Protein 2II3 (pdb70)

Structure (mmCIF, N/CA/C/O backbone):
data_2II3
#
_entry.id   2II3
#
_cell.length_a   194.915
_cell.length_b   194.915
_cell.length_c   171.997
_cell.angle_alpha   90.000
_cell.angle_beta   90.000
_cell.angle_gamma   120.000
#
_symmetry.space_group_name_H-M   'H 3'
#
loop_
_entity.id
_entity.type
_entity.pdbx_description
1 polymer 'Lipoamide acyltransferase component of branched-chain alpha-keto acid dehydrogenase complex'
2 non-polymer 'ACETATE ION'
3 non-polymer 'CHLORIDE ION'
4 non-polymer 'OXIDIZED COENZYME A'
5 water water
#
loop_
_atom_site.group_PDB
_atom_site.id
_atom_site.type_symbol
_atom_site.label_atom_id
_atom_site.label_alt_id
_atom_site.label_comp_id
_atom_site.label_asym_id
_atom_site.label_entity_id
_atom_site.label_seq_id
_atom_site.pdbx_PDB_ins_code
_atom_site.Cartn_x
_atom_site.Cartn_y
_atom_site.Cartn_z
_atom_site.occupancy
_atom_site.B_iso_or_equiv
_atom_site.auth_seq_id
_atom_site.auth_comp_id
_atom_site.auth_asym_id
_atom_site.auth_atom_id
_atom_site.pdbx_PDB_model_num
ATOM 1 N N . GLY A 1 29 ? 28.974 -33.464 -0.397 1.00 41.03 188 GLY A N 1
ATOM 2 C CA . GLY A 1 29 ? 27.717 -34.271 -0.620 1.00 39.89 188 GLY A CA 1
ATOM 3 C C . GLY A 1 29 ? 26.722 -33.731 -1.646 1.00 39.56 188 GLY A C 1
ATOM 4 O O . GLY A 1 29 ? 26.027 -34.511 -2.320 1.00 40.86 188 GLY A O 1
ATOM 5 N N . LYS A 1 30 ? 26.609 -32.405 -1.727 1.00 38.34 189 LYS A N 1
ATOM 6 C CA . LYS A 1 30 ? 25.713 -31.708 -2.670 1.00 36.69 189 LYS A CA 1
ATOM 7 C C . LYS A 1 30 ? 26.440 -30.450 -3.205 1.00 35.44 189 LYS A C 1
ATOM 8 O O . LYS A 1 30 ? 27.291 -29.891 -2.502 1.00 34.17 189 LYS A O 1
ATOM 14 N N . ASP A 1 31 ? 26.085 -29.989 -4.410 1.00 34.63 190 ASP A N 1
ATOM 15 C CA . ASP A 1 31 ? 26.677 -28.744 -4.960 1.00 34.97 190 ASP A CA 1
ATOM 16 C C . ASP A 1 31 ? 26.223 -27.496 -4.183 1.00 34.04 190 ASP A C 1
ATOM 17 O O . ASP A 1 31 ? 25.163 -27.490 -3.585 1.00 33.46 190 ASP A O 1
ATOM 22 N N . ARG A 1 32 ? 27.027 -26.442 -4.195 1.00 33.45 191 ARG A N 1
ATOM 23 C CA . ARG A 1 32 ? 26.705 -25.265 -3.413 1.00 33.58 191 ARG A CA 1
ATOM 24 C C . ARG A 1 32 ? 27.227 -24.030 -4.134 1.00 33.02 191 ARG A C 1
ATOM 25 O O . ARG A 1 32 ? 28.411 -23.954 -4.443 1.00 32.94 191 ARG A O 1
ATOM 33 N N . THR A 1 33 ? 26.341 -23.089 -4.445 1.00 32.88 192 THR A N 1
ATOM 34 C CA . THR A 1 33 ? 26.743 -21.806 -5.058 1.00 32.86 192 THR A CA 1
ATOM 35 C C . THR A 1 33 ? 26.821 -20.724 -3.972 1.00 34.22 192 THR A C 1
ATOM 36 O O . THR A 1 33 ? 25.994 -20.685 -3.050 1.00 34.82 192 THR A O 1
ATOM 40 N N . GLU A 1 34 ? 27.788 -19.839 -4.133 1.00 35.28 193 GLU A N 1
ATOM 41 C CA . GLU A 1 34 ? 28.266 -18.937 -3.107 1.00 37.41 193 GLU A CA 1
ATOM 42 C C . GLU A 1 34 ? 28.650 -17.627 -3.813 1.00 38.10 193 GLU A C 1
ATOM 43 O O . GLU A 1 34 ? 29.206 -17.661 -4.910 1.00 37.53 193 GLU A O 1
ATOM 49 N N . PRO A 1 35 ? 28.376 -16.467 -3.206 1.00 38.93 194 PRO A N 1
ATOM 50 C CA . PRO A 1 35 ? 29.010 -15.297 -3.834 1.00 39.38 194 PRO A CA 1
ATOM 51 C C . PRO A 1 35 ? 30.492 -15.234 -3.616 1.00 39.99 194 PRO A C 1
ATOM 52 O O . PRO A 1 35 ? 30.986 -15.636 -2.570 1.00 40.14 194 PRO A O 1
ATOM 56 N N . VAL A 1 36 ? 31.191 -14.728 -4.623 1.00 41.05 195 VAL A N 1
ATOM 57 C CA . VAL A 1 36 ? 32.511 -14.158 -4.425 1.00 42.59 195 VAL A CA 1
ATOM 58 C C . VAL A 1 36 ? 32.268 -12.765 -3.832 1.00 44.82 195 VAL A C 1
ATOM 59 O O . VAL A 1 36 ? 31.721 -11.886 -4.503 1.00 44.97 195 VAL A O 1
ATOM 63 N N . LYS A 1 37 ? 32.675 -12.566 -2.583 1.00 47.23 196 LYS A N 1
ATOM 64 C CA . LYS A 1 37 ? 32.500 -11.268 -1.936 1.00 50.13 196 LYS A CA 1
ATOM 65 C C . LYS A 1 37 ? 33.702 -10.873 -1.083 1.00 51.65 196 LYS A C 1
ATOM 66 O O . LYS A 1 37 ? 34.613 -11.686 -0.841 1.00 52.31 196 LYS A O 1
ATOM 72 N N . GLY A 1 38 ? 33.670 -9.623 -0.604 1.00 53.18 197 GLY A N 1
ATOM 73 C CA . GLY A 1 38 ? 34.656 -9.122 0.348 1.00 53.75 197 GLY A CA 1
ATOM 74 C C . GLY A 1 38 ? 36.004 -8.899 -0.284 1.00 54.12 197 GLY A C 1
ATOM 75 O O . GLY A 1 38 ? 36.093 -8.449 -1.430 1.00 53.92 197 GLY A O 1
ATOM 76 N N . PHE A 1 39 ? 37.055 -9.213 0.466 1.00 55.01 198 PHE A N 1
ATOM 77 C CA . PHE A 1 39 ? 38.414 -9.023 -0.017 1.00 56.30 198 PHE A CA 1
ATOM 78 C C . PHE A 1 39 ? 38.751 -9.995 -1.143 1.00 55.29 198 PHE A C 1
ATOM 79 O O . PHE A 1 39 ? 39.878 -9.993 -1.633 1.00 56.26 198 PHE A O 1
ATOM 87 N N . HIS A 1 40 ? 37.784 -10.824 -1.539 1.00 53.78 199 HIS A N 1
ATOM 88 C CA . HIS A 1 40 ? 37.962 -11.792 -2.641 1.00 52.40 199 HIS A CA 1
ATOM 89 C C . HIS A 1 40 ? 37.742 -11.138 -3.996 1.00 50.27 199 HIS A C 1
ATOM 90 O O . HIS A 1 40 ? 38.197 -11.659 -5.022 1.00 49.82 199 HIS A O 1
ATOM 97 N N . LYS A 1 41 ? 37.045 -9.993 -3.983 1.00 47.50 200 LYS A N 1
ATOM 98 C CA . LYS A 1 41 ? 36.594 -9.332 -5.200 1.00 44.79 200 LYS A CA 1
ATOM 99 C C . LYS A 1 41 ? 37.793 -8.709 -5.876 1.00 42.18 200 LYS A C 1
ATOM 100 O O . LYS A 1 41 ? 37.856 -8.649 -7.107 1.00 40.68 200 LYS A O 1
ATOM 106 N N . ALA A 1 42 ? 38.768 -8.308 -5.062 1.00 39.96 201 ALA A N 1
ATOM 107 C CA . ALA A 1 42 ? 39.979 -7.687 -5.585 1.00 38.66 201 ALA A CA 1
ATOM 108 C C . ALA A 1 42 ? 40.903 -8.599 -6.420 1.00 37.69 201 ALA A C 1
ATOM 109 O O . ALA A 1 42 ? 41.437 -8.127 -7.413 1.00 37.53 201 ALA A O 1
ATOM 111 N N . MET A 1 43 ? 41.095 -9.867 -6.034 1.00 36.13 202 MET A N 1
ATOM 112 C CA . MET A 1 43 ? 41.897 -10.816 -6.860 1.00 35.13 202 MET A CA 1
ATOM 113 C C . MET A 1 43 ? 41.207 -11.044 -8.203 1.00 33.60 202 MET A C 1
ATOM 114 O O . MET A 1 43 ? 41.852 -11.233 -9.210 1.00 33.67 202 MET A O 1
ATOM 119 N N . VAL A 1 44 ? 39.892 -11.064 -8.216 1.00 33.36 203 VAL A N 1
ATOM 120 C CA . VAL A 1 44 ? 39.145 -11.228 -9.483 1.00 32.80 203 VAL A CA 1
ATOM 121 C C . VAL A 1 44 ? 39.466 -10.074 -10.462 1.00 34.31 203 VAL A C 1
ATOM 122 O O . VAL A 1 44 ? 39.764 -10.316 -11.648 1.00 33.67 203 VAL A O 1
ATOM 126 N N . LYS A 1 45 ? 39.415 -8.835 -9.946 1.00 34.72 204 LYS A N 1
ATOM 127 C CA . LYS A 1 45 ? 39.652 -7.611 -10.703 1.00 36.84 204 LYS A CA 1
ATOM 128 C C . LYS A 1 45 ? 41.106 -7.532 -11.166 1.00 35.98 204 LYS A C 1
ATOM 129 O O . LYS A 1 45 ? 41.392 -7.290 -12.346 1.00 35.66 204 LYS A O 1
ATOM 135 N N . THR A 1 46 ? 42.025 -7.729 -10.223 1.00 35.74 205 THR A N 1
ATOM 136 C CA . THR A 1 46 ? 43.459 -7.694 -10.506 1.00 35.59 205 THR A CA 1
ATOM 137 C C . THR A 1 46 ? 43.853 -8.707 -11.579 1.00 35.46 205 THR A C 1
ATOM 138 O O . THR A 1 46 ? 44.527 -8.375 -12.577 1.00 35.98 205 THR A O 1
ATOM 142 N N . MET A 1 47 ? 43.447 -9.963 -11.383 1.00 34.34 206 MET A N 1
ATOM 143 C CA . MET A 1 47 ? 43.796 -11.021 -12.321 1.00 33.45 206 MET A CA 1
ATOM 144 C C . MET A 1 47 ? 43.119 -10.906 -13.695 1.00 33.43 206 MET A C 1
ATOM 145 O O . MET A 1 47 ? 43.736 -11.273 -14.714 1.00 33.07 206 MET A O 1
ATOM 150 N N . SER A 1 48 ? 41.867 -10.439 -13.722 1.00 32.83 207 SER A N 1
ATOM 151 C CA . SER A 1 48 ? 41.203 -10.095 -14.967 1.00 33.95 207 SER A CA 1
ATOM 152 C C . SER A 1 48 ? 41.979 -9.025 -15.767 1.00 34.33 207 SER A C 1
ATOM 153 O O . SER A 1 48 ? 42.067 -9.103 -16.986 1.00 35.64 207 SER A O 1
ATOM 156 N N . ALA A 1 49 ? 42.505 -8.013 -15.084 1.00 33.80 208 ALA A N 1
ATOM 157 C CA . ALA A 1 49 ? 43.228 -6.910 -15.729 1.00 31.94 208 ALA A CA 1
ATOM 158 C C . ALA A 1 49 ? 44.524 -7.445 -16.317 1.00 31.77 208 ALA A C 1
ATOM 159 O O . ALA A 1 49 ? 44.987 -6.937 -17.322 1.00 32.63 208 ALA A O 1
ATOM 161 N N . ALA A 1 50 ? 45.122 -8.461 -15.680 1.00 31.47 209 ALA A N 1
ATOM 162 C CA . ALA A 1 50 ? 46.353 -9.077 -16.168 1.00 30.78 209 ALA A CA 1
ATOM 163 C C . ALA A 1 50 ? 46.207 -9.769 -17.519 1.00 31.45 209 ALA A C 1
ATOM 164 O O . ALA A 1 50 ? 47.183 -10.047 -18.174 1.00 30.54 209 ALA A O 1
ATOM 166 N N . LEU A 1 51 ? 44.980 -10.023 -17.952 1.00 32.52 210 LEU A N 1
ATOM 167 C CA . LEU A 1 51 ? 44.706 -10.634 -19.275 1.00 33.20 210 LEU A CA 1
ATOM 168 C C . LEU A 1 51 ? 45.092 -9.683 -20.431 1.00 34.11 210 LEU A C 1
ATOM 169 O O . LEU A 1 51 ? 45.215 -10.081 -21.580 1.00 34.62 210 LEU A O 1
ATOM 174 N N . LYS A 1 52 ? 45.266 -8.410 -20.124 1.00 34.17 211 LYS A N 1
ATOM 175 C CA . LYS A 1 52 ? 45.669 -7.480 -21.166 1.00 34.77 211 LYS A CA 1
ATOM 176 C C . LYS A 1 52 ? 47.177 -7.538 -21.386 1.00 33.44 211 LYS A C 1
ATOM 177 O O . LYS A 1 52 ? 47.671 -6.982 -22.313 1.00 34.08 211 LYS A O 1
ATOM 183 N N . ILE A 1 53 ? 47.898 -8.221 -20.517 1.00 32.72 212 ILE A N 1
ATOM 184 C CA . ILE A 1 53 ? 49.334 -8.257 -20.585 1.00 32.87 212 ILE A CA 1
ATOM 185 C C . ILE A 1 53 ? 49.782 -9.542 -21.306 1.00 33.74 212 ILE A C 1
ATOM 186 O O . ILE A 1 53 ? 49.535 -10.625 -20.782 1.00 32.08 212 ILE A O 1
ATOM 191 N N . PRO A 1 54 ? 50.472 -9.430 -22.488 1.00 35.23 213 PRO A N 1
ATOM 192 C CA . PRO A 1 54 ? 51.097 -10.639 -23.077 1.00 35.63 213 PRO A CA 1
ATOM 193 C C . PRO A 1 54 ? 52.335 -11.080 -22.245 1.00 36.60 213 PRO A C 1
ATOM 194 O O . PRO A 1 54 ? 53.412 -10.447 -22.302 1.00 36.75 213 PRO A O 1
ATOM 198 N N . HIS A 1 55 ? 52.154 -12.149 -21.466 1.00 35.47 214 HIS A N 1
ATOM 199 C CA . HIS A 1 55 ? 53.170 -12.627 -20.543 1.00 36.17 214 HIS A CA 1
ATOM 200 C C . HIS A 1 55 ? 54.231 -13.393 -21.318 1.00 37.75 214 HIS A C 1
ATOM 201 O O . HIS A 1 55 ? 53.916 -14.326 -22.067 1.00 40.05 214 HIS A O 1
ATOM 208 N N . PHE A 1 56 ? 55.488 -13.019 -21.142 1.00 37.35 215 PHE A N 1
ATOM 209 C CA . PHE A 1 56 ? 56.592 -13.865 -21.602 1.00 37.87 215 PHE A CA 1
ATOM 210 C C . PHE A 1 56 ? 57.097 -14.602 -20.350 1.00 36.45 215 PHE A C 1
ATOM 211 O O . PHE A 1 56 ? 57.282 -13.947 -19.335 1.00 37.40 215 PHE A O 1
ATOM 219 N N . GLY A 1 57 ? 57.342 -15.910 -20.429 1.00 33.62 216 GLY A N 1
ATOM 220 C CA . GLY A 1 57 ? 57.990 -16.641 -19.345 1.00 34.08 216 GLY A CA 1
ATOM 221 C C . GLY A 1 57 ? 59.438 -16.991 -19.604 1.00 35.11 216 GLY A C 1
ATOM 222 O O . GLY A 1 57 ? 59.797 -17.476 -20.693 1.00 33.55 216 GLY A O 1
ATOM 223 N N . TYR A 1 58 ? 60.291 -16.749 -18.611 1.00 34.39 217 TYR A N 1
ATOM 224 C CA . TYR A 1 58 ? 61.680 -17.198 -18.706 1.00 35.54 217 TYR A CA 1
ATOM 225 C C . TYR A 1 58 ? 62.107 -17.787 -17.358 1.00 35.11 217 TYR A C 1
ATOM 226 O O . TYR A 1 58 ? 61.870 -17.174 -16.334 1.00 34.56 217 TYR A O 1
ATOM 235 N N . CYS A 1 59 ? 62.691 -18.992 -17.340 1.00 34.34 218 CYS A N 1
ATOM 236 C CA . CYS A 1 59 ? 62.999 -19.602 -16.047 1.00 34.56 218 CYS A CA 1
ATOM 237 C C . CYS A 1 59 ? 64.447 -20.025 -15.996 1.00 34.76 218 CYS A C 1
ATOM 238 O O . CYS A 1 59 ? 65.095 -20.153 -17.061 1.00 35.47 218 CYS A O 1
ATOM 241 N N . ASP A 1 60 ? 64.932 -20.355 -14.789 1.00 35.05 219 ASP A N 1
ATOM 242 C CA . ASP A 1 60 ? 66.335 -20.818 -14.616 1.00 35.02 219 ASP A CA 1
ATOM 243 C C . ASP A 1 60 ? 66.520 -21.543 -13.249 1.00 35.50 219 ASP A C 1
ATOM 244 O O . ASP A 1 60 ? 65.627 -21.534 -12.413 1.00 34.18 219 ASP A O 1
ATOM 249 N N . GLU A 1 61 ? 67.649 -22.221 -13.052 1.00 37.18 220 GLU A N 1
ATOM 250 C CA . GLU A 1 61 ? 68.012 -22.679 -11.709 1.00 38.81 220 GLU A CA 1
ATOM 251 C C . GLU A 1 61 ? 69.203 -21.853 -11.201 1.00 37.95 220 GLU A C 1
ATOM 252 O O . GLU A 1 61 ? 70.033 -21.371 -11.977 1.00 37.63 220 GLU A O 1
ATOM 258 N N . VAL A 1 62 ? 69.222 -21.625 -9.901 1.00 37.97 221 VAL A N 1
ATOM 259 C CA . VAL A 1 62 ? 70.268 -20.818 -9.254 1.00 37.81 221 VAL A CA 1
ATOM 260 C C . VAL A 1 62 ? 70.853 -21.713 -8.167 1.00 37.95 221 VAL A C 1
ATOM 261 O O . VAL A 1 62 ? 70.110 -22.369 -7.447 1.00 36.12 221 VAL A O 1
ATOM 265 N N . ASP A 1 63 ? 72.183 -21.737 -8.075 1.00 36.42 222 ASP A N 1
ATOM 266 C CA . ASP A 1 63 ? 72.875 -22.543 -7.106 1.00 36.96 222 ASP A CA 1
ATOM 267 C C . ASP A 1 63 ? 73.089 -21.713 -5.843 1.00 36.35 222 ASP A C 1
ATOM 268 O O . ASP A 1 63 ? 73.964 -20.811 -5.794 1.00 36.04 222 ASP A O 1
ATOM 273 N N . LEU A 1 64 ? 72.277 -22.023 -4.838 1.00 35.65 223 LEU A N 1
ATOM 274 C CA . LEU A 1 64 ? 72.295 -21.316 -3.572 1.00 35.17 223 LEU A CA 1
ATOM 275 C C . LEU A 1 64 ? 73.202 -21.912 -2.485 1.00 35.67 223 LEU A C 1
ATOM 276 O O . LEU A 1 64 ? 73.132 -21.467 -1.342 1.00 35.60 223 LEU A O 1
ATOM 281 N N . THR A 1 65 ? 74.066 -22.871 -2.837 1.00 35.59 224 THR A N 1
ATOM 282 C CA . THR A 1 65 ? 74.957 -23.526 -1.833 1.00 36.11 224 THR A CA 1
ATOM 283 C C . THR A 1 65 ? 75.696 -22.466 -1.008 1.00 37.23 224 THR A C 1
ATOM 284 O O . THR A 1 65 ? 75.681 -22.520 0.233 1.00 37.78 224 THR A O 1
ATOM 288 N N . GLU A 1 66 ? 76.336 -21.501 -1.679 1.00 37.70 225 GLU A N 1
ATOM 289 C CA . GLU A 1 66 ? 77.072 -20.454 -0.954 1.00 39.26 225 GLU A CA 1
ATOM 290 C C . GLU A 1 66 ? 76.141 -19.568 -0.093 1.00 38.17 225 GLU A C 1
ATOM 291 O O . GLU A 1 66 ? 76.470 -19.274 1.049 1.00 37.84 225 GLU A O 1
ATOM 297 N N . LEU A 1 67 ? 74.980 -19.183 -0.634 1.00 37.60 226 LEU A N 1
ATOM 298 C CA . LEU A 1 67 ? 74.012 -18.337 0.126 1.00 37.19 226 LEU A CA 1
ATOM 299 C C . LEU A 1 67 ? 73.430 -19.021 1.367 1.00 36.00 226 LEU A C 1
ATOM 300 O O . LEU A 1 67 ? 73.245 -18.386 2.410 1.00 35.26 226 LEU A O 1
ATOM 305 N N . VAL A 1 68 ? 73.087 -20.290 1.219 1.00 35.33 227 VAL A N 1
ATOM 306 C CA . VAL A 1 68 ? 72.681 -21.121 2.344 1.00 35.85 227 VAL A CA 1
ATOM 307 C C . VAL A 1 68 ? 73.711 -21.078 3.475 1.00 35.40 227 VAL A C 1
ATOM 308 O O . VAL A 1 68 ? 73.356 -20.895 4.624 1.00 36.26 227 VAL A O 1
ATOM 312 N N . LYS A 1 69 ? 74.981 -21.233 3.125 1.00 35.78 228 LYS A N 1
ATOM 313 C CA . LYS A 1 69 ? 76.075 -21.174 4.088 1.00 36.46 228 LYS A CA 1
ATOM 314 C C . LYS A 1 69 ? 76.160 -19.753 4.671 1.00 36.36 228 LYS A C 1
ATOM 315 O O . LYS A 1 69 ? 76.134 -19.581 5.878 1.00 35.23 228 LYS A O 1
ATOM 321 N N . LEU A 1 70 ? 76.202 -18.751 3.800 1.00 36.67 229 LEU A N 1
ATOM 322 C CA . LEU A 1 70 ? 76.161 -17.369 4.220 1.00 38.62 229 LEU A CA 1
ATOM 323 C C . LEU A 1 70 ? 75.049 -17.073 5.234 1.00 39.13 229 LEU A C 1
ATOM 324 O O . LEU A 1 70 ? 75.297 -16.471 6.283 1.00 38.52 229 LEU A O 1
ATOM 329 N N . ARG A 1 71 ? 73.816 -17.466 4.903 1.00 39.37 230 ARG A N 1
ATOM 330 C CA . ARG A 1 71 ? 72.685 -17.182 5.783 1.00 39.64 230 ARG A CA 1
ATOM 331 C C . ARG A 1 71 ? 72.831 -17.845 7.160 1.00 39.71 230 ARG A C 1
ATOM 332 O O . ARG A 1 71 ? 72.529 -17.232 8.201 1.00 39.49 230 ARG A O 1
ATOM 340 N N . GLU A 1 72 ? 73.298 -19.092 7.166 1.00 40.27 231 GLU A N 1
ATOM 341 C CA . GLU A 1 72 ? 73.579 -19.791 8.435 1.00 41.35 231 GLU A CA 1
ATOM 342 C C . GLU A 1 72 ? 74.595 -19.039 9.294 1.00 40.99 231 GLU A C 1
ATOM 343 O O . GLU A 1 72 ? 74.405 -18.924 10.511 1.00 40.95 231 GLU A O 1
ATOM 349 N N . GLU A 1 73 ? 75.646 -18.498 8.677 1.00 41.26 232 GLU A N 1
ATOM 350 C CA . GLU A 1 73 ? 76.573 -17.669 9.460 1.00 42.69 232 GLU A CA 1
ATOM 351 C C . GLU A 1 73 ? 76.001 -16.343 9.955 1.00 42.75 232 GLU A C 1
ATOM 352 O O . GLU A 1 73 ? 76.418 -15.865 11.008 1.00 42.41 232 GLU A O 1
ATOM 358 N N . LEU A 1 74 ? 75.018 -15.803 9.229 1.00 43.28 233 LEU A N 1
ATOM 359 C CA . LEU A 1 74 ? 74.396 -14.525 9.603 1.00 44.17 233 LEU A CA 1
ATOM 360 C C . LEU A 1 74 ? 73.186 -14.612 10.528 1.00 45.99 233 LEU A C 1
ATOM 361 O O . LEU A 1 74 ? 72.806 -13.605 11.123 1.00 46.19 233 LEU A O 1
ATOM 366 N N . LYS A 1 75 ? 72.593 -15.809 10.637 1.00 48.05 234 LYS A N 1
ATOM 367 C CA . LYS A 1 75 ? 71.378 -16.060 11.440 1.00 49.35 234 LYS A CA 1
ATOM 368 C C . LYS A 1 75 ? 71.447 -15.638 12.904 1.00 48.56 234 LYS A C 1
ATOM 369 O O . LYS A 1 75 ? 70.520 -14.966 13.353 1.00 49.43 234 LYS A O 1
ATOM 375 N N . PRO A 1 76 ? 72.516 -16.035 13.647 1.00 47.94 235 PRO A N 1
ATOM 376 C CA . PRO A 1 76 ? 72.762 -15.596 15.025 1.00 47.01 235 PRO A CA 1
ATOM 377 C C . PRO A 1 76 ? 72.987 -14.105 15.232 1.00 46.89 235 PRO A C 1
ATOM 378 O O . PRO A 1 76 ? 72.871 -13.637 16.365 1.00 46.17 235 PRO A O 1
ATOM 382 N N . ILE A 1 77 ? 73.350 -13.372 14.176 1.00 46.05 236 ILE A N 1
ATOM 383 C CA . ILE A 1 77 ? 73.571 -11.936 14.316 1.00 45.30 236 ILE A CA 1
ATOM 384 C C . ILE A 1 77 ? 72.202 -11.287 14.230 1.00 44.53 236 ILE A C 1
ATOM 385 O O . ILE A 1 77 ? 71.916 -10.355 14.978 1.00 43.24 236 ILE A O 1
ATOM 390 N N . ALA A 1 78 ? 71.380 -11.777 13.289 1.00 44.09 237 ALA A N 1
ATOM 391 C CA . ALA A 1 78 ? 70.007 -11.342 13.106 1.00 44.25 237 ALA A CA 1
ATOM 392 C C . ALA A 1 78 ? 69.142 -11.716 14.301 1.00 44.82 237 ALA A C 1
ATOM 393 O O . ALA A 1 78 ? 68.354 -10.908 14.763 1.00 45.14 237 ALA A O 1
ATOM 395 N N . PHE A 1 79 ? 69.277 -12.938 14.797 1.00 44.24 238 PHE A N 1
ATOM 396 C CA . PHE A 1 79 ? 68.525 -13.336 15.952 1.00 44.85 238 PHE A CA 1
ATOM 397 C C . PHE A 1 79 ? 68.974 -12.514 17.183 1.00 44.04 238 PHE A C 1
ATOM 398 O O . PHE A 1 79 ? 68.133 -12.124 18.001 1.00 44.42 238 PHE A O 1
ATOM 406 N N . ALA A 1 80 ? 70.276 -12.228 17.302 1.00 42.48 239 ALA A N 1
ATOM 407 C CA . ALA A 1 80 ? 70.789 -11.376 18.394 1.00 40.73 239 ALA A CA 1
ATOM 408 C C . ALA A 1 80 ? 70.267 -9.947 18.321 1.00 39.99 239 ALA A C 1
ATOM 409 O O . ALA A 1 80 ? 70.236 -9.261 19.335 1.00 39.15 239 ALA A O 1
ATOM 411 N N . ARG A 1 81 ? 69.853 -9.519 17.123 1.00 38.49 240 ARG A N 1
ATOM 412 C CA . ARG A 1 81 ? 69.178 -8.234 16.904 1.00 38.46 240 ARG A CA 1
ATOM 413 C C . ARG A 1 81 ? 67.631 -8.313 16.906 1.00 38.82 240 ARG A C 1
ATOM 414 O O . ARG A 1 81 ? 66.968 -7.282 16.722 1.00 38.86 240 ARG A O 1
ATOM 422 N N . GLY A 1 82 ? 67.071 -9.517 17.077 1.00 38.55 241 GLY A N 1
ATOM 423 C CA . GLY A 1 82 ? 65.629 -9.685 17.247 1.00 39.07 241 GLY A CA 1
ATOM 424 C C . GLY A 1 82 ? 64.866 -9.780 15.937 1.00 39.90 241 GLY A C 1
ATOM 425 O O . GLY A 1 82 ? 63.640 -9.622 15.903 1.00 40.08 241 GLY A O 1
ATOM 426 N N . ILE A 1 83 ? 65.602 -10.051 14.864 1.00 39.78 242 ILE A N 1
ATOM 427 C CA . ILE A 1 83 ? 65.065 -10.192 13.501 1.00 40.43 242 ILE A CA 1
ATOM 428 C C . ILE A 1 83 ? 65.290 -11.632 13.027 1.00 40.40 242 ILE A C 1
ATOM 429 O O . ILE A 1 83 ? 66.333 -12.225 13.311 1.00 40.59 242 ILE A O 1
ATOM 434 N N . LYS A 1 84 ? 64.288 -12.203 12.364 1.00 40.19 243 LYS A N 1
ATOM 435 C CA . LYS A 1 84 ? 64.447 -13.457 11.657 1.00 41.07 243 LYS A CA 1
ATOM 436 C C . LYS A 1 84 ? 64.907 -13.106 10.247 1.00 40.15 243 LYS A C 1
ATOM 437 O O . LYS A 1 84 ? 64.310 -12.265 9.583 1.00 39.74 243 LYS A O 1
ATOM 443 N N . LEU A 1 85 ? 65.942 -13.789 9.786 1.00 39.72 244 LEU A N 1
ATOM 444 C CA . LEU A 1 85 ? 66.542 -13.529 8.468 1.00 38.62 244 LEU A CA 1
ATOM 445 C C . LEU A 1 85 ? 66.346 -14.734 7.577 1.00 37.76 244 LEU A C 1
ATOM 446 O O . LEU A 1 85 ? 66.985 -15.766 7.759 1.00 37.54 244 LEU A O 1
ATOM 451 N N . SER A 1 86 ? 65.444 -14.626 6.608 1.00 37.77 245 SER A N 1
ATOM 452 C CA . SER A 1 86 ? 65.212 -15.733 5.710 1.00 37.17 245 SER A CA 1
ATOM 453 C C . SER A 1 86 ? 66.097 -15.517 4.468 1.00 36.80 245 SER A C 1
ATOM 454 O O . SER A 1 86 ? 67.036 -14.714 4.501 1.00 35.75 245 SER A O 1
ATOM 457 N N . PHE A 1 87 ? 65.778 -16.186 3.363 1.00 36.12 246 PHE A N 1
ATOM 458 C CA . PHE A 1 87 ? 66.450 -15.923 2.126 1.00 36.41 246 PHE A CA 1
ATOM 459 C C . PHE A 1 87 ? 65.888 -14.687 1.414 1.00 36.94 246 PHE A C 1
ATOM 460 O O . PHE A 1 87 ? 66.582 -14.097 0.581 1.00 38.26 246 PHE A O 1
ATOM 468 N N . MET A 1 88 ? 64.651 -14.292 1.726 1.00 36.46 247 MET A N 1
ATOM 469 C CA . MET A 1 88 ? 63.969 -13.222 0.961 1.00 35.90 247 MET A CA 1
ATOM 470 C C . MET A 1 88 ? 64.726 -11.869 0.887 1.00 35.54 247 MET A C 1
ATOM 471 O O . MET A 1 88 ? 64.755 -11.231 -0.194 1.00 35.58 247 MET A O 1
ATOM 476 N N . PRO A 1 89 ? 65.272 -11.386 2.041 1.00 33.93 248 PRO A N 1
ATOM 477 C CA . PRO A 1 89 ? 66.049 -10.136 2.014 1.00 33.65 248 PRO A CA 1
ATOM 478 C C . PRO A 1 89 ? 67.217 -10.167 1.046 1.00 33.57 248 PRO A C 1
ATOM 479 O O . PRO A 1 89 ? 67.533 -9.167 0.428 1.00 32.67 248 PRO A O 1
ATOM 483 N N . PHE A 1 90 ? 67.827 -11.334 0.883 1.00 34.71 249 PHE A N 1
ATOM 484 C CA . PHE A 1 90 ? 68.875 -11.501 -0.123 1.00 34.97 249 PHE A CA 1
ATOM 485 C C . PHE A 1 90 ? 68.313 -11.431 -1.515 1.00 34.08 249 PHE A C 1
ATOM 486 O O . PHE A 1 90 ? 68.884 -10.754 -2.350 1.00 33.16 249 PHE A O 1
ATOM 494 N N . PHE A 1 91 ? 67.228 -12.187 -1.787 1.00 33.77 250 PHE A N 1
ATOM 495 C CA . PHE A 1 91 ? 66.601 -12.184 -3.099 1.00 33.69 250 PHE A CA 1
ATOM 496 C C . PHE A 1 91 ? 66.176 -10.767 -3.498 1.00 33.58 250 PHE A C 1
ATOM 497 O O . PHE A 1 91 ? 66.237 -10.423 -4.671 1.00 33.86 250 PHE A O 1
ATOM 505 N N . LEU A 1 92 ? 65.688 -9.998 -2.520 1.00 34.16 251 LEU A N 1
ATOM 506 C CA . LEU A 1 92 ? 65.153 -8.638 -2.730 1.00 35.96 251 LEU A CA 1
ATOM 507 C C . LEU A 1 92 ? 66.287 -7.653 -3.015 1.00 35.31 251 LEU A C 1
ATOM 508 O O . LEU A 1 92 ? 66.157 -6.777 -3.885 1.00 36.96 251 LEU A O 1
ATOM 513 N N . LYS A 1 93 ? 67.368 -7.749 -2.246 1.00 33.95 252 LYS A N 1
ATOM 514 C CA . LYS A 1 93 ? 68.490 -6.840 -2.455 1.00 33.76 252 LYS A CA 1
ATOM 515 C C . LYS A 1 93 ? 69.142 -7.094 -3.831 1.00 33.37 252 LYS A C 1
ATOM 516 O O . LYS A 1 93 ? 69.493 -6.178 -4.529 1.00 34.76 252 LYS A O 1
ATOM 522 N N . ALA A 1 94 ? 69.291 -8.354 -4.203 1.00 33.77 253 ALA A N 1
ATOM 523 C CA . ALA A 1 94 ? 69.790 -8.717 -5.518 1.00 33.21 253 ALA A CA 1
ATOM 524 C C . ALA A 1 94 ? 68.861 -8.261 -6.643 1.00 33.87 253 ALA A C 1
ATOM 525 O O . ALA A 1 94 ? 69.345 -7.872 -7.676 1.00 33.74 253 ALA A O 1
ATOM 527 N N . ALA A 1 95 ? 67.529 -8.372 -6.474 1.00 34.10 254 ALA A N 1
ATOM 528 C CA . ALA A 1 95 ? 66.599 -7.907 -7.514 1.00 33.76 254 ALA A CA 1
ATOM 529 C C . ALA A 1 95 ? 66.740 -6.403 -7.687 1.00 33.84 254 ALA A C 1
ATOM 530 O O . ALA A 1 95 ? 66.707 -5.929 -8.792 1.00 35.65 254 ALA A O 1
ATOM 532 N N . SER A 1 96 ? 66.916 -5.667 -6.586 1.00 33.56 255 SER A N 1
ATOM 533 C CA . SER A 1 96 ? 67.110 -4.219 -6.598 1.00 33.43 255 SER A CA 1
ATOM 534 C C . SER A 1 96 ? 68.371 -3.849 -7.319 1.00 33.54 255 SER A C 1
ATOM 535 O O . SER A 1 96 ? 68.348 -2.983 -8.151 1.00 32.50 255 SER A O 1
ATOM 538 N N . LEU A 1 97 ? 69.479 -4.527 -7.000 1.00 34.72 256 LEU A N 1
ATOM 539 C CA . LEU A 1 97 ? 70.725 -4.305 -7.708 1.00 34.89 256 LEU A CA 1
ATOM 540 C C . LEU A 1 97 ? 70.583 -4.584 -9.210 1.00 35.59 256 LEU A C 1
ATOM 541 O O . LEU A 1 97 ? 71.102 -3.816 -10.024 1.00 34.59 256 LEU A O 1
ATOM 546 N N . GLY A 1 98 ? 69.846 -5.639 -9.582 1.00 35.65 257 GLY A N 1
ATOM 547 C CA . GLY A 1 98 ? 69.612 -5.930 -10.987 1.00 34.81 257 GLY A CA 1
ATOM 548 C C . GLY A 1 98 ? 68.709 -4.873 -11.613 1.00 34.83 257 GLY A C 1
ATOM 549 O O . GLY A 1 98 ? 68.898 -4.467 -12.745 1.00 33.69 257 GLY A O 1
ATOM 550 N N . LEU A 1 99 ? 67.703 -4.423 -10.880 1.00 35.33 258 LEU A N 1
ATOM 551 C CA . LEU A 1 99 ? 66.767 -3.468 -11.452 1.00 35.65 258 LEU A CA 1
ATOM 552 C C . LEU A 1 99 ? 67.412 -2.096 -11.714 1.00 36.81 258 LEU A C 1
ATOM 553 O O . LEU A 1 99 ? 66.898 -1.308 -12.525 1.00 37.20 258 LEU A O 1
ATOM 558 N N . LEU A 1 100 ? 68.516 -1.809 -11.028 1.00 36.31 259 LEU A N 1
ATOM 559 C CA . LEU A 1 100 ? 69.292 -0.578 -11.322 1.00 37.22 259 LEU A CA 1
ATOM 560 C C . LEU A 1 100 ? 69.978 -0.662 -12.686 1.00 36.50 259 LEU A C 1
ATOM 561 O O . LEU A 1 100 ? 70.178 0.378 -13.357 1.00 34.11 259 LEU A O 1
ATOM 566 N N . GLN A 1 101 ? 70.331 -1.892 -13.091 1.00 36.03 260 GLN A N 1
ATOM 567 C CA . GLN A 1 101 ? 70.986 -2.095 -14.396 1.00 37.35 260 GLN A CA 1
ATOM 568 C C . GLN A 1 101 ? 69.959 -2.261 -15.520 1.00 36.73 260 GLN A C 1
ATOM 569 O O . GLN A 1 101 ? 70.277 -1.985 -16.668 1.00 37.92 260 GLN A O 1
ATOM 575 N N . PHE A 1 102 ? 68.761 -2.745 -15.180 1.00 34.58 261 PHE A N 1
ATOM 576 C CA . PHE A 1 102 ? 67.667 -2.991 -16.122 1.00 34.36 261 PHE A CA 1
ATOM 577 C C . PHE A 1 102 ? 66.416 -2.279 -15.609 1.00 34.56 261 PHE A C 1
ATOM 578 O O . PHE A 1 102 ? 65.501 -2.940 -15.122 1.00 33.50 261 PHE A O 1
ATOM 586 N N . PRO A 1 103 ? 66.401 -0.917 -15.703 1.00 34.44 262 PRO A N 1
ATOM 587 C CA . PRO A 1 103 ? 65.353 -0.176 -15.018 1.00 35.56 262 PRO A CA 1
ATOM 588 C C . PRO A 1 103 ? 63.976 -0.335 -15.661 1.00 36.23 262 PRO A C 1
ATOM 589 O O . PRO A 1 103 ? 62.999 -0.128 -14.968 1.00 37.13 262 PRO A O 1
ATOM 593 N N . ILE A 1 104 ? 63.910 -0.764 -16.928 1.00 35.58 263 ILE A N 1
ATOM 594 C CA . ILE A 1 104 ? 62.654 -1.073 -17.626 1.00 35.98 263 ILE A CA 1
ATOM 595 C C . ILE A 1 104 ? 61.810 -2.180 -16.965 1.00 35.26 263 ILE A C 1
ATOM 596 O O . ILE A 1 104 ? 60.599 -2.239 -17.183 1.00 36.40 263 ILE A O 1
ATOM 601 N N . LEU A 1 105 ? 62.436 -3.043 -16.156 1.00 34.98 264 LEU A N 1
ATOM 602 C CA . LEU A 1 105 ? 61.702 -4.040 -15.349 1.00 34.95 264 LEU A CA 1
ATOM 603 C C . LEU A 1 105 ? 60.971 -3.480 -14.120 1.00 35.01 264 LEU A C 1
ATOM 604 O O . LEU A 1 105 ? 60.069 -4.115 -13.561 1.00 34.42 264 LEU A O 1
ATOM 609 N N . ASN A 1 106 ? 61.349 -2.262 -13.728 1.00 36.61 265 ASN A N 1
ATOM 610 C CA . ASN A 1 106 ? 60.739 -1.527 -12.598 1.00 36.59 265 ASN A CA 1
ATOM 611 C C . ASN A 1 106 ? 60.042 -0.278 -13.170 1.00 37.94 265 ASN A C 1
ATOM 612 O O . ASN A 1 106 ? 60.451 0.859 -12.922 1.00 40.26 265 ASN A O 1
ATOM 617 N N . ALA A 1 107 ? 59.046 -0.527 -14.011 1.00 38.29 266 ALA A N 1
ATOM 618 C CA . ALA A 1 107 ? 58.372 0.464 -14.839 1.00 37.42 266 ALA A CA 1
ATOM 619 C C . ALA A 1 107 ? 56.887 0.058 -14.941 1.00 37.76 266 ALA A C 1
ATOM 620 O O . ALA A 1 107 ? 56.496 -1.058 -14.562 1.00 36.41 266 ALA A O 1
ATOM 622 N N . SER A 1 108 ? 56.089 0.975 -15.467 1.00 37.39 267 SER A N 1
ATOM 623 C CA . SER A 1 108 ? 54.702 0.761 -15.730 1.00 38.79 267 SER A CA 1
ATOM 624 C C . SER A 1 108 ? 54.405 1.261 -17.109 1.00 38.72 267 SER A C 1
ATOM 625 O O . SER A 1 108 ? 55.101 2.085 -17.659 1.00 37.47 267 SER A O 1
ATOM 628 N N . VAL A 1 109 ? 53.304 0.771 -17.624 1.00 40.07 268 VAL A N 1
ATOM 629 C CA . VAL A 1 109 ? 52.900 1.000 -18.964 1.00 42.25 268 VAL A CA 1
ATOM 630 C C . VAL A 1 109 ? 51.460 1.537 -18.902 1.00 44.06 268 VAL A C 1
ATOM 631 O O . VAL A 1 109 ? 50.714 1.175 -18.001 1.00 43.90 268 VAL A O 1
ATOM 635 N N . ASP A 1 110 ? 51.095 2.445 -19.804 1.00 46.60 269 ASP A N 1
ATOM 636 C CA . ASP A 1 110 ? 49.724 2.969 -19.815 1.00 49.34 269 ASP A CA 1
ATOM 637 C C . ASP A 1 110 ? 48.698 2.131 -20.620 1.00 51.43 269 ASP A C 1
ATOM 638 O O . ASP A 1 110 ? 49.047 1.096 -21.208 1.00 52.68 269 ASP A O 1
ATOM 643 N N . GLU A 1 111 ? 47.441 2.594 -20.601 1.00 53.74 270 GLU A N 1
ATOM 644 C CA . GLU A 1 111 ? 46.261 1.923 -21.185 1.00 54.96 270 GLU A CA 1
ATOM 645 C C . GLU A 1 111 ? 46.610 1.104 -22.422 1.00 54.95 270 GLU A C 1
ATOM 646 O O . GLU A 1 111 ? 46.563 -0.129 -22.390 1.00 55.85 270 GLU A O 1
ATOM 652 N N . ASN A 1 112 ? 47.016 1.735 -23.509 1.00 54.54 271 ASN A N 1
ATOM 653 C CA . ASN A 1 112 ? 47.376 0.872 -24.630 1.00 54.01 271 ASN A CA 1
ATOM 654 C C . ASN A 1 112 ? 48.881 0.712 -24.926 1.00 52.39 271 ASN A C 1
ATOM 655 O O . ASN A 1 112 ? 49.316 0.692 -26.081 1.00 52.33 271 ASN A O 1
ATOM 660 N N . CYS A 1 113 ? 49.665 0.593 -23.858 1.00 49.24 272 CYS A N 1
ATOM 661 C CA . CYS A 1 113 ? 51.120 0.492 -23.948 1.00 47.49 272 CYS A CA 1
ATOM 662 C C . CYS A 1 113 ? 51.743 1.508 -24.918 1.00 46.46 272 CYS A C 1
ATOM 663 O O . CYS A 1 113 ? 52.417 1.164 -25.898 1.00 46.28 272 CYS A O 1
ATOM 666 N N . GLN A 1 114 ? 51.481 2.777 -24.647 1.00 46.02 273 GLN A N 1
ATOM 667 C CA . GLN A 1 114 ? 51.922 3.867 -25.492 1.00 45.57 273 GLN A CA 1
ATOM 668 C C . GLN A 1 114 ? 53.120 4.625 -24.895 1.00 45.08 273 GLN A C 1
ATOM 669 O O . GLN A 1 114 ? 53.975 5.145 -25.635 1.00 45.30 273 GLN A O 1
ATOM 675 N N . ASN A 1 115 ? 53.163 4.693 -23.562 1.00 43.37 274 ASN A N 1
ATOM 676 C CA . ASN A 1 115 ? 54.208 5.388 -22.828 1.00 42.24 274 ASN A CA 1
ATOM 677 C C . ASN A 1 115 ? 54.632 4.540 -21.637 1.00 41.82 274 ASN A C 1
ATOM 678 O O . ASN A 1 115 ? 53.787 3.866 -21.043 1.00 42.61 274 ASN A O 1
ATOM 683 N N . ILE A 1 116 ? 55.929 4.579 -21.315 1.00 40.54 275 ILE A N 1
ATOM 684 C CA . ILE A 1 116 ? 56.534 3.806 -20.227 1.00 40.40 275 ILE A CA 1
ATOM 685 C C . ILE A 1 116 ? 56.941 4.804 -19.150 1.00 39.53 275 ILE A C 1
ATOM 686 O O . ILE A 1 116 ? 57.586 5.831 -19.466 1.00 38.18 275 ILE A O 1
ATOM 691 N N . THR A 1 117 ? 56.517 4.530 -17.910 1.00 37.47 276 THR A N 1
ATOM 692 C CA . THR A 1 117 ? 56.983 5.269 -16.729 1.00 36.77 276 THR A CA 1
ATOM 693 C C . THR A 1 117 ? 58.014 4.454 -15.967 1.00 36.57 276 THR A C 1
ATOM 694 O O . THR A 1 117 ? 57.701 3.408 -15.348 1.00 36.04 276 THR A O 1
ATOM 698 N N . TYR A 1 118 ? 59.253 4.910 -16.080 1.00 36.50 277 TYR A N 1
ATOM 699 C CA . TYR A 1 118 ? 60.383 4.377 -15.346 1.00 36.76 277 TYR A CA 1
ATOM 700 C C . TYR A 1 118 ? 60.241 4.932 -13.956 1.00 37.79 277 TYR A C 1
ATOM 701 O O . TYR A 1 118 ? 60.183 6.140 -13.760 1.00 37.59 277 TYR A O 1
ATOM 710 N N . LYS A 1 119 ? 60.166 4.018 -13.006 1.00 39.02 278 LYS A N 1
ATOM 711 C CA . LYS A 1 119 ? 59.895 4.338 -11.621 1.00 39.41 278 LYS A CA 1
ATOM 712 C C . LYS A 1 119 ? 61.209 4.184 -10.851 1.00 39.31 278 LYS A C 1
ATOM 713 O O . LYS A 1 119 ? 61.907 3.187 -11.015 1.00 39.79 278 LYS A O 1
ATOM 719 N N . ALA A 1 120 ? 61.503 5.182 -10.029 1.00 38.98 279 ALA A N 1
ATOM 720 C CA . ALA A 1 120 ? 62.776 5.370 -9.370 1.00 40.04 279 ALA A CA 1
ATOM 721 C C . ALA A 1 120 ? 62.899 4.530 -8.089 1.00 39.51 279 ALA A C 1
ATOM 722 O O . ALA A 1 120 ? 63.931 3.922 -7.830 1.00 40.65 279 ALA A O 1
ATOM 724 N N . SER A 1 121 ? 61.818 4.483 -7.315 1.00 39.12 280 SER A N 1
ATOM 725 C CA . SER A 1 121 ? 61.731 3.699 -6.107 1.00 37.27 280 SER A CA 1
ATOM 726 C C . SER A 1 121 ? 61.608 2.223 -6.463 1.00 35.58 280 SER A C 1
ATOM 727 O O . SER A 1 121 ? 60.836 1.878 -7.363 1.00 34.78 280 SER A O 1
ATOM 730 N N . HIS A 1 122 ? 62.339 1.354 -5.745 1.00 33.78 281 HIS A N 1
ATOM 731 C CA . HIS A 1 122 ? 62.114 -0.087 -5.880 1.00 33.35 281 HIS A CA 1
ATOM 732 C C . HIS A 1 122 ? 61.260 -0.476 -4.715 1.00 33.40 281 HIS A C 1
ATOM 733 O O . HIS A 1 122 ? 61.792 -0.811 -3.640 1.00 33.44 281 HIS A O 1
ATOM 740 N N . ASN A 1 123 ? 59.939 -0.478 -4.929 1.00 33.59 282 ASN A N 1
ATOM 741 C CA . ASN A 1 123 ? 58.984 -0.873 -3.909 1.00 33.33 282 ASN A CA 1
ATOM 742 C C . ASN A 1 123 ? 58.536 -2.246 -4.267 1.00 33.36 282 ASN A C 1
ATOM 743 O O . ASN A 1 123 ? 57.651 -2.456 -5.135 1.00 33.27 282 ASN A O 1
ATOM 748 N N . ILE A 1 124 ? 59.166 -3.213 -3.630 1.00 33.49 283 ILE A N 1
ATOM 749 C CA . ILE A 1 124 ? 59.055 -4.584 -4.115 1.00 32.82 283 ILE A CA 1
ATOM 750 C C . ILE A 1 124 ? 58.048 -5.387 -3.317 1.00 32.96 283 ILE A C 1
ATOM 751 O O . ILE A 1 124 ? 58.194 -5.537 -2.095 1.00 34.43 283 ILE A O 1
ATOM 756 N N . GLY A 1 125 ? 57.070 -5.933 -4.053 1.00 32.99 284 GLY A N 1
ATOM 757 C CA . GLY A 1 125 ? 55.902 -6.670 -3.547 1.00 33.12 284 GLY A CA 1
ATOM 758 C C . GLY A 1 125 ? 56.311 -8.036 -3.064 1.00 33.69 284 GLY A C 1
ATOM 759 O O . GLY A 1 125 ? 57.145 -8.683 -3.679 1.00 32.20 284 GLY A O 1
ATOM 760 N N . ILE A 1 126 ? 55.776 -8.419 -1.904 1.00 35.31 285 ILE A N 1
ATOM 761 C CA . ILE A 1 126 ? 55.914 -9.770 -1.368 1.00 36.39 285 ILE A CA 1
ATOM 762 C C . ILE A 1 126 ? 54.521 -10.389 -1.500 1.00 37.16 285 ILE A C 1
ATOM 763 O O . ILE A 1 126 ? 53.677 -10.046 -0.721 1.00 34.93 285 ILE A O 1
ATOM 768 N N . ALA A 1 127 ? 54.269 -11.257 -2.493 1.00 37.51 286 ALA A N 1
ATOM 769 C CA . ALA A 1 127 ? 52.977 -11.918 -2.547 1.00 41.23 286 ALA A CA 1
ATOM 770 C C . ALA A 1 127 ? 52.836 -12.826 -1.316 1.00 43.30 286 ALA A C 1
ATOM 771 O O . ALA A 1 127 ? 53.729 -13.608 -1.037 1.00 44.73 286 ALA A O 1
ATOM 773 N N . MET A 1 128 ? 51.788 -12.624 -0.526 1.00 45.59 287 MET A N 1
ATOM 774 C CA . MET A 1 128 ? 51.449 -13.517 0.582 1.00 48.35 287 MET A CA 1
ATOM 775 C C . MET A 1 128 ? 49.969 -13.874 0.471 1.00 49.25 287 MET A C 1
ATOM 776 O O . MET A 1 128 ? 49.168 -13.123 -0.098 1.00 50.29 287 MET A O 1
ATOM 781 N N . ASP A 1 129 ? 49.589 -15.068 0.891 1.00 50.80 288 ASP A N 1
ATOM 782 C CA . ASP A 1 129 ? 48.143 -15.408 0.846 1.00 51.40 288 ASP A CA 1
ATOM 783 C C . ASP A 1 129 ? 47.758 -15.488 2.302 1.00 52.38 288 ASP A C 1
ATOM 784 O O . ASP A 1 129 ? 48.447 -16.115 3.101 1.00 52.35 288 ASP A O 1
ATOM 789 N N . THR A 1 130 ? 46.692 -14.821 2.681 1.00 53.90 289 THR A N 1
ATOM 790 C CA . THR A 1 130 ? 46.358 -14.879 4.087 1.00 56.38 289 THR A CA 1
ATOM 791 C C . THR A 1 130 ? 45.132 -15.788 4.209 1.00 58.26 289 THR A C 1
ATOM 792 O O . THR A 1 130 ? 44.678 -16.361 3.192 1.00 58.16 289 THR A O 1
ATOM 796 N N . GLU A 1 131 ? 44.593 -15.931 5.424 1.00 60.24 290 GLU A N 1
ATOM 797 C CA . GLU A 1 131 ? 43.265 -16.541 5.580 1.00 61.90 290 GLU A CA 1
ATOM 798 C C . GLU A 1 131 ? 42.179 -15.620 4.985 1.00 62.20 290 GLU A C 1
ATOM 799 O O . GLU A 1 131 ? 41.097 -15.443 5.581 1.00 63.20 290 GLU A O 1
ATOM 805 N N . GLN A 1 132 ? 42.476 -15.041 3.819 1.00 62.11 291 GLN A N 1
ATOM 806 C CA . GLN A 1 132 ? 41.612 -14.078 3.129 1.00 62.15 291 GLN A CA 1
ATOM 807 C C . GLN A 1 132 ? 42.069 -13.910 1.677 1.00 61.74 291 GLN A C 1
ATOM 808 O O . GLN A 1 132 ? 41.598 -13.009 0.944 1.00 61.76 291 GLN A O 1
ATOM 814 N N . GLY A 1 133 ? 43.025 -14.747 1.282 1.00 60.40 292 GLY A N 1
ATOM 815 C CA . GLY A 1 133 ? 43.534 -14.716 -0.087 1.00 59.52 292 GLY A CA 1
ATOM 816 C C . GLY A 1 133 ? 44.715 -13.782 -0.287 1.00 58.05 292 GLY A C 1
ATOM 817 O O . GLY A 1 133 ? 45.561 -13.623 0.611 1.00 58.17 292 GLY A O 1
ATOM 818 N N . LEU A 1 134 ? 44.740 -13.133 -1.457 1.00 55.92 293 LEU A N 1
ATOM 819 C CA . LEU A 1 134 ? 45.970 -12.532 -1.951 1.00 52.37 293 LEU A CA 1
ATOM 820 C C . LEU A 1 134 ? 46.214 -11.131 -1.426 1.00 49.93 293 LEU A C 1
ATOM 821 O O . LEU A 1 134 ? 45.453 -10.190 -1.705 1.00 48.01 293 LEU A O 1
ATOM 826 N N . ILE A 1 135 ? 47.341 -11.004 -0.725 1.00 46.20 294 ILE A N 1
ATOM 827 C CA . ILE A 1 135 ? 47.809 -9.705 -0.314 1.00 42.71 294 ILE A CA 1
ATOM 828 C C . ILE A 1 135 ? 49.269 -9.505 -0.687 1.00 40.49 294 ILE A C 1
ATOM 829 O O . ILE A 1 135 ? 50.111 -10.394 -0.487 1.00 39.30 294 ILE A O 1
ATOM 834 N N . VAL A 1 136 ? 49.548 -8.349 -1.285 1.00 38.53 295 VAL A N 1
ATOM 835 C CA . VAL A 1 136 ? 50.849 -8.051 -1.845 1.00 36.90 295 VAL A CA 1
ATOM 836 C C . VAL A 1 136 ? 51.370 -6.722 -1.266 1.00 36.85 295 VAL A C 1
ATOM 837 O O . VAL A 1 136 ? 51.305 -5.662 -1.930 1.00 36.11 295 VAL A O 1
ATOM 841 N N . PRO A 1 137 ? 51.858 -6.775 0.003 1.00 35.23 296 PRO A N 1
ATOM 842 C CA . PRO A 1 137 ? 52.485 -5.593 0.561 1.00 34.96 296 PRO A CA 1
ATOM 843 C C . PRO A 1 137 ? 53.858 -5.457 -0.081 1.00 34.63 296 PRO A C 1
ATOM 844 O O . PRO A 1 137 ? 54.356 -6.435 -0.660 1.00 35.30 296 PRO A O 1
ATOM 848 N N . ASN A 1 138 ? 54.457 -4.264 -0.006 1.00 34.04 297 ASN A N 1
ATOM 849 C CA . ASN A 1 138 ? 55.790 -4.064 -0.570 1.00 34.02 297 ASN A CA 1
ATOM 850 C C . ASN A 1 138 ? 56.782 -3.468 0.430 1.00 34.42 297 ASN A C 1
ATOM 851 O O . ASN A 1 138 ? 56.422 -2.786 1.424 1.00 33.93 297 ASN A O 1
ATOM 856 N N . VAL A 1 139 ? 58.047 -3.788 0.198 1.00 35.07 298 VAL A N 1
ATOM 857 C CA . VAL A 1 139 ? 59.126 -3.078 0.905 1.00 34.16 298 VAL A CA 1
ATOM 858 C C . VAL A 1 139 ? 59.468 -1.861 0.067 1.00 34.26 298 VAL A C 1
ATOM 859 O O . VAL A 1 139 ? 59.884 -2.014 -1.081 1.00 33.72 298 VAL A O 1
ATOM 863 N N . LYS A 1 140 ? 59.297 -0.678 0.643 1.00 34.57 299 LYS A N 1
ATOM 864 C CA . LYS A 1 140 ? 59.610 0.610 0.005 1.00 34.50 299 LYS A CA 1
ATOM 865 C C . LYS A 1 140 ? 61.107 0.853 -0.137 1.00 35.03 299 LYS A C 1
ATOM 866 O O . LYS A 1 140 ? 61.896 0.553 0.799 1.00 35.13 299 LYS A O 1
ATOM 872 N N . ASN A 1 141 ? 61.487 1.439 -1.280 1.00 33.60 300 ASN A N 1
ATOM 873 C CA . ASN A 1 141 ? 62.831 1.904 -1.516 1.00 34.02 300 ASN A CA 1
ATOM 874 C C . ASN A 1 141 ? 63.920 0.914 -1.117 1.00 33.52 300 ASN A C 1
ATOM 875 O O . ASN A 1 141 ? 64.828 1.251 -0.351 1.00 32.36 300 ASN A O 1
ATOM 880 N N . VAL A 1 142 ? 63.817 -0.302 -1.624 1.00 34.10 301 VAL A N 1
ATOM 881 C CA . VAL A 1 142 ? 64.796 -1.350 -1.388 1.00 33.30 301 VAL A CA 1
ATOM 882 C C . VAL A 1 142 ? 66.189 -0.923 -1.836 1.00 34.97 301 VAL A C 1
ATOM 883 O O . VAL A 1 142 ? 67.209 -1.305 -1.216 1.00 34.78 301 VAL A O 1
ATOM 887 N N . GLN A 1 143 ? 66.241 -0.083 -2.873 1.00 34.48 302 GLN A N 1
ATOM 888 C CA . GLN A 1 143 ? 67.507 0.391 -3.368 1.00 34.50 302 GLN A CA 1
ATOM 889 C C . GLN A 1 143 ? 68.341 1.137 -2.302 1.00 35.43 302 GLN A C 1
ATOM 890 O O . GLN A 1 143 ? 69.550 1.220 -2.446 1.00 35.73 302 GLN A O 1
ATOM 896 N N . ILE A 1 144 ? 67.718 1.713 -1.270 1.00 36.02 303 ILE A N 1
ATOM 897 C CA . ILE A 1 144 ? 68.505 2.443 -0.264 1.00 36.87 303 ILE A CA 1
ATOM 898 C C . ILE A 1 144 ? 68.493 1.732 1.091 1.00 36.68 303 ILE A C 1
ATOM 899 O O . ILE A 1 144 ? 68.713 2.356 2.141 1.00 37.01 303 ILE A O 1
ATOM 904 N N . ARG A 1 145 ? 68.216 0.431 1.070 1.00 35.56 304 ARG A N 1
ATOM 905 C CA . ARG A 1 145 ? 68.078 -0.311 2.290 1.00 36.08 304 ARG A CA 1
ATOM 906 C C . ARG A 1 145 ? 69.110 -1.415 2.283 1.00 35.73 304 ARG A C 1
ATOM 907 O O . ARG A 1 145 ? 69.401 -1.970 1.222 1.00 35.89 304 ARG A O 1
ATOM 915 N N . SER A 1 146 ? 69.662 -1.707 3.462 1.00 35.16 305 SER A N 1
ATOM 916 C CA . SER A 1 146 ? 70.578 -2.829 3.646 1.00 35.50 305 SER A CA 1
ATOM 917 C C . SER A 1 146 ? 69.801 -4.112 3.784 1.00 36.28 305 SER A C 1
ATOM 918 O O . SER A 1 146 ? 68.616 -4.072 4.146 1.00 36.71 305 SER A O 1
ATOM 921 N N . ILE A 1 147 ? 70.473 -5.246 3.548 1.00 35.22 306 ILE A N 1
ATOM 922 C CA . ILE A 1 147 ? 69.839 -6.542 3.677 1.00 34.36 306 ILE A CA 1
ATOM 923 C C . ILE A 1 147 ? 69.179 -6.669 5.056 1.00 35.33 306 ILE A C 1
ATOM 924 O O . ILE A 1 147 ? 68.069 -7.223 5.188 1.00 35.55 306 ILE A O 1
ATOM 929 N N . PHE A 1 148 ? 69.850 -6.142 6.076 1.00 35.64 307 PHE A N 1
ATOM 930 C CA . PHE A 1 148 ? 69.278 -6.120 7.418 1.00 35.17 307 PHE A CA 1
ATOM 931 C C . PHE A 1 148 ? 68.033 -5.277 7.591 1.00 35.00 307 PHE A C 1
ATOM 932 O O . PHE A 1 148 ? 67.105 -5.742 8.250 1.00 35.93 307 PHE A O 1
ATOM 940 N N . GLU A 1 149 ? 68.003 -4.051 7.057 1.00 34.28 308 GLU A N 1
ATOM 941 C CA . GLU A 1 149 ? 66.769 -3.244 7.055 1.00 33.78 308 GLU A CA 1
ATOM 942 C C . GLU A 1 149 ? 65.605 -3.919 6.300 1.00 32.94 308 GLU A C 1
ATOM 943 O O . GLU A 1 149 ? 64.450 -3.868 6.714 1.00 31.39 308 GLU A O 1
ATOM 949 N N . ILE A 1 150 ? 65.937 -4.625 5.231 1.00 33.59 309 ILE A N 1
ATOM 950 C CA . ILE A 1 150 ? 64.908 -5.340 4.444 1.00 34.00 309 ILE A CA 1
ATOM 951 C C . ILE A 1 150 ? 64.311 -6.468 5.285 1.00 35.18 309 ILE A C 1
ATOM 952 O O . ILE A 1 150 ? 63.070 -6.610 5.363 1.00 35.38 309 ILE A O 1
ATOM 957 N N . ALA A 1 151 ? 65.190 -7.212 5.977 1.00 34.64 310 ALA A N 1
ATOM 958 C CA . ALA A 1 151 ? 64.752 -8.280 6.847 1.00 34.87 310 ALA A CA 1
ATOM 959 C C . ALA A 1 151 ? 63.853 -7.646 7.922 1.00 35.54 310 ALA A C 1
ATOM 960 O O . ALA A 1 151 ? 62.754 -8.105 8.172 1.00 36.33 310 ALA A O 1
ATOM 962 N N . THR A 1 152 ? 64.315 -6.578 8.548 1.00 35.41 311 THR A N 1
ATOM 963 C CA . THR A 1 152 ? 63.498 -5.884 9.523 1.00 35.50 311 THR A CA 1
ATOM 964 C C . THR A 1 152 ? 62.080 -5.574 8.960 1.00 35.97 311 THR A C 1
ATOM 965 O O . THR A 1 152 ? 61.048 -5.938 9.541 1.00 35.26 311 THR A O 1
ATOM 969 N N . GLU A 1 153 ? 62.038 -4.936 7.809 1.00 36.76 312 GLU A N 1
ATOM 970 C CA . GLU A 1 153 ? 60.770 -4.527 7.240 1.00 38.18 312 GLU A CA 1
ATOM 971 C C . GLU A 1 153 ? 59.896 -5.742 6.825 1.00 38.65 312 GLU A C 1
ATOM 972 O O . GLU A 1 153 ? 58.644 -5.666 6.913 1.00 38.74 312 GLU A O 1
ATOM 978 N N . LEU A 1 154 ? 60.552 -6.850 6.442 1.00 36.81 313 LEU A N 1
ATOM 979 C CA . LEU A 1 154 ? 59.846 -8.074 6.123 1.00 36.53 313 LEU A CA 1
ATOM 980 C C . LEU A 1 154 ? 59.157 -8.666 7.298 1.00 35.87 313 LEU A C 1
ATOM 981 O O . LEU A 1 154 ? 58.047 -9.170 7.165 1.00 35.11 313 LEU A O 1
ATOM 986 N N . ASN A 1 155 ? 59.829 -8.642 8.444 1.00 35.13 314 ASN A N 1
ATOM 987 C CA . ASN A 1 155 ? 59.263 -9.131 9.677 1.00 34.45 314 ASN A CA 1
ATOM 988 C C . ASN A 1 155 ? 58.054 -8.282 10.122 1.00 34.56 314 ASN A C 1
ATOM 989 O O . ASN A 1 155 ? 57.145 -8.782 10.813 1.00 34.56 314 ASN A O 1
ATOM 994 N N . ARG A 1 156 ? 58.118 -6.981 9.847 1.00 34.12 315 ARG A N 1
ATOM 995 C CA . ARG A 1 156 ? 57.042 -6.045 10.229 1.00 32.87 315 ARG A CA 1
ATOM 996 C C . ARG A 1 156 ? 55.827 -6.358 9.353 1.00 32.56 315 ARG A C 1
ATOM 997 O O . ARG A 1 156 ? 54.731 -6.479 9.866 1.00 32.47 315 ARG A O 1
ATOM 1005 N N . LEU A 1 157 ? 56.049 -6.541 8.055 1.00 33.17 316 LEU A N 1
ATOM 1006 C CA . LEU A 1 157 ? 54.985 -6.890 7.104 1.00 34.73 316 LEU A CA 1
ATOM 1007 C C . LEU A 1 157 ? 54.348 -8.298 7.358 1.00 36.92 316 LEU A C 1
ATOM 1008 O O . LEU A 1 157 ? 53.105 -8.425 7.366 1.00 35.95 316 LEU A O 1
ATOM 1013 N N . GLN A 1 158 ? 55.180 -9.326 7.605 1.00 37.84 317 GLN A N 1
ATOM 1014 C CA . GLN A 1 158 ? 54.669 -10.654 8.056 1.00 40.11 317 GLN A CA 1
ATOM 1015 C C . GLN A 1 158 ? 53.860 -10.551 9.366 1.00 38.89 317 GLN A C 1
ATOM 1016 O O . GLN A 1 158 ? 52.813 -11.164 9.524 1.00 40.35 317 GLN A O 1
ATOM 1022 N N . LYS A 1 159 ? 54.343 -9.801 10.330 1.00 38.24 318 LYS A N 1
ATOM 1023 C CA . LYS A 1 159 ? 53.595 -9.717 11.568 1.00 38.21 318 LYS A CA 1
ATOM 1024 C C . LYS A 1 159 ? 52.185 -9.123 11.347 1.00 37.36 318 LYS A C 1
ATOM 1025 O O . LYS A 1 159 ? 51.172 -9.643 11.843 1.00 38.06 318 LYS A O 1
ATOM 1031 N N . LEU A 1 160 ? 52.129 -8.021 10.618 1.00 36.52 319 LEU A N 1
ATOM 1032 C CA . LEU A 1 160 ? 50.879 -7.364 10.278 1.00 35.16 319 LEU A CA 1
ATOM 1033 C C . LEU A 1 160 ? 50.018 -8.181 9.296 1.00 34.83 319 LEU A C 1
ATOM 1034 O O . LEU A 1 160 ? 48.805 -8.195 9.409 1.00 34.79 319 LEU A O 1
ATOM 1039 N N . GLY A 1 161 ? 50.647 -8.855 8.351 1.00 34.28 320 GLY A N 1
ATOM 1040 C CA . GLY A 1 161 ? 49.965 -9.734 7.417 1.00 36.19 320 GLY A CA 1
ATOM 1041 C C . GLY A 1 161 ? 49.190 -10.818 8.129 1.00 37.71 320 GLY A C 1
ATOM 1042 O O . GLY A 1 161 ? 47.992 -10.954 7.932 1.00 38.24 320 GLY A O 1
ATOM 1043 N N . SER A 1 162 ? 49.854 -11.514 9.046 1.00 39.06 321 SER A N 1
ATOM 1044 C CA . SER A 1 162 ? 49.277 -12.641 9.747 1.00 40.29 321 SER A CA 1
ATOM 1045 C C . SER A 1 162 ? 48.201 -12.191 10.737 1.00 40.63 321 SER A C 1
ATOM 1046 O O . SER A 1 162 ? 47.402 -13.009 11.215 1.00 40.96 321 SER A O 1
ATOM 1049 N N . ALA A 1 163 ? 48.229 -10.899 11.089 1.00 40.42 322 ALA A N 1
ATOM 1050 C CA . ALA A 1 163 ? 47.236 -10.291 11.935 1.00 39.41 322 ALA A CA 1
ATOM 1051 C C . ALA A 1 163 ? 46.102 -9.715 11.107 1.00 38.80 322 ALA A C 1
ATOM 1052 O O . ALA A 1 163 ? 45.075 -9.352 11.653 1.00 39.38 322 ALA A O 1
ATOM 1054 N N . GLY A 1 164 ? 46.283 -9.620 9.805 1.00 38.43 323 GLY A N 1
ATOM 1055 C CA . GLY A 1 164 ? 45.296 -8.949 8.960 1.00 38.39 323 GLY A CA 1
ATOM 1056 C C . GLY A 1 164 ? 45.225 -7.446 9.236 1.00 37.96 323 GLY A C 1
ATOM 1057 O O . GLY A 1 164 ? 44.172 -6.818 9.044 1.00 38.45 323 GLY A O 1
ATOM 1058 N N . GLN A 1 165 ? 46.350 -6.869 9.665 1.00 36.92 324 GLN A N 1
ATOM 1059 C CA . GLN A 1 165 ? 46.419 -5.459 10.025 1.00 36.90 324 GLN A CA 1
ATOM 1060 C C . GLN A 1 165 ? 47.378 -4.638 9.153 1.00 36.91 324 GLN A C 1
ATOM 1061 O O . GLN A 1 165 ? 47.788 -3.560 9.552 1.00 37.89 324 GLN A O 1
ATOM 1067 N N . LEU A 1 166 ? 47.727 -5.136 7.971 1.00 36.20 325 LEU A N 1
ATOM 1068 C CA . LEU A 1 166 ? 48.492 -4.356 6.993 1.00 36.56 325 LEU A CA 1
ATOM 1069 C C . LEU A 1 166 ? 47.697 -3.096 6.597 1.00 37.65 325 LEU A C 1
ATOM 1070 O O . LEU A 1 166 ? 46.476 -3.176 6.365 1.00 38.15 325 LEU A O 1
ATOM 1075 N N . SER A 1 167 ? 48.372 -1.954 6.497 1.00 37.61 326 SER A N 1
ATOM 1076 C CA . SER A 1 167 ? 47.689 -0.677 6.238 1.00 38.23 326 SER A CA 1
ATOM 1077 C C . SER A 1 167 ? 47.716 -0.392 4.735 1.00 37.65 326 SER A C 1
ATOM 1078 O O . SER A 1 167 ? 48.425 -1.076 4.010 1.00 37.35 326 SER A O 1
ATOM 1081 N N . THR A 1 168 ? 46.967 0.623 4.277 1.00 37.58 327 THR A N 1
ATOM 1082 C CA . THR A 1 168 ? 46.980 1.084 2.851 1.00 37.58 327 THR A CA 1
ATOM 1083 C C . THR A 1 168 ? 48.358 1.445 2.301 1.00 37.30 327 THR A C 1
ATOM 1084 O O . THR A 1 168 ? 48.669 1.137 1.173 1.00 37.35 327 THR A O 1
ATOM 1088 N N A ASN A 1 169 ? 49.178 2.074 3.125 0.50 37.31 328 ASN A N 1
ATOM 1089 N N B ASN A 1 169 ? 49.199 2.110 3.095 0.50 37.27 328 ASN A N 1
ATOM 1090 C CA A ASN A 1 169 ? 50.494 2.505 2.677 0.50 37.52 328 ASN A CA 1
ATOM 1091 C CA B ASN A 1 169 ? 50.553 2.483 2.615 0.50 37.29 328 ASN A CA 1
ATOM 1092 C C A ASN A 1 169 ? 51.478 1.350 2.501 0.50 37.30 328 ASN A C 1
ATOM 1093 C C B ASN A 1 169 ? 51.382 1.257 2.336 0.50 37.13 328 ASN A C 1
ATOM 1094 O O A ASN A 1 169 ? 52.458 1.485 1.765 0.50 38.26 328 ASN A O 1
ATOM 1095 O O B ASN A 1 169 ? 52.175 1.250 1.387 0.50 37.84 328 ASN A O 1
ATOM 1104 N N . ASP A 1 170 ? 51.204 0.216 3.151 1.00 36.54 329 ASP A N 1
ATOM 1105 C CA . ASP A 1 170 ? 51.995 -0.999 2.982 1.00 36.37 329 ASP A CA 1
ATOM 1106 C C . ASP A 1 170 ? 51.680 -1.716 1.639 1.00 36.95 329 ASP A C 1
ATOM 1107 O O . ASP A 1 170 ? 52.504 -2.482 1.107 1.00 36.78 329 ASP A O 1
ATOM 1112 N N . LEU A 1 171 ? 50.478 -1.454 1.129 1.00 37.04 330 LEU A N 1
ATOM 1113 C CA . LEU A 1 171 ? 49.888 -2.176 0.012 1.00 38.07 330 LEU A CA 1
ATOM 1114 C C . LEU A 1 171 ? 50.032 -1.444 -1.321 1.00 38.05 330 LEU A C 1
ATOM 1115 O O . LEU A 1 171 ? 50.096 -2.087 -2.362 1.00 40.08 330 LEU A O 1
ATOM 1120 N N . ILE A 1 172 ? 50.088 -0.116 -1.296 1.00 37.26 331 ILE A N 1
ATOM 1121 C CA . ILE A 1 172 ? 50.203 0.695 -2.536 1.00 37.75 331 ILE A CA 1
ATOM 1122 C C . ILE A 1 172 ? 51.642 1.012 -2.979 1.00 37.05 331 ILE A C 1
ATOM 1123 O O . ILE A 1 172 ? 52.601 0.863 -2.203 1.00 36.16 331 ILE A O 1
ATOM 1128 N N . GLY A 1 173 ? 51.786 1.475 -4.218 1.00 36.96 332 GLY A N 1
ATOM 1129 C CA . GLY A 1 173 ? 53.093 1.930 -4.705 1.00 36.17 332 GLY A CA 1
ATOM 1130 C C . GLY A 1 173 ? 54.064 0.816 -5.092 1.00 36.04 332 GLY A C 1
ATOM 1131 O O . GLY A 1 173 ? 55.235 1.091 -5.344 1.00 37.37 332 GLY A O 1
ATOM 1132 N N . GLY A 1 174 ? 53.589 -0.432 -5.192 1.00 35.37 333 GLY A N 1
ATOM 1133 C CA . GLY A 1 174 ? 54.439 -1.553 -5.654 1.00 33.59 333 GLY A CA 1
ATOM 1134 C C . GLY A 1 174 ? 54.957 -1.311 -7.057 1.00 33.64 333 GLY A C 1
ATOM 1135 O O . GLY A 1 174 ? 54.219 -0.782 -7.890 1.00 34.07 333 GLY A O 1
ATOM 1136 N N . THR A 1 175 ? 56.202 -1.716 -7.357 1.00 33.61 334 THR A N 1
ATOM 1137 C CA . THR A 1 175 ? 56.766 -1.483 -8.694 1.00 32.89 334 THR A CA 1
ATOM 1138 C C . THR A 1 175 ? 57.297 -2.752 -9.344 1.00 33.53 334 THR A C 1
ATOM 1139 O O . THR A 1 175 ? 57.541 -2.779 -10.536 1.00 33.38 334 THR A O 1
ATOM 1143 N N . PHE A 1 176 ? 57.466 -3.793 -8.535 1.00 33.92 335 PHE A N 1
ATOM 1144 C CA . PHE A 1 176 ? 57.998 -5.094 -8.938 1.00 33.43 335 PHE A CA 1
ATOM 1145 C C . PHE A 1 176 ? 57.556 -6.030 -7.861 1.00 32.79 335 PHE A C 1
ATOM 1146 O O . PHE A 1 176 ? 57.511 -5.607 -6.705 1.00 33.68 335 PHE A O 1
ATOM 1154 N N . THR A 1 177 ? 57.335 -7.310 -8.183 1.00 33.18 336 THR A N 1
ATOM 1155 C CA . THR A 1 177 ? 56.942 -8.322 -7.171 1.00 32.49 336 THR A CA 1
ATOM 1156 C C . THR A 1 177 ? 57.750 -9.628 -7.214 1.00 32.54 336 THR A C 1
ATOM 1157 O O . THR A 1 177 ? 58.100 -10.133 -8.276 1.00 31.39 336 THR A O 1
ATOM 1161 N N . LEU A 1 178 ? 57.986 -10.195 -6.045 1.00 33.20 337 LEU A N 1
ATOM 1162 C CA . LEU A 1 178 ? 58.480 -11.547 -5.926 1.00 34.81 337 LEU A CA 1
ATOM 1163 C C . LEU A 1 178 ? 57.470 -12.369 -5.194 1.00 36.41 337 LEU A C 1
ATOM 1164 O O . LEU A 1 178 ? 56.847 -11.858 -4.278 1.00 36.29 337 LEU A O 1
ATOM 1169 N N . SER A 1 179 ? 57.294 -13.621 -5.632 1.00 36.62 338 SER A N 1
ATOM 1170 C CA . SER A 1 179 ? 56.412 -14.569 -4.972 1.00 38.07 338 SER A CA 1
ATOM 1171 C C . SER A 1 179 ? 57.234 -15.802 -4.541 1.00 37.34 338 SER A C 1
ATOM 1172 O O . SER A 1 179 ? 57.710 -16.580 -5.366 1.00 36.85 338 SER A O 1
ATOM 1175 N N . ASN A 1 180 ? 57.451 -15.944 -3.253 1.00 37.38 339 ASN A N 1
ATOM 1176 C CA . ASN A 1 180 ? 58.194 -17.077 -2.743 1.00 37.60 339 ASN A CA 1
ATOM 1177 C C . ASN A 1 180 ? 57.226 -18.255 -2.655 1.00 37.71 339 ASN A C 1
ATOM 1178 O O . ASN A 1 180 ? 56.803 -18.615 -1.580 1.00 37.26 339 ASN A O 1
ATOM 1183 N N . ILE A 1 181 ? 56.847 -18.851 -3.800 1.00 37.56 340 ILE A N 1
ATOM 1184 C CA . ILE A 1 181 ? 55.947 -20.024 -3.738 1.00 37.54 340 ILE A CA 1
ATOM 1185 C C . ILE A 1 181 ? 56.664 -21.154 -2.923 1.00 36.75 340 ILE A C 1
ATOM 1186 O O . ILE A 1 181 ? 56.011 -21.934 -2.219 1.00 35.51 340 ILE A O 1
ATOM 1191 N N . GLY A 1 182 ? 58.002 -21.225 -3.034 1.00 35.67 341 GLY A N 1
ATOM 1192 C CA . GLY A 1 182 ? 58.775 -22.279 -2.369 1.00 34.13 341 GLY A CA 1
ATOM 1193 C C . GLY A 1 182 ? 58.768 -22.310 -0.859 1.00 34.93 341 GLY A C 1
ATOM 1194 O O . GLY A 1 182 ? 59.254 -23.254 -0.291 1.00 35.53 341 GLY A O 1
ATOM 1195 N N . SER A 1 183 ? 58.202 -21.296 -0.177 1.00 34.67 342 SER A N 1
ATOM 1196 C CA . SER A 1 183 ? 58.083 -21.376 1.281 1.00 34.43 342 SER A CA 1
ATOM 1197 C C . SER A 1 183 ? 57.078 -22.458 1.591 1.00 33.63 342 SER A C 1
ATOM 1198 O O . SER A 1 183 ? 57.036 -22.970 2.737 1.00 33.22 342 SER A O 1
ATOM 1201 N N . ILE A 1 184 ? 56.249 -22.775 0.585 1.00 32.22 343 ILE A N 1
ATOM 1202 C CA . ILE A 1 184 ? 55.298 -23.897 0.643 1.00 32.29 343 ILE A CA 1
ATOM 1203 C C . ILE A 1 184 ? 55.708 -25.128 -0.216 1.00 32.03 343 ILE A C 1
ATOM 1204 O O . ILE A 1 184 ? 55.695 -26.253 0.274 1.00 32.00 343 ILE A O 1
ATOM 1209 N N . GLY A 1 185 ? 56.041 -24.935 -1.504 1.00 31.87 344 GLY A N 1
ATOM 1210 C CA . GLY A 1 185 ? 56.473 -26.109 -2.312 1.00 31.08 344 GLY A CA 1
ATOM 1211 C C . GLY A 1 185 ? 56.786 -25.611 -3.709 1.00 31.75 344 GLY A C 1
ATOM 1212 O O . GLY A 1 185 ? 56.688 -24.430 -3.977 1.00 31.78 344 GLY A O 1
ATOM 1213 N N . GLY A 1 186 ? 57.161 -26.514 -4.615 1.00 32.92 345 GLY A N 1
ATOM 1214 C CA . GLY A 1 186 ? 57.161 -26.190 -6.042 1.00 32.50 345 GLY A CA 1
ATOM 1215 C C . GLY A 1 186 ? 58.525 -26.070 -6.670 1.00 34.19 345 GLY A C 1
ATOM 1216 O O . GLY A 1 186 ? 59.553 -25.972 -5.975 1.00 33.51 345 GLY A O 1
ATOM 1217 N N . THR A 1 187 ? 58.551 -26.072 -8.004 1.00 33.43 346 THR A N 1
ATOM 1218 C CA . THR A 1 187 ? 59.794 -25.869 -8.689 1.00 32.81 346 THR A CA 1
ATOM 1219 C C . THR A 1 187 ? 59.644 -24.606 -9.506 1.00 33.25 346 THR A C 1
ATOM 1220 O O . THR A 1 187 ? 59.861 -23.475 -8.998 1.00 35.08 346 THR A O 1
ATOM 1224 N N . TYR A 1 188 ? 59.194 -24.790 -10.741 1.00 33.69 347 TYR A N 1
ATOM 1225 C CA . TYR A 1 188 ? 58.841 -23.702 -11.654 1.00 33.47 347 TYR A CA 1
ATOM 1226 C C . TYR A 1 188 ? 57.373 -23.290 -11.494 1.00 34.65 347 TYR A C 1
ATOM 1227 O O . TYR A 1 188 ? 56.580 -23.970 -10.830 1.00 32.56 347 TYR A O 1
ATOM 1236 N N . ALA A 1 189 ? 57.027 -22.146 -12.093 1.00 34.84 348 ALA A N 1
ATOM 1237 C CA . ALA A 1 189 ? 55.703 -21.579 -11.917 1.00 36.14 348 ALA A CA 1
ATOM 1238 C C . ALA A 1 189 ? 55.481 -20.643 -13.099 1.00 36.66 348 ALA A C 1
ATOM 1239 O O . ALA A 1 189 ? 56.370 -20.421 -13.894 1.00 36.78 348 ALA A O 1
ATOM 1241 N N . LYS A 1 190 ? 54.271 -20.130 -13.233 1.00 37.35 349 LYS A N 1
ATOM 1242 C CA . LYS A 1 190 ? 54.004 -19.102 -14.241 1.00 38.85 349 LYS A CA 1
ATOM 1243 C C . LYS A 1 190 ? 53.232 -18.082 -13.416 1.00 37.62 349 LYS A C 1
ATOM 1244 O O . LYS A 1 190 ? 52.015 -18.155 -13.277 1.00 37.62 349 LYS A O 1
ATOM 1250 N N . PRO A 1 191 ? 53.967 -17.181 -12.786 1.00 35.90 350 PRO A N 1
ATOM 1251 C CA . PRO A 1 191 ? 53.261 -16.169 -12.009 1.00 35.72 350 PRO A CA 1
ATOM 1252 C C . PRO A 1 191 ? 52.548 -15.162 -12.942 1.00 35.90 350 PRO A C 1
ATOM 1253 O O . PRO A 1 191 ? 52.955 -14.966 -14.117 1.00 35.73 350 PRO A O 1
ATOM 1257 N N . VAL A 1 192 ? 51.536 -14.492 -12.404 1.00 35.10 351 VAL A N 1
ATOM 1258 C CA . VAL A 1 192 ? 50.782 -13.535 -13.151 1.00 35.02 351 VAL A CA 1
ATOM 1259 C C . VAL A 1 192 ? 51.248 -12.118 -12.736 1.00 35.70 351 VAL A C 1
ATOM 1260 O O . VAL A 1 192 ? 51.344 -11.803 -11.562 1.00 34.27 351 VAL A O 1
ATOM 1264 N N . ILE A 1 193 ? 51.463 -11.269 -13.736 1.00 35.97 352 ILE A N 1
ATOM 1265 C CA . ILE A 1 193 ? 51.992 -9.930 -13.501 1.00 35.49 352 ILE A CA 1
ATOM 1266 C C . ILE A 1 193 ? 50.876 -9.105 -12.894 1.00 35.53 352 ILE A C 1
ATOM 1267 O O . ILE A 1 193 ? 49.721 -9.250 -13.294 1.00 34.50 352 ILE A O 1
ATOM 1272 N N . LEU A 1 194 ? 51.228 -8.264 -11.911 1.00 34.33 353 LEU A N 1
ATOM 1273 C CA . LEU A 1 194 ? 50.243 -7.429 -11.242 1.00 34.64 353 LEU A CA 1
ATOM 1274 C C . LEU A 1 194 ? 50.188 -6.035 -11.845 1.00 34.26 353 LEU A C 1
ATOM 1275 O O . LEU A 1 194 ? 51.053 -5.236 -11.564 1.00 36.24 353 LEU A O 1
ATOM 1280 N N . PRO A 1 195 ? 49.212 -5.748 -12.727 1.00 33.63 354 PRO A N 1
ATOM 1281 C CA . PRO A 1 195 ? 49.063 -4.415 -13.339 1.00 33.45 354 PRO A CA 1
ATOM 1282 C C . PRO A 1 195 ? 49.100 -3.332 -12.245 1.00 34.35 354 PRO A C 1
ATOM 1283 O O . PRO A 1 195 ? 48.515 -3.535 -11.187 1.00 34.62 354 PRO A O 1
ATOM 1287 N N . PRO A 1 196 ? 49.773 -2.174 -12.483 1.00 35.10 355 PRO A N 1
ATOM 1288 C CA . PRO A 1 196 ? 50.504 -1.784 -13.665 1.00 34.65 355 PRO A CA 1
ATOM 1289 C C . PRO A 1 196 ? 51.988 -2.198 -13.628 1.00 34.75 355 PRO A C 1
ATOM 1290 O O . PRO A 1 196 ? 52.786 -1.605 -14.325 1.00 35.75 355 PRO A O 1
ATOM 1294 N N . GLU A 1 197 ? 52.354 -3.229 -12.871 1.00 34.16 356 GLU A N 1
ATOM 1295 C CA . GLU A 1 197 ? 53.740 -3.689 -12.890 1.00 33.68 356 GLU A CA 1
ATOM 1296 C C . GLU A 1 197 ? 54.015 -4.357 -14.216 1.00 33.55 356 GLU A C 1
ATOM 1297 O O . GLU A 1 197 ? 53.087 -4.621 -14.971 1.00 34.46 356 GLU A O 1
ATOM 1303 N N . VAL A 1 198 ? 55.279 -4.550 -14.562 1.00 33.94 357 VAL A N 1
ATOM 1304 C CA . VAL A 1 198 ? 55.598 -5.210 -15.849 1.00 33.45 357 VAL A CA 1
ATOM 1305 C C . VAL A 1 198 ? 56.312 -6.567 -15.669 1.00 33.71 357 VAL A C 1
ATOM 1306 O O . VAL A 1 198 ? 56.534 -7.316 -16.635 1.00 34.04 357 VAL A O 1
ATOM 1310 N N . ALA A 1 199 ? 56.645 -6.906 -14.434 1.00 34.01 358 ALA A N 1
ATOM 1311 C CA . ALA A 1 199 ? 57.316 -8.172 -14.187 1.00 34.58 358 ALA A CA 1
ATOM 1312 C C . ALA A 1 199 ? 57.091 -8.689 -12.793 1.00 34.59 358 ALA A C 1
ATOM 1313 O O . ALA A 1 199 ? 56.745 -7.930 -11.908 1.00 35.81 358 ALA A O 1
ATOM 1315 N N . ILE A 1 200 ? 57.345 -9.996 -12.604 1.00 36.40 359 ILE A N 1
ATOM 1316 C CA . ILE A 1 200 ? 57.145 -10.765 -11.349 1.00 34.04 359 ILE A CA 1
ATOM 1317 C C . ILE A 1 200 ? 58.048 -12.015 -11.400 1.00 36.18 359 ILE A C 1
ATOM 1318 O O . ILE A 1 200 ? 58.212 -12.622 -12.458 1.00 36.52 359 ILE A O 1
ATOM 1323 N N . GLY A 1 201 ? 58.661 -12.382 -10.279 1.00 34.77 360 GLY A N 1
ATOM 1324 C CA . GLY A 1 201 ? 59.365 -13.632 -10.216 1.00 35.67 360 GLY A CA 1
ATOM 1325 C C . GLY A 1 201 ? 58.772 -14.558 -9.155 1.00 35.94 360 GLY A C 1
ATOM 1326 O O . GLY A 1 201 ? 58.321 -14.106 -8.071 1.00 36.17 360 GLY A O 1
ATOM 1327 N N . ALA A 1 202 ? 58.752 -15.843 -9.474 1.00 34.54 361 ALA A N 1
ATOM 1328 C CA . ALA A 1 202 ? 58.358 -16.835 -8.494 1.00 34.73 361 ALA A CA 1
ATOM 1329 C C . ALA A 1 202 ? 59.565 -17.723 -8.160 1.00 34.60 361 ALA A C 1
ATOM 1330 O O . ALA A 1 202 ? 60.233 -18.210 -9.033 1.00 34.81 361 ALA A O 1
ATOM 1332 N N . LEU A 1 203 ? 59.803 -17.933 -6.870 1.00 35.33 362 LEU A N 1
ATOM 1333 C CA . LEU A 1 203 ? 60.907 -18.722 -6.354 1.00 36.19 362 LEU A CA 1
ATOM 1334 C C . LEU A 1 203 ? 60.416 -20.040 -5.853 1.00 35.54 362 LEU A C 1
ATOM 1335 O O . LEU A 1 203 ? 59.450 -20.088 -5.105 1.00 36.90 362 LEU A O 1
ATOM 1340 N N . GLY A 1 204 ? 61.076 -21.115 -6.289 1.00 34.67 363 GLY A N 1
ATOM 1341 C CA . GLY A 1 204 ? 60.671 -22.449 -5.922 1.00 33.91 363 GLY A CA 1
ATOM 1342 C C . GLY A 1 204 ? 61.325 -22.889 -4.649 1.00 34.12 363 GLY A C 1
ATOM 1343 O O . GLY A 1 204 ? 62.027 -22.126 -4.017 1.00 33.01 363 GLY A O 1
ATOM 1344 N N . THR A 1 205 ? 61.117 -24.155 -4.297 1.00 35.76 364 THR A N 1
ATOM 1345 C CA . THR A 1 205 ? 61.711 -24.755 -3.114 1.00 38.09 364 THR A CA 1
ATOM 1346 C C . THR A 1 205 ? 63.214 -24.955 -3.374 1.00 38.91 364 THR A C 1
ATOM 1347 O O . THR A 1 205 ? 63.610 -25.499 -4.427 1.00 37.89 364 THR A O 1
ATOM 1351 N N . ILE A 1 206 ? 64.038 -24.464 -2.431 1.00 38.73 365 ILE A N 1
ATOM 1352 C CA . ILE A 1 206 ? 65.468 -24.806 -2.402 1.00 37.85 365 ILE A CA 1
ATOM 1353 C C . ILE A 1 206 ? 65.632 -26.266 -2.009 1.00 37.23 365 ILE A C 1
ATOM 1354 O O . ILE A 1 206 ? 65.162 -26.689 -0.966 1.00 38.01 365 ILE A O 1
ATOM 1359 N N . LYS A 1 207 ? 66.346 -27.023 -2.833 1.00 38.82 366 LYS A N 1
ATOM 1360 C CA . LYS A 1 207 ? 66.396 -28.508 -2.783 1.00 40.12 366 LYS A CA 1
ATOM 1361 C C . LYS A 1 207 ? 67.865 -28.950 -2.958 1.00 38.77 366 LYS A C 1
ATOM 1362 O O . LYS A 1 207 ? 68.562 -28.460 -3.862 1.00 38.51 366 LYS A O 1
ATOM 1368 N N . ALA A 1 208 ? 68.340 -29.915 -2.182 1.00 37.78 367 ALA A N 1
ATOM 1369 C CA . ALA A 1 208 ? 69.681 -30.494 -2.466 1.00 37.13 367 ALA A CA 1
ATOM 1370 C C . ALA A 1 208 ? 69.621 -31.445 -3.658 1.00 36.59 367 ALA A C 1
ATOM 1371 O O . ALA A 1 208 ? 68.871 -32.438 -3.644 1.00 35.99 367 ALA A O 1
ATOM 1373 N N . LEU A 1 209 ? 70.418 -31.143 -4.685 1.00 35.64 368 LEU A N 1
ATOM 1374 C CA . LEU A 1 209 ? 70.507 -31.994 -5.895 1.00 34.96 368 LEU A CA 1
ATOM 1375 C C . LEU A 1 209 ? 71.957 -32.313 -6.242 1.00 34.91 368 LEU A C 1
ATOM 1376 O O . LEU A 1 209 ? 72.834 -31.491 -6.013 1.00 34.79 368 LEU A O 1
ATOM 1381 N N . PRO A 1 210 ? 72.192 -33.480 -6.874 1.00 35.08 369 PRO A N 1
ATOM 1382 C CA . PRO A 1 210 ? 73.546 -33.775 -7.298 1.00 35.54 369 PRO A CA 1
ATOM 1383 C C . PRO A 1 210 ? 73.918 -32.954 -8.520 1.00 36.50 369 PRO A C 1
ATOM 1384 O O . PRO A 1 210 ? 73.206 -32.940 -9.530 1.00 37.51 369 PRO A O 1
ATOM 1388 N N . ARG A 1 211 ? 75.018 -32.233 -8.399 1.00 36.43 370 ARG A N 1
ATOM 1389 C CA . ARG A 1 211 ? 75.508 -31.385 -9.465 1.00 36.60 370 ARG A CA 1
ATOM 1390 C C . ARG A 1 211 ? 77.024 -31.494 -9.554 1.00 35.76 370 ARG A C 1
ATOM 1391 O O . ARG A 1 211 ? 77.695 -31.755 -8.563 1.00 35.54 370 ARG A O 1
ATOM 1399 N N . PHE A 1 212 ? 77.551 -31.286 -10.749 1.00 35.45 371 PHE A N 1
ATOM 1400 C CA . PHE A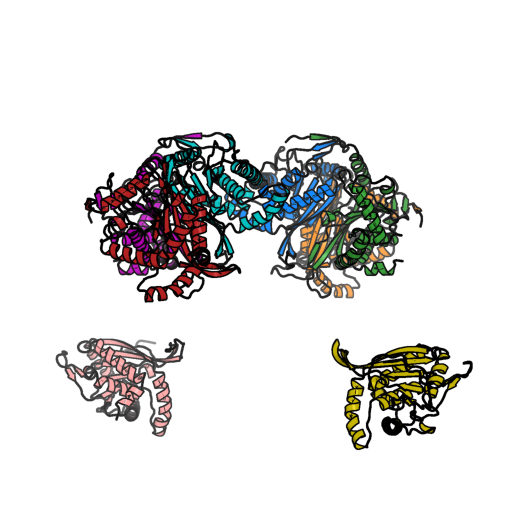 1 212 ? 78.972 -31.303 -10.972 1.00 35.72 371 PHE A CA 1
ATOM 1401 C C . PHE A 1 212 ? 79.678 -30.041 -10.464 1.00 36.59 371 PHE A C 1
ATOM 1402 O O . PHE A 1 212 ? 79.197 -28.911 -10.657 1.00 35.93 371 PHE A O 1
ATOM 1410 N N . ASN A 1 213 ? 80.812 -30.219 -9.791 1.00 38.30 372 ASN A N 1
ATOM 1411 C CA . ASN A 1 213 ? 81.702 -29.057 -9.567 1.00 40.86 372 ASN A CA 1
ATOM 1412 C C . ASN A 1 213 ? 82.718 -28.863 -10.717 1.00 42.62 372 ASN A C 1
ATOM 1413 O O . ASN A 1 213 ? 82.660 -29.570 -11.747 1.00 41.15 372 ASN A O 1
ATOM 1418 N N . GLU A 1 214 ? 83.638 -27.908 -10.523 1.00 45.58 373 GLU A N 1
ATOM 1419 C CA . GLU A 1 214 ? 84.688 -27.584 -11.505 1.00 48.39 373 GLU A CA 1
ATOM 1420 C C . GLU A 1 214 ? 85.531 -28.805 -11.886 1.00 48.23 373 GLU A C 1
ATOM 1421 O O . GLU A 1 214 ? 85.739 -29.054 -13.073 1.00 48.91 373 GLU A O 1
ATOM 1427 N N . LYS A 1 215 ? 85.965 -29.588 -10.893 1.00 48.41 374 LYS A N 1
ATOM 1428 C CA . LYS A 1 215 ? 86.735 -30.835 -11.144 1.00 48.27 374 LYS A CA 1
ATOM 1429 C C . LYS A 1 215 ? 85.919 -32.022 -11.703 1.00 47.03 374 LYS A C 1
ATOM 1430 O O . LYS A 1 215 ? 86.460 -33.116 -11.891 1.00 47.47 374 LYS A O 1
ATOM 1436 N N . GLY A 1 216 ? 84.625 -31.818 -11.925 1.00 45.88 375 GLY A N 1
ATOM 1437 C CA . GLY A 1 216 ? 83.739 -32.842 -12.487 1.00 44.54 375 GLY A CA 1
ATOM 1438 C C . GLY A 1 216 ? 83.351 -33.959 -11.529 1.00 43.59 375 GLY A C 1
ATOM 1439 O O . GLY A 1 216 ? 83.081 -35.100 -11.960 1.00 43.52 375 GLY A O 1
ATOM 1440 N N . GLU A 1 217 ? 83.351 -33.621 -10.237 1.00 42.17 376 GLU A N 1
ATOM 1441 C CA . GLU A 1 217 ? 82.949 -34.505 -9.155 1.00 41.49 376 GLU A CA 1
ATOM 1442 C C . GLU A 1 217 ? 81.500 -34.186 -8.848 1.00 39.68 376 GLU A C 1
ATOM 1443 O O . GLU A 1 217 ? 81.098 -33.025 -8.882 1.00 40.04 376 GLU A O 1
ATOM 1449 N N . VAL A 1 218 ? 80.727 -35.221 -8.544 1.00 37.96 377 VAL A N 1
ATOM 1450 C CA . VAL A 1 218 ? 79.331 -35.084 -8.167 1.00 37.22 377 VAL A CA 1
ATOM 1451 C C . VAL A 1 218 ? 79.247 -34.537 -6.745 1.00 37.35 377 VAL A C 1
ATOM 1452 O O . VAL A 1 218 ? 79.699 -35.188 -5.813 1.00 37.33 377 VAL A O 1
ATOM 1456 N N . CYS A 1 219 ? 78.664 -33.344 -6.591 1.00 36.90 378 CYS A N 1
ATOM 1457 C CA A CYS A 1 219 ? 78.560 -32.700 -5.284 0.50 36.83 378 CYS A CA 1
ATOM 1458 C CA B CYS A 1 219 ? 78.570 -32.678 -5.294 0.50 36.78 378 CYS A CA 1
ATOM 1459 C C . CYS A 1 219 ? 77.110 -32.395 -4.908 1.00 36.52 378 CYS A C 1
ATOM 1460 O O . CYS A 1 219 ? 76.213 -32.400 -5.764 1.00 36.08 378 CYS A O 1
ATOM 1465 N N . LYS A 1 220 ? 76.879 -32.128 -3.622 1.00 36.11 379 LYS A N 1
ATOM 1466 C CA . LYS A 1 220 ? 75.571 -31.694 -3.118 1.00 36.03 379 LYS A CA 1
ATOM 1467 C C . LYS A 1 220 ? 75.438 -30.227 -3.424 1.00 35.39 379 LYS A C 1
ATOM 1468 O O . LYS A 1 220 ? 76.244 -29.449 -2.955 1.00 35.97 379 LYS A O 1
ATOM 1474 N N . ALA A 1 221 ? 74.455 -29.839 -4.241 1.00 33.74 380 ALA A N 1
ATOM 1475 C CA . ALA A 1 221 ? 74.230 -28.428 -4.483 1.00 32.54 380 ALA A CA 1
ATOM 1476 C C . ALA A 1 221 ? 72.843 -28.016 -4.064 1.00 32.56 380 ALA A C 1
ATOM 1477 O O . ALA A 1 221 ? 71.889 -28.766 -4.254 1.00 32.40 380 ALA A O 1
ATOM 1479 N N . GLN A 1 222 ? 72.736 -26.831 -3.465 1.00 32.62 381 GLN A N 1
ATOM 1480 C CA . GLN A 1 222 ? 71.438 -26.313 -3.019 1.00 34.47 381 GLN A CA 1
ATOM 1481 C C . GLN A 1 222 ? 70.872 -25.491 -4.159 1.00 34.79 381 GLN A C 1
ATOM 1482 O O . GLN A 1 222 ? 71.313 -24.373 -4.379 1.00 35.46 381 GLN A O 1
ATOM 1488 N N . ILE A 1 223 ? 69.904 -26.059 -4.868 1.00 35.04 382 ILE A N 1
ATOM 1489 C CA . ILE A 1 223 ? 69.404 -25.523 -6.132 1.00 34.59 382 ILE A CA 1
ATOM 1490 C C . ILE A 1 223 ? 68.008 -24.920 -5.912 1.00 35.83 382 ILE A C 1
ATOM 1491 O O . ILE A 1 223 ? 67.182 -25.480 -5.184 1.00 35.68 382 ILE A O 1
ATOM 1496 N N . MET A 1 224 ? 67.743 -23.767 -6.532 1.00 36.53 383 MET A N 1
ATOM 1497 C CA . MET A 1 224 ? 66.449 -23.141 -6.485 1.00 36.08 383 MET A CA 1
ATOM 1498 C C . MET A 1 224 ? 66.039 -22.780 -7.880 1.00 36.34 383 MET A C 1
ATOM 1499 O O . MET A 1 224 ? 66.825 -22.272 -8.667 1.00 37.01 383 MET A O 1
ATOM 1504 N N . ASN A 1 225 ? 64.777 -22.981 -8.187 1.00 35.84 384 ASN A N 1
ATOM 1505 C CA . ASN A 1 225 ? 64.306 -22.519 -9.457 1.00 35.12 384 ASN A CA 1
ATOM 1506 C C . ASN A 1 225 ? 63.698 -21.125 -9.327 1.00 34.83 384 ASN A C 1
ATOM 1507 O O . ASN A 1 225 ? 63.149 -20.732 -8.260 1.00 34.37 384 ASN A O 1
ATOM 1512 N N . VAL A 1 226 ? 63.786 -20.381 -10.420 1.00 35.02 385 VAL A N 1
ATOM 1513 C CA . VAL A 1 226 ? 63.179 -19.050 -10.519 1.00 34.33 385 VAL A CA 1
ATOM 1514 C C . VAL A 1 226 ? 62.426 -19.035 -11.843 1.00 35.85 385 VAL A C 1
ATOM 1515 O O . VAL A 1 226 ? 62.931 -19.604 -12.828 1.00 35.47 385 VAL A O 1
ATOM 1519 N N . SER A 1 227 ? 61.206 -18.472 -11.814 1.00 33.90 386 SER A N 1
ATOM 1520 C CA . SER A 1 227 ? 60.350 -18.351 -12.953 1.00 34.91 386 SER A CA 1
ATOM 1521 C C . SER A 1 227 ? 59.968 -16.890 -13.084 1.00 35.83 386 SER A C 1
ATOM 1522 O O . SER A 1 227 ? 59.436 -16.294 -12.123 1.00 36.37 386 SER A O 1
ATOM 1525 N N . TRP A 1 228 ? 60.300 -16.271 -14.211 1.00 35.18 387 TRP A N 1
ATOM 1526 C CA . TRP A 1 228 ? 60.003 -14.829 -14.343 1.00 35.30 387 TRP A CA 1
ATOM 1527 C C . TRP A 1 228 ? 58.898 -14.683 -15.373 1.00 35.42 387 TRP A C 1
ATOM 1528 O O . TRP A 1 228 ? 58.959 -15.346 -16.390 1.00 36.01 387 TRP A O 1
ATOM 1539 N N . SER A 1 229 ? 57.925 -13.813 -15.138 1.00 35.28 388 SER A N 1
ATOM 1540 C CA . SER A 1 229 ? 57.005 -13.396 -16.237 1.00 35.85 388 SER A CA 1
ATOM 1541 C C . SER A 1 229 ? 57.238 -11.897 -16.524 1.00 35.80 388 SER A C 1
ATOM 1542 O O . SER A 1 229 ? 57.422 -11.149 -15.608 1.00 35.50 388 SER A O 1
ATOM 1545 N N . ALA A 1 230 ? 57.186 -11.473 -17.785 1.00 34.62 389 ALA A N 1
ATOM 1546 C CA . ALA A 1 230 ? 57.448 -10.080 -18.133 1.00 33.76 389 ALA A CA 1
ATOM 1547 C C . ALA A 1 230 ? 56.450 -9.710 -19.160 1.00 32.49 389 ALA A C 1
ATOM 1548 O O . ALA A 1 230 ? 56.023 -10.535 -19.932 1.00 30.88 389 ALA A O 1
ATOM 1550 N N . ASP A 1 231 ? 56.109 -8.431 -19.190 1.00 33.51 390 ASP A N 1
ATOM 1551 C CA . ASP A 1 231 ? 55.165 -7.915 -20.157 1.00 33.23 390 ASP A CA 1
ATOM 1552 C C . ASP A 1 231 ? 55.911 -7.802 -21.476 1.00 33.53 390 ASP A C 1
ATOM 1553 O O . ASP A 1 231 ? 56.655 -6.815 -21.645 1.00 35.08 390 ASP A O 1
ATOM 1558 N N . HIS A 1 232 ? 55.677 -8.702 -22.432 1.00 34.76 391 HIS A N 1
ATOM 1559 C CA . HIS A 1 232 ? 56.456 -8.707 -23.663 1.00 34.74 391 HIS A CA 1
ATOM 1560 C C . HIS A 1 232 ? 56.115 -7.585 -24.673 1.00 35.23 391 HIS A C 1
ATOM 1561 O O . HIS A 1 232 ? 56.713 -7.531 -25.779 1.00 33.82 391 HIS A O 1
ATOM 1568 N N . ARG A 1 233 ? 55.151 -6.717 -24.363 1.00 34.37 392 ARG A N 1
ATOM 1569 C CA . ARG A 1 233 ? 54.920 -5.598 -25.260 1.00 33.97 392 ARG A CA 1
ATOM 1570 C C . ARG A 1 233 ? 56.138 -4.664 -25.189 1.00 34.39 392 ARG A C 1
ATOM 1571 O O . ARG A 1 233 ? 56.498 -4.040 -26.184 1.00 35.14 392 ARG A O 1
ATOM 1579 N N . ILE A 1 234 ? 56.785 -4.601 -24.025 1.00 35.39 393 ILE A N 1
ATOM 1580 C CA . ILE A 1 234 ? 57.873 -3.646 -23.802 1.00 36.68 393 ILE A CA 1
ATOM 1581 C C . ILE A 1 234 ? 59.173 -4.282 -23.297 1.00 36.20 393 ILE A C 1
ATOM 1582 O O . ILE A 1 234 ? 60.231 -3.686 -23.370 1.00 35.64 393 ILE A O 1
ATOM 1587 N N . ILE A 1 235 ? 59.091 -5.515 -22.841 1.00 36.66 394 ILE A N 1
ATOM 1588 C CA . ILE A 1 235 ? 60.263 -6.197 -22.280 1.00 37.45 394 ILE A CA 1
ATOM 1589 C C . ILE A 1 235 ? 60.619 -7.373 -23.150 1.00 36.66 394 ILE A C 1
ATOM 1590 O O . ILE A 1 235 ? 59.851 -8.296 -23.236 1.00 38.03 394 ILE A O 1
ATOM 1595 N N . ASP A 1 236 ? 61.807 -7.370 -23.735 1.00 36.39 395 ASP A N 1
ATOM 1596 C CA . ASP A 1 236 ? 62.188 -8.440 -24.639 1.00 36.82 395 ASP A CA 1
ATOM 1597 C C . ASP A 1 236 ? 62.923 -9.550 -23.891 1.00 36.91 395 ASP A C 1
ATOM 1598 O O . ASP A 1 236 ? 63.184 -9.442 -22.670 1.00 37.64 395 ASP A O 1
ATOM 1603 N N . GLY A 1 237 ? 63.201 -10.650 -24.589 1.00 37.97 396 GLY A N 1
ATOM 1604 C CA . GLY A 1 237 ? 63.664 -11.891 -23.945 1.00 37.26 396 GLY A CA 1
ATOM 1605 C C . GLY A 1 237 ? 65.034 -11.694 -23.338 1.00 38.11 396 GLY A C 1
ATOM 1606 O O . GLY A 1 237 ? 65.326 -12.222 -22.250 1.00 38.09 396 GLY A O 1
ATOM 1607 N N . ALA A 1 238 ? 65.843 -10.897 -24.033 1.00 37.36 397 ALA A N 1
ATOM 1608 C CA . ALA A 1 238 ? 67.234 -10.605 -23.662 1.00 37.91 397 ALA A CA 1
ATOM 1609 C C . ALA A 1 238 ? 67.336 -9.759 -22.425 1.00 37.54 397 ALA A C 1
ATOM 1610 O O . ALA A 1 238 ? 68.190 -10.028 -21.600 1.00 38.40 397 ALA A O 1
ATOM 1612 N N . THR A 1 239 ? 66.454 -8.761 -22.269 1.00 35.75 398 THR A N 1
ATOM 1613 C CA . THR A 1 239 ? 66.405 -8.008 -21.052 1.00 35.32 398 THR A CA 1
ATOM 1614 C C . THR A 1 239 ? 66.128 -8.864 -19.789 1.00 35.73 398 THR A C 1
ATOM 1615 O O . THR A 1 239 ? 66.861 -8.756 -18.788 1.00 33.44 398 THR A O 1
ATOM 1619 N N . VAL A 1 240 ? 65.099 -9.721 -19.853 1.00 35.51 399 VAL A N 1
ATOM 1620 C CA . VAL A 1 240 ? 64.730 -10.563 -18.692 1.00 36.83 399 VAL A CA 1
ATOM 1621 C C . VAL A 1 240 ? 65.859 -11.534 -18.391 1.00 36.78 399 VAL A C 1
ATOM 1622 O O . VAL A 1 240 ? 66.217 -11.717 -17.257 1.00 37.82 399 VAL A O 1
ATOM 1626 N N . SER A 1 241 ? 66.457 -12.100 -19.434 1.00 35.14 400 SER A N 1
ATOM 1627 C CA . SER A 1 241 ? 67.503 -13.074 -19.315 1.00 35.88 400 SER A CA 1
ATOM 1628 C C . SER A 1 241 ? 68.787 -12.484 -18.687 1.00 35.53 400 SER A C 1
ATOM 1629 O O . SER A 1 241 ? 69.341 -13.028 -17.711 1.00 35.31 400 SER A O 1
ATOM 1632 N N . ARG A 1 242 ? 69.257 -11.375 -19.244 1.00 33.85 401 ARG A N 1
ATOM 1633 C CA . ARG A 1 242 ? 70.388 -10.645 -18.658 1.00 34.43 401 ARG A CA 1
ATOM 1634 C C . ARG A 1 242 ? 70.110 -10.160 -17.211 1.00 34.61 401 ARG A C 1
ATOM 1635 O O . ARG A 1 242 ? 70.991 -10.275 -16.325 1.00 33.41 401 ARG A O 1
ATOM 1643 N N . PHE A 1 243 ? 68.907 -9.627 -16.978 1.00 33.41 402 PHE A N 1
ATOM 1644 C CA . PHE A 1 243 ? 68.522 -9.269 -15.597 1.00 34.30 402 PHE A CA 1
ATOM 1645 C C . PHE A 1 243 ? 68.644 -10.497 -14.687 1.00 34.12 402 PHE A C 1
ATOM 1646 O O . PHE A 1 243 ? 69.198 -10.426 -13.592 1.00 35.96 402 PHE A O 1
ATOM 1654 N N . SER A 1 244 ? 68.085 -11.616 -15.146 1.00 35.83 403 SER A N 1
ATOM 1655 C CA . SER A 1 244 ? 68.052 -12.863 -14.379 1.00 35.29 403 SER A CA 1
ATOM 1656 C C . SER A 1 244 ? 69.454 -13.423 -14.090 1.00 35.12 403 SER A C 1
ATOM 1657 O O . SER A 1 244 ? 69.719 -13.813 -12.962 1.00 36.08 403 SER A O 1
ATOM 1660 N N . ASN A 1 245 ? 70.329 -13.463 -15.097 1.00 34.24 404 ASN A N 1
ATOM 1661 C CA . ASN A 1 245 ? 71.753 -13.766 -14.943 1.00 34.74 404 ASN A CA 1
ATOM 1662 C C . ASN A 1 245 ? 72.477 -12.862 -13.956 1.00 35.40 404 ASN A C 1
ATOM 1663 O O . ASN A 1 245 ? 73.400 -13.285 -13.290 1.00 37.01 404 ASN A O 1
ATOM 1668 N N . LEU A 1 246 ? 72.074 -11.601 -13.871 1.00 34.86 405 LEU A N 1
ATOM 1669 C CA . LEU A 1 246 ? 72.728 -10.684 -12.971 1.00 35.15 405 LEU A CA 1
ATOM 1670 C C . LEU A 1 246 ? 72.269 -10.958 -11.543 1.00 35.87 405 LEU A C 1
ATOM 1671 O O . LEU A 1 246 ? 73.098 -11.028 -10.608 1.00 36.83 405 LEU A O 1
ATOM 1676 N N . TRP A 1 247 ? 70.951 -11.125 -11.386 1.00 35.48 406 TRP A N 1
ATOM 1677 C CA . TRP A 1 247 ? 70.323 -11.413 -10.095 1.00 35.10 406 TRP A CA 1
ATOM 1678 C C . TRP A 1 247 ? 70.961 -12.714 -9.642 1.00 35.93 406 TRP A C 1
ATOM 1679 O O . TRP A 1 247 ? 71.435 -12.821 -8.552 1.00 37.56 406 TRP A O 1
ATOM 1690 N N . LYS A 1 248 ? 70.946 -13.717 -10.508 1.00 36.24 407 LYS A N 1
ATOM 1691 C CA . LYS A 1 248 ? 71.553 -15.006 -10.210 1.00 36.61 407 LYS A CA 1
ATOM 1692 C C . LYS A 1 248 ? 73.064 -14.913 -9.835 1.00 36.49 407 LYS A C 1
ATOM 1693 O O . LYS A 1 248 ? 73.483 -15.561 -8.881 1.00 37.24 407 LYS A O 1
ATOM 1699 N N . SER A 1 249 ? 73.896 -14.168 -10.572 1.00 36.36 408 SER A N 1
ATOM 1700 C CA . SER A 1 249 ? 75.334 -14.035 -10.142 1.00 36.74 408 SER A CA 1
ATOM 1701 C C . SER A 1 249 ? 75.534 -13.413 -8.721 1.00 35.82 408 SER A C 1
ATOM 1702 O O . SER A 1 249 ? 76.468 -13.764 -8.010 1.00 35.66 408 SER A O 1
ATOM 1705 N N . TYR A 1 250 ? 74.659 -12.497 -8.317 1.00 35.36 409 TYR A N 1
ATOM 1706 C CA . TYR A 1 250 ? 74.690 -11.937 -6.982 1.00 35.06 409 TYR A CA 1
ATOM 1707 C C . TYR A 1 250 ? 74.379 -12.970 -5.886 1.00 35.04 409 TYR A C 1
ATOM 1708 O O . TYR A 1 250 ? 74.899 -12.868 -4.790 1.00 34.13 409 TYR A O 1
ATOM 1717 N N . LEU A 1 251 ? 73.543 -13.968 -6.195 1.00 35.07 410 LEU A N 1
ATOM 1718 C CA . LEU A 1 251 ? 73.141 -14.972 -5.184 1.00 35.43 410 LEU A CA 1
ATOM 1719 C C . LEU A 1 251 ? 74.089 -16.142 -5.139 1.00 34.90 410 LEU A C 1
ATOM 1720 O O . LEU A 1 251 ? 74.303 -16.756 -4.071 1.00 33.90 410 LEU A O 1
ATOM 1725 N N . GLU A 1 252 ? 74.613 -16.483 -6.310 1.00 34.71 411 GLU A N 1
ATOM 1726 C CA . GLU A 1 252 ? 75.618 -17.523 -6.423 1.00 35.92 411 GLU A CA 1
ATOM 1727 C C . GLU A 1 252 ? 76.929 -17.055 -5.829 1.00 37.65 411 GLU A C 1
ATOM 1728 O O . GLU A 1 252 ? 77.629 -17.815 -5.112 1.00 39.00 411 GLU A O 1
ATOM 1734 N N . ASN A 1 253 ? 77.225 -15.776 -6.043 1.00 38.73 412 ASN A N 1
ATOM 1735 C CA . ASN A 1 253 ? 78.456 -15.169 -5.592 1.00 39.20 412 ASN A CA 1
ATOM 1736 C C . ASN A 1 253 ? 78.142 -13.896 -4.796 1.00 39.75 412 ASN A C 1
ATOM 1737 O O . ASN A 1 253 ? 78.301 -12.786 -5.323 1.00 39.27 412 ASN A O 1
ATOM 1742 N N . PRO A 1 254 ? 77.700 -14.042 -3.535 1.00 39.86 413 PRO A N 1
ATOM 1743 C CA . PRO A 1 254 ? 77.218 -12.873 -2.754 1.00 40.19 413 PRO A CA 1
ATOM 1744 C C . PRO A 1 254 ? 78.245 -11.772 -2.518 1.00 40.52 413 PRO A C 1
ATOM 1745 O O . PRO A 1 254 ? 77.896 -10.662 -2.090 1.00 39.64 413 PRO A O 1
ATOM 1749 N N . ALA A 1 255 ? 79.496 -12.072 -2.852 1.00 41.18 414 ALA A N 1
ATOM 1750 C CA . ALA A 1 255 ? 80.601 -11.137 -2.688 1.00 41.96 414 ALA A CA 1
ATOM 1751 C C . ALA A 1 255 ? 80.535 -10.118 -3.781 1.00 42.09 414 ALA A C 1
ATOM 1752 O O . ALA A 1 255 ? 81.094 -9.037 -3.655 1.00 42.65 414 ALA A O 1
ATOM 1754 N N . PHE A 1 256 ? 79.852 -10.469 -4.866 1.00 42.01 415 PHE A N 1
ATOM 1755 C CA . PHE A 1 256 ? 79.660 -9.555 -5.966 1.00 42.35 415 PHE A CA 1
ATOM 1756 C C . PHE A 1 256 ? 78.784 -8.430 -5.487 1.00 42.57 415 PHE A C 1
ATOM 1757 O O . PHE A 1 256 ? 78.950 -7.308 -5.937 1.00 42.85 415 PHE A O 1
ATOM 1765 N N . MET A 1 257 ? 77.862 -8.737 -4.571 1.00 42.63 416 MET A N 1
ATOM 1766 C CA . MET A 1 257 ? 76.996 -7.725 -3.950 1.00 44.11 416 MET A CA 1
ATOM 1767 C C . MET A 1 257 ? 77.763 -6.684 -3.151 1.00 44.21 416 MET A C 1
ATOM 1768 O O . MET A 1 257 ? 77.489 -5.509 -3.315 1.00 46.83 416 MET A O 1
ATOM 1773 N N . LEU A 1 258 ? 78.761 -7.107 -2.361 1.00 43.11 417 LEU A N 1
ATOM 1774 C CA . LEU A 1 258 ? 79.663 -6.241 -1.572 1.00 42.67 417 LEU A CA 1
ATOM 1775 C C . LEU A 1 258 ? 80.370 -5.126 -2.291 1.00 42.79 417 LEU A C 1
ATOM 1776 O O . LEU A 1 258 ? 80.673 -4.063 -1.693 1.00 42.89 417 LEU A O 1
ATOM 1781 N N . LEU A 1 259 ? 80.769 -5.408 -3.529 1.00 41.82 418 LEU A N 1
ATOM 1782 C CA . LEU A 1 259 ? 81.589 -4.493 -4.289 1.00 40.48 418 LEU A CA 1
ATOM 1783 C C . LEU A 1 259 ? 80.933 -3.127 -4.313 1.00 39.80 418 LEU A C 1
ATOM 1784 O O . LEU A 1 259 ? 81.612 -2.134 -4.100 1.00 39.07 418 LEU A O 1
ATOM 1789 N N . ASP A 1 260 ? 79.622 -3.068 -4.566 1.00 38.88 419 ASP A N 1
ATOM 1790 C CA . ASP A 1 260 ? 78.982 -1.773 -4.818 1.00 39.36 419 ASP A CA 1
ATOM 1791 C C . ASP A 1 260 ? 78.026 -1.241 -3.761 1.00 39.47 419 ASP A C 1
ATOM 1792 O O . ASP A 1 260 ? 77.393 -0.194 -3.965 1.00 39.54 419 ASP A O 1
ATOM 1797 N N . LEU A 1 261 ? 77.963 -1.911 -2.605 1.00 39.75 420 LEU A N 1
ATOM 1798 C CA . LEU A 1 261 ? 77.190 -1.406 -1.455 1.00 38.55 420 LEU A CA 1
ATOM 1799 C C . LEU A 1 261 ? 77.985 -0.445 -0.593 1.00 38.89 420 LEU A C 1
ATOM 1800 O O . LEU A 1 261 ? 79.197 -0.585 -0.455 1.00 39.27 420 LEU A O 1
ATOM 1805 N N . LYS A 1 262 ? 77.286 0.523 -0.003 1.00 38.46 421 LYS A N 1
ATOM 1806 C CA . LYS A 1 262 ? 77.878 1.681 0.693 1.00 38.35 421 LYS A CA 1
ATOM 1807 C C . LYS A 1 262 ? 77.486 1.679 2.169 1.00 37.42 421 LYS A C 1
ATOM 1808 O O . LYS A 1 262 ? 78.112 2.279 3.028 1.00 37.55 421 LYS A O 1
ATOM 1815 N N . GLY B 1 29 ? 53.961 -29.218 -50.682 1.00 42.48 188 GLY B N 1
ATOM 1816 C CA . GLY B 1 29 ? 54.344 -28.872 -52.106 1.00 42.82 188 GLY B CA 1
ATOM 1817 C C . GLY B 1 29 ? 54.190 -27.407 -52.505 1.00 42.75 188 GLY B C 1
ATOM 1818 O O . GLY B 1 29 ? 55.127 -26.800 -53.040 1.00 43.37 188 GLY B O 1
ATOM 1819 N N . LYS B 1 30 ? 52.974 -26.887 -52.306 1.00 42.74 189 LYS B N 1
ATOM 1820 C CA . LYS B 1 30 ? 52.586 -25.470 -52.437 1.00 42.62 189 LYS B CA 1
ATOM 1821 C C . LYS B 1 30 ? 51.605 -25.211 -51.265 1.00 43.34 189 LYS B C 1
ATOM 1822 O O . LYS B 1 30 ? 51.213 -26.159 -50.573 1.00 42.73 189 LYS B O 1
ATOM 1828 N N . ASP B 1 31 ? 51.227 -23.954 -51.016 1.00 43.86 190 ASP B N 1
ATOM 1829 C CA . ASP B 1 31 ? 50.344 -23.651 -49.877 1.00 44.37 190 ASP B CA 1
ATOM 1830 C C . ASP B 1 31 ? 48.924 -24.139 -50.166 1.00 44.77 190 ASP B C 1
ATOM 1831 O O . ASP B 1 31 ? 48.416 -23.979 -51.276 1.00 44.29 190 ASP B O 1
ATOM 1836 N N . ARG B 1 32 ? 48.304 -24.723 -49.149 1.00 44.71 191 ARG B N 1
ATOM 1837 C CA . ARG B 1 32 ? 46.979 -25.292 -49.253 1.00 45.37 191 ARG B CA 1
ATOM 1838 C C . ARG B 1 32 ? 46.149 -24.786 -48.052 1.00 44.44 191 ARG B C 1
ATOM 1839 O O . ARG B 1 32 ? 46.437 -25.127 -46.908 1.00 44.19 191 ARG B O 1
ATOM 1847 N N . THR B 1 33 ? 45.155 -23.937 -48.330 1.00 44.27 192 THR B N 1
ATOM 1848 C CA . THR B 1 33 ? 44.207 -23.428 -47.322 1.00 44.03 192 THR B CA 1
ATOM 1849 C C . THR B 1 33 ? 43.003 -24.367 -47.192 1.00 43.72 192 THR B C 1
ATOM 1850 O O . THR B 1 33 ? 42.528 -24.928 -48.182 1.00 44.25 192 THR B O 1
ATOM 1854 N N . GLU B 1 34 ? 42.470 -24.497 -45.990 1.00 43.11 193 GLU B N 1
ATOM 1855 C CA . GLU B 1 34 ? 41.513 -25.552 -45.733 1.00 43.37 193 GLU B CA 1
ATOM 1856 C C . GLU B 1 34 ? 40.603 -25.301 -44.514 1.00 43.47 193 GLU B C 1
ATOM 1857 O O . GLU B 1 34 ? 41.095 -24.958 -43.442 1.00 43.28 193 GLU B O 1
ATOM 1863 N N . PRO B 1 35 ? 39.262 -25.417 -44.687 1.00 43.76 194 PRO B N 1
ATOM 1864 C CA . PRO B 1 35 ? 38.329 -25.243 -43.565 1.00 43.62 194 PRO B CA 1
ATOM 1865 C C . PRO B 1 35 ? 38.634 -26.107 -42.363 1.00 43.54 194 PRO B C 1
ATOM 1866 O O . PRO B 1 35 ? 38.992 -27.265 -42.520 1.00 44.01 194 PRO B O 1
ATOM 1870 N N . VAL B 1 36 ? 38.533 -25.515 -41.173 1.00 43.97 195 VAL B N 1
ATOM 1871 C CA . VAL B 1 36 ? 38.390 -26.243 -39.927 1.00 43.63 195 VAL B CA 1
ATOM 1872 C C . VAL B 1 36 ? 36.921 -26.661 -39.868 1.00 44.92 195 VAL B C 1
ATOM 1873 O O . VAL B 1 36 ? 36.011 -25.835 -40.009 1.00 44.81 195 VAL B O 1
ATOM 1877 N N . LYS B 1 37 ? 36.670 -27.939 -39.653 1.00 46.33 196 LYS B N 1
ATOM 1878 C CA . LYS B 1 37 ? 35.311 -28.426 -39.793 1.00 47.65 196 LYS B CA 1
ATOM 1879 C C . LYS B 1 37 ? 34.972 -29.543 -38.849 1.00 48.03 196 LYS B C 1
ATOM 1880 O O . LYS B 1 37 ? 35.870 -30.160 -38.241 1.00 48.39 196 LYS B O 1
ATOM 1886 N N . GLY B 1 38 ? 33.662 -29.790 -38.740 1.00 48.44 197 GLY B N 1
ATOM 1887 C CA . GLY B 1 38 ? 33.107 -30.876 -37.944 1.00 48.73 197 GLY B CA 1
ATOM 1888 C C . GLY B 1 38 ? 33.599 -30.785 -36.526 1.00 49.30 197 GLY B C 1
ATOM 1889 O O . GLY B 1 38 ? 33.503 -29.730 -35.896 1.00 49.14 197 GLY B O 1
ATOM 1890 N N . PHE B 1 39 ? 34.153 -31.883 -36.031 1.00 49.80 198 PHE B N 1
ATOM 1891 C CA . PHE B 1 39 ? 34.555 -31.930 -34.647 1.00 51.26 198 PHE B CA 1
ATOM 1892 C C . PHE B 1 39 ? 35.721 -31.009 -34.315 1.00 49.96 198 PHE B C 1
ATOM 1893 O O . PHE B 1 39 ? 35.868 -30.583 -33.182 1.00 50.48 198 PHE B O 1
ATOM 1901 N N . HIS B 1 40 ? 36.541 -30.683 -35.296 1.00 48.58 199 HIS B N 1
ATOM 1902 C CA . HIS B 1 40 ? 37.648 -29.762 -35.054 1.00 46.98 199 HIS B CA 1
ATOM 1903 C C . HIS B 1 40 ? 37.192 -28.381 -34.543 1.00 44.74 199 HIS B C 1
ATOM 1904 O O . HIS B 1 40 ? 37.962 -27.701 -33.889 1.00 43.11 199 HIS B O 1
ATOM 1911 N N . LYS B 1 41 ? 35.929 -28.009 -34.814 1.00 42.29 200 LYS B N 1
ATOM 1912 C CA . LYS B 1 41 ? 35.345 -26.730 -34.397 1.00 40.08 200 LYS B CA 1
ATOM 1913 C C . LYS B 1 41 ? 35.245 -26.589 -32.880 1.00 39.45 200 LYS B C 1
ATOM 1914 O O . LYS B 1 41 ? 35.264 -25.470 -32.360 1.00 39.53 200 LYS B O 1
ATOM 1920 N N . ALA B 1 42 ? 35.150 -27.705 -32.164 1.00 37.08 201 ALA B N 1
ATOM 1921 C CA . ALA B 1 42 ? 34.903 -27.661 -30.738 1.00 35.94 201 ALA B CA 1
ATOM 1922 C C . ALA B 1 42 ? 36.148 -27.255 -29.953 1.00 35.57 201 ALA B C 1
ATOM 1923 O O . ALA B 1 42 ? 36.041 -26.577 -28.927 1.00 34.30 201 ALA B O 1
ATOM 1925 N N . MET B 1 43 ? 37.324 -27.700 -30.413 1.00 34.13 202 MET B N 1
ATOM 1926 C CA . MET B 1 43 ? 38.546 -27.347 -29.726 1.00 35.09 202 MET B CA 1
ATOM 1927 C C . MET B 1 43 ? 38.814 -25.833 -29.953 1.00 34.04 202 MET B C 1
ATOM 1928 O O . MET B 1 43 ? 39.276 -25.154 -29.049 1.00 33.83 202 MET B O 1
ATOM 1933 N N . VAL B 1 44 ? 38.503 -25.335 -31.140 1.00 34.16 203 VAL B N 1
ATOM 1934 C CA . VAL B 1 44 ? 38.569 -23.902 -31.423 1.00 34.72 203 VAL B CA 1
ATOM 1935 C C . VAL B 1 44 ? 37.722 -23.131 -30.386 1.00 36.24 203 VAL B C 1
ATOM 1936 O O . VAL B 1 44 ? 38.239 -22.219 -29.732 1.00 34.05 203 VAL B O 1
ATOM 1940 N N . LYS B 1 45 ? 36.446 -23.532 -30.235 1.00 37.76 204 LYS B N 1
ATOM 1941 C CA . LYS B 1 45 ? 35.516 -22.895 -29.292 1.00 39.33 204 LYS B CA 1
ATOM 1942 C C . LYS B 1 45 ? 35.956 -23.022 -27.837 1.00 38.24 204 LYS B C 1
ATOM 1943 O O . LYS B 1 45 ? 35.979 -22.039 -27.091 1.00 37.90 204 LYS B O 1
ATOM 1949 N N . THR B 1 46 ? 36.419 -24.201 -27.473 1.00 38.34 205 THR B N 1
ATOM 1950 C CA . THR B 1 46 ? 36.842 -24.493 -26.110 1.00 37.94 205 THR B CA 1
ATOM 1951 C C . THR B 1 46 ? 38.097 -23.703 -25.711 1.00 37.94 205 THR B C 1
ATOM 1952 O O . THR B 1 46 ? 38.171 -23.084 -24.647 1.00 36.87 205 THR B O 1
ATOM 1956 N N . MET B 1 47 ? 39.108 -23.751 -26.562 1.00 37.22 206 MET B N 1
ATOM 1957 C CA . MET B 1 47 ? 40.329 -23.066 -26.257 1.00 37.10 206 MET B CA 1
ATOM 1958 C C . MET B 1 47 ? 40.180 -21.517 -26.304 1.00 36.20 206 MET B C 1
ATOM 1959 O O . MET B 1 47 ? 40.829 -20.831 -25.516 1.00 37.34 206 MET B O 1
ATOM 1964 N N . SER B 1 48 ? 39.338 -20.985 -27.198 1.00 34.52 207 SER B N 1
ATOM 1965 C CA . SER B 1 48 ? 39.079 -19.553 -27.282 1.00 33.81 207 SER B CA 1
ATOM 1966 C C . SER B 1 48 ? 38.360 -19.031 -26.016 1.00 34.51 207 SER B C 1
ATOM 1967 O O . SER B 1 48 ? 38.578 -17.897 -25.589 1.00 35.26 207 SER B O 1
ATOM 1970 N N . ALA B 1 49 ? 37.448 -19.830 -25.460 1.00 34.24 208 ALA B N 1
ATOM 1971 C CA . ALA B 1 49 ? 36.750 -19.521 -24.216 1.00 32.58 208 ALA B CA 1
ATOM 1972 C C . ALA B 1 49 ? 37.738 -19.496 -23.047 1.00 33.25 208 ALA B C 1
ATOM 1973 O O . ALA B 1 49 ? 37.530 -18.791 -22.066 1.00 34.17 208 ALA B O 1
ATOM 1975 N N . ALA B 1 50 ? 38.798 -20.283 -23.136 1.00 32.01 209 ALA B N 1
ATOM 1976 C CA . ALA B 1 50 ? 39.789 -20.352 -22.076 1.00 31.73 209 ALA B CA 1
ATOM 1977 C C . ALA B 1 50 ? 40.652 -19.088 -21.986 1.00 32.17 209 ALA B C 1
ATOM 1978 O O . ALA B 1 50 ? 41.245 -18.813 -20.958 1.00 32.49 209 ALA B O 1
ATOM 1980 N N . LEU B 1 51 ? 40.677 -18.285 -23.041 1.00 32.46 210 LEU B N 1
ATOM 1981 C CA . LEU B 1 51 ? 41.322 -16.973 -23.012 1.00 32.71 210 LEU B CA 1
ATOM 1982 C C . LEU B 1 51 ? 40.773 -16.050 -21.890 1.00 33.71 210 LEU B C 1
ATOM 1983 O O . LEU B 1 51 ? 41.431 -15.114 -21.480 1.00 33.65 210 LEU B O 1
ATOM 1988 N N . LYS B 1 52 ? 39.569 -16.326 -21.406 1.00 32.88 211 LYS B N 1
ATOM 1989 C CA . LYS B 1 52 ? 38.951 -15.490 -20.403 1.00 33.99 211 LYS B CA 1
ATOM 1990 C C . LYS B 1 52 ? 39.460 -15.824 -18.991 1.00 32.40 211 LYS B C 1
ATOM 1991 O O . LYS B 1 52 ? 39.179 -15.133 -18.038 1.00 31.85 211 LYS B O 1
ATOM 1997 N N . ILE B 1 53 ? 40.217 -16.897 -18.882 1.00 32.53 212 ILE B N 1
ATOM 1998 C CA . ILE B 1 53 ? 40.707 -17.371 -17.612 1.00 31.84 212 ILE B CA 1
ATOM 1999 C C . ILE B 1 53 ? 42.167 -16.912 -17.436 1.00 32.83 212 ILE B C 1
ATOM 2000 O O . ILE B 1 53 ? 43.035 -17.309 -18.233 1.00 31.06 212 ILE B O 1
ATOM 2005 N N . PRO B 1 54 ? 42.433 -16.079 -16.390 1.00 34.21 213 PRO B N 1
ATOM 2006 C CA . PRO B 1 54 ? 43.795 -15.757 -16.014 1.00 35.02 213 PRO B CA 1
ATOM 2007 C C . PRO B 1 54 ? 44.501 -16.993 -15.426 1.00 35.93 213 PRO B C 1
ATOM 2008 O O . PRO B 1 54 ? 44.273 -17.358 -14.266 1.00 37.04 213 PRO B O 1
ATOM 2012 N N . HIS B 1 55 ? 45.309 -17.665 -16.242 1.00 36.36 214 HIS B N 1
ATOM 2013 C CA . HIS B 1 55 ? 45.947 -18.901 -15.809 1.00 36.53 214 HIS B CA 1
ATOM 2014 C C . HIS B 1 55 ? 47.140 -18.599 -14.865 1.00 38.08 214 HIS B C 1
ATOM 2015 O O . HIS B 1 55 ? 48.018 -17.802 -15.198 1.00 40.34 214 HIS B O 1
ATOM 2022 N N . PHE B 1 56 ? 47.207 -19.283 -13.734 1.00 38.05 215 PHE B N 1
ATOM 2023 C CA . PHE B 1 56 ? 48.419 -19.280 -12.867 1.00 38.63 215 PHE B CA 1
ATOM 2024 C C . PHE B 1 56 ? 49.063 -20.654 -13.024 1.00 37.52 215 PHE B C 1
ATOM 2025 O O . PHE B 1 56 ? 48.352 -21.648 -12.903 1.00 37.28 215 PHE B O 1
ATOM 2033 N N . GLY B 1 57 ? 50.377 -20.722 -13.255 1.00 34.85 216 GLY B N 1
ATOM 2034 C CA . GLY B 1 57 ? 51.057 -22.023 -13.348 1.00 34.63 216 GLY B CA 1
ATOM 2035 C C . GLY B 1 57 ? 51.832 -22.282 -12.062 1.00 34.69 216 GLY B C 1
ATOM 2036 O O . GLY B 1 57 ? 52.467 -21.372 -11.523 1.00 34.49 216 GLY B O 1
ATOM 2037 N N . TYR B 1 58 ? 51.760 -23.502 -11.562 1.00 33.90 217 TYR B N 1
ATOM 2038 C CA . TYR B 1 58 ? 52.549 -23.951 -10.419 1.00 34.76 217 TYR B CA 1
ATOM 2039 C C . TYR B 1 58 ? 53.032 -25.379 -10.751 1.00 36.01 217 TYR B C 1
ATOM 2040 O O . TYR B 1 58 ? 52.216 -26.253 -11.103 1.00 36.03 217 TYR B O 1
ATOM 2049 N N . CYS B 1 59 ? 54.345 -25.611 -10.723 1.00 36.45 218 CYS B N 1
ATOM 2050 C CA . CYS B 1 59 ? 54.892 -26.934 -11.062 1.00 35.74 218 CYS B CA 1
ATOM 2051 C C . CYS B 1 59 ? 55.653 -27.539 -9.927 1.00 35.04 218 CYS B C 1
ATOM 2052 O O . CYS B 1 59 ? 56.057 -26.833 -9.015 1.00 35.71 218 CYS B O 1
ATOM 2055 N N . ASP B 1 60 ? 55.895 -28.852 -10.006 1.00 35.95 219 ASP B N 1
ATOM 2056 C CA . ASP B 1 60 ? 56.710 -29.550 -9.006 1.00 34.09 219 ASP B CA 1
ATOM 2057 C C . ASP B 1 60 ? 57.294 -30.856 -9.569 1.00 33.90 219 ASP B C 1
ATOM 2058 O O . ASP B 1 60 ? 56.979 -31.263 -10.665 1.00 33.96 219 ASP B O 1
ATOM 2063 N N . GLU B 1 61 ? 58.188 -31.499 -8.836 1.00 34.55 220 GLU B N 1
ATOM 2064 C CA . GLU B 1 61 ? 58.557 -32.854 -9.181 1.00 35.99 220 GLU B CA 1
ATOM 2065 C C . GLU B 1 61 ? 58.100 -33.764 -8.059 1.00 35.34 220 GLU B C 1
ATOM 2066 O O . GLU B 1 61 ? 58.085 -33.396 -6.903 1.00 34.66 220 GLU B O 1
ATOM 2072 N N . VAL B 1 62 ? 57.725 -34.969 -8.423 1.00 36.81 221 VAL B N 1
ATOM 2073 C CA . VAL B 1 62 ? 57.250 -35.956 -7.480 1.00 35.65 221 VAL B CA 1
ATOM 2074 C C . VAL B 1 62 ? 58.184 -37.175 -7.571 1.00 35.19 221 VAL B C 1
ATOM 2075 O O . VAL B 1 62 ? 58.548 -37.618 -8.648 1.00 32.78 221 VAL B O 1
ATOM 2079 N N . ASP B 1 63 ? 58.574 -37.707 -6.419 1.00 34.55 222 ASP B N 1
ATOM 2080 C CA . ASP B 1 63 ? 59.348 -38.896 -6.405 1.00 34.66 222 ASP B CA 1
ATOM 2081 C C . ASP B 1 63 ? 58.414 -40.157 -6.402 1.00 34.30 222 ASP B C 1
ATOM 2082 O O . ASP B 1 63 ? 57.784 -40.511 -5.374 1.00 32.59 222 ASP B O 1
ATOM 2087 N N . LEU B 1 64 ? 58.317 -40.810 -7.570 1.00 34.11 223 LEU B N 1
ATOM 2088 C CA . LEU B 1 64 ? 57.456 -42.003 -7.707 1.00 32.88 223 LEU B CA 1
ATOM 2089 C C . LEU B 1 64 ? 58.148 -43.362 -7.564 1.00 33.39 223 LEU B C 1
ATOM 2090 O O . LEU B 1 64 ? 57.586 -44.375 -7.978 1.00 33.23 223 LEU B O 1
ATOM 2095 N N . THR B 1 65 ? 59.354 -43.390 -6.993 1.00 33.07 224 THR B N 1
ATOM 2096 C CA . THR B 1 65 ? 60.073 -44.679 -6.768 1.00 33.67 224 THR B CA 1
ATOM 2097 C C . THR B 1 65 ? 59.167 -45.702 -6.045 1.00 34.03 224 THR B C 1
ATOM 2098 O O . THR B 1 65 ? 59.075 -46.869 -6.474 1.00 32.80 224 THR B O 1
ATOM 2102 N N . GLU B 1 66 ? 58.494 -45.279 -4.970 1.00 34.57 225 GLU B N 1
ATOM 2103 C CA . GLU B 1 66 ? 57.663 -46.241 -4.198 1.00 36.17 225 GLU B CA 1
ATOM 2104 C C . GLU B 1 66 ? 56.385 -46.640 -4.946 1.00 35.91 225 GLU B C 1
ATOM 2105 O O . GLU B 1 66 ? 55.934 -47.774 -4.859 1.00 36.40 225 GLU B O 1
ATOM 2111 N N . LEU B 1 67 ? 55.784 -45.694 -5.653 1.00 35.92 226 LEU B N 1
ATOM 2112 C CA . LEU B 1 67 ? 54.642 -45.998 -6.527 1.00 35.85 226 LEU B CA 1
ATOM 2113 C C . LEU B 1 67 ? 54.995 -46.937 -7.687 1.00 35.06 226 LEU B C 1
ATOM 2114 O O . LEU B 1 67 ? 54.191 -47.827 -8.048 1.00 35.38 226 LEU B O 1
ATOM 2119 N N . VAL B 1 68 ? 56.167 -46.735 -8.293 1.00 33.78 227 VAL B N 1
ATOM 2120 C CA . VAL B 1 68 ? 56.579 -47.596 -9.404 1.00 32.92 227 VAL B CA 1
ATOM 2121 C C . VAL B 1 68 ? 56.644 -49.040 -8.909 1.00 32.86 227 VAL B C 1
ATOM 2122 O O . VAL B 1 68 ? 56.155 -49.950 -9.576 1.00 32.69 227 VAL B O 1
ATOM 2126 N N . LYS B 1 69 ? 57.273 -49.220 -7.745 1.00 33.04 228 LYS B N 1
ATOM 2127 C CA . LYS B 1 69 ? 57.398 -50.505 -7.066 1.00 35.29 228 LYS B CA 1
ATOM 2128 C C . LYS B 1 69 ? 55.991 -51.087 -6.670 1.00 35.40 228 LYS B C 1
ATOM 2129 O O . LYS B 1 69 ? 55.683 -52.228 -6.959 1.00 35.62 228 LYS B O 1
ATOM 2135 N N . LEU B 1 70 ? 55.158 -50.266 -6.040 1.00 35.02 229 LEU B N 1
ATOM 2136 C CA . LEU B 1 70 ? 53.806 -50.635 -5.717 1.00 35.66 229 LEU B CA 1
ATOM 2137 C C . LEU B 1 70 ? 52.956 -51.059 -6.965 1.00 35.80 229 LEU B C 1
ATOM 2138 O O . LEU B 1 70 ? 52.263 -52.077 -6.929 1.00 35.87 229 LEU B O 1
ATOM 2143 N N . ARG B 1 71 ? 53.019 -50.294 -8.056 1.00 35.54 230 ARG B N 1
ATOM 2144 C CA . ARG B 1 71 ? 52.309 -50.668 -9.285 1.00 35.96 230 ARG B CA 1
ATOM 2145 C C . ARG B 1 71 ? 52.776 -52.015 -9.789 1.00 36.88 230 ARG B C 1
ATOM 2146 O O . ARG B 1 71 ? 51.952 -52.809 -10.211 1.00 37.24 230 ARG B O 1
ATOM 2154 N N . GLU B 1 72 ? 54.081 -52.294 -9.730 1.00 38.63 231 GLU B N 1
ATOM 2155 C CA . GLU B 1 72 ? 54.601 -53.645 -10.082 1.00 40.75 231 GLU B CA 1
ATOM 2156 C C . GLU B 1 72 ? 54.061 -54.784 -9.201 1.00 40.99 231 GLU B C 1
ATOM 2157 O O . GLU B 1 72 ? 53.870 -55.915 -9.690 1.00 40.88 231 GLU B O 1
ATOM 2163 N N . GLU B 1 73 ? 53.851 -54.508 -7.915 1.00 41.43 232 GLU B N 1
ATOM 2164 C CA . GLU B 1 73 ? 53.228 -55.510 -7.033 1.00 43.59 232 GLU B CA 1
ATOM 2165 C C . GLU B 1 73 ? 51.758 -55.757 -7.427 1.00 42.77 232 GLU B C 1
ATOM 2166 O O . GLU B 1 73 ? 51.285 -56.877 -7.367 1.00 42.72 232 GLU B O 1
ATOM 2172 N N . LEU B 1 74 ? 51.058 -54.701 -7.844 1.00 43.51 233 LEU B N 1
ATOM 2173 C CA . LEU B 1 74 ? 49.621 -54.783 -8.129 1.00 44.41 233 LEU B CA 1
ATOM 2174 C C . LEU B 1 74 ? 49.248 -55.210 -9.536 1.00 45.79 233 LEU B C 1
ATOM 2175 O O . LEU B 1 74 ? 48.130 -55.659 -9.762 1.00 45.83 233 LEU B O 1
ATOM 2180 N N . LYS B 1 75 ? 50.166 -54.987 -10.478 1.00 47.57 234 LYS B N 1
ATOM 2181 C CA . LYS B 1 75 ? 50.002 -55.357 -11.896 1.00 48.39 234 LYS B CA 1
ATOM 2182 C C . LYS B 1 75 ? 49.466 -56.765 -12.169 1.00 48.10 234 LYS B C 1
ATOM 2183 O O . LYS B 1 75 ? 48.522 -56.900 -12.950 1.00 48.64 234 LYS B O 1
ATOM 2189 N N . PRO B 1 76 ? 50.062 -57.811 -11.546 1.00 47.45 235 PRO B N 1
ATOM 2190 C CA . PRO B 1 76 ? 49.586 -59.186 -11.634 1.00 46.30 235 PRO B CA 1
ATOM 2191 C C . PRO B 1 76 ? 48.152 -59.451 -11.133 1.00 46.15 235 PRO B C 1
ATOM 2192 O O . PRO B 1 76 ? 47.504 -60.402 -11.624 1.00 43.93 235 PRO B O 1
ATOM 2196 N N . ILE B 1 77 ? 47.685 -58.677 -10.136 1.00 45.12 236 ILE B N 1
ATOM 2197 C CA . ILE B 1 77 ? 46.322 -58.859 -9.608 1.00 45.01 236 ILE B CA 1
ATOM 2198 C C . ILE B 1 77 ? 45.359 -58.256 -10.609 1.00 44.06 236 ILE B C 1
ATOM 2199 O O . ILE B 1 77 ? 44.393 -58.894 -10.981 1.00 42.89 236 ILE B O 1
ATOM 2204 N N . ALA B 1 78 ? 45.627 -57.013 -11.028 1.00 44.20 237 ALA B N 1
ATOM 2205 C CA . ALA B 1 78 ? 44.766 -56.317 -12.000 1.00 43.92 237 ALA B CA 1
ATOM 2206 C C . ALA B 1 78 ? 44.701 -57.098 -13.308 1.00 43.82 237 ALA B C 1
ATOM 2207 O O . ALA B 1 78 ? 43.638 -57.226 -13.900 1.00 43.74 237 ALA B O 1
ATOM 2209 N N . PHE B 1 79 ? 45.835 -57.641 -13.728 1.00 43.64 238 PHE B N 1
ATOM 2210 C CA . PHE B 1 79 ? 45.887 -58.472 -14.914 1.00 44.10 238 PHE B CA 1
ATOM 2211 C C . PHE B 1 79 ? 45.022 -59.730 -14.822 1.00 43.14 238 PHE B C 1
ATOM 2212 O O . PHE B 1 79 ? 44.222 -59.997 -15.731 1.00 43.35 238 PHE B O 1
ATOM 2220 N N . ALA B 1 80 ? 45.179 -60.504 -13.749 1.00 42.08 239 ALA B N 1
ATOM 2221 C CA . ALA B 1 80 ? 44.267 -61.619 -13.463 1.00 40.79 239 ALA B CA 1
ATOM 2222 C C . ALA B 1 80 ? 42.763 -61.240 -13.537 1.00 40.83 239 ALA B C 1
ATOM 2223 O O . ALA B 1 80 ? 41.935 -62.041 -13.968 1.00 40.18 239 ALA B O 1
ATOM 2225 N N . ARG B 1 81 ? 42.413 -60.019 -13.137 1.00 39.97 240 ARG B N 1
ATOM 2226 C CA . ARG B 1 81 ? 41.045 -59.502 -13.255 1.00 39.52 240 ARG B CA 1
ATOM 2227 C C . ARG B 1 81 ? 40.756 -58.860 -14.619 1.00 40.20 240 ARG B C 1
ATOM 2228 O O . ARG B 1 81 ? 39.736 -58.178 -14.772 1.00 41.37 240 ARG B O 1
ATOM 2236 N N . GLY B 1 82 ? 41.664 -58.998 -15.582 1.00 40.12 241 GLY B N 1
ATOM 2237 C CA . GLY B 1 82 ? 41.450 -58.459 -16.937 1.00 40.78 241 GLY B CA 1
ATOM 2238 C C . GLY B 1 82 ? 41.632 -56.960 -17.136 1.00 41.26 241 GLY B C 1
ATOM 2239 O O . GLY B 1 82 ? 41.236 -56.391 -18.156 1.00 41.20 241 GLY B O 1
ATOM 2240 N N . ILE B 1 83 ? 42.246 -56.310 -16.158 1.00 41.95 242 ILE B N 1
ATOM 2241 C CA . ILE B 1 83 ? 42.459 -54.858 -16.206 1.00 42.04 242 ILE B CA 1
ATOM 2242 C C . ILE B 1 83 ? 43.947 -54.534 -16.426 1.00 42.89 242 ILE B C 1
ATOM 2243 O O . ILE B 1 83 ? 44.823 -55.179 -15.858 1.00 43.82 242 ILE B O 1
ATOM 2248 N N . LYS B 1 84 ? 44.240 -53.585 -17.303 1.00 43.33 243 LYS B N 1
ATOM 2249 C CA . LYS B 1 84 ? 45.554 -52.970 -17.306 1.00 43.94 243 LYS B CA 1
ATOM 2250 C C . LYS B 1 84 ? 45.568 -51.882 -16.210 1.00 42.93 243 LYS B C 1
ATOM 2251 O O . LYS B 1 84 ? 44.706 -50.973 -16.185 1.00 43.21 243 LYS B O 1
ATOM 2257 N N . LEU B 1 85 ? 46.548 -51.986 -15.319 1.00 41.76 244 LEU B N 1
ATOM 2258 C CA . LEU B 1 85 ? 46.772 -50.997 -14.264 1.00 40.20 244 LEU B CA 1
ATOM 2259 C C . LEU B 1 85 ? 47.972 -50.097 -14.617 1.00 38.76 244 LEU B C 1
ATOM 2260 O O . LEU B 1 85 ? 49.131 -50.535 -14.615 1.00 38.04 244 LEU B O 1
ATOM 2265 N N . SER B 1 86 ? 47.666 -48.841 -14.955 1.00 37.65 245 SER B N 1
ATOM 2266 C CA . SER B 1 86 ? 48.684 -47.882 -15.280 1.00 35.71 245 SER B CA 1
ATOM 2267 C C . SER B 1 86 ? 48.861 -46.978 -14.039 1.00 36.00 245 SER B C 1
ATOM 2268 O O . SER B 1 86 ? 48.448 -47.340 -12.933 1.00 34.15 245 SER B O 1
ATOM 2271 N N . PHE B 1 87 ? 49.474 -45.813 -14.195 1.00 35.80 246 PHE B N 1
ATOM 2272 C CA . PHE B 1 87 ? 49.698 -44.923 -13.030 1.00 35.74 246 PHE B CA 1
ATOM 2273 C C . PHE B 1 87 ? 48.494 -44.023 -12.817 1.00 35.64 246 PHE B C 1
ATOM 2274 O O . PHE B 1 87 ? 48.202 -43.597 -11.684 1.00 36.95 246 PHE B O 1
ATOM 2282 N N . MET B 1 88 ? 47.756 -43.774 -13.893 1.00 35.47 247 MET B N 1
ATOM 2283 C CA . MET B 1 88 ? 46.598 -42.858 -13.851 1.00 35.61 247 MET B CA 1
ATOM 2284 C C . MET B 1 88 ? 45.570 -43.100 -12.699 1.00 34.60 247 MET B C 1
ATOM 2285 O O . MET B 1 88 ? 45.145 -42.146 -12.048 1.00 34.51 247 MET B O 1
ATOM 2290 N N . PRO B 1 89 ? 45.131 -44.355 -12.479 1.00 34.50 248 PRO B N 1
ATOM 2291 C CA . PRO B 1 89 ? 44.193 -44.608 -11.380 1.00 33.73 248 PRO B CA 1
ATOM 2292 C C . PRO B 1 89 ? 44.746 -44.112 -10.042 1.00 33.79 248 PRO B C 1
ATOM 2293 O O . PRO B 1 89 ? 43.983 -43.608 -9.235 1.00 33.17 248 PRO B O 1
ATOM 2297 N N . PHE B 1 90 ? 46.056 -44.240 -9.836 1.00 32.53 249 PHE B N 1
ATOM 2298 C CA . PHE B 1 90 ? 46.700 -43.642 -8.662 1.00 33.78 249 PHE B CA 1
ATOM 2299 C C . PHE B 1 90 ? 46.670 -42.128 -8.639 1.00 33.20 249 PHE B C 1
ATOM 2300 O O . PHE B 1 90 ? 46.355 -41.548 -7.623 1.00 34.98 249 PHE B O 1
ATOM 2308 N N . PHE B 1 91 ? 47.060 -41.480 -9.730 1.00 33.89 250 PHE B N 1
ATOM 2309 C CA . PHE B 1 91 ? 47.048 -39.993 -9.831 1.00 34.28 250 PHE B CA 1
ATOM 2310 C C . PHE B 1 91 ? 45.652 -39.457 -9.589 1.00 34.74 250 PHE B C 1
ATOM 2311 O O . PHE B 1 91 ? 45.488 -38.433 -8.976 1.00 37.75 250 PHE B O 1
ATOM 2319 N N . LEU B 1 92 ? 44.656 -40.165 -10.083 1.00 34.56 251 LEU B N 1
ATOM 2320 C CA . LEU B 1 92 ? 43.250 -39.753 -10.020 1.00 36.18 251 LEU B CA 1
ATOM 2321 C C . LEU B 1 92 ? 42.694 -39.872 -8.587 1.00 35.18 251 LEU B C 1
ATOM 2322 O O . LEU B 1 92 ? 42.038 -38.940 -8.069 1.00 34.98 251 LEU B O 1
ATOM 2327 N N . LYS B 1 93 ? 42.955 -41.019 -7.964 1.00 32.92 252 LYS B N 1
ATOM 2328 C CA . LYS B 1 93 ? 42.575 -41.213 -6.567 1.00 33.28 252 LYS B CA 1
ATOM 2329 C C . LYS B 1 93 ? 43.282 -40.242 -5.615 1.00 32.92 252 LYS B C 1
ATOM 2330 O O . LYS B 1 93 ? 42.664 -39.680 -4.748 1.00 34.61 252 LYS B O 1
ATOM 2336 N N . ALA B 1 94 ? 44.584 -40.080 -5.741 1.00 32.39 253 ALA B N 1
ATOM 2337 C CA . ALA B 1 94 ? 45.242 -39.036 -4.991 1.00 32.94 253 ALA B CA 1
ATOM 2338 C C . ALA B 1 94 ? 44.645 -37.633 -5.301 1.00 34.02 253 ALA B C 1
ATOM 2339 O O . ALA B 1 94 ? 44.503 -36.858 -4.402 1.00 35.07 253 ALA B O 1
ATOM 2341 N N . ALA B 1 95 ? 44.341 -37.300 -6.561 1.00 35.31 254 ALA B N 1
ATOM 2342 C CA . ALA B 1 95 ? 43.718 -35.999 -6.879 1.00 34.41 254 ALA B CA 1
ATOM 2343 C C . ALA B 1 95 ? 42.404 -35.865 -6.154 1.00 34.89 254 ALA B C 1
ATOM 2344 O O . ALA B 1 95 ? 42.141 -34.826 -5.566 1.00 35.89 254 ALA B O 1
ATOM 2346 N N . SER B 1 96 ? 41.556 -36.889 -6.211 1.00 33.50 255 SER B N 1
ATOM 2347 C CA . SER B 1 96 ? 40.266 -36.859 -5.488 1.00 33.35 255 SER B CA 1
ATOM 2348 C C . SER B 1 96 ? 40.444 -36.609 -3.989 1.00 33.74 255 SER B C 1
ATOM 2349 O O . SER B 1 96 ? 39.781 -35.720 -3.391 1.00 32.71 255 SER B O 1
ATOM 2352 N N . LEU B 1 97 ? 41.287 -37.423 -3.350 1.00 33.34 256 LEU B N 1
ATOM 2353 C CA . LEU B 1 97 ? 41.601 -37.199 -1.928 1.00 33.31 256 LEU B CA 1
ATOM 2354 C C . LEU B 1 97 ? 42.089 -35.761 -1.636 1.00 34.37 256 LEU B C 1
ATOM 2355 O O . LEU B 1 97 ? 41.755 -35.160 -0.579 1.00 35.12 256 LEU B O 1
ATOM 2360 N N . GLY B 1 98 ? 42.909 -35.217 -2.535 1.00 33.63 257 GLY B N 1
ATOM 2361 C CA . GLY B 1 98 ? 43.371 -33.825 -2.363 1.00 34.41 257 GLY B CA 1
ATOM 2362 C C . GLY B 1 98 ? 42.220 -32.830 -2.506 1.00 34.97 257 GLY B C 1
ATOM 2363 O O . GLY B 1 98 ? 42.163 -31.809 -1.800 1.00 33.37 257 GLY B O 1
ATOM 2364 N N . LEU B 1 99 ? 41.296 -33.128 -3.431 1.00 34.93 258 LEU B N 1
ATOM 2365 C CA . LEU B 1 99 ? 40.187 -32.240 -3.675 1.00 35.85 258 LEU B CA 1
ATOM 2366 C C . LEU B 1 99 ? 39.184 -32.220 -2.538 1.00 36.91 258 LEU B C 1
ATOM 2367 O O . LEU B 1 99 ? 38.396 -31.274 -2.425 1.00 38.20 258 LEU B O 1
ATOM 2372 N N . LEU B 1 100 ? 39.161 -33.266 -1.714 1.00 37.59 259 LEU B N 1
ATOM 2373 C CA . LEU B 1 100 ? 38.312 -33.251 -0.530 1.00 38.30 259 LEU B CA 1
ATOM 2374 C C . LEU B 1 100 ? 38.800 -32.170 0.449 1.00 38.20 259 LEU B C 1
ATOM 2375 O O . LEU B 1 100 ? 38.003 -31.571 1.206 1.00 37.28 259 LEU B O 1
ATOM 2380 N N . GLN B 1 101 ? 40.104 -31.909 0.413 1.00 37.74 260 GLN B N 1
ATOM 2381 C CA . GLN B 1 101 ? 40.684 -30.980 1.357 1.00 39.01 260 GLN B CA 1
ATOM 2382 C C . GLN B 1 101 ? 40.688 -29.575 0.811 1.00 37.67 260 GLN B C 1
ATOM 2383 O O . GLN B 1 101 ? 40.652 -28.630 1.572 1.00 36.23 260 GLN B O 1
ATOM 2389 N N . PHE B 1 102 ? 40.745 -29.469 -0.513 1.00 36.69 261 PHE B N 1
ATOM 2390 C CA . PHE B 1 102 ? 40.772 -28.196 -1.227 1.00 36.40 261 PHE B CA 1
ATOM 2391 C C . PHE B 1 102 ? 39.596 -28.178 -2.215 1.00 36.05 261 PHE B C 1
ATOM 2392 O O . PHE B 1 102 ? 39.814 -28.282 -3.430 1.00 35.51 261 PHE B O 1
ATOM 2400 N N . PRO B 1 103 ? 38.343 -28.116 -1.674 1.00 35.42 262 PRO B N 1
ATOM 2401 C CA . PRO B 1 103 ? 37.179 -28.279 -2.551 1.00 36.05 262 PRO B CA 1
ATOM 2402 C C . PRO B 1 103 ? 37.035 -27.186 -3.642 1.00 36.27 262 PRO B C 1
ATOM 2403 O O . PRO B 1 103 ? 36.475 -27.466 -4.656 1.00 37.59 262 PRO B O 1
ATOM 2407 N N . ILE B 1 104 ? 37.631 -26.009 -3.458 1.00 37.00 263 ILE B N 1
ATOM 2408 C CA . ILE B 1 104 ? 37.575 -24.897 -4.425 1.00 37.18 263 ILE B CA 1
ATOM 2409 C C . ILE B 1 104 ? 38.232 -25.206 -5.770 1.00 37.15 263 ILE B C 1
ATOM 2410 O O . ILE B 1 104 ? 37.910 -24.551 -6.754 1.00 37.15 263 ILE B O 1
ATOM 2415 N N . LEU B 1 105 ? 39.162 -26.187 -5.805 1.00 36.43 264 LEU B N 1
ATOM 2416 C CA . LEU B 1 105 ? 39.734 -26.723 -7.054 1.00 36.16 264 LEU B CA 1
ATOM 2417 C C . LEU B 1 105 ? 38.761 -27.564 -7.887 1.00 36.35 264 LEU B C 1
ATOM 2418 O O . LEU B 1 105 ? 38.968 -27.749 -9.099 1.00 35.99 264 LEU B O 1
ATOM 2423 N N . ASN B 1 106 ? 37.666 -28.006 -7.252 1.00 37.00 265 ASN B N 1
ATOM 2424 C CA . ASN B 1 106 ? 36.613 -28.811 -7.897 1.00 37.41 265 ASN B CA 1
ATOM 2425 C C . ASN B 1 106 ? 35.336 -27.982 -7.878 1.00 37.86 265 ASN B C 1
ATOM 2426 O O . ASN B 1 106 ? 34.400 -28.247 -7.115 1.00 41.90 265 ASN B O 1
ATOM 2431 N N . ALA B 1 107 ? 35.350 -26.900 -8.631 1.00 37.95 266 ALA B N 1
ATOM 2432 C CA . ALA B 1 107 ? 34.350 -25.838 -8.550 1.00 35.65 266 ALA B CA 1
ATOM 2433 C C . ALA B 1 107 ? 34.320 -25.162 -9.914 1.00 36.17 266 ALA B C 1
ATOM 2434 O O . ALA B 1 107 ? 35.216 -25.383 -10.754 1.00 35.48 266 ALA B O 1
ATOM 2436 N N . SER B 1 108 ? 33.257 -24.407 -10.153 1.00 36.98 267 SER B N 1
ATOM 2437 C CA . SER B 1 108 ? 33.094 -23.588 -11.351 1.00 38.25 267 SER B CA 1
ATOM 2438 C C . SER B 1 108 ? 32.735 -22.175 -10.961 1.00 38.24 267 SER B C 1
ATOM 2439 O O . SER B 1 108 ? 32.190 -21.926 -9.871 1.00 36.87 267 SER B O 1
ATOM 2442 N N . VAL B 1 109 ? 33.040 -21.261 -11.875 1.00 39.14 268 VAL B N 1
ATOM 2443 C CA . VAL B 1 109 ? 32.675 -19.866 -11.756 1.00 40.96 268 VAL B CA 1
ATOM 2444 C C . VAL B 1 109 ? 31.831 -19.453 -12.946 1.00 41.97 268 VAL B C 1
ATOM 2445 O O . VAL B 1 109 ? 31.850 -20.132 -13.960 1.00 40.73 268 VAL B O 1
ATOM 2449 N N . ASP B 1 110 ? 31.059 -18.376 -12.768 1.00 44.07 269 ASP B N 1
ATOM 2450 C CA . ASP B 1 110 ? 30.205 -17.811 -13.824 1.00 47.39 269 ASP B CA 1
ATOM 2451 C C . ASP B 1 110 ? 30.991 -16.845 -14.695 1.00 49.54 269 ASP B C 1
ATOM 2452 O O . ASP B 1 110 ? 32.182 -16.595 -14.442 1.00 50.15 269 ASP B O 1
ATOM 2457 N N . GLU B 1 111 ? 30.337 -16.316 -15.732 1.00 51.94 270 GLU B N 1
ATOM 2458 C CA . GLU B 1 111 ? 30.983 -15.378 -16.662 1.00 53.50 270 GLU B CA 1
ATOM 2459 C C . GLU B 1 111 ? 31.779 -14.302 -15.908 1.00 53.50 270 GLU B C 1
ATOM 2460 O O . GLU B 1 111 ? 33.003 -14.184 -16.066 1.00 54.05 270 GLU B O 1
ATOM 2466 N N . ASN B 1 112 ? 31.111 -13.552 -15.043 1.00 53.21 271 ASN B N 1
ATOM 2467 C CA . ASN B 1 112 ? 31.813 -12.473 -14.326 1.00 52.88 271 ASN B CA 1
ATOM 2468 C C . ASN B 1 112 ? 32.776 -12.950 -13.217 1.00 51.63 271 ASN B C 1
ATOM 2469 O O . ASN B 1 112 ? 33.644 -12.186 -12.768 1.00 52.03 271 ASN B O 1
ATOM 2474 N N . CYS B 1 113 ? 32.639 -14.211 -12.804 1.00 48.76 272 CYS B N 1
ATOM 2475 C CA . CYS B 1 113 ? 33.346 -14.733 -11.645 1.00 47.30 272 CYS B CA 1
ATOM 2476 C C . CYS B 1 113 ? 32.797 -13.977 -10.452 1.00 46.65 272 CYS B C 1
ATOM 2477 O O . CYS B 1 113 ? 33.524 -13.439 -9.608 1.00 45.26 272 CYS B O 1
ATOM 2480 N N . GLN B 1 114 ? 31.466 -13.929 -10.423 1.00 46.68 273 GLN B N 1
ATOM 2481 C CA . GLN B 1 114 ? 30.729 -13.309 -9.352 1.00 46.02 273 GLN B CA 1
ATOM 2482 C C . GLN B 1 114 ? 30.311 -14.347 -8.323 1.00 44.87 273 GLN B C 1
ATOM 2483 O O . GLN B 1 114 ? 30.114 -14.022 -7.144 1.00 44.17 273 GLN B O 1
ATOM 2489 N N . ASN B 1 115 ? 30.151 -15.589 -8.782 1.00 43.56 274 ASN B N 1
ATOM 2490 C CA . ASN B 1 115 ? 29.715 -16.682 -7.919 1.00 42.79 274 ASN B CA 1
ATOM 2491 C C . ASN B 1 115 ? 30.452 -17.956 -8.254 1.00 42.00 274 ASN B C 1
ATOM 2492 O O . ASN B 1 115 ? 30.765 -18.235 -9.412 1.00 41.64 274 ASN B O 1
ATOM 2497 N N . ILE B 1 116 ? 30.718 -18.719 -7.210 1.00 41.22 275 ILE B N 1
ATOM 2498 C CA . ILE B 1 116 ? 31.401 -19.974 -7.301 1.00 40.67 275 ILE B CA 1
ATOM 2499 C C . ILE B 1 116 ? 30.407 -21.084 -6.952 1.00 40.20 275 ILE B C 1
ATOM 2500 O O . ILE B 1 116 ? 29.662 -20.981 -5.971 1.00 38.75 275 ILE B O 1
ATOM 2505 N N . THR B 1 117 ? 30.386 -22.117 -7.784 1.00 39.04 276 THR B N 1
ATOM 2506 C CA . THR B 1 117 ? 29.717 -23.368 -7.490 1.00 38.50 276 THR B CA 1
ATOM 2507 C C . THR B 1 117 ? 30.749 -24.454 -7.193 1.00 38.72 276 THR B C 1
ATOM 2508 O O . THR B 1 117 ? 31.459 -24.945 -8.067 1.00 38.69 276 THR B O 1
ATOM 2512 N N . TYR B 1 118 ? 30.828 -24.794 -5.923 1.00 39.28 277 TYR B N 1
ATOM 2513 C CA . TYR B 1 118 ? 31.497 -25.983 -5.434 1.00 38.77 277 TYR B CA 1
ATOM 2514 C C . TYR B 1 118 ? 30.706 -27.194 -5.816 1.00 39.54 277 TYR B C 1
ATOM 2515 O O . TYR B 1 118 ? 29.517 -27.299 -5.514 1.00 37.43 277 TYR B O 1
ATOM 2524 N N . LYS B 1 119 ? 31.405 -28.109 -6.484 1.00 40.51 278 LYS B N 1
ATOM 2525 C CA . LYS B 1 119 ? 30.791 -29.276 -7.077 1.00 41.35 278 LYS B CA 1
ATOM 2526 C C . LYS B 1 119 ? 31.155 -30.516 -6.250 1.00 41.09 278 LYS B C 1
ATOM 2527 O O . LYS B 1 119 ? 32.327 -30.788 -5.979 1.00 42.47 278 LYS B O 1
ATOM 2533 N N . ALA B 1 120 ? 30.142 -31.240 -5.823 1.00 40.20 279 ALA B N 1
ATOM 2534 C CA . ALA B 1 120 ? 30.337 -32.318 -4.880 1.00 40.03 279 ALA B CA 1
ATOM 2535 C C . ALA B 1 120 ? 30.978 -33.568 -5.520 1.00 39.66 279 ALA B C 1
ATOM 2536 O O . ALA B 1 120 ? 31.838 -34.186 -4.916 1.00 41.09 279 ALA B O 1
ATOM 2538 N N . SER B 1 121 ? 30.601 -33.900 -6.754 1.00 38.22 280 SER B N 1
ATOM 2539 C CA . SER B 1 121 ? 31.116 -35.088 -7.407 1.00 36.84 280 SER B CA 1
ATOM 2540 C C . SER B 1 121 ? 32.470 -34.755 -7.956 1.00 35.89 280 SER B C 1
ATOM 2541 O O . SER B 1 121 ? 32.651 -33.658 -8.525 1.00 36.58 280 SER B O 1
ATOM 2544 N N . HIS B 1 122 ? 33.433 -35.657 -7.760 1.00 34.35 281 HIS B N 1
ATOM 2545 C CA . HIS B 1 122 ? 34.718 -35.536 -8.444 1.00 35.29 281 HIS B CA 1
ATOM 2546 C C . HIS B 1 122 ? 34.625 -36.233 -9.758 1.00 34.48 281 HIS B C 1
ATOM 2547 O O . HIS B 1 122 ? 34.893 -37.435 -9.834 1.00 34.62 281 HIS B O 1
ATOM 2554 N N . ASN B 1 123 ? 34.249 -35.484 -10.804 1.00 34.74 282 ASN B N 1
ATOM 2555 C CA . ASN B 1 123 ? 34.127 -36.089 -12.146 1.00 33.26 282 ASN B CA 1
ATOM 2556 C C . ASN B 1 123 ? 35.340 -35.684 -12.902 1.00 33.23 282 ASN B C 1
ATOM 2557 O O . ASN B 1 123 ? 35.392 -34.605 -13.523 1.00 32.12 282 ASN B O 1
ATOM 2562 N N . ILE B 1 124 ? 36.340 -36.556 -12.873 1.00 33.34 283 ILE B N 1
ATOM 2563 C CA . ILE B 1 124 ? 37.664 -36.116 -13.260 1.00 33.14 283 ILE B CA 1
ATOM 2564 C C . ILE B 1 124 ? 37.922 -36.514 -14.693 1.00 34.47 283 ILE B C 1
ATOM 2565 O O . ILE B 1 124 ? 37.855 -37.708 -15.063 1.00 33.52 283 ILE B O 1
ATOM 2570 N N . GLY B 1 125 ? 38.183 -35.474 -15.490 1.00 34.63 284 GLY B N 1
ATOM 2571 C CA . GLY B 1 125 ? 38.373 -35.604 -16.943 1.00 34.63 284 GLY B CA 1
ATOM 2572 C C . GLY B 1 125 ? 39.733 -36.143 -17.278 1.00 35.44 284 GLY B C 1
ATOM 2573 O O . GLY B 1 125 ? 40.715 -35.857 -16.550 1.00 34.43 284 GLY B O 1
ATOM 2574 N N . ILE B 1 126 ? 39.787 -36.905 -18.385 1.00 35.77 285 ILE B N 1
ATOM 2575 C CA . ILE B 1 126 ? 40.993 -37.529 -18.855 1.00 37.73 285 ILE B CA 1
ATOM 2576 C C . ILE B 1 126 ? 41.262 -36.988 -20.224 1.00 38.00 285 ILE B C 1
ATOM 2577 O O . ILE B 1 126 ? 40.566 -37.373 -21.142 1.00 37.20 285 ILE B O 1
ATOM 2582 N N . ALA B 1 127 ? 42.206 -36.051 -20.393 1.00 39.00 286 ALA B N 1
ATOM 2583 C CA . ALA B 1 127 ? 42.304 -35.464 -21.743 1.00 42.47 286 ALA B CA 1
ATOM 2584 C C . ALA B 1 127 ? 42.939 -36.553 -22.631 1.00 44.54 286 ALA B C 1
ATOM 2585 O O . ALA B 1 127 ? 43.876 -37.250 -22.207 1.00 45.83 286 ALA B O 1
ATOM 2587 N N . MET B 1 128 ? 42.354 -36.771 -23.792 1.00 46.44 287 MET B N 1
ATOM 2588 C CA . MET B 1 128 ? 42.918 -37.687 -24.791 1.00 49.26 287 MET B CA 1
ATOM 2589 C C . MET B 1 128 ? 42.792 -37.044 -26.171 1.00 48.16 287 MET B C 1
ATOM 2590 O O . MET B 1 128 ? 41.915 -36.200 -26.408 1.00 48.61 287 MET B O 1
ATOM 2595 N N . ASP B 1 129 ? 43.722 -37.364 -27.057 1.00 48.77 288 ASP B N 1
ATOM 2596 C CA . ASP B 1 129 ? 43.617 -36.899 -28.451 1.00 48.05 288 ASP B CA 1
ATOM 2597 C C . ASP B 1 129 ? 43.239 -38.066 -29.330 1.00 48.25 288 ASP B C 1
ATOM 2598 O O . ASP B 1 129 ? 43.800 -39.172 -29.224 1.00 47.09 288 ASP B O 1
ATOM 2603 N N . THR B 1 130 ? 42.261 -37.823 -30.185 1.00 49.23 289 THR B N 1
ATOM 2604 C CA . THR B 1 130 ? 41.962 -38.801 -31.218 1.00 51.34 289 THR B CA 1
ATOM 2605 C C . THR B 1 130 ? 42.122 -38.103 -32.571 1.00 52.97 289 THR B C 1
ATOM 2606 O O . THR B 1 130 ? 42.543 -36.941 -32.629 1.00 52.12 289 THR B O 1
ATOM 2610 N N . GLU B 1 131 ? 41.780 -38.798 -33.649 1.00 55.18 290 GLU B N 1
ATOM 2611 C CA . GLU B 1 131 ? 42.091 -38.267 -34.965 1.00 58.16 290 GLU B CA 1
ATOM 2612 C C . GLU B 1 131 ? 41.196 -37.081 -35.277 1.00 58.95 290 GLU B C 1
ATOM 2613 O O . GLU B 1 131 ? 41.521 -36.261 -36.147 1.00 59.92 290 GLU B O 1
ATOM 2619 N N . GLN B 1 132 ? 40.092 -36.991 -34.537 1.00 59.34 291 GLN B N 1
ATOM 2620 C CA . GLN B 1 132 ? 39.165 -35.860 -34.615 1.00 59.56 291 GLN B CA 1
ATOM 2621 C C . GLN B 1 132 ? 39.468 -34.831 -33.519 1.00 58.77 291 GLN B C 1
ATOM 2622 O O . GLN B 1 132 ? 38.649 -33.964 -33.211 1.00 59.47 291 GLN B O 1
ATOM 2628 N N . GLY B 1 133 ? 40.654 -34.922 -32.934 1.00 57.29 292 GLY B N 1
ATOM 2629 C CA . GLY B 1 133 ? 41.065 -33.938 -31.945 1.00 55.16 292 GLY B CA 1
ATOM 2630 C C . GLY B 1 133 ? 40.799 -34.323 -30.502 1.00 53.43 292 GLY B C 1
ATOM 2631 O O . GLY B 1 133 ? 40.811 -35.506 -30.128 1.00 53.13 292 GLY B O 1
ATOM 2632 N N . LEU B 1 134 ? 40.557 -33.283 -29.712 1.00 51.01 293 LEU B N 1
ATOM 2633 C CA . LEU B 1 134 ? 40.563 -33.347 -28.278 1.00 48.34 293 LEU B CA 1
ATOM 2634 C C . LEU B 1 134 ? 39.248 -33.844 -27.720 1.00 47.04 293 LEU B C 1
ATOM 2635 O O . LEU B 1 134 ? 38.164 -33.294 -27.984 1.00 45.97 293 LEU B O 1
ATOM 2640 N N . ILE B 1 135 ? 39.397 -34.841 -26.865 1.00 44.09 294 ILE B N 1
ATOM 2641 C CA . ILE B 1 135 ? 38.285 -35.498 -26.295 1.00 42.37 294 ILE B CA 1
ATOM 2642 C C . ILE B 1 135 ? 38.626 -35.673 -24.809 1.00 39.75 294 ILE B C 1
ATOM 2643 O O . ILE B 1 135 ? 39.703 -36.147 -24.464 1.00 37.64 294 ILE B O 1
ATOM 2648 N N . VAL B 1 136 ? 37.725 -35.215 -23.940 1.00 38.04 295 VAL B N 1
ATOM 2649 C CA . VAL B 1 136 ? 37.936 -35.272 -22.490 1.00 37.25 295 VAL B CA 1
ATOM 2650 C C . VAL B 1 136 ? 36.753 -35.964 -21.790 1.00 36.89 295 VAL B C 1
ATOM 2651 O O . VAL B 1 136 ? 35.896 -35.288 -21.209 1.00 36.45 295 VAL B O 1
ATOM 2655 N N . PRO B 1 137 ? 36.685 -37.317 -21.852 1.00 36.66 296 PRO B N 1
ATOM 2656 C CA . PRO B 1 137 ? 35.637 -37.954 -21.043 1.00 35.60 296 PRO B CA 1
ATOM 2657 C C . PRO B 1 137 ? 36.036 -37.856 -19.581 1.00 34.26 296 PRO B C 1
ATOM 2658 O O . PRO B 1 137 ? 37.166 -37.557 -19.300 1.00 34.97 296 PRO B O 1
ATOM 2662 N N . ASN B 1 138 ? 35.144 -38.132 -18.655 1.00 34.14 297 ASN B N 1
ATOM 2663 C CA . ASN B 1 138 ? 35.549 -38.105 -17.247 1.00 33.74 297 ASN B CA 1
ATOM 2664 C C . ASN B 1 138 ? 35.085 -39.373 -16.519 1.00 34.14 297 ASN B C 1
ATOM 2665 O O . ASN B 1 138 ? 34.158 -40.063 -16.980 1.00 34.31 297 ASN B O 1
ATOM 2670 N N . VAL B 1 139 ? 35.806 -39.719 -15.450 1.00 35.02 298 VAL B N 1
ATOM 2671 C CA . VAL B 1 139 ? 35.438 -40.791 -14.521 1.00 34.76 298 VAL B CA 1
ATOM 2672 C C . VAL B 1 139 ? 34.545 -40.143 -13.475 1.00 34.91 298 VAL B C 1
ATOM 2673 O O . VAL B 1 139 ? 34.965 -39.216 -12.813 1.00 33.09 298 VAL B O 1
ATOM 2677 N N . LYS B 1 140 ? 33.302 -40.608 -13.358 1.00 36.29 299 LYS B N 1
ATOM 2678 C CA . LYS B 1 140 ? 32.334 -40.044 -12.432 1.00 36.07 299 LYS B CA 1
ATOM 2679 C C . LYS B 1 140 ? 32.655 -40.402 -10.979 1.00 37.25 299 LYS B C 1
ATOM 2680 O O . LYS B 1 140 ? 33.085 -41.549 -10.680 1.00 37.61 299 LYS B O 1
ATOM 2686 N N . ASN B 1 141 ? 32.410 -39.456 -10.065 1.00 36.52 300 ASN B N 1
ATOM 2687 C CA . ASN B 1 141 ? 32.412 -39.782 -8.653 1.00 36.62 300 ASN B CA 1
ATOM 2688 C C . ASN B 1 141 ? 33.647 -40.554 -8.206 1.00 36.92 300 ASN B C 1
ATOM 2689 O O . ASN B 1 141 ? 33.554 -41.544 -7.488 1.00 38.24 300 ASN B O 1
ATOM 2694 N N . VAL B 1 142 ? 34.828 -40.074 -8.593 1.00 36.70 301 VAL B N 1
ATOM 2695 C CA . VAL B 1 142 ? 36.073 -40.709 -8.203 1.00 35.21 301 VAL B CA 1
ATOM 2696 C C . VAL B 1 142 ? 36.128 -40.848 -6.689 1.00 35.76 301 VAL B C 1
ATOM 2697 O O . VAL B 1 142 ? 36.756 -41.780 -6.163 1.00 36.66 301 VAL B O 1
ATOM 2701 N N . GLN B 1 143 ? 35.457 -39.958 -5.965 1.00 34.89 302 GLN B N 1
ATOM 2702 C CA . GLN B 1 143 ? 35.596 -39.959 -4.519 1.00 34.38 302 GLN B CA 1
ATOM 2703 C C . GLN B 1 143 ? 35.022 -41.227 -3.843 1.00 35.57 302 GLN B C 1
ATOM 2704 O O . GLN B 1 143 ? 35.339 -41.478 -2.695 1.00 35.39 302 GLN B O 1
ATOM 2710 N N . ILE B 1 144 ? 34.205 -42.026 -4.554 1.00 35.92 303 ILE B N 1
ATOM 2711 C CA . ILE B 1 144 ? 33.617 -43.251 -3.968 1.00 37.28 303 ILE B CA 1
ATOM 2712 C C . ILE B 1 144 ? 34.007 -44.501 -4.729 1.00 37.08 303 ILE B C 1
ATOM 2713 O O . ILE B 1 144 ? 33.397 -45.536 -4.571 1.00 38.94 303 ILE B O 1
ATOM 2718 N N . ARG B 1 145 ? 35.036 -44.381 -5.561 1.00 36.54 304 ARG B N 1
ATOM 2719 C CA . ARG B 1 145 ? 35.556 -45.455 -6.349 1.00 36.97 304 ARG B CA 1
ATOM 2720 C C . ARG B 1 145 ? 36.977 -45.782 -5.883 1.00 35.79 304 ARG B C 1
ATOM 2721 O O . ARG B 1 145 ? 37.729 -44.916 -5.424 1.00 35.92 304 ARG B O 1
ATOM 2729 N N . SER B 1 146 ? 37.332 -47.042 -5.995 1.00 34.20 305 SER B N 1
ATOM 2730 C CA . SER B 1 146 ? 38.609 -47.494 -5.541 1.00 34.42 305 SER B CA 1
ATOM 2731 C C . SER B 1 146 ? 39.528 -47.386 -6.730 1.00 34.93 305 SER B C 1
ATOM 2732 O O . SER B 1 146 ? 39.018 -47.254 -7.860 1.00 33.99 305 SER B O 1
ATOM 2735 N N . ILE B 1 147 ? 40.849 -47.488 -6.480 1.00 34.09 306 ILE B N 1
ATOM 2736 C CA . ILE B 1 147 ? 41.879 -47.437 -7.518 1.00 34.09 306 ILE B CA 1
ATOM 2737 C C . ILE B 1 147 ? 41.591 -48.481 -8.605 1.00 35.14 306 ILE B C 1
ATOM 2738 O O . ILE B 1 147 ? 41.796 -48.201 -9.774 1.00 35.72 306 ILE B O 1
ATOM 2743 N N . PHE B 1 148 ? 41.049 -49.642 -8.220 1.00 36.10 307 PHE B N 1
ATOM 2744 C CA . PHE B 1 148 ? 40.755 -50.725 -9.176 1.00 35.52 307 PHE B CA 1
ATOM 2745 C C . PHE B 1 148 ? 39.533 -50.434 -10.029 1.00 35.84 307 PHE B C 1
ATOM 2746 O O . PHE B 1 148 ? 39.508 -50.778 -11.225 1.00 34.50 307 PHE B O 1
ATOM 2754 N N . GLU B 1 149 ? 38.492 -49.879 -9.408 1.00 35.43 308 GLU B N 1
ATOM 2755 C CA . GLU B 1 149 ? 37.340 -49.408 -10.172 1.00 35.18 308 GLU B CA 1
ATOM 2756 C C . GLU B 1 149 ? 37.725 -48.222 -11.051 1.00 33.72 308 GLU B C 1
ATOM 2757 O O . GLU B 1 149 ? 37.183 -48.075 -12.106 1.00 33.25 308 GLU B O 1
ATOM 2763 N N . ILE B 1 150 ? 38.653 -47.360 -10.608 1.00 34.01 309 ILE B N 1
ATOM 2764 C CA . ILE B 1 150 ? 39.066 -46.242 -11.455 1.00 33.53 309 ILE B CA 1
ATOM 2765 C C . ILE B 1 150 ? 39.781 -46.810 -12.728 1.00 33.60 309 ILE B C 1
ATOM 2766 O O . ILE B 1 150 ? 39.463 -46.421 -13.854 1.00 34.17 309 ILE B O 1
ATOM 2771 N N . ALA B 1 151 ? 40.693 -47.764 -12.538 1.00 32.88 310 ALA B N 1
ATOM 2772 C CA . ALA B 1 151 ? 41.382 -48.431 -13.636 1.00 33.86 310 ALA B CA 1
ATOM 2773 C C . ALA B 1 151 ? 40.397 -49.081 -14.616 1.00 34.06 310 ALA B C 1
ATOM 2774 O O . ALA B 1 151 ? 40.610 -49.050 -15.832 1.00 34.27 310 ALA B O 1
ATOM 2776 N N . THR B 1 152 ? 39.346 -49.705 -14.095 1.00 34.11 311 THR B N 1
ATOM 2777 C CA . THR B 1 152 ? 38.316 -50.369 -14.950 1.00 34.66 311 THR B CA 1
ATOM 2778 C C . THR B 1 152 ? 37.612 -49.329 -15.841 1.00 34.69 311 THR B C 1
ATOM 2779 O O . THR B 1 152 ? 37.481 -49.512 -17.058 1.00 33.62 311 THR B O 1
ATOM 2783 N N . GLU B 1 153 ? 37.180 -48.230 -15.217 1.00 34.80 312 GLU B N 1
ATOM 2784 C CA . GLU B 1 153 ? 36.479 -47.170 -15.917 1.00 35.79 312 GLU B CA 1
ATOM 2785 C C . GLU B 1 153 ? 37.394 -46.462 -16.928 1.00 35.89 312 GLU B C 1
ATOM 2786 O O . GLU B 1 153 ? 36.973 -46.159 -18.027 1.00 36.44 312 GLU B O 1
ATOM 2792 N N . LEU B 1 154 ? 38.671 -46.277 -16.582 1.00 36.33 313 LEU B N 1
ATOM 2793 C CA . LEU B 1 154 ? 39.671 -45.708 -17.506 1.00 35.87 313 LEU B CA 1
ATOM 2794 C C . LEU B 1 154 ? 39.831 -46.571 -18.728 1.00 34.43 313 LEU B C 1
ATOM 2795 O O . LEU B 1 154 ? 39.851 -46.062 -19.820 1.00 33.32 313 LEU B O 1
ATOM 2800 N N . ASN B 1 155 ? 40.049 -47.864 -18.516 1.00 32.33 314 ASN B N 1
ATOM 2801 C CA . ASN B 1 155 ? 40.070 -48.843 -19.574 1.00 33.39 314 ASN B CA 1
ATOM 2802 C C . ASN B 1 155 ? 38.815 -48.736 -20.477 1.00 32.43 314 ASN B C 1
ATOM 2803 O O . ASN B 1 155 ? 38.947 -48.778 -21.682 1.00 32.59 314 ASN B O 1
ATOM 2808 N N . ARG B 1 156 ? 37.625 -48.598 -19.885 1.00 31.04 315 ARG B N 1
ATOM 2809 C CA . ARG B 1 156 ? 36.340 -48.544 -20.638 1.00 29.70 315 ARG B CA 1
ATOM 2810 C C . ARG B 1 156 ? 36.325 -47.267 -21.510 1.00 29.46 315 ARG B C 1
ATOM 2811 O O . ARG B 1 156 ? 36.109 -47.357 -22.701 1.00 29.73 315 ARG B O 1
ATOM 2819 N N . LEU B 1 157 ? 36.616 -46.116 -20.904 1.00 30.62 316 LEU B N 1
ATOM 2820 C CA . LEU B 1 157 ? 36.794 -44.823 -21.589 1.00 32.00 316 LEU B CA 1
ATOM 2821 C C . LEU B 1 157 ? 37.859 -44.785 -22.714 1.00 33.40 316 LEU B C 1
ATOM 2822 O O . LEU B 1 157 ? 37.597 -44.202 -23.767 1.00 32.21 316 LEU B O 1
ATOM 2827 N N . GLN B 1 158 ? 39.033 -45.391 -22.498 1.00 34.46 317 GLN B N 1
ATOM 2828 C CA . GLN B 1 158 ? 40.046 -45.513 -23.558 1.00 36.47 317 GLN B CA 1
ATOM 2829 C C . GLN B 1 158 ? 39.516 -46.278 -24.765 1.00 35.74 317 GLN B C 1
ATOM 2830 O O . GLN B 1 158 ? 39.674 -45.824 -25.912 1.00 37.09 317 GLN B O 1
ATOM 2836 N N . LYS B 1 159 ? 38.925 -47.449 -24.533 1.00 34.36 318 LYS B N 1
ATOM 2837 C CA . LYS B 1 159 ? 38.403 -48.270 -25.632 1.00 34.45 318 LYS B CA 1
ATOM 2838 C C . LYS B 1 159 ? 37.359 -47.542 -26.446 1.00 32.87 318 LYS B C 1
ATOM 2839 O O . LYS B 1 159 ? 37.459 -47.451 -27.661 1.00 33.04 318 LYS B O 1
ATOM 2845 N N . LEU B 1 160 ? 36.343 -47.062 -25.755 1.00 32.37 319 LEU B N 1
ATOM 2846 C CA . LEU B 1 160 ? 35.287 -46.227 -26.315 1.00 31.14 319 LEU B CA 1
ATOM 2847 C C . LEU B 1 160 ? 35.846 -45.008 -27.050 1.00 30.50 319 LEU B C 1
ATOM 2848 O O . LEU B 1 160 ? 35.468 -44.725 -28.201 1.00 29.92 319 LEU B O 1
ATOM 2853 N N . GLY B 1 161 ? 36.724 -44.290 -26.379 1.00 29.45 320 GLY B N 1
ATOM 2854 C CA . GLY B 1 161 ? 37.420 -43.140 -26.963 1.00 32.40 320 GLY B CA 1
ATOM 2855 C C . GLY B 1 161 ? 38.107 -43.437 -28.294 1.00 32.93 320 GLY B C 1
ATOM 2856 O O . GLY B 1 161 ? 37.962 -42.681 -29.267 1.00 33.57 320 GLY B O 1
ATOM 2857 N N . SER B 1 162 ? 38.846 -44.545 -28.350 1.00 33.70 321 SER B N 1
ATOM 2858 C CA . SER B 1 162 ? 39.560 -44.889 -29.553 1.00 34.51 321 SER B CA 1
ATOM 2859 C C . SER B 1 162 ? 38.623 -45.387 -30.634 1.00 34.32 321 SER B C 1
ATOM 2860 O O . SER B 1 162 ? 38.909 -45.199 -31.813 1.00 35.28 321 SER B O 1
ATOM 2863 N N . ALA B 1 163 ? 37.486 -45.964 -30.235 1.00 32.15 322 ALA B N 1
ATOM 2864 C CA . ALA B 1 163 ? 36.491 -46.401 -31.163 1.00 31.53 322 ALA B CA 1
ATOM 2865 C C . ALA B 1 163 ? 35.485 -45.302 -31.567 1.00 30.89 322 ALA B C 1
ATOM 2866 O O . ALA B 1 163 ? 34.612 -45.560 -32.347 1.00 30.08 322 ALA B O 1
ATOM 2868 N N . GLY B 1 164 ? 35.640 -44.087 -31.058 1.00 31.53 323 GLY B N 1
ATOM 2869 C CA . GLY B 1 164 ? 34.684 -43.011 -31.347 1.00 31.58 323 GLY B CA 1
ATOM 2870 C C . GLY B 1 164 ? 33.279 -43.309 -30.841 1.00 31.02 323 GLY B C 1
ATOM 2871 O O . GLY B 1 164 ? 32.290 -42.979 -31.496 1.00 29.69 323 GLY B O 1
ATOM 2872 N N . GLN B 1 165 ? 33.197 -43.911 -29.651 1.00 30.78 324 GLN B N 1
ATOM 2873 C CA . GLN B 1 165 ? 31.927 -44.411 -29.157 1.00 30.71 324 GLN B CA 1
ATOM 2874 C C . GLN B 1 165 ? 31.567 -43.846 -27.805 1.00 30.94 324 GLN B C 1
ATOM 2875 O O . GLN B 1 165 ? 30.676 -44.347 -27.171 1.00 30.46 324 GLN B O 1
ATOM 2881 N N . LEU B 1 166 ? 32.246 -42.783 -27.361 1.00 31.32 325 LEU B N 1
ATOM 2882 C CA . LEU B 1 166 ? 31.896 -42.179 -26.080 1.00 31.45 325 LEU B CA 1
ATOM 2883 C C . LEU B 1 166 ? 30.457 -41.640 -26.076 1.00 31.84 325 LEU B C 1
ATOM 2884 O O . LEU B 1 166 ? 29.943 -41.196 -27.092 1.00 32.41 325 LEU B O 1
ATOM 2889 N N . SER B 1 167 ? 29.762 -41.776 -24.957 1.00 31.51 326 SER B N 1
ATOM 2890 C CA . SER B 1 167 ? 28.402 -41.282 -24.900 1.00 30.75 326 SER B CA 1
ATOM 2891 C C . SER B 1 167 ? 28.506 -39.824 -24.516 1.00 30.97 326 SER B C 1
ATOM 2892 O O . SER B 1 167 ? 29.559 -39.332 -24.043 1.00 28.46 326 SER B O 1
ATOM 2895 N N . THR B 1 168 ? 27.394 -39.139 -24.679 1.00 31.89 327 THR B N 1
ATOM 2896 C CA . THR B 1 168 ? 27.239 -37.775 -24.169 1.00 33.61 327 THR B CA 1
ATOM 2897 C C . THR B 1 168 ? 27.507 -37.756 -22.677 1.00 33.92 327 THR B C 1
ATOM 2898 O O . THR B 1 168 ? 28.239 -36.901 -22.215 1.00 34.43 327 THR B O 1
ATOM 2902 N N A ASN B 1 169 ? 26.965 -38.721 -21.935 0.50 34.40 328 ASN B N 1
ATOM 2903 N N B ASN B 1 169 ? 26.927 -38.708 -21.937 0.50 34.29 328 ASN B N 1
ATOM 2904 C CA A ASN B 1 169 ? 27.132 -38.753 -20.475 0.50 34.95 328 ASN B CA 1
ATOM 2905 C CA B ASN B 1 169 ? 27.138 -38.775 -20.487 0.50 34.73 328 ASN B CA 1
ATOM 2906 C C A ASN B 1 169 ? 28.560 -39.050 -19.975 0.50 34.96 328 ASN B C 1
ATOM 2907 C C B ASN B 1 169 ? 28.622 -38.804 -20.150 0.50 34.71 328 ASN B C 1
ATOM 2908 O O A ASN B 1 169 ? 28.902 -38.726 -18.840 0.50 35.56 328 ASN B O 1
ATOM 2909 O O B ASN B 1 169 ? 29.077 -38.027 -19.322 0.50 35.00 328 ASN B O 1
ATOM 2918 N N . ASP B 1 170 ? 29.367 -39.683 -20.820 1.00 35.37 329 ASP B N 1
ATOM 2919 C CA . ASP B 1 170 ? 30.831 -39.834 -20.605 1.00 36.10 329 ASP B CA 1
ATOM 2920 C C . ASP B 1 170 ? 31.589 -38.491 -20.747 1.00 35.61 329 ASP B C 1
ATOM 2921 O O . ASP B 1 170 ? 32.565 -38.251 -20.092 1.00 35.97 329 ASP B O 1
ATOM 2926 N N . LEU B 1 171 ? 31.111 -37.623 -21.630 1.00 37.49 330 LEU B N 1
ATOM 2927 C CA . LEU B 1 171 ? 31.755 -36.336 -21.937 1.00 37.75 330 LEU B CA 1
ATOM 2928 C C . LEU B 1 171 ? 31.293 -35.179 -21.024 1.00 38.51 330 LEU B C 1
ATOM 2929 O O . LEU B 1 171 ? 32.085 -34.262 -20.685 1.00 40.12 330 LEU B O 1
ATOM 2934 N N . ILE B 1 172 ? 30.034 -35.198 -20.610 1.00 37.72 331 ILE B N 1
ATOM 2935 C CA . ILE B 1 172 ? 29.554 -34.043 -19.820 1.00 38.21 331 ILE B CA 1
ATOM 2936 C C . ILE B 1 172 ? 29.863 -34.132 -18.342 1.00 36.76 331 ILE B C 1
ATOM 2937 O O . ILE B 1 172 ? 30.205 -35.201 -17.869 1.00 35.90 331 ILE B O 1
ATOM 2942 N N . GLY B 1 173 ? 29.712 -33.006 -17.621 1.00 36.60 332 GLY B N 1
ATOM 2943 C CA . GLY B 1 173 ? 29.739 -33.014 -16.165 1.00 33.96 332 GLY B CA 1
ATOM 2944 C C . GLY B 1 173 ? 31.120 -33.036 -15.531 1.00 33.91 332 GLY B C 1
ATOM 2945 O O . GLY B 1 173 ? 31.219 -33.220 -14.321 1.00 35.28 332 GLY B O 1
ATOM 2946 N N . GLY B 1 174 ? 32.195 -32.839 -16.295 1.00 33.30 333 GLY B N 1
ATOM 2947 C CA . GLY B 1 174 ? 33.562 -32.961 -15.704 1.00 33.19 333 GLY B CA 1
ATOM 2948 C C . GLY B 1 174 ? 33.780 -31.811 -14.726 1.00 33.23 333 GLY B C 1
ATOM 2949 O O . GLY B 1 174 ? 33.173 -30.737 -14.897 1.00 34.56 333 GLY B O 1
ATOM 2950 N N . THR B 1 175 ? 34.587 -32.001 -13.683 1.00 32.84 334 THR B N 1
ATOM 2951 C CA . THR B 1 175 ? 34.729 -30.954 -12.659 1.00 32.66 334 THR B CA 1
ATOM 2952 C C . THR B 1 175 ? 36.194 -30.566 -12.447 1.00 33.65 334 THR B C 1
ATOM 2953 O O . THR B 1 175 ? 36.498 -29.551 -11.775 1.00 32.28 334 THR B O 1
ATOM 2957 N N . PHE B 1 176 ? 37.079 -31.356 -13.039 1.00 34.06 335 PHE B N 1
ATOM 2958 C CA . PHE B 1 176 ? 38.549 -31.267 -12.827 1.00 35.70 335 PHE B CA 1
ATOM 2959 C C . PHE B 1 176 ? 39.220 -32.141 -13.874 1.00 35.72 335 PHE B C 1
ATOM 2960 O O . PHE B 1 176 ? 38.716 -33.198 -14.157 1.00 37.20 335 PHE B O 1
ATOM 2968 N N . THR B 1 177 ? 40.375 -31.736 -14.422 1.00 35.31 336 THR B N 1
ATOM 2969 C CA . THR B 1 177 ? 41.015 -32.502 -15.513 1.00 34.96 336 THR B CA 1
ATOM 2970 C C . THR B 1 177 ? 42.468 -32.888 -15.229 1.00 35.62 336 THR B C 1
ATOM 2971 O O . THR B 1 177 ? 43.207 -32.108 -14.642 1.00 35.45 336 THR B O 1
ATOM 2975 N N . LEU B 1 178 ? 42.858 -34.089 -15.654 1.00 34.58 337 LEU B N 1
ATOM 2976 C CA . LEU B 1 178 ? 44.267 -34.469 -15.719 1.00 36.75 337 LEU B CA 1
ATOM 2977 C C . LEU B 1 178 ? 44.611 -34.804 -17.165 1.00 37.01 337 LEU B C 1
ATOM 2978 O O . LEU B 1 178 ? 43.804 -35.440 -17.887 1.00 37.45 337 LEU B O 1
ATOM 2983 N N . SER B 1 179 ? 45.814 -34.421 -17.569 1.00 37.25 338 SER B N 1
ATOM 2984 C CA . SER B 1 179 ? 46.322 -34.722 -18.928 1.00 37.82 338 SER B CA 1
ATOM 2985 C C . SER B 1 179 ? 47.670 -35.437 -18.752 1.00 38.40 338 SER B C 1
ATOM 2986 O O . SER B 1 179 ? 48.658 -34.863 -18.293 1.00 40.10 338 SER B O 1
ATOM 2989 N N . ASN B 1 180 ? 47.706 -36.704 -19.074 1.00 38.05 339 ASN B N 1
ATOM 2990 C CA . ASN B 1 180 ? 48.936 -37.481 -19.027 1.00 37.69 339 ASN B CA 1
ATOM 2991 C C . ASN B 1 180 ? 49.710 -37.281 -20.320 1.00 37.10 339 ASN B C 1
ATOM 2992 O O . ASN B 1 180 ? 49.686 -38.095 -21.224 1.00 36.68 339 ASN B O 1
ATOM 2997 N N . ILE B 1 181 ? 50.360 -36.135 -20.450 1.00 38.12 340 ILE B N 1
ATOM 2998 C CA . ILE B 1 181 ? 51.160 -35.884 -21.680 1.00 37.80 340 ILE B CA 1
ATOM 2999 C C . ILE B 1 181 ? 52.328 -36.897 -21.710 1.00 36.49 340 ILE B C 1
ATOM 3000 O O . ILE B 1 181 ? 52.825 -37.274 -22.780 1.00 35.74 340 ILE B O 1
ATOM 3005 N N . GLY B 1 182 ? 52.755 -37.312 -20.514 1.00 35.86 341 GLY B N 1
ATOM 3006 C CA . GLY B 1 182 ? 53.910 -38.184 -20.310 1.00 36.88 341 GLY B CA 1
ATOM 3007 C C . GLY B 1 182 ? 53.736 -39.586 -20.832 1.00 37.47 341 GLY B C 1
ATOM 3008 O O . GLY B 1 182 ? 54.705 -40.367 -20.934 1.00 38.68 341 GLY B O 1
ATOM 3009 N N . SER B 1 183 ? 52.519 -39.927 -21.220 1.00 37.82 342 SER B N 1
ATOM 3010 C CA . SER B 1 183 ? 52.345 -41.169 -21.981 1.00 37.13 342 SER B CA 1
ATOM 3011 C C . SER B 1 183 ? 53.002 -41.025 -23.342 1.00 37.13 342 SER B C 1
ATOM 3012 O O . SER B 1 183 ? 53.257 -42.013 -23.997 1.00 39.32 342 SER B O 1
ATOM 3015 N N . ILE B 1 184 ? 53.265 -39.806 -23.802 1.00 36.42 343 ILE B N 1
ATOM 3016 C CA . ILE B 1 184 ? 53.999 -39.633 -25.052 1.00 35.54 343 ILE B CA 1
ATOM 3017 C C . ILE B 1 184 ? 55.430 -39.037 -24.779 1.00 34.94 343 ILE B C 1
ATOM 3018 O O . ILE B 1 184 ? 56.430 -39.524 -25.294 1.00 34.20 343 ILE B O 1
ATOM 3023 N N . GLY B 1 185 ? 55.511 -37.960 -24.013 1.00 33.26 344 GLY B N 1
ATOM 3024 C CA . GLY B 1 185 ? 56.815 -37.313 -23.790 1.00 33.65 344 GLY B CA 1
ATOM 3025 C C . GLY B 1 185 ? 56.617 -36.165 -22.790 1.00 32.68 344 GLY B C 1
ATOM 3026 O O . GLY B 1 185 ? 55.521 -35.945 -22.310 1.00 31.64 344 GLY B O 1
ATOM 3027 N N . GLY B 1 186 ? 57.689 -35.448 -22.495 1.00 33.24 345 GLY B N 1
ATOM 3028 C CA . GLY B 1 186 ? 57.605 -34.128 -21.827 1.00 33.73 345 GLY B CA 1
ATOM 3029 C C . GLY B 1 186 ? 58.062 -34.148 -20.409 1.00 33.77 345 GLY B C 1
ATOM 3030 O O . GLY B 1 186 ? 58.226 -35.228 -19.809 1.00 33.09 345 GLY B O 1
ATOM 3031 N N . THR B 1 187 ? 58.276 -32.950 -19.864 1.00 33.78 346 THR B N 1
ATOM 3032 C CA . THR B 1 187 ? 58.617 -32.818 -18.457 1.00 33.41 346 THR B CA 1
ATOM 3033 C C . THR B 1 187 ? 57.507 -31.937 -17.904 1.00 34.92 346 THR B C 1
ATOM 3034 O O . THR B 1 187 ? 56.447 -32.435 -17.463 1.00 34.09 346 THR B O 1
ATOM 3038 N N . TYR B 1 188 ? 57.722 -30.623 -18.007 1.00 34.74 347 TYR B N 1
ATOM 3039 C CA . TYR B 1 188 ? 56.718 -29.632 -17.607 1.00 34.48 347 TYR B CA 1
ATOM 3040 C C . TYR B 1 188 ? 55.843 -29.256 -18.796 1.00 33.94 347 TYR B C 1
ATOM 3041 O O . TYR B 1 188 ? 56.171 -29.484 -19.925 1.00 33.84 347 TYR B O 1
ATOM 3050 N N . ALA B 1 189 ? 54.746 -28.589 -18.524 1.00 35.51 348 ALA B N 1
ATOM 3051 C CA . ALA B 1 189 ? 53.866 -28.127 -19.576 1.00 34.66 348 ALA B CA 1
ATOM 3052 C C . ALA B 1 189 ? 53.085 -26.956 -19.012 1.00 35.63 348 ALA B C 1
ATOM 3053 O O . ALA B 1 189 ? 53.208 -26.647 -17.839 1.00 35.46 348 ALA B O 1
ATOM 3055 N N . LYS B 1 190 ? 52.291 -26.301 -19.854 1.00 35.51 349 LYS B N 1
ATOM 3056 C CA . LYS B 1 190 ? 51.338 -25.318 -19.388 1.00 36.38 349 LYS B CA 1
ATOM 3057 C C . LYS B 1 190 ? 49.982 -25.743 -19.986 1.00 35.69 349 LYS B C 1
ATOM 3058 O O . LYS B 1 190 ? 49.668 -25.379 -21.118 1.00 35.46 349 LYS B O 1
ATOM 3064 N N . PRO B 1 191 ? 49.212 -26.576 -19.256 1.00 34.57 350 PRO B N 1
ATOM 3065 C CA . PRO B 1 191 ? 47.899 -27.050 -19.766 1.00 34.35 350 PRO B CA 1
ATOM 3066 C C . PRO B 1 191 ? 46.862 -25.932 -19.747 1.00 34.28 350 PRO B C 1
ATOM 3067 O O . PRO B 1 191 ? 46.942 -25.007 -18.894 1.00 35.92 350 PRO B O 1
ATOM 3071 N N . VAL B 1 192 ? 45.896 -26.010 -20.657 1.00 33.89 351 VAL B N 1
ATOM 3072 C CA . VAL B 1 192 ? 44.883 -25.010 -20.740 1.00 33.26 351 VAL B CA 1
ATOM 3073 C C . VAL B 1 192 ? 43.645 -25.502 -19.957 1.00 34.50 351 VAL B C 1
ATOM 3074 O O . VAL B 1 192 ? 43.150 -26.607 -20.172 1.00 34.29 351 VAL B O 1
ATOM 3078 N N . ILE B 1 193 ? 43.114 -24.642 -19.086 1.00 34.65 352 ILE B N 1
ATOM 3079 C CA . ILE B 1 193 ? 41.924 -24.986 -18.273 1.00 32.95 352 ILE B CA 1
ATOM 3080 C C . ILE B 1 193 ? 40.746 -25.037 -19.222 1.00 33.99 352 ILE B C 1
ATOM 3081 O O . ILE B 1 193 ? 40.631 -24.217 -20.139 1.00 34.30 352 ILE B O 1
ATOM 3086 N N . LEU B 1 194 ? 39.870 -26.004 -18.966 1.00 33.56 353 LEU B N 1
ATOM 3087 C CA . LEU B 1 194 ? 38.661 -26.248 -19.725 1.00 34.56 353 LEU B CA 1
ATOM 3088 C C . LEU B 1 194 ? 37.462 -25.645 -19.022 1.00 33.91 353 LEU B C 1
ATOM 3089 O O . LEU B 1 194 ? 36.978 -26.265 -18.079 1.00 35.81 353 LEU B O 1
ATOM 3094 N N . PRO B 1 195 ? 36.950 -24.495 -19.488 1.00 33.80 354 PRO B N 1
ATOM 3095 C CA . PRO B 1 195 ? 35.778 -23.855 -18.867 1.00 33.92 354 PRO B CA 1
ATOM 3096 C C . PRO B 1 195 ? 34.585 -24.849 -18.881 1.00 34.28 354 PRO B C 1
ATOM 3097 O O . PRO B 1 195 ? 34.389 -25.544 -19.898 1.00 32.96 354 PRO B O 1
ATOM 3101 N N . PRO B 1 196 ? 33.763 -24.898 -17.799 1.00 34.58 355 PRO B N 1
ATOM 3102 C CA . PRO B 1 196 ? 33.829 -24.043 -16.640 1.00 35.10 355 PRO B CA 1
ATOM 3103 C C . PRO B 1 196 ? 34.674 -24.521 -15.479 1.00 34.91 355 PRO B C 1
ATOM 3104 O O . PRO B 1 196 ? 34.514 -24.004 -14.381 1.00 36.44 355 PRO B O 1
ATOM 3108 N N . GLU B 1 197 ? 35.606 -25.434 -15.706 1.00 34.72 356 GLU B N 1
ATOM 3109 C CA . GLU B 1 197 ? 36.475 -25.867 -14.602 1.00 34.65 356 GLU B CA 1
ATOM 3110 C C . GLU B 1 197 ? 37.426 -24.737 -14.247 1.00 34.63 356 GLU B C 1
ATOM 3111 O O . GLU B 1 197 ? 37.464 -23.682 -14.949 1.00 33.76 356 GLU B O 1
ATOM 3117 N N . VAL B 1 198 ? 38.116 -24.904 -13.120 1.00 34.41 357 VAL B N 1
ATOM 3118 C CA . VAL B 1 198 ? 39.043 -23.859 -12.592 1.00 33.12 357 VAL B CA 1
ATOM 3119 C C . VAL B 1 198 ? 40.506 -24.342 -12.516 1.00 34.06 357 VAL B C 1
ATOM 3120 O O . VAL B 1 198 ? 41.406 -23.530 -12.268 1.00 34.18 357 VAL B O 1
ATOM 3124 N N . ALA B 1 199 ? 40.747 -25.642 -12.781 1.00 33.83 358 ALA B N 1
ATOM 3125 C CA . ALA B 1 199 ? 42.086 -26.183 -12.696 1.00 33.21 358 ALA B CA 1
ATOM 3126 C C . ALA B 1 199 ? 42.290 -27.404 -13.611 1.00 33.87 358 ALA B C 1
ATOM 3127 O O . ALA B 1 199 ? 41.337 -28.120 -13.972 1.00 34.06 358 ALA B O 1
ATOM 3129 N N . ILE B 1 200 ? 43.556 -27.657 -13.943 1.00 33.39 359 ILE B N 1
ATOM 3130 C CA . ILE B 1 200 ? 43.965 -28.835 -14.756 1.00 33.25 359 ILE B CA 1
ATOM 3131 C C . ILE B 1 200 ? 45.396 -29.200 -14.380 1.00 34.55 359 ILE B C 1
ATOM 3132 O O . ILE B 1 200 ? 46.182 -28.286 -14.062 1.00 34.93 359 ILE B O 1
ATOM 3137 N N . GLY B 1 201 ? 45.743 -30.484 -14.368 1.00 33.70 360 GLY B N 1
ATOM 3138 C CA . GLY B 1 201 ? 47.145 -30.895 -14.162 1.00 32.82 360 GLY B CA 1
ATOM 3139 C C . GLY B 1 201 ? 47.672 -31.641 -15.371 1.00 34.39 360 GLY B C 1
ATOM 3140 O O . GLY B 1 201 ? 46.912 -32.386 -15.978 1.00 33.10 360 GLY B O 1
ATOM 3141 N N . ALA B 1 202 ? 48.952 -31.413 -15.751 1.00 33.56 361 ALA B N 1
ATOM 3142 C CA . ALA B 1 202 ? 49.626 -32.162 -16.824 1.00 34.30 361 ALA B CA 1
ATOM 3143 C C . ALA B 1 202 ? 50.713 -32.968 -16.153 1.00 34.80 361 ALA B C 1
ATOM 3144 O O . ALA B 1 202 ? 51.492 -32.421 -15.359 1.00 36.92 361 ALA B O 1
ATOM 3146 N N . LEU B 1 203 ? 50.812 -34.242 -16.493 1.00 34.75 362 LEU B N 1
ATOM 3147 C CA . LEU B 1 203 ? 51.799 -35.144 -15.864 1.00 35.95 362 LEU B CA 1
ATOM 3148 C C . LEU B 1 203 ? 52.826 -35.469 -16.915 1.00 35.22 362 LEU B C 1
ATOM 3149 O O . LEU B 1 203 ? 52.456 -35.792 -18.041 1.00 36.53 362 LEU B O 1
ATOM 3154 N N . GLY B 1 204 ? 54.099 -35.292 -16.585 1.00 34.50 363 GLY B N 1
ATOM 3155 C CA . GLY B 1 204 ? 55.171 -35.578 -17.524 1.00 34.67 363 GLY B CA 1
ATOM 3156 C C . GLY B 1 204 ? 55.666 -37.012 -17.484 1.00 35.14 363 GLY B C 1
ATOM 3157 O O . GLY B 1 204 ? 55.101 -37.842 -16.808 1.00 34.51 363 GLY B O 1
ATOM 3158 N N . THR B 1 205 ? 56.713 -37.304 -18.237 1.00 35.05 364 THR B N 1
ATOM 3159 C CA . THR B 1 205 ? 57.253 -38.664 -18.343 1.00 37.07 364 THR B CA 1
ATOM 3160 C C . THR B 1 205 ? 57.983 -39.000 -17.048 1.00 37.49 364 THR B C 1
ATOM 3161 O O . THR B 1 205 ? 58.745 -38.158 -16.535 1.00 38.23 364 THR B O 1
ATOM 3165 N N . ILE B 1 206 ? 57.713 -40.182 -16.499 1.00 35.66 365 ILE B N 1
ATOM 3166 C CA . ILE B 1 206 ? 58.457 -40.712 -15.356 1.00 35.44 365 ILE B CA 1
ATOM 3167 C C . ILE B 1 206 ? 59.824 -41.155 -15.857 1.00 35.48 365 ILE B C 1
ATOM 3168 O O . ILE B 1 206 ? 59.898 -41.938 -16.764 1.00 35.77 365 ILE B O 1
ATOM 3173 N N . LYS B 1 207 ? 60.894 -40.642 -15.264 1.00 35.47 366 LYS B N 1
ATOM 3174 C CA . LYS B 1 207 ? 62.248 -40.848 -15.764 1.00 38.21 366 LYS B CA 1
ATOM 3175 C C . LYS B 1 207 ? 63.119 -41.132 -14.537 1.00 36.96 366 LYS B C 1
ATOM 3176 O O . LYS B 1 207 ? 62.897 -40.537 -13.483 1.00 38.50 366 LYS B O 1
ATOM 3182 N N . ALA B 1 208 ? 64.102 -42.010 -14.666 1.00 36.67 367 ALA B N 1
ATOM 3183 C CA . ALA B 1 208 ? 65.128 -42.249 -13.624 1.00 35.73 367 ALA B CA 1
ATOM 3184 C C . ALA B 1 208 ? 66.208 -41.190 -13.591 1.00 35.46 367 ALA B C 1
ATOM 3185 O O . ALA B 1 208 ? 66.922 -40.991 -14.602 1.00 34.68 367 ALA B O 1
ATOM 3187 N N . LEU B 1 209 ? 66.361 -40.553 -12.411 1.00 33.99 368 LEU B N 1
ATOM 3188 C CA . LEU B 1 209 ? 67.367 -39.483 -12.223 1.00 33.54 368 LEU B CA 1
ATOM 3189 C C . LEU B 1 209 ? 68.172 -39.667 -10.962 1.00 33.64 368 LEU B C 1
ATOM 3190 O O . LEU B 1 209 ? 67.676 -40.257 -10.009 1.00 32.95 368 LEU B O 1
ATOM 3195 N N . PRO B 1 210 ? 69.430 -39.177 -10.959 1.00 34.23 369 PRO B N 1
ATOM 3196 C CA . PRO B 1 210 ? 70.208 -39.345 -9.744 1.00 35.23 369 PRO B CA 1
ATOM 3197 C C . PRO B 1 210 ? 69.733 -38.355 -8.711 1.00 36.79 369 PRO B C 1
ATOM 3198 O O . PRO B 1 210 ? 69.719 -37.152 -8.985 1.00 38.07 369 PRO B O 1
ATOM 3202 N N . ARG B 1 211 ? 69.320 -38.851 -7.543 1.00 36.74 370 ARG B N 1
ATOM 3203 C CA . ARG B 1 211 ? 68.845 -37.994 -6.451 1.00 36.66 370 ARG B CA 1
ATOM 3204 C C . ARG B 1 211 ? 69.450 -38.480 -5.144 1.00 36.72 370 ARG B C 1
ATOM 3205 O O . ARG B 1 211 ? 69.736 -39.649 -4.995 1.00 36.88 370 ARG B O 1
ATOM 3213 N N . PHE B 1 212 ? 69.614 -37.587 -4.184 1.00 37.16 371 PHE B N 1
ATOM 3214 C CA . PHE B 1 212 ? 70.077 -37.976 -2.835 1.00 37.20 371 PHE B CA 1
ATOM 3215 C C . PHE B 1 212 ? 68.992 -38.671 -1.998 1.00 38.94 371 PHE B C 1
ATOM 3216 O O . PHE B 1 212 ? 67.812 -38.301 -2.037 1.00 38.25 371 PHE B O 1
ATOM 3224 N N . ASN B 1 213 ? 69.382 -39.679 -1.221 1.00 41.66 372 ASN B N 1
ATOM 3225 C CA . ASN B 1 213 ? 68.462 -40.149 -0.186 1.00 44.48 372 ASN B CA 1
ATOM 3226 C C . ASN B 1 213 ? 68.820 -39.429 1.112 1.00 46.07 372 ASN B C 1
ATOM 3227 O O . ASN B 1 213 ? 69.698 -38.552 1.092 1.00 46.27 372 ASN B O 1
ATOM 3232 N N . GLU B 1 214 ? 68.136 -39.760 2.211 1.00 48.06 373 GLU B N 1
ATOM 3233 C CA . GLU B 1 214 ? 68.415 -39.161 3.543 1.00 49.93 373 GLU B CA 1
ATOM 3234 C C . GLU B 1 214 ? 69.822 -39.424 4.075 1.00 49.60 373 GLU B C 1
ATOM 3235 O O . GLU B 1 214 ? 70.358 -38.594 4.801 1.00 50.11 373 GLU B O 1
ATOM 3241 N N . LYS B 1 215 ? 70.424 -40.564 3.721 1.00 49.72 374 LYS B N 1
ATOM 3242 C CA . LYS B 1 215 ? 71.845 -40.813 4.055 1.00 49.19 374 LYS B CA 1
ATOM 3243 C C . LYS B 1 215 ? 72.751 -39.830 3.296 1.00 47.86 374 LYS B C 1
ATOM 3244 O O . LYS B 1 215 ? 73.898 -39.625 3.676 1.00 48.08 374 LYS B O 1
ATOM 3250 N N . GLY B 1 216 ? 72.232 -39.230 2.223 1.00 46.35 375 GLY B N 1
ATOM 3251 C CA . GLY B 1 216 ? 73.011 -38.315 1.392 1.00 44.27 375 GLY B CA 1
ATOM 3252 C C . GLY B 1 216 ? 73.814 -39.002 0.303 1.00 42.95 375 GLY B C 1
ATOM 3253 O O . GLY B 1 216 ? 74.843 -38.491 -0.110 1.00 42.37 375 GLY B O 1
ATOM 3254 N N . GLU B 1 217 ? 73.323 -40.152 -0.162 1.00 41.93 376 GLU B N 1
ATOM 3255 C CA . GLU B 1 217 ? 73.968 -40.973 -1.189 1.00 41.04 376 GLU B CA 1
ATOM 3256 C C . GLU B 1 217 ? 73.184 -40.841 -2.462 1.00 39.55 376 GLU B C 1
ATOM 3257 O O . GLU B 1 217 ? 71.969 -40.786 -2.419 1.00 40.23 376 GLU B O 1
ATOM 3263 N N . VAL B 1 218 ? 73.876 -40.830 -3.592 1.00 38.53 377 VAL B N 1
ATOM 3264 C CA . VAL B 1 218 ? 73.254 -40.717 -4.900 1.00 38.41 377 VAL B CA 1
ATOM 3265 C C . VAL B 1 218 ? 72.534 -42.010 -5.248 1.00 39.17 377 VAL B C 1
ATOM 3266 O O . VAL B 1 218 ? 73.174 -43.045 -5.394 1.00 38.75 377 VAL B O 1
ATOM 3270 N N . CYS B 1 219 ? 71.201 -41.923 -5.371 1.00 39.05 378 CYS B N 1
ATOM 3271 C CA A CYS B 1 219 ? 70.308 -43.060 -5.623 0.50 39.16 378 CYS B CA 1
ATOM 3272 C CA B CYS B 1 219 ? 70.379 -43.096 -5.664 0.50 39.65 378 CYS B CA 1
ATOM 3273 C C . CYS B 1 219 ? 69.586 -42.893 -6.950 1.00 39.18 378 CYS B C 1
ATOM 3274 O O . CYS B 1 219 ? 69.532 -41.786 -7.480 1.00 39.29 378 CYS B O 1
ATOM 3279 N N . LYS B 1 220 ? 68.982 -43.980 -7.444 1.00 38.93 379 LYS B N 1
ATOM 3280 C CA . LYS B 1 220 ? 68.167 -43.970 -8.664 1.00 39.03 379 LYS B CA 1
ATOM 3281 C C . LYS B 1 220 ? 66.755 -43.645 -8.258 1.00 38.19 379 LYS B C 1
ATOM 3282 O O . LYS B 1 220 ? 66.133 -44.460 -7.614 1.00 38.07 379 LYS B O 1
ATOM 3288 N N . ALA B 1 221 ? 66.253 -42.445 -8.602 1.00 36.92 380 ALA B N 1
ATOM 3289 C CA . ALA B 1 221 ? 64.888 -42.072 -8.255 1.00 35.24 380 ALA B CA 1
ATOM 3290 C C . ALA B 1 221 ? 64.055 -42.017 -9.494 1.00 35.05 380 ALA B C 1
ATOM 3291 O O . ALA B 1 221 ? 64.535 -41.598 -10.545 1.00 36.68 380 ALA B O 1
ATOM 3293 N N . GLN B 1 222 ? 62.817 -42.484 -9.395 1.00 34.49 381 GLN B N 1
ATOM 3294 C CA . GLN B 1 222 ? 61.859 -42.363 -10.500 1.00 35.19 381 GLN B CA 1
ATOM 3295 C C . GLN B 1 222 ? 61.106 -41.049 -10.324 1.00 34.68 381 GLN B C 1
ATOM 3296 O O . GLN B 1 222 ? 60.224 -40.926 -9.458 1.00 35.35 381 GLN B O 1
ATOM 3302 N N . ILE B 1 223 ? 61.468 -40.067 -11.129 1.00 34.58 382 ILE B N 1
ATOM 3303 C CA . ILE B 1 223 ? 60.971 -38.708 -10.925 1.00 35.36 382 ILE B CA 1
ATOM 3304 C C . ILE B 1 223 ? 59.918 -38.359 -11.975 1.00 35.33 382 ILE B C 1
ATOM 3305 O O . ILE B 1 223 ? 60.057 -38.673 -13.167 1.00 35.10 382 ILE B O 1
ATOM 3310 N N . MET B 1 224 ? 58.848 -37.723 -11.554 1.00 35.32 383 MET B N 1
ATOM 3311 C CA . MET B 1 224 ? 57.852 -37.259 -12.557 1.00 35.68 383 MET B CA 1
ATOM 3312 C C . MET B 1 224 ? 57.564 -35.814 -12.336 1.00 35.27 383 MET B C 1
ATOM 3313 O O . MET B 1 224 ? 57.445 -35.361 -11.187 1.00 37.06 383 MET B O 1
ATOM 3318 N N . ASN B 1 225 ? 57.372 -35.072 -13.401 1.00 35.40 384 ASN B N 1
ATOM 3319 C CA . ASN B 1 225 ? 56.987 -33.671 -13.169 1.00 35.73 384 ASN B CA 1
ATOM 3320 C C . ASN B 1 225 ? 55.514 -33.504 -13.239 1.00 35.48 384 ASN B C 1
ATOM 3321 O O . ASN B 1 225 ? 54.851 -34.218 -13.960 1.00 35.35 384 ASN B O 1
ATOM 3326 N N . VAL B 1 226 ? 55.004 -32.558 -12.457 1.00 37.10 385 VAL B N 1
ATOM 3327 C CA . VAL B 1 226 ? 53.588 -32.144 -12.534 1.00 36.26 385 VAL B CA 1
ATOM 3328 C C . VAL B 1 226 ? 53.481 -30.626 -12.783 1.00 36.37 385 VAL B C 1
ATOM 3329 O O . VAL B 1 226 ? 54.265 -29.845 -12.200 1.00 35.43 385 VAL B O 1
ATOM 3333 N N . SER B 1 227 ? 52.535 -30.236 -13.661 1.00 35.59 386 SER B N 1
ATOM 3334 C CA . SER B 1 227 ? 52.262 -28.842 -13.953 1.00 35.49 386 SER B CA 1
ATOM 3335 C C . SER B 1 227 ? 50.800 -28.601 -13.764 1.00 36.05 386 SER B C 1
ATOM 3336 O O . SER B 1 227 ? 49.978 -29.229 -14.450 1.00 35.90 386 SER B O 1
ATOM 3339 N N . TRP B 1 228 ? 50.460 -27.730 -12.810 1.00 34.81 387 TRP B N 1
ATOM 3340 C CA . TRP B 1 228 ? 49.058 -27.362 -12.578 1.00 35.16 387 TRP B CA 1
ATOM 3341 C C . TRP B 1 228 ? 48.804 -25.967 -13.159 1.00 36.06 387 TRP B C 1
ATOM 3342 O O . TRP B 1 228 ? 49.703 -25.085 -13.039 1.00 37.30 387 TRP B O 1
ATOM 3353 N N . SER B 1 229 ? 47.648 -25.768 -13.795 1.00 34.55 388 SER B N 1
ATOM 3354 C CA . SER B 1 229 ? 47.153 -24.416 -14.168 1.00 35.00 388 SER B CA 1
ATOM 3355 C C . SER B 1 229 ? 45.866 -24.180 -13.369 1.00 34.84 388 SER B C 1
ATOM 3356 O O . SER B 1 229 ? 45.063 -25.089 -13.194 1.00 33.75 388 SER B O 1
ATOM 3359 N N . ALA B 1 230 ? 45.673 -22.972 -12.866 1.00 32.97 389 ALA B N 1
ATOM 3360 C CA . ALA B 1 230 ? 44.536 -22.724 -12.007 1.00 32.86 389 ALA B CA 1
ATOM 3361 C C . ALA B 1 230 ? 44.002 -21.338 -12.316 1.00 32.05 389 ALA B C 1
ATOM 3362 O O . ALA B 1 230 ? 44.757 -20.450 -12.700 1.00 30.64 389 ALA B O 1
ATOM 3364 N N . ASP B 1 231 ? 42.699 -21.169 -12.161 1.00 33.19 390 ASP B N 1
ATOM 3365 C CA . ASP B 1 231 ? 42.040 -19.915 -12.536 1.00 32.73 390 ASP B CA 1
ATOM 3366 C C . ASP B 1 231 ? 42.359 -18.984 -11.396 1.00 33.10 390 ASP B C 1
ATOM 3367 O O . ASP B 1 231 ? 41.754 -19.122 -10.324 1.00 33.12 390 ASP B O 1
ATOM 3372 N N . HIS B 1 232 ? 43.243 -18.015 -11.648 1.00 34.30 391 HIS B N 1
ATOM 3373 C CA . HIS B 1 232 ? 43.743 -17.143 -10.556 1.00 36.10 391 HIS B CA 1
ATOM 3374 C C . HIS B 1 232 ? 42.784 -16.051 -10.007 1.00 35.71 391 HIS B C 1
ATOM 3375 O O . HIS B 1 232 ? 43.099 -15.402 -8.992 1.00 34.93 391 HIS B O 1
ATOM 3382 N N . ARG B 1 233 ? 41.626 -15.869 -10.644 1.00 35.59 392 ARG B N 1
ATOM 3383 C CA . ARG B 1 233 ? 40.583 -15.002 -10.120 1.00 35.33 392 ARG B CA 1
ATOM 3384 C C . ARG B 1 233 ? 40.011 -15.482 -8.765 1.00 35.72 392 ARG B C 1
ATOM 3385 O O . ARG B 1 233 ? 39.520 -14.671 -7.957 1.00 35.94 392 ARG B O 1
ATOM 3393 N N . ILE B 1 234 ? 40.030 -16.787 -8.539 1.00 36.08 393 ILE B N 1
ATOM 3394 C CA . ILE B 1 234 ? 39.469 -17.396 -7.349 1.00 37.05 393 ILE B CA 1
ATOM 3395 C C . ILE B 1 234 ? 40.418 -18.372 -6.667 1.00 36.98 393 ILE B C 1
ATOM 3396 O O . ILE B 1 234 ? 40.261 -18.693 -5.480 1.00 37.69 393 ILE B O 1
ATOM 3401 N N . ILE B 1 235 ? 41.432 -18.826 -7.391 1.00 36.67 394 ILE B N 1
ATOM 3402 C CA . ILE B 1 235 ? 42.407 -19.768 -6.804 1.00 36.29 394 ILE B CA 1
ATOM 3403 C C . ILE B 1 235 ? 43.743 -19.082 -6.510 1.00 35.46 394 ILE B C 1
ATOM 3404 O O . ILE B 1 235 ? 44.362 -18.557 -7.387 1.00 35.48 394 ILE B O 1
ATOM 3409 N N . ASP B 1 236 ? 44.183 -19.030 -5.265 1.00 35.89 395 ASP B N 1
ATOM 3410 C CA . ASP B 1 236 ? 45.489 -18.404 -5.038 1.00 36.75 395 ASP B CA 1
ATOM 3411 C C . ASP B 1 236 ? 46.612 -19.439 -5.028 1.00 36.86 395 ASP B C 1
ATOM 3412 O O . ASP B 1 236 ? 46.371 -20.677 -5.149 1.00 37.39 395 ASP B O 1
ATOM 3417 N N . GLY B 1 237 ? 47.837 -18.951 -4.924 1.00 36.36 396 GLY B N 1
ATOM 3418 C CA . GLY B 1 237 ? 49.034 -19.784 -5.080 1.00 36.08 396 GLY B CA 1
ATOM 3419 C C . GLY B 1 237 ? 49.168 -20.812 -3.995 1.00 36.01 396 GLY B C 1
ATOM 3420 O O . GLY B 1 237 ? 49.620 -21.944 -4.245 1.00 36.30 396 GLY B O 1
ATOM 3421 N N . ALA B 1 238 ? 48.720 -20.442 -2.808 1.00 35.48 397 ALA B N 1
ATOM 3422 C CA . ALA B 1 238 ? 48.882 -21.267 -1.625 1.00 36.36 397 ALA B CA 1
ATOM 3423 C C . ALA B 1 238 ? 47.978 -22.449 -1.711 1.00 36.41 397 ALA B C 1
ATOM 3424 O O . ALA B 1 238 ? 48.378 -23.548 -1.355 1.00 38.63 397 ALA B O 1
ATOM 3426 N N . THR B 1 239 ? 46.734 -22.227 -2.113 1.00 35.86 398 THR B N 1
ATOM 3427 C CA . THR B 1 239 ? 45.801 -23.312 -2.313 1.00 34.87 398 THR B CA 1
ATOM 3428 C C . THR B 1 239 ? 46.316 -24.332 -3.303 1.00 35.11 398 THR B C 1
ATOM 3429 O O . THR B 1 239 ? 46.270 -25.552 -3.040 1.00 33.15 398 THR B O 1
ATOM 3433 N N . VAL B 1 240 ? 46.796 -23.873 -4.465 1.00 34.73 399 VAL B N 1
ATOM 3434 C CA . VAL B 1 240 ? 47.199 -24.852 -5.455 1.00 36.87 399 VAL B CA 1
ATOM 3435 C C . VAL B 1 240 ? 48.479 -25.582 -4.996 1.00 36.33 399 VAL B C 1
ATOM 3436 O O . VAL B 1 240 ? 48.690 -26.727 -5.315 1.00 36.25 399 VAL B O 1
ATOM 3440 N N . SER B 1 241 ? 49.333 -24.886 -4.257 1.00 34.38 400 SER B N 1
ATOM 3441 C CA . SER B 1 241 ? 50.585 -25.431 -3.801 1.00 34.18 400 SER B CA 1
ATOM 3442 C C . SER B 1 241 ? 50.333 -26.448 -2.651 1.00 34.29 400 SER B C 1
ATOM 3443 O O . SER B 1 241 ? 50.931 -27.500 -2.626 1.00 33.31 400 SER B O 1
ATOM 3446 N N . ARG B 1 242 ? 49.430 -26.131 -1.720 1.00 32.96 401 ARG B N 1
ATOM 3447 C CA . ARG B 1 242 ? 49.092 -27.071 -0.658 1.00 33.36 401 ARG B CA 1
ATOM 3448 C C . ARG B 1 242 ? 48.369 -28.320 -1.176 1.00 33.79 401 ARG B C 1
ATOM 3449 O O . ARG B 1 242 ? 48.666 -29.449 -0.767 1.00 33.02 401 ARG B O 1
ATOM 3457 N N . PHE B 1 243 ? 47.430 -28.115 -2.090 1.00 34.61 402 PHE B N 1
ATOM 3458 C CA . PHE B 1 243 ? 46.798 -29.234 -2.803 1.00 35.14 402 PHE B CA 1
ATOM 3459 C C . PHE B 1 243 ? 47.824 -30.142 -3.481 1.00 35.15 402 PHE B C 1
ATOM 3460 O O . PHE B 1 243 ? 47.802 -31.356 -3.303 1.00 36.70 402 PHE B O 1
ATOM 3468 N N . SER B 1 244 ? 48.675 -29.544 -4.319 1.00 35.27 403 SER B N 1
ATOM 3469 C CA . SER B 1 244 ? 49.806 -30.244 -4.950 1.00 34.51 403 SER B CA 1
ATOM 3470 C C . SER B 1 244 ? 50.698 -30.992 -3.984 1.00 35.93 403 SER B C 1
ATOM 3471 O O . SER B 1 244 ? 51.096 -32.119 -4.295 1.00 37.02 403 SER B O 1
ATOM 3474 N N . ASN B 1 245 ? 51.026 -30.405 -2.805 1.00 36.03 404 ASN B N 1
ATOM 3475 C CA . ASN B 1 245 ? 51.894 -31.080 -1.831 1.00 35.96 404 ASN B CA 1
ATOM 3476 C C . ASN B 1 245 ? 51.188 -32.310 -1.211 1.00 36.64 404 ASN B C 1
ATOM 3477 O O . ASN B 1 245 ? 51.852 -33.321 -0.879 1.00 35.83 404 ASN B O 1
ATOM 3482 N N . LEU B 1 246 ? 49.873 -32.184 -1.026 1.00 34.55 405 LEU B N 1
ATOM 3483 C CA . LEU B 1 246 ? 49.043 -33.272 -0.550 1.00 35.73 405 LEU B CA 1
ATOM 3484 C C . LEU B 1 246 ? 48.906 -34.425 -1.563 1.00 35.01 405 LEU B C 1
ATOM 3485 O O . LEU B 1 246 ? 49.143 -35.567 -1.229 1.00 34.42 405 LEU B O 1
ATOM 3490 N N . TRP B 1 247 ? 48.491 -34.111 -2.784 1.00 36.10 406 TRP B N 1
ATOM 3491 C CA . TRP B 1 247 ? 48.481 -35.055 -3.890 1.00 35.47 406 TRP B CA 1
ATOM 3492 C C . TRP B 1 247 ? 49.866 -35.772 -3.915 1.00 36.95 406 TRP B C 1
ATOM 3493 O O . TRP B 1 247 ? 49.961 -37.020 -3.935 1.00 37.72 406 TRP B O 1
ATOM 3504 N N . LYS B 1 248 ? 50.937 -34.994 -3.851 1.00 37.14 407 LYS B N 1
ATOM 3505 C CA . LYS B 1 248 ? 52.281 -35.512 -3.988 1.00 37.82 407 LYS B CA 1
ATOM 3506 C C . LYS B 1 248 ? 52.679 -36.381 -2.784 1.00 38.48 407 LYS B C 1
ATOM 3507 O O . LYS B 1 248 ? 53.386 -37.368 -2.947 1.00 39.12 407 LYS B O 1
ATOM 3513 N N . SER B 1 249 ? 52.185 -36.073 -1.586 1.00 37.78 408 SER B N 1
ATOM 3514 C CA . SER B 1 249 ? 52.515 -36.905 -0.420 1.00 38.61 408 SER B CA 1
ATOM 3515 C C . SER B 1 249 ? 51.826 -38.264 -0.468 1.00 36.68 408 SER B C 1
ATOM 3516 O O . SER B 1 249 ? 52.396 -39.256 -0.034 1.00 37.57 408 SER B O 1
ATOM 3519 N N . TYR B 1 250 ? 50.617 -38.304 -0.989 1.00 35.44 409 TYR B N 1
ATOM 3520 C CA . TYR B 1 250 ? 49.901 -39.546 -1.243 1.00 34.91 409 TYR B CA 1
ATOM 3521 C C . TYR B 1 250 ? 50.594 -40.476 -2.268 1.00 34.61 409 TYR B C 1
ATOM 3522 O O . TYR B 1 250 ? 50.509 -41.698 -2.159 1.00 35.00 409 TYR B O 1
ATOM 3531 N N . LEU B 1 251 ? 51.276 -39.903 -3.248 1.00 33.15 410 LEU B N 1
ATOM 3532 C CA . LEU B 1 251 ? 51.920 -40.677 -4.297 1.00 34.03 410 LEU B CA 1
ATOM 3533 C C . LEU B 1 251 ? 53.329 -41.077 -3.933 1.00 34.61 410 LEU B C 1
ATOM 3534 O O . LEU B 1 251 ? 53.811 -42.169 -4.342 1.00 34.43 410 LEU B O 1
ATOM 3539 N N . GLU B 1 252 ? 53.992 -40.219 -3.153 1.00 35.17 411 GLU B N 1
ATOM 3540 C CA . GLU B 1 252 ? 55.337 -40.514 -2.663 1.00 37.03 411 GLU B CA 1
ATOM 3541 C C . GLU B 1 252 ? 55.239 -41.499 -1.507 1.00 37.98 411 GLU B C 1
ATOM 3542 O O . GLU B 1 252 ? 56.114 -42.358 -1.368 1.00 39.42 411 GLU B O 1
ATOM 3548 N N . ASN B 1 253 ? 54.169 -41.371 -0.697 1.00 38.55 412 ASN B N 1
ATOM 3549 C CA . ASN B 1 253 ? 53.896 -42.196 0.498 1.00 37.96 412 ASN B CA 1
ATOM 3550 C C . ASN B 1 253 ? 52.547 -42.864 0.340 1.00 38.61 412 ASN B C 1
ATOM 3551 O O . ASN B 1 253 ? 51.581 -42.419 0.983 1.00 38.05 412 ASN B O 1
ATOM 3556 N N . PRO B 1 254 ? 52.441 -43.898 -0.540 1.00 38.39 413 PRO B N 1
ATOM 3557 C CA . PRO B 1 254 ? 51.098 -44.457 -0.796 1.00 38.98 413 PRO B CA 1
ATOM 3558 C C . PRO B 1 254 ? 50.390 -45.035 0.452 1.00 39.47 413 PRO B C 1
ATOM 3559 O O . PRO B 1 254 ? 49.175 -45.215 0.460 1.00 39.76 413 PRO B O 1
ATOM 3563 N N . ALA B 1 255 ? 51.151 -45.295 1.505 1.00 40.02 414 ALA B N 1
ATOM 3564 C CA . ALA B 1 255 ? 50.587 -45.746 2.779 1.00 39.78 414 ALA B CA 1
ATOM 3565 C C . ALA B 1 255 ? 49.573 -44.722 3.265 1.00 39.56 414 ALA B C 1
ATOM 3566 O O . ALA B 1 255 ? 48.551 -45.097 3.898 1.00 39.55 414 ALA B O 1
ATOM 3568 N N . PHE B 1 256 ? 49.874 -43.439 2.987 1.00 39.21 415 PHE B N 1
ATOM 3569 C CA . PHE B 1 256 ? 49.050 -42.328 3.411 1.00 40.04 415 PHE B CA 1
ATOM 3570 C C . PHE B 1 256 ? 47.602 -42.498 2.907 1.00 40.29 415 PHE B C 1
ATOM 3571 O O . PHE B 1 256 ? 46.640 -42.180 3.611 1.00 39.33 415 PHE B O 1
ATOM 3579 N N . MET B 1 257 ? 47.450 -43.010 1.691 1.00 41.52 416 MET B N 1
ATOM 3580 C CA . MET B 1 257 ? 46.132 -43.191 1.091 1.00 43.78 416 MET B CA 1
ATOM 3581 C C . MET B 1 257 ? 45.284 -44.204 1.829 1.00 44.30 416 MET B C 1
ATOM 3582 O O . MET B 1 257 ? 44.081 -44.003 1.996 1.00 46.58 416 MET B O 1
ATOM 3587 N N . LEU B 1 258 ? 45.934 -45.263 2.332 1.00 43.41 417 LEU B N 1
ATOM 3588 C CA . LEU B 1 258 ? 45.309 -46.387 3.013 1.00 42.05 417 LEU B CA 1
ATOM 3589 C C . LEU B 1 258 ? 44.579 -45.979 4.307 1.00 41.54 417 LEU B C 1
ATOM 3590 O O . LEU B 1 258 ? 43.618 -46.653 4.748 1.00 41.12 417 LEU B O 1
ATOM 3595 N N . LEU B 1 259 ? 45.059 -44.916 4.948 1.00 40.61 418 LEU B N 1
ATOM 3596 C CA . LEU B 1 259 ? 44.572 -44.547 6.280 1.00 39.57 418 LEU B CA 1
ATOM 3597 C C . LEU B 1 259 ? 43.078 -44.239 6.247 1.00 38.41 418 LEU B C 1
ATOM 3598 O O . LEU B 1 259 ? 42.356 -44.660 7.122 1.00 38.81 418 LEU B O 1
ATOM 3603 N N . ASP B 1 260 ? 42.629 -43.496 5.246 1.00 37.65 419 ASP B N 1
ATOM 3604 C CA . ASP B 1 260 ? 41.245 -43.001 5.181 1.00 38.78 419 ASP B CA 1
ATOM 3605 C C . ASP B 1 260 ? 40.303 -43.635 4.116 1.00 39.31 419 ASP B C 1
ATOM 3606 O O . ASP B 1 260 ? 39.136 -43.202 3.978 1.00 39.65 419 ASP B O 1
ATOM 3611 N N . LEU B 1 261 ? 40.787 -44.642 3.380 1.00 38.08 420 LEU B N 1
ATOM 3612 C CA . LEU B 1 261 ? 39.943 -45.415 2.459 1.00 37.73 420 LEU B CA 1
ATOM 3613 C C . LEU B 1 261 ? 39.156 -46.517 3.170 1.00 38.22 420 LEU B C 1
ATOM 3614 O O . LEU B 1 261 ? 39.646 -47.077 4.148 1.00 38.20 420 LEU B O 1
ATOM 3619 N N . LYS B 1 262 ? 37.955 -46.836 2.656 1.00 38.46 421 LYS B N 1
ATOM 3620 C CA . LYS B 1 262 ? 37.003 -47.754 3.286 1.00 38.96 421 LYS B CA 1
ATOM 3621 C C . LYS B 1 262 ? 36.561 -48.920 2.393 1.00 39.22 421 LYS B C 1
ATOM 3622 O O . LYS B 1 262 ? 36.144 -49.942 2.932 1.00 38.43 421 LYS B O 1
ATOM 3629 N N . GLY C 1 29 ? 66.710 9.585 -9.375 1.00 40.63 188 GLY C N 1
ATOM 3630 C CA . GLY C 1 29 ? 65.821 9.224 -8.233 1.00 39.94 188 GLY C CA 1
ATOM 3631 C C . GLY C 1 29 ? 64.483 9.919 -8.398 1.00 39.59 188 GLY C C 1
ATOM 3632 O O . GLY C 1 29 ? 63.866 10.373 -7.410 1.00 40.00 188 GLY C O 1
ATOM 3633 N N . LYS C 1 30 ? 64.059 10.032 -9.661 1.00 37.99 189 LYS C N 1
ATOM 3634 C CA . LYS C 1 30 ? 62.743 10.569 -10.017 1.00 36.42 189 LYS C CA 1
ATOM 3635 C C . LYS C 1 30 ? 62.165 9.693 -11.130 1.00 34.64 189 LYS C C 1
ATOM 3636 O O . LYS C 1 30 ? 62.919 9.145 -11.920 1.00 33.18 189 LYS C O 1
ATOM 3642 N N . ASP C 1 31 ? 60.840 9.560 -11.172 1.00 33.55 190 ASP C N 1
ATOM 3643 C CA . ASP C 1 31 ? 60.182 8.813 -12.246 1.00 34.26 190 ASP C CA 1
ATOM 3644 C C . ASP C 1 31 ? 60.299 9.580 -13.565 1.00 34.04 190 ASP C C 1
ATOM 3645 O O . ASP C 1 31 ? 60.422 10.817 -13.567 1.00 33.72 190 ASP C O 1
ATOM 3650 N N . ARG C 1 32 ? 60.257 8.841 -14.669 1.00 33.79 191 ARG C N 1
ATOM 3651 C CA . ARG C 1 32 ? 60.380 9.425 -15.981 1.00 34.16 191 ARG C CA 1
ATOM 3652 C C . ARG C 1 32 ? 59.419 8.727 -16.948 1.00 32.65 191 ARG C C 1
ATOM 3653 O O . ARG C 1 32 ? 59.487 7.542 -17.135 1.00 31.41 191 ARG C O 1
ATOM 3661 N N . THR C 1 33 ? 58.515 9.492 -17.547 1.00 32.39 192 THR C N 1
ATOM 3662 C CA . THR C 1 33 ? 57.623 8.970 -18.560 1.00 31.68 192 THR C CA 1
ATOM 3663 C C . THR C 1 33 ? 58.225 9.283 -19.906 1.00 32.98 192 THR C C 1
ATOM 3664 O O . THR C 1 33 ? 58.721 10.399 -20.140 1.00 32.70 192 THR C O 1
ATOM 3668 N N . GLU C 1 34 ? 58.137 8.291 -20.776 1.00 33.14 193 GLU C N 1
ATOM 3669 C CA . GLU C 1 34 ? 58.867 8.230 -22.015 1.00 35.92 193 GLU C CA 1
ATOM 3670 C C . GLU C 1 34 ? 57.932 7.564 -23.029 1.00 36.04 193 GLU C C 1
ATOM 3671 O O . GLU C 1 34 ? 57.333 6.551 -22.724 1.00 35.32 193 GLU C O 1
ATOM 3677 N N . PRO C 1 35 ? 57.744 8.172 -24.215 1.00 37.76 194 PRO C N 1
ATOM 3678 C CA . PRO C 1 35 ? 56.981 7.442 -25.245 1.00 38.30 194 PRO C CA 1
ATOM 3679 C C . PRO C 1 35 ? 57.635 6.150 -25.691 1.00 39.36 194 PRO C C 1
ATOM 3680 O O . PRO C 1 35 ? 58.873 6.043 -25.761 1.00 39.92 194 PRO C O 1
ATOM 3684 N N . VAL C 1 36 ? 56.799 5.151 -25.947 1.00 39.51 195 VAL C N 1
ATOM 3685 C CA . VAL C 1 36 ? 57.214 4.061 -26.797 1.00 40.06 195 VAL C CA 1
ATOM 3686 C C . VAL C 1 36 ? 57.105 4.619 -28.211 1.00 42.04 195 VAL C C 1
ATOM 3687 O O . VAL C 1 36 ? 56.027 5.052 -28.623 1.00 42.22 195 VAL C O 1
ATOM 3691 N N . LYS C 1 37 ? 58.201 4.615 -28.958 1.00 43.92 196 LYS C N 1
ATOM 3692 C CA . LYS C 1 37 ? 58.118 5.040 -30.343 1.00 46.10 196 LYS C CA 1
ATOM 3693 C C . LYS C 1 37 ? 59.043 4.227 -31.222 1.00 47.02 196 LYS C C 1
ATOM 3694 O O . LYS C 1 37 ? 59.825 3.407 -30.715 1.00 48.09 196 LYS C O 1
ATOM 3700 N N . GLY C 1 38 ? 58.922 4.423 -32.536 1.00 47.86 197 GLY C N 1
ATOM 3701 C CA . GLY C 1 38 ? 59.824 3.796 -33.513 1.00 48.47 197 GLY C CA 1
ATOM 3702 C C . GLY C 1 38 ? 59.649 2.301 -33.646 1.00 48.84 197 GLY C C 1
ATOM 3703 O O . GLY C 1 38 ? 58.525 1.817 -33.647 1.00 48.82 197 GLY C O 1
ATOM 3704 N N . PHE C 1 39 ? 60.750 1.560 -33.766 1.00 49.56 198 PHE C N 1
ATOM 3705 C CA . PHE C 1 39 ? 60.635 0.106 -33.883 1.00 50.85 198 PHE C CA 1
ATOM 3706 C C . PHE C 1 39 ? 60.214 -0.516 -32.557 1.00 49.77 198 PHE C C 1
ATOM 3707 O O . PHE C 1 39 ? 60.142 -1.734 -32.428 1.00 50.62 198 PHE C O 1
ATOM 3715 N N . HIS C 1 40 ? 59.937 0.309 -31.560 1.00 48.54 199 HIS C N 1
ATOM 3716 C CA . HIS C 1 40 ? 59.458 -0.249 -30.301 1.00 47.69 199 HIS C CA 1
ATOM 3717 C C . HIS C 1 40 ? 57.961 -0.490 -30.362 1.00 46.18 199 HIS C C 1
ATOM 3718 O O . HIS C 1 40 ? 57.450 -1.395 -29.693 1.00 45.70 199 HIS C O 1
ATOM 3725 N N . LYS C 1 41 ? 57.289 0.291 -31.219 1.00 44.28 200 LYS C N 1
ATOM 3726 C CA . LYS C 1 41 ? 55.873 0.122 -31.513 1.00 41.97 200 LYS C CA 1
ATOM 3727 C C . LYS C 1 41 ? 55.513 -1.234 -32.076 1.00 40.89 200 LYS C C 1
ATOM 3728 O O . LYS C 1 41 ? 54.431 -1.712 -31.796 1.00 40.94 200 LYS C O 1
ATOM 3734 N N . ALA C 1 42 ? 56.414 -1.865 -32.836 1.00 39.40 201 ALA C N 1
ATOM 3735 C CA . ALA C 1 42 ? 56.110 -3.134 -33.507 1.00 37.72 201 ALA C CA 1
ATOM 3736 C C . ALA C 1 42 ? 55.987 -4.282 -32.525 1.00 37.26 201 ALA C C 1
ATOM 3737 O O . ALA C 1 42 ? 55.121 -5.132 -32.680 1.00 36.85 201 ALA C O 1
ATOM 3739 N N . MET C 1 43 ? 56.852 -4.322 -31.513 1.00 36.59 202 MET C N 1
ATOM 3740 C CA . MET C 1 43 ? 56.730 -5.370 -30.510 1.00 35.65 202 MET C CA 1
ATOM 3741 C C . MET C 1 43 ? 55.430 -5.218 -29.707 1.00 34.75 202 MET C C 1
ATOM 3742 O O . MET C 1 43 ? 54.869 -6.219 -29.312 1.00 35.77 202 MET C O 1
ATOM 3747 N N . VAL C 1 44 ? 54.959 -4.004 -29.451 1.00 33.61 203 VAL C N 1
ATOM 3748 C CA . VAL C 1 44 ? 53.692 -3.821 -28.741 1.00 33.85 203 VAL C CA 1
ATOM 3749 C C . VAL C 1 44 ? 52.549 -4.497 -29.548 1.00 35.43 203 VAL C C 1
ATOM 3750 O O . VAL C 1 44 ? 51.731 -5.244 -28.991 1.00 33.50 203 VAL C O 1
ATOM 3754 N N . LYS C 1 45 ? 52.522 -4.212 -30.860 1.00 36.46 204 LYS C N 1
ATOM 3755 C CA . LYS C 1 45 ? 51.477 -4.679 -31.776 1.00 37.99 204 LYS C CA 1
ATOM 3756 C C . LYS C 1 45 ? 51.473 -6.202 -31.942 1.00 37.08 204 LYS C C 1
ATOM 3757 O O . LYS C 1 45 ? 50.428 -6.844 -31.875 1.00 37.10 204 LYS C O 1
ATOM 3763 N N . THR C 1 46 ? 52.645 -6.758 -32.191 1.00 37.88 205 THR C N 1
ATOM 3764 C CA . THR C 1 46 ? 52.825 -8.203 -32.349 1.00 38.08 205 THR C CA 1
ATOM 3765 C C . THR C 1 46 ? 52.365 -8.939 -31.108 1.00 37.97 205 THR C C 1
ATOM 3766 O O . THR C 1 46 ? 51.543 -9.862 -31.152 1.00 37.29 205 THR C O 1
ATOM 3770 N N . MET C 1 47 ? 52.908 -8.524 -29.974 1.00 38.18 206 MET C N 1
ATOM 3771 C CA . MET C 1 47 ? 52.600 -9.194 -28.714 1.00 37.50 206 MET C CA 1
ATOM 3772 C C . MET C 1 47 ? 51.137 -9.015 -28.254 1.00 36.10 206 MET C C 1
ATOM 3773 O O . MET C 1 47 ? 50.560 -9.931 -27.654 1.00 35.96 206 MET C O 1
ATOM 3778 N N . SER C 1 48 ? 50.523 -7.884 -28.582 1.00 34.41 207 SER C N 1
ATOM 3779 C CA . SER C 1 48 ? 49.124 -7.720 -28.305 1.00 33.26 207 SER C CA 1
ATOM 3780 C C . SER C 1 48 ? 48.268 -8.616 -29.202 1.00 32.94 207 SER C C 1
ATOM 3781 O O . SER C 1 48 ? 47.247 -9.113 -28.754 1.00 33.49 207 SER C O 1
ATOM 3784 N N . ALA C 1 49 ? 48.642 -8.799 -30.468 1.00 32.57 208 ALA C N 1
ATOM 3785 C CA . ALA C 1 49 ? 47.881 -9.679 -31.372 1.00 32.38 208 ALA C CA 1
ATOM 3786 C C . ALA C 1 49 ? 47.969 -11.138 -30.879 1.00 32.57 208 ALA C C 1
ATOM 3787 O O . ALA C 1 49 ? 47.040 -11.916 -31.063 1.00 32.77 208 ALA C O 1
ATOM 3789 N N . ALA C 1 50 ? 49.078 -11.478 -30.220 1.00 32.28 209 ALA C N 1
ATOM 3790 C CA . ALA C 1 50 ? 49.290 -12.816 -29.683 1.00 31.56 209 ALA C CA 1
ATOM 3791 C C . ALA C 1 50 ? 48.366 -13.159 -28.523 1.00 32.08 209 ALA C C 1
ATOM 3792 O O . ALA C 1 50 ? 48.182 -14.338 -28.208 1.00 31.87 209 ALA C O 1
ATOM 3794 N N . LEU C 1 51 ? 47.762 -12.157 -27.897 1.00 31.50 210 LEU C N 1
ATOM 3795 C CA . LEU C 1 51 ? 46.778 -12.411 -26.837 1.00 31.37 210 LEU C CA 1
ATOM 3796 C C . LEU C 1 51 ? 45.512 -13.194 -27.329 1.00 32.88 210 LEU C C 1
ATOM 3797 O O . LEU C 1 51 ? 44.738 -13.752 -26.529 1.00 32.21 210 LEU C O 1
ATOM 3802 N N . LYS C 1 52 ? 45.280 -13.164 -28.638 1.00 32.36 211 LYS C N 1
ATOM 3803 C CA . LYS C 1 52 ? 44.140 -13.872 -29.247 1.00 32.36 211 LYS C CA 1
ATOM 3804 C C . LYS C 1 52 ? 44.456 -15.366 -29.427 1.00 30.54 211 LYS C C 1
ATOM 3805 O O . LYS C 1 52 ? 43.590 -16.135 -29.730 1.00 29.02 211 LYS C O 1
ATOM 3811 N N . ILE C 1 53 ? 45.717 -15.759 -29.260 1.00 31.08 212 ILE C N 1
ATOM 3812 C CA . ILE C 1 53 ? 46.100 -17.155 -29.390 1.00 31.85 212 ILE C CA 1
ATOM 3813 C C . ILE C 1 53 ? 46.079 -17.821 -28.004 1.00 32.96 212 ILE C C 1
ATOM 3814 O O . ILE C 1 53 ? 46.771 -17.372 -27.077 1.00 31.38 212 ILE C O 1
ATOM 3819 N N . PRO C 1 54 ? 45.220 -18.853 -27.829 1.00 34.91 213 PRO C N 1
ATOM 3820 C CA . PRO C 1 54 ? 45.288 -19.706 -26.634 1.00 34.78 213 PRO C CA 1
ATOM 3821 C C . PRO C 1 54 ? 46.553 -20.606 -26.659 1.00 34.30 213 PRO C C 1
ATOM 3822 O O . PRO C 1 54 ? 46.631 -21.560 -27.438 1.00 35.46 213 PRO C O 1
ATOM 3826 N N . HIS C 1 55 ? 47.547 -20.281 -25.839 1.00 34.23 214 HIS C N 1
ATOM 3827 C CA . HIS C 1 55 ? 48.866 -20.917 -25.949 1.00 34.46 214 HIS C CA 1
ATOM 3828 C C . HIS C 1 55 ? 48.790 -22.168 -25.104 1.00 35.93 214 HIS C C 1
ATOM 3829 O O . HIS C 1 55 ? 48.469 -22.095 -23.941 1.00 36.70 214 HIS C O 1
ATOM 3836 N N . PHE C 1 56 ? 49.120 -23.305 -25.671 1.00 36.85 215 PHE C N 1
ATOM 3837 C CA . PHE C 1 56 ? 49.417 -24.487 -24.856 1.00 38.26 215 PHE C CA 1
ATOM 3838 C C . PHE C 1 56 ? 50.938 -24.587 -24.737 1.00 37.59 215 PHE C C 1
ATOM 3839 O O . PHE C 1 56 ? 51.625 -24.498 -25.739 1.00 39.49 215 PHE C O 1
ATOM 3847 N N . GLY C 1 57 ? 51.477 -24.870 -23.554 1.00 36.94 216 GLY C N 1
ATOM 3848 C CA . GLY C 1 57 ? 52.916 -25.100 -23.462 1.00 35.28 216 GLY C CA 1
ATOM 3849 C C . GLY C 1 57 ? 53.283 -26.538 -23.190 1.00 35.95 216 GLY C C 1
ATOM 3850 O O . GLY C 1 57 ? 52.648 -27.198 -22.370 1.00 33.35 216 GLY C O 1
ATOM 3851 N N . TYR C 1 58 ? 54.322 -27.018 -23.877 1.00 35.05 217 TYR C N 1
ATOM 3852 C CA . TYR C 1 58 ? 54.795 -28.368 -23.655 1.00 35.86 217 TYR C CA 1
ATOM 3853 C C . TYR C 1 58 ? 56.335 -28.344 -23.607 1.00 35.88 217 TYR C C 1
ATOM 3854 O O . TYR C 1 58 ? 56.970 -27.812 -24.521 1.00 34.53 217 TYR C O 1
ATOM 3863 N N . CYS C 1 59 ? 56.929 -28.903 -22.534 1.00 35.91 218 CYS C N 1
ATOM 3864 C CA . CYS C 1 59 ? 58.387 -28.831 -22.365 1.00 34.57 218 CYS C CA 1
ATOM 3865 C C . CYS C 1 59 ? 59.059 -30.172 -22.278 1.00 34.72 218 CYS C C 1
ATOM 3866 O O . CYS C 1 59 ? 58.398 -31.171 -21.960 1.00 34.68 218 CYS C O 1
ATOM 3869 N N . ASP C 1 60 ? 60.384 -30.188 -22.501 1.00 33.40 219 ASP C N 1
ATOM 3870 C CA . ASP C 1 60 ? 61.140 -31.439 -22.444 1.00 33.86 219 ASP C CA 1
ATOM 3871 C C . ASP C 1 60 ? 62.618 -31.148 -22.168 1.00 33.99 219 ASP C C 1
ATOM 3872 O O . ASP C 1 60 ? 63.040 -30.004 -22.216 1.00 34.14 219 ASP C O 1
ATOM 3877 N N . GLU C 1 61 ? 63.370 -32.173 -21.792 1.00 35.41 220 GLU C N 1
ATOM 3878 C CA . GLU C 1 61 ? 64.827 -32.089 -21.798 1.00 36.09 220 GLU C CA 1
ATOM 3879 C C . GLU C 1 61 ? 65.372 -33.022 -22.910 1.00 36.08 220 GLU C C 1
ATOM 3880 O O . GLU C 1 61 ? 64.801 -34.027 -23.180 1.00 35.97 220 GLU C O 1
ATOM 3886 N N . VAL C 1 62 ? 66.416 -32.575 -23.595 1.00 36.28 221 VAL C N 1
ATOM 3887 C CA . VAL C 1 62 ? 67.076 -33.221 -24.705 1.00 36.14 221 VAL C CA 1
ATOM 3888 C C . VAL C 1 62 ? 68.529 -33.499 -24.266 1.00 36.87 221 VAL C C 1
ATOM 3889 O O . VAL C 1 62 ? 69.198 -32.639 -23.695 1.00 36.55 221 VAL C O 1
ATOM 3893 N N . ASP C 1 63 ? 69.022 -34.698 -24.543 1.00 35.79 222 ASP C N 1
ATOM 3894 C CA . ASP C 1 63 ? 70.364 -35.040 -24.148 1.00 36.16 222 ASP C CA 1
ATOM 3895 C C . ASP C 1 63 ? 71.272 -34.798 -25.350 1.00 36.06 222 ASP C C 1
ATOM 3896 O O . ASP C 1 63 ? 71.292 -35.601 -26.311 1.00 35.94 222 ASP C O 1
ATOM 3901 N N . LEU C 1 64 ? 72.043 -33.718 -25.284 1.00 34.99 223 LEU C N 1
ATOM 3902 C CA . LEU C 1 64 ? 72.805 -33.290 -26.453 1.00 35.23 223 LEU C CA 1
ATOM 3903 C C . LEU C 1 64 ? 74.278 -33.762 -26.462 1.00 35.03 223 LEU C C 1
ATOM 3904 O O . LEU C 1 64 ? 75.108 -33.247 -27.237 1.00 33.99 223 LEU C O 1
ATOM 3909 N N . THR C 1 65 ? 74.587 -34.747 -25.613 1.00 34.49 224 THR C N 1
ATOM 3910 C CA . THR C 1 65 ? 75.968 -35.248 -25.470 1.00 34.67 224 THR C CA 1
ATOM 3911 C C . THR C 1 65 ? 76.595 -35.648 -26.814 1.00 35.85 224 THR C C 1
ATOM 3912 O O . THR C 1 65 ? 77.719 -35.212 -27.135 1.00 36.52 224 THR C O 1
ATOM 3916 N N . GLU C 1 66 ? 75.904 -36.487 -27.586 1.00 36.07 225 GLU C N 1
ATOM 3917 C CA . GLU C 1 66 ? 76.382 -36.880 -28.919 1.00 36.76 225 GLU C CA 1
ATOM 3918 C C . GLU C 1 66 ? 76.555 -35.668 -29.888 1.00 36.10 225 GLU C C 1
ATOM 3919 O O . GLU C 1 66 ? 77.549 -35.588 -30.604 1.00 34.95 225 GLU C O 1
ATOM 3925 N N . LEU C 1 67 ? 75.573 -34.758 -29.921 1.00 35.03 226 LEU C N 1
ATOM 3926 C CA . LEU C 1 67 ? 75.605 -33.517 -30.745 1.00 35.75 226 LEU C CA 1
ATOM 3927 C C . LEU C 1 67 ? 76.747 -32.548 -30.376 1.00 35.11 226 LEU C C 1
ATOM 3928 O O . LEU C 1 67 ? 77.445 -32.010 -31.267 1.00 36.22 226 LEU C O 1
ATOM 3933 N N . VAL C 1 68 ? 76.921 -32.305 -29.079 1.00 34.31 227 VAL C N 1
ATOM 3934 C CA . VAL C 1 68 ? 78.069 -31.533 -28.607 1.00 34.57 227 VAL C CA 1
ATOM 3935 C C . VAL C 1 68 ? 79.365 -32.124 -29.203 1.00 34.81 227 VAL C C 1
ATOM 3936 O O . VAL C 1 68 ? 80.194 -31.383 -29.722 1.00 35.37 227 VAL C O 1
ATOM 3940 N N . LYS C 1 69 ? 79.529 -33.446 -29.111 1.00 34.81 228 LYS C N 1
ATOM 3941 C CA . LYS C 1 69 ? 80.676 -34.152 -29.719 1.00 35.83 228 LYS C CA 1
ATOM 3942 C C . LYS C 1 69 ? 80.710 -34.021 -31.278 1.00 35.63 228 LYS C C 1
ATOM 3943 O O . LYS C 1 69 ? 81.737 -33.709 -31.869 1.00 34.10 228 LYS C O 1
ATOM 3949 N N . LEU C 1 70 ? 79.577 -34.279 -31.921 1.00 36.16 229 LEU C N 1
ATOM 3950 C CA . LEU C 1 70 ? 79.454 -34.100 -33.369 1.00 37.03 229 LEU C CA 1
ATOM 3951 C C . LEU C 1 70 ? 79.850 -32.674 -33.829 1.00 36.33 229 LEU C C 1
ATOM 3952 O O . LEU C 1 70 ? 80.634 -32.536 -34.735 1.00 36.38 229 LEU C O 1
ATOM 3957 N N . ARG C 1 71 ? 79.298 -31.630 -33.202 1.00 36.37 230 ARG C N 1
ATOM 3958 C CA . ARG C 1 71 ? 79.639 -30.233 -33.528 1.00 36.23 230 ARG C CA 1
ATOM 3959 C C . ARG C 1 71 ? 81.139 -29.936 -33.345 1.00 37.27 230 ARG C C 1
ATOM 3960 O O . ARG C 1 71 ? 81.768 -29.227 -34.153 1.00 37.72 230 ARG C O 1
ATOM 3968 N N . GLU C 1 72 ? 81.729 -30.497 -32.293 1.00 38.20 231 GLU C N 1
ATOM 3969 C CA . GLU C 1 72 ? 83.157 -30.341 -32.053 1.00 38.99 231 GLU C CA 1
ATOM 3970 C C . GLU C 1 72 ? 83.983 -30.939 -33.191 1.00 39.44 231 GLU C C 1
ATOM 3971 O O . GLU C 1 72 ? 85.022 -30.375 -33.592 1.00 39.63 231 GLU C O 1
ATOM 3977 N N . GLU C 1 73 ? 83.547 -32.079 -33.716 1.00 39.56 232 GLU C N 1
ATOM 3978 C CA . GLU C 1 73 ? 84.256 -32.625 -34.865 1.00 40.36 232 GLU C CA 1
ATOM 3979 C C . GLU C 1 73 ? 84.010 -31.861 -36.187 1.00 39.95 232 GLU C C 1
ATOM 3980 O O . GLU C 1 73 ? 84.917 -31.775 -36.998 1.00 39.63 232 GLU C O 1
ATOM 3986 N N . LEU C 1 74 ? 82.821 -31.274 -36.375 1.00 40.71 233 LEU C N 1
ATOM 3987 C CA . LEU C 1 74 ? 82.555 -30.489 -37.606 1.00 41.54 233 LEU C CA 1
ATOM 3988 C C . LEU C 1 74 ? 83.094 -29.046 -37.579 1.00 43.09 233 LEU C C 1
ATOM 3989 O O . LEU C 1 74 ? 83.430 -28.481 -38.624 1.00 43.43 233 LEU C O 1
ATOM 3994 N N . LYS C 1 75 ? 83.153 -28.454 -36.384 1.00 45.65 234 LYS C N 1
ATOM 3995 C CA . LYS C 1 75 ? 83.754 -27.123 -36.159 1.00 47.04 234 LYS C CA 1
ATOM 3996 C C . LYS C 1 75 ? 85.014 -26.779 -36.953 1.00 46.86 234 LYS C C 1
ATOM 3997 O O . LYS C 1 75 ? 85.093 -25.679 -37.494 1.00 48.20 234 LYS C O 1
ATOM 4003 N N . PRO C 1 76 ? 86.014 -27.689 -37.018 1.00 46.64 235 PRO C N 1
ATOM 4004 C CA . PRO C 1 76 ? 87.165 -27.386 -37.824 1.00 45.52 235 PRO C CA 1
ATOM 4005 C C . PRO C 1 76 ? 86.936 -27.418 -39.336 1.00 45.58 235 PRO C C 1
ATOM 4006 O O . PRO C 1 76 ? 87.738 -26.832 -40.071 1.00 45.55 235 PRO C O 1
ATOM 4010 N N . ILE C 1 77 ? 85.913 -28.136 -39.813 1.00 44.76 236 ILE C N 1
ATOM 4011 C CA . ILE C 1 77 ? 85.597 -28.168 -41.260 1.00 43.50 236 ILE C CA 1
ATOM 4012 C C . ILE C 1 77 ? 84.850 -26.867 -41.589 1.00 42.60 236 ILE C C 1
ATOM 4013 O O . ILE C 1 77 ? 85.013 -26.293 -42.676 1.00 40.34 236 ILE C O 1
ATOM 4018 N N . ALA C 1 78 ? 84.020 -26.430 -40.625 1.00 41.81 237 ALA C N 1
ATOM 4019 C CA . ALA C 1 78 ? 83.303 -25.163 -40.704 1.00 41.64 237 ALA C CA 1
ATOM 4020 C C . ALA C 1 78 ? 84.248 -23.966 -40.741 1.00 41.53 237 ALA C C 1
ATOM 4021 O O . ALA C 1 78 ? 84.078 -23.105 -41.574 1.00 41.50 237 ALA C O 1
ATOM 4023 N N . PHE C 1 79 ? 85.225 -23.915 -39.838 1.00 42.03 238 PHE C N 1
ATOM 4024 C CA . PHE C 1 79 ? 86.207 -22.828 -39.798 1.00 42.45 238 PHE C CA 1
ATOM 4025 C C . PHE C 1 79 ? 86.965 -22.718 -41.104 1.00 41.74 238 PHE C C 1
ATOM 4026 O O . PHE C 1 79 ? 87.150 -21.610 -41.620 1.00 42.54 238 PHE C O 1
ATOM 4034 N N . ALA C 1 80 ? 87.429 -23.858 -41.617 1.00 40.43 239 ALA C N 1
ATOM 4035 C CA . ALA C 1 80 ? 88.133 -23.907 -42.894 1.00 38.79 239 ALA C CA 1
ATOM 4036 C C . ALA C 1 80 ? 87.319 -23.294 -44.020 1.00 38.02 239 ALA C C 1
ATOM 4037 O O . ALA C 1 80 ? 87.867 -22.718 -44.932 1.00 37.06 239 ALA C O 1
ATOM 4039 N N . ARG C 1 81 ? 86.000 -23.388 -43.929 1.00 37.33 240 ARG C N 1
ATOM 4040 C CA . ARG C 1 81 ? 85.117 -22.872 -44.977 1.00 37.83 240 ARG C CA 1
ATOM 4041 C C . ARG C 1 81 ? 84.697 -21.441 -44.712 1.00 37.96 240 ARG C C 1
ATOM 4042 O O . ARG C 1 81 ? 83.914 -20.895 -45.494 1.00 38.55 240 ARG C O 1
ATOM 4050 N N . GLY C 1 82 ? 85.172 -20.866 -43.598 1.00 37.92 241 GLY C N 1
ATOM 4051 C CA . GLY C 1 82 ? 84.882 -19.482 -43.223 1.00 38.18 241 GLY C CA 1
ATOM 4052 C C . GLY C 1 82 ? 83.540 -19.244 -42.525 1.00 39.04 241 GLY C C 1
ATOM 4053 O O . GLY C 1 82 ? 83.064 -18.093 -42.462 1.00 39.01 241 GLY C O 1
ATOM 4054 N N . ILE C 1 83 ? 82.970 -20.318 -41.964 1.00 38.62 242 ILE C N 1
ATOM 4055 C CA . ILE C 1 83 ? 81.641 -20.336 -41.340 1.00 38.94 242 ILE C CA 1
ATOM 4056 C C . ILE C 1 83 ? 81.739 -20.688 -39.839 1.00 39.21 242 ILE C C 1
ATOM 4057 O O . ILE C 1 83 ? 82.480 -21.589 -39.480 1.00 40.48 242 ILE C O 1
ATOM 4062 N N . LYS C 1 84 ? 81.036 -19.963 -38.966 1.00 38.70 243 LYS C N 1
ATOM 4063 C CA . LYS C 1 84 ? 80.903 -20.357 -37.581 1.00 39.47 243 LYS C CA 1
ATOM 4064 C C . LYS C 1 84 ? 79.673 -21.277 -37.520 1.00 39.05 243 LYS C C 1
ATOM 4065 O O . LYS C 1 84 ? 78.575 -20.895 -37.992 1.00 38.54 243 LYS C O 1
ATOM 4071 N N . LEU C 1 85 ? 79.866 -22.468 -36.935 1.00 38.01 244 LEU C N 1
ATOM 4072 C CA . LEU C 1 85 ? 78.839 -23.512 -36.857 1.00 37.28 244 LEU C CA 1
ATOM 4073 C C . LEU C 1 85 ? 78.453 -23.704 -35.406 1.00 36.76 244 LEU C C 1
ATOM 4074 O O . LEU C 1 85 ? 79.213 -24.339 -34.648 1.00 36.39 244 LEU C O 1
ATOM 4079 N N . SER C 1 86 ? 77.303 -23.128 -35.020 1.00 35.56 245 SER C N 1
ATOM 4080 C CA . SER C 1 86 ? 76.749 -23.307 -33.670 1.00 35.56 245 SER C CA 1
ATOM 4081 C C . SER C 1 86 ? 75.826 -24.533 -33.617 1.00 35.09 245 SER C C 1
ATOM 4082 O O . SER C 1 86 ? 75.851 -25.381 -34.498 1.00 34.16 245 SER C O 1
ATOM 4085 N N . PHE C 1 87 ? 74.971 -24.613 -32.604 1.00 35.33 246 PHE C N 1
ATOM 4086 C CA . PHE C 1 87 ? 74.000 -25.690 -32.575 1.00 35.47 246 PHE C CA 1
ATOM 4087 C C . PHE C 1 87 ? 72.778 -25.364 -33.406 1.00 35.18 246 PHE C C 1
ATOM 4088 O O . PHE C 1 87 ? 72.097 -26.267 -33.848 1.00 36.41 246 PHE C O 1
ATOM 4096 N N . MET C 1 88 ? 72.499 -24.080 -33.630 1.00 34.73 247 MET C N 1
ATOM 4097 C CA . MET C 1 88 ? 71.230 -23.679 -34.314 1.00 34.43 247 MET C CA 1
ATOM 4098 C C . MET C 1 88 ? 70.961 -24.361 -35.664 1.00 33.35 247 MET C C 1
ATOM 4099 O O . MET C 1 88 ? 69.814 -24.712 -35.958 1.00 34.37 247 MET C O 1
ATOM 4104 N N . PRO C 1 89 ? 71.995 -24.506 -36.515 1.00 32.49 248 PRO C N 1
ATOM 4105 C CA . PRO C 1 89 ? 71.763 -25.206 -37.778 1.00 31.84 248 PRO C CA 1
ATOM 4106 C C . PRO C 1 89 ? 71.236 -26.617 -37.561 1.00 31.53 248 PRO C C 1
ATOM 4107 O O . PRO C 1 89 ? 70.392 -27.074 -38.326 1.00 29.99 248 PRO C O 1
ATOM 4111 N N . PHE C 1 90 ? 71.719 -27.302 -36.520 1.00 32.11 249 PHE C N 1
ATOM 4112 C CA . PHE C 1 90 ? 71.221 -28.659 -36.236 1.00 33.05 249 PHE C CA 1
ATOM 4113 C C . PHE C 1 90 ? 69.756 -28.587 -35.768 1.00 33.27 249 PHE C C 1
ATOM 4114 O O . PHE C 1 90 ? 68.934 -29.314 -36.276 1.00 33.86 249 PHE C O 1
ATOM 4122 N N . PHE C 1 91 ? 69.462 -27.689 -34.811 1.00 33.76 250 PHE C N 1
ATOM 4123 C CA . PHE C 1 91 ? 68.131 -27.463 -34.285 1.00 34.23 250 PHE C CA 1
ATOM 4124 C C . PHE C 1 91 ? 67.134 -27.123 -35.389 1.00 35.46 250 PHE C C 1
ATOM 4125 O O . PHE C 1 91 ? 65.990 -27.613 -35.354 1.00 36.31 250 PHE C O 1
ATOM 4133 N N . LEU C 1 92 ? 67.565 -26.266 -36.322 1.00 35.39 251 LEU C N 1
ATOM 4134 C CA . LEU C 1 92 ? 66.791 -25.837 -37.491 1.00 36.38 251 LEU C CA 1
ATOM 4135 C C . LEU C 1 92 ? 66.519 -26.987 -38.459 1.00 37.31 251 LEU C C 1
ATOM 4136 O O . LEU C 1 92 ? 65.347 -27.229 -38.870 1.00 37.57 251 LEU C O 1
ATOM 4141 N N . LYS C 1 93 ? 67.579 -27.709 -38.837 1.00 36.99 252 LYS C N 1
ATOM 4142 C CA . LYS C 1 93 ? 67.352 -28.880 -39.743 1.00 35.32 252 LYS C CA 1
ATOM 4143 C C . LYS C 1 93 ? 66.488 -29.960 -39.073 1.00 34.15 252 LYS C C 1
ATOM 4144 O O . LYS C 1 93 ? 65.598 -30.505 -39.710 1.00 34.17 252 LYS C O 1
ATOM 4150 N N . ALA C 1 94 ? 66.746 -30.290 -37.808 1.00 33.67 253 ALA C N 1
ATOM 4151 C CA . ALA C 1 94 ? 65.852 -31.287 -37.122 1.00 33.93 253 ALA C CA 1
ATOM 4152 C C . ALA C 1 94 ? 64.373 -30.819 -37.014 1.00 33.82 253 ALA C C 1
ATOM 4153 O O . ALA C 1 94 ? 63.465 -31.673 -37.010 1.00 34.98 253 ALA C O 1
ATOM 4155 N N . ALA C 1 95 ? 64.137 -29.497 -36.878 1.00 32.41 254 ALA C N 1
ATOM 4156 C CA . ALA C 1 95 ? 62.781 -28.922 -36.833 1.00 31.66 254 ALA C CA 1
ATOM 4157 C C . ALA C 1 95 ? 62.104 -29.029 -38.146 1.00 32.18 254 ALA C C 1
ATOM 4158 O O . ALA C 1 95 ? 60.951 -29.438 -38.208 1.00 32.55 254 ALA C O 1
ATOM 4160 N N . SER C 1 96 ? 62.812 -28.658 -39.214 1.00 31.40 255 SER C N 1
ATOM 4161 C CA . SER C 1 96 ? 62.290 -28.841 -40.535 1.00 32.84 255 SER C CA 1
ATOM 4162 C C . SER C 1 96 ? 61.944 -30.306 -40.828 1.00 32.98 255 SER C C 1
ATOM 4163 O O . SER C 1 96 ? 60.898 -30.594 -41.387 1.00 33.27 255 SER C O 1
ATOM 4166 N N . LEU C 1 97 ? 62.829 -31.229 -40.486 1.00 33.82 256 LEU C N 1
ATOM 4167 C CA . LEU C 1 97 ? 62.476 -32.655 -40.593 1.00 34.57 256 LEU C CA 1
ATOM 4168 C C . LEU C 1 97 ? 61.210 -33.022 -39.829 1.00 35.59 256 LEU C C 1
ATOM 4169 O O . LEU C 1 97 ? 60.383 -33.700 -40.369 1.00 37.03 256 LEU C O 1
ATOM 4174 N N . GLY C 1 98 ? 61.057 -32.617 -38.566 1.00 35.37 257 GLY C N 1
ATOM 4175 C CA . GLY C 1 98 ? 59.801 -32.901 -37.845 1.00 35.09 257 GLY C CA 1
ATOM 4176 C C . GLY C 1 98 ? 58.563 -32.240 -38.458 1.00 35.37 257 GLY C C 1
ATOM 4177 O O . GLY C 1 98 ? 57.479 -32.796 -38.418 1.00 36.34 257 GLY C O 1
ATOM 4178 N N . LEU C 1 99 ? 58.724 -31.059 -39.039 1.00 35.31 258 LEU C N 1
ATOM 4179 C CA . LEU C 1 99 ? 57.619 -30.306 -39.657 1.00 36.33 258 LEU C CA 1
ATOM 4180 C C . LEU C 1 99 ? 57.063 -30.962 -40.904 1.00 37.28 258 LEU C C 1
ATOM 4181 O O . LEU C 1 99 ? 55.894 -30.786 -41.228 1.00 38.21 258 LEU C O 1
ATOM 4186 N N . LEU C 1 100 ? 57.918 -31.675 -41.639 1.00 37.82 259 LEU C N 1
ATOM 4187 C CA . LEU C 1 100 ? 57.494 -32.582 -42.698 1.00 38.24 259 LEU C CA 1
ATOM 4188 C C . LEU C 1 100 ? 56.511 -33.691 -42.249 1.00 38.53 259 LEU C C 1
ATOM 4189 O O . LEU C 1 100 ? 55.649 -34.111 -43.010 1.00 38.39 259 LEU C O 1
ATOM 4194 N N . GLN C 1 101 ? 56.656 -34.183 -41.028 1.00 39.41 260 GLN C N 1
ATOM 4195 C CA . GLN C 1 101 ? 55.753 -35.212 -40.528 1.00 40.33 260 GLN C CA 1
ATOM 4196 C C . GLN C 1 101 ? 54.506 -34.612 -39.886 1.00 40.19 260 GLN C C 1
ATOM 4197 O O . GLN C 1 101 ? 53.467 -35.259 -39.834 1.00 40.99 260 GLN C O 1
ATOM 4203 N N . PHE C 1 102 ? 54.648 -33.391 -39.374 1.00 38.90 261 PHE C N 1
ATOM 4204 C CA . PHE C 1 102 ? 53.605 -32.680 -38.642 1.00 38.02 261 PHE C CA 1
ATOM 4205 C C . PHE C 1 102 ? 53.413 -31.317 -39.280 1.00 37.30 261 PHE C C 1
ATOM 4206 O O . PHE C 1 102 ? 53.784 -30.324 -38.683 1.00 37.28 261 PHE C O 1
ATOM 4214 N N . PRO C 1 103 ? 52.899 -31.282 -40.550 1.00 37.08 262 PRO C N 1
ATOM 4215 C CA . PRO C 1 103 ? 52.830 -30.007 -41.265 1.00 37.24 262 PRO C CA 1
ATOM 4216 C C . PRO C 1 103 ? 51.864 -28.984 -40.627 1.00 37.55 262 PRO C C 1
ATOM 4217 O O . PRO C 1 103 ? 52.006 -27.801 -40.883 1.00 37.61 262 PRO C O 1
ATOM 4221 N N . ILE C 1 104 ? 50.926 -29.418 -39.776 1.00 36.32 263 ILE C N 1
ATOM 4222 C CA . ILE C 1 104 ? 50.040 -28.449 -39.108 1.00 36.46 263 ILE C CA 1
ATOM 4223 C C . ILE C 1 104 ? 50.807 -27.414 -38.247 1.00 36.30 263 ILE C C 1
ATOM 4224 O O . ILE C 1 104 ? 50.301 -26.311 -37.982 1.00 37.92 263 ILE C O 1
ATOM 4229 N N . LEU C 1 105 ? 52.000 -27.795 -37.789 1.00 34.73 264 LEU C N 1
ATOM 4230 C CA . LEU C 1 105 ? 52.875 -26.932 -36.983 1.00 34.75 264 LEU C CA 1
ATOM 4231 C C . LEU C 1 105 ? 53.518 -25.787 -37.815 1.00 34.81 264 LEU C C 1
ATOM 4232 O O . LEU C 1 105 ? 53.953 -24.755 -37.280 1.00 35.00 264 LEU C O 1
ATOM 4237 N N . ASN C 1 106 ? 53.517 -25.955 -39.132 1.00 35.15 265 ASN C N 1
ATOM 4238 C CA . ASN C 1 106 ? 54.010 -24.940 -40.084 1.00 36.13 265 ASN C CA 1
ATOM 4239 C C . ASN C 1 106 ? 52.841 -24.376 -40.954 1.00 36.97 265 ASN C C 1
ATOM 4240 O O . ASN C 1 106 ? 52.820 -24.462 -42.193 1.00 39.78 265 ASN C O 1
ATOM 4245 N N . ALA C 1 107 ? 51.863 -23.797 -40.276 1.00 37.67 266 ALA C N 1
ATOM 4246 C CA . ALA C 1 107 ? 50.586 -23.437 -40.828 1.00 37.30 266 ALA C CA 1
ATOM 4247 C C . ALA C 1 107 ? 50.189 -22.107 -40.191 1.00 37.68 266 ALA C C 1
ATOM 4248 O O . ALA C 1 107 ? 50.786 -21.665 -39.183 1.00 36.92 266 ALA C O 1
ATOM 4250 N N . SER C 1 108 ? 49.190 -21.470 -40.776 1.00 37.30 267 SER C N 1
ATOM 4251 C CA . SER C 1 108 ? 48.614 -20.250 -40.217 1.00 38.47 267 SER C CA 1
ATOM 4252 C C . SER C 1 108 ? 47.122 -20.444 -40.148 1.00 38.22 267 SER C C 1
ATOM 4253 O O . SER C 1 108 ? 46.594 -21.243 -40.920 1.00 35.86 267 SER C O 1
ATOM 4256 N N . VAL C 1 109 ? 46.456 -19.709 -39.255 1.00 38.57 268 VAL C N 1
ATOM 4257 C CA . VAL C 1 109 ? 44.987 -19.672 -39.203 1.00 40.81 268 VAL C CA 1
ATOM 4258 C C . VAL C 1 109 ? 44.459 -18.241 -39.489 1.00 42.61 268 VAL C C 1
ATOM 4259 O O . VAL C 1 109 ? 45.205 -17.267 -39.362 1.00 42.76 268 VAL C O 1
ATOM 4263 N N . ASP C 1 110 ? 43.196 -18.115 -39.876 1.00 44.47 269 ASP C N 1
ATOM 4264 C CA . ASP C 1 110 ? 42.626 -16.776 -40.102 1.00 47.63 269 ASP C CA 1
ATOM 4265 C C . ASP C 1 110 ? 42.211 -16.022 -38.816 1.00 49.33 269 ASP C C 1
ATOM 4266 O O . ASP C 1 110 ? 42.645 -16.369 -37.698 1.00 50.44 269 ASP C O 1
ATOM 4271 N N . GLU C 1 111 ? 41.396 -14.981 -38.988 1.00 51.49 270 GLU C N 1
ATOM 4272 C CA . GLU C 1 111 ? 40.942 -14.152 -37.871 1.00 53.30 270 GLU C CA 1
ATOM 4273 C C . GLU C 1 111 ? 40.153 -14.992 -36.884 1.00 53.11 270 GLU C C 1
ATOM 4274 O O . GLU C 1 111 ? 40.587 -15.186 -35.742 1.00 53.81 270 GLU C O 1
ATOM 4280 N N . ASN C 1 112 ? 39.015 -15.531 -37.309 1.00 52.81 271 ASN C N 1
ATOM 4281 C CA . ASN C 1 112 ? 38.235 -16.309 -36.353 1.00 53.09 271 ASN C CA 1
ATOM 4282 C C . ASN C 1 112 ? 38.587 -17.819 -36.306 1.00 51.91 271 ASN C C 1
ATOM 4283 O O . ASN C 1 112 ? 37.839 -18.620 -35.730 1.00 52.36 271 ASN C O 1
ATOM 4288 N N . CYS C 1 113 ? 39.742 -18.182 -36.881 1.00 49.42 272 CYS C N 1
ATOM 4289 C CA . CYS C 1 113 ? 40.251 -19.564 -36.895 1.00 48.07 272 CYS C CA 1
ATOM 4290 C C . CYS C 1 113 ? 39.242 -20.519 -37.570 1.00 47.59 272 CYS C C 1
ATOM 4291 O O . CYS C 1 113 ? 38.816 -21.537 -37.004 1.00 46.74 272 CYS C O 1
ATOM 4294 N N . GLN C 1 114 ? 38.840 -20.170 -38.788 1.00 46.34 273 GLN C N 1
ATOM 4295 C CA . GLN C 1 114 ? 37.927 -21.031 -39.522 1.00 45.55 273 GLN C CA 1
ATOM 4296 C C . GLN C 1 114 ? 38.612 -21.787 -40.677 1.00 44.61 273 GLN C C 1
ATOM 4297 O O . GLN C 1 114 ? 38.019 -22.694 -41.272 1.00 44.70 273 GLN C O 1
ATOM 4303 N N . ASN C 1 115 ? 39.860 -21.423 -40.979 1.00 42.98 274 ASN C N 1
ATOM 4304 C CA . ASN C 1 115 ? 40.586 -22.047 -42.082 1.00 42.30 274 ASN C CA 1
ATOM 4305 C C . ASN C 1 115 ? 42.060 -22.127 -41.772 1.00 41.55 274 ASN C C 1
ATOM 4306 O O . ASN C 1 115 ? 42.641 -21.180 -41.237 1.00 42.34 274 ASN C O 1
ATOM 4311 N N . ILE C 1 116 ? 42.661 -23.253 -42.129 1.00 40.83 275 ILE C N 1
ATOM 4312 C CA . ILE C 1 116 ? 44.070 -23.480 -41.930 1.00 40.78 275 ILE C CA 1
ATOM 4313 C C . ILE C 1 116 ? 44.773 -23.273 -43.270 1.00 40.72 275 ILE C C 1
ATOM 4314 O O . ILE C 1 116 ? 44.255 -23.673 -44.313 1.00 40.44 275 ILE C O 1
ATOM 4319 N N . THR C 1 117 ? 45.904 -22.580 -43.264 1.00 39.32 276 THR C N 1
ATOM 4320 C CA . THR C 1 117 ? 46.756 -22.588 -44.428 1.00 39.17 276 THR C CA 1
ATOM 4321 C C . THR C 1 117 ? 48.024 -23.344 -44.085 1.00 38.85 276 THR C C 1
ATOM 4322 O O . THR C 1 117 ? 48.807 -22.897 -43.263 1.00 38.01 276 THR C O 1
ATOM 4326 N N . TYR C 1 118 ? 48.193 -24.512 -44.703 1.00 39.15 277 TYR C N 1
ATOM 4327 C CA . TYR C 1 118 ? 49.394 -25.321 -44.539 1.00 39.72 277 TYR C CA 1
ATOM 4328 C C . TYR C 1 118 ? 50.417 -24.715 -45.481 1.00 40.30 277 TYR C C 1
ATOM 4329 O O . TYR C 1 118 ? 50.169 -24.578 -46.654 1.00 40.55 277 TYR C O 1
ATOM 4338 N N . LYS C 1 119 ? 51.569 -24.340 -44.946 1.00 40.91 278 LYS C N 1
ATOM 4339 C CA . LYS C 1 119 ? 52.541 -23.581 -45.712 1.00 40.63 278 LYS C CA 1
ATOM 4340 C C . LYS C 1 119 ? 53.656 -24.535 -46.100 1.00 41.03 278 LYS C C 1
ATOM 4341 O O . LYS C 1 119 ? 54.171 -25.271 -45.251 1.00 41.72 278 LYS C O 1
ATOM 4347 N N . ALA C 1 120 ? 53.997 -24.548 -47.384 1.00 40.02 279 ALA C N 1
ATOM 4348 C CA . ALA C 1 120 ? 54.967 -25.489 -47.922 1.00 39.66 279 ALA C CA 1
ATOM 4349 C C . ALA C 1 120 ? 56.435 -25.196 -47.568 1.00 39.31 279 ALA C C 1
ATOM 4350 O O . ALA C 1 120 ? 57.169 -26.127 -47.269 1.00 40.30 279 ALA C O 1
ATOM 4352 N N . SER C 1 121 ? 56.843 -23.921 -47.572 1.00 37.37 280 SER C N 1
ATOM 4353 C CA . SER C 1 121 ? 58.224 -23.532 -47.335 1.00 35.51 280 SER C CA 1
ATOM 4354 C C . SER C 1 121 ? 58.488 -23.588 -45.836 1.00 35.78 280 SER C C 1
ATOM 4355 O O . SER C 1 121 ? 57.650 -23.111 -45.085 1.00 36.15 280 SER C O 1
ATOM 4358 N N . HIS C 1 122 ? 59.618 -24.139 -45.377 1.00 34.64 281 HIS C N 1
ATOM 4359 C CA . HIS C 1 122 ? 59.966 -23.960 -43.960 1.00 35.05 281 HIS C CA 1
ATOM 4360 C C . HIS C 1 122 ? 60.809 -22.717 -43.825 1.00 34.46 281 HIS C C 1
ATOM 4361 O O . HIS C 1 122 ? 62.032 -22.764 -44.005 1.00 34.14 281 HIS C O 1
ATOM 4368 N N . ASN C 1 123 ? 60.151 -21.597 -43.515 1.00 34.26 282 ASN C N 1
ATOM 4369 C CA . ASN C 1 123 ? 60.850 -20.345 -43.321 1.00 33.65 282 ASN C CA 1
ATOM 4370 C C . ASN C 1 123 ? 60.984 -20.126 -41.843 1.00 33.90 282 ASN C C 1
ATOM 4371 O O . ASN C 1 123 ? 60.109 -19.533 -41.227 1.00 34.90 282 ASN C O 1
ATOM 4376 N N . ILE C 1 124 ? 62.097 -20.563 -41.263 1.00 34.08 283 ILE C N 1
ATOM 4377 C CA . ILE C 1 124 ? 62.154 -20.663 -39.808 1.00 33.88 283 ILE C CA 1
ATOM 4378 C C . ILE C 1 124 ? 62.816 -19.429 -39.240 1.00 34.43 283 ILE C C 1
ATOM 4379 O O . ILE C 1 124 ? 63.952 -19.115 -39.596 1.00 35.08 283 ILE C O 1
ATOM 4384 N N . GLY C 1 125 ? 62.059 -18.703 -38.402 1.00 35.04 284 GLY C N 1
ATOM 4385 C CA . GLY C 1 125 ? 62.515 -17.464 -37.758 1.00 34.27 284 GLY C CA 1
ATOM 4386 C C . GLY C 1 125 ? 63.485 -17.752 -36.624 1.00 35.33 284 GLY C C 1
ATOM 4387 O O . GLY C 1 125 ? 63.369 -18.764 -35.917 1.00 32.62 284 GLY C O 1
ATOM 4388 N N . ILE C 1 126 ? 64.451 -16.853 -36.463 1.00 37.16 285 ILE C N 1
ATOM 4389 C CA . ILE C 1 126 ? 65.443 -16.918 -35.376 1.00 38.26 285 ILE C CA 1
ATOM 4390 C C . ILE C 1 126 ? 65.170 -15.651 -34.615 1.00 39.05 285 ILE C C 1
ATOM 4391 O O . ILE C 1 126 ? 65.499 -14.561 -35.119 1.00 37.95 285 ILE C O 1
ATOM 4396 N N . ALA C 1 127 ? 64.556 -15.766 -33.430 1.00 39.61 286 ALA C N 1
ATOM 4397 C CA . ALA C 1 127 ? 64.239 -14.583 -32.649 1.00 42.43 286 ALA C CA 1
ATOM 4398 C C . ALA C 1 127 ? 65.572 -13.980 -32.181 1.00 43.86 286 ALA C C 1
ATOM 4399 O O . ALA C 1 127 ? 66.438 -14.699 -31.706 1.00 43.70 286 ALA C O 1
ATOM 4401 N N . MET C 1 128 ? 65.767 -12.697 -32.480 1.00 46.04 287 MET C N 1
ATOM 4402 C CA . MET C 1 128 ? 66.948 -11.888 -32.101 1.00 48.91 287 MET C CA 1
ATOM 4403 C C . MET C 1 128 ? 66.488 -10.603 -31.373 1.00 49.42 287 MET C C 1
ATOM 4404 O O . MET C 1 128 ? 65.479 -9.973 -31.759 1.00 49.53 287 MET C O 1
ATOM 4409 N N . ASP C 1 129 ? 67.190 -10.199 -30.321 1.00 50.62 288 ASP C N 1
ATOM 4410 C CA . ASP C 1 129 ? 66.963 -8.841 -29.753 1.00 51.34 288 ASP C CA 1
ATOM 4411 C C . ASP C 1 129 ? 68.225 -8.046 -30.107 1.00 52.16 288 ASP C C 1
ATOM 4412 O O . ASP C 1 129 ? 69.350 -8.531 -29.936 1.00 51.40 288 ASP C O 1
ATOM 4417 N N . THR C 1 130 ? 68.087 -6.864 -30.665 1.00 53.75 289 THR C N 1
ATOM 4418 C CA . THR C 1 130 ? 69.350 -6.231 -31.102 1.00 56.58 289 THR C CA 1
ATOM 4419 C C . THR C 1 130 ? 69.850 -5.130 -30.154 1.00 58.61 289 THR C C 1
ATOM 4420 O O . THR C 1 130 ? 70.290 -5.412 -29.030 1.00 58.76 289 THR C O 1
ATOM 4424 N N . GLU C 1 131 ? 69.842 -3.892 -30.637 1.00 61.04 290 GLU C N 1
ATOM 4425 C CA . GLU C 1 131 ? 69.726 -2.742 -29.750 1.00 63.27 290 GLU C CA 1
ATOM 4426 C C . GLU C 1 131 ? 68.416 -2.046 -30.139 1.00 63.98 290 GLU C C 1
ATOM 4427 O O . GLU C 1 131 ? 68.019 -1.049 -29.527 1.00 64.66 290 GLU C O 1
ATOM 4433 N N . GLN C 1 132 ? 67.705 -2.656 -31.102 1.00 64.97 291 GLN C N 1
ATOM 4434 C CA . GLN C 1 132 ? 66.603 -1.991 -31.825 1.00 65.43 291 GLN C CA 1
ATOM 4435 C C . GLN C 1 132 ? 65.139 -2.068 -31.222 1.00 64.38 291 GLN C C 1
ATOM 4436 O O . GLN C 1 132 ? 64.409 -1.035 -31.356 1.00 64.98 291 GLN C O 1
ATOM 4442 N N . GLY C 1 133 ? 64.614 -3.227 -30.726 1.00 62.64 292 GLY C N 1
ATOM 4443 C CA . GLY C 1 133 ? 64.551 -4.439 -31.731 1.00 60.21 292 GLY C CA 1
ATOM 4444 C C . GLY C 1 133 ? 64.306 -5.852 -31.147 1.00 58.52 292 GLY C C 1
ATOM 4445 O O . GLY C 1 133 ? 65.254 -6.581 -30.787 1.00 58.76 292 GLY C O 1
ATOM 4446 N N . LEU C 1 134 ? 63.034 -6.249 -31.091 1.00 55.86 293 LEU C N 1
ATOM 4447 C CA . LEU C 1 134 ? 62.749 -7.651 -31.244 1.00 53.23 293 LEU C CA 1
ATOM 4448 C C . LEU C 1 134 ? 62.764 -7.782 -32.762 1.00 50.79 293 LEU C C 1
ATOM 4449 O O . LEU C 1 134 ? 61.894 -7.219 -33.451 1.00 51.24 293 LEU C O 1
ATOM 4454 N N . ILE C 1 135 ? 63.734 -8.523 -33.281 1.00 47.10 294 ILE C N 1
ATOM 4455 C CA . ILE C 1 135 ? 63.766 -8.799 -34.712 1.00 43.98 294 ILE C CA 1
ATOM 4456 C C . ILE C 1 135 ? 63.835 -10.315 -34.984 1.00 41.89 294 ILE C C 1
ATOM 4457 O O . ILE C 1 135 ? 64.534 -11.064 -34.298 1.00 41.44 294 ILE C O 1
ATOM 4462 N N . VAL C 1 136 ? 63.058 -10.765 -35.959 1.00 38.72 295 VAL C N 1
ATOM 4463 C CA . VAL C 1 136 ? 62.908 -12.183 -36.194 1.00 35.46 295 VAL C CA 1
ATOM 4464 C C . VAL C 1 136 ? 63.143 -12.424 -37.713 1.00 34.69 295 VAL C C 1
ATOM 4465 O O . VAL C 1 136 ? 62.183 -12.604 -38.448 1.00 34.14 295 VAL C O 1
ATOM 4469 N N . PRO C 1 137 ? 64.428 -12.402 -38.163 1.00 32.66 296 PRO C N 1
ATOM 4470 C CA . PRO C 1 137 ? 64.721 -12.795 -39.559 1.00 33.14 296 PRO C CA 1
ATOM 4471 C C . PRO C 1 137 ? 64.531 -14.291 -39.657 1.00 32.78 296 PRO C C 1
ATOM 4472 O O . PRO C 1 137 ? 64.578 -14.950 -38.636 1.00 32.25 296 PRO C O 1
ATOM 4476 N N . ASN C 1 138 ? 64.271 -14.821 -40.857 1.00 33.28 297 ASN C N 1
ATOM 4477 C CA . ASN C 1 138 ? 64.127 -16.282 -40.991 1.00 33.21 297 ASN C CA 1
ATOM 4478 C C . ASN C 1 138 ? 65.048 -16.866 -42.074 1.00 33.51 297 ASN C C 1
ATOM 4479 O O . ASN C 1 138 ? 65.472 -16.175 -43.013 1.00 31.33 297 ASN C O 1
ATOM 4484 N N . VAL C 1 139 ? 65.357 -18.149 -41.914 1.00 34.63 298 VAL C N 1
ATOM 4485 C CA . VAL C 1 139 ? 66.041 -18.915 -42.949 1.00 34.16 298 VAL C CA 1
ATOM 4486 C C . VAL C 1 139 ? 64.973 -19.477 -43.877 1.00 34.27 298 VAL C C 1
ATOM 4487 O O . VAL C 1 139 ? 64.154 -20.299 -43.464 1.00 34.07 298 VAL C O 1
ATOM 4491 N N . LYS C 1 140 ? 64.923 -18.975 -45.106 1.00 34.64 299 LYS C N 1
ATOM 4492 C CA . LYS C 1 140 ? 64.003 -19.460 -46.140 1.00 35.84 299 LYS C CA 1
ATOM 4493 C C . LYS C 1 140 ? 64.221 -20.932 -46.507 1.00 36.52 299 LYS C C 1
ATOM 4494 O O . LYS C 1 140 ? 65.366 -21.353 -46.691 1.00 38.21 299 LYS C O 1
ATOM 4500 N N . ASN C 1 141 ? 63.133 -21.691 -46.664 1.00 35.75 300 ASN C N 1
ATOM 4501 C CA . ASN C 1 141 ? 63.170 -23.002 -47.330 1.00 35.47 300 ASN C CA 1
ATOM 4502 C C . ASN C 1 141 ? 64.182 -23.942 -46.687 1.00 34.79 300 ASN C C 1
ATOM 4503 O O . ASN C 1 141 ? 64.979 -24.586 -47.346 1.00 33.07 300 ASN C O 1
ATOM 4508 N N . VAL C 1 142 ? 64.166 -23.994 -45.357 1.00 35.86 301 VAL C N 1
ATOM 4509 C CA . VAL C 1 142 ? 65.068 -24.888 -44.617 1.00 35.43 301 VAL C CA 1
ATOM 4510 C C . VAL C 1 142 ? 64.991 -26.346 -45.172 1.00 35.68 301 VAL C C 1
ATOM 4511 O O . VAL C 1 142 ? 66.005 -27.079 -45.204 1.00 36.51 301 VAL C O 1
ATOM 4515 N N . GLN C 1 143 ? 63.827 -26.741 -45.684 1.00 34.47 302 GLN C N 1
ATOM 4516 C CA . GLN C 1 143 ? 63.639 -28.135 -46.117 1.00 34.35 302 GLN C CA 1
ATOM 4517 C C . GLN C 1 143 ? 64.529 -28.559 -47.283 1.00 34.40 302 GLN C C 1
ATOM 4518 O O . GLN C 1 143 ? 64.694 -29.741 -47.494 1.00 34.22 302 GLN C O 1
ATOM 4524 N N . ILE C 1 144 ? 65.085 -27.600 -48.031 1.00 34.12 303 ILE C N 1
ATOM 4525 C CA . ILE C 1 144 ? 65.997 -27.901 -49.129 1.00 35.33 303 ILE C CA 1
ATOM 4526 C C . ILE C 1 144 ? 67.454 -27.490 -48.875 1.00 34.95 303 ILE C C 1
ATOM 4527 O O . ILE C 1 144 ? 68.228 -27.429 -49.794 1.00 34.19 303 ILE C O 1
ATOM 4532 N N . ARG C 1 145 ? 67.812 -27.205 -47.622 1.00 35.09 304 ARG C N 1
ATOM 4533 C CA . ARG C 1 145 ? 69.133 -26.689 -47.310 1.00 35.51 304 ARG C CA 1
ATOM 4534 C C . ARG C 1 145 ? 69.883 -27.705 -46.460 1.00 34.57 304 ARG C C 1
ATOM 4535 O O . ARG C 1 145 ? 69.263 -28.380 -45.654 1.00 33.98 304 ARG C O 1
ATOM 4543 N N . SER C 1 146 ? 71.203 -27.840 -46.649 1.00 33.36 305 SER C N 1
ATOM 4544 C CA . SER C 1 146 ? 72.027 -28.658 -45.758 1.00 32.62 305 SER C CA 1
ATOM 4545 C C . SER C 1 146 ? 72.260 -27.914 -44.469 1.00 33.56 305 SER C C 1
ATOM 4546 O O . SER C 1 146 ? 72.082 -26.709 -44.460 1.00 34.47 305 SER C O 1
ATOM 4549 N N . ILE C 1 147 ? 72.676 -28.615 -43.404 1.00 33.08 306 ILE C N 1
ATOM 4550 C CA . ILE C 1 147 ? 73.084 -27.980 -42.142 1.00 33.35 306 ILE C CA 1
ATOM 4551 C C . ILE C 1 147 ? 74.118 -26.850 -42.398 1.00 33.00 306 ILE C C 1
ATOM 4552 O O . ILE C 1 147 ? 74.022 -25.789 -41.783 1.00 33.63 306 ILE C O 1
ATOM 4557 N N . PHE C 1 148 ? 75.040 -27.060 -43.339 1.00 33.17 307 PHE C N 1
ATOM 4558 C CA . PHE C 1 148 ? 76.093 -26.086 -43.657 1.00 32.29 307 PHE C CA 1
ATOM 4559 C C . PHE C 1 148 ? 75.553 -24.838 -44.402 1.00 32.64 307 PHE C C 1
ATOM 4560 O O . PHE C 1 148 ? 75.951 -23.702 -44.092 1.00 32.46 307 PHE C O 1
ATOM 4568 N N . GLU C 1 149 ? 74.702 -25.048 -45.398 1.00 31.16 308 GLU C N 1
ATOM 4569 C CA . GLU C 1 149 ? 73.916 -23.956 -45.947 1.00 31.63 308 GLU C CA 1
ATOM 4570 C C . GLU C 1 149 ? 73.075 -23.184 -44.886 1.00 32.04 308 GLU C C 1
ATOM 4571 O O . GLU C 1 149 ? 72.994 -21.964 -44.944 1.00 32.26 308 GLU C O 1
ATOM 4577 N N . ILE C 1 150 ? 72.442 -23.877 -43.935 1.00 31.45 309 ILE C N 1
ATOM 4578 C CA . ILE C 1 150 ? 71.713 -23.183 -42.830 1.00 31.57 309 ILE C CA 1
ATOM 4579 C C . ILE C 1 150 ? 72.688 -22.315 -41.965 1.00 32.02 309 ILE C C 1
ATOM 4580 O O . ILE C 1 150 ? 72.430 -21.148 -41.689 1.00 32.82 309 ILE C O 1
ATOM 4585 N N . ALA C 1 151 ? 73.848 -22.870 -41.639 1.00 32.24 310 ALA C N 1
ATOM 4586 C CA . ALA C 1 151 ? 74.876 -22.168 -40.893 1.00 31.88 310 ALA C CA 1
ATOM 4587 C C . ALA C 1 151 ? 75.356 -20.934 -41.685 1.00 32.41 310 ALA C C 1
ATOM 4588 O O . ALA C 1 151 ? 75.448 -19.838 -41.144 1.00 32.39 310 ALA C O 1
ATOM 4590 N N . THR C 1 152 ? 75.636 -21.108 -42.975 1.00 32.82 311 THR C N 1
ATOM 4591 C CA . THR C 1 152 ? 75.963 -19.966 -43.836 1.00 33.58 311 THR C CA 1
ATOM 4592 C C . THR C 1 152 ? 74.925 -18.823 -43.758 1.00 33.44 311 THR C C 1
ATOM 4593 O O . THR C 1 152 ? 75.283 -17.659 -43.540 1.00 32.50 311 THR C O 1
ATOM 4597 N N . GLU C 1 153 ? 73.652 -19.156 -43.939 1.00 34.12 312 GLU C N 1
ATOM 4598 C CA . GLU C 1 153 ? 72.576 -18.152 -43.894 1.00 34.64 312 GLU C CA 1
ATOM 4599 C C . GLU C 1 153 ? 72.393 -17.536 -42.455 1.00 35.18 312 GLU C C 1
ATOM 4600 O O . GLU C 1 153 ? 72.154 -16.320 -42.287 1.00 35.13 312 GLU C O 1
ATOM 4606 N N . LEU C 1 154 ? 72.559 -18.364 -41.425 1.00 34.33 313 LEU C N 1
ATOM 4607 C CA . LEU C 1 154 ? 72.560 -17.881 -40.059 1.00 35.55 313 LEU C CA 1
ATOM 4608 C C . LEU C 1 154 ? 73.658 -16.839 -39.801 1.00 35.17 313 LEU C C 1
ATOM 4609 O O . LEU C 1 154 ? 73.386 -15.804 -39.226 1.00 34.65 313 LEU C O 1
ATOM 4614 N N . ASN C 1 155 ? 74.886 -17.128 -40.244 1.00 34.10 314 ASN C N 1
ATOM 4615 C CA . ASN C 1 155 ? 75.991 -16.197 -40.196 1.00 33.66 314 ASN C CA 1
ATOM 4616 C C . ASN C 1 155 ? 75.724 -14.876 -40.921 1.00 33.45 314 ASN C C 1
ATOM 4617 O O . ASN C 1 155 ? 76.106 -13.812 -40.427 1.00 33.60 314 ASN C O 1
ATOM 4622 N N . ARG C 1 156 ? 75.148 -14.964 -42.123 1.00 32.38 315 ARG C N 1
ATOM 4623 C CA . ARG C 1 156 ? 74.699 -13.786 -42.875 1.00 31.47 315 ARG C CA 1
ATOM 4624 C C . ARG C 1 156 ? 73.655 -12.996 -42.048 1.00 31.38 315 ARG C C 1
ATOM 4625 O O . ARG C 1 156 ? 73.797 -11.802 -41.881 1.00 30.01 315 ARG C O 1
ATOM 4633 N N . LEU C 1 157 ? 72.618 -13.675 -41.552 1.00 32.41 316 LEU C N 1
ATOM 4634 C CA . LEU C 1 157 ? 71.576 -13.002 -40.778 1.00 34.82 316 LEU C CA 1
ATOM 4635 C C . LEU C 1 157 ? 72.131 -12.404 -39.473 1.00 36.15 316 LEU C C 1
ATOM 4636 O O . LEU C 1 157 ? 71.808 -11.280 -39.158 1.00 36.91 316 LEU C O 1
ATOM 4641 N N . GLN C 1 158 ? 73.015 -13.111 -38.768 1.00 38.04 317 GLN C N 1
ATOM 4642 C CA . GLN C 1 158 ? 73.731 -12.537 -37.605 1.00 40.41 317 GLN C CA 1
ATOM 4643 C C . GLN C 1 158 ? 74.566 -11.292 -37.997 1.00 39.62 317 GLN C C 1
ATOM 4644 O O . GLN C 1 158 ? 74.578 -10.285 -37.293 1.00 40.62 317 GLN C O 1
ATOM 4650 N N . LYS C 1 159 ? 75.276 -11.352 -39.110 1.00 39.15 318 LYS C N 1
ATOM 4651 C CA . LYS C 1 159 ? 76.092 -10.210 -39.499 1.00 38.99 318 LYS C CA 1
ATOM 4652 C C . LYS C 1 159 ? 75.227 -8.968 -39.729 1.00 37.90 318 LYS C C 1
ATOM 4653 O O . LYS C 1 159 ? 75.513 -7.925 -39.185 1.00 38.73 318 LYS C O 1
ATOM 4659 N N . LEU C 1 160 ? 74.174 -9.085 -40.522 1.00 37.07 319 LEU C N 1
ATOM 4660 C CA . LEU C 1 160 ? 73.309 -7.952 -40.821 1.00 36.70 319 LEU C CA 1
ATOM 4661 C C . LEU C 1 160 ? 72.493 -7.555 -39.606 1.00 37.05 319 LEU C C 1
ATOM 4662 O O . LEU C 1 160 ? 72.245 -6.374 -39.407 1.00 36.25 319 LEU C O 1
ATOM 4667 N N . GLY C 1 161 ? 72.068 -8.554 -38.830 1.00 36.85 320 GLY C N 1
ATOM 4668 C CA . GLY C 1 161 ? 71.350 -8.362 -37.575 1.00 38.76 320 GLY C CA 1
ATOM 4669 C C . GLY C 1 161 ? 72.035 -7.404 -36.635 1.00 40.01 320 GLY C C 1
ATOM 4670 O O . GLY C 1 161 ? 71.427 -6.419 -36.188 1.00 41.25 320 GLY C O 1
ATOM 4671 N N . SER C 1 162 ? 73.325 -7.634 -36.405 1.00 40.44 321 SER C N 1
ATOM 4672 C CA . SER C 1 162 ? 74.081 -6.832 -35.479 1.00 41.22 321 SER C CA 1
ATOM 4673 C C . SER C 1 162 ? 74.479 -5.488 -36.044 1.00 40.83 321 SER C C 1
ATOM 4674 O O . SER C 1 162 ? 74.882 -4.612 -35.302 1.00 41.95 321 SER C O 1
ATOM 4677 N N . ALA C 1 163 ? 74.396 -5.320 -37.362 1.00 40.40 322 ALA C N 1
ATOM 4678 C CA . ALA C 1 163 ? 74.628 -4.025 -37.961 1.00 38.97 322 ALA C CA 1
ATOM 4679 C C . ALA C 1 163 ? 73.322 -3.254 -38.178 1.00 38.37 322 ALA C C 1
ATOM 4680 O O . ALA C 1 163 ? 73.349 -2.152 -38.668 1.00 38.47 322 ALA C O 1
ATOM 4682 N N . GLY C 1 164 ? 72.179 -3.813 -37.805 1.00 38.81 323 GLY C N 1
ATOM 4683 C CA . GLY C 1 164 ? 70.897 -3.127 -38.061 1.00 38.73 323 GLY C CA 1
ATOM 4684 C C . GLY C 1 164 ? 70.599 -3.016 -39.553 1.00 38.81 323 GLY C C 1
ATOM 4685 O O . GLY C 1 164 ? 69.797 -2.168 -40.006 1.00 38.83 323 GLY C O 1
ATOM 4686 N N . GLN C 1 165 ? 71.222 -3.895 -40.331 1.00 37.94 324 GLN C N 1
ATOM 4687 C CA . GLN C 1 165 ? 71.028 -3.854 -41.781 1.00 38.22 324 GLN C CA 1
ATOM 4688 C C . GLN C 1 165 ? 70.203 -4.971 -42.391 1.00 37.38 324 GLN C C 1
ATOM 4689 O O . GLN C 1 165 ? 70.206 -5.137 -43.596 1.00 38.36 324 GLN C O 1
ATOM 4695 N N . LEU C 1 166 ? 69.500 -5.738 -41.578 1.00 37.07 325 LEU C N 1
ATOM 4696 C CA . LEU C 1 166 ? 68.579 -6.752 -42.111 1.00 36.87 325 LEU C CA 1
ATOM 4697 C C . LEU C 1 166 ? 67.560 -6.094 -43.032 1.00 37.66 325 LEU C C 1
ATOM 4698 O O . LEU C 1 166 ? 67.025 -5.018 -42.709 1.00 37.82 325 LEU C O 1
ATOM 4703 N N . SER C 1 167 ? 67.303 -6.736 -44.168 1.00 37.66 326 SER C N 1
ATOM 4704 C CA . SER C 1 167 ? 66.369 -6.211 -45.166 1.00 38.29 326 SER C CA 1
ATOM 4705 C C . SER C 1 167 ? 64.952 -6.742 -44.959 1.00 38.69 326 SER C C 1
ATOM 4706 O O . SER C 1 167 ? 64.740 -7.711 -44.243 1.00 38.99 326 SER C O 1
ATOM 4709 N N . THR C 1 168 ? 63.987 -6.111 -45.606 1.00 39.66 327 THR C N 1
ATOM 4710 C CA . THR C 1 168 ? 62.579 -6.552 -45.583 1.00 40.31 327 THR C CA 1
ATOM 4711 C C . THR C 1 168 ? 62.414 -8.037 -45.922 1.00 40.10 327 THR C C 1
ATOM 4712 O O . THR C 1 168 ? 61.694 -8.747 -45.237 1.00 39.63 327 THR C O 1
ATOM 4716 N N . ASN C 1 169 ? 63.073 -8.499 -46.981 1.00 39.70 328 ASN C N 1
ATOM 4717 C CA . ASN C 1 169 ? 62.907 -9.879 -47.433 1.00 40.99 328 ASN C CA 1
ATOM 4718 C C . ASN C 1 169 ? 63.400 -10.905 -46.410 1.00 39.96 328 ASN C C 1
ATOM 4719 O O . ASN C 1 169 ? 62.878 -12.015 -46.343 1.00 40.76 328 ASN C O 1
ATOM 4724 N N . ASP C 1 170 ? 64.389 -10.521 -45.612 1.00 39.12 329 ASP C N 1
ATOM 4725 C CA . ASP C 1 170 ? 64.872 -11.360 -44.518 1.00 39.66 329 ASP C CA 1
ATOM 4726 C C . ASP C 1 170 ? 63.853 -11.504 -43.371 1.00 39.37 329 ASP C C 1
ATOM 4727 O O . ASP C 1 170 ? 63.898 -12.459 -42.627 1.00 39.04 329 ASP C O 1
ATOM 4732 N N . LEU C 1 171 ? 62.926 -10.554 -43.273 1.00 39.44 330 LEU C N 1
ATOM 4733 C CA . LEU C 1 171 ? 62.022 -10.432 -42.125 1.00 39.92 330 LEU C CA 1
ATOM 4734 C C . LEU C 1 171 ? 60.648 -11.030 -42.354 1.00 39.78 330 LEU C C 1
ATOM 4735 O O . LEU C 1 171 ? 59.997 -11.443 -41.412 1.00 41.28 330 LEU C O 1
ATOM 4740 N N . ILE C 1 172 ? 60.219 -11.103 -43.605 1.00 39.78 331 ILE C N 1
ATOM 4741 C CA . ILE C 1 172 ? 58.869 -11.566 -43.951 1.00 39.23 331 ILE C CA 1
ATOM 4742 C C . ILE C 1 172 ? 58.844 -13.043 -44.339 1.00 38.45 331 ILE C C 1
ATOM 4743 O O . ILE C 1 172 ? 59.894 -13.660 -44.521 1.00 37.26 331 ILE C O 1
ATOM 4748 N N . GLY C 1 173 ? 57.635 -13.593 -44.472 1.00 38.23 332 GLY C N 1
ATOM 4749 C CA . GLY C 1 173 ? 57.461 -14.963 -44.931 1.00 36.93 332 GLY C CA 1
ATOM 4750 C C . GLY C 1 173 ? 57.692 -16.013 -43.851 1.00 36.61 332 GLY C C 1
ATOM 4751 O O . GLY C 1 173 ? 57.661 -17.195 -44.142 1.00 36.11 332 GLY C O 1
ATOM 4752 N N . GLY C 1 174 ? 57.894 -15.605 -42.603 1.00 36.29 333 GLY C N 1
ATOM 4753 C CA . GLY C 1 174 ? 58.178 -16.594 -41.538 1.00 35.09 333 GLY C CA 1
ATOM 4754 C C . GLY C 1 174 ? 57.016 -17.569 -41.314 1.00 35.21 333 GLY C C 1
ATOM 4755 O O . GLY C 1 174 ? 55.857 -17.149 -41.352 1.00 35.43 333 GLY C O 1
ATOM 4756 N N . THR C 1 175 ? 57.305 -18.860 -41.040 1.00 34.64 334 THR C N 1
ATOM 4757 C CA . THR C 1 175 ? 56.248 -19.883 -40.851 1.00 33.78 334 THR C CA 1
ATOM 4758 C C . THR C 1 175 ? 56.328 -20.638 -39.512 1.00 34.00 334 THR C C 1
ATOM 4759 O O . THR C 1 175 ? 55.344 -21.227 -39.082 1.00 32.71 334 THR C O 1
ATOM 4763 N N . PHE C 1 176 ? 57.473 -20.565 -38.841 1.00 34.59 335 PHE C N 1
ATOM 4764 C CA . PHE C 1 176 ? 57.716 -21.276 -37.560 1.00 35.01 335 PHE C CA 1
ATOM 4765 C C . PHE C 1 176 ? 58.895 -20.533 -36.944 1.00 35.57 335 PHE C C 1
ATOM 4766 O O . PHE C 1 176 ? 59.726 -20.019 -37.681 1.00 35.75 335 PHE C O 1
ATOM 4774 N N . THR C 1 177 ? 58.995 -20.485 -35.612 1.00 35.62 336 THR C N 1
ATOM 4775 C CA . THR C 1 177 ? 60.070 -19.749 -34.986 1.00 35.82 336 THR C CA 1
ATOM 4776 C C . THR C 1 177 ? 60.761 -20.554 -33.906 1.00 37.15 336 THR C C 1
ATOM 4777 O O . THR C 1 177 ? 60.122 -21.282 -33.106 1.00 36.59 336 THR C O 1
ATOM 4781 N N . LEU C 1 178 ? 62.079 -20.362 -33.847 1.00 37.08 337 LEU C N 1
ATOM 4782 C CA . LEU C 1 178 ? 62.888 -20.836 -32.728 1.00 37.30 337 LEU C CA 1
ATOM 4783 C C . LEU C 1 178 ? 63.568 -19.664 -32.024 1.00 37.52 337 LEU C C 1
ATOM 4784 O O . LEU C 1 178 ? 64.061 -18.725 -32.674 1.00 37.47 337 LEU C O 1
ATOM 4789 N N . SER C 1 179 ? 63.647 -19.752 -30.704 1.00 36.28 338 SER C N 1
ATOM 4790 C CA . SER C 1 179 ? 64.251 -18.704 -29.914 1.00 36.89 338 SER C CA 1
ATOM 4791 C C . SER C 1 179 ? 65.325 -19.308 -29.011 1.00 37.60 338 SER C C 1
ATOM 4792 O O . SER C 1 179 ? 65.042 -20.020 -28.021 1.00 37.91 338 SER C O 1
ATOM 4795 N N . ASN C 1 180 ? 66.569 -19.017 -29.359 1.00 37.99 339 ASN C N 1
ATOM 4796 C CA . ASN C 1 180 ? 67.685 -19.511 -28.618 1.00 37.34 339 ASN C CA 1
ATOM 4797 C C . ASN C 1 180 ? 67.954 -18.620 -27.396 1.00 37.76 339 ASN C C 1
ATOM 4798 O O . ASN C 1 180 ? 68.969 -17.930 -27.332 1.00 37.99 339 ASN C O 1
ATOM 4803 N N . ILE C 1 181 ? 67.063 -18.649 -26.398 1.00 37.50 340 ILE C N 1
ATOM 4804 C CA . ILE C 1 181 ? 67.309 -17.847 -25.199 1.00 38.67 340 ILE C CA 1
ATOM 4805 C C . ILE C 1 181 ? 68.643 -18.304 -24.502 1.00 36.41 340 ILE C C 1
ATOM 4806 O O . ILE C 1 181 ? 69.329 -17.510 -23.881 1.00 34.31 340 ILE C O 1
ATOM 4811 N N . GLY C 1 182 ? 68.990 -19.581 -24.634 1.00 35.43 341 GLY C N 1
ATOM 4812 C CA . GLY C 1 182 ? 70.161 -20.163 -23.954 1.00 35.34 341 GLY C CA 1
ATOM 4813 C C . GLY C 1 182 ? 71.508 -19.663 -24.401 1.00 35.76 341 GLY C C 1
ATOM 4814 O O . GLY C 1 182 ? 72.515 -19.891 -23.730 1.00 35.85 341 GLY C O 1
ATOM 4815 N N . SER C 1 183 ? 71.550 -18.938 -25.524 1.00 36.04 342 SER C N 1
ATOM 4816 C CA . SER C 1 183 ? 72.753 -18.181 -25.847 1.00 36.15 342 SER C CA 1
ATOM 4817 C C . SER C 1 183 ? 73.100 -17.176 -24.732 1.00 36.22 342 SER C C 1
ATOM 4818 O O . SER C 1 183 ? 74.277 -16.909 -24.511 1.00 36.90 342 SER C O 1
ATOM 4821 N N . ILE C 1 184 ? 72.078 -16.683 -23.999 1.00 35.53 343 ILE C N 1
ATOM 4822 C CA . ILE C 1 184 ? 72.272 -15.825 -22.811 1.00 35.18 343 ILE C CA 1
ATOM 4823 C C . ILE C 1 184 ? 72.085 -16.615 -21.503 1.00 33.55 343 ILE C C 1
ATOM 4824 O O . ILE C 1 184 ? 72.921 -16.556 -20.621 1.00 31.33 343 ILE C O 1
ATOM 4829 N N . GLY C 1 185 ? 70.979 -17.333 -21.359 1.00 32.56 344 GLY C N 1
ATOM 4830 C CA . GLY C 1 185 ? 70.800 -18.090 -20.098 1.00 33.18 344 GLY C CA 1
ATOM 4831 C C . GLY C 1 185 ? 69.503 -18.849 -20.140 1.00 33.93 344 GLY C C 1
ATOM 4832 O O . GLY C 1 185 ? 68.816 -18.823 -21.154 1.00 35.66 344 GLY C O 1
ATOM 4833 N N . GLY C 1 186 ? 69.149 -19.507 -19.040 1.00 33.77 345 GLY C N 1
ATOM 4834 C CA . GLY C 1 186 ? 67.847 -20.134 -18.928 1.00 33.60 345 GLY C CA 1
ATOM 4835 C C . GLY C 1 186 ? 67.742 -21.647 -18.991 1.00 33.83 345 GLY C C 1
ATOM 4836 O O . GLY C 1 186 ? 68.578 -22.357 -19.531 1.00 34.35 345 GLY C O 1
ATOM 4837 N N . THR C 1 187 ? 66.624 -22.125 -18.494 1.00 33.62 346 THR C N 1
ATOM 4838 C CA . THR C 1 187 ? 66.298 -23.501 -18.608 1.00 32.61 346 THR C CA 1
ATOM 4839 C C . THR C 1 187 ? 65.015 -23.526 -19.443 1.00 33.82 346 THR C C 1
ATOM 4840 O O . THR C 1 187 ? 65.062 -23.496 -20.711 1.00 35.65 346 THR C O 1
ATOM 4844 N N . TYR C 1 188 ? 63.884 -23.519 -18.765 1.00 32.73 347 TYR C N 1
ATOM 4845 C CA . TYR C 1 188 ? 62.585 -23.470 -19.427 1.00 33.72 347 TYR C CA 1
ATOM 4846 C C . TYR C 1 188 ? 62.136 -22.039 -19.698 1.00 34.15 347 TYR C C 1
ATOM 4847 O O . TYR C 1 188 ? 62.618 -21.079 -19.073 1.00 34.88 347 TYR C O 1
ATOM 4856 N N . ALA C 1 189 ? 61.125 -21.898 -20.539 1.00 35.62 348 ALA C N 1
ATOM 4857 C CA . ALA C 1 189 ? 60.574 -20.595 -20.850 1.00 34.93 348 ALA C CA 1
ATOM 4858 C C . ALA C 1 189 ? 59.121 -20.740 -21.238 1.00 36.05 348 ALA C C 1
ATOM 4859 O O . ALA C 1 189 ? 58.631 -21.849 -21.353 1.00 36.00 348 ALA C O 1
ATOM 4861 N N . LYS C 1 190 ? 58.383 -19.626 -21.385 1.00 38.23 349 LYS C N 1
ATOM 4862 C CA . LYS C 1 190 ? 57.058 -19.657 -22.056 1.00 37.63 349 LYS C CA 1
ATOM 4863 C C . LYS C 1 190 ? 57.126 -18.680 -23.223 1.00 37.73 349 LYS C C 1
ATOM 4864 O O . LYS C 1 190 ? 56.891 -17.469 -23.042 1.00 38.56 349 LYS C O 1
ATOM 4870 N N . PRO C 1 191 ? 57.521 -19.167 -24.412 1.00 36.64 350 PRO C N 1
ATOM 4871 C CA . PRO C 1 191 ? 57.646 -18.168 -25.498 1.00 35.94 350 PRO C CA 1
ATOM 4872 C C . PRO C 1 191 ? 56.275 -17.786 -26.067 1.00 36.13 350 PRO C C 1
ATOM 4873 O O . PRO C 1 191 ? 55.321 -18.553 -25.935 1.00 36.04 350 PRO C O 1
ATOM 4877 N N . VAL C 1 192 ? 56.206 -16.623 -26.708 1.00 34.45 351 VAL C N 1
ATOM 4878 C CA . VAL C 1 192 ? 54.983 -16.117 -27.233 1.00 33.05 351 VAL C CA 1
ATOM 4879 C C . VAL C 1 192 ? 54.958 -16.347 -28.752 1.00 33.33 351 VAL C C 1
ATOM 4880 O O . VAL C 1 192 ? 55.884 -15.945 -29.480 1.00 31.48 351 VAL C O 1
ATOM 4884 N N . ILE C 1 193 ? 53.880 -16.975 -29.206 1.00 33.27 352 ILE C N 1
ATOM 4885 C CA . ILE C 1 193 ? 53.683 -17.239 -30.629 1.00 34.50 352 ILE C CA 1
ATOM 4886 C C . ILE C 1 193 ? 53.546 -15.932 -31.399 1.00 35.16 352 ILE C C 1
ATOM 4887 O O . ILE C 1 193 ? 52.881 -14.977 -30.973 1.00 34.95 352 ILE C O 1
ATOM 4892 N N . LEU C 1 194 ? 54.186 -15.923 -32.552 1.00 36.36 353 LEU C N 1
ATOM 4893 C CA . LEU C 1 194 ? 54.218 -14.786 -33.430 1.00 36.67 353 LEU C CA 1
ATOM 4894 C C . LEU C 1 194 ? 53.154 -14.922 -34.516 1.00 35.48 353 LEU C C 1
ATOM 4895 O O . LEU C 1 194 ? 53.382 -15.588 -35.496 1.00 35.02 353 LEU C O 1
ATOM 4900 N N . PRO C 1 195 ? 52.006 -14.246 -34.367 1.00 35.83 354 PRO C N 1
ATOM 4901 C CA . PRO C 1 195 ? 50.954 -14.319 -35.384 1.00 35.50 354 PRO C CA 1
ATOM 4902 C C . PRO C 1 195 ? 51.513 -13.926 -36.798 1.00 36.18 354 PRO C C 1
ATOM 4903 O O . PRO C 1 195 ? 52.349 -13.057 -36.908 1.00 36.31 354 PRO C O 1
ATOM 4907 N N . PRO C 1 196 ? 51.076 -14.587 -37.872 1.00 36.72 355 PRO C N 1
ATOM 4908 C CA . PRO C 1 196 ? 50.069 -15.629 -37.927 1.00 37.41 355 PRO C CA 1
ATOM 4909 C C . PRO C 1 196 ? 50.654 -17.064 -37.767 1.00 37.84 355 PRO C C 1
ATOM 4910 O O . PRO C 1 196 ? 50.033 -18.033 -38.211 1.00 37.77 355 PRO C O 1
ATOM 4914 N N . GLU C 1 197 ? 51.821 -17.202 -37.158 1.00 36.86 356 GLU C N 1
ATOM 4915 C CA . GLU C 1 197 ? 52.376 -18.543 -36.914 1.00 37.54 356 GLU C CA 1
ATOM 4916 C C . GLU C 1 197 ? 51.557 -19.254 -35.843 1.00 37.19 356 GLU C C 1
ATOM 4917 O O . GLU C 1 197 ? 50.777 -18.614 -35.139 1.00 35.91 356 GLU C O 1
ATOM 4923 N N . VAL C 1 198 ? 51.714 -20.571 -35.741 1.00 36.96 357 VAL C N 1
ATOM 4924 C CA . VAL C 1 198 ? 50.956 -21.362 -34.716 1.00 36.53 357 VAL C CA 1
ATOM 4925 C C . VAL C 1 198 ? 51.818 -22.048 -33.637 1.00 36.47 357 VAL C C 1
ATOM 4926 O O . VAL C 1 198 ? 51.283 -22.689 -32.705 1.00 37.17 357 VAL C O 1
ATOM 4930 N N . ALA C 1 199 ? 53.141 -21.975 -33.804 1.00 36.55 358 ALA C N 1
ATOM 4931 C CA . ALA C 1 199 ? 54.079 -22.585 -32.860 1.00 36.72 358 ALA C CA 1
ATOM 4932 C C . ALA C 1 199 ? 55.396 -21.826 -32.835 1.00 37.28 358 ALA C C 1
ATOM 4933 O O . ALA C 1 199 ? 55.795 -21.198 -33.842 1.00 37.89 358 ALA C O 1
ATOM 4935 N N . ILE C 1 200 ? 56.065 -21.923 -31.676 1.00 36.20 359 ILE C N 1
ATOM 4936 C CA . ILE C 1 200 ? 57.397 -21.397 -31.387 1.00 34.21 359 ILE C CA 1
ATOM 4937 C C . ILE C 1 200 ? 58.071 -22.287 -30.314 1.00 35.48 359 ILE C C 1
ATOM 4938 O O . ILE C 1 200 ? 57.376 -22.862 -29.420 1.00 33.93 359 ILE C O 1
ATOM 4943 N N . GLY C 1 201 ? 59.391 -22.487 -30.474 1.00 33.64 360 GLY C N 1
ATOM 4944 C CA . GLY C 1 201 ? 60.181 -23.193 -29.487 1.00 34.89 360 GLY C CA 1
ATOM 4945 C C . GLY C 1 201 ? 61.260 -22.336 -28.874 1.00 35.51 360 GLY C C 1
ATOM 4946 O O . GLY C 1 201 ? 61.932 -21.595 -29.594 1.00 36.18 360 GLY C O 1
ATOM 4947 N N . ALA C 1 202 ? 61.452 -22.435 -27.562 1.00 33.98 361 ALA C N 1
ATOM 4948 C CA . ALA C 1 202 ? 62.574 -21.747 -26.917 1.00 34.85 361 ALA C CA 1
ATOM 4949 C C . ALA C 1 202 ? 63.576 -22.750 -26.384 1.00 35.74 361 ALA C C 1
ATOM 4950 O O . ALA C 1 202 ? 63.189 -23.739 -25.716 1.00 35.91 361 ALA C O 1
ATOM 4952 N N . LEU C 1 203 ? 64.858 -22.477 -26.620 1.00 35.52 362 LEU C N 1
ATOM 4953 C CA . LEU C 1 203 ? 65.944 -23.427 -26.282 1.00 35.94 362 LEU C CA 1
ATOM 4954 C C . LEU C 1 203 ? 66.712 -22.840 -25.168 1.00 36.33 362 LEU C C 1
ATOM 4955 O O . LEU C 1 203 ? 67.131 -21.682 -25.251 1.00 37.34 362 LEU C O 1
ATOM 4960 N N . GLY C 1 204 ? 66.863 -23.616 -24.104 1.00 35.71 363 GLY C N 1
ATOM 4961 C CA . GLY C 1 204 ? 67.612 -23.174 -22.940 1.00 35.11 363 GLY C CA 1
ATOM 4962 C C . GLY C 1 204 ? 69.106 -23.388 -23.079 1.00 35.91 363 GLY C C 1
ATOM 4963 O O . GLY C 1 204 ? 69.612 -23.795 -24.135 1.00 35.23 363 GLY C O 1
ATOM 4964 N N . THR C 1 205 ? 69.812 -23.093 -21.991 1.00 36.80 364 THR C N 1
ATOM 4965 C CA . THR C 1 205 ? 71.264 -23.253 -21.891 1.00 37.62 364 THR C CA 1
ATOM 4966 C C . THR C 1 205 ? 71.615 -24.737 -21.769 1.00 36.71 364 THR C C 1
ATOM 4967 O O . THR C 1 205 ? 71.088 -25.448 -20.879 1.00 36.37 364 THR C O 1
ATOM 4971 N N . ILE C 1 206 ? 72.488 -25.189 -22.670 1.00 35.92 365 ILE C N 1
ATOM 4972 C CA . ILE C 1 206 ? 73.098 -26.514 -22.587 1.00 35.45 365 ILE C CA 1
ATOM 4973 C C . ILE C 1 206 ? 74.017 -26.578 -21.385 1.00 35.58 365 ILE C C 1
ATOM 4974 O O . ILE C 1 206 ? 74.908 -25.811 -21.287 1.00 35.92 365 ILE C O 1
ATOM 4979 N N . LYS C 1 207 ? 73.827 -27.555 -20.513 1.00 36.36 366 LYS C N 1
ATOM 4980 C CA . LYS C 1 207 ? 74.520 -27.612 -19.224 1.00 38.25 366 LYS C CA 1
ATOM 4981 C C . LYS C 1 207 ? 74.838 -29.103 -18.925 1.00 36.81 366 LYS C C 1
ATOM 4982 O O . LYS C 1 207 ? 73.987 -29.981 -19.153 1.00 36.82 366 LYS C O 1
ATOM 4988 N N . ALA C 1 208 ? 76.016 -29.392 -18.373 1.00 35.97 367 ALA C N 1
ATOM 4989 C CA . ALA C 1 208 ? 76.384 -30.748 -17.952 1.00 35.14 367 ALA C CA 1
ATOM 4990 C C . ALA C 1 208 ? 75.691 -31.066 -16.649 1.00 34.72 367 ALA C C 1
ATOM 4991 O O . ALA C 1 208 ? 75.806 -30.300 -15.696 1.00 35.06 367 ALA C O 1
ATOM 4993 N N . LEU C 1 209 ? 74.954 -32.180 -16.622 1.00 33.99 368 LEU C N 1
ATOM 4994 C CA . LEU C 1 209 ? 74.208 -32.647 -15.400 1.00 33.43 368 LEU C CA 1
ATOM 4995 C C . LEU C 1 209 ? 74.502 -34.128 -15.177 1.00 33.19 368 LEU C C 1
ATOM 4996 O O . LEU C 1 209 ? 74.707 -34.845 -16.158 1.00 32.51 368 LEU C O 1
ATOM 5001 N N . PRO C 1 210 ? 74.511 -34.587 -13.902 1.00 32.62 369 PRO C N 1
ATOM 5002 C CA . PRO C 1 210 ? 74.681 -36.031 -13.726 1.00 33.71 369 PRO C CA 1
ATOM 5003 C C . PRO C 1 210 ? 73.422 -36.729 -14.184 1.00 35.56 369 PRO C C 1
ATOM 5004 O O . PRO C 1 210 ? 72.304 -36.306 -13.836 1.00 36.76 369 PRO C O 1
ATOM 5008 N N . ARG C 1 211 ? 73.602 -37.753 -15.018 1.00 36.47 370 ARG C N 1
ATOM 5009 C CA . ARG C 1 211 ? 72.498 -38.557 -15.550 1.00 36.29 370 ARG C CA 1
ATOM 5010 C C . ARG C 1 211 ? 72.976 -39.995 -15.625 1.00 36.21 370 ARG C C 1
ATOM 5011 O O . ARG C 1 211 ? 74.180 -40.245 -15.786 1.00 35.30 370 ARG C O 1
ATOM 5019 N N . PHE C 1 212 ? 72.030 -40.924 -15.511 1.00 35.87 371 PHE C N 1
ATOM 5020 C CA . PHE C 1 212 ? 72.298 -42.338 -15.680 1.00 36.00 371 PHE C CA 1
ATOM 5021 C C . PHE C 1 212 ? 72.463 -42.711 -17.123 1.00 36.98 371 PHE C C 1
ATOM 5022 O O . PHE C 1 212 ? 71.733 -42.219 -17.974 1.00 35.15 371 PHE C O 1
ATOM 5030 N N . ASN C 1 213 ? 73.440 -43.590 -17.381 1.00 39.91 372 ASN C N 1
ATOM 5031 C CA . ASN C 1 213 ? 73.512 -44.320 -18.662 1.00 43.58 372 ASN C CA 1
ATOM 5032 C C . ASN C 1 213 ? 72.757 -45.665 -18.586 1.00 45.93 372 ASN C C 1
ATOM 5033 O O . ASN C 1 213 ? 72.207 -45.999 -17.532 1.00 46.11 372 ASN C O 1
ATOM 5038 N N . GLU C 1 214 ? 72.706 -46.419 -19.689 1.00 48.96 373 GLU C N 1
ATOM 5039 C CA . GLU C 1 214 ? 71.967 -47.711 -19.717 1.00 51.87 373 GLU C CA 1
ATOM 5040 C C . GLU C 1 214 ? 72.423 -48.654 -18.623 1.00 52.17 373 GLU C C 1
ATOM 5041 O O . GLU C 1 214 ? 71.607 -49.394 -18.047 1.00 53.60 373 GLU C O 1
ATOM 5047 N N . LYS C 1 215 ? 73.720 -48.614 -18.313 1.00 51.67 374 LYS C N 1
ATOM 5048 C CA . LYS C 1 215 ? 74.278 -49.434 -17.246 1.00 51.07 374 LYS C CA 1
ATOM 5049 C C . LYS C 1 215 ? 73.860 -48.999 -15.825 1.00 49.58 374 LYS C C 1
ATOM 5050 O O . LYS C 1 215 ? 74.186 -49.675 -14.849 1.00 49.72 374 LYS C O 1
ATOM 5056 N N . GLY C 1 216 ? 73.145 -47.876 -15.714 1.00 48.08 375 GLY C N 1
ATOM 5057 C CA . GLY C 1 216 ? 72.792 -47.277 -14.420 1.00 45.83 375 GLY C CA 1
ATOM 5058 C C . GLY C 1 216 ? 73.989 -46.692 -13.692 1.00 44.25 375 GLY C C 1
ATOM 5059 O O . GLY C 1 216 ? 74.052 -46.737 -12.464 1.00 44.34 375 GLY C O 1
ATOM 5060 N N . GLU C 1 217 ? 74.958 -46.193 -14.459 1.00 42.57 376 GLU C N 1
ATOM 5061 C CA . GLU C 1 217 ? 76.137 -45.507 -13.932 1.00 41.16 376 GLU C CA 1
ATOM 5062 C C . GLU C 1 217 ? 75.934 -44.004 -14.114 1.00 40.13 376 GLU C C 1
ATOM 5063 O O . GLU C 1 217 ? 75.364 -43.545 -15.124 1.00 39.09 376 GLU C O 1
ATOM 5069 N N . VAL C 1 218 ? 76.374 -43.235 -13.128 1.00 39.18 377 VAL C N 1
ATOM 5070 C CA . VAL C 1 218 ? 76.229 -41.782 -13.188 1.00 38.91 377 VAL C CA 1
ATOM 5071 C C . VAL C 1 218 ? 77.259 -41.183 -14.141 1.00 39.16 377 VAL C C 1
ATOM 5072 O O . VAL C 1 218 ? 78.478 -41.248 -13.873 1.00 39.02 377 VAL C O 1
ATOM 5076 N N . CYS C 1 219 ? 76.759 -40.626 -15.253 1.00 38.88 378 CYS C N 1
ATOM 5077 C CA A CYS C 1 219 ? 77.584 -40.042 -16.309 0.50 38.62 378 CYS C CA 1
ATOM 5078 C CA B CYS C 1 219 ? 77.612 -40.037 -16.281 0.50 38.92 378 CYS C CA 1
ATOM 5079 C C . CYS C 1 219 ? 77.355 -38.541 -16.420 1.00 38.36 378 CYS C C 1
ATOM 5080 O O . CYS C 1 219 ? 76.402 -38.018 -15.863 1.00 38.76 378 CYS C O 1
ATOM 5085 N N . LYS C 1 220 ? 78.233 -37.861 -17.161 1.00 38.04 379 LYS C N 1
ATOM 5086 C CA . LYS C 1 220 ? 78.129 -36.450 -17.516 1.00 38.30 379 LYS C CA 1
ATOM 5087 C C . LYS C 1 220 ? 77.285 -36.342 -18.796 1.00 37.22 379 LYS C C 1
ATOM 5088 O O . LYS C 1 220 ? 77.626 -36.918 -19.844 1.00 36.77 379 LYS C O 1
ATOM 5094 N N . ALA C 1 221 ? 76.135 -35.676 -18.698 1.00 34.96 380 ALA C N 1
ATOM 5095 C CA . ALA C 1 221 ? 75.285 -35.561 -19.855 1.00 34.06 380 ALA C CA 1
ATOM 5096 C C . ALA C 1 221 ? 75.120 -34.098 -20.166 1.00 33.60 380 ALA C C 1
ATOM 5097 O O . ALA C 1 221 ? 74.858 -33.322 -19.251 1.00 34.06 380 ALA C O 1
ATOM 5099 N N . GLN C 1 222 ? 75.251 -33.711 -21.437 1.00 33.54 381 GLN C N 1
ATOM 5100 C CA . GLN C 1 222 ? 74.958 -32.301 -21.832 1.00 34.86 381 GLN C CA 1
ATOM 5101 C C . GLN C 1 222 ? 73.480 -32.207 -22.093 1.00 35.21 381 GLN C C 1
ATOM 5102 O O . GLN C 1 222 ? 73.008 -32.709 -23.106 1.00 36.05 381 GLN C O 1
ATOM 5108 N N . ILE C 1 223 ? 72.761 -31.563 -21.184 1.00 35.21 382 ILE C N 1
ATOM 5109 C CA . ILE C 1 223 ? 71.302 -31.491 -21.239 1.00 35.16 382 ILE C CA 1
ATOM 5110 C C . ILE C 1 223 ? 70.837 -30.075 -21.638 1.00 34.76 382 ILE C C 1
ATOM 5111 O O . ILE C 1 223 ? 71.345 -29.073 -21.121 1.00 33.46 382 ILE C O 1
ATOM 5116 N N . MET C 1 224 ? 69.865 -30.003 -22.550 1.00 34.66 383 MET C N 1
ATOM 5117 C CA . MET C 1 224 ? 69.279 -28.730 -22.965 1.00 34.97 383 MET C CA 1
ATOM 5118 C C . MET C 1 224 ? 67.754 -28.788 -22.781 1.00 35.50 383 MET C C 1
ATOM 5119 O O . MET C 1 224 ? 67.120 -29.827 -23.044 1.00 35.70 383 MET C O 1
ATOM 5124 N N . ASN C 1 225 ? 67.150 -27.695 -22.334 1.00 35.56 384 ASN C N 1
ATOM 5125 C CA . ASN C 1 225 ? 65.684 -27.728 -22.199 1.00 34.94 384 ASN C CA 1
ATOM 5126 C C . ASN C 1 225 ? 65.075 -27.127 -23.416 1.00 35.48 384 ASN C C 1
ATOM 5127 O O . ASN C 1 225 ? 65.659 -26.226 -24.040 1.00 34.48 384 ASN C O 1
ATOM 5132 N N . VAL C 1 226 ? 63.926 -27.683 -23.815 1.00 34.98 385 VAL C N 1
ATOM 5133 C CA . VAL C 1 226 ? 63.152 -27.047 -24.876 1.00 34.52 385 VAL C CA 1
ATOM 5134 C C . VAL C 1 226 ? 61.706 -26.779 -24.365 1.00 34.64 385 VAL C C 1
ATOM 5135 O O . VAL C 1 226 ? 61.136 -27.602 -23.594 1.00 33.17 385 VAL C O 1
ATOM 5139 N N . SER C 1 227 ? 61.191 -25.583 -24.713 1.00 32.89 386 SER C N 1
ATOM 5140 C CA . SER C 1 227 ? 59.859 -25.147 -24.358 1.00 31.97 386 SER C CA 1
ATOM 5141 C C . SER C 1 227 ? 59.143 -24.774 -25.618 1.00 32.96 386 SER C C 1
ATOM 5142 O O . SER C 1 227 ? 59.548 -23.853 -26.303 1.00 34.07 386 SER C O 1
ATOM 5145 N N . TRP C 1 228 ? 58.105 -25.522 -25.963 1.00 33.30 387 TRP C N 1
ATOM 5146 C CA . TRP C 1 228 ? 57.267 -25.225 -27.120 1.00 32.82 387 TRP C CA 1
ATOM 5147 C C . TRP C 1 228 ? 55.953 -24.565 -26.688 1.00 34.29 387 TRP C C 1
ATOM 5148 O O . TRP C 1 228 ? 55.365 -24.970 -25.655 1.00 34.52 387 TRP C O 1
ATOM 5159 N N . SER C 1 229 ? 55.508 -23.571 -27.459 1.00 33.27 388 SER C N 1
ATOM 5160 C CA . SER C 1 229 ? 54.159 -23.001 -27.336 1.00 33.38 388 SER C CA 1
ATOM 5161 C C . SER C 1 229 ? 53.431 -23.244 -28.645 1.00 34.36 388 SER C C 1
ATOM 5162 O O . SER C 1 229 ? 54.060 -23.188 -29.702 1.00 33.94 388 SER C O 1
ATOM 5165 N N . ALA C 1 230 ? 52.120 -23.530 -28.587 1.00 34.06 389 ALA C N 1
ATOM 5166 C CA . ALA C 1 230 ? 51.365 -23.867 -29.807 1.00 33.31 389 ALA C CA 1
ATOM 5167 C C . ALA C 1 230 ? 49.929 -23.435 -29.580 1.00 33.30 389 ALA C C 1
ATOM 5168 O O . ALA C 1 230 ? 49.438 -23.387 -28.441 1.00 33.01 389 ALA C O 1
ATOM 5170 N N . ASP C 1 231 ? 49.291 -23.126 -30.688 1.00 33.33 390 ASP C N 1
ATOM 5171 C CA . ASP C 1 231 ? 47.983 -22.525 -30.731 1.00 34.19 390 ASP C CA 1
ATOM 5172 C C . ASP C 1 231 ? 47.058 -23.690 -30.543 1.00 34.46 390 ASP C C 1
ATOM 5173 O O . ASP C 1 231 ? 46.806 -24.415 -31.508 1.00 34.54 390 ASP C O 1
ATOM 5178 N N . HIS C 1 232 ? 46.534 -23.845 -29.325 1.00 34.72 391 HIS C N 1
ATOM 5179 C CA . HIS C 1 232 ? 45.685 -25.017 -29.017 1.00 34.83 391 HIS C CA 1
ATOM 5180 C C . HIS C 1 232 ? 44.249 -24.981 -29.644 1.00 34.82 391 HIS C C 1
ATOM 5181 O O . HIS C 1 232 ? 43.483 -25.943 -29.476 1.00 34.22 391 HIS C O 1
ATOM 5188 N N . ARG C 1 233 ? 43.886 -23.923 -30.385 1.00 34.46 392 ARG C N 1
ATOM 5189 C CA . ARG C 1 233 ? 42.659 -23.960 -31.191 1.00 34.05 392 ARG C CA 1
ATOM 5190 C C . ARG C 1 233 ? 42.689 -25.049 -32.276 1.00 34.47 392 ARG C C 1
ATOM 5191 O O . ARG C 1 233 ? 41.672 -25.687 -32.540 1.00 33.30 392 ARG C O 1
ATOM 5199 N N . ILE C 1 234 ? 43.844 -25.220 -32.922 1.00 35.27 393 ILE C N 1
ATOM 5200 C CA . ILE C 1 234 ? 44.039 -26.207 -33.985 1.00 36.72 393 ILE C CA 1
ATOM 5201 C C . ILE C 1 234 ? 45.156 -27.219 -33.740 1.00 36.55 393 ILE C C 1
ATOM 5202 O O . ILE C 1 234 ? 45.265 -28.223 -34.476 1.00 36.79 393 ILE C O 1
ATOM 5207 N N . ILE C 1 235 ? 46.006 -26.965 -32.749 1.00 36.85 394 ILE C N 1
ATOM 5208 C CA . ILE C 1 235 ? 47.091 -27.913 -32.421 1.00 37.19 394 ILE C CA 1
ATOM 5209 C C . ILE C 1 235 ? 46.840 -28.646 -31.109 1.00 37.75 394 ILE C C 1
ATOM 5210 O O . ILE C 1 235 ? 46.763 -28.015 -30.068 1.00 38.01 394 ILE C O 1
ATOM 5215 N N . ASP C 1 236 ? 46.712 -29.971 -31.141 1.00 37.40 395 ASP C N 1
ATOM 5216 C CA . ASP C 1 236 ? 46.542 -30.698 -29.865 1.00 38.46 395 ASP C CA 1
ATOM 5217 C C . ASP C 1 236 ? 47.844 -31.048 -29.166 1.00 37.31 395 ASP C C 1
ATOM 5218 O O . ASP C 1 236 ? 48.911 -30.889 -29.733 1.00 37.42 395 ASP C O 1
ATOM 5223 N N . GLY C 1 237 ? 47.746 -31.547 -27.934 1.00 37.63 396 GLY C N 1
ATOM 5224 C CA . GLY C 1 237 ? 48.900 -31.881 -27.118 1.00 35.51 396 GLY C CA 1
ATOM 5225 C C . GLY C 1 237 ? 49.744 -32.988 -27.691 1.00 36.34 396 GLY C C 1
ATOM 5226 O O . GLY C 1 237 ? 50.963 -32.973 -27.534 1.00 36.08 396 GLY C O 1
ATOM 5227 N N . ALA C 1 238 ? 49.092 -33.953 -28.340 1.00 36.30 397 ALA C N 1
ATOM 5228 C CA . ALA C 1 238 ? 49.730 -35.163 -28.893 1.00 35.68 397 ALA C CA 1
ATOM 5229 C C . ALA C 1 238 ? 50.616 -34.820 -30.048 1.00 36.49 397 ALA C C 1
ATOM 5230 O O . ALA C 1 238 ? 51.729 -35.317 -30.111 1.00 36.92 397 ALA C O 1
ATOM 5232 N N . THR C 1 239 ? 50.127 -33.952 -30.953 1.00 36.64 398 THR C N 1
ATOM 5233 C CA . THR C 1 239 ? 50.897 -33.396 -32.084 1.00 35.68 398 THR C CA 1
ATOM 5234 C C . THR C 1 239 ? 52.180 -32.666 -31.708 1.00 35.75 398 THR C C 1
ATOM 5235 O O . THR C 1 239 ? 53.247 -32.957 -32.254 1.00 34.62 398 THR C O 1
ATOM 5239 N N . VAL C 1 240 ? 52.096 -31.692 -30.791 1.00 36.06 399 VAL C N 1
ATOM 5240 C CA . VAL C 1 240 ? 53.301 -30.981 -30.338 1.00 36.04 399 VAL C CA 1
ATOM 5241 C C . VAL C 1 240 ? 54.262 -31.959 -29.642 1.00 35.79 399 VAL C C 1
ATOM 5242 O O 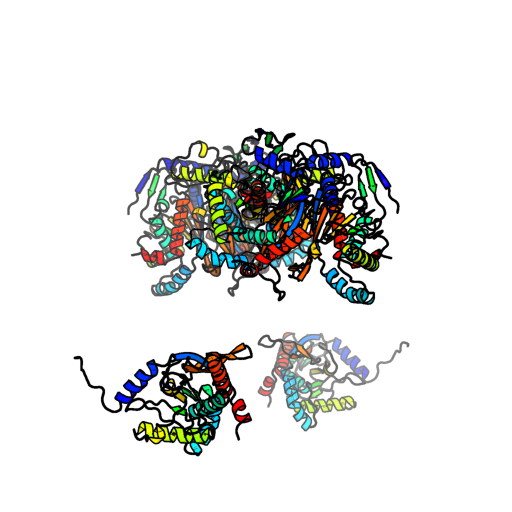. VAL C 1 240 ? 55.466 -31.890 -29.812 1.00 36.92 399 VAL C O 1
ATOM 5246 N N . SER C 1 241 ? 53.735 -32.907 -28.889 1.00 33.80 400 SER C N 1
ATOM 5247 C CA . SER C 1 241 ? 54.556 -33.845 -28.195 1.00 35.86 400 SER C CA 1
ATOM 5248 C C . SER C 1 241 ? 55.283 -34.886 -29.108 1.00 35.99 400 SER C C 1
ATOM 5249 O O . SER C 1 241 ? 56.467 -35.208 -28.915 1.00 36.18 400 SER C O 1
ATOM 5252 N N . ARG C 1 242 ? 54.568 -35.408 -30.090 1.00 34.79 401 ARG C N 1
ATOM 5253 C CA . ARG 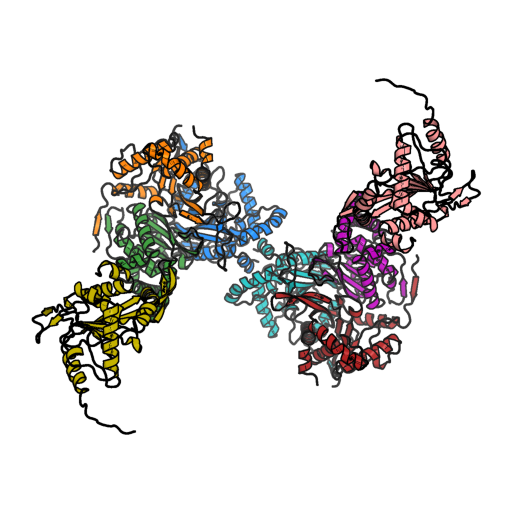C 1 242 ? 55.166 -36.305 -31.052 1.00 35.98 401 ARG C CA 1
ATOM 5254 C C . ARG C 1 242 ? 56.166 -35.580 -31.941 1.00 36.28 401 ARG C C 1
ATOM 5255 O O . ARG C 1 242 ? 57.186 -36.135 -32.343 1.00 36.57 401 ARG C O 1
ATOM 5263 N N . PHE C 1 243 ? 55.838 -34.342 -32.289 1.00 36.50 402 PHE C N 1
ATOM 5264 C CA . PHE C 1 243 ? 56.766 -33.528 -33.047 1.00 36.88 402 PHE C CA 1
ATOM 5265 C C . PHE C 1 243 ? 58.023 -33.318 -32.215 1.00 35.73 402 PHE C C 1
ATOM 5266 O O . PHE C 1 243 ? 59.118 -33.521 -32.687 1.00 36.92 402 PHE C O 1
ATOM 5274 N N . SER C 1 244 ? 57.856 -32.929 -30.966 1.00 37.23 403 SER C N 1
ATOM 5275 C CA . SER C 1 244 ? 58.983 -32.730 -30.065 1.00 36.68 403 SER C CA 1
ATOM 5276 C C . SER C 1 244 ? 59.840 -33.961 -29.859 1.00 36.67 403 SER C C 1
ATOM 5277 O O . SER C 1 244 ? 61.074 -33.846 -29.844 1.00 37.71 403 SER C O 1
ATOM 5280 N N . ASN C 1 245 ? 59.206 -35.121 -29.666 1.00 36.63 404 ASN C N 1
ATOM 5281 C CA . ASN C 1 245 ? 59.902 -36.422 -29.584 1.00 35.92 404 ASN C CA 1
ATOM 5282 C C . ASN C 1 245 ? 60.711 -36.759 -30.849 1.00 35.83 404 ASN C C 1
ATOM 5283 O O . ASN C 1 245 ? 61.775 -37.387 -30.764 1.00 35.05 404 ASN C O 1
ATOM 5288 N N . LEU C 1 246 ? 60.157 -36.409 -32.015 1.00 35.59 405 LEU C N 1
ATOM 5289 C CA . LEU C 1 246 ? 60.850 -36.598 -33.323 1.00 36.40 405 LEU C CA 1
ATOM 5290 C C . LEU C 1 246 ? 62.101 -35.667 -33.483 1.00 36.61 405 LEU C C 1
ATOM 5291 O O . LEU C 1 246 ? 63.220 -36.118 -33.796 1.00 36.15 405 LEU C O 1
ATOM 5296 N N . TRP C 1 247 ? 61.871 -34.364 -33.273 1.00 36.55 406 TRP C N 1
ATOM 5297 C CA . TRP C 1 247 ? 62.909 -33.341 -33.232 1.00 34.68 406 TRP C CA 1
ATOM 5298 C C . TRP C 1 247 ? 64.012 -33.830 -32.304 1.00 35.91 406 TRP C C 1
ATOM 5299 O O . TRP C 1 247 ? 65.183 -33.862 -32.664 1.00 36.61 406 TRP C O 1
ATOM 5310 N N . LYS C 1 248 ? 63.626 -34.225 -31.099 1.00 35.31 407 LYS C N 1
ATOM 5311 C CA . LYS C 1 248 ? 64.542 -34.659 -30.064 1.00 36.37 407 LYS C CA 1
ATOM 5312 C C . LYS C 1 248 ? 65.302 -35.965 -30.412 1.00 36.26 407 LYS C C 1
ATOM 5313 O O . LYS C 1 248 ? 66.466 -36.113 -30.101 1.00 36.09 407 LYS C O 1
ATOM 5319 N N . SER C 1 249 ? 64.650 -36.925 -31.065 1.00 37.62 408 SER C N 1
ATOM 5320 C CA . SER C 1 249 ? 65.364 -38.139 -31.494 1.00 37.59 408 SER C CA 1
ATOM 5321 C C . SER C 1 249 ? 66.466 -37.812 -32.511 1.00 37.11 408 SER C C 1
ATOM 5322 O O . SER C 1 249 ? 67.532 -38.441 -32.518 1.00 37.75 408 SER C O 1
ATOM 5325 N N . TYR C 1 250 ? 66.193 -36.859 -33.398 1.00 36.71 409 TYR C N 1
ATOM 5326 C CA . TYR C 1 250 ? 67.135 -36.438 -34.428 1.00 35.89 409 TYR C CA 1
ATOM 5327 C C . TYR C 1 250 ? 68.378 -35.791 -33.826 1.00 35.15 409 TYR C C 1
ATOM 5328 O O . TYR C 1 250 ? 69.464 -35.880 -34.385 1.00 35.09 409 TYR C O 1
ATOM 5337 N N . LEU C 1 251 ? 68.223 -35.172 -32.667 1.00 34.45 410 LEU C N 1
ATOM 5338 C CA . LEU C 1 251 ? 69.303 -34.437 -32.030 1.00 33.50 410 LEU C CA 1
ATOM 5339 C C . LEU C 1 251 ? 70.093 -35.302 -31.088 1.00 33.72 410 LEU C C 1
ATOM 5340 O O . LEU C 1 251 ? 71.312 -35.137 -30.984 1.00 31.89 410 LEU C O 1
ATOM 5345 N N . GLU C 1 252 ? 69.376 -36.202 -30.396 1.00 34.23 411 GLU C N 1
ATOM 5346 C CA . GLU C 1 252 ? 69.961 -37.225 -29.527 1.00 35.58 411 GLU C CA 1
ATOM 5347 C C . GLU C 1 252 ? 70.641 -38.306 -30.320 1.00 36.49 411 GLU C C 1
ATOM 5348 O O . GLU C 1 252 ? 71.658 -38.841 -29.873 1.00 37.87 411 GLU C O 1
ATOM 5354 N N . ASN C 1 253 ? 70.090 -38.643 -31.488 1.00 37.21 412 ASN C N 1
ATOM 5355 C CA . ASN C 1 253 ? 70.715 -39.618 -32.394 1.00 37.63 412 ASN C CA 1
ATOM 5356 C C . ASN C 1 253 ? 70.895 -39.011 -33.791 1.00 37.45 412 ASN C C 1
ATOM 5357 O O . ASN C 1 253 ? 70.053 -39.236 -34.671 1.00 37.01 412 ASN C O 1
ATOM 5362 N N . PRO C 1 254 ? 71.957 -38.208 -33.995 1.00 36.85 413 PRO C N 1
ATOM 5363 C CA . PRO C 1 254 ? 72.053 -37.465 -35.257 1.00 37.43 413 PRO C CA 1
ATOM 5364 C C . PRO C 1 254 ? 72.239 -38.359 -36.494 1.00 38.38 413 PRO C C 1
ATOM 5365 O O . PRO C 1 254 ? 72.027 -37.919 -37.623 1.00 37.38 413 PRO C O 1
ATOM 5369 N N . ALA C 1 255 ? 72.604 -39.614 -36.252 1.00 39.14 414 ALA C N 1
ATOM 5370 C CA . ALA C 1 255 ? 72.640 -40.632 -37.268 1.00 40.22 414 ALA C CA 1
ATOM 5371 C C . ALA C 1 255 ? 71.273 -40.756 -37.942 1.00 40.92 414 ALA C C 1
ATOM 5372 O O . ALA C 1 255 ? 71.193 -41.060 -39.139 1.00 40.20 414 ALA C O 1
ATOM 5374 N N . PHE C 1 256 ? 70.200 -40.547 -37.162 1.00 41.42 415 PHE C N 1
ATOM 5375 C CA . PHE C 1 256 ? 68.859 -40.650 -37.701 1.00 42.31 415 PHE C CA 1
ATOM 5376 C C . PHE C 1 256 ? 68.679 -39.610 -38.832 1.00 43.03 415 PHE C C 1
ATOM 5377 O O . PHE C 1 256 ? 68.030 -39.907 -39.850 1.00 43.60 415 PHE C O 1
ATOM 5385 N N . MET C 1 257 ? 69.280 -38.416 -38.692 1.00 42.36 416 MET C N 1
ATOM 5386 C CA . MET C 1 257 ? 69.216 -37.432 -39.783 1.00 42.82 416 MET C CA 1
ATOM 5387 C C . MET C 1 257 ? 69.910 -37.917 -41.054 1.00 43.18 416 MET C C 1
ATOM 5388 O O . MET C 1 257 ? 69.390 -37.686 -42.147 1.00 45.10 416 MET C O 1
ATOM 5393 N N . LEU C 1 258 ? 71.054 -38.601 -40.921 1.00 41.40 417 LEU C N 1
ATOM 5394 C CA . LEU C 1 258 ? 71.815 -39.126 -42.079 1.00 42.14 417 LEU C CA 1
ATOM 5395 C C . LEU C 1 258 ? 70.987 -40.006 -42.986 1.00 42.05 417 LEU C C 1
ATOM 5396 O O . LEU C 1 258 ? 71.184 -39.995 -44.203 1.00 42.36 417 LEU C O 1
ATOM 5401 N N . LEU C 1 259 ? 70.077 -40.797 -42.399 1.00 42.33 418 LEU C N 1
ATOM 5402 C CA . LEU C 1 259 ? 69.350 -41.853 -43.140 1.00 42.19 418 LEU C CA 1
ATOM 5403 C C . LEU C 1 259 ? 68.600 -41.274 -44.328 1.00 41.59 418 LEU C C 1
ATOM 5404 O O . LEU C 1 259 ? 68.676 -41.809 -45.450 1.00 41.12 418 LEU C O 1
ATOM 5409 N N . ASP C 1 260 ? 67.904 -40.164 -44.077 1.00 41.05 419 ASP C N 1
ATOM 5410 C CA . ASP C 1 260 ? 66.946 -39.611 -45.038 1.00 41.43 419 ASP C CA 1
ATOM 5411 C C . ASP C 1 260 ? 67.369 -38.353 -45.766 1.00 41.79 419 ASP C C 1
ATOM 5412 O O . ASP C 1 260 ? 66.606 -37.852 -46.593 1.00 42.72 419 ASP C O 1
ATOM 5417 N N . LEU C 1 261 ? 68.564 -37.840 -45.482 1.00 41.69 420 LEU C N 1
ATOM 5418 C CA . LEU C 1 261 ? 69.105 -36.705 -46.247 1.00 41.67 420 LEU C CA 1
ATOM 5419 C C . LEU C 1 261 ? 69.730 -37.105 -47.572 1.00 41.95 420 LEU C C 1
ATOM 5420 O O . LEU C 1 261 ? 70.279 -38.209 -47.710 1.00 43.01 420 LEU C O 1
ATOM 5425 N N . LYS C 1 262 ? 69.687 -36.183 -48.537 1.00 42.11 421 LYS C N 1
ATOM 5426 C CA . LYS C 1 262 ? 70.032 -36.449 -49.942 1.00 41.91 421 LYS C CA 1
ATOM 5427 C C . LYS C 1 262 ? 71.233 -35.620 -50.479 1.00 42.11 421 LYS C C 1
ATOM 5428 O O . LYS C 1 262 ? 71.910 -35.966 -51.464 1.00 42.26 421 LYS C O 1
ATOM 5435 N N . GLY D 1 29 ? 110.110 -6.686 54.225 1.00 46.39 188 GLY D N 1
ATOM 5436 C CA . GLY D 1 29 ? 108.838 -6.221 54.851 1.00 46.75 188 GLY D CA 1
ATOM 5437 C C . GLY D 1 29 ? 108.877 -4.751 55.233 1.00 46.74 188 GLY D C 1
ATOM 5438 O O . GLY D 1 29 ? 108.236 -4.348 56.209 1.00 47.16 188 GLY D O 1
ATOM 5439 N N . LYS D 1 30 ? 109.678 -3.977 54.497 1.00 46.18 189 LYS D N 1
ATOM 5440 C CA . LYS D 1 30 ? 109.720 -2.506 54.568 1.00 46.15 189 LYS D CA 1
ATOM 5441 C C . LYS D 1 30 ? 110.338 -1.934 53.278 1.00 45.39 189 LYS D C 1
ATOM 5442 O O . LYS D 1 30 ? 111.299 -2.504 52.716 1.00 45.83 189 LYS D O 1
ATOM 5448 N N . ASP D 1 31 ? 109.798 -0.819 52.794 1.00 44.49 190 ASP D N 1
ATOM 5449 C CA . ASP D 1 31 ? 110.364 -0.216 51.566 1.00 44.14 190 ASP D CA 1
ATOM 5450 C C . ASP D 1 31 ? 111.712 0.453 51.861 1.00 43.53 190 ASP D C 1
ATOM 5451 O O . ASP D 1 31 ? 111.856 1.224 52.834 1.00 43.23 190 ASP D O 1
ATOM 5456 N N . ARG D 1 32 ? 112.698 0.128 51.036 1.00 41.65 191 ARG D N 1
ATOM 5457 C CA . ARG D 1 32 ? 114.011 0.725 51.151 1.00 40.85 191 ARG D CA 1
ATOM 5458 C C . ARG D 1 32 ? 114.251 1.731 49.994 1.00 40.01 191 ARG D C 1
ATOM 5459 O O . ARG D 1 32 ? 114.172 1.360 48.813 1.00 38.56 191 ARG D O 1
ATOM 5467 N N . THR D 1 33 ? 114.506 2.997 50.355 1.00 39.35 192 THR D N 1
ATOM 5468 C CA . THR D 1 33 ? 114.900 4.021 49.396 1.00 39.25 192 THR D CA 1
ATOM 5469 C C . THR D 1 33 ? 116.408 4.165 49.354 1.00 39.86 192 THR D C 1
ATOM 5470 O O . THR D 1 33 ? 117.050 4.286 50.393 1.00 39.31 192 THR D O 1
ATOM 5474 N N . GLU D 1 34 ? 116.971 4.165 48.146 1.00 40.15 193 GLU D N 1
ATOM 5475 C CA . GLU D 1 34 ? 118.393 4.431 48.023 1.00 41.15 193 GLU D CA 1
ATOM 5476 C C . GLU D 1 34 ? 118.787 5.222 46.769 1.00 40.07 193 GLU D C 1
ATOM 5477 O O . GLU D 1 34 ? 118.111 5.124 45.747 1.00 39.16 193 GLU D O 1
ATOM 5483 N N . PRO D 1 35 ? 119.862 6.056 46.869 1.00 39.89 194 PRO D N 1
ATOM 5484 C CA . PRO D 1 35 ? 120.337 6.780 45.681 1.00 39.26 194 PRO D CA 1
ATOM 5485 C C . PRO D 1 35 ? 120.640 5.859 44.511 1.00 38.82 194 PRO D C 1
ATOM 5486 O O . PRO D 1 35 ? 121.163 4.766 44.679 1.00 38.46 194 PRO D O 1
ATOM 5490 N N . VAL D 1 36 ? 120.263 6.305 43.333 1.00 39.05 195 VAL D N 1
ATOM 5491 C CA . VAL D 1 36 ? 120.754 5.724 42.130 1.00 40.22 195 VAL D CA 1
ATOM 5492 C C . VAL D 1 36 ? 122.129 6.336 42.056 1.00 42.22 195 VAL D C 1
ATOM 5493 O O . VAL D 1 36 ? 122.278 7.581 41.937 1.00 42.70 195 VAL D O 1
ATOM 5497 N N . LYS D 1 37 ? 123.150 5.497 42.121 1.00 42.93 196 LYS D N 1
ATOM 5498 C CA . LYS D 1 37 ? 124.461 6.108 42.064 1.00 44.44 196 LYS D CA 1
ATOM 5499 C C . LYS D 1 37 ? 125.386 5.591 41.007 1.00 43.65 196 LYS D C 1
ATOM 5500 O O . LYS D 1 37 ? 125.013 4.757 40.197 1.00 44.73 196 LYS D O 1
ATOM 5506 N N . GLY D 1 38 ? 126.542 6.227 40.951 1.00 43.67 197 GLY D N 1
ATOM 5507 C CA . GLY D 1 38 ? 127.682 5.728 40.232 1.00 43.77 197 GLY D CA 1
ATOM 5508 C C . GLY D 1 38 ? 127.399 5.509 38.786 1.00 44.13 197 GLY D C 1
ATOM 5509 O O . GLY D 1 38 ? 126.879 6.376 38.101 1.00 43.91 197 GLY D O 1
ATOM 5510 N N . PHE D 1 39 ? 127.755 4.340 38.299 1.00 44.75 198 PHE D N 1
ATOM 5511 C CA . PHE D 1 39 ? 127.697 4.171 36.878 1.00 45.21 198 PHE D CA 1
ATOM 5512 C C . PHE D 1 39 ? 126.294 3.924 36.313 1.00 43.99 198 PHE D C 1
ATOM 5513 O O . PHE D 1 39 ? 126.124 3.901 35.100 1.00 43.70 198 PHE D O 1
ATOM 5521 N N . HIS D 1 40 ? 125.306 3.795 37.207 1.00 42.13 199 HIS D N 1
ATOM 5522 C CA . HIS D 1 40 ? 123.888 3.792 36.858 1.00 41.39 199 HIS D CA 1
ATOM 5523 C C . HIS D 1 40 ? 123.352 5.139 36.402 1.00 38.70 199 HIS D C 1
ATOM 5524 O O . HIS D 1 40 ? 122.383 5.181 35.667 1.00 37.90 199 HIS D O 1
ATOM 5531 N N . LYS D 1 41 ? 123.989 6.228 36.809 1.00 35.60 200 LYS D N 1
ATOM 5532 C CA . LYS D 1 41 ? 123.641 7.567 36.328 1.00 33.91 200 LYS D CA 1
ATOM 5533 C C . LYS D 1 41 ? 123.611 7.682 34.801 1.00 33.09 200 LYS D C 1
ATOM 5534 O O . LYS D 1 41 ? 122.757 8.381 34.268 1.00 32.37 200 LYS D O 1
ATOM 5540 N N . ALA D 1 42 ? 124.508 6.971 34.114 1.00 31.67 201 ALA D N 1
ATOM 5541 C CA . ALA D 1 42 ? 124.642 7.078 32.666 1.00 32.04 201 ALA D CA 1
ATOM 5542 C C . ALA D 1 42 ? 123.444 6.553 31.882 1.00 32.43 201 ALA D C 1
ATOM 5543 O O . ALA D 1 42 ? 123.111 7.103 30.843 1.00 32.54 201 ALA D O 1
ATOM 5545 N N . MET D 1 43 ? 122.851 5.444 32.339 1.00 32.54 202 MET D N 1
ATOM 5546 C CA . MET D 1 43 ? 121.684 4.902 31.671 1.00 32.56 202 MET D CA 1
ATOM 5547 C C . MET D 1 43 ? 120.510 5.862 31.879 1.00 32.23 202 MET D C 1
ATOM 5548 O O . MET D 1 43 ? 119.691 6.030 30.975 1.00 32.36 202 MET D O 1
ATOM 5553 N N . VAL D 1 44 ? 120.463 6.508 33.038 1.00 31.86 203 VAL D N 1
ATOM 5554 C CA . VAL D 1 44 ? 119.392 7.485 33.342 1.00 32.18 203 VAL D CA 1
ATOM 5555 C C . VAL D 1 44 ? 119.517 8.633 32.323 1.00 34.10 203 VAL D C 1
ATOM 5556 O O . VAL D 1 44 ? 118.520 9.007 31.656 1.00 33.41 203 VAL D O 1
ATOM 5560 N N . LYS D 1 45 ? 120.747 9.160 32.183 1.00 33.95 204 LYS D N 1
ATOM 5561 C CA . LYS D 1 45 ? 120.991 10.253 31.268 1.00 35.26 204 LYS D CA 1
ATOM 5562 C C . LYS D 1 45 ? 120.630 9.879 29.834 1.00 35.03 204 LYS D C 1
ATOM 5563 O O . LYS D 1 45 ? 119.855 10.596 29.189 1.00 35.96 204 LYS D O 1
ATOM 5569 N N . THR D 1 46 ? 121.197 8.783 29.346 1.00 34.55 205 THR D N 1
ATOM 5570 C CA . THR D 1 46 ? 120.984 8.310 27.974 1.00 35.66 205 THR D CA 1
ATOM 5571 C C . THR D 1 46 ? 119.522 8.045 27.580 1.00 35.94 205 THR D C 1
ATOM 5572 O O . THR D 1 46 ? 119.077 8.427 26.477 1.00 35.55 205 THR D O 1
ATOM 5576 N N . MET D 1 47 ? 118.791 7.342 28.458 1.00 35.77 206 MET D N 1
ATOM 5577 C CA . MET D 1 47 ? 117.407 6.982 28.154 1.00 35.14 206 MET D CA 1
ATOM 5578 C C . MET D 1 47 ? 116.516 8.214 28.270 1.00 34.68 206 MET D C 1
ATOM 5579 O O . MET D 1 47 ? 115.596 8.376 27.492 1.00 33.75 206 MET D O 1
ATOM 5584 N N . SER D 1 48 ? 116.784 9.074 29.254 1.00 34.24 207 SER D N 1
ATOM 5585 C CA . SER D 1 48 ? 116.108 10.321 29.316 1.00 33.63 207 SER D CA 1
ATOM 5586 C C . SER D 1 48 ? 116.257 11.113 27.983 1.00 34.16 207 SER D C 1
ATOM 5587 O O . SER D 1 48 ? 115.305 11.743 27.548 1.00 32.86 207 SER D O 1
ATOM 5590 N N . ALA D 1 49 ? 117.450 11.119 27.362 1.00 33.43 208 ALA D N 1
ATOM 5591 C CA . ALA D 1 49 ? 117.663 11.933 26.154 1.00 32.90 208 ALA D CA 1
ATOM 5592 C C . ALA D 1 49 ? 116.892 11.315 24.961 1.00 33.01 208 ALA D C 1
ATOM 5593 O O . ALA D 1 49 ? 116.466 12.021 24.018 1.00 32.80 208 ALA D O 1
ATOM 5595 N N . ALA D 1 50 ? 116.660 10.008 25.020 1.00 32.94 209 ALA D N 1
ATOM 5596 C CA . ALA D 1 50 ? 115.934 9.314 23.954 1.00 32.84 209 ALA D CA 1
ATOM 5597 C C . ALA D 1 50 ? 114.457 9.694 23.874 1.00 32.37 209 ALA D C 1
ATOM 5598 O O . ALA D 1 50 ? 113.782 9.475 22.858 1.00 31.43 209 ALA D O 1
ATOM 5600 N N . LEU D 1 51 ? 113.946 10.220 24.958 1.00 32.41 210 LEU D N 1
ATOM 5601 C CA . LEU D 1 51 ? 112.620 10.775 24.972 1.00 33.67 210 LEU D CA 1
ATOM 5602 C C . LEU D 1 51 ? 112.382 11.894 23.885 1.00 34.85 210 LEU D C 1
ATOM 5603 O O . LEU D 1 51 ? 111.226 12.228 23.578 1.00 34.54 210 LEU D O 1
ATOM 5608 N N . LYS D 1 52 ? 113.450 12.518 23.401 1.00 33.91 211 LYS D N 1
ATOM 5609 C CA . LYS D 1 52 ? 113.298 13.629 22.443 1.00 35.57 211 LYS D CA 1
ATOM 5610 C C . LYS D 1 52 ? 113.088 13.013 21.056 1.00 34.00 211 LYS D C 1
ATOM 5611 O O . LYS D 1 52 ? 112.835 13.704 20.094 1.00 33.70 211 LYS D O 1
ATOM 5617 N N . ILE D 1 53 ? 113.270 11.712 20.973 1.00 33.29 212 ILE D N 1
ATOM 5618 C CA . ILE D 1 53 ? 113.243 11.015 19.670 1.00 34.19 212 ILE D CA 1
ATOM 5619 C C . ILE D 1 53 ? 111.909 10.320 19.454 1.00 35.03 212 ILE D C 1
ATOM 5620 O O . ILE D 1 53 ? 111.568 9.431 20.223 1.00 33.92 212 ILE D O 1
ATOM 5625 N N . PRO D 1 54 ? 111.147 10.752 18.428 1.00 36.70 213 PRO D N 1
ATOM 5626 C CA . PRO D 1 54 ? 109.877 10.117 18.050 1.00 37.16 213 PRO D CA 1
ATOM 5627 C C . PRO D 1 54 ? 110.154 8.741 17.473 1.00 36.44 213 PRO D C 1
ATOM 5628 O O . PRO D 1 54 ? 110.630 8.633 16.320 1.00 36.58 213 PRO D O 1
ATOM 5632 N N . HIS D 1 55 ? 109.940 7.694 18.279 1.00 36.61 214 HIS D N 1
ATOM 5633 C CA . HIS D 1 55 ? 110.314 6.331 17.853 1.00 36.74 214 HIS D CA 1
ATOM 5634 C C . HIS D 1 55 ? 109.232 5.740 16.946 1.00 36.65 214 HIS D C 1
ATOM 5635 O O . HIS D 1 55 ? 108.082 5.673 17.314 1.00 38.45 214 HIS D O 1
ATOM 5642 N N . PHE D 1 56 ? 109.611 5.254 15.789 1.00 36.09 215 PHE D N 1
ATOM 5643 C CA . PHE D 1 56 ? 108.698 4.466 14.968 1.00 37.22 215 PHE D CA 1
ATOM 5644 C C . PHE D 1 56 ? 109.198 3.034 15.046 1.00 37.17 215 PHE D C 1
ATOM 5645 O O . PHE D 1 56 ? 110.386 2.812 14.923 1.00 36.22 215 PHE D O 1
ATOM 5653 N N . GLY D 1 57 ? 108.309 2.058 15.214 1.00 35.89 216 GLY D N 1
ATOM 5654 C CA . GLY D 1 57 ? 108.770 0.671 15.220 1.00 35.72 216 GLY D CA 1
ATOM 5655 C C . GLY D 1 57 ? 108.297 -0.121 14.025 1.00 35.68 216 GLY D C 1
ATOM 5656 O O . GLY D 1 57 ? 107.183 0.051 13.539 1.00 35.72 216 GLY D O 1
ATOM 5657 N N . TYR D 1 58 ? 109.151 -1.016 13.576 1.00 35.70 217 TYR D N 1
ATOM 5658 C CA . TYR D 1 58 ? 108.909 -1.821 12.411 1.00 36.38 217 TYR D CA 1
ATOM 5659 C C . TYR D 1 58 ? 109.569 -3.190 12.669 1.00 36.56 217 TYR D C 1
ATOM 5660 O O . TYR D 1 58 ? 110.761 -3.265 12.960 1.00 36.60 217 TYR D O 1
ATOM 5669 N N . CYS D 1 59 ? 108.788 -4.258 12.586 1.00 36.62 218 CYS D N 1
ATOM 5670 C CA . CYS D 1 59 ? 109.267 -5.588 12.987 1.00 37.31 218 CYS D CA 1
ATOM 5671 C C . CYS D 1 59 ? 109.064 -6.576 11.856 1.00 36.49 218 CYS D C 1
ATOM 5672 O O . CYS D 1 59 ? 108.188 -6.358 10.976 1.00 35.79 218 CYS D O 1
ATOM 5675 N N . ASP D 1 60 ? 109.781 -7.698 11.938 1.00 35.90 219 ASP D N 1
ATOM 5676 C CA . ASP D 1 60 ? 109.573 -8.780 10.941 1.00 35.30 219 ASP D CA 1
ATOM 5677 C C . ASP D 1 60 ? 110.050 -10.126 11.482 1.00 35.16 219 ASP D C 1
ATOM 5678 O O . ASP D 1 60 ? 110.582 -10.205 12.585 1.00 34.61 219 ASP D O 1
ATOM 5683 N N . GLU D 1 61 ? 109.819 -11.190 10.725 1.00 35.88 220 GLU D N 1
ATOM 5684 C CA . GLU D 1 61 ? 110.396 -12.473 11.030 1.00 36.77 220 GLU D CA 1
ATOM 5685 C C . GLU D 1 61 ? 111.390 -12.842 9.945 1.00 36.43 220 GLU D C 1
ATOM 5686 O O . GLU D 1 61 ? 111.295 -12.379 8.817 1.00 36.66 220 GLU D O 1
ATOM 5692 N N . VAL D 1 62 ? 112.412 -13.564 10.329 1.00 36.66 221 VAL D N 1
ATOM 5693 C CA . VAL D 1 62 ? 113.495 -13.898 9.407 1.00 37.57 221 VAL D CA 1
ATOM 5694 C C . VAL D 1 62 ? 113.683 -15.392 9.489 1.00 37.59 221 VAL D C 1
ATOM 5695 O O . VAL D 1 62 ? 113.728 -15.967 10.573 1.00 38.54 221 VAL D O 1
ATOM 5699 N N . ASP D 1 63 ? 113.719 -16.023 8.326 1.00 37.39 222 ASP D N 1
ATOM 5700 C CA . ASP D 1 63 ? 113.922 -17.435 8.235 1.00 36.71 222 ASP D CA 1
ATOM 5701 C C . ASP D 1 63 ? 115.418 -17.664 8.154 1.00 36.01 222 ASP D C 1
ATOM 5702 O O . ASP D 1 63 ? 116.016 -17.513 7.071 1.00 35.41 222 ASP D O 1
ATOM 5707 N N . LEU D 1 64 ? 116.002 -18.042 9.298 1.00 35.46 223 LEU D N 1
ATOM 5708 C CA . LEU D 1 64 ? 117.454 -18.353 9.434 1.00 34.62 223 LEU D CA 1
ATOM 5709 C C . LEU D 1 64 ? 117.829 -19.832 9.283 1.00 34.83 223 LEU D C 1
ATOM 5710 O O . LEU D 1 64 ? 118.848 -20.263 9.816 1.00 35.86 223 LEU D O 1
ATOM 5715 N N . THR D 1 65 ? 117.020 -20.618 8.588 1.00 34.61 224 THR D N 1
ATOM 5716 C CA . THR D 1 65 ? 117.270 -22.070 8.474 1.00 34.46 224 THR D CA 1
ATOM 5717 C C . THR D 1 65 ? 118.624 -22.314 7.785 1.00 35.66 224 THR D C 1
ATOM 5718 O O . THR D 1 65 ? 119.417 -23.146 8.228 1.00 36.00 224 THR D O 1
ATOM 5722 N N . GLU D 1 66 ? 118.867 -21.597 6.688 1.00 36.23 225 GLU D N 1
ATOM 5723 C CA . GLU D 1 66 ? 120.112 -21.703 5.908 1.00 36.70 225 GLU D CA 1
ATOM 5724 C C . GLU D 1 66 ? 121.334 -21.132 6.685 1.00 36.80 225 GLU D C 1
ATOM 5725 O O . GLU D 1 66 ? 122.421 -21.699 6.650 1.00 36.01 225 GLU D O 1
ATOM 5731 N N . LEU D 1 67 ? 121.140 -19.995 7.358 1.00 36.21 226 LEU D N 1
ATOM 5732 C CA . LEU D 1 67 ? 122.168 -19.414 8.229 1.00 36.67 226 LEU D CA 1
ATOM 5733 C C . LEU D 1 67 ? 122.582 -20.341 9.389 1.00 35.79 226 LEU D C 1
ATOM 5734 O O . LEU D 1 67 ? 123.767 -20.471 9.705 1.00 36.06 226 LEU D O 1
ATOM 5739 N N . VAL D 1 68 ? 121.599 -20.923 10.059 1.00 34.24 227 VAL D N 1
ATOM 5740 C CA . VAL D 1 68 ? 121.884 -21.902 11.079 1.00 34.10 227 VAL D CA 1
ATOM 5741 C C . VAL D 1 68 ? 122.738 -23.043 10.482 1.00 33.71 227 VAL D C 1
ATOM 5742 O O . VAL D 1 68 ? 123.668 -23.507 11.127 1.00 33.32 227 VAL D O 1
ATOM 5746 N N . LYS D 1 69 ? 122.400 -23.504 9.276 1.00 33.71 228 LYS D N 1
ATOM 5747 C CA . LYS D 1 69 ? 123.153 -24.599 8.653 1.00 34.99 228 LYS D CA 1
ATOM 5748 C C . LYS D 1 69 ? 124.562 -24.080 8.324 1.00 35.05 228 LYS D C 1
ATOM 5749 O O . LYS D 1 69 ? 125.556 -24.684 8.681 1.00 35.19 228 LYS D O 1
ATOM 5755 N N . LEU D 1 70 ? 124.624 -22.919 7.698 1.00 35.57 229 LEU D N 1
ATOM 5756 C CA . LEU D 1 70 ? 125.895 -22.306 7.347 1.00 37.04 229 LEU D CA 1
ATOM 5757 C C . LEU D 1 70 ? 126.809 -22.114 8.569 1.00 37.08 229 LEU D C 1
ATOM 5758 O O . LEU D 1 70 ? 127.962 -22.523 8.541 1.00 36.47 229 LEU D O 1
ATOM 5763 N N . ARG D 1 71 ? 126.287 -21.514 9.641 1.00 37.28 230 ARG D N 1
ATOM 5764 C CA . ARG D 1 71 ? 127.064 -21.340 10.876 1.00 38.09 230 ARG D CA 1
ATOM 5765 C C . ARG D 1 71 ? 127.574 -22.634 11.512 1.00 38.98 230 ARG D C 1
ATOM 5766 O O . ARG D 1 71 ? 128.691 -22.654 12.036 1.00 39.51 230 ARG D O 1
ATOM 5774 N N . GLU D 1 72 ? 126.776 -23.708 11.438 1.00 39.41 231 GLU D N 1
ATOM 5775 C CA . GLU D 1 72 ? 127.197 -25.038 11.887 1.00 41.21 231 GLU D CA 1
ATOM 5776 C C . GLU D 1 72 ? 128.417 -25.566 11.131 1.00 41.45 231 GLU D C 1
ATOM 5777 O O . GLU D 1 72 ? 129.323 -26.168 11.715 1.00 41.16 231 GLU D O 1
ATOM 5783 N N . GLU D 1 73 ? 128.438 -25.360 9.823 1.00 42.05 232 GLU D N 1
ATOM 5784 C CA . GLU D 1 73 ? 129.572 -25.833 9.050 1.00 42.70 232 GLU D CA 1
ATOM 5785 C C . GLU D 1 73 ? 130.789 -24.908 9.165 1.00 42.38 232 GLU D C 1
ATOM 5786 O O . GLU D 1 73 ? 131.911 -25.363 9.033 1.00 42.49 232 GLU D O 1
ATOM 5792 N N . LEU D 1 74 ? 130.556 -23.625 9.447 1.00 42.53 233 LEU D N 1
ATOM 5793 C CA . LEU D 1 74 ? 131.655 -22.687 9.731 1.00 42.86 233 LEU D CA 1
ATOM 5794 C C . LEU D 1 74 ? 132.233 -22.748 11.148 1.00 43.91 233 LEU D C 1
ATOM 5795 O O . LEU D 1 74 ? 133.430 -22.563 11.343 1.00 42.97 233 LEU D O 1
ATOM 5800 N N . LYS D 1 75 ? 131.361 -22.982 12.131 1.00 46.38 234 LYS D N 1
ATOM 5801 C CA . LYS D 1 75 ? 131.754 -23.065 13.554 1.00 47.85 234 LYS D CA 1
ATOM 5802 C C . LYS D 1 75 ? 133.149 -23.713 13.786 1.00 47.54 234 LYS D C 1
ATOM 5803 O O . LYS D 1 75 ? 133.982 -23.071 14.396 1.00 48.76 234 LYS D O 1
ATOM 5809 N N . PRO D 1 76 ? 133.421 -24.943 13.281 1.00 47.25 235 PRO D N 1
ATOM 5810 C CA . PRO D 1 76 ? 134.722 -25.601 13.491 1.00 46.74 235 PRO D CA 1
ATOM 5811 C C . PRO D 1 76 ? 135.983 -25.039 12.754 1.00 46.50 235 PRO D C 1
ATOM 5812 O O . PRO D 1 76 ? 137.111 -25.460 13.026 1.00 45.60 235 PRO D O 1
ATOM 5816 N N . ILE D 1 77 ? 135.796 -24.150 11.792 1.00 45.66 236 ILE D N 1
ATOM 5817 C CA . ILE D 1 77 ? 136.931 -23.487 11.170 1.00 44.96 236 ILE D CA 1
ATOM 5818 C C . ILE D 1 77 ? 137.278 -22.329 12.125 1.00 43.94 236 ILE D C 1
ATOM 5819 O O . ILE D 1 77 ? 138.450 -22.038 12.397 1.00 41.78 236 ILE D O 1
ATOM 5824 N N . ALA D 1 78 ? 136.227 -21.694 12.650 1.00 43.43 237 ALA D N 1
ATOM 5825 C CA . ALA D 1 78 ? 136.381 -20.667 13.663 1.00 43.91 237 ALA D CA 1
ATOM 5826 C C . ALA D 1 78 ? 137.006 -21.252 14.943 1.00 44.42 237 ALA D C 1
ATOM 5827 O O . ALA D 1 78 ? 137.942 -20.683 15.466 1.00 45.35 237 ALA D O 1
ATOM 5829 N N . PHE D 1 79 ? 136.532 -22.398 15.420 1.00 44.56 238 PHE D N 1
ATOM 5830 C CA . PHE D 1 79 ? 137.080 -22.982 16.643 1.00 44.98 238 PHE D CA 1
ATOM 5831 C C . PHE D 1 79 ? 138.590 -23.235 16.505 1.00 44.68 238 PHE D C 1
ATOM 5832 O O . PHE D 1 79 ? 139.365 -22.846 17.393 1.00 45.06 238 PHE D O 1
ATOM 5840 N N . ALA D 1 80 ? 138.986 -23.866 15.391 1.00 43.45 239 ALA D N 1
ATOM 5841 C CA . ALA D 1 80 ? 140.386 -24.118 15.015 1.00 42.21 239 ALA D CA 1
ATOM 5842 C C . ALA D 1 80 ? 141.263 -22.854 14.858 1.00 41.78 239 ALA D C 1
ATOM 5843 O O . ALA D 1 80 ? 142.498 -22.923 14.889 1.00 42.22 239 ALA D O 1
ATOM 5845 N N . ARG D 1 81 ? 140.623 -21.715 14.672 1.00 41.28 240 ARG D N 1
ATOM 5846 C CA . ARG D 1 81 ? 141.298 -20.425 14.625 1.00 41.54 240 ARG D CA 1
ATOM 5847 C C . ARG D 1 81 ? 141.303 -19.723 15.990 1.00 41.33 240 ARG D C 1
ATOM 5848 O O . ARG D 1 81 ? 141.886 -18.647 16.132 1.00 41.38 240 ARG D O 1
ATOM 5856 N N . GLY D 1 82 ? 140.642 -20.322 16.979 1.00 41.05 241 GLY D N 1
ATOM 5857 C CA . GLY D 1 82 ? 140.587 -19.759 18.333 1.00 41.37 241 GLY D CA 1
ATOM 5858 C C . GLY D 1 82 ? 139.451 -18.757 18.561 1.00 41.24 241 GLY D C 1
ATOM 5859 O O . GLY D 1 82 ? 139.454 -18.012 19.542 1.00 40.95 241 GLY D O 1
ATOM 5860 N N . ILE D 1 83 ? 138.465 -18.770 17.665 1.00 41.63 242 ILE D N 1
ATOM 5861 C CA . ILE D 1 83 ? 137.309 -17.856 17.724 1.00 41.96 242 ILE D CA 1
ATOM 5862 C C . ILE D 1 83 ? 135.942 -18.559 17.859 1.00 41.95 242 ILE D C 1
ATOM 5863 O O . ILE D 1 83 ? 135.681 -19.598 17.237 1.00 41.87 242 ILE D O 1
ATOM 5868 N N . LYS D 1 84 ? 135.103 -17.993 18.727 1.00 41.76 243 LYS D N 1
ATOM 5869 C CA . LYS D 1 84 ? 133.725 -18.393 18.899 1.00 41.56 243 LYS D CA 1
ATOM 5870 C C . LYS D 1 84 ? 132.929 -17.583 17.880 1.00 40.82 243 LYS D C 1
ATOM 5871 O O . LYS D 1 84 ? 132.951 -16.329 17.862 1.00 40.57 243 LYS D O 1
ATOM 5877 N N . LEU D 1 85 ? 132.239 -18.317 17.020 1.00 39.44 244 LEU D N 1
ATOM 5878 C CA . LEU D 1 85 ? 131.443 -17.741 15.956 1.00 37.50 244 LEU D CA 1
ATOM 5879 C C . LEU D 1 85 ? 129.958 -17.911 16.302 1.00 36.41 244 LEU D C 1
ATOM 5880 O O . LEU D 1 85 ? 129.424 -19.007 16.186 1.00 36.70 244 LEU D O 1
ATOM 5885 N N . SER D 1 86 ? 129.320 -16.830 16.769 1.00 36.02 245 SER D N 1
ATOM 5886 C CA . SER D 1 86 ? 127.879 -16.798 16.992 1.00 36.04 245 SER D CA 1
ATOM 5887 C C . SER D 1 86 ? 127.159 -16.326 15.706 1.00 35.90 245 SER D C 1
ATOM 5888 O O . SER D 1 86 ? 127.722 -16.345 14.629 1.00 33.81 245 SER D O 1
ATOM 5891 N N . PHE D 1 87 ? 125.912 -15.885 15.830 1.00 36.05 246 PHE D N 1
ATOM 5892 C CA . PHE D 1 87 ? 125.180 -15.374 14.686 1.00 36.47 246 PHE D CA 1
ATOM 5893 C C . PHE D 1 87 ? 125.475 -13.901 14.469 1.00 36.22 246 PHE D C 1
ATOM 5894 O O . PHE D 1 87 ? 125.343 -13.406 13.376 1.00 38.05 246 PHE D O 1
ATOM 5902 N N . MET D 1 88 ? 125.891 -13.215 15.519 1.00 36.70 247 MET D N 1
ATOM 5903 C CA . MET D 1 88 ? 126.038 -11.764 15.512 1.00 36.24 247 MET D CA 1
ATOM 5904 C C . MET D 1 88 ? 126.972 -11.225 14.405 1.00 36.44 247 MET D C 1
ATOM 5905 O O . MET D 1 88 ? 126.638 -10.230 13.783 1.00 38.47 247 MET D O 1
ATOM 5910 N N . PRO D 1 89 ? 128.144 -11.852 14.161 1.00 35.77 248 PRO D N 1
ATOM 5911 C CA . PRO D 1 89 ? 128.995 -11.331 13.047 1.00 34.87 248 PRO D CA 1
ATOM 5912 C C . PRO D 1 89 ? 128.251 -11.306 11.686 1.00 34.59 248 PRO D C 1
ATOM 5913 O O . PRO D 1 89 ? 128.458 -10.391 10.878 1.00 34.77 248 PRO D O 1
ATOM 5917 N N . PHE D 1 90 ? 127.416 -12.316 11.441 1.00 35.51 249 PHE D N 1
ATOM 5918 C CA . PHE D 1 90 ? 126.483 -12.347 10.276 1.00 36.39 249 PHE D CA 1
ATOM 5919 C C . PHE D 1 90 ? 125.454 -11.221 10.306 1.00 36.63 249 PHE D C 1
ATOM 5920 O O . PHE D 1 90 ? 125.196 -10.586 9.287 1.00 38.02 249 PHE D O 1
ATOM 5928 N N . PHE D 1 91 ? 124.845 -10.980 11.479 1.00 37.34 250 PHE D N 1
ATOM 5929 C CA . PHE D 1 91 ? 123.822 -9.953 11.644 1.00 35.59 250 PHE D CA 1
ATOM 5930 C C . PHE D 1 91 ? 124.502 -8.600 11.393 1.00 36.70 250 PHE D C 1
ATOM 5931 O O . PHE D 1 91 ? 123.974 -7.750 10.652 1.00 36.66 250 PHE D O 1
ATOM 5939 N N . LEU D 1 92 ? 125.686 -8.413 11.976 1.00 36.04 251 LEU D N 1
ATOM 5940 C CA . LEU D 1 92 ? 126.462 -7.172 11.790 1.00 36.92 251 LEU D CA 1
ATOM 5941 C C . LEU D 1 92 ? 126.924 -6.940 10.331 1.00 36.59 251 LEU D C 1
ATOM 5942 O O . LEU D 1 92 ? 126.739 -5.823 9.789 1.00 37.07 251 LEU D O 1
ATOM 5947 N N . LYS D 1 93 ? 127.532 -7.958 9.708 1.00 35.23 252 LYS D N 1
ATOM 5948 C CA . LYS D 1 93 ? 127.960 -7.825 8.285 1.00 35.50 252 LYS D CA 1
ATOM 5949 C C . LYS D 1 93 ? 126.753 -7.534 7.402 1.00 35.06 252 LYS D C 1
ATOM 5950 O O . LYS D 1 93 ? 126.820 -6.625 6.588 1.00 36.05 252 LYS D O 1
ATOM 5956 N N . ALA D 1 94 ? 125.644 -8.265 7.577 1.00 33.84 253 ALA D N 1
ATOM 5957 C CA . ALA D 1 94 ? 124.415 -7.939 6.834 1.00 34.18 253 ALA D CA 1
ATOM 5958 C C . ALA D 1 94 ? 123.884 -6.505 7.052 1.00 34.49 253 ALA D C 1
ATOM 5959 O O . ALA D 1 94 ? 123.404 -5.882 6.077 1.00 33.55 253 ALA D O 1
ATOM 5961 N N . ALA D 1 95 ? 123.947 -6.019 8.310 1.00 33.77 254 ALA D N 1
ATOM 5962 C CA . ALA D 1 95 ? 123.561 -4.643 8.683 1.00 33.70 254 ALA D CA 1
ATOM 5963 C C . ALA D 1 95 ? 124.448 -3.665 7.937 1.00 34.15 254 ALA D C 1
ATOM 5964 O O . ALA D 1 95 ? 123.940 -2.725 7.307 1.00 35.97 254 ALA D O 1
ATOM 5966 N N . SER D 1 96 ? 125.754 -3.879 7.980 1.00 33.28 255 SER D N 1
ATOM 5967 C CA . SER D 1 96 ? 126.692 -3.002 7.236 1.00 34.29 255 SER D CA 1
ATOM 5968 C C . SER D 1 96 ? 126.357 -2.889 5.740 1.00 34.77 255 SER D C 1
ATOM 5969 O O . SER D 1 96 ? 126.221 -1.805 5.212 1.00 34.91 255 SER D O 1
ATOM 5972 N N . LEU D 1 97 ? 126.175 -4.036 5.093 1.00 35.72 256 LEU D N 1
ATOM 5973 C CA . LEU D 1 97 ? 125.730 -4.111 3.711 1.00 36.24 256 LEU D CA 1
ATOM 5974 C C . LEU D 1 97 ? 124.406 -3.369 3.430 1.00 36.87 256 LEU D C 1
ATOM 5975 O O . LEU D 1 97 ? 124.310 -2.645 2.412 1.00 35.94 256 LEU D O 1
ATOM 5980 N N . GLY D 1 98 ? 123.386 -3.547 4.293 1.00 37.41 257 GLY D N 1
ATOM 5981 C CA . GLY D 1 98 ? 122.109 -2.762 4.140 1.00 37.13 257 GLY D CA 1
ATOM 5982 C C . GLY D 1 98 ? 122.385 -1.259 4.324 1.00 37.18 257 GLY D C 1
ATOM 5983 O O . GLY D 1 98 ? 121.841 -0.423 3.652 1.00 37.34 257 GLY D O 1
ATOM 5984 N N . LEU D 1 99 ? 123.257 -0.922 5.254 1.00 37.35 258 LEU D N 1
ATOM 5985 C CA . LEU D 1 99 ? 123.624 0.461 5.511 1.00 37.33 258 LEU D CA 1
ATOM 5986 C C . LEU D 1 99 ? 124.319 1.204 4.350 1.00 37.48 258 LEU D C 1
ATOM 5987 O O . LEU D 1 99 ? 124.281 2.439 4.277 1.00 38.14 258 LEU D O 1
ATOM 5992 N N . LEU D 1 100 ? 125.030 0.464 3.510 1.00 37.04 259 LEU D N 1
ATOM 5993 C CA . LEU D 1 100 ? 125.653 1.010 2.317 1.00 36.75 259 LEU D CA 1
ATOM 5994 C C . LEU D 1 100 ? 124.618 1.468 1.329 1.00 36.96 259 LEU D C 1
ATOM 5995 O O . LEU D 1 100 ? 124.816 2.474 0.615 1.00 36.72 259 LEU D O 1
ATOM 6000 N N . GLN D 1 101 ? 123.492 0.754 1.311 1.00 37.31 260 GLN D N 1
ATOM 6001 C CA . GLN D 1 101 ? 122.367 1.065 0.442 1.00 38.39 260 GLN D CA 1
ATOM 6002 C C . GLN D 1 101 ? 121.495 2.138 1.037 1.00 38.69 260 GLN D C 1
ATOM 6003 O O . GLN D 1 101 ? 120.934 2.940 0.301 1.00 38.08 260 GLN D O 1
ATOM 6009 N N . PHE D 1 102 ? 121.382 2.138 2.369 1.00 37.90 261 PHE D N 1
ATOM 6010 C CA . PHE D 1 102 ? 120.555 3.099 3.074 1.00 37.44 261 PHE D CA 1
ATOM 6011 C C . PHE D 1 102 ? 121.389 3.919 4.085 1.00 37.29 261 PHE D C 1
ATOM 6012 O O . PHE D 1 102 ? 121.270 3.702 5.276 1.00 37.65 261 PHE D O 1
ATOM 6020 N N . PRO D 1 103 ? 122.208 4.887 3.608 1.00 36.72 262 PRO D N 1
ATOM 6021 C CA . PRO D 1 103 ? 123.151 5.526 4.518 1.00 37.48 262 PRO D CA 1
ATOM 6022 C C . PRO D 1 103 ? 122.520 6.426 5.578 1.00 36.71 262 PRO D C 1
ATOM 6023 O O . PRO D 1 103 ? 123.100 6.606 6.608 1.00 36.53 262 PRO D O 1
ATOM 6027 N N . ILE D 1 104 ? 121.321 6.940 5.321 1.00 35.81 263 ILE D N 1
ATOM 6028 C CA . ILE D 1 104 ? 120.602 7.727 6.271 1.00 35.67 263 ILE D CA 1
ATOM 6029 C C . ILE D 1 104 ? 120.389 7.014 7.622 1.00 35.59 263 ILE D C 1
ATOM 6030 O O . ILE D 1 104 ? 120.261 7.692 8.640 1.00 36.07 263 ILE D O 1
ATOM 6035 N N . LEU D 1 105 ? 120.348 5.667 7.639 1.00 35.34 264 LEU D N 1
ATOM 6036 C CA . LEU D 1 105 ? 120.228 4.859 8.898 1.00 35.36 264 LEU D CA 1
ATOM 6037 C C . LEU D 1 105 ? 121.479 4.842 9.796 1.00 35.73 264 LEU D C 1
ATOM 6038 O O . LEU D 1 105 ? 121.433 4.471 11.001 1.00 35.43 264 LEU D O 1
ATOM 6043 N N . ASN D 1 106 ? 122.593 5.291 9.217 1.00 36.49 265 ASN D N 1
ATOM 6044 C CA . ASN D 1 106 ? 123.863 5.335 9.919 1.00 36.88 265 ASN D CA 1
ATOM 6045 C C . ASN D 1 106 ? 124.251 6.791 10.109 1.00 37.79 265 ASN D C 1
ATOM 6046 O O . ASN D 1 106 ? 125.393 7.120 10.223 1.00 40.43 265 ASN D O 1
ATOM 6051 N N . ALA D 1 107 ? 123.273 7.675 10.165 1.00 38.55 266 ALA D N 1
ATOM 6052 C CA . ALA D 1 107 ? 123.504 9.079 10.345 1.00 37.20 266 ALA D CA 1
ATOM 6053 C C . ALA D 1 107 ? 123.176 9.528 11.762 1.00 37.18 266 ALA D C 1
ATOM 6054 O O . ALA D 1 107 ? 122.740 8.741 12.584 1.00 35.89 266 ALA D O 1
ATOM 6056 N N . SER D 1 108 ? 123.442 10.810 12.049 1.00 36.68 267 SER D N 1
ATOM 6057 C CA . SER D 1 108 ? 123.071 11.435 13.297 1.00 37.23 267 SER D CA 1
ATOM 6058 C C . SER D 1 108 ? 122.340 12.710 12.988 1.00 36.13 267 SER D C 1
ATOM 6059 O O . SER D 1 108 ? 122.636 13.348 11.966 1.00 35.23 267 SER D O 1
ATOM 6062 N N . VAL D 1 109 ? 121.459 13.151 13.886 1.00 36.59 268 VAL D N 1
ATOM 6063 C CA . VAL D 1 109 ? 120.907 14.508 13.746 1.00 37.79 268 VAL D CA 1
ATOM 6064 C C . VAL D 1 109 ? 121.192 15.374 14.970 1.00 39.35 268 VAL D C 1
ATOM 6065 O O . VAL D 1 109 ? 121.489 14.861 16.033 1.00 38.55 268 VAL D O 1
ATOM 6069 N N . ASP D 1 110 ? 121.046 16.688 14.840 1.00 41.99 269 ASP D N 1
ATOM 6070 C CA . ASP D 1 110 ? 121.208 17.534 16.019 1.00 44.36 269 ASP D CA 1
ATOM 6071 C C . ASP D 1 110 ? 119.953 17.635 16.872 1.00 46.14 269 ASP D C 1
ATOM 6072 O O . ASP D 1 110 ? 118.988 16.864 16.708 1.00 46.88 269 ASP D O 1
ATOM 6077 N N . GLU D 1 111 ? 119.979 18.591 17.787 1.00 48.50 270 GLU D N 1
ATOM 6078 C CA . GLU D 1 111 ? 118.969 18.730 18.818 1.00 50.67 270 GLU D CA 1
ATOM 6079 C C . GLU D 1 111 ? 117.550 18.690 18.242 1.00 50.44 270 GLU D C 1
ATOM 6080 O O . GLU D 1 111 ? 116.754 17.753 18.492 1.00 51.04 270 GLU D O 1
ATOM 6086 N N . ASN D 1 112 ? 117.240 19.692 17.443 1.00 50.72 271 ASN D N 1
ATOM 6087 C CA . ASN D 1 112 ? 115.892 19.792 16.922 1.00 50.13 271 ASN D CA 1
ATOM 6088 C C . ASN D 1 112 ? 115.826 19.324 15.473 1.00 48.38 271 ASN D C 1
ATOM 6089 O O . ASN D 1 112 ? 114.969 19.770 14.708 1.00 47.44 271 ASN D O 1
ATOM 6094 N N . CYS D 1 113 ? 116.765 18.435 15.115 1.00 45.81 272 CYS D N 1
ATOM 6095 C CA . CYS D 1 113 ? 116.764 17.750 13.833 1.00 43.79 272 CYS D CA 1
ATOM 6096 C C . CYS D 1 113 ? 116.744 18.759 12.688 1.00 42.51 272 CYS D C 1
ATOM 6097 O O . CYS D 1 113 ? 115.927 18.684 11.767 1.00 40.38 272 CYS D O 1
ATOM 6100 N N . GLN D 1 114 ? 117.659 19.726 12.769 1.00 42.81 273 GLN D N 1
ATOM 6101 C CA . GLN D 1 114 ? 117.797 20.716 11.702 1.00 42.46 273 GLN D CA 1
ATOM 6102 C C . GLN D 1 114 ? 118.953 20.422 10.749 1.00 41.19 273 GLN D C 1
ATOM 6103 O O . GLN D 1 114 ? 118.936 20.880 9.623 1.00 40.62 273 GLN D O 1
ATOM 6109 N N . ASN D 1 115 ? 119.913 19.614 11.209 1.00 39.95 274 ASN D N 1
ATOM 6110 C CA . ASN D 1 115 ? 121.076 19.166 10.426 1.00 38.48 274 ASN D CA 1
ATOM 6111 C C . ASN D 1 115 ? 121.287 17.671 10.641 1.00 38.49 274 ASN D C 1
ATOM 6112 O O . ASN D 1 115 ? 121.096 17.167 11.756 1.00 37.84 274 ASN D O 1
ATOM 6117 N N . ILE D 1 116 ? 121.680 16.994 9.568 1.00 38.10 275 ILE D N 1
ATOM 6118 C CA . ILE D 1 116 ? 122.013 15.598 9.555 1.00 39.03 275 ILE D CA 1
ATOM 6119 C C . ILE D 1 116 ? 123.508 15.399 9.229 1.00 39.31 275 ILE D C 1
ATOM 6120 O O . ILE D 1 116 ? 124.052 16.072 8.362 1.00 38.94 275 ILE D O 1
ATOM 6125 N N . THR D 1 117 ? 124.168 14.501 9.963 1.00 39.03 276 THR D N 1
ATOM 6126 C CA . THR D 1 117 ? 125.544 14.078 9.648 1.00 39.33 276 THR D CA 1
ATOM 6127 C C . THR D 1 117 ? 125.560 12.628 9.180 1.00 39.04 276 THR D C 1
ATOM 6128 O O . THR D 1 117 ? 125.290 11.692 9.944 1.00 39.39 276 THR D O 1
ATOM 6132 N N . TYR D 1 118 ? 125.822 12.467 7.891 1.00 38.46 277 TYR D N 1
ATOM 6133 C CA . TYR D 1 118 ? 126.079 11.164 7.306 1.00 39.10 277 TYR D CA 1
ATOM 6134 C C . TYR D 1 118 ? 127.477 10.723 7.750 1.00 39.24 277 TYR D C 1
ATOM 6135 O O . TYR D 1 118 ? 128.415 11.497 7.693 1.00 38.38 277 TYR D O 1
ATOM 6144 N N . LYS D 1 119 ? 127.580 9.488 8.214 1.00 38.35 278 LYS D N 1
ATOM 6145 C CA . LYS D 1 119 ? 128.802 8.966 8.819 1.00 39.13 278 LYS D CA 1
ATOM 6146 C C . LYS D 1 119 ? 129.210 7.780 7.954 1.00 39.18 278 LYS D C 1
ATOM 6147 O O . LYS D 1 119 ? 128.386 6.918 7.605 1.00 38.63 278 LYS D O 1
ATOM 6153 N N . ALA D 1 120 ? 130.458 7.794 7.536 1.00 39.07 279 ALA D N 1
ATOM 6154 C CA . ALA D 1 120 ? 130.956 6.846 6.566 1.00 40.63 279 ALA D CA 1
ATOM 6155 C C . ALA D 1 120 ? 131.367 5.517 7.242 1.00 40.75 279 ALA D C 1
ATOM 6156 O O . ALA D 1 120 ? 131.280 4.461 6.632 1.00 41.72 279 ALA D O 1
ATOM 6158 N N . SER D 1 121 ? 131.812 5.586 8.498 1.00 39.48 280 SER D N 1
ATOM 6159 C CA . SER D 1 121 ? 132.195 4.399 9.241 1.00 37.91 280 SER D CA 1
ATOM 6160 C C . SER D 1 121 ? 130.969 3.706 9.816 1.00 37.68 280 SER D C 1
ATOM 6161 O O . SER D 1 121 ? 130.151 4.350 10.468 1.00 36.73 280 SER D O 1
ATOM 6164 N N . HIS D 1 122 ? 130.867 2.393 9.586 1.00 36.31 281 HIS D N 1
ATOM 6165 C CA . HIS D 1 122 ? 129.820 1.583 10.229 1.00 36.27 281 HIS D CA 1
ATOM 6166 C C . HIS D 1 122 ? 130.382 1.109 11.570 1.00 36.36 281 HIS D C 1
ATOM 6167 O O . HIS D 1 122 ? 130.975 0.052 11.657 1.00 37.48 281 HIS D O 1
ATOM 6174 N N . ASN D 1 123 ? 130.290 1.947 12.600 1.00 35.74 282 ASN D N 1
ATOM 6175 C CA . ASN D 1 123 ? 130.773 1.562 13.923 1.00 34.82 282 ASN D CA 1
ATOM 6176 C C . ASN D 1 123 ? 129.583 1.043 14.684 1.00 34.73 282 ASN D C 1
ATOM 6177 O O . ASN D 1 123 ? 128.841 1.808 15.311 1.00 34.40 282 ASN D O 1
ATOM 6182 N N . ILE D 1 124 ? 129.356 -0.262 14.575 1.00 35.11 283 ILE D N 1
ATOM 6183 C CA . ILE D 1 124 ? 128.101 -0.808 14.989 1.00 33.80 283 ILE D CA 1
ATOM 6184 C C . ILE D 1 124 ? 128.181 -1.239 16.449 1.00 34.18 283 ILE D C 1
ATOM 6185 O O . ILE D 1 124 ? 129.026 -2.043 16.794 1.00 33.55 283 ILE D O 1
ATOM 6190 N N . GLY D 1 125 ? 127.263 -0.726 17.266 1.00 34.05 284 GLY D N 1
ATOM 6191 C CA . GLY D 1 125 ? 127.236 -0.998 18.708 1.00 35.37 284 GLY D CA 1
ATOM 6192 C C . GLY D 1 125 ? 126.566 -2.296 19.068 1.00 35.96 284 GLY D C 1
ATOM 6193 O O . GLY D 1 125 ? 125.663 -2.730 18.370 1.00 35.90 284 GLY D O 1
ATOM 6194 N N . ILE D 1 126 ? 127.026 -2.917 20.146 1.00 37.02 285 ILE D N 1
ATOM 6195 C CA . ILE D 1 126 ? 126.492 -4.181 20.660 1.00 37.91 285 ILE D CA 1
ATOM 6196 C C . ILE D 1 126 ? 126.015 -3.840 22.067 1.00 38.41 285 ILE D C 1
ATOM 6197 O O . ILE D 1 126 ? 126.841 -3.674 22.945 1.00 35.65 285 ILE D O 1
ATOM 6202 N N . ALA D 1 127 ? 124.696 -3.670 22.266 1.00 39.14 286 ALA D N 1
ATOM 6203 C CA . ALA D 1 127 ? 124.191 -3.387 23.603 1.00 41.37 286 ALA D CA 1
ATOM 6204 C C . ALA D 1 127 ? 124.420 -4.629 24.464 1.00 43.27 286 ALA D C 1
ATOM 6205 O O . ALA D 1 127 ? 124.090 -5.741 24.033 1.00 44.32 286 ALA D O 1
ATOM 6207 N N . MET D 1 128 ? 125.065 -4.430 25.613 1.00 43.95 287 MET D N 1
ATOM 6208 C CA . MET D 1 128 ? 125.315 -5.455 26.641 1.00 47.08 287 MET D CA 1
ATOM 6209 C C . MET D 1 128 ? 124.862 -4.849 27.975 1.00 45.20 287 MET D C 1
ATOM 6210 O O . MET D 1 128 ? 124.829 -3.630 28.144 1.00 45.79 287 MET D O 1
ATOM 6215 N N . ASP D 1 129 ? 124.508 -5.705 28.905 1.00 44.67 288 ASP D N 1
ATOM 6216 C CA . ASP D 1 129 ? 124.331 -5.312 30.292 1.00 45.11 288 ASP D CA 1
ATOM 6217 C C . ASP D 1 129 ? 125.423 -5.998 31.122 1.00 45.56 288 ASP D C 1
ATOM 6218 O O . ASP D 1 129 ? 125.785 -7.131 30.875 1.00 43.95 288 ASP D O 1
ATOM 6223 N N . THR D 1 130 ? 125.971 -5.263 32.070 1.00 46.87 289 THR D N 1
ATOM 6224 C CA . THR D 1 130 ? 126.858 -5.847 33.063 1.00 49.33 289 THR D CA 1
ATOM 6225 C C . THR D 1 130 ? 126.253 -5.419 34.417 1.00 50.95 289 THR D C 1
ATOM 6226 O O . THR D 1 130 ? 125.133 -4.893 34.452 1.00 50.90 289 THR D O 1
ATOM 6230 N N . GLU D 1 131 ? 126.962 -5.615 35.525 1.00 53.19 290 GLU D N 1
ATOM 6231 C CA . GLU D 1 131 ? 126.398 -5.172 36.806 1.00 55.53 290 GLU D CA 1
ATOM 6232 C C . GLU D 1 131 ? 126.303 -3.644 36.866 1.00 55.93 290 GLU D C 1
ATOM 6233 O O . GLU D 1 131 ? 125.457 -3.083 37.581 1.00 56.18 290 GLU D O 1
ATOM 6239 N N . GLN D 1 132 ? 127.139 -2.978 36.072 1.00 56.19 291 GLN D N 1
ATOM 6240 C CA . GLN D 1 132 ? 127.046 -1.523 35.908 1.00 56.15 291 GLN D CA 1
ATOM 6241 C C . GLN D 1 132 ? 125.835 -1.152 35.047 1.00 54.39 291 GLN D C 1
ATOM 6242 O O . GLN D 1 132 ? 125.528 0.019 34.892 1.00 55.24 291 GLN D O 1
ATOM 6248 N N . GLY D 1 133 ? 125.160 -2.151 34.482 1.00 52.73 292 GLY D N 1
ATOM 6249 C CA . GLY D 1 133 ? 124.017 -1.914 33.575 1.00 50.09 292 GLY D CA 1
ATOM 6250 C C . GLY D 1 133 ? 124.457 -1.728 32.137 1.00 47.99 292 GLY D C 1
ATOM 6251 O O . GLY D 1 133 ? 125.377 -2.386 31.674 1.00 47.81 292 GLY D O 1
ATOM 6252 N N . LEU D 1 134 ? 123.796 -0.811 31.437 1.00 46.13 293 LEU D N 1
ATOM 6253 C CA . LEU D 1 134 ? 123.949 -0.669 30.003 1.00 43.79 293 LEU D CA 1
ATOM 6254 C C . LEU D 1 134 ? 125.368 -0.272 29.564 1.00 42.73 293 LEU D C 1
ATOM 6255 O O . LEU D 1 134 ? 125.904 0.732 30.011 1.00 41.54 293 LEU D O 1
ATOM 6260 N N . ILE D 1 135 ? 125.937 -1.060 28.650 1.00 40.88 294 ILE D N 1
ATOM 6261 C CA . ILE D 1 135 ? 127.257 -0.812 28.108 1.00 39.50 294 ILE D CA 1
ATOM 6262 C C . ILE D 1 135 ? 127.156 -1.122 26.605 1.00 37.75 294 ILE D C 1
ATOM 6263 O O . ILE D 1 135 ? 126.620 -2.156 26.224 1.00 37.22 294 ILE D O 1
ATOM 6268 N N . VAL D 1 136 ? 127.578 -0.182 25.749 1.00 35.57 295 VAL D N 1
ATOM 6269 C CA . VAL D 1 136 ? 127.417 -0.378 24.325 1.00 34.11 295 VAL D CA 1
ATOM 6270 C C . VAL D 1 136 ? 128.724 -0.098 23.594 1.00 34.70 295 VAL D C 1
ATOM 6271 O O . VAL D 1 136 ? 128.870 0.962 22.959 1.00 35.28 295 VAL D O 1
ATOM 6275 N N . PRO D 1 137 ? 129.655 -1.052 23.636 1.00 33.79 296 PRO D N 1
ATOM 6276 C CA . PRO D 1 137 ? 130.827 -0.870 22.815 1.00 34.13 296 PRO D CA 1
ATOM 6277 C C . PRO D 1 137 ? 130.434 -1.147 21.361 1.00 34.59 296 PRO D C 1
ATOM 6278 O O . PRO D 1 137 ? 129.361 -1.686 21.108 1.00 34.22 296 PRO D O 1
ATOM 6282 N N . ASN D 1 138 ? 131.285 -0.770 20.411 1.00 35.00 297 ASN D N 1
ATOM 6283 C CA . ASN D 1 138 ? 130.951 -0.936 18.975 1.00 34.38 297 ASN D CA 1
ATOM 6284 C C . ASN D 1 138 ? 132.145 -1.557 18.233 1.00 34.12 297 ASN D C 1
ATOM 6285 O O . ASN D 1 138 ? 133.274 -1.513 18.731 1.00 35.31 297 ASN D O 1
ATOM 6290 N N . VAL D 1 139 ? 131.876 -2.161 17.093 1.00 34.49 298 VAL D N 1
ATOM 6291 C CA . VAL D 1 139 ? 132.906 -2.723 16.218 1.00 34.27 298 VAL D CA 1
ATOM 6292 C C . VAL D 1 139 ? 133.186 -1.606 15.181 1.00 34.85 298 VAL D C 1
ATOM 6293 O O . VAL D 1 139 ? 132.275 -1.042 14.589 1.00 35.06 298 VAL D O 1
ATOM 6297 N N . LYS D 1 140 ? 134.440 -1.236 15.007 1.00 35.61 299 LYS D N 1
ATOM 6298 C CA . LYS D 1 140 ? 134.768 -0.136 14.126 1.00 35.68 299 LYS D CA 1
ATOM 6299 C C . LYS D 1 140 ? 134.726 -0.552 12.672 1.00 34.85 299 LYS D C 1
ATOM 6300 O O . LYS D 1 140 ? 135.155 -1.643 12.348 1.00 36.17 299 LYS D O 1
ATOM 6306 N N . ASN D 1 141 ? 134.274 0.329 11.796 1.00 34.52 300 ASN D N 1
ATOM 6307 C CA . ASN D 1 141 ? 134.401 0.080 10.354 1.00 36.68 300 ASN D CA 1
ATOM 6308 C C . ASN D 1 141 ? 134.050 -1.352 9.948 1.00 36.47 300 ASN D C 1
ATOM 6309 O O . ASN D 1 141 ? 134.849 -2.056 9.356 1.00 36.72 300 ASN D O 1
ATOM 6314 N N . VAL D 1 142 ? 132.874 -1.801 10.330 1.00 37.42 301 VAL D N 1
ATOM 6315 C CA . VAL D 1 142 ? 132.374 -3.132 9.945 1.00 36.64 301 VAL D CA 1
ATOM 6316 C C . VAL D 1 142 ? 132.460 -3.293 8.427 1.00 37.15 301 VAL D C 1
ATOM 6317 O O . VAL D 1 142 ? 132.667 -4.382 7.932 1.00 38.36 301 VAL D O 1
ATOM 6321 N N . GLN D 1 143 ? 132.341 -2.196 7.679 1.00 36.56 302 GLN D N 1
ATOM 6322 C CA . GLN D 1 143 ? 132.220 -2.264 6.207 1.00 35.47 302 GLN D CA 1
ATOM 6323 C C . GLN D 1 143 ? 133.503 -2.792 5.517 1.00 36.08 302 GLN D C 1
ATOM 6324 O O . GLN D 1 143 ? 133.451 -3.216 4.370 1.00 36.48 302 GLN D O 1
ATOM 6330 N N . ILE D 1 144 ? 134.632 -2.796 6.236 1.00 36.64 303 ILE D N 1
ATOM 6331 C CA . ILE D 1 144 ? 135.923 -3.290 5.698 1.00 36.88 303 ILE D CA 1
ATOM 6332 C C . ILE D 1 144 ? 136.436 -4.510 6.458 1.00 35.62 303 ILE D C 1
ATOM 6333 O O . ILE D 1 144 ? 137.581 -4.877 6.341 1.00 36.15 303 ILE D O 1
ATOM 6338 N N . ARG D 1 145 ? 135.562 -5.107 7.257 1.00 35.29 304 ARG D N 1
ATOM 6339 C CA . ARG D 1 145 ? 135.878 -6.269 8.049 1.00 35.25 304 ARG D CA 1
ATOM 6340 C C . ARG D 1 145 ? 135.161 -7.528 7.523 1.00 34.28 304 ARG D C 1
ATOM 6341 O O . ARG D 1 145 ? 133.996 -7.454 7.157 1.00 32.50 304 ARG D O 1
ATOM 6349 N N . SER D 1 146 ? 135.851 -8.671 7.508 1.00 33.84 305 SER D N 1
ATOM 6350 C CA . SER D 1 146 ? 135.186 -9.944 7.234 1.00 33.95 305 SER D CA 1
ATOM 6351 C C . SER D 1 146 ? 134.323 -10.439 8.409 1.00 34.67 305 SER D C 1
ATOM 6352 O O . SER D 1 146 ? 134.525 -10.017 9.549 1.00 35.06 305 SER D O 1
ATOM 6355 N N . ILE D 1 147 ? 133.361 -11.327 8.134 1.00 34.02 306 ILE D N 1
ATOM 6356 C CA . ILE D 1 147 ? 132.608 -12.009 9.203 1.00 34.14 306 ILE D CA 1
ATOM 6357 C C . ILE D 1 147 ? 133.559 -12.569 10.298 1.00 34.47 306 ILE D C 1
ATOM 6358 O O . ILE D 1 147 ? 133.276 -12.436 11.499 1.00 34.55 306 ILE D O 1
ATOM 6363 N N . PHE D 1 148 ? 134.706 -13.135 9.877 1.00 34.67 307 PHE D N 1
ATOM 6364 C CA . PHE D 1 148 ? 135.685 -13.670 10.815 1.00 33.64 307 PHE D CA 1
ATOM 6365 C C . PHE D 1 148 ? 136.397 -12.617 11.679 1.00 33.53 307 PHE D C 1
ATOM 6366 O O . PHE D 1 148 ? 136.644 -12.835 12.864 1.00 32.96 307 PHE D O 1
ATOM 6374 N N . GLU D 1 149 ? 136.770 -11.496 11.081 1.00 33.73 308 GLU D N 1
ATOM 6375 C CA . GLU D 1 149 ? 137.344 -10.386 11.852 1.00 33.91 308 GLU D CA 1
ATOM 6376 C C . GLU D 1 149 ? 136.291 -9.734 12.743 1.00 33.63 308 GLU D C 1
ATOM 6377 O O . GLU D 1 149 ? 136.620 -9.231 13.782 1.00 34.65 308 GLU D O 1
ATOM 6383 N N . ILE D 1 150 ? 135.037 -9.670 12.297 1.00 33.91 309 ILE D N 1
ATOM 6384 C CA . ILE D 1 150 ? 133.964 -9.169 13.154 1.00 34.12 309 ILE D CA 1
ATOM 6385 C C . ILE D 1 150 ? 133.814 -10.081 14.415 1.00 34.94 309 ILE D C 1
ATOM 6386 O O . ILE D 1 150 ? 133.754 -9.573 15.541 1.00 36.16 309 ILE D O 1
ATOM 6391 N N . ALA D 1 151 ? 133.814 -11.415 14.217 1.00 34.69 310 ALA D N 1
ATOM 6392 C CA . ALA D 1 151 ? 133.743 -12.410 15.297 1.00 35.50 310 ALA D CA 1
ATOM 6393 C C . ALA D 1 151 ? 134.877 -12.222 16.301 1.00 36.23 310 ALA D C 1
ATOM 6394 O O . ALA D 1 151 ? 134.651 -12.198 17.517 1.00 36.36 310 ALA D O 1
ATOM 6396 N N . THR D 1 152 ? 136.091 -12.072 15.767 1.00 36.95 311 THR D N 1
ATOM 6397 C CA . THR D 1 152 ? 137.282 -11.753 16.562 1.00 37.68 311 THR D CA 1
ATOM 6398 C C . THR D 1 152 ? 137.091 -10.507 17.426 1.00 37.87 311 THR D C 1
ATOM 6399 O O . THR D 1 152 ? 137.388 -10.530 18.615 1.00 38.62 311 THR D O 1
ATOM 6403 N N . GLU D 1 153 ? 136.621 -9.420 16.834 1.00 38.09 312 GLU D N 1
ATOM 6404 C CA . GLU D 1 153 ? 136.405 -8.200 17.612 1.00 38.91 312 GLU D CA 1
ATOM 6405 C C . GLU D 1 153 ? 135.268 -8.346 18.669 1.00 38.52 312 GLU D C 1
ATOM 6406 O O . GLU D 1 153 ? 135.406 -7.865 19.803 1.00 38.58 312 GLU D O 1
ATOM 6412 N N . LEU D 1 154 ? 134.184 -9.020 18.303 1.00 38.25 313 LEU D N 1
ATOM 6413 C CA . LEU D 1 154 ? 133.123 -9.331 19.265 1.00 38.76 313 LEU D CA 1
ATOM 6414 C C . LEU D 1 154 ? 133.614 -10.061 20.479 1.00 38.57 313 LEU D C 1
ATOM 6415 O O . LEU D 1 154 ? 133.269 -9.663 21.588 1.00 38.10 313 LEU D O 1
ATOM 6420 N N . ASN D 1 155 ? 134.410 -11.116 20.267 1.00 39.04 314 ASN D N 1
ATOM 6421 C CA . ASN D 1 155 ? 135.023 -11.894 21.369 1.00 38.87 314 ASN D CA 1
ATOM 6422 C C . ASN D 1 155 ? 135.900 -11.013 22.255 1.00 38.62 314 ASN D C 1
ATOM 6423 O O . ASN D 1 155 ? 135.916 -11.189 23.473 1.00 38.24 314 ASN D O 1
ATOM 6428 N N . ARG D 1 156 ? 136.675 -10.129 21.619 1.00 37.78 315 ARG D N 1
ATOM 6429 C CA . ARG D 1 156 ? 137.573 -9.196 22.317 1.00 37.33 315 ARG D CA 1
ATOM 6430 C C . ARG D 1 156 ? 136.751 -8.231 23.180 1.00 37.21 315 ARG D C 1
ATOM 6431 O O . ARG D 1 156 ? 137.085 -7.988 24.325 1.00 37.99 315 ARG D O 1
ATOM 6439 N N . LEU D 1 157 ? 135.688 -7.675 22.604 1.00 37.58 316 LEU D N 1
ATOM 6440 C CA . LEU D 1 157 ? 134.787 -6.743 23.293 1.00 37.37 316 LEU D CA 1
ATOM 6441 C C . LEU D 1 157 ? 133.978 -7.429 24.400 1.00 39.36 316 LEU D C 1
ATOM 6442 O O . LEU D 1 157 ? 133.805 -6.834 25.473 1.00 39.13 316 LEU D O 1
ATOM 6447 N N . GLN D 1 158 ? 133.477 -8.650 24.141 1.00 40.69 317 GLN D N 1
ATOM 6448 C CA . GLN D 1 158 ? 132.805 -9.464 25.181 1.00 43.99 317 GLN D CA 1
ATOM 6449 C C . GLN D 1 158 ? 133.740 -9.678 26.380 1.00 43.67 317 GLN D C 1
ATOM 6450 O O . GLN D 1 158 ? 133.367 -9.435 27.526 1.00 45.40 317 GLN D O 1
ATOM 6456 N N . LYS D 1 159 ? 134.958 -10.123 26.108 1.00 43.61 318 LYS D N 1
ATOM 6457 C CA . LYS D 1 159 ? 135.951 -10.349 27.152 1.00 44.00 318 LYS D CA 1
ATOM 6458 C C . LYS D 1 159 ? 136.245 -9.107 28.014 1.00 43.36 318 LYS D C 1
ATOM 6459 O O . LYS D 1 159 ? 136.214 -9.190 29.242 1.00 43.43 318 LYS D O 1
ATOM 6465 N N . LEU D 1 160 ? 136.540 -7.973 27.370 1.00 41.71 319 LEU D N 1
ATOM 6466 C CA . LEU D 1 160 ? 136.739 -6.713 28.070 1.00 39.69 319 LEU D CA 1
ATOM 6467 C C . LEU D 1 160 ? 135.477 -6.249 28.778 1.00 40.53 319 LEU D C 1
ATOM 6468 O O . LEU D 1 160 ? 135.541 -5.773 29.915 1.00 39.85 319 LEU D O 1
ATOM 6473 N N . GLY D 1 161 ? 134.334 -6.370 28.105 1.00 40.25 320 GLY D N 1
ATOM 6474 C CA . GLY D 1 161 ? 133.070 -5.933 28.670 1.00 41.50 320 GLY D CA 1
ATOM 6475 C C . GLY D 1 161 ? 132.847 -6.583 30.030 1.00 42.11 320 GLY D C 1
ATOM 6476 O O . GLY D 1 161 ? 132.447 -5.923 30.979 1.00 42.28 320 GLY D O 1
ATOM 6477 N N . SER D 1 162 ? 133.149 -7.875 30.108 1.00 42.58 321 SER D N 1
ATOM 6478 C CA . SER D 1 162 ? 132.831 -8.664 31.268 1.00 43.82 321 SER D CA 1
ATOM 6479 C C . SER D 1 162 ? 133.904 -8.525 32.375 1.00 43.46 321 SER D C 1
ATOM 6480 O O . SER D 1 162 ? 133.651 -8.855 33.531 1.00 43.79 321 SER D O 1
ATOM 6483 N N . ALA D 1 163 ? 135.084 -8.006 32.021 1.00 42.50 322 ALA D N 1
ATOM 6484 C CA . ALA D 1 163 ? 136.097 -7.623 33.005 1.00 41.31 322 ALA D CA 1
ATOM 6485 C C . ALA D 1 163 ? 135.963 -6.146 33.441 1.00 40.78 322 ALA D C 1
ATOM 6486 O O . ALA D 1 163 ? 136.678 -5.678 34.318 1.00 40.08 322 ALA D O 1
ATOM 6488 N N . GLY D 1 164 ? 135.030 -5.425 32.828 1.00 40.43 323 GLY D N 1
ATOM 6489 C CA . GLY D 1 164 ? 134.899 -3.987 33.048 1.00 39.48 323 GLY D CA 1
ATOM 6490 C C . GLY D 1 164 ? 136.103 -3.232 32.526 1.00 38.76 323 GLY D C 1
ATOM 6491 O O . GLY D 1 164 ? 136.483 -2.211 33.106 1.00 38.72 323 GLY D O 1
ATOM 6492 N N . GLN D 1 165 ? 136.702 -3.721 31.433 1.00 37.69 324 GLN D N 1
ATOM 6493 C CA . GLN D 1 165 ? 137.951 -3.143 30.910 1.00 38.12 324 GLN D CA 1
ATOM 6494 C C . GLN D 1 165 ? 137.807 -2.561 29.516 1.00 37.27 324 GLN D C 1
ATOM 6495 O O . GLN D 1 165 ? 138.757 -2.513 28.782 1.00 37.52 324 GLN D O 1
ATOM 6501 N N . LEU D 1 166 ? 136.621 -2.128 29.136 1.00 37.08 325 LEU D N 1
ATOM 6502 C CA . LEU D 1 166 ? 136.442 -1.574 27.798 1.00 36.28 325 LEU D CA 1
ATOM 6503 C C . LEU D 1 166 ? 137.061 -0.174 27.798 1.00 37.64 325 LEU D C 1
ATOM 6504 O O . LEU D 1 166 ? 136.935 0.545 28.778 1.00 37.96 325 LEU D O 1
ATOM 6509 N N . SER D 1 167 ? 137.800 0.179 26.740 1.00 38.16 326 SER D N 1
ATOM 6510 C CA . SER D 1 167 ? 138.464 1.480 26.654 1.00 38.02 326 SER D CA 1
ATOM 6511 C C . SER D 1 167 ? 137.488 2.559 26.170 1.00 37.31 326 SER D C 1
ATOM 6512 O O . SER D 1 167 ? 136.410 2.250 25.646 1.00 36.05 326 SER D O 1
ATOM 6515 N N . THR D 1 168 ? 137.870 3.819 26.340 1.00 36.28 327 THR D N 1
ATOM 6516 C CA . THR D 1 168 ? 137.148 4.944 25.709 1.00 36.55 327 THR D CA 1
ATOM 6517 C C . THR D 1 168 ? 136.887 4.697 24.251 1.00 36.69 327 THR D C 1
ATOM 6518 O O . THR D 1 168 ? 135.779 4.895 23.780 1.00 36.53 327 THR D O 1
ATOM 6522 N N . ASN D 1 169 ? 137.928 4.300 23.524 1.00 36.90 328 ASN D N 1
ATOM 6523 C CA . ASN D 1 169 ? 137.821 4.138 22.085 1.00 38.30 328 ASN D CA 1
ATOM 6524 C C . ASN D 1 169 ? 136.812 3.052 21.699 1.00 37.15 328 ASN D C 1
ATOM 6525 O O . ASN D 1 169 ? 136.087 3.204 20.727 1.00 37.66 328 ASN D O 1
ATOM 6530 N N . ASP D 1 170 ? 136.732 1.982 22.487 1.00 36.16 329 ASP D N 1
ATOM 6531 C CA . ASP D 1 170 ? 135.756 0.895 22.285 1.00 35.42 329 ASP D CA 1
ATOM 6532 C C . ASP D 1 170 ? 134.321 1.441 22.390 1.00 35.49 329 ASP D C 1
ATOM 6533 O O . ASP D 1 170 ? 133.406 0.941 21.767 1.00 34.70 329 ASP D O 1
ATOM 6538 N N . LEU D 1 171 ? 134.143 2.468 23.233 1.00 35.60 330 LEU D N 1
ATOM 6539 C CA . LEU D 1 171 ? 132.838 2.954 23.649 1.00 35.82 330 LEU D CA 1
ATOM 6540 C C . LEU D 1 171 ? 132.303 4.120 22.809 1.00 36.50 330 LEU D C 1
ATOM 6541 O O . LEU D 1 171 ? 131.111 4.302 22.692 1.00 37.37 330 LEU D O 1
ATOM 6546 N N . ILE D 1 172 ? 133.184 4.896 22.198 1.00 35.36 331 ILE D N 1
ATOM 6547 C CA . ILE D 1 172 ? 132.728 6.077 21.503 1.00 35.15 331 ILE D CA 1
ATOM 6548 C C . ILE D 1 172 ? 132.613 5.799 20.013 1.00 33.15 331 ILE D C 1
ATOM 6549 O O . ILE D 1 172 ? 133.053 4.770 19.589 1.00 32.78 331 ILE D O 1
ATOM 6554 N N . GLY D 1 173 ? 132.037 6.732 19.239 1.00 33.20 332 GLY D N 1
ATOM 6555 C CA . GLY D 1 173 ? 132.050 6.675 17.761 1.00 32.67 332 GLY D CA 1
ATOM 6556 C C . GLY D 1 173 ? 130.978 5.819 17.120 1.00 32.78 332 GLY D C 1
ATOM 6557 O O . GLY D 1 173 ? 130.978 5.653 15.903 1.00 34.58 332 GLY D O 1
ATOM 6558 N N . GLY D 1 174 ? 130.084 5.257 17.923 1.00 33.69 333 GLY D N 1
ATOM 6559 C CA . GLY D 1 174 ? 129.022 4.347 17.424 1.00 33.66 333 GLY D CA 1
ATOM 6560 C C . GLY D 1 174 ? 128.075 5.081 16.485 1.00 34.12 333 GLY D C 1
ATOM 6561 O O . GLY D 1 174 ? 127.764 6.256 16.690 1.00 34.52 333 GLY D O 1
ATOM 6562 N N . THR D 1 175 ? 127.590 4.394 15.458 1.00 33.75 334 THR D N 1
ATOM 6563 C CA . THR D 1 175 ? 126.788 5.050 14.421 1.00 32.37 334 THR D CA 1
ATOM 6564 C C . THR D 1 175 ? 125.423 4.344 14.243 1.00 33.06 334 THR D C 1
ATOM 6565 O O . THR D 1 175 ? 124.514 4.885 13.646 1.00 33.00 334 THR D O 1
ATOM 6569 N N . PHE D 1 176 ? 125.290 3.140 14.795 1.00 32.92 335 PHE D N 1
ATOM 6570 C CA . PHE D 1 176 ? 124.109 2.310 14.595 1.00 33.80 335 PHE D CA 1
ATOM 6571 C C . PHE D 1 176 ? 124.308 1.215 15.636 1.00 33.07 335 PHE D C 1
ATOM 6572 O O . PHE D 1 176 ? 125.412 0.954 15.973 1.00 33.63 335 PHE D O 1
ATOM 6580 N N . THR D 1 177 ? 123.246 0.582 16.135 1.00 34.38 336 THR D N 1
ATOM 6581 C CA . THR D 1 177 ? 123.314 -0.365 17.279 1.00 35.10 336 THR D CA 1
ATOM 6582 C C . THR D 1 177 ? 122.412 -1.576 17.052 1.00 36.22 336 THR D C 1
ATOM 6583 O O . THR D 1 177 ? 121.343 -1.446 16.447 1.00 36.18 336 THR D O 1
ATOM 6587 N N . LEU D 1 178 ? 122.868 -2.750 17.512 1.00 35.34 337 LEU D N 1
ATOM 6588 C CA . LEU D 1 178 ? 122.061 -3.967 17.508 1.00 37.03 337 LEU D CA 1
ATOM 6589 C C . LEU D 1 178 ? 122.067 -4.484 18.883 1.00 36.69 337 LEU D C 1
ATOM 6590 O O . LEU D 1 178 ? 123.115 -4.463 19.503 1.00 37.79 337 LEU D O 1
ATOM 6595 N N . SER D 1 179 ? 120.918 -4.956 19.355 1.00 36.75 338 SER D N 1
ATOM 6596 C CA . SER D 1 179 ? 120.794 -5.547 20.710 1.00 37.20 338 SER D CA 1
ATOM 6597 C C . SER D 1 179 ? 120.275 -6.958 20.579 1.00 36.55 338 SER D C 1
ATOM 6598 O O . SER D 1 179 ? 119.138 -7.163 20.167 1.00 38.33 338 SER D O 1
ATOM 6601 N N . ASN D 1 180 ? 121.105 -7.926 20.911 1.00 36.16 339 ASN D N 1
ATOM 6602 C CA . ASN D 1 180 ? 120.757 -9.336 20.839 1.00 35.18 339 ASN D CA 1
ATOM 6603 C C . ASN D 1 180 ? 119.986 -9.809 22.075 1.00 34.78 339 ASN D C 1
ATOM 6604 O O . ASN D 1 180 ? 120.518 -10.480 22.918 1.00 33.78 339 ASN D O 1
ATOM 6609 N N . ILE D 1 181 ? 118.716 -9.421 22.191 1.00 35.47 340 ILE D N 1
ATOM 6610 C CA . ILE D 1 181 ? 117.924 -9.776 23.380 1.00 35.74 340 ILE D CA 1
ATOM 6611 C C . ILE D 1 181 ? 117.764 -11.314 23.510 1.00 34.93 340 ILE D C 1
ATOM 6612 O O . ILE D 1 181 ? 117.651 -11.868 24.626 1.00 33.60 340 ILE D O 1
ATOM 6617 N N . GLY D 1 182 ? 117.757 -11.970 22.342 1.00 33.92 341 GLY D N 1
ATOM 6618 C CA . GLY D 1 182 ? 117.561 -13.393 22.205 1.00 34.13 341 GLY D CA 1
ATOM 6619 C C . GLY D 1 182 ? 118.652 -14.269 22.777 1.00 35.20 341 GLY D C 1
ATOM 6620 O O . GLY D 1 182 ? 118.463 -15.477 22.917 1.00 35.36 341 GLY D O 1
ATOM 6621 N N . SER D 1 183 ? 119.797 -13.681 23.129 1.00 34.71 342 SER D N 1
ATOM 6622 C CA . SER D 1 183 ? 120.825 -14.449 23.802 1.00 34.06 342 SER D CA 1
ATOM 6623 C C . SER D 1 183 ? 120.276 -14.878 25.134 1.00 33.50 342 SER D C 1
ATOM 6624 O O . SER D 1 183 ? 120.749 -15.860 25.671 1.00 33.12 342 SER D O 1
ATOM 6627 N N . ILE D 1 184 ? 119.257 -14.150 25.641 1.00 32.64 343 ILE D N 1
ATOM 6628 C CA . ILE D 1 184 ? 118.542 -14.540 26.831 1.00 32.41 343 ILE D CA 1
ATOM 6629 C C . ILE D 1 184 ? 117.109 -15.105 26.545 1.00 31.81 343 ILE D C 1
ATOM 6630 O O . ILE D 1 184 ? 116.730 -16.152 27.064 1.00 31.65 343 ILE D O 1
ATOM 6635 N N . GLY D 1 185 ? 116.302 -14.379 25.785 1.00 30.65 344 GLY D N 1
ATOM 6636 C CA . GLY D 1 185 ? 114.930 -14.790 25.511 1.00 30.96 344 GLY D CA 1
ATOM 6637 C C . GLY D 1 185 ? 114.283 -13.736 24.620 1.00 32.32 344 GLY D C 1
ATOM 6638 O O . GLY D 1 185 ? 114.948 -12.770 24.186 1.00 33.39 344 GLY D O 1
ATOM 6639 N N . GLY D 1 186 ? 113.014 -13.953 24.301 1.00 31.52 345 GLY D N 1
ATOM 6640 C CA . GLY D 1 186 ? 112.162 -12.908 23.759 1.00 32.24 345 GLY D CA 1
ATOM 6641 C C . GLY D 1 186 ? 111.877 -13.184 22.324 1.00 31.96 345 GLY D C 1
ATOM 6642 O O . GLY D 1 186 ? 112.506 -14.036 21.726 1.00 33.04 345 GLY D O 1
ATOM 6643 N N . THR D 1 187 ? 110.909 -12.471 21.775 1.00 32.08 346 THR D N 1
ATOM 6644 C CA . THR D 1 187 ? 110.612 -12.532 20.358 1.00 30.86 346 THR D CA 1
ATOM 6645 C C . THR D 1 187 ? 110.728 -11.113 19.855 1.00 32.55 346 THR D C 1
ATOM 6646 O O . THR D 1 187 ? 111.832 -10.696 19.468 1.00 32.96 346 THR D O 1
ATOM 6650 N N . TYR D 1 188 ? 109.641 -10.332 19.937 1.00 33.06 347 TYR D N 1
ATOM 6651 C CA . TYR D 1 188 ? 109.692 -8.903 19.581 1.00 33.13 347 TYR D CA 1
ATOM 6652 C C . TYR D 1 188 ? 110.094 -8.034 20.753 1.00 33.92 347 TYR D C 1
ATOM 6653 O O . TYR D 1 188 ? 110.087 -8.454 21.905 1.00 34.61 347 TYR D O 1
ATOM 6662 N N . ALA D 1 189 ? 110.397 -6.780 20.459 1.00 35.48 348 ALA D N 1
ATOM 6663 C CA . ALA D 1 189 ? 110.796 -5.823 21.477 1.00 35.36 348 ALA D CA 1
ATOM 6664 C C . ALA D 1 189 ? 110.587 -4.421 20.899 1.00 36.13 348 ALA D C 1
ATOM 6665 O O . ALA D 1 189 ? 110.287 -4.283 19.702 1.00 35.74 348 ALA D O 1
ATOM 6667 N N . LYS D 1 190 ? 110.674 -3.415 21.774 1.00 35.57 349 LYS D N 1
ATOM 6668 C CA . LYS D 1 190 ? 110.748 -2.012 21.374 1.00 36.65 349 LYS D CA 1
ATOM 6669 C C . LYS D 1 190 ? 112.094 -1.481 21.926 1.00 35.88 349 LYS D C 1
ATOM 6670 O O . LYS D 1 190 ? 112.165 -1.055 23.079 1.00 35.48 349 LYS D O 1
ATOM 6676 N N . PRO D 1 191 ? 113.173 -1.567 21.115 1.00 34.97 350 PRO D N 1
ATOM 6677 C CA . PRO D 1 191 ? 114.446 -1.029 21.595 1.00 35.36 350 PRO D CA 1
ATOM 6678 C C . PRO D 1 191 ? 114.380 0.509 21.622 1.00 36.47 350 PRO D C 1
ATOM 6679 O O . PRO D 1 191 ? 113.677 1.114 20.769 1.00 37.25 350 PRO D O 1
ATOM 6683 N N . VAL D 1 192 ? 115.138 1.104 22.540 1.00 35.31 351 VAL D N 1
ATOM 6684 C CA . VAL D 1 192 ? 115.319 2.550 22.666 1.00 35.42 351 VAL D CA 1
ATOM 6685 C C . VAL D 1 192 ? 116.560 3.042 21.833 1.00 36.45 351 VAL D C 1
ATOM 6686 O O . VAL D 1 192 ? 117.708 2.580 22.000 1.00 35.57 351 VAL D O 1
ATOM 6690 N N . ILE D 1 193 ? 116.311 3.957 20.901 1.00 36.19 352 ILE D N 1
ATOM 6691 C CA . ILE D 1 193 ? 117.400 4.535 20.115 1.00 35.84 352 ILE D CA 1
ATOM 6692 C C . ILE D 1 193 ? 118.403 5.262 21.060 1.00 37.03 352 ILE D C 1
ATOM 6693 O O . ILE D 1 193 ? 118.025 5.789 22.118 1.00 37.52 352 ILE D O 1
ATOM 6698 N N . LEU D 1 194 ? 119.688 5.244 20.700 1.00 36.52 353 LEU D N 1
ATOM 6699 C CA . LEU D 1 194 ? 120.731 5.822 21.569 1.00 36.13 353 LEU D CA 1
ATOM 6700 C C . LEU D 1 194 ? 121.178 7.102 20.905 1.00 35.92 353 LEU D C 1
ATOM 6701 O O . LEU D 1 194 ? 121.904 7.027 19.948 1.00 36.47 353 LEU D O 1
ATOM 6706 N N . PRO D 1 195 ? 120.761 8.278 21.418 1.00 36.57 354 PRO D N 1
ATOM 6707 C CA . PRO D 1 195 ? 121.148 9.563 20.787 1.00 36.15 354 PRO D CA 1
ATOM 6708 C C . PRO D 1 195 ? 122.686 9.642 20.765 1.00 36.81 354 PRO D C 1
ATOM 6709 O O . PRO D 1 195 ? 123.302 9.190 21.713 1.00 36.64 354 PRO D O 1
ATOM 6713 N N . PRO D 1 196 ? 123.292 10.189 19.686 1.00 36.57 355 PRO D N 1
ATOM 6714 C CA . PRO D 1 196 ? 122.572 10.819 18.573 1.00 36.08 355 PRO D CA 1
ATOM 6715 C C . PRO D 1 196 ? 122.383 9.906 17.332 1.00 37.71 355 PRO D C 1
ATOM 6716 O O . PRO D 1 196 ? 122.224 10.420 16.222 1.00 37.23 355 PRO D O 1
ATOM 6720 N N . GLU D 1 197 ? 122.395 8.583 17.524 1.00 36.04 356 GLU D N 1
ATOM 6721 C CA . GLU D 1 197 ? 121.996 7.662 16.459 1.00 35.49 356 GLU D CA 1
ATOM 6722 C C . GLU D 1 197 ? 120.516 7.798 16.098 1.00 35.44 356 GLU D C 1
ATOM 6723 O O . GLU D 1 197 ? 119.731 8.453 16.809 1.00 34.68 356 GLU D O 1
ATOM 6729 N N . VAL D 1 198 ? 120.165 7.253 14.934 1.00 35.11 357 VAL D N 1
ATOM 6730 C CA . VAL D 1 198 ? 118.802 7.362 14.419 1.00 35.37 357 VAL D CA 1
ATOM 6731 C C . VAL D 1 198 ? 118.038 6.046 14.350 1.00 35.73 357 VAL D C 1
ATOM 6732 O O . VAL D 1 198 ? 116.826 6.051 14.069 1.00 35.46 357 VAL D O 1
ATOM 6736 N N . ALA D 1 199 ? 118.751 4.945 14.590 1.00 34.60 358 ALA D N 1
ATOM 6737 C CA . ALA D 1 199 ? 118.166 3.629 14.519 1.00 35.99 358 ALA D CA 1
ATOM 6738 C C . ALA D 1 199 ? 118.841 2.625 15.465 1.00 36.35 358 ALA D C 1
ATOM 6739 O O . ALA D 1 199 ? 120.029 2.736 15.764 1.00 36.42 358 ALA D O 1
ATOM 6741 N N . ILE D 1 200 ? 118.069 1.604 15.858 1.00 36.25 359 ILE D N 1
ATOM 6742 C CA . ILE D 1 200 ? 118.509 0.441 16.635 1.00 35.26 359 ILE D CA 1
ATOM 6743 C C . ILE D 1 200 ? 117.678 -0.828 16.233 1.00 35.71 359 ILE D C 1
ATOM 6744 O O . ILE D 1 200 ? 116.514 -0.731 15.876 1.00 36.33 359 ILE D O 1
ATOM 6749 N N . GLY D 1 201 ? 118.304 -1.998 16.187 1.00 34.49 360 GLY D N 1
ATOM 6750 C CA . GLY D 1 201 ? 117.557 -3.237 15.969 1.00 33.72 360 GLY D CA 1
ATOM 6751 C C . GLY D 1 201 ? 117.707 -4.179 17.137 1.00 33.11 360 GLY D C 1
ATOM 6752 O O . GLY D 1 201 ? 118.780 -4.311 17.675 1.00 32.56 360 GLY D O 1
ATOM 6753 N N . ALA D 1 202 ? 116.623 -4.859 17.516 1.00 33.80 361 ALA D N 1
ATOM 6754 C CA . ALA D 1 202 ? 116.678 -5.869 18.560 1.00 33.61 361 ALA D CA 1
ATOM 6755 C C . ALA D 1 202 ? 116.418 -7.277 17.969 1.00 34.44 361 ALA D C 1
ATOM 6756 O O . ALA D 1 202 ? 115.353 -7.492 17.321 1.00 34.15 361 ALA D O 1
ATOM 6758 N N . LEU D 1 203 ? 117.320 -8.236 18.268 1.00 33.57 362 LEU D N 1
ATOM 6759 C CA . LEU D 1 203 ? 117.207 -9.607 17.743 1.00 34.54 362 LEU D CA 1
ATOM 6760 C C . LEU D 1 203 ? 116.677 -10.545 18.779 1.00 34.46 362 LEU D C 1
ATOM 6761 O O . LEU D 1 203 ? 117.190 -10.641 19.916 1.00 36.04 362 LEU D O 1
ATOM 6766 N N . GLY D 1 204 ? 115.641 -11.254 18.380 1.00 34.13 363 GLY D N 1
ATOM 6767 C CA . GLY D 1 204 ? 114.927 -12.166 19.281 1.00 33.23 363 GLY D CA 1
ATOM 6768 C C . GLY D 1 204 ? 115.525 -13.538 19.220 1.00 35.85 363 GLY D C 1
ATOM 6769 O O . GLY D 1 204 ? 116.529 -13.771 18.518 1.00 35.18 363 GLY D O 1
ATOM 6770 N N . THR D 1 205 ? 114.919 -14.462 19.966 1.00 35.67 364 THR D N 1
ATOM 6771 C CA . THR D 1 205 ? 115.389 -15.828 20.027 1.00 37.57 364 THR D CA 1
ATOM 6772 C C . THR D 1 205 ? 115.071 -16.542 18.720 1.00 37.81 364 THR D C 1
ATOM 6773 O O . THR D 1 205 ? 113.915 -16.503 18.247 1.00 36.78 364 THR D O 1
ATOM 6777 N N . ILE D 1 206 ? 116.093 -17.205 18.154 1.00 36.86 365 ILE D N 1
ATOM 6778 C CA . ILE D 1 206 ? 115.891 -18.110 17.018 1.00 36.98 365 ILE D CA 1
ATOM 6779 C C . ILE D 1 206 ? 115.203 -19.382 17.492 1.00 36.99 365 ILE D C 1
ATOM 6780 O O . ILE D 1 206 ? 115.705 -20.073 18.353 1.00 37.63 365 ILE D O 1
ATOM 6785 N N . LYS D 1 207 ? 114.053 -19.717 16.925 1.00 37.78 366 LYS D N 1
ATOM 6786 C CA . LYS D 1 207 ? 113.475 -21.009 17.266 1.00 37.72 366 LYS D CA 1
ATOM 6787 C C . LYS D 1 207 ? 112.775 -21.715 16.085 1.00 37.72 366 LYS D C 1
ATOM 6788 O O . LYS D 1 207 ? 112.397 -21.083 15.072 1.00 37.51 366 LYS D O 1
ATOM 6794 N N . ALA D 1 208 ? 112.603 -23.022 16.237 1.00 36.43 367 ALA D N 1
ATOM 6795 C CA . ALA D 1 208 ? 112.033 -23.866 15.200 1.00 36.03 367 ALA D CA 1
ATOM 6796 C C . ALA D 1 208 ? 110.526 -23.791 15.263 1.00 35.58 367 ALA D C 1
ATOM 6797 O O . ALA D 1 208 ? 109.919 -24.054 16.310 1.00 35.10 367 ALA D O 1
ATOM 6799 N N . LEU D 1 209 ? 109.923 -23.422 14.137 1.00 35.17 368 LEU D N 1
ATOM 6800 C CA . LEU D 1 209 ? 108.464 -23.277 14.054 1.00 34.16 368 LEU D CA 1
ATOM 6801 C C . LEU D 1 209 ? 107.985 -23.987 12.815 1.00 34.22 368 LEU D C 1
ATOM 6802 O O . LEU D 1 209 ? 108.698 -23.971 11.815 1.00 33.79 368 LEU D O 1
ATOM 6807 N N . PRO D 1 210 ? 106.771 -24.584 12.855 1.00 34.03 369 PRO D N 1
ATOM 6808 C CA . PRO D 1 210 ? 106.255 -25.133 11.605 1.00 33.96 369 PRO D CA 1
ATOM 6809 C C . PRO D 1 210 ? 105.991 -24.003 10.580 1.00 34.42 369 PRO D C 1
ATOM 6810 O O . PRO D 1 210 ? 105.291 -23.016 10.897 1.00 33.58 369 PRO D O 1
ATOM 6814 N N . ARG D 1 211 ? 106.538 -24.164 9.371 1.00 35.01 370 ARG D N 1
ATOM 6815 C CA . ARG D 1 211 ? 106.411 -23.188 8.274 1.00 35.36 370 ARG D CA 1
ATOM 6816 C C . ARG D 1 211 ? 106.276 -23.923 6.930 1.00 35.99 370 ARG D C 1
ATOM 6817 O O . ARG D 1 211 ? 106.837 -25.009 6.758 1.00 36.30 370 ARG D O 1
ATOM 6825 N N . PHE D 1 212 ? 105.543 -23.326 5.986 1.00 36.09 371 PHE D N 1
ATOM 6826 C CA . PHE D 1 212 ? 105.386 -23.870 4.634 1.00 36.19 371 PHE D CA 1
ATOM 6827 C C . PHE D 1 212 ? 106.606 -23.657 3.774 1.00 37.94 371 PHE D C 1
ATOM 6828 O O . PHE D 1 212 ? 107.148 -22.531 3.685 1.00 36.66 371 PHE D O 1
ATOM 6836 N N . ASN D 1 213 ? 107.050 -24.742 3.144 1.00 40.13 372 ASN D N 1
ATOM 6837 C CA . ASN D 1 213 ? 107.968 -24.568 2.026 1.00 43.67 372 ASN D CA 1
ATOM 6838 C C . ASN D 1 213 ? 107.226 -24.169 0.733 1.00 45.76 372 ASN D C 1
ATOM 6839 O O . ASN D 1 213 ? 105.980 -24.006 0.727 1.00 45.81 372 ASN D O 1
ATOM 6844 N N . GLU D 1 214 ? 108.012 -23.995 -0.332 1.00 48.06 373 GLU D N 1
ATOM 6845 C CA . GLU D 1 214 ? 107.520 -23.633 -1.663 1.00 50.06 373 GLU D CA 1
ATOM 6846 C C . GLU D 1 214 ? 106.673 -24.718 -2.307 1.00 50.34 373 GLU D C 1
ATOM 6847 O O . GLU D 1 214 ? 105.913 -24.432 -3.235 1.00 51.37 373 GLU D O 1
ATOM 6853 N N . LYS D 1 215 ? 106.805 -25.958 -1.820 1.00 50.48 374 LYS D N 1
ATOM 6854 C CA . LYS D 1 215 ? 105.919 -27.074 -2.214 1.00 49.82 374 LYS D CA 1
ATOM 6855 C C . LYS D 1 215 ? 104.593 -27.047 -1.455 1.00 49.20 374 LYS D C 1
ATOM 6856 O O . LYS D 1 215 ? 103.647 -27.721 -1.851 1.00 49.07 374 LYS D O 1
ATOM 6862 N N . GLY D 1 216 ? 104.535 -26.309 -0.348 1.00 48.18 375 GLY D N 1
ATOM 6863 C CA . GLY D 1 216 ? 103.359 -26.342 0.517 1.00 47.21 375 GLY D CA 1
ATOM 6864 C C . GLY D 1 216 ? 103.364 -27.439 1.576 1.00 46.44 375 GLY D C 1
ATOM 6865 O O . GLY D 1 216 ? 102.305 -27.794 2.101 1.00 46.55 375 GLY D O 1
ATOM 6866 N N . GLU D 1 217 ? 104.547 -27.961 1.902 1.00 45.38 376 GLU D N 1
ATOM 6867 C CA . GLU D 1 217 ? 104.707 -28.970 2.953 1.00 44.33 376 GLU D CA 1
ATOM 6868 C C . GLU D 1 217 ? 105.115 -28.238 4.221 1.00 43.76 376 GLU D C 1
ATOM 6869 O O . GLU D 1 217 ? 105.810 -27.240 4.146 1.00 42.91 376 GLU D O 1
ATOM 6875 N N . VAL D 1 218 ? 104.700 -28.752 5.379 1.00 43.59 377 VAL D N 1
ATOM 6876 C CA . VAL D 1 218 ? 105.092 -28.199 6.677 1.00 43.64 377 VAL D CA 1
ATOM 6877 C C . VAL D 1 218 ? 106.530 -28.586 7.047 1.00 43.91 377 VAL D C 1
ATOM 6878 O O . VAL D 1 218 ? 106.815 -29.749 7.273 1.00 44.97 377 VAL D O 1
ATOM 6882 N N . CYS D 1 219 ? 107.410 -27.595 7.136 1.00 43.42 378 CYS D N 1
ATOM 6883 C CA . CYS D 1 219 ? 108.822 -27.810 7.411 1.00 43.47 378 CYS D CA 1
ATOM 6884 C C . CYS D 1 219 ? 109.264 -27.219 8.767 1.00 41.91 378 CYS D C 1
ATOM 6885 O O . CYS D 1 219 ? 108.592 -26.348 9.330 1.00 41.86 378 CYS D O 1
ATOM 6888 N N . LYS D 1 220 ? 110.388 -27.723 9.282 1.00 40.49 379 LYS D N 1
ATOM 6889 C CA . LYS D 1 220 ? 111.088 -27.136 10.406 1.00 39.47 379 LYS D CA 1
ATOM 6890 C C . LYS D 1 220 ? 111.766 -25.931 9.821 1.00 38.16 379 LYS D C 1
ATOM 6891 O O . LYS D 1 220 ? 112.541 -26.071 8.870 1.00 37.17 379 LYS D O 1
ATOM 6897 N N . ALA D 1 221 ? 111.424 -24.755 10.353 1.00 35.80 380 ALA D N 1
ATOM 6898 C CA . ALA D 1 221 ? 112.086 -23.538 9.991 1.00 34.75 380 ALA D CA 1
ATOM 6899 C C . ALA D 1 221 ? 112.612 -22.871 11.254 1.00 34.33 380 ALA D C 1
ATOM 6900 O O . ALA D 1 221 ? 111.931 -22.840 12.283 1.00 34.99 380 ALA D O 1
ATOM 6902 N N . GLN D 1 222 ? 113.852 -22.397 11.188 1.00 34.33 381 GLN D N 1
ATOM 6903 C CA . GLN D 1 222 ? 114.477 -21.637 12.279 1.00 34.24 381 GLN D CA 1
ATOM 6904 C C . GLN D 1 222 ? 114.117 -20.189 12.085 1.00 34.38 381 GLN D C 1
ATOM 6905 O O . GLN D 1 222 ? 114.606 -19.540 11.170 1.00 35.42 381 GLN D O 1
ATOM 6911 N N . ILE D 1 223 ? 113.201 -19.712 12.918 1.00 35.27 382 ILE D N 1
ATOM 6912 C CA . ILE D 1 223 ? 112.600 -18.375 12.791 1.00 35.29 382 ILE D CA 1
ATOM 6913 C C . ILE D 1 223 ? 113.183 -17.444 13.867 1.00 35.16 382 ILE D C 1
ATOM 6914 O O . ILE D 1 223 ? 113.317 -17.829 15.035 1.00 34.94 382 ILE D O 1
ATOM 6919 N N . MET D 1 224 ? 113.533 -16.224 13.461 1.00 34.54 383 MET D N 1
ATOM 6920 C CA . MET D 1 224 ? 113.986 -15.221 14.396 1.00 34.66 383 MET D CA 1
ATOM 6921 C C . MET D 1 224 ? 113.175 -13.940 14.139 1.00 34.58 383 MET D C 1
ATOM 6922 O O . MET D 1 224 ? 112.940 -13.557 12.979 1.00 34.47 383 MET D O 1
ATOM 6927 N N . ASN D 1 225 ? 112.783 -13.273 15.205 1.00 33.17 384 ASN D N 1
ATOM 6928 C CA . ASN D 1 225 ? 112.181 -11.977 15.027 1.00 35.30 384 ASN D CA 1
ATOM 6929 C C . ASN D 1 225 ? 113.206 -10.855 15.083 1.00 35.31 384 ASN D C 1
ATOM 6930 O O . ASN D 1 225 ? 114.230 -10.962 15.777 1.00 36.66 384 ASN D O 1
ATOM 6935 N N . VAL D 1 226 ? 112.927 -9.773 14.368 1.00 36.30 385 VAL D N 1
ATOM 6936 C CA . VAL D 1 226 ? 113.745 -8.545 14.439 1.00 36.51 385 VAL D CA 1
ATOM 6937 C C . VAL D 1 226 ? 112.791 -7.391 14.649 1.00 37.02 385 VAL D C 1
ATOM 6938 O O . VAL D 1 226 ? 111.716 -7.351 13.998 1.00 36.23 385 VAL D O 1
ATOM 6942 N N . SER D 1 227 ? 113.163 -6.497 15.582 1.00 35.39 386 SER D N 1
ATOM 6943 C CA . SER D 1 227 ? 112.404 -5.293 15.900 1.00 34.71 386 SER D CA 1
ATOM 6944 C C . SER D 1 227 ? 113.302 -4.056 15.676 1.00 35.02 386 SER D C 1
ATOM 6945 O O . SER D 1 227 ? 114.296 -3.915 16.397 1.00 35.13 386 SER D O 1
ATOM 6948 N N . TRP D 1 228 ? 112.996 -3.215 14.681 1.00 34.09 387 TRP D N 1
ATOM 6949 C CA . TRP D 1 228 ? 113.734 -1.941 14.481 1.00 35.64 387 TRP D CA 1
ATOM 6950 C C . TRP D 1 228 ? 112.971 -0.747 15.137 1.00 35.00 387 TRP D C 1
ATOM 6951 O O . TRP D 1 228 ? 111.728 -0.719 15.166 1.00 35.92 387 TRP D O 1
ATOM 6962 N N . SER D 1 229 ? 113.710 0.168 15.737 1.00 34.39 388 SER D N 1
ATOM 6963 C CA . SER D 1 229 ? 113.198 1.472 16.124 1.00 34.86 388 SER D CA 1
ATOM 6964 C C . SER D 1 229 ? 114.009 2.474 15.308 1.00 35.62 388 SER D C 1
ATOM 6965 O O . SER D 1 229 ? 115.232 2.343 15.228 1.00 34.94 388 SER D O 1
ATOM 6968 N N . ALA D 1 230 ? 113.341 3.458 14.707 1.00 35.77 389 ALA D N 1
ATOM 6969 C CA . ALA D 1 230 ? 114.038 4.500 13.899 1.00 34.95 389 ALA D CA 1
ATOM 6970 C C . ALA D 1 230 ? 113.456 5.870 14.255 1.00 35.19 389 ALA D C 1
ATOM 6971 O O . ALA D 1 230 ? 112.290 5.963 14.615 1.00 34.23 389 ALA D O 1
ATOM 6973 N N . ASP D 1 231 ? 114.300 6.915 14.200 1.00 34.86 390 ASP D N 1
ATOM 6974 C CA . ASP D 1 231 ? 113.897 8.273 14.484 1.00 34.12 390 ASP D CA 1
ATOM 6975 C C . ASP D 1 231 ? 113.031 8.741 13.325 1.00 33.36 390 ASP D C 1
ATOM 6976 O O . ASP D 1 231 ? 113.550 9.006 12.262 1.00 33.20 390 ASP D O 1
ATOM 6981 N N . HIS D 1 232 ? 111.716 8.828 13.522 1.00 34.16 391 HIS D N 1
ATOM 6982 C CA . HIS D 1 232 ? 110.804 9.147 12.393 1.00 33.95 391 HIS D CA 1
ATOM 6983 C C . HIS D 1 232 ? 110.774 10.628 11.941 1.00 33.72 391 HIS D C 1
ATOM 6984 O O . HIS D 1 232 ? 110.125 10.939 10.931 1.00 33.79 391 HIS D O 1
ATOM 6991 N N . ARG D 1 233 ? 111.459 11.529 12.651 1.00 33.14 392 ARG D N 1
ATOM 6992 C CA . ARG D 1 233 ? 111.635 12.904 12.186 1.00 31.82 392 ARG D CA 1
ATOM 6993 C C . ARG D 1 233 ? 112.411 12.928 10.885 1.00 32.46 392 ARG D C 1
ATOM 6994 O O . ARG D 1 233 ? 112.174 13.781 10.014 1.00 32.11 392 ARG D O 1
ATOM 7002 N N . ILE D 1 234 ? 113.340 11.995 10.724 1.00 33.77 393 ILE D N 1
ATOM 7003 C CA . ILE D 1 234 ? 114.150 11.911 9.480 1.00 35.13 393 ILE D CA 1
ATOM 7004 C C . ILE D 1 234 ? 114.128 10.560 8.780 1.00 34.91 393 ILE D C 1
ATOM 7005 O O . ILE D 1 234 ? 114.559 10.464 7.643 1.00 34.80 393 ILE D O 1
ATOM 7010 N N . ILE D 1 235 ? 113.700 9.499 9.454 1.00 36.04 394 ILE D N 1
ATOM 7011 C CA . ILE D 1 235 ? 113.716 8.165 8.814 1.00 36.12 394 ILE D CA 1
ATOM 7012 C C . ILE D 1 235 ? 112.267 7.812 8.517 1.00 37.27 394 ILE D C 1
ATOM 7013 O O . ILE D 1 235 ? 111.471 7.741 9.416 1.00 37.84 394 ILE D O 1
ATOM 7018 N N . ASP D 1 236 ? 111.903 7.647 7.252 1.00 37.60 395 ASP D N 1
ATOM 7019 C CA . ASP D 1 236 ? 110.567 7.260 6.960 1.00 37.49 395 ASP D CA 1
ATOM 7020 C C . ASP D 1 236 ? 110.394 5.734 6.963 1.00 37.41 395 ASP D C 1
ATOM 7021 O O . ASP D 1 236 ? 111.358 4.988 7.050 1.00 36.10 395 ASP D O 1
ATOM 7026 N N . GLY D 1 237 ? 109.148 5.282 6.875 1.00 37.93 396 GLY D N 1
ATOM 7027 C CA . GLY D 1 237 ? 108.836 3.865 7.027 1.00 38.26 396 GLY D CA 1
ATOM 7028 C C . GLY D 1 237 ? 109.302 2.993 5.886 1.00 37.86 396 GLY D C 1
ATOM 7029 O O . GLY D 1 237 ? 109.703 1.856 6.115 1.00 39.21 396 GLY D O 1
ATOM 7030 N N . ALA D 1 238 ? 109.216 3.501 4.666 1.00 37.76 397 ALA D N 1
ATOM 7031 C CA . ALA D 1 238 ? 109.743 2.790 3.492 1.00 37.27 397 ALA D CA 1
ATOM 7032 C C . ALA D 1 238 ? 111.228 2.566 3.637 1.00 37.53 397 ALA D C 1
ATOM 7033 O O . ALA D 1 238 ? 111.685 1.495 3.287 1.00 38.70 397 ALA D O 1
ATOM 7035 N N . THR D 1 239 ? 111.992 3.569 4.102 1.00 35.47 398 THR D N 1
ATOM 7036 C CA . THR D 1 239 ? 113.444 3.379 4.346 1.00 35.50 398 THR D CA 1
ATOM 7037 C C . THR D 1 239 ? 113.764 2.266 5.349 1.00 34.93 398 THR D C 1
ATOM 7038 O O . THR D 1 239 ? 114.596 1.375 5.092 1.00 35.81 398 THR D O 1
ATOM 7042 N N . VAL D 1 240 ? 113.078 2.262 6.480 1.00 36.01 399 VAL D N 1
ATOM 7043 C CA . VAL D 1 240 ? 113.373 1.214 7.459 1.00 36.50 399 VAL D CA 1
ATOM 7044 C C . VAL D 1 240 ? 112.978 -0.170 6.916 1.00 36.29 399 VAL D C 1
ATOM 7045 O O . VAL D 1 240 ? 113.683 -1.133 7.107 1.00 36.02 399 VAL D O 1
ATOM 7049 N N . SER D 1 241 ? 111.889 -0.232 6.159 1.00 35.92 400 SER D N 1
ATOM 7050 C CA . SER D 1 241 ? 111.357 -1.490 5.640 1.00 36.38 400 SER D CA 1
ATOM 7051 C C . SER D 1 241 ? 112.228 -2.061 4.531 1.00 35.31 400 SER D C 1
ATOM 7052 O O . SER D 1 241 ? 112.601 -3.216 4.557 1.00 35.28 400 SER D O 1
ATOM 7055 N N . ARG D 1 242 ? 112.561 -1.218 3.552 1.00 34.83 401 ARG D N 1
ATOM 7056 C CA . ARG D 1 242 ? 113.499 -1.569 2.542 1.00 35.23 401 ARG D CA 1
ATOM 7057 C C . ARG D 1 242 ? 114.850 -1.964 3.130 1.00 35.42 401 ARG D C 1
ATOM 7058 O O . ARG D 1 242 ? 115.430 -2.952 2.673 1.00 37.09 401 ARG D O 1
ATOM 7066 N N . PHE D 1 243 ? 115.358 -1.229 4.117 1.00 35.14 402 PHE D N 1
ATOM 7067 C CA . PHE D 1 243 ? 116.610 -1.668 4.736 1.00 34.92 402 PHE D CA 1
ATOM 7068 C C . PHE D 1 243 ? 116.449 -3.067 5.402 1.00 35.76 402 PHE D C 1
ATOM 7069 O O . PHE D 1 243 ? 117.294 -3.962 5.268 1.00 35.51 402 PHE D O 1
ATOM 7077 N N . SER D 1 244 ? 115.355 -3.246 6.124 1.00 35.50 403 SER D N 1
ATOM 7078 C CA . SER D 1 244 ? 115.134 -4.481 6.820 1.00 35.64 403 SER D CA 1
ATOM 7079 C C . SER D 1 244 ? 114.979 -5.621 5.823 1.00 35.96 403 SER D C 1
ATOM 7080 O O . SER D 1 244 ? 115.555 -6.696 6.050 1.00 35.79 403 SER D O 1
ATOM 7083 N N . ASN D 1 245 ? 114.202 -5.420 4.732 1.00 35.66 404 ASN D N 1
ATOM 7084 C CA . ASN D 1 245 ? 114.130 -6.443 3.655 1.00 35.85 404 ASN D CA 1
ATOM 7085 C C . ASN D 1 245 ? 115.475 -6.846 3.044 1.00 36.24 404 ASN D C 1
ATOM 7086 O O . ASN D 1 245 ? 115.669 -7.990 2.662 1.00 37.04 404 ASN D O 1
ATOM 7091 N N . LEU D 1 246 ? 116.404 -5.907 2.919 1.00 36.87 405 LEU D N 1
ATOM 7092 C CA . LEU D 1 246 ? 117.722 -6.223 2.342 1.00 37.34 405 LEU D CA 1
ATOM 7093 C C . LEU D 1 246 ? 118.573 -6.979 3.350 1.00 37.02 405 LEU D C 1
ATOM 7094 O O . LEU D 1 246 ? 119.200 -7.967 3.032 1.00 38.59 405 LEU D O 1
ATOM 7099 N N . TRP D 1 247 ? 118.618 -6.481 4.567 1.00 37.73 406 TRP D N 1
ATOM 7100 C CA . TRP D 1 247 ? 119.280 -7.147 5.661 1.00 36.83 406 TRP D CA 1
ATOM 7101 C C . TRP D 1 247 ? 118.853 -8.610 5.727 1.00 37.94 406 TRP D C 1
ATOM 7102 O O . TRP D 1 247 ? 119.684 -9.497 5.775 1.00 39.27 406 TRP D O 1
ATOM 7113 N N . LYS D 1 248 ? 117.543 -8.833 5.773 1.00 37.82 407 LYS D N 1
ATOM 7114 C CA . LYS D 1 248 ? 116.894 -10.148 5.811 1.00 37.86 407 LYS D CA 1
ATOM 7115 C C . LYS D 1 248 ? 117.171 -11.010 4.545 1.00 37.06 407 LYS D C 1
ATOM 7116 O O . LYS D 1 248 ? 117.444 -12.214 4.655 1.00 35.94 407 LYS D O 1
ATOM 7122 N N . SER D 1 249 ? 117.174 -10.411 3.354 1.00 36.99 408 SER D N 1
ATOM 7123 C CA . SER D 1 249 ? 117.576 -11.189 2.141 1.00 36.92 408 SER D CA 1
ATOM 7124 C C . SER D 1 249 ? 118.978 -11.790 2.244 1.00 36.73 408 SER D C 1
ATOM 7125 O O . SER D 1 249 ? 119.227 -12.922 1.754 1.00 38.04 408 SER D O 1
ATOM 7128 N N . TYR D 1 250 ? 119.907 -11.015 2.806 1.00 36.84 409 TYR D N 1
ATOM 7129 C CA . TYR D 1 250 ? 121.311 -11.433 2.967 1.00 36.31 409 TYR D CA 1
ATOM 7130 C C . TYR D 1 250 ? 121.435 -12.552 3.973 1.00 35.31 409 TYR D C 1
ATOM 7131 O O . TYR D 1 250 ? 122.313 -13.368 3.882 1.00 34.47 409 TYR D O 1
ATOM 7140 N N . LEU D 1 251 ? 120.541 -12.576 4.944 1.00 35.34 410 LEU D N 1
ATOM 7141 C CA . LEU D 1 251 ? 120.573 -13.601 5.991 1.00 35.16 410 LEU D CA 1
ATOM 7142 C C . LEU D 1 251 ? 119.764 -14.827 5.618 1.00 34.94 410 LEU D C 1
ATOM 7143 O O . LEU D 1 251 ? 120.133 -15.966 6.012 1.00 35.21 410 LEU D O 1
ATOM 7148 N N . GLU D 1 252 ? 118.658 -14.607 4.888 1.00 34.05 411 GLU D N 1
ATOM 7149 C CA . GLU D 1 252 ? 117.851 -15.720 4.396 1.00 35.25 411 GLU D CA 1
ATOM 7150 C C . GLU D 1 252 ? 118.533 -16.396 3.219 1.00 35.95 411 GLU D C 1
ATOM 7151 O O . GLU D 1 252 ? 118.410 -17.606 3.034 1.00 37.40 411 GLU D O 1
ATOM 7157 N N . ASN D 1 253 ? 119.306 -15.628 2.451 1.00 36.71 412 ASN D N 1
ATOM 7158 C CA . ASN D 1 253 ? 120.044 -16.169 1.295 1.00 36.56 412 ASN D CA 1
ATOM 7159 C C . ASN D 1 253 ? 121.516 -15.712 1.317 1.00 36.29 412 ASN D C 1
ATOM 7160 O O . ASN D 1 253 ? 121.869 -14.788 0.591 1.00 35.86 412 ASN D O 1
ATOM 7165 N N . PRO D 1 254 ? 122.357 -16.324 2.189 1.00 36.08 413 PRO D N 1
ATOM 7166 C CA . PRO D 1 254 ? 123.730 -15.884 2.504 1.00 36.31 413 PRO D CA 1
ATOM 7167 C C . PRO D 1 254 ? 124.695 -15.732 1.318 1.00 36.44 413 PRO D C 1
ATOM 7168 O O . PRO D 1 254 ? 125.754 -15.116 1.427 1.00 34.37 413 PRO D O 1
ATOM 7172 N N . ALA D 1 255 ? 124.291 -16.311 0.199 1.00 37.54 414 ALA D N 1
ATOM 7173 C CA . ALA D 1 255 ? 125.104 -16.420 -0.989 1.00 38.54 414 ALA D CA 1
ATOM 7174 C C . ALA D 1 255 ? 124.978 -15.085 -1.639 1.00 39.43 414 ALA D C 1
ATOM 7175 O O . ALA D 1 255 ? 125.800 -14.741 -2.493 1.00 39.73 414 ALA D O 1
ATOM 7177 N N . PHE D 1 256 ? 123.921 -14.350 -1.262 1.00 39.48 415 PHE D N 1
ATOM 7178 C CA . PHE D 1 256 ? 123.773 -12.958 -1.677 1.00 41.30 415 PHE D CA 1
ATOM 7179 C C . PHE D 1 256 ? 124.939 -12.115 -1.160 1.00 41.48 415 PHE D C 1
ATOM 7180 O O . PHE D 1 256 ? 125.369 -11.152 -1.827 1.00 43.02 415 PHE D O 1
ATOM 7188 N N . MET D 1 257 ? 125.471 -12.485 0.008 1.00 41.29 416 MET D N 1
ATOM 7189 C CA . MET D 1 257 ? 126.670 -11.850 0.559 1.00 42.08 416 MET D CA 1
ATOM 7190 C C . MET D 1 257 ? 127.939 -12.254 -0.204 1.00 42.04 416 MET D C 1
ATOM 7191 O O . MET D 1 257 ? 128.766 -11.412 -0.569 1.00 43.04 416 MET D O 1
ATOM 7196 N N . LEU D 1 258 ? 128.088 -13.542 -0.488 1.00 40.54 417 LEU D N 1
ATOM 7197 C CA . LEU D 1 258 ? 129.148 -13.987 -1.382 1.00 40.42 417 LEU D CA 1
ATOM 7198 C C . LEU D 1 258 ? 129.351 -13.147 -2.644 1.00 39.49 417 LEU D C 1
ATOM 7199 O O . LEU D 1 258 ? 130.496 -12.920 -3.035 1.00 39.73 417 LEU D O 1
ATOM 7204 N N . LEU D 1 259 ? 128.245 -12.753 -3.305 1.00 38.36 418 LEU D N 1
ATOM 7205 C CA . LEU D 1 259 ? 128.278 -12.017 -4.579 1.00 37.48 418 LEU D CA 1
ATOM 7206 C C . LEU D 1 259 ? 129.179 -10.796 -4.565 1.00 36.44 418 LEU D C 1
ATOM 7207 O O . LEU D 1 259 ? 129.921 -10.592 -5.493 1.00 35.84 418 LEU D O 1
ATOM 7212 N N . ASP D 1 260 ? 129.096 -9.983 -3.517 1.00 36.85 419 ASP D N 1
ATOM 7213 C CA . ASP D 1 260 ? 129.780 -8.656 -3.497 1.00 37.55 419 ASP D CA 1
ATOM 7214 C C . ASP D 1 260 ? 130.879 -8.444 -2.466 1.00 37.32 419 ASP D C 1
ATOM 7215 O O . ASP D 1 260 ? 131.496 -7.385 -2.462 1.00 37.40 419 ASP D O 1
ATOM 7220 N N . LEU D 1 261 ? 131.115 -9.417 -1.593 1.00 36.61 420 LEU D N 1
ATOM 7221 C CA . LEU D 1 261 ? 132.286 -9.347 -0.701 1.00 36.94 420 LEU D CA 1
ATOM 7222 C C . LEU D 1 261 ? 133.625 -9.613 -1.399 1.00 36.30 420 LEU D C 1
ATOM 7223 O O . LEU D 1 261 ? 133.679 -10.341 -2.375 1.00 37.03 420 LEU D O 1
ATOM 7228 N N . LYS D 1 262 ? 134.702 -9.029 -0.869 1.00 36.57 421 LYS D N 1
ATOM 7229 C CA . LYS D 1 262 ? 136.017 -8.940 -1.534 1.00 37.22 421 LYS D CA 1
ATOM 7230 C C . LYS D 1 262 ? 137.139 -9.611 -0.769 1.00 36.49 421 LYS D C 1
ATOM 7231 O O . LYS D 1 262 ? 138.098 -10.089 -1.368 1.00 33.91 421 LYS D O 1
ATOM 7238 N N . GLY E 1 29 ? 76.549 13.566 10.334 1.00 47.03 188 GLY E N 1
ATOM 7239 C CA . GLY E 1 29 ? 76.584 14.927 9.742 1.00 47.42 188 GLY E CA 1
ATOM 7240 C C . GLY E 1 29 ? 77.502 15.866 10.512 1.00 47.56 188 GLY E C 1
ATOM 7241 O O . GLY E 1 29 ? 78.501 16.360 9.969 1.00 47.87 188 GLY E O 1
ATOM 7242 N N . LYS E 1 30 ? 77.177 16.101 11.782 1.00 47.01 189 LYS E N 1
ATOM 7243 C CA . LYS E 1 30 ? 77.789 17.187 12.543 1.00 46.57 189 LYS E CA 1
ATOM 7244 C C . LYS E 1 30 ? 78.894 16.700 13.479 1.00 45.92 189 LYS E C 1
ATOM 7245 O O . LYS E 1 30 ? 78.725 15.693 14.159 1.00 45.44 189 LYS E O 1
ATOM 7251 N N . ASP E 1 31 ? 80.011 17.431 13.516 1.00 45.14 190 ASP E N 1
ATOM 7252 C CA . ASP E 1 31 ? 81.029 17.230 14.558 1.00 44.58 190 ASP E CA 1
ATOM 7253 C C . ASP E 1 31 ? 80.442 17.636 15.907 1.00 44.60 190 ASP E C 1
ATOM 7254 O O . ASP E 1 31 ? 79.542 18.475 15.976 1.00 45.08 190 ASP E O 1
ATOM 7259 N N . ARG E 1 32 ? 80.931 17.018 16.968 1.00 44.54 191 ARG E N 1
ATOM 7260 C CA . ARG E 1 32 ? 80.376 17.185 18.288 1.00 45.62 191 ARG E CA 1
ATOM 7261 C C . ARG E 1 32 ? 81.513 17.244 19.339 1.00 45.14 191 ARG E C 1
ATOM 7262 O O . ARG E 1 32 ? 82.278 16.301 19.492 1.00 44.70 191 ARG E O 1
ATOM 7270 N N . THR E 1 33 ? 81.622 18.388 20.021 1.00 45.55 192 THR E N 1
ATOM 7271 C CA . THR E 1 33 ? 82.638 18.636 21.053 1.00 45.43 192 THR E CA 1
ATOM 7272 C C . THR E 1 33 ? 82.087 18.474 22.485 1.00 46.07 192 THR E C 1
ATOM 7273 O O . THR E 1 33 ? 80.981 18.924 22.811 1.00 45.73 192 THR E O 1
ATOM 7277 N N . GLU E 1 34 ? 82.907 17.862 23.331 1.00 46.48 193 GLU E N 1
ATOM 7278 C CA . GLU E 1 34 ? 82.497 17.270 24.586 1.00 47.44 193 GLU E CA 1
ATOM 7279 C C . GLU E 1 34 ? 83.651 17.449 25.569 1.00 48.24 193 GLU E C 1
ATOM 7280 O O . GLU E 1 34 ? 84.775 17.026 25.272 1.00 48.34 193 GLU E O 1
ATOM 7286 N N . PRO E 1 35 ? 83.403 18.087 26.739 1.00 49.03 194 PRO E N 1
ATOM 7287 C CA . PRO E 1 35 ? 84.466 18.127 27.777 1.00 48.96 194 PRO E CA 1
ATOM 7288 C C . PRO E 1 35 ? 84.855 16.745 28.260 1.00 49.17 194 PRO E C 1
ATOM 7289 O O . PRO E 1 35 ? 83.999 15.869 28.360 1.00 49.23 194 PRO E O 1
ATOM 7293 N N . VAL E 1 36 ? 86.145 16.547 28.533 1.00 49.23 195 VAL E N 1
ATOM 7294 C CA . VAL E 1 36 ? 86.590 15.385 29.270 1.00 49.18 195 VAL E CA 1
ATOM 7295 C C . VAL E 1 36 ? 86.251 15.719 30.715 1.00 49.90 195 VAL E C 1
ATOM 7296 O O . VAL E 1 36 ? 86.553 16.824 31.190 1.00 48.92 195 VAL E O 1
ATOM 7300 N N . LYS E 1 37 ? 85.620 14.771 31.413 1.00 50.98 196 LYS E N 1
ATOM 7301 C CA . LYS E 1 37 ? 85.029 15.082 32.721 1.00 52.35 196 LYS E CA 1
ATOM 7302 C C . LYS E 1 37 ? 85.118 14.018 33.787 1.00 52.92 196 LYS E C 1
ATOM 7303 O O . LYS E 1 37 ? 85.091 12.812 33.508 1.00 53.49 196 LYS E O 1
ATOM 7309 N N . GLY E 1 38 ? 85.219 14.487 35.023 1.00 53.53 197 GLY E N 1
ATOM 7310 C CA . GLY E 1 38 ? 85.237 13.619 36.186 1.00 54.29 197 GLY E CA 1
ATOM 7311 C C . GLY E 1 38 ? 86.316 12.559 36.165 1.00 54.44 197 GLY E C 1
ATOM 7312 O O . GLY E 1 38 ? 87.495 12.880 36.154 1.00 54.58 197 GLY E O 1
ATOM 7313 N N . PHE E 1 39 ? 85.900 11.296 36.168 1.00 54.95 198 PHE E N 1
ATOM 7314 C CA . PHE E 1 39 ? 86.832 10.165 36.251 1.00 55.81 198 PHE E CA 1
ATOM 7315 C C . PHE E 1 39 ? 87.698 10.021 34.989 1.00 54.73 198 PHE E C 1
ATOM 7316 O O . PHE E 1 39 ? 88.718 9.339 35.000 1.00 55.19 198 PHE E O 1
ATOM 7324 N N . HIS E 1 40 ? 87.287 10.663 33.904 1.00 53.43 199 HIS E N 1
ATOM 7325 C CA . HIS E 1 40 ? 87.990 10.550 32.623 1.00 52.03 199 HIS E CA 1
ATOM 7326 C C . HIS E 1 40 ? 89.231 11.437 32.573 1.00 50.38 199 HIS E C 1
ATOM 7327 O O . HIS E 1 40 ? 90.133 11.178 31.786 1.00 49.97 199 HIS E O 1
ATOM 7334 N N . LYS E 1 41 ? 89.248 12.472 33.423 1.00 48.33 200 LYS E N 1
ATOM 7335 C CA . LYS E 1 41 ? 90.368 13.388 33.630 1.00 46.35 200 LYS E CA 1
ATOM 7336 C C . LYS E 1 41 ? 91.591 12.685 34.211 1.00 44.85 200 LYS E C 1
ATOM 7337 O O . LYS E 1 41 ? 92.726 13.114 33.975 1.00 44.92 200 LYS E O 1
ATOM 7343 N N . ALA E 1 42 ? 91.354 11.629 34.978 1.00 42.34 201 ALA E N 1
ATOM 7344 C CA . ALA E 1 42 ? 92.402 10.905 35.647 1.00 41.34 201 ALA E CA 1
ATOM 7345 C C . ALA E 1 42 ? 93.284 10.151 34.671 1.00 40.85 201 ALA E C 1
ATOM 7346 O O . ALA E 1 42 ? 94.502 10.026 34.887 1.00 40.45 201 ALA E O 1
ATOM 7348 N N . MET E 1 43 ? 92.668 9.583 33.635 1.00 39.25 202 MET E N 1
ATOM 7349 C CA . MET E 1 43 ? 93.463 8.845 32.671 1.00 37.89 202 MET E CA 1
ATOM 7350 C C . MET E 1 43 ? 94.302 9.832 31.862 1.00 36.22 202 MET E C 1
ATOM 7351 O O . MET E 1 43 ? 95.431 9.530 31.489 1.00 37.41 202 MET E O 1
ATOM 7356 N N . VAL E 1 44 ? 93.758 10.998 31.617 1.00 35.64 203 VAL E N 1
ATOM 7357 C CA . VAL E 1 44 ? 94.470 12.090 30.937 1.00 34.12 203 VAL E CA 1
ATOM 7358 C C . VAL E 1 44 ? 95.779 12.389 31.698 1.00 34.90 203 VAL E C 1
ATOM 7359 O O . VAL E 1 44 ? 96.868 12.251 31.137 1.00 32.55 203 VAL E O 1
ATOM 7363 N N . LYS E 1 45 ? 95.650 12.705 32.994 1.00 35.52 204 LYS E N 1
ATOM 7364 C CA . LYS E 1 45 ? 96.782 13.033 33.842 1.00 36.32 204 LYS E CA 1
ATOM 7365 C C . LYS E 1 45 ? 97.774 11.878 34.024 1.00 36.29 204 LYS E C 1
ATOM 7366 O O . LYS E 1 45 ? 99.001 12.099 33.942 1.00 35.73 204 LYS E O 1
ATOM 7372 N N . THR E 1 46 ? 97.261 10.659 34.225 1.00 36.13 205 THR E N 1
ATOM 7373 C CA . THR E 1 46 ? 98.123 9.469 34.410 1.00 36.28 205 THR E CA 1
ATOM 7374 C C . THR E 1 46 ? 98.995 9.171 33.169 1.00 35.81 205 THR E C 1
ATOM 7375 O O . THR E 1 46 ? 100.211 8.947 33.252 1.00 35.03 205 THR E O 1
ATOM 7379 N N . MET E 1 47 ? 98.342 9.101 32.022 1.00 34.58 206 MET E N 1
ATOM 7380 C CA . MET E 1 47 ? 99.053 8.801 30.804 1.00 34.60 206 MET E CA 1
ATOM 7381 C C . MET E 1 47 ? 99.962 9.971 30.384 1.00 33.75 206 MET E C 1
ATOM 7382 O O . MET E 1 47 ? 101.008 9.728 29.824 1.00 32.55 206 MET E O 1
ATOM 7387 N N . SER E 1 48 ? 99.565 11.216 30.663 1.00 32.41 207 SER E N 1
ATOM 7388 C CA . SER E 1 48 ? 100.474 12.304 30.421 1.00 33.50 207 SER E CA 1
ATOM 7389 C C . SER E 1 48 ? 101.766 12.208 31.293 1.00 33.43 207 SER E C 1
ATOM 7390 O O . SER E 1 48 ? 102.826 12.563 30.835 1.00 33.56 207 SER E O 1
ATOM 7393 N N . ALA E 1 49 ? 101.669 11.730 32.525 1.00 32.78 208 ALA E N 1
ATOM 7394 C CA . ALA E 1 49 ? 102.811 11.634 33.406 1.00 32.58 208 ALA E CA 1
ATOM 7395 C C . ALA E 1 49 ? 103.748 10.510 32.938 1.00 33.24 208 ALA E C 1
ATOM 7396 O O . ALA E 1 49 ? 104.977 10.625 33.032 1.00 33.29 208 ALA E O 1
ATOM 7398 N N . ALA E 1 50 ? 103.168 9.420 32.436 1.00 33.23 209 ALA E N 1
ATOM 7399 C CA . ALA E 1 50 ? 103.942 8.355 31.733 1.00 32.52 209 ALA E CA 1
ATOM 7400 C C . ALA E 1 50 ? 104.884 8.798 30.597 1.00 31.70 209 ALA E C 1
ATOM 7401 O O . ALA E 1 50 ? 105.758 8.028 30.161 1.00 32.28 209 ALA E O 1
ATOM 7403 N N . LEU E 1 51 ? 104.697 10.009 30.088 1.00 31.47 210 LEU E N 1
ATOM 7404 C CA . LEU E 1 51 ? 105.507 10.495 28.963 1.00 31.65 210 LEU E CA 1
ATOM 7405 C C . LEU E 1 51 ? 106.947 10.741 29.461 1.00 33.04 210 LEU E C 1
ATOM 7406 O O . LEU E 1 51 ? 107.861 10.891 28.673 1.00 32.98 210 LEU E O 1
ATOM 7411 N N . LYS E 1 52 ? 107.127 10.804 30.784 1.00 33.63 211 LYS E N 1
ATOM 7412 C CA . LYS E 1 52 ? 108.438 11.128 31.357 1.00 34.58 211 LYS E CA 1
ATOM 7413 C C . LYS E 1 52 ? 109.312 9.859 31.438 1.00 33.68 211 LYS E C 1
ATOM 7414 O O . LYS E 1 52 ? 110.508 9.947 31.665 1.00 34.31 211 LYS E O 1
ATOM 7420 N N . ILE E 1 53 ? 108.690 8.705 31.255 1.00 32.79 212 ILE E N 1
ATOM 7421 C CA . ILE E 1 53 ? 109.314 7.388 31.423 1.00 33.44 212 ILE E CA 1
ATOM 7422 C C . ILE E 1 53 ? 109.730 6.909 30.033 1.00 34.73 212 ILE E C 1
ATOM 7423 O O . ILE E 1 53 ? 108.878 6.764 29.156 1.00 32.71 212 ILE E O 1
ATOM 7428 N N . PRO E 1 54 ? 111.054 6.716 29.814 1.00 36.23 213 PRO E N 1
ATOM 7429 C CA . PRO E 1 54 ? 111.502 6.086 28.556 1.00 36.20 213 PRO E CA 1
ATOM 7430 C C . PRO E 1 54 ? 111.170 4.567 28.592 1.00 35.98 213 PRO E C 1
ATOM 7431 O O . PRO E 1 54 ? 111.749 3.804 29.386 1.00 35.94 213 PRO E O 1
ATOM 7435 N N . HIS E 1 55 ? 110.183 4.155 27.791 1.00 35.84 214 HIS E N 1
ATOM 7436 C CA . HIS E 1 55 ? 109.629 2.804 27.873 1.00 35.74 214 HIS E CA 1
ATOM 7437 C C . HIS E 1 55 ? 110.528 1.912 27.012 1.00 36.05 214 HIS E C 1
ATOM 7438 O O . HIS E 1 55 ? 110.765 2.222 25.865 1.00 36.37 214 HIS E O 1
ATOM 7445 N N . PHE E 1 56 ? 111.012 0.805 27.551 1.00 36.06 215 PHE E N 1
ATOM 7446 C CA . PHE E 1 56 ? 111.602 -0.227 26.689 1.00 36.98 215 PHE E CA 1
ATOM 7447 C C . PHE E 1 56 ? 110.587 -1.369 26.644 1.00 36.25 215 PHE E C 1
ATOM 7448 O O . PHE E 1 56 ? 110.001 -1.731 27.672 1.00 37.48 215 PHE E O 1
ATOM 7456 N N . GLY E 1 57 ? 110.368 -1.928 25.468 1.00 34.45 216 GLY E N 1
ATOM 7457 C CA . GLY E 1 57 ? 109.465 -3.063 25.378 1.00 34.66 216 GLY E CA 1
ATOM 7458 C C . GLY E 1 57 ? 110.188 -4.353 25.095 1.00 35.40 216 GLY E C 1
ATOM 7459 O O . GLY E 1 57 ? 111.153 -4.399 24.280 1.00 34.73 216 GLY E O 1
ATOM 7460 N N . TYR E 1 58 ? 109.732 -5.420 25.741 1.00 33.94 217 TYR E N 1
ATOM 7461 C CA . TYR E 1 58 ? 110.325 -6.735 25.513 1.00 34.05 217 TYR E CA 1
ATOM 7462 C C . TYR E 1 58 ? 109.181 -7.762 25.478 1.00 34.55 217 TYR E C 1
ATOM 7463 O O . TYR E 1 58 ? 108.328 -7.800 26.404 1.00 33.77 217 TYR E O 1
ATOM 7472 N N . CYS E 1 59 ? 109.083 -8.553 24.401 1.00 33.78 218 CYS E N 1
ATOM 7473 C CA . CYS E 1 59 ? 107.970 -9.484 24.343 1.00 34.29 218 CYS E CA 1
ATOM 7474 C C . CYS E 1 59 ? 108.453 -10.908 24.189 1.00 33.30 218 CYS E C 1
ATOM 7475 O O . CYS E 1 59 ? 109.603 -11.147 23.819 1.00 31.88 218 CYS E O 1
ATOM 7478 N N . ASP E 1 60 ? 107.522 -11.825 24.381 1.00 33.21 219 ASP E N 1
ATOM 7479 C CA . ASP E 1 60 ? 107.799 -13.277 24.251 1.00 34.96 219 ASP E CA 1
ATOM 7480 C C . ASP E 1 60 ? 106.499 -14.075 24.038 1.00 36.30 219 ASP E C 1
ATOM 7481 O O . ASP E 1 60 ? 105.413 -13.511 24.120 1.00 36.95 219 ASP E O 1
ATOM 7486 N N . GLU E 1 61 ? 106.614 -15.339 23.661 1.00 37.18 220 GLU E N 1
ATOM 7487 C CA . GLU E 1 61 ? 105.488 -16.239 23.691 1.00 38.43 220 GLU E CA 1
ATOM 7488 C C . GLU E 1 61 ? 105.700 -17.281 24.791 1.00 37.12 220 GLU E C 1
ATOM 7489 O O . GLU E 1 61 ? 106.817 -17.623 25.145 1.00 36.07 220 GLU E O 1
ATOM 7495 N N . VAL E 1 62 ? 104.596 -17.726 25.352 1.00 36.29 221 VAL E N 1
ATOM 7496 C CA . VAL E 1 62 ? 104.593 -18.558 26.518 1.00 35.57 221 VAL E CA 1
ATOM 7497 C C . VAL E 1 62 ? 103.777 -19.784 26.121 1.00 35.92 221 VAL E C 1
ATOM 7498 O O . VAL E 1 62 ? 102.713 -19.651 25.531 1.00 34.75 221 VAL E O 1
ATOM 7502 N N . ASP E 1 63 ? 104.271 -20.985 26.445 1.00 36.06 222 ASP E N 1
ATOM 7503 C CA . ASP E 1 63 ? 103.530 -22.209 26.093 1.00 35.80 222 ASP E CA 1
ATOM 7504 C C . ASP E 1 63 ? 102.703 -22.624 27.304 1.00 35.72 222 ASP E C 1
ATOM 7505 O O . ASP E 1 63 ? 103.220 -23.205 28.284 1.00 34.99 222 ASP E O 1
ATOM 7510 N N . LEU E 1 64 ? 101.416 -22.280 27.238 1.00 34.56 223 LEU E N 1
ATOM 7511 C CA . LEU E 1 64 ? 100.473 -22.549 28.330 1.00 33.34 223 LEU E CA 1
ATOM 7512 C C . LEU E 1 64 ? 99.680 -23.862 28.158 1.00 32.07 223 LEU E C 1
ATOM 7513 O O . LEU E 1 64 ? 98.662 -24.047 28.805 1.00 31.76 223 LEU E O 1
ATOM 7518 N N . THR E 1 65 ? 100.159 -24.776 27.321 1.00 32.61 224 THR E N 1
ATOM 7519 C CA . THR E 1 65 ? 99.507 -26.111 27.169 1.00 32.76 224 THR E CA 1
ATOM 7520 C C . THR E 1 65 ? 99.288 -26.811 28.532 1.00 34.14 224 THR E C 1
ATOM 7521 O O . THR E 1 65 ? 98.160 -27.202 28.851 1.00 34.78 224 THR E O 1
ATOM 7525 N N . GLU E 1 66 ? 100.359 -26.965 29.315 1.00 34.36 225 GLU E N 1
ATOM 7526 C CA . GLU E 1 66 ? 100.291 -27.559 30.647 1.00 36.00 225 GLU E CA 1
ATOM 7527 C C . GLU E 1 66 ? 99.421 -26.774 31.633 1.00 35.92 225 GLU E C 1
ATOM 7528 O O . GLU E 1 66 ? 98.691 -27.384 32.407 1.00 34.38 225 GLU E O 1
ATOM 7534 N N . LEU E 1 67 ? 99.537 -25.429 31.641 1.00 35.57 226 LEU E N 1
ATOM 7535 C CA . LEU E 1 67 ? 98.687 -24.601 32.513 1.00 36.42 226 LEU E CA 1
ATOM 7536 C C . LEU E 1 67 ? 97.199 -24.724 32.180 1.00 35.46 226 LEU E C 1
ATOM 7537 O O . LEU E 1 67 ? 96.379 -24.673 33.067 1.00 35.77 226 LEU E O 1
ATOM 7542 N N . VAL E 1 68 ? 96.862 -24.782 30.895 1.00 36.13 227 VAL E N 1
ATOM 7543 C CA . VAL E 1 68 ? 95.457 -24.880 30.473 1.00 36.31 227 VAL E CA 1
ATOM 7544 C C . VAL E 1 68 ? 94.882 -26.142 31.112 1.00 37.03 227 VAL E C 1
ATOM 7545 O O . VAL E 1 68 ? 93.745 -26.142 31.580 1.00 37.57 227 VAL E O 1
ATOM 7549 N N . LYS E 1 69 ? 95.683 -27.213 31.135 1.00 37.40 228 LYS E N 1
ATOM 7550 C CA . LYS E 1 69 ? 95.249 -28.512 31.692 1.00 38.05 228 LYS E CA 1
ATOM 7551 C C . LYS E 1 69 ? 95.217 -28.412 33.222 1.00 37.31 228 LYS E C 1
ATOM 7552 O O . LYS E 1 69 ? 94.237 -28.788 33.857 1.00 36.92 228 LYS E O 1
ATOM 7558 N N . LEU E 1 70 ? 96.265 -27.857 33.811 1.00 36.59 229 LEU E N 1
ATOM 7559 C CA . LEU E 1 70 ? 96.270 -27.650 35.240 1.00 38.33 229 LEU E CA 1
ATOM 7560 C C . LEU E 1 70 ? 94.998 -26.887 35.692 1.00 38.02 229 LEU E C 1
ATOM 7561 O O . LEU E 1 70 ? 94.347 -27.333 36.599 1.00 36.67 229 LEU E O 1
ATOM 7566 N N . ARG E 1 71 ? 94.648 -25.774 35.022 1.00 37.60 230 ARG E N 1
ATOM 7567 C CA . ARG E 1 71 ? 93.377 -25.039 35.272 1.00 37.68 230 ARG E CA 1
ATOM 7568 C C . ARG E 1 71 ? 92.071 -25.832 35.106 1.00 37.76 230 ARG E C 1
ATOM 7569 O O . ARG E 1 71 ? 91.219 -25.800 36.005 1.00 38.30 230 ARG E O 1
ATOM 7577 N N . GLU E 1 72 ? 91.907 -26.564 34.002 1.00 37.82 231 GLU E N 1
ATOM 7578 C CA . GLU E 1 72 ? 90.754 -27.491 33.875 1.00 38.71 231 GLU E CA 1
ATOM 7579 C C . GLU E 1 72 ? 90.623 -28.477 35.058 1.00 39.29 231 GLU E C 1
ATOM 7580 O O . GLU E 1 72 ? 89.501 -28.782 35.521 1.00 39.45 231 GLU E O 1
ATOM 7586 N N . GLU E 1 73 ? 91.743 -28.997 35.564 1.00 38.99 232 GLU E N 1
ATOM 7587 C CA . GLU E 1 73 ? 91.647 -29.834 36.754 1.00 39.23 232 GLU E CA 1
ATOM 7588 C C . GLU E 1 73 ? 91.349 -29.046 38.054 1.00 38.83 232 GLU E C 1
ATOM 7589 O O . GLU E 1 73 ? 90.739 -29.580 38.955 1.00 37.36 232 GLU E O 1
ATOM 7595 N N . LEU E 1 74 ? 91.755 -27.769 38.145 1.00 39.43 233 LEU E N 1
ATOM 7596 C CA . LEU E 1 74 ? 91.421 -26.976 39.360 1.00 39.96 233 LEU E CA 1
ATOM 7597 C C . LEU E 1 74 ? 90.053 -26.234 39.339 1.00 41.74 233 LEU E C 1
ATOM 7598 O O . LEU E 1 74 ? 89.411 -26.116 40.382 1.00 41.69 233 LEU E O 1
ATOM 7603 N N . LYS E 1 75 ? 89.648 -25.737 38.157 1.00 43.43 234 LYS E N 1
ATOM 7604 C CA . LYS E 1 75 ? 88.323 -25.110 37.911 1.00 44.94 234 LYS E CA 1
ATOM 7605 C C . LYS E 1 75 ? 87.198 -25.599 38.846 1.00 44.96 234 LYS E C 1
ATOM 7606 O O . LYS E 1 75 ? 86.657 -24.791 39.585 1.00 46.70 234 LYS E O 1
ATOM 7612 N N . PRO E 1 76 ? 86.825 -26.899 38.792 1.00 44.49 235 PRO E N 1
ATOM 7613 C CA . PRO E 1 76 ? 85.826 -27.567 39.648 1.00 43.77 235 PRO E CA 1
ATOM 7614 C C . PRO E 1 76 ? 86.005 -27.596 41.191 1.00 43.53 235 PRO E C 1
ATOM 7615 O O . PRO E 1 76 ? 85.024 -27.845 41.936 1.00 42.66 235 PRO E O 1
ATOM 7619 N N . ILE E 1 77 ? 87.240 -27.435 41.665 1.00 42.41 236 ILE E N 1
ATOM 7620 C CA . ILE E 1 77 ? 87.502 -27.307 43.095 1.00 41.53 236 ILE E CA 1
ATOM 7621 C C . ILE E 1 77 ? 87.178 -25.858 43.493 1.00 40.75 236 ILE E C 1
ATOM 7622 O O . ILE E 1 77 ? 86.608 -25.610 44.553 1.00 39.37 236 ILE E O 1
ATOM 7627 N N . ALA E 1 78 ? 87.585 -24.901 42.647 1.00 40.43 237 ALA E N 1
ATOM 7628 C CA . ALA E 1 78 ? 87.278 -23.508 42.925 1.00 40.73 237 ALA E CA 1
ATOM 7629 C C . ALA E 1 78 ? 85.780 -23.265 42.782 1.00 40.70 237 ALA E C 1
ATOM 7630 O O . ALA E 1 78 ? 85.188 -22.600 43.619 1.00 41.14 237 ALA E O 1
ATOM 7632 N N . PHE E 1 79 ? 85.156 -23.829 41.757 1.00 40.64 238 PHE E N 1
ATOM 7633 C CA . PHE E 1 79 ? 83.737 -23.596 41.554 1.00 41.21 238 PHE E CA 1
ATOM 7634 C C . PHE E 1 79 ? 82.981 -24.057 42.806 1.00 40.11 238 PHE E C 1
ATOM 7635 O O . PHE E 1 79 ? 82.030 -23.388 43.233 1.00 38.76 238 PHE E O 1
ATOM 7643 N N . ALA E 1 80 ? 83.439 -25.174 43.401 1.00 39.55 239 ALA E N 1
ATOM 7644 C CA . ALA E 1 80 ? 82.772 -25.805 44.553 1.00 37.91 239 ALA E CA 1
ATOM 7645 C C . ALA E 1 80 ? 82.993 -25.014 45.835 1.00 37.68 239 ALA E C 1
ATOM 7646 O O . ALA E 1 80 ? 82.237 -25.153 46.788 1.00 37.59 239 ALA E O 1
ATOM 7648 N N . ARG E 1 81 ? 84.015 -24.167 45.841 1.00 36.83 240 ARG E N 1
ATOM 7649 C CA . ARG E 1 81 ? 84.231 -23.159 46.904 1.00 37.54 240 ARG E CA 1
ATOM 7650 C C . ARG E 1 81 ? 83.609 -21.790 46.568 1.00 37.60 240 ARG E C 1
ATOM 7651 O O . ARG E 1 81 ? 83.846 -20.823 47.285 1.00 38.06 240 ARG E O 1
ATOM 7659 N N . GLY E 1 82 ? 82.845 -21.717 45.471 1.00 38.23 241 GLY E N 1
ATOM 7660 C CA . GLY E 1 82 ? 82.116 -20.508 45.068 1.00 38.44 241 GLY E CA 1
ATOM 7661 C C . GLY E 1 82 ? 83.001 -19.492 44.350 1.00 39.52 241 GLY E C 1
ATOM 7662 O O . GLY E 1 82 ? 82.656 -18.293 44.301 1.00 40.40 241 GLY E O 1
ATOM 7663 N N . ILE E 1 83 ? 84.108 -19.961 43.765 1.00 38.30 242 ILE E N 1
ATOM 7664 C CA . ILE E 1 83 ? 85.114 -19.089 43.120 1.00 37.88 242 ILE E CA 1
ATOM 7665 C C . ILE E 1 83 ? 85.303 -19.404 41.621 1.00 38.02 242 ILE E C 1
ATOM 7666 O O . ILE E 1 83 ? 85.320 -20.571 41.216 1.00 38.13 242 ILE E O 1
ATOM 7671 N N . LYS E 1 84 ? 85.391 -18.359 40.791 1.00 38.28 243 LYS E N 1
ATOM 7672 C CA . LYS E 1 84 ? 85.686 -18.520 39.386 1.00 38.04 243 LYS E CA 1
ATOM 7673 C C . LYS E 1 84 ? 87.198 -18.445 39.274 1.00 37.70 243 LYS E C 1
ATOM 7674 O O . LYS E 1 84 ? 87.803 -17.450 39.710 1.00 37.28 243 LYS E O 1
ATOM 7680 N N . LEU E 1 85 ? 87.803 -19.483 38.692 1.00 35.65 244 LEU E N 1
ATOM 7681 C CA . LEU E 1 85 ? 89.255 -19.582 38.602 1.00 34.70 244 LEU E CA 1
ATOM 7682 C C . LEU E 1 85 ? 89.695 -19.407 37.154 1.00 34.54 244 LEU E C 1
ATOM 7683 O O . LEU E 1 85 ? 89.469 -20.281 36.316 1.00 33.70 244 LEU E O 1
ATOM 7688 N N . SER E 1 86 ? 90.291 -18.249 36.853 1.00 35.49 245 SER E N 1
ATOM 7689 C CA . SER E 1 86 ? 90.801 -18.006 35.514 1.00 35.85 245 SER E CA 1
ATOM 7690 C C . SER E 1 86 ? 92.319 -18.230 35.496 1.00 35.61 245 SER E C 1
ATOM 7691 O O . SER E 1 86 ? 92.870 -18.891 36.372 1.00 33.53 245 SER E O 1
ATOM 7694 N N . PHE E 1 87 ? 92.999 -17.683 34.493 1.00 35.64 246 PHE E N 1
ATOM 7695 C CA . PHE E 1 87 ? 94.432 -17.893 34.363 1.00 36.77 246 PHE E CA 1
ATOM 7696 C C . PHE E 1 87 ? 95.193 -16.856 35.191 1.00 37.47 246 PHE E C 1
ATOM 7697 O O . PHE E 1 87 ? 96.377 -17.036 35.515 1.00 38.23 246 PHE E O 1
ATOM 7705 N N . MET E 1 88 ? 94.508 -15.758 35.503 1.00 37.48 247 MET E N 1
ATOM 7706 C CA . MET E 1 88 ? 95.142 -14.586 36.131 1.00 36.56 247 MET E CA 1
ATOM 7707 C C . MET E 1 88 ? 95.742 -14.835 37.515 1.00 36.37 247 MET E C 1
ATOM 7708 O O . MET E 1 88 ? 96.812 -14.290 37.809 1.00 38.26 247 MET E O 1
ATOM 7713 N N . PRO E 1 89 ? 95.079 -15.646 38.386 1.00 34.92 248 PRO E N 1
ATOM 7714 C CA . PRO E 1 89 ? 95.775 -15.992 39.650 1.00 33.59 248 PRO E CA 1
ATOM 7715 C C . PRO E 1 89 ? 97.088 -16.703 39.424 1.00 33.03 248 PRO E C 1
ATOM 7716 O O . PRO E 1 89 ? 97.983 -16.543 40.214 1.00 34.12 248 PRO E O 1
ATOM 7720 N N . PHE E 1 90 ? 97.215 -17.459 38.347 1.00 33.62 249 PHE E N 1
ATOM 7721 C CA . PHE E 1 90 ? 98.489 -18.117 38.018 1.00 34.49 249 PHE E CA 1
ATOM 7722 C C . PHE E 1 90 ? 99.544 -17.123 37.561 1.00 34.78 249 PHE E C 1
ATOM 7723 O O . PHE E 1 90 ? 100.669 -17.141 38.053 1.00 36.03 249 PHE E O 1
ATOM 7731 N N . PHE E 1 91 ? 99.153 -16.238 36.638 1.00 35.00 250 PHE E N 1
ATOM 7732 C CA . PHE E 1 91 ? 99.983 -15.168 36.125 1.00 33.87 250 PHE E CA 1
ATOM 7733 C C . PHE E 1 91 ? 100.466 -14.265 37.252 1.00 33.99 250 PHE E C 1
ATOM 7734 O O . PHE E 1 91 ? 101.606 -13.838 37.237 1.00 35.48 250 PHE E O 1
ATOM 7742 N N . LEU E 1 92 ? 99.586 -13.928 38.183 1.00 33.86 251 LEU E N 1
ATOM 7743 C CA . LEU E 1 92 ? 99.924 -13.062 39.313 1.00 34.96 251 LEU E CA 1
ATOM 7744 C C . LEU E 1 92 ? 100.894 -13.739 40.297 1.00 35.34 251 LEU E C 1
ATOM 7745 O O . LEU E 1 92 ? 101.841 -13.079 40.785 1.00 34.71 251 LEU E O 1
ATOM 7750 N N . LYS E 1 93 ? 100.621 -15.006 40.634 1.00 34.06 252 LYS E N 1
ATOM 7751 C CA . LYS E 1 93 ? 101.522 -15.689 41.563 1.00 36.02 252 LYS E CA 1
ATOM 7752 C C . LYS E 1 93 ? 102.871 -15.895 40.926 1.00 34.94 252 LYS E C 1
ATOM 7753 O O . LYS E 1 93 ? 103.873 -15.762 41.610 1.00 36.49 252 LYS E O 1
ATOM 7759 N N . ALA E 1 94 ? 102.902 -16.183 39.620 1.00 34.89 253 ALA E N 1
ATOM 7760 C CA . ALA E 1 94 ? 104.168 -16.402 38.906 1.00 34.62 253 ALA E CA 1
ATOM 7761 C C . ALA E 1 94 ? 104.957 -15.106 38.802 1.00 35.24 253 ALA E C 1
ATOM 7762 O O . ALA E 1 94 ? 106.177 -15.114 38.910 1.00 34.75 253 ALA E O 1
ATOM 7764 N N . ALA E 1 95 ? 104.247 -13.986 38.626 1.00 35.61 254 ALA E N 1
ATOM 7765 C CA . ALA E 1 95 ? 104.843 -12.635 38.653 1.00 35.26 254 ALA E CA 1
ATOM 7766 C C . ALA E 1 95 ? 105.397 -12.316 40.043 1.00 34.89 254 ALA E C 1
ATOM 7767 O O . ALA E 1 95 ? 106.494 -11.812 40.169 1.00 34.76 254 ALA E O 1
ATOM 7769 N N . SER E 1 96 ? 104.647 -12.617 41.094 1.00 34.36 255 SER E N 1
ATOM 7770 C CA . SER E 1 96 ? 105.143 -12.310 42.444 1.00 33.99 255 SER E CA 1
ATOM 7771 C C . SER E 1 96 ? 106.447 -13.057 42.701 1.00 35.35 255 SER E C 1
ATOM 7772 O O . SER E 1 96 ? 107.412 -12.466 43.218 1.00 36.13 255 SER E O 1
ATOM 7775 N N . LEU E 1 97 ? 106.483 -14.347 42.326 1.00 34.99 256 LEU E N 1
ATOM 7776 C CA . LEU E 1 97 ? 107.657 -15.191 42.554 1.00 34.82 256 LEU E CA 1
ATOM 7777 C C . LEU E 1 97 ? 108.868 -14.611 41.788 1.00 36.13 256 LEU E C 1
ATOM 7778 O O . LEU E 1 97 ? 110.010 -14.593 42.321 1.00 36.45 256 LEU E O 1
ATOM 7783 N N . GLY E 1 98 ? 108.626 -14.156 40.553 1.00 34.40 257 GLY E N 1
ATOM 7784 C CA . GLY E 1 98 ? 109.662 -13.498 39.725 1.00 35.79 257 GLY E CA 1
ATOM 7785 C C . GLY E 1 98 ? 110.209 -12.208 40.337 1.00 36.20 257 GLY E C 1
ATOM 7786 O O . GLY E 1 98 ? 111.400 -11.914 40.248 1.00 35.17 257 GLY E O 1
ATOM 7787 N N . LEU E 1 99 ? 109.309 -11.455 40.969 1.00 35.56 258 LEU E N 1
ATOM 7788 C CA . LEU E 1 99 ? 109.613 -10.180 41.565 1.00 35.97 258 LEU E CA 1
ATOM 7789 C C . LEU E 1 99 ? 110.451 -10.271 42.819 1.00 37.17 258 LEU E C 1
ATOM 7790 O O . LEU E 1 99 ? 111.099 -9.286 43.198 1.00 37.52 258 LEU E O 1
ATOM 7795 N N . LEU E 1 100 ? 110.394 -11.430 43.485 1.00 37.12 259 LEU E N 1
ATOM 7796 C CA . LEU E 1 100 ? 111.262 -11.750 44.613 1.00 37.84 259 LEU E CA 1
ATOM 7797 C C . LEU E 1 100 ? 112.727 -11.850 44.198 1.00 37.16 259 LEU E C 1
ATOM 7798 O O . LEU E 1 100 ? 113.615 -11.440 44.946 1.00 37.76 259 LEU E O 1
ATOM 7803 N N . GLN E 1 101 ? 112.949 -12.393 43.004 1.00 37.32 260 GLN E N 1
ATOM 7804 C CA . GLN E 1 101 ? 114.251 -12.534 42.386 1.00 37.67 260 GLN E CA 1
ATOM 7805 C C . GLN E 1 101 ? 114.745 -11.259 41.734 1.00 37.32 260 GLN E C 1
ATOM 7806 O O . GLN E 1 101 ? 115.948 -11.026 41.650 1.00 36.22 260 GLN E O 1
ATOM 7812 N N . PHE E 1 102 ? 113.799 -10.449 41.262 1.00 36.97 261 PHE E N 1
ATOM 7813 C CA . PHE E 1 102 ? 114.087 -9.195 40.630 1.00 36.72 261 PHE E CA 1
ATOM 7814 C C . PHE E 1 102 ? 113.309 -8.014 41.271 1.00 36.72 261 PHE E C 1
ATOM 7815 O O . PHE E 1 102 ? 112.439 -7.393 40.627 1.00 35.85 261 PHE E O 1
ATOM 7823 N N . PRO E 1 103 ? 113.671 -7.650 42.514 1.00 36.13 262 PRO E N 1
ATOM 7824 C CA . PRO E 1 103 ? 112.843 -6.678 43.207 1.00 37.24 262 PRO E CA 1
ATOM 7825 C C . PRO E 1 103 ? 112.880 -5.243 42.594 1.00 36.70 262 PRO E C 1
ATOM 7826 O O . PRO E 1 103 ? 111.988 -4.457 42.860 1.00 36.78 262 PRO E O 1
ATOM 7830 N N . ILE E 1 104 ? 113.868 -4.944 41.753 1.00 36.42 263 ILE E N 1
ATOM 7831 C CA . ILE E 1 104 ? 113.925 -3.662 41.055 1.00 36.93 263 ILE E CA 1
ATOM 7832 C C . ILE E 1 104 ? 112.689 -3.449 40.184 1.00 37.62 263 ILE E C 1
ATOM 7833 O O . ILE E 1 104 ? 112.266 -2.317 39.978 1.00 39.83 263 ILE E O 1
ATOM 7838 N N . LEU E 1 105 ? 112.078 -4.529 39.703 1.00 37.48 264 LEU E N 1
ATOM 7839 C CA . LEU E 1 105 ? 110.847 -4.426 38.926 1.00 36.92 264 LEU E CA 1
ATOM 7840 C C . LEU E 1 105 ? 109.602 -4.039 39.775 1.00 36.65 264 LEU E C 1
ATOM 7841 O O . LEU E 1 105 ? 108.520 -3.705 39.241 1.00 35.17 264 LEU E O 1
ATOM 7846 N N . ASN E 1 106 ? 109.776 -4.074 41.095 1.00 36.17 265 ASN E N 1
ATOM 7847 C CA . ASN E 1 106 ? 108.688 -3.760 42.016 1.00 37.38 265 ASN E CA 1
ATOM 7848 C C . ASN E 1 106 ? 109.061 -2.527 42.813 1.00 37.79 265 ASN E C 1
ATOM 7849 O O . ASN E 1 106 ? 108.880 -2.483 44.000 1.00 41.47 265 ASN E O 1
ATOM 7854 N N . ALA E 1 107 ? 109.634 -1.545 42.136 1.00 38.62 266 ALA E N 1
ATOM 7855 C CA . ALA E 1 107 ? 110.221 -0.381 42.748 1.00 37.09 266 ALA E CA 1
ATOM 7856 C C . ALA E 1 107 ? 109.575 0.849 42.179 1.00 37.39 266 ALA E C 1
ATOM 7857 O O . ALA E 1 107 ? 108.840 0.758 41.160 1.00 35.29 266 ALA E O 1
ATOM 7859 N N . SER E 1 108 ? 109.839 1.999 42.823 1.00 36.98 267 SER E N 1
ATOM 7860 C CA . SER E 1 108 ? 109.543 3.314 42.218 1.00 37.82 267 SER E CA 1
ATOM 7861 C C . SER E 1 108 ? 110.761 4.204 42.096 1.00 37.37 267 SER E C 1
ATOM 7862 O O . SER E 1 108 ? 111.673 4.068 42.900 1.00 36.03 267 SER E O 1
ATOM 7865 N N . VAL E 1 109 ? 110.745 5.150 41.144 1.00 37.11 268 VAL E N 1
ATOM 7866 C CA . VAL E 1 109 ? 111.748 6.203 41.137 1.00 38.31 268 VAL E CA 1
ATOM 7867 C C . VAL E 1 109 ? 111.127 7.591 41.324 1.00 39.50 268 VAL E C 1
ATOM 7868 O O . VAL E 1 109 ? 109.960 7.784 40.972 1.00 39.81 268 VAL E O 1
ATOM 7872 N N . ASP E 1 110 ? 111.911 8.535 41.862 1.00 40.98 269 ASP E N 1
ATOM 7873 C CA . ASP E 1 110 ? 111.457 9.917 42.061 1.00 43.14 269 ASP E CA 1
ATOM 7874 C C . ASP E 1 110 ? 111.540 10.659 40.743 1.00 44.59 269 ASP E C 1
ATOM 7875 O O . ASP E 1 110 ? 112.054 10.098 39.762 1.00 44.49 269 ASP E O 1
ATOM 7880 N N . GLU E 1 111 ? 111.024 11.891 40.710 1.00 46.61 270 GLU E N 1
ATOM 7881 C CA . GLU E 1 111 ? 110.929 12.696 39.470 1.00 47.86 270 GLU E CA 1
ATOM 7882 C C . GLU E 1 111 ? 112.189 12.658 38.632 1.00 48.19 270 GLU E C 1
ATOM 7883 O O . GLU E 1 111 ? 112.175 12.289 37.444 1.00 48.77 270 GLU E O 1
ATOM 7889 N N . ASN E 1 112 ? 113.305 13.016 39.254 1.00 48.33 271 ASN E N 1
ATOM 7890 C CA . ASN E 1 112 ? 114.561 13.129 38.517 1.00 48.69 271 ASN E CA 1
ATOM 7891 C C . ASN E 1 112 ? 115.227 11.766 38.277 1.00 48.02 271 ASN E C 1
ATOM 7892 O O . ASN E 1 112 ? 116.266 11.678 37.614 1.00 48.51 271 ASN E O 1
ATOM 7897 N N . CYS E 1 113 ? 114.601 10.706 38.805 1.00 45.46 272 CYS E N 1
ATOM 7898 C CA . CYS E 1 113 ? 115.162 9.359 38.788 1.00 44.22 272 CYS E CA 1
ATOM 7899 C C . CYS E 1 113 ? 116.546 9.367 39.448 1.00 43.61 272 CYS E C 1
ATOM 7900 O O . CYS E 1 113 ? 117.527 8.855 38.918 1.00 43.49 272 CYS E O 1
ATOM 7903 N N . GLN E 1 114 ? 116.614 9.991 40.615 1.00 43.61 273 GLN E N 1
ATOM 7904 C CA . GLN E 1 114 ? 117.856 10.075 41.345 1.00 42.97 273 GLN E CA 1
ATOM 7905 C C . GLN E 1 114 ? 117.849 9.154 42.548 1.00 41.93 273 GLN E C 1
ATOM 7906 O O . GLN E 1 114 ? 118.886 8.961 43.170 1.00 41.43 273 GLN E O 1
ATOM 7912 N N . ASN E 1 115 ? 116.680 8.590 42.853 1.00 40.39 274 ASN E N 1
ATOM 7913 C CA . ASN E 1 115 ? 116.466 7.713 44.021 1.00 39.98 274 ASN E CA 1
ATOM 7914 C C . ASN E 1 115 ? 115.465 6.640 43.652 1.00 39.51 274 ASN E C 1
ATOM 7915 O O . ASN E 1 115 ? 114.499 6.925 42.921 1.00 38.54 274 ASN E O 1
ATOM 7920 N N . ILE E 1 116 ? 115.703 5.435 44.176 1.00 39.21 275 ILE E N 1
ATOM 7921 C CA . ILE E 1 116 ? 114.853 4.264 43.984 1.00 39.55 275 ILE E CA 1
ATOM 7922 C C . ILE E 1 116 ? 114.267 3.835 45.322 1.00 39.89 275 ILE E C 1
ATOM 7923 O O . ILE E 1 116 ? 114.969 3.793 46.330 1.00 38.88 275 ILE E O 1
ATOM 7928 N N . THR E 1 117 ? 112.956 3.601 45.341 1.00 38.92 276 THR E N 1
ATOM 7929 C CA . THR E 1 117 ? 112.327 2.963 46.476 1.00 38.69 276 THR E CA 1
ATOM 7930 C C . THR E 1 117 ? 111.971 1.553 46.070 1.00 38.18 276 THR E C 1
ATOM 7931 O O . THR E 1 117 ? 111.109 1.325 45.185 1.00 36.84 276 THR E O 1
ATOM 7935 N N . TYR E 1 118 ? 112.642 0.605 46.721 1.00 38.49 277 TYR E N 1
ATOM 7936 C CA . TYR E 1 118 ? 112.298 -0.826 46.629 1.00 40.01 277 TYR E CA 1
ATOM 7937 C C . TYR E 1 118 ? 111.088 -1.020 47.545 1.00 39.94 277 TYR E C 1
ATOM 7938 O O . TYR E 1 118 ? 111.079 -0.561 48.649 1.00 39.45 277 TYR E O 1
ATOM 7947 N N . LYS E 1 119 ? 110.062 -1.693 47.050 1.00 40.72 278 LYS E N 1
ATOM 7948 C CA . LYS E 1 119 ? 108.810 -1.860 47.770 1.00 40.21 278 LYS E CA 1
ATOM 7949 C C . LYS E 1 119 ? 108.599 -3.333 48.083 1.00 40.16 278 LYS E C 1
ATOM 7950 O O . LYS E 1 119 ? 108.653 -4.169 47.179 1.00 40.06 278 LYS E O 1
ATOM 7956 N N . ALA E 1 120 ? 108.372 -3.635 49.359 1.00 39.54 279 ALA E N 1
ATOM 7957 C CA . ALA E 1 120 ? 108.270 -5.004 49.866 1.00 40.90 279 ALA E CA 1
ATOM 7958 C C . ALA E 1 120 ? 106.987 -5.779 49.498 1.00 40.20 279 ALA E C 1
ATOM 7959 O O . ALA E 1 120 ? 107.041 -6.975 49.209 1.00 40.03 279 ALA E O 1
ATOM 7961 N N . SER E 1 121 ? 105.844 -5.092 49.560 1.00 40.02 280 SER E N 1
ATOM 7962 C CA . SER E 1 121 ? 104.547 -5.663 49.202 1.00 38.80 280 SER E CA 1
ATOM 7963 C C . SER E 1 121 ? 104.462 -5.780 47.681 1.00 38.18 280 SER E C 1
ATOM 7964 O O . SER E 1 121 ? 104.806 -4.836 46.983 1.00 36.77 280 SER E O 1
ATOM 7967 N N . HIS E 1 122 ? 104.056 -6.954 47.193 1.00 36.32 281 HIS E N 1
ATOM 7968 C CA . HIS E 1 122 ? 103.650 -7.098 45.807 1.00 36.47 281 HIS E CA 1
ATOM 7969 C C . HIS E 1 122 ? 102.174 -6.774 45.726 1.00 36.55 281 HIS E C 1
ATOM 7970 O O . HIS E 1 122 ? 101.352 -7.656 45.918 1.00 37.29 281 HIS E O 1
ATOM 7977 N N . ASN E 1 123 ? 101.856 -5.498 45.449 1.00 37.02 282 ASN E N 1
ATOM 7978 C CA . ASN E 1 123 ? 100.504 -5.018 45.295 1.00 34.82 282 ASN E CA 1
ATOM 7979 C C . ASN E 1 123 ? 100.242 -4.907 43.814 1.00 36.03 282 ASN E C 1
ATOM 7980 O O . ASN E 1 123 ? 100.528 -3.856 43.178 1.00 36.09 282 ASN E O 1
ATOM 7985 N N . ILE E 1 124 ? 99.719 -5.987 43.230 1.00 35.18 283 ILE E N 1
ATOM 7986 C CA . ILE E 1 124 ? 99.764 -6.076 41.780 1.00 35.26 283 ILE E CA 1
ATOM 7987 C C . ILE E 1 124 ? 98.466 -5.598 41.177 1.00 34.82 283 ILE E C 1
ATOM 7988 O O . ILE E 1 124 ? 97.409 -6.129 41.499 1.00 35.68 283 ILE E O 1
ATOM 7993 N N . GLY E 1 125 ? 98.581 -4.578 40.317 1.00 35.48 284 GLY E N 1
ATOM 7994 C CA . GLY E 1 125 ? 97.451 -3.892 39.680 1.00 34.30 284 GLY E CA 1
ATOM 7995 C C . GLY E 1 125 ? 96.832 -4.737 38.617 1.00 34.18 284 GLY E C 1
ATOM 7996 O O . GLY E 1 125 ? 97.534 -5.442 37.905 1.00 32.10 284 GLY E O 1
ATOM 7997 N N . ILE E 1 126 ? 95.497 -4.696 38.547 1.00 35.71 285 ILE E N 1
ATOM 7998 C CA . ILE E 1 126 ? 94.758 -5.424 37.527 1.00 36.78 285 ILE E CA 1
ATOM 7999 C C . ILE E 1 126 ? 94.112 -4.355 36.649 1.00 37.28 285 ILE E C 1
ATOM 8000 O O . ILE E 1 126 ? 93.103 -3.808 37.036 1.00 35.48 285 ILE E O 1
ATOM 8005 N N . ALA E 1 127 ? 94.696 -4.088 35.469 1.00 37.45 286 ALA E N 1
ATOM 8006 C CA . ALA E 1 127 ? 94.100 -3.104 34.555 1.00 39.15 286 ALA E CA 1
ATOM 8007 C C . ALA E 1 127 ? 92.751 -3.659 34.175 1.00 39.58 286 ALA E C 1
ATOM 8008 O O . ALA E 1 127 ? 92.635 -4.808 33.711 1.00 40.03 286 ALA E O 1
ATOM 8010 N N . MET E 1 128 ? 91.700 -2.935 34.506 1.00 41.01 287 MET E N 1
ATOM 8011 C CA . MET E 1 128 ? 90.388 -3.552 34.250 1.00 43.17 287 MET E CA 1
ATOM 8012 C C . MET E 1 128 ? 89.392 -2.799 33.378 1.00 44.78 287 MET E C 1
ATOM 8013 O O . MET E 1 128 ? 89.343 -1.545 33.342 1.00 44.58 287 MET E O 1
ATOM 8018 N N . ASP E 1 129 ? 88.681 -3.609 32.580 1.00 46.81 288 ASP E N 1
ATOM 8019 C CA . ASP E 1 129 ? 87.681 -3.093 31.664 1.00 49.06 288 ASP E CA 1
ATOM 8020 C C . ASP E 1 129 ? 86.398 -2.904 32.472 1.00 50.20 288 ASP E C 1
ATOM 8021 O O . ASP E 1 129 ? 86.017 -3.833 33.238 1.00 50.44 288 ASP E O 1
ATOM 8026 N N . THR E 1 130 ? 85.778 -1.718 32.365 1.00 49.85 289 THR E N 1
ATOM 8027 C CA . THR E 1 130 ? 84.455 -1.501 33.024 1.00 51.45 289 THR E CA 1
ATOM 8028 C C . THR E 1 130 ? 83.523 -0.701 32.094 1.00 52.50 289 THR E C 1
ATOM 8029 O O . THR E 1 130 ? 83.895 -0.372 30.963 1.00 51.87 289 THR E O 1
ATOM 8033 N N . GLU E 1 131 ? 82.311 -0.383 32.547 1.00 54.13 290 GLU E N 1
ATOM 8034 C CA . GLU E 1 131 ? 81.476 0.459 31.693 1.00 55.62 290 GLU E CA 1
ATOM 8035 C C . GLU E 1 131 ? 81.766 1.982 31.724 1.00 56.12 290 GLU E C 1
ATOM 8036 O O . GLU E 1 131 ? 81.180 2.741 30.957 1.00 56.56 290 GLU E O 1
ATOM 8042 N N . GLN E 1 132 ? 82.703 2.401 32.577 1.00 57.18 291 GLN E N 1
ATOM 8043 C CA . GLN E 1 132 ? 83.425 3.675 32.405 1.00 58.18 291 GLN E CA 1
ATOM 8044 C C . GLN E 1 132 ? 84.900 3.404 31.970 1.00 57.88 291 GLN E C 1
ATOM 8045 O O . GLN E 1 132 ? 85.827 4.178 32.328 1.00 58.19 291 GLN E O 1
ATOM 8051 N N . GLY E 1 133 ? 85.114 2.330 31.193 1.00 56.22 292 GLY E N 1
ATOM 8052 C CA . GLY E 1 133 ? 86.492 1.815 30.922 1.00 55.97 292 GLY E CA 1
ATOM 8053 C C . GLY E 1 133 ? 87.112 1.778 32.307 1.00 54.58 292 GLY E C 1
ATOM 8054 O O . GLY E 1 133 ? 86.590 1.051 33.174 1.00 53.15 292 GLY E O 1
ATOM 8055 N N . LEU E 1 134 ? 88.317 2.328 32.491 1.00 52.86 293 LEU E N 1
ATOM 8056 C CA . LEU E 1 134 ? 89.525 1.518 32.532 1.00 51.11 293 LEU E CA 1
ATOM 8057 C C . LEU E 1 134 ? 89.954 2.062 33.914 1.00 49.38 293 LEU E C 1
ATOM 8058 O O . LEU E 1 134 ? 90.001 3.312 34.130 1.00 49.06 293 LEU E O 1
ATOM 8063 N N . ILE E 1 135 ? 90.210 1.127 34.837 1.00 45.85 294 ILE E N 1
ATOM 8064 C CA . ILE E 1 135 ? 90.479 1.427 36.273 1.00 42.56 294 ILE E CA 1
ATOM 8065 C C . ILE E 1 135 ? 91.458 0.342 36.777 1.00 40.04 294 ILE E C 1
ATOM 8066 O O . ILE E 1 135 ? 91.442 -0.772 36.269 1.00 38.69 294 ILE E O 1
ATOM 8071 N N . VAL E 1 136 ? 92.288 0.666 37.765 1.00 37.86 295 VAL E N 1
ATOM 8072 C CA . VAL E 1 136 ? 93.407 -0.222 38.120 1.00 36.57 295 VAL E CA 1
ATOM 8073 C C . VAL E 1 136 ? 93.472 -0.520 39.622 1.00 35.22 295 VAL E C 1
ATOM 8074 O O . VAL E 1 136 ? 94.314 0.024 40.318 1.00 33.67 295 VAL E O 1
ATOM 8078 N N . PRO E 1 137 ? 92.572 -1.414 40.109 1.00 34.29 296 PRO E N 1
ATOM 8079 C CA . PRO E 1 137 ? 92.680 -1.885 41.494 1.00 33.79 296 PRO E CA 1
ATOM 8080 C C . PRO E 1 137 ? 93.825 -2.900 41.569 1.00 33.71 296 PRO E C 1
ATOM 8081 O O . PRO E 1 137 ? 94.285 -3.352 40.543 1.00 34.18 296 PRO E O 1
ATOM 8085 N N . ASN E 1 138 ? 94.287 -3.248 42.764 1.00 33.32 297 ASN E N 1
ATOM 8086 C CA . ASN E 1 138 ? 95.418 -4.189 42.903 1.00 33.34 297 ASN E CA 1
ATOM 8087 C C . ASN E 1 138 ? 95.145 -5.210 44.022 1.00 33.66 297 ASN E C 1
ATOM 8088 O O . ASN E 1 138 ? 94.350 -4.960 44.924 1.00 31.63 297 ASN E O 1
ATOM 8093 N N . VAL E 1 139 ? 95.772 -6.373 43.901 1.00 34.87 298 VAL E N 1
ATOM 8094 C CA . VAL E 1 139 ? 95.731 -7.397 44.959 1.00 34.63 298 VAL E CA 1
ATOM 8095 C C . VAL E 1 139 ? 96.910 -7.127 45.893 1.00 35.61 298 VAL E C 1
ATOM 8096 O O . VAL E 1 139 ? 98.060 -7.168 45.450 1.00 35.86 298 VAL E O 1
ATOM 8100 N N . LYS E 1 140 ? 96.618 -6.767 47.145 1.00 35.88 299 LYS E N 1
ATOM 8101 C CA . LYS E 1 140 ? 97.654 -6.483 48.148 1.00 36.55 299 LYS E CA 1
ATOM 8102 C C . LYS E 1 140 ? 98.478 -7.706 48.485 1.00 36.38 299 LYS E C 1
ATOM 8103 O O . LYS E 1 140 ? 97.954 -8.776 48.677 1.00 37.44 299 LYS E O 1
ATOM 8109 N N . ASN E 1 141 ? 99.773 -7.530 48.632 1.00 36.18 300 ASN E N 1
ATOM 8110 C CA . ASN E 1 141 ? 100.574 -8.588 49.206 1.00 36.47 300 ASN E CA 1
ATOM 8111 C C . ASN E 1 141 ? 100.366 -9.936 48.526 1.00 35.29 300 ASN E C 1
ATOM 8112 O O . ASN E 1 141 ? 100.044 -10.939 49.177 1.00 35.50 300 ASN E O 1
ATOM 8117 N N . VAL E 1 142 ? 100.558 -9.981 47.209 1.00 35.45 301 VAL E N 1
ATOM 8118 C CA . VAL E 1 142 ? 100.424 -11.266 46.497 1.00 34.64 301 VAL E CA 1
ATOM 8119 C C . VAL E 1 142 ? 101.469 -12.271 47.017 1.00 36.22 301 VAL E C 1
ATOM 8120 O O . VAL E 1 142 ? 101.294 -13.482 46.900 1.00 37.07 301 VAL E O 1
ATOM 8124 N N . GLN E 1 143 ? 102.580 -11.781 47.575 1.00 36.33 302 GLN E N 1
ATOM 8125 C CA . GLN E 1 143 ? 103.660 -12.674 47.992 1.00 36.12 302 GLN E CA 1
ATOM 8126 C C . GLN E 1 143 ? 103.225 -13.632 49.123 1.00 36.33 302 GLN E C 1
ATOM 8127 O O . GLN E 1 143 ? 103.801 -14.683 49.274 1.00 36.34 302 GLN E O 1
ATOM 8133 N N . ILE E 1 144 ? 102.174 -13.278 49.859 1.00 36.69 303 ILE E N 1
ATOM 8134 C CA . ILE E 1 144 ? 101.743 -14.054 51.006 1.00 37.28 303 ILE E CA 1
ATOM 8135 C C . ILE E 1 144 ? 100.412 -14.794 50.758 1.00 36.89 303 ILE E C 1
ATOM 8136 O O . ILE E 1 144 ? 99.886 -15.390 51.673 1.00 36.12 303 ILE E O 1
ATOM 8141 N N . ARG E 1 145 ? 99.894 -14.747 49.524 1.00 35.55 304 ARG E N 1
ATOM 8142 C CA . ARG E 1 145 ? 98.606 -15.323 49.173 1.00 36.45 304 ARG E CA 1
ATOM 8143 C C . ARG E 1 145 ? 98.746 -16.576 48.311 1.00 34.98 304 ARG E C 1
ATOM 8144 O O . ARG E 1 145 ? 99.664 -16.687 47.496 1.00 35.59 304 ARG E O 1
ATOM 8152 N N . SER E 1 146 ? 97.803 -17.495 48.437 1.00 34.71 305 SER E N 1
ATOM 8153 C CA . SER E 1 146 ? 97.796 -18.650 47.554 1.00 34.91 305 SER E CA 1
ATOM 8154 C C . SER E 1 146 ? 97.111 -18.317 46.240 1.00 34.40 305 SER E C 1
ATOM 8155 O O . SER E 1 146 ? 96.376 -17.355 46.160 1.00 33.45 305 SER E O 1
ATOM 8158 N N . ILE E 1 147 ? 97.332 -19.126 45.219 1.00 34.05 306 ILE E N 1
ATOM 8159 C CA . ILE E 1 147 ? 96.575 -18.974 43.965 1.00 33.44 306 ILE E CA 1
ATOM 8160 C C . ILE E 1 147 ? 95.058 -18.901 44.232 1.00 33.71 306 ILE E C 1
ATOM 8161 O O . ILE E 1 147 ? 94.344 -18.093 43.596 1.00 33.86 306 ILE E O 1
ATOM 8166 N N . PHE E 1 148 ? 94.567 -19.703 45.173 1.00 33.62 307 PHE E N 1
ATOM 8167 C CA . PHE E 1 148 ? 93.135 -19.649 45.542 1.00 33.52 307 PHE E CA 1
ATOM 8168 C C . PHE E 1 148 ? 92.650 -18.341 46.200 1.00 33.29 307 PHE E C 1
ATOM 8169 O O . PHE E 1 148 ? 91.544 -17.900 45.938 1.00 32.83 307 PHE E O 1
ATOM 8177 N N . GLU E 1 149 ? 93.431 -17.815 47.137 1.00 32.71 308 GLU E N 1
ATOM 8178 C CA . GLU E 1 149 ? 93.201 -16.506 47.737 1.00 32.75 308 GLU E CA 1
ATOM 8179 C C . GLU E 1 149 ? 93.302 -15.332 46.720 1.00 32.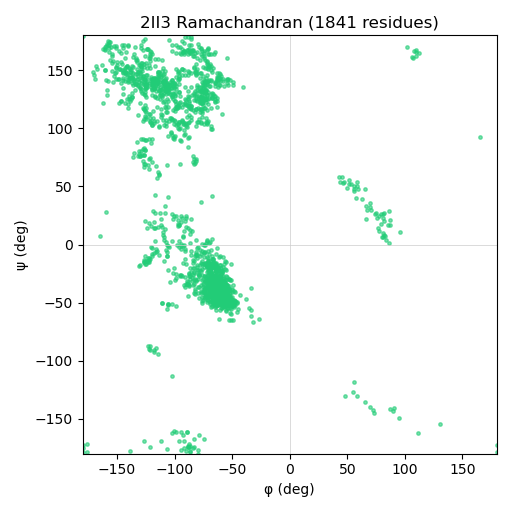57 308 GLU E C 1
ATOM 8180 O O . GLU E 1 149 ? 92.543 -14.360 46.793 1.00 31.99 308 GLU E O 1
ATOM 8186 N N . ILE E 1 150 ? 94.233 -15.432 45.783 1.00 32.13 309 ILE E N 1
ATOM 8187 C CA . ILE E 1 150 ? 94.383 -14.372 44.745 1.00 33.96 309 ILE E CA 1
ATOM 8188 C C . ILE E 1 150 ? 93.102 -14.373 43.864 1.00 33.41 309 ILE E C 1
ATOM 8189 O O . ILE E 1 150 ? 92.544 -13.325 43.570 1.00 33.41 309 ILE E O 1
ATOM 8194 N N . ALA E 1 151 ? 92.642 -15.566 43.481 1.00 32.95 310 ALA E N 1
ATOM 8195 C CA . ALA E 1 151 ? 91.404 -15.756 42.705 1.00 33.01 310 ALA E CA 1
ATOM 8196 C C . ALA E 1 151 ? 90.177 -15.233 43.474 1.00 32.56 310 ALA E C 1
ATOM 8197 O O . ALA E 1 151 ? 89.377 -14.537 42.902 1.00 33.37 310 ALA E O 1
ATOM 8199 N N . THR E 1 152 ? 90.046 -15.578 44.757 1.00 31.99 311 THR E N 1
ATOM 8200 C CA . THR E 1 152 ? 89.058 -14.948 45.615 1.00 31.92 311 THR E CA 1
ATOM 8201 C C . THR E 1 152 ? 89.101 -13.422 45.534 1.00 32.48 311 THR E C 1
ATOM 8202 O O . THR E 1 152 ? 88.076 -12.774 45.336 1.00 32.81 311 THR E O 1
ATOM 8206 N N . GLU E 1 153 ? 90.272 -12.847 45.702 1.00 33.23 312 GLU E N 1
ATOM 8207 C CA . GLU E 1 153 ? 90.418 -11.406 45.742 1.00 34.68 312 GLU E CA 1
ATOM 8208 C C . GLU E 1 153 ? 90.145 -10.791 44.340 1.00 35.18 312 GLU E C 1
ATOM 8209 O O . GLU E 1 153 ? 89.472 -9.764 44.229 1.00 35.24 312 GLU E O 1
ATOM 8215 N N . LEU E 1 154 ? 90.593 -11.465 43.285 1.00 34.89 313 LEU E N 1
ATOM 8216 C CA . LEU E 1 154 ? 90.256 -11.102 41.917 1.00 35.97 313 LEU E CA 1
ATOM 8217 C C . LEU E 1 154 ? 88.751 -11.070 41.669 1.00 36.21 313 LEU E C 1
ATOM 8218 O O . LEU E 1 154 ? 88.240 -10.090 41.144 1.00 35.32 313 LEU E O 1
ATOM 8223 N N . ASN E 1 155 ? 88.073 -12.170 42.007 1.00 35.80 314 ASN E N 1
ATOM 8224 C CA . ASN E 1 155 ? 86.617 -12.247 41.979 1.00 35.65 314 ASN E CA 1
ATOM 8225 C C . ASN E 1 155 ? 85.989 -11.068 42.721 1.00 35.39 314 ASN E C 1
ATOM 8226 O O . ASN E 1 155 ? 85.149 -10.390 42.148 1.00 32.86 314 ASN E O 1
ATOM 8231 N N . ARG E 1 156 ? 86.410 -10.810 43.969 1.00 34.89 315 ARG E N 1
ATOM 8232 C CA . ARG E 1 156 ? 85.888 -9.647 44.720 1.00 35.06 315 ARG E CA 1
ATOM 8233 C C . ARG E 1 156 ? 86.064 -8.319 43.965 1.00 34.68 315 ARG E C 1
ATOM 8234 O O . ARG E 1 156 ? 85.143 -7.520 43.858 1.00 34.84 315 ARG E O 1
ATOM 8242 N N . LEU E 1 157 ? 87.273 -8.077 43.484 1.00 35.07 316 LEU E N 1
ATOM 8243 C CA . LEU E 1 157 ? 87.606 -6.834 42.783 1.00 34.81 316 LEU E CA 1
ATOM 8244 C C . LEU E 1 157 ? 86.828 -6.715 41.485 1.00 35.43 316 LEU E C 1
ATOM 8245 O O . LEU E 1 157 ? 86.346 -5.620 41.148 1.00 36.49 316 LEU E O 1
ATOM 8250 N N . GLN E 1 158 ? 86.657 -7.830 40.771 1.00 35.63 317 GLN E N 1
ATOM 8251 C CA . GLN E 1 158 ? 85.818 -7.849 39.540 1.00 37.17 317 GLN E CA 1
ATOM 8252 C C . GLN E 1 158 ? 84.379 -7.393 39.733 1.00 37.34 317 GLN E C 1
ATOM 8253 O O . GLN E 1 158 ? 83.870 -6.615 38.934 1.00 37.50 317 GLN E O 1
ATOM 8259 N N . LYS E 1 159 ? 83.724 -7.893 40.782 1.00 36.92 318 LYS E N 1
ATOM 8260 C CA . LYS E 1 159 ? 82.343 -7.599 41.016 1.00 37.56 318 LYS E CA 1
ATOM 8261 C C . LYS E 1 159 ? 82.175 -6.122 41.350 1.00 36.33 318 LYS E C 1
ATOM 8262 O O . LYS E 1 159 ? 81.216 -5.489 40.910 1.00 35.91 318 LYS E O 1
ATOM 8268 N N . LEU E 1 160 ? 83.098 -5.589 42.150 1.00 35.52 319 LEU E N 1
ATOM 8269 C CA . LEU E 1 160 ? 83.066 -4.167 42.540 1.00 34.99 319 LEU E CA 1
ATOM 8270 C C . LEU E 1 160 ? 83.391 -3.241 41.367 1.00 34.37 319 LEU E C 1
ATOM 8271 O O . LEU E 1 160 ? 82.757 -2.197 41.230 1.00 34.33 319 LEU E O 1
ATOM 8276 N N . GLY E 1 161 ? 84.397 -3.617 40.572 1.00 34.18 320 GLY E N 1
ATOM 8277 C CA . GLY E 1 161 ? 84.799 -2.914 39.346 1.00 33.97 320 GLY E CA 1
ATOM 8278 C C . GLY E 1 161 ? 83.613 -2.843 38.413 1.00 35.42 320 GLY E C 1
ATOM 8279 O O . GLY E 1 161 ? 83.277 -1.776 37.922 1.00 35.37 320 GLY E O 1
ATOM 8280 N N . SER E 1 162 ? 82.949 -3.984 38.219 1.00 35.23 321 SER E N 1
ATOM 8281 C CA . SER E 1 162 ? 81.769 -4.087 37.373 1.00 35.71 321 SER E CA 1
ATOM 8282 C C . SER E 1 162 ? 80.488 -3.380 37.923 1.00 35.85 321 SER E C 1
ATOM 8283 O O . SER E 1 162 ? 79.596 -3.019 37.147 1.00 36.12 321 SER E O 1
ATOM 8286 N N . ALA E 1 163 ? 80.372 -3.219 39.247 1.00 34.52 322 ALA E N 1
ATOM 8287 C CA . ALA E 1 163 ? 79.334 -2.367 39.836 1.00 32.87 322 ALA E CA 1
ATOM 8288 C C . ALA E 1 163 ? 79.726 -0.872 39.935 1.00 32.15 322 ALA E C 1
ATOM 8289 O O . ALA E 1 163 ? 78.920 -0.033 40.308 1.00 32.36 322 ALA E O 1
ATOM 8291 N N . GLY E 1 164 ? 80.954 -0.533 39.600 1.00 32.75 323 GLY E N 1
ATOM 8292 C CA . GLY E 1 164 ? 81.459 0.831 39.837 1.00 32.50 323 GLY E CA 1
ATOM 8293 C C . GLY E 1 164 ? 81.706 1.186 41.304 1.00 32.08 323 GLY E C 1
ATOM 8294 O O . GLY E 1 164 ? 81.687 2.357 41.652 1.00 32.81 323 GLY E O 1
ATOM 8295 N N . GLN E 1 165 ? 82.042 0.197 42.139 1.00 32.01 324 GLN E N 1
ATOM 8296 C CA . GLN E 1 165 ? 82.104 0.355 43.612 1.00 31.30 324 GLN E CA 1
ATOM 8297 C C . GLN E 1 165 ? 83.444 0.041 44.318 1.00 31.58 324 GLN E C 1
ATOM 8298 O O . GLN E 1 165 ? 83.490 -0.185 45.538 1.00 32.58 324 GLN E O 1
ATOM 8304 N N . LEU E 1 166 ? 84.522 0.015 43.555 1.00 31.96 325 LEU E N 1
ATOM 8305 C CA . LEU E 1 166 ? 85.856 -0.099 44.102 1.00 32.76 325 LEU E CA 1
ATOM 8306 C C . LEU E 1 166 ? 86.150 1.086 44.995 1.00 32.91 325 LEU E C 1
ATOM 8307 O O . LEU E 1 166 ? 85.802 2.210 44.668 1.00 33.37 325 LEU E O 1
ATOM 8312 N N . SER E 1 167 ? 86.855 0.827 46.089 1.00 33.90 326 SER E N 1
ATOM 8313 C CA . SER E 1 167 ? 87.058 1.828 47.132 1.00 34.65 326 SER E CA 1
ATOM 8314 C C . SER E 1 167 ? 88.465 2.375 46.959 1.00 35.14 326 SER E C 1
ATOM 8315 O O . SER E 1 167 ? 89.271 1.826 46.169 1.00 34.17 326 SER E O 1
ATOM 8318 N N . THR E 1 168 ? 88.773 3.426 47.710 1.00 35.99 327 THR E N 1
ATOM 8319 C CA . THR E 1 168 ? 90.067 4.103 47.592 1.00 37.56 327 THR E CA 1
ATOM 8320 C C . THR E 1 168 ? 91.215 3.168 47.946 1.00 37.58 327 THR E C 1
ATOM 8321 O O . THR E 1 168 ? 92.261 3.171 47.278 1.00 37.47 327 THR E O 1
ATOM 8325 N N . ASN E 1 169 ? 90.996 2.328 48.949 1.00 38.80 328 ASN E N 1
ATOM 8326 C CA . ASN E 1 169 ? 91.998 1.332 49.329 1.00 40.73 328 ASN E CA 1
ATOM 8327 C C . ASN E 1 169 ? 92.249 0.233 48.305 1.00 40.25 328 ASN E C 1
ATOM 8328 O O . ASN E 1 169 ? 93.374 -0.286 48.237 1.00 41.86 328 ASN E O 1
ATOM 8333 N N . ASP E 1 170 ? 91.249 -0.098 47.488 1.00 38.94 329 ASP E N 1
ATOM 8334 C CA . ASP E 1 170 ? 91.431 -1.086 46.418 1.00 38.80 329 ASP E CA 1
ATOM 8335 C C . ASP E 1 170 ? 92.350 -0.547 45.306 1.00 38.90 329 ASP E C 1
ATOM 8336 O O . ASP E 1 170 ? 92.974 -1.319 44.555 1.00 39.01 329 ASP E O 1
ATOM 8341 N N . LEU E 1 171 ? 92.422 0.785 45.217 1.00 38.37 330 LEU E N 1
ATOM 8342 C CA . LEU E 1 171 ? 93.049 1.495 44.099 1.00 38.62 330 LEU E CA 1
ATOM 8343 C C . LEU E 1 171 ? 94.460 2.045 44.324 1.00 38.71 330 LEU E C 1
ATOM 8344 O O . LEU E 1 171 ? 95.174 2.303 43.352 1.00 40.73 330 LEU E O 1
ATOM 8349 N N . ILE E 1 172 ? 94.830 2.294 45.579 1.00 38.98 331 ILE E N 1
ATOM 8350 C CA . ILE E 1 172 ? 96.145 2.828 45.928 1.00 39.40 331 ILE E CA 1
ATOM 8351 C C . ILE E 1 172 ? 97.136 1.721 46.251 1.00 38.70 331 ILE E C 1
ATOM 8352 O O . ILE E 1 172 ? 96.748 0.560 46.432 1.00 37.55 331 ILE E O 1
ATOM 8357 N N . GLY E 1 173 ? 98.416 2.099 46.346 1.00 38.51 332 GLY E N 1
ATOM 8358 C CA . GLY E 1 173 ? 99.433 1.203 46.895 1.00 37.65 332 GLY E CA 1
ATOM 8359 C C . GLY E 1 173 ? 100.032 0.262 45.871 1.00 37.19 332 GLY E C 1
ATOM 8360 O O . GLY E 1 173 ? 100.915 -0.511 46.212 1.00 38.44 332 GLY E O 1
ATOM 8361 N N . GLY E 1 174 ? 99.602 0.369 44.617 1.00 36.69 333 GLY E N 1
ATOM 8362 C CA . GLY E 1 174 ? 100.053 -0.539 43.556 1.00 36.36 333 GLY E CA 1
ATOM 8363 C C . GLY E 1 174 ? 101.543 -0.443 43.282 1.00 36.00 333 GLY E C 1
ATOM 8364 O O . GLY E 1 174 ? 102.090 0.642 43.261 1.00 35.55 333 GLY E O 1
ATOM 8365 N N . THR E 1 175 ? 102.197 -1.581 43.022 1.00 35.45 334 THR E N 1
ATOM 8366 C CA . THR E 1 175 ? 103.656 -1.607 42.838 1.00 34.41 334 THR E CA 1
ATOM 8367 C C . THR E 1 175 ? 104.111 -2.172 41.485 1.00 34.83 334 THR E C 1
ATOM 8368 O O . THR E 1 175 ? 105.271 -2.038 41.116 1.00 33.73 334 THR E O 1
ATOM 8372 N N . PHE E 1 176 ? 103.183 -2.773 40.751 1.00 34.86 335 PHE E N 1
ATOM 8373 C CA . PHE E 1 176 ? 103.447 -3.491 39.494 1.00 35.16 335 PHE E CA 1
ATOM 8374 C C . PHE E 1 176 ? 102.079 -3.814 38.910 1.00 34.18 335 PHE E C 1
ATOM 8375 O O . PHE E 1 176 ? 101.163 -4.011 39.675 1.00 35.58 335 PHE E O 1
ATOM 8383 N N . THR E 1 177 ? 101.919 -3.878 37.584 1.00 34.75 336 THR E N 1
ATOM 8384 C CA . THR E 1 177 ? 100.578 -4.057 36.977 1.00 34.55 336 THR E CA 1
ATOM 8385 C C . THR E 1 177 ? 100.613 -5.148 35.907 1.00 34.73 336 THR E C 1
ATOM 8386 O O . THR E 1 177 ? 101.609 -5.280 35.198 1.00 34.44 336 THR E O 1
ATOM 8390 N N . LEU E 1 178 ? 99.540 -5.943 35.816 1.00 35.03 337 LEU E N 1
ATOM 8391 C CA . LEU E 1 178 ? 99.245 -6.796 34.636 1.00 35.80 337 LEU E CA 1
ATOM 8392 C C . LEU E 1 178 ? 97.980 -6.315 33.948 1.00 35.84 337 LEU E C 1
ATOM 8393 O O . LEU E 1 178 ? 97.026 -5.931 34.616 1.00 36.40 337 LEU E O 1
ATOM 8398 N N . SER E 1 179 ? 97.987 -6.332 32.618 1.00 35.26 338 SER E N 1
ATOM 8399 C CA . SER E 1 179 ? 96.835 -5.960 31.837 1.00 34.64 338 SER E CA 1
ATOM 8400 C C . SER E 1 179 ? 96.477 -7.162 30.980 1.00 35.50 338 SER E C 1
ATOM 8401 O O . SER E 1 179 ? 97.135 -7.451 29.995 1.00 35.69 338 SER E O 1
ATOM 8404 N N . ASN E 1 180 ? 95.420 -7.871 31.333 1.00 35.29 339 ASN E N 1
ATOM 8405 C CA . ASN E 1 180 ? 94.976 -8.993 30.535 1.00 34.46 339 ASN E CA 1
ATOM 8406 C C . ASN E 1 180 ? 94.120 -8.531 29.358 1.00 34.08 339 ASN E C 1
ATOM 8407 O O . ASN E 1 180 ? 92.931 -8.760 29.331 1.00 34.21 339 ASN E O 1
ATOM 8412 N N . ILE E 1 181 ? 94.710 -7.878 28.365 1.00 34.42 340 ILE E N 1
ATOM 8413 C CA . ILE E 1 181 ? 93.898 -7.485 27.218 1.00 35.45 340 ILE E CA 1
ATOM 8414 C C . ILE E 1 181 ? 93.334 -8.701 26.450 1.00 35.21 340 ILE E C 1
ATOM 8415 O O . ILE E 1 181 ? 92.349 -8.590 25.693 1.00 35.00 340 ILE E O 1
ATOM 8420 N N . GLY E 1 182 ? 93.945 -9.861 26.689 1.00 34.52 341 GLY E N 1
ATOM 8421 C CA . GLY E 1 182 ? 93.578 -11.079 26.025 1.00 35.80 341 GLY E CA 1
ATOM 8422 C C . GLY E 1 182 ? 92.212 -11.608 26.386 1.00 36.19 341 GLY E C 1
ATOM 8423 O O . GLY E 1 182 ? 91.656 -12.444 25.680 1.00 36.80 341 GLY E O 1
ATOM 8424 N N . SER E 1 183 ? 91.651 -11.125 27.486 1.00 36.49 342 SER E N 1
ATOM 8425 C CA . SER E 1 183 ? 90.261 -11.456 27.796 1.00 35.94 342 SER E CA 1
ATOM 8426 C C . SER E 1 183 ? 89.368 -10.929 26.700 1.00 35.42 342 SER E C 1
ATOM 8427 O O . SER E 1 183 ? 88.322 -11.504 26.449 1.00 35.44 342 SER E O 1
ATOM 8430 N N . ILE E 1 184 ? 89.794 -9.849 26.022 1.00 35.28 343 ILE E N 1
ATOM 8431 C CA . ILE E 1 184 ? 89.048 -9.309 24.862 1.00 34.43 343 ILE E CA 1
ATOM 8432 C C . ILE E 1 184 ? 89.663 -9.788 23.523 1.00 34.04 343 ILE E C 1
ATOM 8433 O O . ILE E 1 184 ? 88.954 -10.299 22.670 1.00 32.51 343 ILE E O 1
ATOM 8438 N N . GLY E 1 185 ? 90.964 -9.600 23.335 1.00 32.57 344 GLY E N 1
ATOM 8439 C CA . GLY E 1 185 ? 91.582 -9.952 22.064 1.00 33.18 344 GLY E CA 1
ATOM 8440 C C . GLY E 1 185 ? 93.064 -9.664 22.087 1.00 33.92 344 GLY E C 1
ATOM 8441 O O . GLY E 1 185 ? 93.590 -9.149 23.091 1.00 33.58 344 GLY E O 1
ATOM 8442 N N . GLY E 1 186 ? 93.739 -9.967 20.981 1.00 33.78 345 GLY E N 1
ATOM 8443 C CA . GLY E 1 186 ? 95.100 -9.428 20.826 1.00 34.22 345 GLY E CA 1
ATOM 8444 C C . GLY E 1 186 ? 96.202 -10.453 20.864 1.00 34.33 345 GLY E C 1
ATOM 8445 O O . GLY E 1 186 ? 96.017 -11.592 21.271 1.00 33.38 345 GLY E O 1
ATOM 8446 N N . THR E 1 187 ? 97.381 -10.033 20.419 1.00 34.31 346 THR E N 1
ATOM 8447 C CA . THR E 1 187 ? 98.558 -10.864 20.575 1.00 32.46 346 THR E CA 1
ATOM 8448 C C . THR E 1 187 ? 99.574 -10.048 21.374 1.00 34.01 346 THR E C 1
ATOM 8449 O O . THR E 1 187 ? 99.532 -10.044 22.632 1.00 33.95 346 THR E O 1
ATOM 8453 N N . TYR E 1 188 ? 100.422 -9.284 20.651 1.00 34.10 347 TYR E N 1
ATOM 8454 C CA . TYR E 1 188 ? 101.379 -8.367 21.300 1.00 35.08 347 TYR E CA 1
ATOM 8455 C C . TYR E 1 188 ? 100.731 -7.008 21.614 1.00 35.57 347 TYR E C 1
ATOM 8456 O O . TYR E 1 188 ? 99.681 -6.699 21.089 1.00 35.00 347 TYR E O 1
ATOM 8465 N N . ALA E 1 189 ? 101.394 -6.186 22.426 1.00 36.61 348 ALA E N 1
ATOM 8466 C CA . ALA E 1 189 ? 100.874 -4.847 22.758 1.00 36.57 348 ALA E CA 1
ATOM 8467 C C . ALA E 1 189 ? 102.021 -3.997 23.249 1.00 37.71 348 ALA E C 1
ATOM 8468 O O . ALA E 1 189 ? 103.132 -4.508 23.450 1.00 36.98 348 ALA E O 1
ATOM 8470 N N . LYS E 1 190 ? 101.763 -2.693 23.408 1.00 38.32 349 LYS E N 1
ATOM 8471 C CA . LYS E 1 190 ? 102.709 -1.825 24.085 1.00 38.53 349 LYS E CA 1
ATOM 8472 C C . LYS E 1 190 ? 101.955 -1.142 25.229 1.00 37.23 349 LYS E C 1
ATOM 8473 O O . LYS E 1 190 ? 101.358 -0.102 24.983 1.00 37.54 349 LYS E O 1
ATOM 8479 N N . PRO E 1 191 ? 101.936 -1.744 26.448 1.00 35.54 350 PRO E N 1
ATOM 8480 C CA . PRO E 1 191 ? 101.267 -1.161 27.624 1.00 35.90 350 PRO E CA 1
ATOM 8481 C C . PRO E 1 191 ? 102.024 0.068 28.115 1.00 36.43 350 PRO E C 1
ATOM 8482 O O . PRO E 1 191 ? 103.226 0.180 27.893 1.00 37.93 350 PRO E O 1
ATOM 8486 N N . VAL E 1 192 ? 101.326 0.993 28.756 1.00 36.66 351 VAL E N 1
ATOM 8487 C CA . VAL E 1 192 ? 101.931 2.213 29.254 1.00 34.94 351 VAL E CA 1
ATOM 8488 C C . VAL E 1 192 ? 102.168 1.984 30.762 1.00 35.79 351 VAL E C 1
ATOM 8489 O O . VAL E 1 192 ? 101.274 1.588 31.497 1.00 37.08 351 VAL E O 1
ATOM 8493 N N . ILE E 1 193 ? 103.388 2.208 31.209 1.00 35.80 352 ILE E N 1
ATOM 8494 C CA . ILE E 1 193 ? 103.731 2.056 32.616 1.00 35.76 352 ILE E CA 1
ATOM 8495 C C . ILE E 1 193 ? 102.938 3.125 33.402 1.00 36.90 352 ILE E C 1
ATOM 8496 O O . ILE E 1 193 ? 102.794 4.258 32.931 1.00 36.05 352 ILE E O 1
ATOM 8501 N N . LEU E 1 194 ? 102.431 2.735 34.580 1.00 36.45 353 LEU E N 1
ATOM 8502 C CA . LEU E 1 194 ? 101.705 3.629 35.453 1.00 36.50 353 LEU E CA 1
ATOM 8503 C C . LEU E 1 194 ? 102.575 4.215 36.534 1.00 35.91 353 LEU E C 1
ATOM 8504 O O . LEU E 1 194 ? 102.832 3.539 37.498 1.00 36.92 353 LEU E O 1
ATOM 8509 N N . PRO E 1 195 ? 102.990 5.494 36.410 1.00 35.58 354 PRO E N 1
ATOM 8510 C CA . PRO E 1 195 ? 103.781 6.214 37.399 1.00 35.04 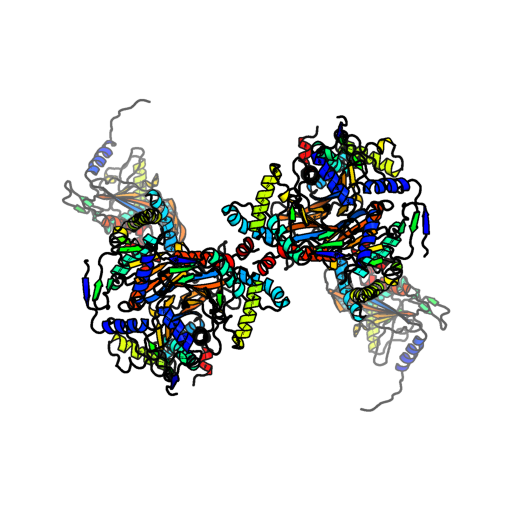354 PRO E CA 1
ATOM 8511 C C . PRO E 1 195 ? 103.154 6.056 38.814 1.00 35.56 354 PRO E C 1
ATOM 8512 O O . PRO E 1 195 ? 101.950 6.171 38.947 1.00 34.60 354 PRO E O 1
ATOM 8516 N N . PRO E 1 196 ? 103.957 5.819 39.880 1.00 35.96 355 PRO E N 1
ATOM 8517 C CA . PRO E 1 196 ? 105.381 5.736 39.920 1.00 36.72 355 PRO E CA 1
ATOM 8518 C C . PRO E 1 196 ? 105.964 4.304 39.771 1.00 37.86 355 PRO E C 1
ATOM 8519 O O . PRO E 1 196 ? 107.114 4.071 40.171 1.00 38.21 355 PRO E O 1
ATOM 8523 N N . GLU E 1 197 ? 105.209 3.385 39.177 1.00 36.94 356 GLU E N 1
ATOM 8524 C CA . GLU E 1 197 ? 105.705 2.017 38.997 1.00 36.78 356 GLU E CA 1
ATOM 8525 C C . GLU E 1 197 ? 106.691 2.047 37.824 1.00 36.33 356 GLU E C 1
ATOM 8526 O O . GLU E 1 197 ? 106.815 3.055 37.139 1.00 34.71 356 GLU E O 1
ATOM 8532 N N . VAL E 1 198 ? 107.438 0.961 37.646 1.00 35.68 357 VAL E N 1
ATOM 8533 C CA . VAL E 1 198 ? 108.532 0.952 36.685 1.00 34.69 357 VAL E CA 1
ATOM 8534 C C . VAL E 1 198 ? 108.356 -0.123 35.607 1.00 35.03 357 VAL E C 1
ATOM 8535 O O . VAL E 1 198 ? 109.190 -0.218 34.721 1.00 36.79 357 VAL E O 1
ATOM 8539 N N . ALA E 1 199 ? 107.290 -0.926 35.692 1.00 35.23 358 ALA E N 1
ATOM 8540 C CA . ALA E 1 199 ? 107.006 -1.945 34.694 1.00 35.45 358 ALA E CA 1
ATOM 8541 C C . ALA E 1 199 ? 105.517 -2.342 34.632 1.00 35.93 358 ALA E C 1
ATOM 8542 O O . ALA E 1 199 ? 104.760 -2.165 35.581 1.00 36.16 358 ALA E O 1
ATOM 8544 N N . ILE E 1 200 ? 105.113 -2.903 33.500 1.00 36.17 359 ILE E N 1
ATOM 8545 C CA . ILE E 1 200 ? 103.761 -3.449 33.318 1.00 35.65 359 ILE E CA 1
ATOM 8546 C C . ILE E 1 200 ? 103.834 -4.591 32.273 1.00 36.43 359 ILE E C 1
ATOM 8547 O O . ILE E 1 200 ? 104.695 -4.554 31.397 1.00 36.97 359 ILE E O 1
ATOM 8552 N N . GLY E 1 201 ? 102.995 -5.611 32.403 1.00 35.87 360 GLY E N 1
ATOM 8553 C CA . GLY E 1 201 ? 102.903 -6.652 31.398 1.00 35.00 360 GLY E CA 1
ATOM 8554 C C . GLY E 1 201 ? 101.510 -6.713 30.817 1.00 35.28 360 GLY E C 1
ATOM 8555 O O . GLY E 1 201 ? 100.532 -6.639 31.578 1.00 35.70 360 GLY E O 1
ATOM 8556 N N . ALA E 1 202 ? 101.408 -6.778 29.476 1.00 34.06 361 ALA E N 1
ATOM 8557 C CA . ALA E 1 202 ? 100.169 -7.063 28.821 1.00 33.67 361 ALA E CA 1
ATOM 8558 C C . ALA E 1 202 ? 100.135 -8.518 28.335 1.00 35.08 361 ALA E C 1
ATOM 8559 O O . ALA E 1 202 ? 101.085 -9.039 27.702 1.00 35.03 361 ALA E O 1
ATOM 8561 N N . LEU E 1 203 ? 99.008 -9.163 28.598 1.00 35.08 362 LEU E N 1
ATOM 8562 C CA . LEU E 1 203 ? 98.847 -10.567 28.226 1.00 36.16 362 LEU E CA 1
ATOM 8563 C C . LEU E 1 203 ? 97.882 -10.679 27.069 1.00 34.86 362 LEU E C 1
ATOM 8564 O O . LEU E 1 203 ? 96.809 -10.052 27.078 1.00 35.10 362 LEU E O 1
ATOM 8569 N N . GLY E 1 204 ? 98.267 -11.459 26.075 1.00 33.01 363 GLY E N 1
ATOM 8570 C CA . GLY E 1 204 ? 97.481 -11.569 24.893 1.00 32.56 363 GLY E CA 1
ATOM 8571 C C . GLY E 1 204 ? 96.499 -12.716 24.989 1.00 34.15 363 GLY E C 1
ATOM 8572 O O . GLY E 1 204 ? 96.441 -13.366 26.041 1.00 32.67 363 GLY E O 1
ATOM 8573 N N . THR E 1 205 ? 95.766 -12.997 23.890 1.00 33.75 364 THR E N 1
ATOM 8574 C CA . THR E 1 205 ? 94.806 -14.103 23.886 1.00 36.48 364 THR E CA 1
ATOM 8575 C C . THR E 1 205 ? 95.531 -15.436 23.762 1.00 36.83 364 THR E C 1
ATOM 8576 O O . THR E 1 205 ? 96.396 -15.568 22.908 1.00 36.63 364 THR E O 1
ATOM 8580 N N . ILE E 1 206 ? 95.222 -16.380 24.658 1.00 36.92 365 ILE E N 1
ATOM 8581 C CA . ILE E 1 206 ? 95.639 -17.780 24.497 1.00 38.49 365 ILE E CA 1
ATOM 8582 C C . ILE E 1 206 ? 94.983 -18.447 23.281 1.00 38.84 365 ILE E C 1
ATOM 8583 O O . ILE E 1 206 ? 93.772 -18.475 23.170 1.00 40.47 365 ILE E O 1
ATOM 8588 N N . LYS E 1 207 ? 95.797 -19.005 22.389 1.00 39.71 366 LYS E N 1
ATOM 8589 C CA . LYS E 1 207 ? 95.356 -19.446 21.061 1.00 40.91 366 LYS E CA 1
ATOM 8590 C C . LYS E 1 207 ? 96.075 -20.757 20.758 1.00 40.03 366 LYS E C 1
ATOM 8591 O O . LYS E 1 207 ? 97.284 -20.920 21.051 1.00 39.47 366 LYS E O 1
ATOM 8597 N N . ALA E 1 208 ? 95.362 -21.683 20.126 1.00 39.21 367 ALA E N 1
ATOM 8598 C CA . ALA E 1 208 ? 95.950 -22.964 19.738 1.00 38.15 367 ALA E CA 1
ATOM 8599 C C . ALA E 1 208 ? 96.723 -22.800 18.442 1.00 37.11 367 ALA E C 1
ATOM 8600 O O . ALA E 1 208 ? 96.140 -22.500 17.381 1.00 37.45 367 ALA E O 1
ATOM 8602 N N . LEU E 1 209 ? 98.029 -23.022 18.533 1.00 34.88 368 LEU E N 1
ATOM 8603 C CA . LEU E 1 209 ? 98.912 -22.902 17.381 1.00 34.56 368 LEU E CA 1
ATOM 8604 C C . LEU E 1 209 ? 99.684 -24.203 17.150 1.00 34.34 368 LEU E C 1
ATOM 8605 O O . LEU E 1 209 ? 100.017 -24.884 18.096 1.00 34.47 368 LEU E O 1
ATOM 8610 N N . PRO E 1 210 ? 99.956 -24.558 15.888 1.00 34.56 369 PRO E N 1
ATOM 8611 C CA . PRO E 1 210 ? 100.828 -25.704 15.632 1.00 35.29 369 PRO E CA 1
ATOM 8612 C C . PRO E 1 210 ? 102.276 -25.419 16.069 1.00 35.80 369 PRO E C 1
ATOM 8613 O O . PRO E 1 210 ? 102.823 -24.381 15.720 1.00 35.47 369 PRO E O 1
ATOM 8617 N N . ARG E 1 211 ? 102.877 -26.328 16.830 1.00 36.52 370 ARG E N 1
ATOM 8618 C CA . ARG E 1 211 ? 104.265 -26.179 17.314 1.00 37.09 370 ARG E CA 1
ATOM 8619 C C . ARG E 1 211 ? 104.901 -27.574 17.364 1.00 37.34 370 ARG E C 1
ATOM 8620 O O . ARG E 1 211 ? 104.190 -28.569 17.510 1.00 36.92 370 ARG E O 1
ATOM 8628 N N . PHE E 1 212 ? 106.236 -27.638 17.282 1.00 37.20 371 PHE E N 1
ATOM 8629 C CA . PHE E 1 212 ? 106.957 -28.893 17.450 1.00 37.51 371 PHE E CA 1
ATOM 8630 C C . PHE E 1 212 ? 107.151 -29.298 18.911 1.00 39.42 371 PHE E C 1
ATOM 8631 O O . PHE E 1 212 ? 107.496 -28.466 19.764 1.00 38.76 371 PHE E O 1
ATOM 8639 N N . ASN E 1 213 ? 106.942 -30.588 19.186 1.00 41.78 372 ASN E N 1
ATOM 8640 C CA . ASN E 1 213 ? 107.431 -31.179 20.441 1.00 44.42 372 ASN E CA 1
ATOM 8641 C C . ASN E 1 213 ? 108.932 -31.527 20.381 1.00 46.32 372 ASN E C 1
ATOM 8642 O O . ASN E 1 213 ? 109.602 -31.265 19.365 1.00 46.29 372 ASN E O 1
ATOM 8647 N N . GLU E 1 214 ? 109.447 -32.130 21.459 1.00 48.92 373 GLU E N 1
ATOM 8648 C CA . GLU E 1 214 ? 110.871 -32.508 21.535 1.00 50.85 373 GLU E CA 1
ATOM 8649 C C . GLU E 1 214 ? 111.252 -33.582 20.509 1.00 51.10 373 GLU E C 1
ATOM 8650 O O . GLU E 1 214 ? 112.398 -33.625 20.045 1.00 51.99 373 GLU E O 1
ATOM 8656 N N . LYS E 1 215 ? 110.256 -34.384 20.114 1.00 50.63 374 LYS E N 1
ATOM 8657 C CA . LYS E 1 215 ? 110.365 -35.391 19.045 1.00 49.96 374 LYS E CA 1
ATOM 8658 C C . LYS E 1 215 ? 110.317 -34.822 17.620 1.00 48.42 374 LYS E C 1
ATOM 8659 O O . LYS E 1 215 ? 110.496 -35.568 16.642 1.00 47.88 374 LYS E O 1
ATOM 8665 N N . GLY E 1 216 ? 110.014 -33.529 17.495 1.00 46.56 375 GLY E N 1
ATOM 8666 C CA . GLY E 1 216 ? 109.807 -32.910 16.180 1.00 44.59 375 GLY E CA 1
ATOM 8667 C C . GLY E 1 216 ? 108.496 -33.247 15.467 1.00 43.27 375 GLY E C 1
ATOM 8668 O O . GLY E 1 216 ? 108.421 -33.210 14.233 1.00 43.44 375 GLY E O 1
ATOM 8669 N N . GLU E 1 217 ? 107.465 -33.580 16.235 1.00 41.69 376 GLU E N 1
ATOM 8670 C CA . GLU E 1 217 ? 106.105 -33.728 15.706 1.00 40.76 376 GLU E CA 1
ATOM 8671 C C . GLU E 1 217 ? 105.341 -32.401 15.879 1.00 39.23 376 GLU E C 1
ATOM 8672 O O . GLU E 1 217 ? 105.549 -31.681 16.868 1.00 38.85 376 GLU E O 1
ATOM 8678 N N . VAL E 1 218 ? 104.460 -32.106 14.923 1.00 38.30 377 VAL E N 1
ATOM 8679 C CA . VAL E 1 218 ? 103.562 -30.945 14.973 1.00 38.04 377 VAL E CA 1
ATOM 8680 C C . VAL E 1 218 ? 102.415 -31.212 15.947 1.00 38.59 377 VAL E C 1
ATOM 8681 O O . VAL E 1 218 ? 101.651 -32.203 15.808 1.00 38.17 377 VAL E O 1
ATOM 8685 N N . CYS E 1 219 ? 102.291 -30.340 16.948 1.00 38.17 378 CYS E N 1
ATOM 8686 C CA A CYS E 1 219 ? 101.354 -30.543 18.043 0.50 37.85 378 CYS E CA 1
ATOM 8687 C CA B CYS E 1 219 ? 101.295 -30.571 17.974 0.50 38.37 378 CYS E CA 1
ATOM 8688 C C . CYS E 1 219 ? 100.461 -29.325 18.258 1.00 38.05 378 CYS E C 1
ATOM 8689 O O . CYS E 1 219 ? 100.827 -28.217 17.860 1.00 38.90 378 CYS E O 1
ATOM 8694 N N . LYS E 1 220 ? 99.317 -29.517 18.910 1.00 37.05 379 LYS E N 1
ATOM 8695 C CA . LYS E 1 220 ? 98.486 -28.410 19.324 1.00 37.42 379 LYS E CA 1
ATOM 8696 C C . LYS E 1 220 ? 99.169 -27.848 20.519 1.00 36.18 379 LYS E C 1
ATOM 8697 O O . LYS E 1 220 ? 99.325 -28.573 21.507 1.00 35.29 379 LYS E O 1
ATOM 8703 N N . ALA E 1 221 ? 99.621 -26.587 20.420 1.00 33.70 380 ALA E N 1
ATOM 8704 C CA . ALA E 1 221 ? 100.158 -25.899 21.585 1.00 34.31 380 ALA E CA 1
ATOM 8705 C C . ALA E 1 221 ? 99.269 -24.713 21.981 1.00 33.71 380 ALA E C 1
ATOM 8706 O O . ALA E 1 221 ? 98.785 -24.008 21.126 1.00 33.84 380 ALA E O 1
ATOM 8708 N N . GLN E 1 222 ? 99.032 -24.502 23.265 1.00 34.20 381 GLN E N 1
ATOM 8709 C CA . GLN E 1 222 ? 98.217 -23.341 23.680 1.00 34.85 381 GLN E CA 1
ATOM 8710 C C . GLN E 1 222 ? 99.204 -22.224 23.970 1.00 34.91 381 GLN E C 1
ATOM 8711 O O . GLN E 1 222 ? 99.927 -22.292 24.949 1.00 34.56 381 GLN E O 1
ATOM 8717 N N . ILE E 1 223 ? 99.280 -21.240 23.070 1.00 35.62 382 ILE E N 1
ATOM 8718 C CA . ILE E 1 223 ? 100.326 -20.210 23.107 1.00 35.75 382 ILE E CA 1
ATOM 8719 C C . ILE E 1 223 ? 99.721 -18.876 23.526 1.00 36.46 382 ILE E C 1
ATOM 8720 O O . ILE E 1 223 ? 98.659 -18.459 23.009 1.00 36.77 382 ILE E O 1
ATOM 8725 N N . MET E 1 224 ? 100.373 -18.208 24.478 1.00 36.89 383 MET E N 1
ATOM 8726 C CA . MET E 1 224 ? 99.992 -16.847 24.855 1.00 36.36 383 MET E CA 1
ATOM 8727 C C . MET E 1 224 ? 101.162 -15.873 24.614 1.00 37.33 383 MET E C 1
ATOM 8728 O O . MET E 1 224 ? 102.309 -16.201 24.895 1.00 36.43 383 MET E O 1
ATOM 8733 N N . ASN E 1 225 ? 100.874 -14.680 24.097 1.00 36.75 384 ASN E N 1
ATOM 8734 C CA . ASN E 1 225 ? 101.939 -13.687 23.986 1.00 37.23 384 ASN E CA 1
ATOM 8735 C C . ASN E 1 225 ? 101.998 -12.822 25.238 1.00 36.57 384 ASN E C 1
ATOM 8736 O O . ASN E 1 225 ? 100.967 -12.584 25.884 1.00 36.86 384 ASN E O 1
ATOM 8741 N N . VAL E 1 226 ? 103.203 -12.407 25.624 1.00 36.19 385 VAL E N 1
ATOM 8742 C CA . VAL E 1 226 ? 103.376 -11.461 26.726 1.00 35.69 385 VAL E CA 1
ATOM 8743 C C . VAL E 1 226 ? 104.211 -10.259 26.242 1.00 35.81 385 VAL E C 1
ATOM 8744 O O . VAL E 1 226 ? 105.185 -10.436 25.513 1.00 34.53 385 VAL E O 1
ATOM 8748 N N . SER E 1 227 ? 103.794 -9.043 26.635 1.00 35.88 386 SER E N 1
ATOM 8749 C CA . SER E 1 227 ? 104.488 -7.808 26.275 1.00 35.03 386 SER E CA 1
ATOM 8750 C C . SER E 1 227 ? 104.797 -7.025 27.532 1.00 35.84 386 SER E C 1
ATOM 8751 O O . SER E 1 227 ? 103.855 -6.555 28.212 1.00 36.95 386 SER E O 1
ATOM 8754 N N . TRP E 1 228 ? 106.091 -6.834 27.825 1.00 34.55 387 TRP E N 1
ATOM 8755 C CA . TRP E 1 228 ? 106.503 -6.127 29.031 1.00 35.95 387 TRP E CA 1
ATOM 8756 C C . TRP E 1 228 ? 106.924 -4.683 28.639 1.00 36.96 387 TRP E C 1
ATOM 8757 O O . TRP E 1 228 ? 107.595 -4.491 27.630 1.00 37.61 387 TRP E O 1
ATOM 8768 N N . SER E 1 229 ? 106.541 -3.677 29.413 1.00 36.83 388 SER E N 1
ATOM 8769 C CA . SER E 1 229 ? 107.176 -2.353 29.248 1.00 35.46 388 SER E CA 1
ATOM 8770 C C . SER E 1 229 ? 107.931 -2.038 30.530 1.00 34.87 388 SER E C 1
ATOM 8771 O O . SER E 1 229 ? 107.457 -2.371 31.605 1.00 34.65 388 SER E O 1
ATOM 8774 N N . ALA E 1 230 ? 109.141 -1.472 30.428 1.00 34.97 389 ALA E N 1
ATOM 8775 C CA . ALA E 1 230 ? 109.883 -1.150 31.645 1.00 34.69 389 ALA E CA 1
ATOM 8776 C C . ALA E 1 230 ? 110.570 0.209 31.500 1.00 34.86 389 ALA E C 1
ATOM 8777 O O . ALA E 1 230 ? 110.907 0.631 30.393 1.00 32.64 389 ALA E O 1
ATOM 8779 N N . ASP E 1 231 ? 110.692 0.904 32.643 1.00 34.84 390 ASP E N 1
ATOM 8780 C CA . ASP E 1 231 ? 111.385 2.157 32.709 1.00 33.95 390 ASP E CA 1
ATOM 8781 C C . ASP E 1 231 ? 112.888 1.912 32.468 1.00 33.10 390 ASP E C 1
ATOM 8782 O O . ASP E 1 231 ? 113.605 1.529 33.387 1.00 33.45 390 ASP E O 1
ATOM 8787 N N . HIS E 1 232 ? 113.367 2.138 31.267 1.00 33.84 391 HIS E N 1
ATOM 8788 C CA . HIS E 1 232 ? 114.776 1.854 30.959 1.00 33.81 391 HIS E CA 1
ATOM 8789 C C . HIS E 1 232 ? 115.820 2.817 31.590 1.00 33.84 391 HIS E C 1
ATOM 8790 O O . HIS E 1 232 ? 117.022 2.678 31.360 1.00 34.20 391 HIS E O 1
ATOM 8797 N N . ARG E 1 233 ? 115.386 3.774 32.409 1.00 33.57 392 ARG E N 1
ATOM 8798 C CA . ARG E 1 233 ? 116.346 4.646 33.118 1.00 31.62 392 ARG E CA 1
ATOM 8799 C C . ARG E 1 233 ? 117.064 3.865 34.180 1.00 33.40 392 ARG E C 1
ATOM 8800 O O . ARG E 1 233 ? 118.247 4.149 34.477 1.00 32.73 392 ARG E O 1
ATOM 8808 N N . ILE E 1 234 ? 116.310 2.938 34.801 1.00 34.04 393 ILE E N 1
ATOM 8809 C CA . ILE E 1 234 ? 116.782 2.071 35.873 1.00 36.10 393 ILE E CA 1
ATOM 8810 C C . ILE E 1 234 ? 116.628 0.569 35.657 1.00 36.06 393 ILE E C 1
ATOM 8811 O O . ILE E 1 234 ? 117.230 -0.214 36.401 1.00 35.82 393 ILE E O 1
ATOM 8816 N N . ILE E 1 235 ? 115.832 0.165 34.667 1.00 36.82 394 ILE E N 1
ATOM 8817 C CA . ILE E 1 235 ? 115.698 -1.268 34.337 1.00 36.76 394 ILE E CA 1
ATOM 8818 C C . ILE E 1 235 ? 116.349 -1.558 33.013 1.00 37.78 394 ILE E C 1
ATOM 8819 O O . ILE E 1 235 ? 116.020 -0.938 32.024 1.00 37.55 394 ILE E O 1
ATOM 8824 N N . ASP E 1 236 ? 117.316 -2.483 33.025 1.00 36.98 395 ASP E N 1
ATOM 8825 C CA . ASP E 1 236 ? 118.020 -2.847 31.807 1.00 37.47 395 ASP E CA 1
ATOM 8826 C C . ASP E 1 236 ? 117.347 -4.052 31.114 1.00 35.28 395 ASP E C 1
ATOM 8827 O O . ASP E 1 236 ? 116.485 -4.679 31.687 1.00 36.28 395 ASP E O 1
ATOM 8832 N N . GLY E 1 237 ? 117.688 -4.325 29.871 1.00 35.86 396 GLY E N 1
ATOM 8833 C CA . GLY E 1 237 ? 117.043 -5.407 29.076 1.00 34.86 396 GLY E CA 1
ATOM 8834 C C . GLY E 1 237 ? 117.252 -6.787 29.683 1.00 35.72 396 GLY E C 1
ATOM 8835 O O . GLY E 1 237 ? 116.332 -7.568 29.733 1.00 35.38 396 GLY E O 1
ATOM 8836 N N . ALA E 1 238 ? 118.445 -7.069 30.194 1.00 35.49 397 ALA E N 1
ATOM 8837 C CA . ALA E 1 238 ? 118.725 -8.361 30.847 1.00 37.12 397 ALA E CA 1
ATOM 8838 C C . ALA E 1 238 ? 117.837 -8.641 32.069 1.00 37.52 397 ALA E C 1
ATOM 8839 O O . ALA E 1 238 ? 117.299 -9.735 32.208 1.00 37.50 397 ALA E O 1
ATOM 8841 N N . THR E 1 239 ? 117.651 -7.646 32.937 1.00 36.04 398 THR E N 1
ATOM 8842 C CA . THR E 1 239 ? 116.721 -7.776 33.997 1.00 36.27 398 THR E CA 1
ATOM 8843 C C . THR E 1 239 ? 115.277 -8.112 33.542 1.00 36.55 398 THR E C 1
ATOM 8844 O O . THR E 1 239 ? 114.641 -9.043 34.095 1.00 34.31 398 THR E O 1
ATOM 8848 N N . VAL E 1 240 ? 114.743 -7.361 32.576 1.00 35.75 399 VAL E N 1
ATOM 8849 C CA . VAL E 1 240 ? 113.366 -7.645 32.145 1.00 37.21 399 VAL E CA 1
ATOM 8850 C C . VAL E 1 240 ? 113.255 -9.018 31.528 1.00 37.02 399 VAL E C 1
ATOM 8851 O O . VAL E 1 240 ? 112.267 -9.698 31.695 1.00 36.43 399 VAL E O 1
ATOM 8855 N N . SER E 1 241 ? 114.245 -9.359 30.722 1.00 35.63 400 SER E N 1
ATOM 8856 C CA . SER E 1 241 ? 114.302 -10.618 29.977 1.00 37.68 400 SER E CA 1
ATOM 8857 C C . SER E 1 241 ? 114.448 -11.847 30.910 1.00 36.93 400 SER E C 1
ATOM 8858 O O . SER E 1 241 ? 113.712 -12.852 30.813 1.00 38.23 400 SER E O 1
ATOM 8861 N N . ARG E 1 242 ? 115.375 -11.750 31.850 1.00 35.37 401 ARG E N 1
ATOM 8862 C CA . ARG E 1 242 ? 115.530 -12.772 32.869 1.00 34.96 401 ARG E CA 1
ATOM 8863 C C . ARG E 1 242 ? 114.297 -12.929 33.752 1.00 35.38 401 ARG E C 1
ATOM 8864 O O . ARG E 1 242 ? 113.911 -14.052 34.080 1.00 35.59 401 ARG E O 1
ATOM 8872 N N . PHE E 1 243 ? 113.715 -11.809 34.182 1.00 35.16 402 PHE E N 1
ATOM 8873 C CA . PHE E 1 243 ? 112.475 -11.869 34.945 1.00 35.41 402 PHE E CA 1
ATOM 8874 C C . PHE E 1 243 ? 111.365 -12.564 34.134 1.00 35.48 402 PHE E C 1
ATOM 8875 O O . PHE E 1 243 ? 110.577 -13.400 34.654 1.00 35.31 402 PHE E O 1
ATOM 8883 N N . SER E 1 244 ? 111.277 -12.190 32.872 1.00 35.91 403 SER E N 1
ATOM 8884 C CA . SER E 1 244 ? 110.228 -12.739 32.007 1.00 35.87 403 SER E CA 1
ATOM 8885 C C . SER E 1 244 ? 110.422 -14.236 31.816 1.00 36.19 403 SER E C 1
ATOM 8886 O O . SER E 1 244 ? 109.455 -14.978 31.819 1.00 36.85 403 SER E O 1
ATOM 8889 N N . ASN E 1 245 ? 111.683 -14.675 31.646 1.00 36.43 404 ASN E N 1
ATOM 8890 C CA . ASN E 1 245 ? 112.025 -16.079 31.504 1.00 36.65 404 ASN E CA 1
ATOM 8891 C C . ASN E 1 245 ? 111.677 -16.853 32.778 1.00 35.80 404 ASN E C 1
ATOM 8892 O O . ASN E 1 245 ? 111.300 -18.001 32.672 1.00 35.71 404 ASN E O 1
ATOM 8897 N N . LEU E 1 246 ? 111.880 -16.252 33.954 1.00 35.86 405 LEU E N 1
ATOM 8898 C CA . LEU E 1 246 ? 111.502 -16.873 35.239 1.00 37.16 405 LEU E CA 1
ATOM 8899 C C . LEU E 1 246 ? 109.975 -17.039 35.339 1.00 37.15 405 LEU E C 1
ATOM 8900 O O . LEU E 1 246 ? 109.490 -18.142 35.529 1.00 38.08 405 LEU E O 1
ATOM 8905 N N . TRP E 1 247 ? 109.241 -15.946 35.140 1.00 36.68 406 TRP E N 1
ATOM 8906 C CA . TRP E 1 247 ? 107.779 -15.944 35.107 1.00 35.91 406 TRP E CA 1
ATOM 8907 C C . TRP E 1 247 ? 107.268 -17.052 34.186 1.00 36.14 406 TRP E C 1
ATOM 8908 O O . TRP E 1 247 ? 106.424 -17.814 34.551 1.00 36.82 406 TRP E O 1
ATOM 8919 N N . LYS E 1 248 ? 107.796 -17.096 32.971 1.00 36.69 407 LYS E N 1
ATOM 8920 C CA . LYS E 1 248 ? 107.382 -18.016 31.926 1.00 36.91 407 LYS E CA 1
ATOM 8921 C C . LYS E 1 248 ? 107.704 -19.476 32.264 1.00 37.53 407 LYS E C 1
ATOM 8922 O O . LYS E 1 248 ? 106.898 -20.372 31.997 1.00 36.37 407 LYS E O 1
ATOM 8928 N N . SER E 1 249 ? 108.868 -19.715 32.879 1.00 37.95 408 SER E N 1
ATOM 8929 C CA . SER E 1 249 ? 109.222 -21.071 33.321 1.00 38.23 408 SER E CA 1
ATOM 8930 C C . SER E 1 249 ? 108.224 -21.621 34.342 1.00 37.51 408 SER E C 1
ATOM 8931 O O . SER E 1 249 ? 107.922 -22.822 34.318 1.00 38.40 408 SER E O 1
ATOM 8934 N N . TYR E 1 250 ? 107.728 -20.759 35.233 1.00 37.42 409 TYR E N 1
ATOM 8935 C CA . TYR E 1 250 ? 106.759 -21.149 36.293 1.00 37.10 409 TYR E CA 1
ATOM 8936 C C . TYR E 1 250 ? 105.398 -21.499 35.706 1.00 36.81 409 TYR E C 1
ATOM 8937 O O . TYR E 1 250 ? 104.639 -22.264 36.284 1.00 37.09 409 TYR E O 1
ATOM 8946 N N . LEU E 1 251 ? 105.082 -20.873 34.577 1.00 36.48 410 LEU E N 1
ATOM 8947 C CA . LEU E 1 251 ? 103.826 -21.083 33.885 1.00 35.07 410 LEU E CA 1
ATOM 8948 C C . LEU E 1 251 ? 103.873 -22.228 32.901 1.00 34.47 410 LEU E C 1
ATOM 8949 O O . LEU E 1 251 ? 102.871 -22.924 32.679 1.00 32.96 410 LEU E O 1
ATOM 8954 N N . GLU E 1 252 ? 105.052 -22.423 32.308 1.00 35.40 411 GLU E N 1
ATOM 8955 C CA . GLU E 1 252 ? 105.279 -23.544 31.370 1.00 36.28 411 GLU E CA 1
ATOM 8956 C C . GLU E 1 252 ? 105.496 -24.828 32.134 1.00 36.05 411 GLU E C 1
ATOM 8957 O O . GLU E 1 252 ? 105.230 -25.922 31.636 1.00 37.26 411 GLU E O 1
ATOM 8963 N N . ASN E 1 253 ? 105.990 -24.698 33.356 1.00 36.37 412 ASN E N 1
ATOM 8964 C CA . ASN E 1 253 ? 106.303 -25.864 34.168 1.00 36.71 412 ASN E CA 1
ATOM 8965 C C . ASN E 1 253 ? 105.785 -25.564 35.557 1.00 36.06 412 ASN E C 1
ATOM 8966 O O . ASN E 1 253 ? 106.590 -25.222 36.416 1.00 36.54 412 ASN E O 1
ATOM 8971 N N . PRO E 1 254 ? 104.449 -25.634 35.777 1.00 35.58 413 PRO E N 1
ATOM 8972 C CA . PRO E 1 254 ? 103.858 -25.220 37.060 1.00 35.67 413 PRO E CA 1
ATOM 8973 C C . PRO E 1 254 ? 104.362 -25.938 38.305 1.00 36.83 413 PRO E C 1
ATOM 8974 O O . PRO E 1 254 ? 104.212 -25.418 39.419 1.00 36.13 413 PRO E O 1
ATOM 8978 N N . ALA E 1 255 ? 104.966 -27.115 38.098 1.00 36.99 414 ALA E N 1
ATOM 8979 C CA . ALA E 1 255 ? 105.579 -27.906 39.136 1.00 37.78 414 ALA E CA 1
ATOM 8980 C C . ALA E 1 255 ? 106.639 -27.066 39.795 1.00 38.44 414 ALA E C 1
ATOM 8981 O O . ALA E 1 255 ? 106.927 -27.258 40.987 1.00 38.17 414 ALA E O 1
ATOM 8983 N N . PHE E 1 256 ? 107.266 -26.181 39.000 1.00 38.14 415 PHE E N 1
ATOM 8984 C CA . PHE E 1 256 ? 108.288 -25.289 39.526 1.00 38.80 415 PHE E CA 1
ATOM 8985 C C . PHE E 1 256 ? 107.758 -24.406 40.650 1.00 39.54 415 PHE E C 1
ATOM 8986 O O . PHE E 1 256 ? 108.535 -24.066 41.532 1.00 40.58 415 PHE E O 1
ATOM 8994 N N . MET E 1 257 ? 106.466 -24.030 40.627 1.00 40.10 416 MET E N 1
ATOM 8995 C CA . MET E 1 257 ? 105.835 -23.254 41.730 1.00 41.03 416 MET E CA 1
ATOM 8996 C C . MET E 1 257 ? 105.569 -24.072 42.996 1.00 41.45 416 MET E C 1
ATOM 8997 O O . MET E 1 257 ? 105.707 -23.574 44.112 1.00 43.92 416 MET E O 1
ATOM 9002 N N . LEU E 1 258 ? 105.181 -25.336 42.836 1.00 39.09 417 LEU E N 1
ATOM 9003 C CA . LEU E 1 258 ? 104.916 -26.218 43.944 1.00 37.20 417 LEU E CA 1
ATOM 9004 C C . LEU E 1 258 ? 106.115 -26.375 44.879 1.00 36.59 417 LEU E C 1
ATOM 9005 O O . LEU E 1 258 ? 105.952 -26.631 46.103 1.00 35.83 417 LEU E O 1
ATOM 9010 N N . LEU E 1 259 ? 107.322 -26.307 44.306 1.00 34.79 418 LEU E N 1
ATOM 9011 C CA . LEU E 1 259 ? 108.542 -26.690 45.022 1.00 33.91 418 LEU E CA 1
ATOM 9012 C C . LEU E 1 259 ? 108.758 -25.797 46.224 1.00 33.33 418 LEU E C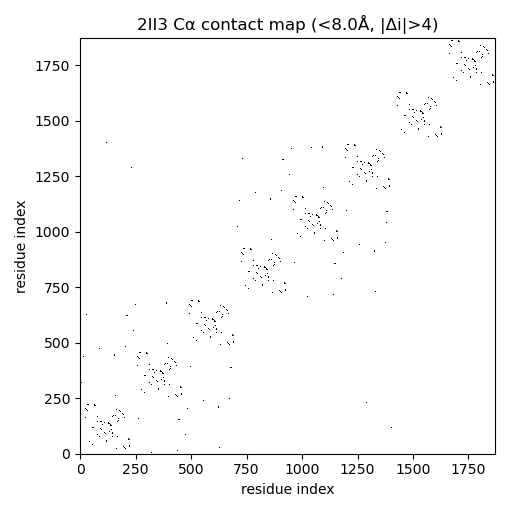 1
ATOM 9013 O O . LEU E 1 259 ? 109.114 -26.279 47.286 1.00 32.63 418 LEU E O 1
ATOM 9018 N N . ASP E 1 260 ? 108.540 -24.499 46.037 1.00 34.00 419 ASP E N 1
ATOM 9019 C CA . ASP E 1 260 ? 108.809 -23.489 47.072 1.00 35.74 419 ASP E CA 1
ATOM 9020 C C . ASP E 1 260 ? 107.611 -22.840 47.783 1.00 35.92 419 ASP E C 1
ATOM 9021 O O . ASP E 1 260 ? 107.806 -21.998 48.642 1.00 36.59 419 ASP E O 1
ATOM 9026 N N . LEU E 1 261 ? 106.389 -23.244 47.470 1.00 36.63 420 LEU E N 1
ATOM 9027 C CA . LEU E 1 261 ? 105.230 -22.714 48.211 1.00 35.98 420 LEU E CA 1
ATOM 9028 C C . LEU E 1 261 ? 105.011 -23.472 49.497 1.00 35.89 420 LEU E C 1
ATOM 9029 O O . LEU E 1 261 ? 105.352 -24.662 49.568 1.00 34.92 420 LEU E O 1
ATOM 9034 N N . LYS E 1 262 ? 104.417 -22.789 50.485 1.00 35.34 421 LYS E N 1
ATOM 9035 C CA . LYS E 1 262 ? 104.256 -23.273 51.855 1.00 36.67 421 LYS E CA 1
ATOM 9036 C C . LYS E 1 262 ? 102.800 -23.377 52.333 1.00 35.46 421 LYS E C 1
ATOM 9037 O O . LYS E 1 262 ? 102.507 -24.121 53.245 1.00 33.16 421 LYS E O 1
ATOM 9044 N N . GLY F 1 29 ? 133.427 8.123 2.554 1.00 47.50 188 GLY F N 1
ATOM 9045 C CA . GLY F 1 29 ? 134.702 7.825 3.270 1.00 47.68 188 GLY F CA 1
ATOM 9046 C C . GLY F 1 29 ? 135.015 8.883 4.317 1.00 47.63 188 GLY F C 1
ATOM 9047 O O . GLY F 1 29 ? 136.016 8.776 5.040 1.00 47.97 188 GLY F O 1
ATOM 9048 N N . LYS F 1 30 ? 134.155 9.906 4.377 1.00 46.98 189 LYS F N 1
ATOM 9049 C CA . LYS F 1 30 ? 134.281 11.033 5.316 1.00 46.24 189 LYS F CA 1
ATOM 9050 C C . LYS F 1 30 ? 132.854 11.488 5.667 1.00 45.62 189 LYS F C 1
ATOM 9051 O O . LYS F 1 30 ? 131.931 11.325 4.847 1.00 45.42 189 LYS F O 1
ATOM 9057 N N . ASP F 1 31 ? 132.651 12.034 6.870 1.00 44.91 190 ASP F N 1
ATOM 9058 C CA . ASP F 1 31 ? 131.279 12.404 7.278 1.00 44.44 190 ASP F CA 1
ATOM 9059 C C . ASP F 1 31 ? 130.847 13.636 6.488 1.00 44.27 190 ASP F C 1
ATOM 9060 O O . ASP F 1 31 ? 131.649 14.537 6.264 1.00 44.61 190 ASP F O 1
ATOM 9065 N N . ARG F 1 32 ? 129.597 13.664 6.044 1.00 43.20 191 ARG F N 1
ATOM 9066 C CA . ARG F 1 32 ? 129.064 14.861 5.421 1.00 42.85 191 ARG F CA 1
ATOM 9067 C C . ARG F 1 32 ? 127.874 15.393 6.231 1.00 41.41 191 ARG F C 1
ATOM 9068 O O . ARG F 1 32 ? 126.866 14.715 6.361 1.00 40.31 191 ARG F O 1
ATOM 9076 N N . THR F 1 33 ? 128.042 16.588 6.805 1.00 40.44 192 THR F N 1
ATOM 9077 C CA . THR F 1 33 ? 126.955 17.296 7.476 1.00 40.46 192 THR F CA 1
ATOM 9078 C C . THR F 1 33 ? 126.189 18.230 6.531 1.00 40.74 192 THR F C 1
ATOM 9079 O O . THR F 1 33 ? 126.792 18.978 5.755 1.00 39.88 192 THR F O 1
ATOM 9083 N N . GLU F 1 34 ? 124.861 18.204 6.625 1.00 40.71 193 GLU F N 1
ATOM 9084 C CA . GLU F 1 34 ? 124.054 19.122 5.828 1.00 41.53 193 GLU F CA 1
ATOM 9085 C C . GLU F 1 34 ? 122.713 19.409 6.503 1.00 40.87 193 GLU F C 1
ATOM 9086 O O . GLU F 1 34 ? 122.142 18.522 7.102 1.00 40.32 193 GLU F O 1
ATOM 9092 N N . PRO F 1 35 ? 122.247 20.681 6.458 1.00 40.91 194 PRO F N 1
ATOM 9093 C CA . PRO F 1 35 ? 120.867 21.038 6.813 1.00 40.77 194 PRO F CA 1
ATOM 9094 C C . PRO F 1 35 ? 119.812 20.053 6.319 1.00 40.92 194 PRO F C 1
ATOM 9095 O O . PRO F 1 35 ? 119.859 19.585 5.172 1.00 40.98 194 PRO F O 1
ATOM 9099 N N . VAL F 1 36 ? 118.877 19.724 7.201 1.00 40.69 195 VAL F N 1
ATOM 9100 C CA . VAL F 1 36 ? 117.762 18.914 6.797 1.00 41.91 195 VAL F CA 1
ATOM 9101 C C . VAL F 1 36 ? 116.924 19.725 5.803 1.00 43.22 195 VAL F C 1
ATOM 9102 O O . VAL F 1 36 ? 116.560 20.900 6.044 1.00 42.11 195 VAL F O 1
ATOM 9106 N N . LYS F 1 37 ? 116.648 19.055 4.683 1.00 44.91 196 LYS F N 1
ATOM 9107 C CA . LYS F 1 37 ? 116.017 19.616 3.485 1.00 46.26 196 LYS F CA 1
ATOM 9108 C C . LYS F 1 37 ? 114.689 20.314 3.753 1.00 45.73 196 LYS F C 1
ATOM 9109 O O . LYS F 1 37 ? 114.067 20.067 4.774 1.00 46.77 196 LYS F O 1
ATOM 9115 N N . GLY F 1 38 ? 114.278 21.176 2.825 1.00 45.56 197 GLY F N 1
ATOM 9116 C CA . GLY F 1 38 ? 113.007 21.912 2.869 1.00 44.91 197 GLY F CA 1
ATOM 9117 C C . GLY F 1 38 ? 111.759 21.083 3.111 1.00 44.85 197 GLY F C 1
ATOM 9118 O O . GLY F 1 38 ? 111.112 21.222 4.134 1.00 44.61 197 GLY F O 1
ATOM 9119 N N . PHE F 1 39 ? 111.397 20.204 2.193 1.00 44.58 198 PHE F N 1
ATOM 9120 C CA . PHE F 1 39 ? 110.169 19.480 2.425 1.00 44.71 198 PHE F CA 1
ATOM 9121 C C . PHE F 1 39 ? 110.272 18.273 3.353 1.00 43.84 198 PHE F C 1
ATOM 9122 O O . PHE F 1 39 ? 109.278 17.592 3.601 1.00 44.75 198 PHE F O 1
ATOM 9130 N N . HIS F 1 40 ? 111.456 18.050 3.910 1.00 41.88 199 HIS F N 1
ATOM 9131 C CA . HIS F 1 40 ? 111.626 17.103 4.987 1.00 40.68 199 HIS F CA 1
ATOM 9132 C C . HIS F 1 40 ? 111.346 17.746 6.338 1.00 37.93 199 HIS F C 1
ATOM 9133 O O . HIS F 1 40 ? 111.248 17.068 7.338 1.00 36.47 199 HIS F O 1
ATOM 9140 N N . LYS F 1 41 ? 111.189 19.065 6.360 1.00 35.56 200 LYS F N 1
ATOM 9141 C CA . LYS F 1 41 ? 110.913 19.774 7.598 1.00 34.49 200 LYS F CA 1
ATOM 9142 C C . LYS F 1 41 ? 109.538 19.417 8.128 1.00 33.80 200 LYS F C 1
ATOM 9143 O O . LYS F 1 41 ? 109.330 19.371 9.332 1.00 34.81 200 LYS F O 1
ATOM 9149 N N . ALA F 1 42 ? 108.600 19.150 7.244 1.00 33.10 201 ALA F N 1
ATOM 9150 C CA . ALA F 1 42 ? 107.246 18.813 7.653 1.00 32.92 201 ALA F CA 1
ATOM 9151 C C . ALA F 1 42 ? 107.166 17.533 8.502 1.00 33.74 201 ALA F C 1
ATOM 9152 O O . ALA F 1 42 ? 106.368 17.437 9.461 1.00 33.81 201 ALA F O 1
ATOM 9154 N N . MET F 1 43 ? 107.947 16.521 8.140 1.00 33.42 202 MET F N 1
ATOM 9155 C CA . MET F 1 43 ? 107.934 15.267 8.942 1.00 33.25 202 MET F CA 1
ATOM 9156 C C . MET F 1 43 ? 108.641 15.484 10.298 1.00 32.54 202 MET F C 1
ATOM 9157 O O . MET F 1 43 ? 108.259 14.880 11.306 1.00 31.14 202 MET F O 1
ATOM 9162 N N . VAL F 1 44 ? 109.641 16.363 10.325 1.00 31.91 203 VAL F N 1
ATOM 9163 C CA . VAL F 1 44 ? 110.287 16.709 11.586 1.00 31.42 203 VAL F CA 1
ATOM 9164 C C . VAL F 1 44 ? 109.175 17.279 12.472 1.00 32.15 203 VAL F C 1
ATOM 9165 O O . VAL F 1 44 ? 108.984 16.837 13.603 1.00 30.98 203 VAL F O 1
ATOM 9169 N N . LYS F 1 45 ? 108.421 18.239 11.934 1.00 31.94 204 LYS F N 1
ATOM 9170 C CA . LYS F 1 45 ? 107.388 18.911 12.711 1.00 33.23 204 LYS F CA 1
ATOM 9171 C C . LYS F 1 45 ? 106.243 17.982 13.182 1.00 33.01 204 LYS F C 1
ATOM 9172 O O . LYS F 1 45 ? 105.919 17.978 14.358 1.00 32.91 204 LYS F O 1
ATOM 9178 N N . THR F 1 46 ? 105.636 17.237 12.261 1.00 33.60 205 THR F N 1
ATOM 9179 C CA . THR F 1 46 ? 104.600 16.256 12.577 1.00 34.61 205 THR F CA 1
ATOM 9180 C C . THR F 1 46 ? 105.013 15.258 13.642 1.00 34.81 205 THR F C 1
ATOM 9181 O O . THR F 1 46 ? 104.257 14.990 14.593 1.00 35.69 205 THR F O 1
ATOM 9185 N N . MET F 1 47 ? 106.183 14.655 13.461 1.00 33.23 206 MET F N 1
ATOM 9186 C CA . MET F 1 47 ? 106.629 13.610 14.359 1.00 32.60 206 MET F CA 1
ATOM 9187 C C . MET F 1 47 ? 107.021 14.191 15.723 1.00 31.84 206 MET F C 1
ATOM 9188 O O . MET F 1 47 ? 106.746 13.576 16.722 1.00 31.73 206 MET F O 1
ATOM 9193 N N . SER F 1 48 ? 107.668 15.350 15.770 1.00 32.10 207 SER F N 1
ATOM 9194 C CA . SER F 1 48 ? 107.934 15.958 17.066 1.00 33.23 207 SER F CA 1
ATOM 9195 C C . SER F 1 48 ? 106.620 16.253 17.842 1.00 33.34 207 SER F C 1
ATOM 9196 O O . SER F 1 48 ? 106.608 16.197 19.051 1.00 32.64 207 SER F O 1
ATOM 9199 N N . ALA F 1 49 ? 105.551 16.637 17.140 1.00 33.25 208 ALA F N 1
ATOM 9200 C CA . ALA F 1 49 ? 104.281 17.007 17.771 1.00 32.96 208 ALA F CA 1
ATOM 9201 C C . ALA F 1 49 ? 103.654 15.717 18.366 1.00 32.91 208 ALA F C 1
ATOM 9202 O O . ALA F 1 49 ? 103.010 15.760 19.404 1.00 33.02 208 ALA F O 1
ATOM 9204 N N . ALA F 1 50 ? 103.938 14.569 17.762 1.00 31.72 209 ALA F N 1
ATOM 9205 C CA . ALA F 1 50 ? 103.429 13.281 18.264 1.00 31.16 209 ALA F CA 1
ATOM 9206 C C . ALA F 1 50 ? 104.032 12.810 19.630 1.00 31.18 209 ALA F C 1
ATOM 9207 O O . ALA F 1 50 ? 103.455 11.983 20.315 1.00 29.89 209 ALA F O 1
ATOM 9209 N N . LEU F 1 51 ? 105.159 13.377 20.032 1.00 31.35 210 LEU F N 1
ATOM 9210 C CA . LEU F 1 51 ? 105.757 13.110 21.350 1.00 32.11 210 LEU F CA 1
ATOM 9211 C C . LEU F 1 51 ? 104.862 13.532 22.538 1.00 33.33 210 LEU F C 1
ATOM 9212 O O . LEU F 1 51 ? 105.105 13.145 23.674 1.00 34.01 210 LEU F O 1
ATOM 9217 N N . LYS F 1 52 ? 103.923 14.424 22.287 1.00 32.87 211 LYS F N 1
ATOM 9218 C CA . LYS F 1 52 ? 102.997 14.880 23.316 1.00 33.27 211 LYS F CA 1
ATOM 9219 C C . LYS F 1 52 ? 101.846 13.877 23.534 1.00 32.10 211 LYS F C 1
ATOM 9220 O O . LYS F 1 52 ? 101.043 14.060 24.435 1.00 31.29 211 LYS F O 1
ATOM 9226 N N . ILE F 1 53 ? 101.740 12.872 22.662 1.00 32.09 212 ILE F N 1
ATOM 9227 C CA . ILE F 1 53 ? 100.671 11.851 22.724 1.00 32.30 212 ILE F CA 1
ATOM 9228 C C . ILE F 1 53 ? 101.225 10.597 23.412 1.00 33.63 212 ILE F C 1
ATOM 9229 O O . ILE F 1 53 ? 102.163 9.998 22.901 1.00 33.12 212 ILE F O 1
ATOM 9234 N N . PRO F 1 54 ? 100.648 10.198 24.564 1.00 34.91 213 PRO F N 1
ATOM 9235 C CA . PRO F 1 54 ? 100.998 8.905 25.158 1.00 35.68 213 PRO F CA 1
ATOM 9236 C C . PRO F 1 54 ? 100.400 7.774 24.327 1.00 36.08 213 PRO F C 1
ATOM 9237 O O . PRO F 1 54 ? 99.200 7.522 24.404 1.00 35.77 213 PRO F O 1
ATOM 9241 N N . HIS F 1 55 ? 101.258 7.111 23.536 1.00 35.04 214 HIS F N 1
ATOM 9242 C CA . HIS F 1 55 ? 100.859 6.031 22.644 1.00 34.92 214 HIS F CA 1
ATOM 9243 C C . HIS F 1 55 ? 100.633 4.722 23.394 1.00 35.14 214 HIS F C 1
ATOM 9244 O O . HIS F 1 55 ? 101.520 4.268 24.093 1.00 36.33 214 HIS F O 1
ATOM 9251 N N . PHE F 1 56 ? 99.470 4.102 23.207 1.00 35.43 215 PHE F N 1
ATOM 9252 C CA . PHE F 1 56 ? 99.218 2.703 23.630 1.00 37.92 215 PHE F CA 1
ATOM 9253 C C . PHE F 1 56 ? 99.379 1.898 22.362 1.00 37.18 215 PHE F C 1
ATOM 9254 O O . PHE F 1 56 ? 98.849 2.310 21.366 1.00 37.52 215 PHE F O 1
ATOM 9262 N N . GLY F 1 57 ? 100.035 0.739 22.403 1.00 36.27 216 GLY F N 1
ATOM 9263 C CA . GLY F 1 57 ? 99.975 -0.181 21.284 1.00 36.10 216 GLY F CA 1
ATOM 9264 C C . GLY F 1 57 ? 99.171 -1.429 21.549 1.00 36.82 216 GLY F C 1
ATOM 9265 O O . GLY F 1 57 ? 99.260 -1.993 22.619 1.00 37.51 216 GLY F O 1
ATOM 9266 N N . TYR F 1 58 ? 98.398 -1.874 20.571 1.00 36.35 217 TYR F N 1
ATOM 9267 C CA . TYR F 1 58 ? 97.637 -3.127 20.670 1.00 36.63 217 TYR F CA 1
ATOM 9268 C C . TYR F 1 58 ? 97.675 -3.822 19.296 1.00 36.90 217 TYR F C 1
ATOM 9269 O O . TYR F 1 58 ? 97.415 -3.179 18.255 1.00 38.26 217 TYR F O 1
ATOM 9278 N N . CYS F 1 59 ? 98.115 -5.079 19.276 1.00 35.56 218 CYS F N 1
ATOM 9279 C CA . CYS F 1 59 ? 98.343 -5.793 18.021 1.00 35.36 218 CYS F CA 1
ATOM 9280 C C . CYS F 1 59 ? 97.520 -7.056 17.944 1.00 34.91 218 CYS F C 1
ATOM 9281 O O . CYS F 1 59 ? 97.154 -7.642 18.975 1.00 35.52 218 CYS F O 1
ATOM 9284 N N . ASP F 1 60 ? 97.336 -7.547 16.722 1.00 34.63 219 ASP F N 1
ATOM 9285 C CA . ASP F 1 60 ? 96.617 -8.814 16.555 1.00 33.58 219 ASP F CA 1
ATOM 9286 C C . ASP F 1 60 ? 97.026 -9.477 15.249 1.00 33.29 219 ASP F C 1
ATOM 9287 O O . ASP F 1 60 ? 97.749 -8.894 14.437 1.00 32.50 219 ASP F O 1
ATOM 9292 N N . GLU F 1 61 ? 96.616 -10.721 15.066 1.00 33.93 220 GLU F N 1
ATOM 9293 C CA . GLU F 1 61 ? 96.727 -11.359 13.754 1.00 35.67 220 GLU F CA 1
ATOM 9294 C C . GLU F 1 61 ? 95.329 -11.526 13.166 1.00 34.62 220 GLU F C 1
ATOM 9295 O O . GLU F 1 61 ? 94.364 -11.694 13.881 1.00 35.15 220 GLU F O 1
ATOM 9301 N N . VAL F 1 62 ? 95.210 -11.418 11.868 1.00 35.77 221 VAL F N 1
ATOM 9302 C CA . VAL F 1 62 ? 93.924 -11.563 11.198 1.00 35.85 221 VAL F CA 1
ATOM 9303 C C . VAL F 1 62 ? 94.040 -12.649 10.094 1.00 36.90 221 VAL F C 1
ATOM 9304 O O . VAL F 1 62 ? 95.032 -12.697 9.335 1.00 36.03 221 VAL F O 1
ATOM 9308 N N . ASP F 1 63 ? 93.040 -13.546 10.057 1.00 35.76 222 ASP F N 1
ATOM 9309 C CA . ASP F 1 63 ? 93.012 -14.634 9.085 1.00 35.81 222 ASP F CA 1
ATOM 9310 C C . ASP F 1 63 ? 92.276 -14.102 7.879 1.00 35.79 222 ASP F C 1
ATOM 9311 O O . ASP F 1 63 ? 91.056 -13.995 7.885 1.00 35.49 222 ASP F O 1
ATOM 9316 N N . LEU F 1 64 ? 93.044 -13.744 6.856 1.00 35.78 223 LEU F N 1
ATOM 9317 C CA . LEU F 1 64 ? 92.471 -13.203 5.619 1.00 35.61 223 LEU F CA 1
ATOM 9318 C C . LEU F 1 64 ? 92.295 -14.262 4.523 1.00 35.17 223 LEU F C 1
ATOM 9319 O O . LEU F 1 64 ? 92.236 -13.919 3.348 1.00 34.87 223 LEU F O 1
ATOM 9324 N N . THR F 1 65 ? 92.247 -15.541 4.901 1.00 35.11 224 THR F N 1
ATOM 9325 C CA . THR F 1 65 ? 92.145 -16.625 3.904 1.00 35.33 224 THR F CA 1
ATOM 9326 C C . THR F 1 65 ? 90.930 -16.362 3.023 1.00 36.55 224 THR F C 1
ATOM 9327 O O . THR F 1 65 ? 91.039 -16.421 1.782 1.00 36.98 224 THR F O 1
ATOM 9331 N N . GLU F 1 66 ? 89.784 -16.089 3.664 1.00 37.35 225 GLU F N 1
ATOM 9332 C CA . GLU F 1 66 ? 88.532 -15.782 2.956 1.00 39.03 225 GLU F CA 1
ATOM 9333 C C . GLU F 1 66 ? 88.646 -14.521 2.074 1.00 38.74 225 GLU F C 1
ATOM 9334 O O . GLU F 1 66 ? 88.267 -14.574 0.903 1.00 38.88 225 GLU F O 1
ATOM 9340 N N . LEU F 1 67 ? 89.165 -13.410 2.630 1.00 38.00 226 LEU F N 1
ATOM 9341 C CA . LEU F 1 67 ? 89.324 -12.126 1.876 1.00 37.08 226 LEU F CA 1
ATOM 9342 C C . LEU F 1 67 ? 90.171 -12.255 0.637 1.00 36.77 226 LEU F C 1
ATOM 9343 O O . LEU F 1 67 ? 89.816 -11.675 -0.410 1.00 36.25 226 LEU F O 1
ATOM 9348 N N . VAL F 1 68 ? 91.314 -12.948 0.779 1.00 35.54 227 VAL F N 1
ATOM 9349 C CA . VAL F 1 68 ? 92.207 -13.277 -0.336 1.00 35.42 227 VAL F CA 1
ATOM 9350 C C . VAL F 1 68 ? 91.386 -13.965 -1.426 1.00 35.35 227 VAL F C 1
ATOM 9351 O O . VAL F 1 68 ? 91.488 -13.635 -2.602 1.00 35.49 227 VAL F O 1
ATOM 9355 N N . LYS F 1 69 ? 90.564 -14.921 -1.027 1.00 35.89 228 LYS F N 1
ATOM 9356 C CA . LYS F 1 69 ? 89.735 -15.636 -2.007 1.00 37.23 228 LYS F CA 1
ATOM 9357 C C . LYS F 1 69 ? 88.741 -14.651 -2.622 1.00 37.01 228 LYS F C 1
ATOM 9358 O O . LYS F 1 69 ? 88.641 -14.546 -3.829 1.00 36.88 228 LYS F O 1
ATOM 9364 N N . LEU F 1 70 ? 88.064 -13.888 -1.774 1.00 37.65 229 LEU F N 1
ATOM 9365 C CA . LEU F 1 70 ? 87.058 -12.922 -2.220 1.00 38.95 229 LEU F CA 1
ATOM 9366 C C . LEU F 1 70 ? 87.627 -11.887 -3.204 1.00 38.45 229 LEU F C 1
ATOM 9367 O O . LEU F 1 70 ? 86.998 -11.587 -4.201 1.00 37.64 229 LEU F O 1
ATOM 9372 N N . ARG F 1 71 ? 88.821 -11.356 -2.904 1.00 38.53 230 ARG F N 1
ATOM 9373 C CA . ARG F 1 71 ? 89.543 -10.434 -3.788 1.00 38.79 230 ARG F CA 1
ATOM 9374 C C . ARG F 1 71 ? 89.923 -11.060 -5.125 1.00 39.38 230 ARG F C 1
ATOM 9375 O O . ARG F 1 71 ? 89.793 -10.402 -6.172 1.00 39.64 230 ARG F O 1
ATOM 9383 N N . GLU F 1 72 ? 90.368 -12.319 -5.120 1.00 39.28 231 GLU F N 1
ATOM 9384 C CA . GLU F 1 72 ? 90.612 -13.013 -6.399 1.00 41.47 231 GLU F CA 1
ATOM 9385 C C . GLU F 1 72 ? 89.395 -13.049 -7.321 1.00 41.45 231 GLU F C 1
ATOM 9386 O O . GLU F 1 72 ? 89.517 -12.881 -8.544 1.00 41.34 231 GLU F O 1
ATOM 9392 N N . GLU F 1 73 ? 88.230 -13.281 -6.734 1.00 42.03 232 GLU F N 1
ATOM 9393 C CA . GLU F 1 73 ? 87.028 -13.398 -7.543 1.00 43.62 232 GLU F CA 1
ATOM 9394 C C . GLU F 1 73 ? 86.417 -12.033 -7.852 1.00 43.65 232 GLU F C 1
ATOM 9395 O O . GLU F 1 73 ? 85.684 -11.918 -8.831 1.00 44.09 232 GLU F O 1
ATOM 9401 N N . LEU F 1 74 ? 86.755 -11.001 -7.065 1.00 44.36 233 LEU F N 1
ATOM 9402 C CA . LEU F 1 74 ? 86.356 -9.623 -7.431 1.00 45.29 233 LEU F CA 1
ATOM 9403 C C . LEU F 1 74 ? 87.291 -8.883 -8.410 1.00 46.70 233 LEU F C 1
ATOM 9404 O O . LEU F 1 74 ? 86.840 -8.005 -9.154 1.00 46.69 233 LEU F O 1
ATOM 9409 N N . LYS F 1 75 ? 88.579 -9.236 -8.411 1.00 48.34 234 LYS F N 1
ATOM 9410 C CA . LYS F 1 75 ? 89.578 -8.625 -9.339 1.00 49.23 234 LYS F CA 1
ATOM 9411 C C . LYS F 1 75 ? 89.201 -8.464 -10.849 1.00 48.97 234 LYS F C 1
ATOM 9412 O O . LYS F 1 75 ? 89.415 -7.397 -11.410 1.00 49.89 234 LYS F O 1
ATOM 9418 N N . PRO F 1 76 ? 88.690 -9.518 -11.514 1.00 48.69 235 PRO F N 1
ATOM 9419 C CA . PRO F 1 76 ? 88.199 -9.415 -12.907 1.00 48.29 235 PRO F CA 1
ATOM 9420 C C . PRO F 1 76 ? 87.090 -8.368 -13.214 1.00 47.78 235 PRO F C 1
ATOM 9421 O O . PRO F 1 76 ? 87.000 -7.870 -14.353 1.00 47.64 235 PRO F O 1
ATOM 9425 N N . ILE F 1 77 ? 86.234 -8.091 -12.230 1.00 46.73 236 ILE F N 1
ATOM 9426 C CA . ILE F 1 77 ? 85.134 -7.136 -12.364 1.00 45.27 236 ILE F CA 1
ATOM 9427 C C . ILE F 1 77 ? 85.768 -5.765 -12.226 1.00 44.75 236 ILE F C 1
ATOM 9428 O O . ILE F 1 77 ? 85.504 -4.853 -13.010 1.00 43.42 236 ILE F O 1
ATOM 9433 N N . ALA F 1 78 ? 86.621 -5.649 -11.214 1.00 44.28 237 ALA F N 1
ATOM 9434 C CA . ALA F 1 78 ? 87.468 -4.485 -11.038 1.00 44.49 237 ALA F CA 1
ATOM 9435 C C . ALA F 1 78 ? 88.296 -4.204 -12.296 1.00 44.31 237 ALA F C 1
ATOM 9436 O O . ALA F 1 78 ? 88.257 -3.090 -12.790 1.00 43.79 237 ALA F O 1
ATOM 9438 N N . PHE F 1 79 ? 89.016 -5.195 -12.821 1.00 44.78 238 PHE F N 1
ATOM 9439 C CA . PHE F 1 79 ? 89.772 -4.961 -14.046 1.00 45.97 238 PHE F CA 1
ATOM 9440 C C . PHE F 1 79 ? 88.861 -4.375 -15.134 1.00 45.18 238 PHE F C 1
ATOM 9441 O O . PHE F 1 79 ? 89.072 -3.233 -15.543 1.00 45.77 238 PHE F O 1
ATOM 9449 N N . ALA F 1 80 ? 87.864 -5.149 -15.582 1.00 43.95 239 ALA F N 1
ATOM 9450 C CA . ALA F 1 80 ? 86.839 -4.687 -16.532 1.00 42.65 239 ALA F CA 1
ATOM 9451 C C . ALA F 1 80 ? 86.440 -3.203 -16.391 1.00 42.15 239 ALA F C 1
ATOM 9452 O O . ALA F 1 80 ? 86.181 -2.525 -17.398 1.00 41.77 239 ALA F O 1
ATOM 9454 N N . ARG F 1 81 ? 86.373 -2.715 -15.150 1.00 40.88 240 ARG F N 1
ATOM 9455 C CA . ARG F 1 81 ? 85.910 -1.354 -14.859 1.00 40.73 240 ARG F CA 1
ATOM 9456 C C . ARG F 1 81 ? 87.011 -0.288 -14.785 1.00 41.02 240 ARG F C 1
ATOM 9457 O O . ARG F 1 81 ? 86.709 0.886 -14.525 1.00 41.42 240 ARG F O 1
ATOM 9465 N N . GLY F 1 82 ? 88.270 -0.700 -14.966 1.00 40.74 241 GLY F N 1
ATOM 9466 C CA . GLY F 1 82 ? 89.403 0.217 -15.038 1.00 41.45 241 GLY F CA 1
ATOM 9467 C C . GLY F 1 82 ? 90.157 0.416 -13.731 1.00 42.04 241 GLY F C 1
ATOM 9468 O O . GLY F 1 82 ? 91.022 1.300 -13.634 1.00 42.52 241 GLY F O 1
ATOM 9469 N N . ILE F 1 83 ? 89.853 -0.415 -12.734 1.00 42.07 242 ILE F N 1
ATOM 9470 C CA . ILE F 1 83 ? 90.378 -0.242 -11.381 1.00 42.30 242 ILE F CA 1
ATOM 9471 C C . ILE F 1 83 ? 91.255 -1.427 -10.883 1.00 42.59 242 ILE F C 1
ATOM 9472 O O . ILE F 1 83 ? 90.949 -2.609 -11.137 1.00 42.98 242 ILE F O 1
ATOM 9477 N N . LYS F 1 84 ? 92.366 -1.088 -10.219 1.00 42.31 243 LYS F N 1
ATOM 9478 C CA . LYS F 1 84 ? 93.154 -2.042 -9.422 1.00 42.74 243 LYS F CA 1
ATOM 9479 C C . LYS F 1 84 ? 92.558 -2.106 -8.022 1.00 41.58 243 LYS F C 1
ATOM 9480 O O . LYS F 1 84 ? 92.531 -1.104 -7.270 1.00 42.21 243 LYS F O 1
ATOM 9486 N N . LEU F 1 85 ? 92.068 -3.292 -7.689 1.00 40.32 244 LEU F N 1
ATOM 9487 C CA . LEU F 1 85 ? 91.446 -3.559 -6.414 1.00 38.56 244 LEU F CA 1
ATOM 9488 C C . LEU F 1 85 ? 92.478 -4.316 -5.567 1.00 37.95 244 LEU F C 1
ATOM 9489 O O . LEU F 1 85 ? 92.816 -5.466 -5.854 1.00 37.32 244 LEU F O 1
ATOM 9494 N N . SER F 1 86 ? 93.035 -3.623 -4.570 1.00 36.62 245 SER F N 1
ATOM 9495 C CA . SER F 1 86 ? 93.963 -4.237 -3.656 1.00 36.47 245 SER F CA 1
ATOM 9496 C C . SER F 1 86 ? 93.172 -4.597 -2.388 1.00 35.68 245 SER F C 1
ATOM 9497 O O . SER F 1 86 ? 91.954 -4.674 -2.430 1.00 36.03 245 SER F O 1
ATOM 9500 N N . PHE F 1 87 ? 93.849 -4.827 -1.283 1.00 36.07 246 PHE F N 1
ATOM 9501 C CA . PHE F 1 87 ? 93.201 -5.172 -0.023 1.00 36.49 246 PHE F CA 1
ATOM 9502 C C . PHE F 1 87 ? 92.719 -3.918 0.711 1.00 37.25 246 PHE F C 1
ATOM 9503 O O . PHE F 1 87 ? 91.794 -3.978 1.506 1.00 37.15 246 PHE F O 1
ATOM 9511 N N . MET F 1 88 ? 93.356 -2.784 0.425 1.00 37.65 247 MET F N 1
ATOM 9512 C CA . MET F 1 88 ? 93.100 -1.504 1.132 1.00 36.68 247 MET F CA 1
ATOM 9513 C C . MET F 1 88 ? 91.626 -1.030 1.160 1.00 35.50 247 MET F C 1
ATOM 9514 O O . MET F 1 88 ? 91.150 -0.667 2.225 1.00 36.17 247 MET F O 1
ATOM 9519 N N . PRO F 1 89 ? 90.898 -1.028 0.001 1.00 34.44 248 PRO F N 1
ATOM 9520 C CA . PRO F 1 89 ? 89.477 -0.615 0.053 1.00 33.96 248 PRO F CA 1
ATOM 9521 C C . PRO F 1 89 ? 88.689 -1.438 1.095 1.00 34.80 248 PRO F C 1
ATOM 9522 O O . PRO F 1 89 ? 87.831 -0.896 1.800 1.00 35.89 248 PRO F O 1
ATOM 9526 N N . PHE F 1 90 ? 89.005 -2.718 1.199 1.00 34.24 249 PHE F N 1
ATOM 9527 C CA . PHE F 1 90 ? 88.427 -3.610 2.202 1.00 35.23 249 PHE F CA 1
ATOM 9528 C C . PHE F 1 90 ? 88.828 -3.243 3.626 1.00 35.59 249 PHE F C 1
ATOM 9529 O O . PHE F 1 90 ? 87.991 -3.207 4.531 1.00 36.32 249 PHE F O 1
ATOM 9537 N N . PHE F 1 91 ? 90.117 -2.990 3.832 1.00 36.03 250 PHE F N 1
ATOM 9538 C CA . PHE F 1 91 ? 90.613 -2.593 5.152 1.00 35.71 250 PHE F CA 1
ATOM 9539 C C . PHE F 1 91 ? 89.981 -1.255 5.527 1.00 35.41 250 PHE F C 1
ATOM 9540 O O . PHE F 1 91 ? 89.609 -1.060 6.665 1.00 36.70 250 PHE F O 1
ATOM 9548 N N . LEU F 1 92 ? 89.880 -0.338 4.567 1.00 35.10 251 LEU F N 1
ATOM 9549 C CA . LEU F 1 92 ? 89.282 0.987 4.784 1.00 35.28 251 LEU F CA 1
ATOM 9550 C C . LEU F 1 92 ? 87.775 0.921 5.118 1.00 34.52 251 LEU F C 1
ATOM 9551 O O . LEU F 1 92 ? 87.319 1.604 6.079 1.00 32.30 251 LEU F O 1
ATOM 9556 N N . LYS F 1 93 ? 87.013 0.156 4.306 1.00 32.84 252 LYS F N 1
ATOM 9557 C CA . LYS F 1 93 ? 85.574 -0.028 4.599 1.00 33.33 252 LYS F CA 1
ATOM 9558 C C . LYS F 1 93 ? 85.329 -0.688 5.962 1.00 33.03 252 LYS F C 1
ATOM 9559 O O . LYS F 1 93 ? 84.538 -0.195 6.766 1.00 33.43 252 LYS F O 1
ATOM 9565 N N . ALA F 1 94 ? 86.054 -1.749 6.273 1.00 32.46 253 ALA F N 1
ATOM 9566 C CA . ALA F 1 94 ? 85.883 -2.347 7.589 1.00 32.49 253 ALA F CA 1
ATOM 9567 C C . ALA F 1 94 ? 86.264 -1.393 8.767 1.00 32.94 253 ALA F C 1
ATOM 9568 O O . ALA F 1 94 ? 85.603 -1.400 9.817 1.00 33.84 253 ALA F O 1
ATOM 9570 N N . ALA F 1 95 ? 87.291 -0.556 8.596 1.00 33.98 254 ALA F N 1
ATOM 9571 C CA . ALA F 1 95 ? 87.645 0.494 9.606 1.00 33.32 254 ALA F CA 1
ATOM 9572 C C . ALA F 1 95 ? 86.504 1.447 9.788 1.00 33.24 254 ALA F C 1
ATOM 9573 O O . ALA F 1 95 ? 86.154 1.769 10.923 1.00 33.90 254 ALA F O 1
ATOM 9575 N N . SER F 1 96 ? 85.942 1.932 8.686 1.00 32.31 255 SER F N 1
ATOM 9576 C CA . SER F 1 96 ? 84.793 2.848 8.743 1.00 33.28 255 SER F CA 1
ATOM 9577 C C . SER F 1 96 ? 83.609 2.234 9.521 1.00 33.87 255 SER F C 1
ATOM 9578 O O . SER F 1 96 ? 83.037 2.857 10.410 1.00 34.65 255 SER F O 1
ATOM 9581 N N . LEU F 1 97 ? 83.278 0.990 9.217 1.00 34.10 256 LEU F N 1
ATOM 9582 C CA . LEU F 1 97 ? 82.189 0.310 9.897 1.00 34.43 256 LEU F CA 1
ATOM 9583 C C . LEU F 1 97 ? 82.519 0.170 11.398 1.00 36.12 256 LEU F C 1
ATOM 9584 O O . LEU F 1 97 ? 81.648 0.354 12.255 1.00 36.24 256 LEU F O 1
ATOM 9589 N N . GLY F 1 98 ? 83.785 -0.128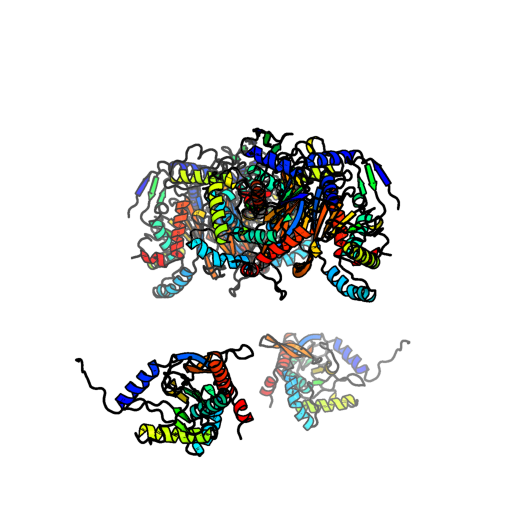 11.732 1.00 36.42 257 GLY F N 1
ATOM 9590 C CA . GLY F 1 98 ? 84.168 -0.197 13.144 1.00 36.43 257 GLY F CA 1
ATOM 9591 C C . GLY F 1 98 ? 84.118 1.181 13.798 1.00 36.26 257 GLY F C 1
ATOM 9592 O O . GLY F 1 98 ? 83.767 1.315 14.965 1.00 35.80 257 GLY F O 1
ATOM 9593 N N . LEU F 1 99 ? 84.505 2.216 13.053 1.00 36.20 258 LEU F N 1
ATOM 9594 C CA . LEU F 1 99 ? 84.478 3.580 13.572 1.00 35.57 258 LEU F CA 1
ATOM 9595 C C . LEU F 1 99 ? 83.094 4.071 13.893 1.00 36.33 258 LEU F C 1
ATOM 9596 O O . LEU F 1 99 ? 82.962 4.854 14.813 1.00 37.15 258 LEU F O 1
ATOM 9601 N N . LEU F 1 100 ? 82.069 3.652 13.133 1.00 36.40 259 LEU F N 1
ATOM 9602 C CA . LEU F 1 100 ? 80.669 3.938 13.510 1.00 37.32 259 LEU F CA 1
ATOM 9603 C C . LEU F 1 100 ? 80.258 3.424 14.884 1.00 36.95 259 LEU F C 1
ATOM 9604 O O . LEU F 1 100 ? 79.410 4.018 15.572 1.00 35.39 259 LEU F O 1
ATOM 9609 N N . GLN F 1 101 ? 80.847 2.288 15.264 1.00 37.88 260 GLN F N 1
ATOM 9610 C CA . GLN F 1 101 ? 80.549 1.680 16.550 1.00 37.93 260 GLN F CA 1
ATOM 9611 C C . GLN F 1 101 ? 81.436 2.264 17.657 1.00 37.36 260 GLN F C 1
ATOM 9612 O O . GLN F 1 101 ? 81.031 2.357 18.830 1.00 35.58 260 GLN F O 1
ATOM 9618 N N . PHE F 1 102 ? 82.653 2.687 17.265 1.00 36.54 261 PHE F N 1
ATOM 9619 C CA . PHE F 1 102 ? 83.600 3.274 18.199 1.00 35.78 261 PHE F CA 1
ATOM 9620 C C . PHE F 1 102 ? 84.052 4.710 17.817 1.00 35.93 261 PHE F C 1
ATOM 9621 O O . PHE F 1 102 ? 85.234 4.934 17.489 1.00 35.81 261 PHE F O 1
ATOM 9629 N N . PRO F 1 103 ? 83.110 5.687 17.835 1.00 35.44 262 PRO F N 1
ATOM 9630 C CA . PRO F 1 103 ? 83.406 6.994 17.265 1.00 35.76 262 PRO F CA 1
ATOM 9631 C C . PRO F 1 103 ? 84.510 7.810 17.956 1.00 36.56 262 PRO F C 1
ATOM 9632 O O . PRO F 1 103 ? 85.003 8.758 17.365 1.00 37.15 262 PRO F O 1
ATOM 9636 N N . ILE F 1 104 ? 84.885 7.469 19.183 1.00 36.05 263 ILE F N 1
ATOM 9637 C CA . ILE F 1 104 ? 85.974 8.118 19.860 1.00 37.69 263 ILE F CA 1
ATOM 9638 C C . ILE F 1 104 ? 87.332 7.884 19.154 1.00 37.68 263 ILE F C 1
ATOM 9639 O O . ILE F 1 104 ? 88.282 8.619 19.405 1.00 39.69 263 ILE F O 1
ATOM 9644 N N . LEU F 1 105 ? 87.421 6.887 18.273 1.00 36.99 264 LEU F N 1
ATOM 9645 C CA . LEU F 1 105 ? 88.642 6.613 17.503 1.00 37.22 264 LEU F CA 1
ATOM 9646 C C . LEU F 1 105 ? 88.784 7.487 16.250 1.00 36.94 264 LEU F C 1
ATOM 9647 O O . LEU F 1 105 ? 89.851 7.554 15.658 1.00 36.64 264 LEU F O 1
ATOM 9652 N N . ASN F 1 106 ? 87.689 8.149 15.867 1.00 37.98 265 ASN F N 1
ATOM 9653 C CA . ASN F 1 106 ? 87.647 9.128 14.791 1.00 38.35 265 ASN F CA 1
ATOM 9654 C C . ASN F 1 106 ? 87.346 10.530 15.340 1.00 38.72 265 ASN F C 1
ATOM 9655 O O . ASN F 1 106 ? 86.357 11.130 15.004 1.00 41.91 265 ASN F O 1
ATOM 9660 N N . ALA F 1 107 ? 88.204 11.032 16.207 1.00 39.56 266 ALA F N 1
ATOM 9661 C CA . ALA F 1 107 ? 87.962 12.195 17.052 1.00 37.78 266 ALA F CA 1
ATOM 9662 C C . ALA F 1 107 ? 89.317 12.845 17.227 1.00 38.39 266 ALA F C 1
ATOM 9663 O O . ALA F 1 107 ? 90.371 12.266 16.889 1.00 38.09 266 ALA F O 1
ATOM 9665 N N . SER F 1 108 ? 89.297 14.071 17.719 1.00 39.34 267 SER F N 1
ATOM 9666 C CA . SER F 1 108 ? 90.489 14.764 18.093 1.00 39.81 267 SER F CA 1
ATOM 9667 C C . SER F 1 108 ? 90.337 15.297 19.488 1.00 40.82 267 SER F C 1
ATOM 9668 O O . SER F 1 108 ? 89.219 15.398 20.048 1.00 39.83 267 SER F O 1
ATOM 9671 N N . VAL F 1 109 ? 91.482 15.757 19.991 1.00 41.96 268 VAL F N 1
ATOM 9672 C CA . VAL F 1 109 ? 91.636 16.234 21.339 1.00 42.52 268 VAL F CA 1
ATOM 9673 C C . VAL F 1 109 ? 92.360 17.583 21.262 1.00 43.74 268 VAL F C 1
ATOM 9674 O O . VAL F 1 109 ? 93.151 17.788 20.355 1.00 42.86 268 VAL F O 1
ATOM 9678 N N . ASP F 1 110 ? 92.089 18.504 22.190 1.00 46.27 269 ASP F N 1
ATOM 9679 C CA . ASP F 1 110 ? 92.770 19.824 22.193 1.00 49.06 269 ASP F CA 1
ATOM 9680 C C . ASP F 1 110 ? 94.107 19.831 22.953 1.00 50.14 269 ASP F C 1
ATOM 9681 O O . ASP F 1 110 ? 94.523 18.818 23.471 1.00 50.31 269 ASP F O 1
ATOM 9686 N N . GLU F 1 111 ? 94.766 20.985 23.035 1.00 52.70 270 GLU F N 1
ATOM 9687 C CA . GLU F 1 111 ? 96.150 21.027 23.545 1.00 52.85 270 GLU F CA 1
ATOM 9688 C C . GLU F 1 111 ? 96.282 20.402 24.945 1.00 52.68 270 GLU F C 1
ATOM 9689 O O . GLU F 1 111 ? 97.026 19.435 25.154 1.00 53.36 270 GLU F O 1
ATOM 9695 N N . ASN F 1 112 ? 95.525 20.900 25.907 1.00 52.17 271 ASN F N 1
ATOM 9696 C CA . ASN F 1 112 ? 95.647 20.333 27.244 1.00 52.06 271 ASN F CA 1
ATOM 9697 C C . ASN F 1 112 ? 94.781 19.068 27.459 1.00 51.24 271 ASN F C 1
ATOM 9698 O O . ASN F 1 112 ? 94.651 18.606 28.596 1.00 52.19 271 ASN F O 1
ATOM 9703 N N . CYS F 1 113 ? 94.234 18.520 26.356 1.00 48.47 272 CYS F N 1
ATOM 9704 C CA . CYS F 1 113 ? 93.373 17.336 26.341 1.00 46.87 272 CYS F CA 1
ATOM 9705 C C . CYS F 1 113 ? 92.197 17.491 27.314 1.00 46.51 272 CYS F C 1
ATOM 9706 O O . CYS F 1 113 ? 91.936 16.647 28.189 1.00 45.35 272 CYS F O 1
ATOM 9709 N N . GLN F 1 114 ? 91.490 18.604 27.163 1.00 46.35 273 GLN F N 1
ATOM 9710 C CA . GLN F 1 114 ? 90.363 18.881 28.036 1.00 46.75 273 GLN F CA 1
ATOM 9711 C C . GLN F 1 114 ? 89.033 18.748 27.298 1.00 45.91 273 GLN F C 1
ATOM 9712 O O . GLN F 1 114 ? 87.969 18.697 27.940 1.00 47.19 273 GLN F O 1
ATOM 9718 N N . ASN F 1 115 ? 89.086 18.695 25.962 1.00 44.49 274 ASN F N 1
ATOM 9719 C CA . ASN F 1 115 ? 87.886 18.511 25.148 1.00 42.68 274 ASN F CA 1
ATOM 9720 C C . ASN F 1 115 ? 88.133 17.580 23.979 1.00 42.65 274 ASN F C 1
ATOM 9721 O O . ASN F 1 115 ? 89.183 17.648 23.345 1.00 41.88 274 ASN F O 1
ATOM 9726 N N . ILE F 1 116 ? 87.144 16.733 23.708 1.00 42.33 275 ILE F N 1
ATOM 9727 C CA . ILE F 1 116 ? 87.133 15.798 22.603 1.00 43.00 275 ILE F CA 1
ATOM 9728 C C . ILE F 1 116 ? 86.138 16.283 21.559 1.00 43.55 275 ILE F C 1
ATOM 9729 O O . ILE F 1 116 ? 84.993 16.599 21.882 1.00 43.47 275 ILE F O 1
ATOM 9734 N N . THR F 1 117 ? 86.585 16.346 20.307 1.00 43.30 276 THR F N 1
ATOM 9735 C CA . THR F 1 117 ? 85.719 16.624 19.170 1.00 42.95 276 THR F CA 1
ATOM 9736 C C . THR F 1 117 ? 85.554 15.331 18.390 1.00 42.71 276 THR F C 1
ATOM 9737 O O . THR F 1 117 ? 86.531 14.789 17.851 1.00 41.74 276 THR F O 1
ATOM 9741 N N . TYR F 1 118 ? 84.323 14.827 18.392 1.00 42.98 277 TYR F N 1
ATOM 9742 C CA . TYR F 1 118 ? 83.928 13.642 17.625 1.00 42.86 277 TYR F CA 1
ATOM 9743 C C . TYR F 1 118 ? 83.707 14.122 16.220 1.00 43.20 277 TYR F C 1
ATOM 9744 O O . TYR F 1 118 ? 82.936 15.072 15.981 1.00 43.01 277 TYR F O 1
ATOM 9753 N N . LYS F 1 119 ? 84.424 13.518 15.291 1.00 43.02 278 LYS F N 1
ATOM 9754 C CA . LYS F 1 119 ? 84.320 13.925 13.897 1.00 42.96 278 LYS F CA 1
ATOM 9755 C C . LYS F 1 119 ? 83.427 12.947 13.130 1.00 43.07 278 LYS F C 1
ATOM 9756 O O . LYS F 1 119 ? 83.597 11.727 13.218 1.00 42.50 278 LYS F O 1
ATOM 9762 N N . ALA F 1 120 ? 82.463 13.508 12.402 1.00 42.45 279 ALA F N 1
ATOM 9763 C CA . ALA F 1 120 ? 81.442 12.736 11.744 1.00 41.84 279 ALA F CA 1
ATOM 9764 C C . ALA F 1 120 ? 81.940 12.060 10.457 1.00 41.61 279 ALA F C 1
ATOM 9765 O O . ALA F 1 120 ? 81.617 10.903 10.202 1.00 41.96 279 ALA F O 1
ATOM 9767 N N . SER F 1 121 ? 82.729 12.784 9.659 1.00 40.07 280 SER F N 1
ATOM 9768 C CA . SER F 1 121 ? 83.253 12.263 8.411 1.00 37.60 280 SER F CA 1
ATOM 9769 C C . SER F 1 121 ? 84.388 11.292 8.707 1.00 36.58 280 SER F C 1
ATOM 9770 O O . SER F 1 121 ? 85.284 11.610 9.518 1.00 35.87 280 SER F O 1
ATOM 9773 N N . HIS F 1 122 ? 84.391 10.130 8.050 1.00 34.56 281 HIS F N 1
ATOM 9774 C CA . HIS F 1 122 ? 85.573 9.231 8.145 1.00 34.97 281 HIS F CA 1
ATOM 9775 C C . HIS F 1 122 ? 86.483 9.579 7.000 1.00 34.69 281 HIS F C 1
ATOM 9776 O O . HIS F 1 122 ? 86.276 9.097 5.886 1.00 35.69 281 HIS F O 1
ATOM 9783 N N . ASN F 1 123 ? 87.463 10.463 7.254 1.00 34.72 282 ASN F N 1
ATOM 9784 C CA . ASN F 1 123 ? 88.419 10.871 6.233 1.00 33.62 282 ASN F CA 1
ATOM 9785 C C . ASN F 1 123 ? 89.689 10.132 6.522 1.00 33.54 282 ASN F C 1
ATOM 9786 O O . ASN F 1 123 ? 90.510 10.533 7.378 1.00 33.59 282 ASN F O 1
ATOM 9791 N N . ILE F 1 124 ? 89.860 9.010 5.839 1.00 34.20 283 ILE F N 1
ATOM 9792 C CA . ILE F 1 124 ? 90.809 8.040 6.362 1.00 33.98 283 ILE F CA 1
ATOM 9793 C C . ILE F 1 124 ? 92.055 8.179 5.559 1.00 35.40 283 ILE F C 1
ATOM 9794 O O . ILE F 1 124 ? 92.026 8.049 4.347 1.00 36.29 283 ILE F O 1
ATOM 9799 N N . GLY F 1 125 ? 93.154 8.406 6.256 1.00 36.10 284 GLY F N 1
ATOM 9800 C CA . GLY F 1 125 ? 94.421 8.730 5.610 1.00 36.61 284 GLY F CA 1
ATOM 9801 C C . GLY F 1 125 ? 95.152 7.461 5.263 1.00 35.96 284 GLY F C 1
ATOM 9802 O O . GLY F 1 125 ? 94.987 6.427 5.928 1.00 33.63 284 GLY F O 1
ATOM 9803 N N . ILE F 1 126 ? 95.899 7.561 4.170 1.00 36.89 285 ILE F N 1
ATOM 9804 C CA . ILE F 1 126 ? 96.736 6.473 3.669 1.00 38.06 285 ILE F CA 1
ATOM 9805 C C . ILE F 1 126 ? 98.149 7.005 3.727 1.00 38.13 285 ILE F C 1
ATOM 9806 O O . ILE F 1 126 ? 98.524 7.844 2.897 1.00 35.75 285 ILE F O 1
ATOM 9811 N N . ALA F 1 127 ? 98.915 6.535 4.720 1.00 39.28 286 ALA F N 1
ATOM 9812 C CA . ALA F 1 127 ? 100.323 6.942 4.845 1.00 40.82 286 ALA F CA 1
ATOM 9813 C C . ALA F 1 127 ? 101.111 6.364 3.699 1.00 42.18 286 ALA F C 1
ATOM 9814 O O . ALA F 1 127 ? 101.198 5.156 3.585 1.00 43.03 286 ALA F O 1
ATOM 9816 N N . MET F 1 128 ? 101.677 7.235 2.866 1.00 43.25 287 MET F N 1
ATOM 9817 C CA . MET F 1 128 ? 102.608 6.862 1.783 1.00 45.58 287 MET F CA 1
ATOM 9818 C C . MET F 1 128 ? 103.957 7.599 2.013 1.00 45.37 287 MET F C 1
ATOM 9819 O O . MET F 1 128 ? 104.017 8.556 2.813 1.00 45.72 287 MET F O 1
ATOM 9824 N N . ASP F 1 129 ? 105.002 7.176 1.294 1.00 43.97 288 ASP F N 1
ATOM 9825 C CA . ASP F 1 129 ? 106.294 7.841 1.314 1.00 43.27 288 ASP F CA 1
ATOM 9826 C C . ASP F 1 129 ? 106.625 8.130 -0.115 1.00 43.77 288 ASP F C 1
ATOM 9827 O O . ASP F 1 129 ? 106.549 7.259 -0.966 1.00 42.77 288 ASP F O 1
ATOM 9832 N N . THR F 1 130 ? 106.975 9.364 -0.384 1.00 44.71 289 THR F N 1
ATOM 9833 C CA . THR F 1 130 ? 107.446 9.659 -1.706 1.00 47.37 289 THR F CA 1
ATOM 9834 C C . THR F 1 130 ? 108.920 10.005 -1.589 1.00 49.46 289 THR F C 1
ATOM 9835 O O . THR F 1 130 ? 109.552 9.821 -0.521 1.00 48.89 289 THR F O 1
ATOM 9839 N N . GLU F 1 131 ? 109.471 10.529 -2.672 1.00 52.13 290 GLU F N 1
ATOM 9840 C CA . GLU F 1 131 ? 110.875 10.804 -2.658 1.00 55.84 290 GLU F CA 1
ATOM 9841 C C . GLU F 1 131 ? 111.115 12.003 -1.727 1.00 56.81 290 GLU F C 1
ATOM 9842 O O . GLU F 1 131 ? 112.239 12.204 -1.245 1.00 57.68 290 GLU F O 1
ATOM 9848 N N . GLN F 1 132 ? 110.038 12.734 -1.394 1.00 57.61 291 GLN F N 1
ATOM 9849 C CA . GLN F 1 132 ? 110.124 13.751 -0.317 1.00 57.72 291 GLN F CA 1
ATOM 9850 C C . GLN F 1 132 ? 109.535 13.330 1.037 1.00 56.32 291 GLN F C 1
ATOM 9851 O O . GLN F 1 132 ? 109.224 14.172 1.891 1.00 56.69 291 GLN F O 1
ATOM 9857 N N . GLY F 1 133 ? 109.439 12.019 1.239 1.00 54.19 292 GLY F N 1
ATOM 9858 C CA . GLY F 1 133 ? 109.114 11.482 2.555 1.00 51.63 292 GLY F CA 1
ATOM 9859 C C . GLY F 1 133 ? 107.639 11.313 2.766 1.00 49.56 292 GLY F C 1
ATOM 9860 O O . GLY F 1 133 ? 106.930 10.911 1.868 1.00 49.08 292 GLY F O 1
ATOM 9861 N N . LEU F 1 134 ? 107.187 11.633 3.974 1.00 48.03 293 LEU F N 1
ATOM 9862 C CA . LEU F 1 134 ? 105.878 11.227 4.422 1.00 45.62 293 LEU F CA 1
ATOM 9863 C C . LEU F 1 134 ? 104.800 12.119 3.811 1.00 44.90 293 LEU F C 1
ATOM 9864 O O . LEU F 1 134 ? 104.845 13.336 3.952 1.00 44.40 293 LEU F O 1
ATOM 9869 N N . ILE F 1 135 ? 103.841 11.496 3.135 1.00 43.06 294 ILE F N 1
ATOM 9870 C CA . ILE F 1 135 ? 102.669 12.198 2.638 1.00 41.36 294 ILE F CA 1
ATOM 9871 C C . ILE F 1 135 ? 101.424 11.340 2.988 1.00 39.56 294 ILE F C 1
ATOM 9872 O O . ILE F 1 135 ? 101.447 10.122 2.860 1.00 37.62 294 ILE F O 1
ATOM 9877 N N . VAL F 1 136 ? 100.384 11.975 3.541 1.00 37.77 295 VAL F N 1
ATOM 9878 C CA . VAL F 1 136 ? 99.221 11.261 3.980 1.00 34.71 295 VAL F CA 1
ATOM 9879 C C . VAL F 1 136 ? 97.957 11.872 3.375 1.00 35.14 295 VAL F C 1
ATOM 9880 O O . VAL F 1 136 ? 97.264 12.629 4.047 1.00 35.93 295 VAL F O 1
ATOM 9884 N N . PRO F 1 137 ? 97.622 11.508 2.123 1.00 34.00 296 PRO F N 1
ATOM 9885 C CA . PRO F 1 137 ? 96.319 11.989 1.630 1.00 34.03 296 PRO F CA 1
ATOM 9886 C C . PRO F 1 137 ? 95.183 11.156 2.237 1.00 35.00 296 PRO F C 1
ATOM 9887 O O . PRO F 1 137 ? 95.449 10.085 2.796 1.00 36.26 296 PRO F O 1
ATOM 9891 N N . ASN F 1 138 ? 93.933 11.641 2.176 1.00 34.67 297 ASN F N 1
ATOM 9892 C CA . ASN F 1 138 ? 92.833 10.879 2.778 1.00 34.34 297 ASN F CA 1
ATOM 9893 C C . ASN F 1 138 ? 91.659 10.673 1.807 1.00 34.08 297 ASN F C 1
ATOM 9894 O O . ASN F 1 138 ? 91.442 11.472 0.911 1.00 33.59 297 ASN F O 1
ATOM 9899 N N . VAL F 1 139 ? 90.963 9.553 1.972 1.00 34.19 298 VAL F N 1
ATOM 9900 C CA . VAL F 1 139 ? 89.715 9.309 1.274 1.00 33.46 298 VAL F CA 1
ATOM 9901 C C . VAL F 1 139 ? 88.603 9.935 2.104 1.00 34.08 298 VAL F C 1
ATOM 9902 O O . VAL F 1 139 ? 88.397 9.580 3.244 1.00 34.70 298 VAL F O 1
ATOM 9906 N N . LYS F 1 140 ? 87.891 10.884 1.527 1.00 33.88 299 LYS F N 1
ATOM 9907 C CA . LYS F 1 140 ? 86.801 11.556 2.223 1.00 34.27 299 LYS F CA 1
ATOM 9908 C C . LYS F 1 140 ? 85.585 10.678 2.512 1.00 34.98 299 LYS F C 1
ATOM 9909 O O . LYS F 1 140 ? 85.130 9.901 1.634 1.00 35.94 299 LYS F O 1
ATOM 9915 N N . ASN F 1 141 ? 84.994 10.850 3.692 1.00 34.03 300 ASN F N 1
ATOM 9916 C CA . ASN F 1 141 ? 83.646 10.278 3.918 1.00 34.96 300 ASN F CA 1
ATOM 9917 C C . ASN F 1 141 ? 83.591 8.828 3.451 1.00 33.81 300 ASN F C 1
ATOM 9918 O O . ASN F 1 141 ? 82.749 8.444 2.644 1.00 32.06 300 ASN F O 1
ATOM 9923 N N . VAL F 1 142 ? 84.523 8.034 3.952 1.00 34.49 301 VAL F N 1
ATOM 9924 C CA . VAL F 1 142 ? 84.500 6.585 3.712 1.00 34.06 301 VAL F CA 1
ATOM 9925 C C . VAL F 1 142 ? 83.157 5.951 4.083 1.00 34.62 301 VAL F C 1
ATOM 9926 O O . VAL F 1 142 ? 82.734 4.998 3.440 1.00 35.61 301 VAL F O 1
ATOM 9930 N N . GLN F 1 143 ? 82.445 6.520 5.065 1.00 34.91 302 GLN F N 1
ATOM 9931 C CA . GLN F 1 143 ? 81.187 5.931 5.564 1.00 33.88 302 GLN F CA 1
ATOM 9932 C C . GLN F 1 143 ? 80.101 5.885 4.488 1.00 33.93 302 GLN F C 1
ATOM 9933 O O . GLN F 1 143 ? 79.175 5.089 4.589 1.00 34.64 302 GLN F O 1
ATOM 9939 N N . ILE F 1 144 ? 80.218 6.714 3.457 1.00 33.71 303 ILE F N 1
ATOM 9940 C CA . ILE F 1 144 ? 79.200 6.759 2.418 1.00 34.68 303 ILE F CA 1
ATOM 9941 C C . ILE F 1 144 ? 79.680 6.229 1.068 1.00 33.87 303 ILE F C 1
ATOM 9942 O O . ILE F 1 144 ? 79.058 6.495 0.067 1.00 34.25 303 ILE F O 1
ATOM 9947 N N . ARG F 1 145 ? 80.788 5.501 1.056 1.00 33.38 304 ARG F N 1
ATOM 9948 C CA . ARG F 1 145 ? 81.412 5.028 -0.165 1.00 33.91 304 ARG F CA 1
ATOM 9949 C C . ARG F 1 145 ? 81.462 3.512 -0.208 1.00 33.13 304 ARG F C 1
ATOM 9950 O O . ARG F 1 145 ? 81.748 2.878 0.803 1.00 32.35 304 ARG F O 1
ATOM 9958 N N . SER F 1 146 ? 81.204 2.945 -1.387 1.00 32.19 305 SER F N 1
ATOM 9959 C CA . SER F 1 146 ? 81.409 1.527 -1.611 1.00 32.64 305 SER F CA 1
ATOM 9960 C C . SER F 1 146 ? 82.889 1.194 -1.732 1.00 34.51 305 SER F C 1
ATOM 9961 O O . SER F 1 146 ? 83.710 2.073 -2.041 1.00 34.69 305 SER F O 1
ATOM 9964 N N . ILE F 1 147 ? 83.208 -0.088 -1.530 1.00 35.64 306 ILE F N 1
ATOM 9965 C CA . ILE F 1 147 ? 84.567 -0.629 -1.645 1.00 35.42 306 ILE F CA 1
ATOM 9966 C C . ILE F 1 147 ? 85.124 -0.256 -2.995 1.00 35.82 306 ILE F C 1
ATOM 9967 O O . ILE F 1 147 ? 86.299 0.127 -3.107 1.00 37.80 306 ILE F O 1
ATOM 9972 N N . PHE F 1 148 ? 84.267 -0.299 -4.003 1.00 35.29 307 PHE F N 1
ATOM 9973 C CA . PHE F 1 148 ? 84.654 0.075 -5.341 1.00 35.14 307 PHE F CA 1
ATOM 9974 C C . PHE F 1 148 ? 84.924 1.583 -5.514 1.00 34.98 307 PHE F C 1
ATOM 9975 O O . PHE F 1 148 ? 85.809 1.974 -6.291 1.00 34.16 307 PHE F O 1
ATOM 9983 N N . GLU F 1 149 ? 84.132 2.428 -4.848 1.00 34.91 308 GLU F N 1
ATOM 9984 C CA . GLU F 1 149 ? 84.436 3.862 -4.788 1.00 35.01 308 GLU F CA 1
ATOM 9985 C C . GLU F 1 149 ? 85.745 4.137 -4.038 1.00 34.79 308 GLU F C 1
ATOM 9986 O O . GLU F 1 149 ? 86.567 4.915 -4.500 1.00 34.82 308 GLU F O 1
ATOM 9992 N N . ILE F 1 150 ? 85.946 3.476 -2.904 1.00 34.05 309 ILE F N 1
ATOM 9993 C CA . ILE F 1 150 ? 87.185 3.646 -2.154 1.00 34.90 309 ILE F CA 1
ATOM 9994 C C . ILE F 1 150 ? 88.392 3.274 -3.048 1.00 35.46 309 ILE F C 1
ATOM 9995 O O . ILE F 1 150 ? 89.368 4.025 -3.128 1.00 35.50 309 ILE F O 1
ATOM 10000 N N . ALA F 1 151 ? 88.291 2.123 -3.716 1.00 35.64 310 ALA F N 1
ATOM 10001 C CA . ALA F 1 151 ? 89.305 1.635 -4.650 1.00 36.45 310 ALA F CA 1
ATOM 10002 C C . ALA F 1 151 ? 89.609 2.666 -5.718 1.00 36.40 310 ALA F C 1
ATOM 10003 O O . ALA F 1 151 ? 90.769 2.998 -5.988 1.00 37.62 310 ALA F O 1
ATOM 10005 N N . THR F 1 152 ? 88.552 3.167 -6.345 1.00 36.75 311 THR F N 1
ATOM 10006 C CA . THR F 1 152 ? 88.675 4.229 -7.348 1.00 35.74 311 THR F CA 1
ATOM 10007 C C . THR F 1 152 ? 89.441 5.430 -6.807 1.00 36.08 311 THR F C 1
ATOM 10008 O O . THR F 1 152 ? 90.359 5.927 -7.454 1.00 36.33 311 THR F O 1
ATOM 10012 N N . GLU F 1 153 ? 89.059 5.892 -5.624 1.00 37.08 312 GLU F N 1
ATOM 10013 C CA . GLU F 1 153 ? 89.648 7.074 -5.032 1.00 38.67 312 GLU F CA 1
ATOM 10014 C C . GLU F 1 153 ? 91.111 6.804 -4.602 1.00 40.08 312 GLU F C 1
ATOM 10015 O O . GLU F 1 153 ? 91.968 7.679 -4.732 1.00 40.87 312 GLU F O 1
ATOM 10021 N N . LEU F 1 154 ? 91.376 5.590 -4.108 1.00 39.93 313 LEU F N 1
ATOM 10022 C CA . LEU F 1 154 ? 92.725 5.130 -3.762 1.00 40.29 313 LEU F CA 1
ATOM 10023 C C . LEU F 1 154 ? 93.638 5.165 -4.974 1.00 39.34 313 LEU F C 1
ATOM 10024 O O . LEU F 1 154 ? 94.766 5.594 -4.886 1.00 37.56 313 LEU F O 1
ATOM 10029 N N . ASN F 1 155 ? 93.132 4.674 -6.099 1.00 39.40 314 ASN F N 1
ATOM 10030 C CA . ASN F 1 155 ? 93.877 4.686 -7.365 1.00 39.06 314 ASN F CA 1
ATOM 10031 C C . ASN F 1 155 ? 94.191 6.126 -7.799 1.00 39.95 314 ASN F C 1
ATOM 10032 O O . ASN F 1 155 ? 95.289 6.401 -8.285 1.00 39.34 314 ASN F O 1
ATOM 10037 N N . ARG F 1 156 ? 93.209 7.025 -7.663 1.00 40.08 315 ARG F N 1
ATOM 10038 C CA . ARG F 1 156 ? 93.380 8.430 -8.019 1.00 39.91 315 ARG F CA 1
ATOM 10039 C C . ARG F 1 156 ? 94.449 9.071 -7.130 1.00 40.53 315 ARG F C 1
ATOM 10040 O O . ARG F 1 156 ? 95.320 9.789 -7.622 1.00 40.49 315 ARG F O 1
ATOM 10048 N N . LEU F 1 157 ? 94.393 8.800 -5.827 1.00 40.87 316 LEU F N 1
ATOM 10049 C CA . LEU F 1 157 ? 95.365 9.379 -4.903 1.00 41.90 316 LEU F CA 1
ATOM 10050 C C . LEU F 1 157 ? 96.811 8.830 -5.059 1.00 43.19 316 LEU F C 1
ATOM 10051 O O . LEU F 1 157 ? 97.761 9.614 -4.931 1.00 43.24 316 LEU F O 1
ATOM 10056 N N . GLN F 1 158 ? 96.968 7.513 -5.305 1.00 43.92 317 GLN F N 1
ATOM 10057 C CA . GLN F 1 158 ? 98.275 6.902 -5.633 1.00 45.79 317 GLN F CA 1
ATOM 10058 C C . GLN F 1 158 ? 98.917 7.584 -6.847 1.00 46.14 317 GLN F C 1
ATOM 10059 O O . GLN F 1 158 ? 100.080 8.001 -6.793 1.00 46.92 317 GLN F O 1
ATOM 10065 N N . LYS F 1 159 ? 98.163 7.714 -7.929 1.00 45.51 318 LYS F N 1
ATOM 10066 C CA . LYS F 1 159 ? 98.662 8.376 -9.108 1.00 45.91 318 LYS F CA 1
ATOM 10067 C C . LYS F 1 159 ? 99.073 9.818 -8.831 1.00 44.82 318 LYS F C 1
ATOM 10068 O O . LYS F 1 159 ? 100.139 10.234 -9.255 1.00 45.07 318 LYS F O 1
ATOM 10074 N N . LEU F 1 160 ? 98.242 10.573 -8.119 1.00 43.28 319 LEU F N 1
ATOM 10075 C CA . LEU F 1 160 ? 98.589 11.940 -7.761 1.00 41.70 319 LEU F CA 1
ATOM 10076 C C . LEU F 1 160 ? 99.808 12.033 -6.852 1.00 42.00 319 LEU F C 1
ATOM 10077 O O . LEU F 1 160 ? 100.707 12.844 -7.113 1.00 41.25 319 LEU F O 1
ATOM 10082 N N . GLY F 1 161 ? 99.819 11.215 -5.786 1.00 41.86 320 GLY F N 1
ATOM 10083 C CA . GLY F 1 161 ? 100.897 11.181 -4.812 1.00 41.75 320 GLY F CA 1
ATOM 10084 C C . GLY F 1 161 ? 102.262 11.011 -5.467 1.00 42.77 320 GLY F C 1
ATOM 10085 O O . GLY F 1 161 ? 103.234 11.699 -5.097 1.00 42.61 320 GLY F O 1
ATOM 10086 N N . SER F 1 162 ? 102.329 10.090 -6.428 1.00 42.16 321 SER F N 1
ATOM 10087 C CA . SER F 1 162 ? 103.573 9.707 -7.037 1.00 42.62 321 SER F CA 1
ATOM 10088 C C . SER F 1 162 ? 104.074 10.743 -8.092 1.00 42.90 321 SER F C 1
ATOM 10089 O O . SER F 1 162 ? 105.255 10.744 -8.429 1.00 43.54 321 SER F O 1
ATOM 10092 N N . ALA F 1 163 ? 103.174 11.619 -8.566 1.00 41.84 322 ALA F N 1
ATOM 10093 C CA . ALA F 1 163 ? 103.481 12.730 -9.457 1.00 41.57 322 ALA F CA 1
ATOM 10094 C C . ALA F 1 163 ? 103.689 14.107 -8.760 1.00 41.13 322 ALA F C 1
ATOM 10095 O O . ALA F 1 163 ? 103.978 15.104 -9.432 1.00 41.98 322 ALA F O 1
ATOM 10097 N N . GLY F 1 164 ? 103.537 14.161 -7.440 1.00 40.33 323 GLY F N 1
ATOM 10098 C CA . GLY F 1 164 ? 103.697 15.393 -6.670 1.00 39.37 323 GLY F CA 1
ATOM 10099 C C . GLY F 1 164 ? 102.525 16.338 -6.798 1.00 38.99 323 GLY F C 1
ATOM 10100 O O . GLY F 1 164 ? 102.656 17.539 -6.552 1.00 38.39 323 GLY F O 1
ATOM 10101 N N . GLN F 1 165 ? 101.361 15.793 -7.153 1.00 38.96 324 GLN F N 1
ATOM 10102 C CA . GLN F 1 165 ? 100.204 16.621 -7.499 1.00 39.24 324 GLN F CA 1
ATOM 10103 C C . GLN F 1 165 ? 98.966 16.458 -6.615 1.00 38.34 324 GLN F C 1
ATOM 10104 O O . GLN F 1 165 ? 97.876 16.673 -7.090 1.00 40.49 324 GLN F O 1
ATOM 10110 N N . LEU F 1 166 ? 99.119 16.097 -5.358 1.00 37.48 325 LEU F N 1
ATOM 10111 C CA . LEU F 1 166 ? 97.980 16.006 -4.449 1.00 36.75 325 LEU F CA 1
ATOM 10112 C C . LEU F 1 166 ? 97.567 17.426 -4.041 1.00 37.53 325 LEU F C 1
ATOM 10113 O O . LEU F 1 166 ? 98.419 18.231 -3.744 1.00 38.49 325 LEU F O 1
ATOM 10118 N N . SER F 1 167 ? 96.273 17.762 -4.086 1.00 37.34 326 SER F N 1
ATOM 10119 C CA . SER F 1 167 ? 95.819 19.124 -3.749 1.00 36.74 326 SER F CA 1
ATOM 10120 C C . SER F 1 167 ? 95.829 19.278 -2.233 1.00 36.18 326 SER F C 1
ATOM 10121 O O . SER F 1 167 ? 95.974 18.291 -1.513 1.00 35.46 326 SER F O 1
ATOM 10124 N N . THR F 1 168 ? 95.655 20.510 -1.756 1.00 36.45 327 THR F N 1
ATOM 10125 C CA . THR F 1 168 ? 95.475 20.783 -0.319 1.00 37.05 327 THR F CA 1
ATOM 10126 C C . THR F 1 168 ? 94.356 19.941 0.222 1.00 37.77 327 THR F C 1
ATOM 10127 O O . THR F 1 168 ? 94.526 19.259 1.237 1.00 38.07 327 THR F O 1
ATOM 10131 N N . ASN F 1 169 ? 93.198 19.995 -0.453 1.00 37.68 328 ASN F N 1
ATOM 10132 C CA . ASN F 1 169 ? 91.995 19.259 -0.035 1.00 38.15 328 ASN F CA 1
ATOM 10133 C C . ASN F 1 169 ? 92.248 17.751 0.145 1.00 37.08 328 ASN F C 1
ATOM 10134 O O . ASN F 1 169 ? 91.769 17.183 1.112 1.00 36.60 328 ASN F O 1
ATOM 10139 N N . ASP F 1 170 ? 93.023 17.119 -0.746 1.00 36.35 329 ASP F N 1
ATOM 10140 C CA . ASP F 1 170 ? 93.335 15.673 -0.667 1.00 36.45 329 ASP F CA 1
ATOM 10141 C C . ASP F 1 170 ? 94.082 15.361 0.611 1.00 36.14 329 ASP F C 1
ATOM 10142 O O . ASP F 1 170 ? 94.067 14.248 1.074 1.00 35.57 329 ASP F O 1
ATOM 10147 N N . LEU F 1 171 ? 94.807 16.361 1.116 1.00 36.83 330 LEU F N 1
ATOM 10148 C CA . LEU F 1 171 ? 95.747 16.232 2.203 1.00 36.03 330 LEU F CA 1
ATOM 10149 C C . LEU F 1 171 ? 95.168 16.678 3.544 1.00 36.25 330 LEU F C 1
ATOM 10150 O O . LEU F 1 171 ? 95.587 16.177 4.613 1.00 37.25 330 LEU F O 1
ATOM 10155 N N . ILE F 1 172 ? 94.252 17.643 3.530 1.00 35.11 331 ILE F N 1
ATOM 10156 C CA . ILE F 1 172 ? 93.732 18.137 4.819 1.00 34.68 331 ILE F CA 1
ATOM 10157 C C . ILE F 1 172 ? 92.544 17.300 5.327 1.00 34.27 331 ILE F C 1
ATOM 10158 O O . ILE F 1 172 ? 91.924 16.547 4.546 1.00 33.07 331 ILE F O 1
ATOM 10163 N N . GLY F 1 173 ? 92.212 17.463 6.611 1.00 34.14 332 GLY F N 1
ATOM 10164 C CA . GLY F 1 173 ? 90.944 16.963 7.148 1.00 34.62 332 GLY F CA 1
ATOM 10165 C C . GLY F 1 173 ? 90.933 15.474 7.531 1.00 34.07 332 GLY F C 1
ATOM 10166 O O . GLY F 1 173 ? 89.870 14.947 7.883 1.00 35.56 332 GLY F O 1
ATOM 10167 N N . GLY F 1 174 ? 92.082 14.809 7.500 1.00 33.20 333 GLY F N 1
ATOM 10168 C CA . GLY F 1 174 ? 92.227 13.414 7.950 1.00 32.28 333 GLY F CA 1
ATOM 10169 C C . GLY F 1 174 ? 91.681 13.185 9.341 1.00 34.10 333 GLY F C 1
ATOM 10170 O O . GLY F 1 174 ? 91.846 14.045 10.218 1.00 34.20 333 GLY F O 1
ATOM 10171 N N . THR F 1 175 ? 91.023 12.026 9.573 1.00 33.51 334 THR F N 1
ATOM 10172 C CA . THR F 1 175 ? 90.438 11.762 10.888 1.00 31.93 334 THR F CA 1
ATOM 10173 C C . THR F 1 175 ? 90.967 10.489 11.501 1.00 31.90 334 THR F C 1
ATOM 10174 O O . THR F 1 175 ? 90.858 10.288 12.703 1.00 30.23 334 THR F O 1
ATOM 10178 N N . PHE F 1 176 ? 91.603 9.669 10.679 1.00 31.33 335 PHE F N 1
ATOM 10179 C CA . PHE F 1 176 ? 92.078 8.353 11.112 1.00 32.11 335 PHE F CA 1
ATOM 10180 C C . PHE F 1 176 ? 93.063 7.975 10.045 1.00 29.94 335 PHE F C 1
ATOM 10181 O O . PHE F 1 176 ? 92.921 8.427 8.967 1.00 31.90 335 PHE F O 1
ATOM 10189 N N . THR F 1 177 ? 94.037 7.128 10.322 1.00 30.77 336 THR F N 1
ATOM 10190 C CA . THR F 1 177 ? 95.034 6.759 9.338 1.00 31.45 336 THR F CA 1
ATOM 10191 C C . THR F 1 177 ? 95.288 5.281 9.317 1.00 32.59 336 THR F C 1
ATOM 10192 O O . THR F 1 177 ? 95.324 4.636 10.378 1.00 32.92 336 THR F O 1
ATOM 10196 N N . LEU F 1 178 ? 95.474 4.741 8.102 1.00 32.94 337 LEU F N 1
ATOM 10197 C CA . LEU F 1 178 ? 96.082 3.413 7.919 1.00 34.39 337 LEU F CA 1
ATOM 10198 C C . LEU F 1 178 ? 97.445 3.496 7.204 1.00 35.15 337 LEU F C 1
ATOM 10199 O O . LEU F 1 178 ? 97.648 4.357 6.340 1.00 36.69 337 LEU F O 1
ATOM 10204 N N . SER F 1 179 ? 98.392 2.645 7.611 1.00 36.50 338 SER F N 1
ATOM 10205 C CA . SER F 1 179 ? 99.717 2.582 6.967 1.00 35.99 338 SER F CA 1
ATOM 10206 C C . SER F 1 179 ? 99.942 1.135 6.553 1.00 35.43 338 SER F C 1
ATOM 10207 O O . SER F 1 179 ? 99.991 0.233 7.390 1.00 35.50 338 SER F O 1
ATOM 10210 N N . ASN F 1 180 ? 100.026 0.906 5.255 1.00 35.67 339 ASN F N 1
ATOM 10211 C CA . ASN F 1 180 ? 100.169 -0.438 4.731 1.00 35.12 339 ASN F CA 1
ATOM 10212 C C . ASN F 1 180 ? 101.655 -0.747 4.490 1.00 35.20 339 ASN F C 1
ATOM 10213 O O . ASN F 1 180 ? 102.111 -0.890 3.362 1.00 35.26 339 ASN F O 1
ATOM 10218 N N . ILE F 1 181 ? 102.394 -0.875 5.590 1.00 35.55 340 ILE F N 1
ATOM 10219 C CA . ILE F 1 181 ? 103.835 -1.174 5.558 1.00 35.90 340 ILE F CA 1
ATOM 10220 C C . ILE F 1 181 ? 104.048 -2.502 4.784 1.00 34.39 340 ILE F C 1
ATOM 10221 O O . ILE F 1 181 ? 105.039 -2.685 4.090 1.00 34.12 340 ILE F O 1
ATOM 10226 N N . GLY F 1 182 ? 103.100 -3.416 4.951 1.00 32.83 341 GLY F N 1
ATOM 10227 C CA . GLY F 1 182 ? 103.093 -4.687 4.297 1.00 32.72 341 GLY F CA 1
ATOM 10228 C C . GLY F 1 182 ? 103.135 -4.679 2.786 1.00 33.44 341 GLY F C 1
ATOM 10229 O O . GLY F 1 182 ? 103.474 -5.694 2.180 1.00 33.35 341 GLY F O 1
ATOM 10230 N N . SER F 1 183 ? 102.837 -3.538 2.159 1.00 34.63 342 SER F N 1
ATOM 10231 C CA . SER F 1 183 ? 103.129 -3.415 0.739 1.00 35.44 342 SER F CA 1
ATOM 10232 C C . SER F 1 183 ? 104.636 -3.542 0.515 1.00 35.28 342 SER F C 1
ATOM 10233 O O . SER F 1 183 ? 105.055 -3.832 -0.575 1.00 35.50 342 SER F O 1
ATOM 10236 N N . ILE F 1 184 ? 105.462 -3.323 1.548 1.00 35.32 343 ILE F N 1
ATOM 10237 C CA . ILE F 1 184 ? 106.919 -3.536 1.387 1.00 34.54 343 ILE F CA 1
ATOM 10238 C C . ILE F 1 184 ? 107.364 -4.745 2.201 1.00 34.56 343 ILE F C 1
ATOM 10239 O O . ILE F 1 184 ? 108.025 -5.621 1.683 1.00 33.58 343 ILE F O 1
ATOM 10244 N N . GLY F 1 185 ? 106.986 -4.805 3.479 1.00 34.47 344 GLY F N 1
ATOM 10245 C CA . GLY F 1 185 ? 107.392 -5.969 4.285 1.00 34.56 344 GLY F CA 1
ATOM 10246 C C . GLY F 1 185 ? 106.852 -5.812 5.688 1.00 34.39 344 GLY F C 1
ATOM 10247 O O . GLY F 1 185 ? 106.094 -4.882 5.967 1.00 35.37 344 GLY F O 1
ATOM 10248 N N . GLY F 1 186 ? 107.259 -6.705 6.571 1.00 33.39 345 GLY F N 1
ATOM 10249 C CA . GLY F 1 186 ? 106.959 -6.522 7.971 1.00 33.82 345 GLY F CA 1
ATOM 10250 C C . GLY F 1 186 ? 105.878 -7.451 8.511 1.00 34.75 345 GLY F C 1
ATOM 10251 O O . GLY F 1 186 ? 105.081 -8.039 7.756 1.00 34.80 345 GLY F O 1
ATOM 10252 N N . THR F 1 187 ? 105.873 -7.568 9.838 1.00 34.38 346 THR F N 1
ATOM 10253 C CA . THR F 1 187 ? 104.799 -8.155 10.589 1.00 33.30 346 THR F CA 1
ATOM 10254 C C . THR F 1 187 ? 104.141 -7.071 11.470 1.00 34.22 346 THR F C 1
ATOM 10255 O O . THR F 1 187 ? 103.246 -6.338 11.039 1.00 35.17 346 THR F O 1
ATOM 10259 N N . TYR F 1 188 ? 104.587 -6.970 12.710 1.00 34.72 347 TYR F N 1
ATOM 10260 C CA . TYR F 1 188 ? 104.125 -5.948 13.629 1.00 35.19 347 TYR F CA 1
ATOM 10261 C C . TYR F 1 188 ? 104.908 -4.649 13.429 1.00 36.68 347 TYR F C 1
ATOM 10262 O O . TYR F 1 188 ? 105.986 -4.608 12.799 1.00 36.12 347 TYR F O 1
ATOM 10271 N N . ALA F 1 189 ? 104.391 -3.585 14.021 1.00 37.96 348 ALA F N 1
ATOM 10272 C CA . ALA F 1 189 ? 105.036 -2.297 13.916 1.00 38.22 348 ALA F CA 1
ATOM 10273 C C . ALA F 1 189 ? 104.585 -1.465 15.101 1.00 38.54 348 ALA F C 1
ATOM 10274 O O . ALA F 1 189 ? 103.772 -1.898 15.896 1.00 36.91 348 ALA F O 1
ATOM 10276 N N . LYS F 1 190 ? 105.171 -0.273 15.241 1.00 38.96 349 LYS F N 1
ATOM 10277 C CA . LYS F 1 190 ? 104.640 0.686 16.169 1.00 38.88 349 LYS F CA 1
ATOM 10278 C C . LYS F 1 190 ? 104.484 1.980 15.369 1.00 37.29 349 LYS F C 1
ATOM 10279 O O . LYS F 1 190 ? 105.413 2.787 15.293 1.00 38.22 349 LYS F O 1
ATOM 10285 N N . PRO F 1 191 ? 103.311 2.177 14.759 1.00 35.49 350 PRO F N 1
ATOM 10286 C CA . PRO F 1 191 ? 103.082 3.423 14.004 1.00 34.45 350 PRO F CA 1
ATOM 10287 C C . PRO F 1 191 ? 102.924 4.662 14.946 1.00 34.55 350 PRO F C 1
ATOM 10288 O O . PRO F 1 191 ? 102.514 4.543 16.111 1.00 34.48 350 PRO F O 1
ATOM 10292 N N . VAL F 1 192 ? 103.218 5.850 14.405 1.00 34.02 351 VAL F N 1
ATOM 10293 C CA . VAL F 1 192 ? 103.177 7.074 15.126 1.00 33.39 351 VAL F CA 1
ATOM 10294 C C . VAL F 1 192 ? 101.834 7.800 14.786 1.00 34.00 351 VAL F C 1
ATOM 10295 O O . VAL F 1 192 ? 101.533 8.053 13.614 1.00 32.54 351 VAL F O 1
ATOM 10299 N N . ILE F 1 193 ? 101.040 8.118 15.822 1.00 35.02 352 ILE F N 1
ATOM 10300 C CA . ILE F 1 193 ? 99.791 8.871 15.625 1.00 34.72 352 ILE F CA 1
ATOM 10301 C C . ILE F 1 193 ? 100.104 10.280 15.050 1.00 35.72 352 ILE F C 1
ATOM 10302 O O . ILE F 1 193 ? 101.124 10.883 15.387 1.00 35.11 352 ILE F O 1
ATOM 10307 N N . LEU F 1 194 ? 99.256 10.731 14.118 1.00 35.88 353 LEU F N 1
ATOM 10308 C CA . LEU F 1 194 ? 99.422 11.996 13.452 1.00 35.37 353 LEU F CA 1
ATOM 10309 C C . LEU F 1 194 ? 98.493 13.002 14.079 1.00 36.04 353 LEU F C 1
ATOM 10310 O O . LEU F 1 194 ? 97.325 12.994 13.794 1.00 37.38 353 LEU F O 1
ATOM 10315 N N . PRO F 1 195 ? 99.019 13.895 14.912 1.00 35.55 354 PRO F N 1
ATOM 10316 C CA . PRO F 1 195 ? 98.183 14.921 15.515 1.00 35.41 354 PRO F CA 1
ATOM 10317 C C . PRO F 1 195 ? 97.425 15.675 14.414 1.00 35.52 354 PRO F C 1
ATOM 10318 O O . PRO F 1 195 ? 98.029 15.946 13.374 1.00 36.56 354 PRO F O 1
ATOM 10322 N N . PRO F 1 196 ? 96.129 16.066 14.634 1.00 35.08 355 PRO F N 1
ATOM 10323 C CA . PRO F 1 196 ? 95.288 15.929 15.828 1.00 34.56 355 PRO F CA 1
ATOM 10324 C C . PRO F 1 196 ? 94.477 14.624 15.934 1.00 35.77 355 PRO F C 1
ATOM 10325 O O . PRO F 1 196 ? 93.556 14.548 16.773 1.00 34.46 355 PRO F O 1
ATOM 10329 N N . GLU F 1 197 ? 94.814 13.619 15.119 1.00 35.09 356 GLU F N 1
ATOM 10330 C CA . GLU F 1 197 ? 94.178 12.292 15.217 1.00 35.86 356 GLU F CA 1
ATOM 10331 C C . GLU F 1 197 ? 94.584 11.601 16.518 1.00 35.91 356 GLU F C 1
ATOM 10332 O O . GLU F 1 197 ? 95.519 12.032 17.208 1.00 36.40 356 GLU F O 1
ATOM 10338 N N . VAL F 1 198 ? 93.832 10.567 16.882 1.00 37.02 357 VAL F N 1
ATOM 10339 C CA . VAL F 1 198 ? 93.992 9.838 18.168 1.00 34.58 357 VAL F CA 1
ATOM 10340 C C . VAL F 1 198 ? 94.323 8.355 17.927 1.00 35.21 357 VAL F C 1
ATOM 10341 O O . VAL F 1 198 ? 94.637 7.615 18.871 1.00 34.22 357 VAL F O 1
ATOM 10345 N N . ALA F 1 199 ? 94.252 7.902 16.669 1.00 34.83 358 ALA F N 1
ATOM 10346 C CA . ALA F 1 199 ? 94.629 6.538 16.398 1.00 35.19 358 ALA F CA 1
ATOM 10347 C C . ALA F 1 199 ? 95.219 6.310 14.960 1.00 35.82 358 ALA F C 1
ATOM 10348 O O . ALA F 1 199 ? 94.992 7.126 14.052 1.00 35.56 358 ALA F O 1
ATOM 10350 N N . ILE F 1 200 ? 96.010 5.213 14.807 1.00 35.34 359 ILE F N 1
ATOM 10351 C CA . ILE F 1 200 ? 96.567 4.774 13.488 1.00 34.25 359 ILE F CA 1
ATOM 10352 C C . ILE F 1 200 ? 96.752 3.232 13.493 1.00 34.30 359 ILE F C 1
ATOM 10353 O O . ILE F 1 200 ? 97.052 2.687 14.516 1.00 34.91 359 ILE F O 1
ATOM 10358 N N . GLY F 1 201 ? 96.619 2.571 12.354 1.00 33.77 360 GLY F N 1
ATOM 10359 C CA . GLY F 1 201 ? 96.876 1.133 12.233 1.00 33.48 360 GLY F CA 1
ATOM 10360 C C . GLY F 1 201 ? 97.900 0.874 11.160 1.00 33.93 360 GLY F C 1
ATOM 10361 O O . GLY F 1 201 ? 97.854 1.498 10.106 1.00 34.53 360 GLY F O 1
ATOM 10362 N N . ALA F 1 202 ? 98.832 -0.035 11.438 1.00 32.77 361 ALA F N 1
ATOM 10363 C CA . ALA F 1 202 ? 99.847 -0.415 10.493 1.00 34.37 361 ALA F CA 1
ATOM 10364 C C . ALA F 1 202 ? 99.532 -1.865 10.117 1.00 34.85 361 ALA F C 1
ATOM 10365 O O . ALA F 1 202 ? 99.468 -2.735 10.991 1.00 34.20 361 ALA F O 1
ATOM 10367 N N . LEU F 1 203 ? 99.397 -2.121 8.820 1.00 34.74 362 LEU F N 1
ATOM 10368 C CA . LEU F 1 203 ? 99.087 -3.473 8.320 1.00 35.81 362 LEU F CA 1
ATOM 10369 C C . LEU F 1 203 ? 100.338 -4.138 7.861 1.00 34.04 362 LEU F C 1
ATOM 10370 O O . LEU F 1 203 ? 101.118 -3.539 7.155 1.00 35.33 362 LEU F O 1
ATOM 10375 N N . GLY F 1 204 ? 100.550 -5.383 8.237 1.00 34.02 363 GLY F N 1
ATOM 10376 C CA . GLY F 1 204 ? 101.803 -6.051 7.852 1.00 32.51 363 GLY F CA 1
ATOM 10377 C C . GLY F 1 204 ? 101.591 -6.889 6.605 1.00 34.53 363 GLY F C 1
ATOM 10378 O O . GLY F 1 204 ? 100.516 -6.810 5.963 1.00 33.87 363 GLY F O 1
ATOM 10379 N N . THR F 1 205 ? 102.589 -7.721 6.277 1.00 34.47 364 THR F N 1
ATOM 10380 C CA . THR F 1 205 ? 102.569 -8.602 5.082 1.00 36.73 364 THR F CA 1
ATOM 10381 C C . THR F 1 205 ? 101.601 -9.729 5.303 1.00 36.63 364 THR F C 1
ATOM 10382 O O . THR F 1 205 ? 101.588 -10.362 6.388 1.00 37.45 364 THR F O 1
ATOM 10386 N N . ILE F 1 206 ? 100.766 -9.965 4.300 1.00 36.28 365 ILE F N 1
ATOM 10387 C CA . ILE F 1 206 ? 99.921 -11.174 4.258 1.00 35.62 365 ILE F CA 1
ATOM 10388 C C . ILE F 1 206 ? 100.766 -12.386 3.890 1.00 35.49 365 ILE F C 1
ATOM 10389 O O . ILE F 1 206 ? 101.413 -12.408 2.860 1.00 36.45 365 ILE F O 1
ATOM 10394 N N . LYS F 1 207 ? 100.742 -13.420 4.716 1.00 36.34 366 LYS F N 1
ATOM 10395 C CA . LYS F 1 207 ? 101.664 -14.539 4.549 1.00 37.15 366 LYS F CA 1
ATOM 10396 C C . LYS F 1 207 ? 100.927 -15.851 4.877 1.00 36.32 366 LYS F C 1
ATOM 10397 O O . LYS F 1 207 ? 100.064 -15.884 5.754 1.00 36.55 366 LYS F O 1
ATOM 10403 N N . ALA F 1 208 ? 101.264 -16.938 4.198 1.00 35.39 367 ALA F N 1
ATOM 10404 C CA . ALA F 1 208 ? 100.618 -18.210 4.479 1.00 34.94 367 ALA F CA 1
ATOM 10405 C C . ALA F 1 208 ? 101.395 -18.907 5.582 1.00 34.52 367 ALA F C 1
ATOM 10406 O O . ALA F 1 208 ? 102.614 -19.106 5.468 1.00 33.54 367 ALA F O 1
ATOM 10408 N N . LEU F 1 209 ? 100.662 -19.265 6.640 1.00 33.90 368 LEU F N 1
ATOM 10409 C CA . LEU F 1 209 ? 101.201 -19.867 7.885 1.00 33.06 368 LEU F CA 1
ATOM 10410 C C . LEU F 1 209 ? 100.400 -21.120 8.213 1.00 32.24 368 LEU F C 1
ATOM 10411 O O . LEU F 1 209 ? 99.226 -21.151 7.920 1.00 32.44 368 LEU F O 1
ATOM 10416 N N . PRO F 1 210 ? 101.026 -22.176 8.778 1.00 32.68 369 PRO F N 1
ATOM 10417 C CA . PRO F 1 210 ? 100.174 -23.296 9.230 1.00 32.23 369 PRO F CA 1
ATOM 10418 C C . PRO F 1 210 ? 99.300 -22.893 10.423 1.00 32.55 369 PRO F C 1
ATOM 10419 O O . PRO F 1 210 ? 99.808 -22.329 11.405 1.00 32.14 369 PRO F O 1
ATOM 10423 N N . ARG F 1 211 ? 98.001 -23.155 10.327 1.00 32.45 370 ARG F N 1
ATOM 10424 C CA . ARG F 1 211 ? 97.064 -22.846 11.403 1.00 32.92 370 ARG F CA 1
ATOM 10425 C C . ARG F 1 211 ? 96.037 -23.962 11.512 1.00 33.16 370 ARG F C 1
ATOM 10426 O O . ARG F 1 211 ? 95.784 -24.652 10.543 1.00 32.89 370 ARG F O 1
ATOM 10434 N N . PHE F 1 212 ? 95.462 -24.143 12.700 1.00 33.48 371 PHE F N 1
ATOM 10435 C CA . PHE F 1 212 ? 94.427 -25.136 12.910 1.00 33.81 371 PHE F CA 1
ATOM 10436 C C . PHE F 1 212 ? 93.098 -24.669 12.376 1.00 35.39 371 PHE F C 1
ATOM 10437 O O . PHE F 1 212 ? 92.730 -23.521 12.577 1.00 36.00 371 PHE F O 1
ATOM 10445 N N . ASN F 1 213 ? 92.385 -25.551 11.676 1.00 38.25 372 ASN F N 1
ATOM 10446 C CA . ASN F 1 213 ? 90.959 -25.297 11.364 1.00 41.13 372 ASN F CA 1
ATOM 10447 C C . ASN F 1 213 ? 90.056 -25.781 12.502 1.00 42.92 372 ASN F C 1
ATOM 10448 O O . ASN F 1 213 ? 90.556 -26.250 13.536 1.00 43.02 372 ASN F O 1
ATOM 10453 N N . GLU F 1 214 ? 88.742 -25.647 12.292 1.00 45.25 373 GLU F N 1
ATOM 10454 C CA . GLU F 1 214 ? 87.693 -26.094 13.226 1.00 47.39 373 GLU F CA 1
ATOM 10455 C C . GLU F 1 214 ? 87.901 -27.562 13.629 1.00 47.51 373 GLU F C 1
ATOM 10456 O O . GLU F 1 214 ? 87.944 -27.882 14.825 1.00 48.21 373 GLU F O 1
ATOM 10462 N N . LYS F 1 215 ? 88.088 -28.434 12.635 1.00 47.26 374 LYS F N 1
ATOM 10463 C CA . LYS F 1 215 ? 88.309 -29.868 12.872 1.00 46.67 374 LYS F CA 1
ATOM 10464 C C . LYS F 1 215 ? 89.648 -30.231 13.549 1.00 45.74 374 LYS F C 1
ATOM 10465 O O . LYS F 1 215 ? 89.897 -31.394 13.844 1.00 46.01 374 LYS F O 1
ATOM 10471 N N . GLY F 1 216 ? 90.507 -29.240 13.768 1.00 44.93 375 GLY F N 1
ATOM 10472 C CA . GLY F 1 216 ? 91.824 -29.455 14.374 1.00 43.46 375 GLY F CA 1
ATOM 10473 C C . GLY F 1 216 ? 92.898 -29.963 13.418 1.00 42.45 375 GLY F C 1
ATOM 10474 O O . GLY F 1 216 ? 93.854 -30.631 13.845 1.00 42.18 375 GLY F O 1
ATOM 10475 N N . GLU F 1 217 ? 92.738 -29.646 12.132 1.00 40.84 376 GLU F N 1
ATOM 10476 C CA . GLU F 1 217 ? 93.675 -30.059 11.099 1.00 40.16 376 GLU F CA 1
ATOM 10477 C C . GLU F 1 217 ? 94.613 -28.894 10.797 1.00 38.94 376 GLU F C 1
ATOM 10478 O O . GLU F 1 217 ? 94.255 -27.735 11.003 1.00 38.64 376 GLU F O 1
ATOM 10484 N N . VAL F 1 218 ? 95.831 -29.192 10.366 1.00 38.07 377 VAL F N 1
ATOM 10485 C CA . VAL F 1 218 ? 96.749 -28.128 9.974 1.00 37.55 377 VAL F CA 1
ATOM 10486 C C . VAL F 1 218 ? 96.349 -27.672 8.568 1.00 38.07 377 VAL F C 1
ATOM 10487 O O . VAL F 1 218 ? 96.201 -28.490 7.654 1.00 38.23 377 VAL F O 1
ATOM 10491 N N . CYS F 1 219 ? 96.115 -26.371 8.417 1.00 38.24 378 CYS F N 1
ATOM 10492 C CA A CYS F 1 219 ? 95.704 -25.800 7.145 0.50 38.56 378 CYS F CA 1
ATOM 10493 C CA B CYS F 1 219 ? 95.737 -25.828 7.117 0.50 38.53 378 CYS F CA 1
ATOM 10494 C C . CYS F 1 219 ? 96.629 -24.659 6.718 1.00 38.43 378 CYS F C 1
ATOM 10495 O O . CYS F 1 219 ? 97.495 -24.237 7.481 1.00 38.49 378 CYS F O 1
ATOM 10500 N N . LYS F 1 220 ? 96.439 -24.160 5.503 1.00 38.24 379 LYS F N 1
ATOM 10501 C CA . LYS F 1 220 ? 97.227 -23.064 4.979 1.00 38.81 379 LYS F CA 1
ATOM 10502 C C . LYS F 1 220 ? 96.314 -21.888 5.187 1.00 38.13 379 LYS F C 1
ATOM 10503 O O . LYS F 1 220 ? 95.228 -21.868 4.610 1.00 38.04 379 LYS F O 1
ATOM 10509 N N . ALA F 1 221 ? 96.723 -20.947 6.044 1.00 36.33 380 ALA F N 1
ATOM 10510 C CA . ALA F 1 221 ? 95.931 -19.723 6.286 1.00 35.70 380 ALA F CA 1
ATOM 10511 C C . ALA F 1 221 ? 96.721 -18.473 5.881 1.00 34.94 380 ALA F C 1
ATOM 10512 O O . ALA F 1 221 ? 97.906 -18.373 6.195 1.00 35.19 380 ALA F O 1
ATOM 10514 N N . GLN F 1 222 ? 96.085 -17.558 5.153 1.00 34.78 381 GLN F N 1
ATOM 10515 C CA . GLN F 1 222 ? 96.687 -16.249 4.818 1.00 35.78 381 GLN F CA 1
ATOM 10516 C C . GLN F 1 222 ? 96.546 -15.325 6.012 1.00 35.58 381 GLN F C 1
ATOM 10517 O O . GLN F 1 222 ? 95.442 -14.836 6.317 1.00 36.78 381 GLN F O 1
ATOM 10523 N N . ILE F 1 223 ? 97.659 -15.111 6.701 1.00 35.44 382 ILE F N 1
ATOM 10524 C CA . ILE F 1 223 ? 97.651 -14.389 7.964 1.00 34.87 382 ILE F CA 1
ATOM 10525 C C . ILE F 1 223 ? 98.259 -13.006 7.796 1.00 34.85 382 ILE F C 1
ATOM 10526 O O . ILE F 1 223 ? 99.306 -12.845 7.177 1.00 35.04 382 ILE F O 1
ATOM 10531 N N . MET F 1 224 ? 97.617 -12.013 8.387 1.00 34.35 383 MET F N 1
ATOM 10532 C CA . MET F 1 224 ? 98.129 -10.667 8.361 1.00 34.21 383 MET F CA 1
ATOM 10533 C C . MET F 1 224 ? 98.118 -10.140 9.771 1.00 35.03 383 MET F C 1
ATOM 10534 O O . MET F 1 224 ? 97.125 -10.298 10.489 1.00 35.28 383 MET F O 1
ATOM 10539 N N . ASN F 1 225 ? 99.214 -9.499 10.157 1.00 34.62 384 ASN F N 1
ATOM 10540 C CA . ASN F 1 225 ? 99.264 -8.792 11.417 1.00 33.94 384 ASN F CA 1
ATOM 10541 C C . ASN F 1 225 ? 98.800 -7.371 11.288 1.00 34.58 384 ASN F C 1
ATOM 10542 O O . ASN F 1 225 ? 98.961 -6.720 10.221 1.00 35.06 384 ASN F O 1
ATOM 10547 N N . VAL F 1 226 ? 98.215 -6.881 12.376 1.00 33.98 385 VAL F N 1
ATOM 10548 C CA . VAL F 1 226 ? 97.770 -5.498 12.493 1.00 33.95 385 VAL F CA 1
ATOM 10549 C C . VAL F 1 226 ? 98.275 -4.923 13.846 1.00 34.00 385 VAL F C 1
ATOM 10550 O O . VAL F 1 226 ? 98.295 -5.633 14.864 1.00 32.47 385 VAL F O 1
ATOM 10554 N N . SER F 1 227 ? 98.785 -3.695 13.798 1.00 32.74 386 SER F N 1
ATOM 10555 C CA . SER F 1 227 ? 99.307 -2.967 14.974 1.00 33.52 386 SER F CA 1
ATOM 10556 C C . SER F 1 227 ? 98.608 -1.626 15.029 1.00 33.69 386 SER F C 1
ATOM 10557 O O . SER F 1 227 ? 98.737 -0.845 14.071 1.00 33.59 386 SER F O 1
ATOM 10560 N N . TRP F 1 228 ? 97.838 -1.395 16.093 1.00 33.03 387 TRP F N 1
ATOM 10561 C CA . TRP F 1 228 ? 97.175 -0.115 16.331 1.00 34.85 387 TRP F CA 1
ATOM 10562 C C . TRP F 1 228 ? 97.922 0.694 17.394 1.00 34.93 387 TRP F C 1
ATOM 10563 O O . TRP F 1 228 ? 98.351 0.159 18.422 1.00 36.18 387 TRP F O 1
ATOM 10574 N N . SER F 1 229 ? 98.005 1.993 17.210 1.00 35.42 388 SER F N 1
ATOM 10575 C CA . SER F 1 229 ? 98.522 2.871 18.293 1.00 34.67 388 SER F CA 1
ATOM 10576 C C . SER F 1 229 ? 97.369 3.807 18.550 1.00 35.02 388 SER F C 1
ATOM 10577 O O . SER F 1 229 ? 96.718 4.221 17.596 1.00 35.89 388 SER F O 1
ATOM 10580 N N . ALA F 1 230 ? 97.133 4.169 19.803 1.00 34.82 389 ALA F N 1
ATOM 10581 C CA . ALA F 1 230 ? 96.011 5.004 20.149 1.00 34.72 389 ALA F CA 1
ATOM 10582 C C . ALA F 1 230 ? 96.452 5.944 21.236 1.00 34.80 389 ALA F C 1
ATOM 10583 O O . ALA F 1 230 ? 97.369 5.649 21.984 1.00 34.01 389 ALA F O 1
ATOM 10585 N N . ASP F 1 231 ? 95.808 7.098 21.299 1.00 34.78 390 ASP F N 1
ATOM 10586 C CA . ASP F 1 231 ? 96.119 8.111 22.299 1.00 35.13 390 ASP F CA 1
ATOM 10587 C C . ASP F 1 231 ? 95.527 7.674 23.644 1.00 35.04 390 ASP F C 1
ATOM 10588 O O . ASP F 1 231 ? 94.319 7.729 23.849 1.00 35.30 390 ASP F O 1
ATOM 10593 N N . HIS F 1 232 ? 96.371 7.300 24.590 1.00 35.24 391 HIS F N 1
ATOM 10594 C CA . HIS F 1 232 ? 95.866 6.659 25.782 1.00 34.55 391 HIS F CA 1
ATOM 10595 C C . HIS F 1 232 ? 95.325 7.677 26.802 1.00 34.65 391 HIS F C 1
ATOM 10596 O O . HIS F 1 232 ? 94.781 7.307 27.821 1.00 33.61 391 HIS F O 1
ATOM 10603 N N . ARG F 1 233 ? 95.499 8.966 26.554 1.00 34.51 392 ARG F N 1
ATOM 10604 C CA . ARG F 1 233 ? 94.886 9.968 27.434 1.00 34.65 392 ARG F CA 1
ATOM 10605 C C . ARG F 1 233 ? 93.351 9.830 27.369 1.00 34.72 392 ARG F C 1
ATOM 10606 O O . ARG F 1 233 ? 92.662 10.046 28.371 1.00 34.18 392 ARG F O 1
ATOM 10614 N N . ILE F 1 234 ? 92.829 9.468 26.190 1.00 35.28 393 ILE F N 1
ATOM 10615 C CA . ILE F 1 234 ? 91.385 9.340 26.013 1.00 37.69 393 ILE F CA 1
ATOM 10616 C C . ILE F 1 234 ? 90.846 8.030 25.450 1.00 37.63 393 ILE F C 1
ATOM 10617 O O . ILE F 1 234 ? 89.633 7.826 25.490 1.00 38.08 393 ILE F O 1
ATOM 10622 N N . ILE F 1 235 ? 91.728 7.192 24.909 1.00 37.99 394 ILE F N 1
ATOM 10623 C CA . ILE F 1 235 ? 91.385 5.861 24.383 1.00 38.21 394 ILE F CA 1
ATOM 10624 C C . ILE F 1 235 ? 91.939 4.763 25.287 1.00 38.73 394 ILE F C 1
ATOM 10625 O O . ILE F 1 235 ? 93.133 4.705 25.580 1.00 38.74 394 ILE F O 1
ATOM 10630 N N . ASP F 1 236 ? 91.060 3.896 25.768 1.00 38.64 395 ASP F N 1
ATOM 10631 C CA . ASP F 1 236 ? 91.499 2.825 26.633 1.00 38.23 395 ASP F CA 1
ATOM 10632 C C . ASP F 1 236 ? 91.636 1.555 25.824 1.00 37.87 395 ASP F C 1
ATOM 10633 O O . ASP F 1 236 ? 91.173 1.497 24.679 1.00 36.79 395 ASP F O 1
ATOM 10638 N N . GLY F 1 237 ? 92.329 0.558 26.383 1.00 38.15 396 GLY F N 1
ATOM 10639 C CA . GLY F 1 237 ? 92.668 -0.656 25.619 1.00 37.39 396 GLY F CA 1
ATOM 10640 C C . GLY F 1 237 ? 91.501 -1.529 25.172 1.00 36.57 396 GLY F C 1
ATOM 10641 O O . GLY F 1 237 ? 91.598 -2.250 24.174 1.00 36.55 396 GLY F O 1
ATOM 10642 N N . ALA F 1 238 ? 90.410 -1.468 25.914 1.00 36.68 397 ALA F N 1
ATOM 10643 C CA . ALA F 1 238 ? 89.163 -2.204 25.575 1.00 36.89 397 ALA F CA 1
ATOM 10644 C C . ALA F 1 238 ? 88.551 -1.690 24.310 1.00 36.89 397 ALA F C 1
ATOM 10645 O O . ALA F 1 238 ? 88.154 -2.492 23.462 1.00 37.32 397 ALA F O 1
ATOM 10647 N N . THR F 1 239 ? 88.445 -0.353 24.197 1.00 36.01 398 THR F N 1
ATOM 10648 C CA . THR F 1 239 ? 87.937 0.311 22.997 1.00 35.59 398 THR F CA 1
ATOM 10649 C C . THR F 1 239 ? 88.741 -0.089 21.748 1.00 35.46 398 THR F C 1
ATOM 10650 O O . THR F 1 239 ? 88.165 -0.532 20.771 1.00 33.02 398 THR F O 1
ATOM 10654 N N . VAL F 1 240 ? 90.076 0.011 21.805 1.00 35.82 399 VAL F N 1
ATOM 10655 C CA . VAL F 1 240 ? 90.940 -0.430 20.688 1.00 36.90 399 VAL F CA 1
ATOM 10656 C C . VAL F 1 240 ? 90.751 -1.887 20.363 1.00 37.08 399 VAL F C 1
ATOM 10657 O O . VAL F 1 240 ? 90.685 -2.282 19.201 1.00 37.44 399 VAL F O 1
ATOM 10661 N N . SER F 1 241 ? 90.695 -2.714 21.410 1.00 37.35 400 SER F N 1
ATOM 10662 C CA . SER F 1 241 ? 90.523 -4.138 21.231 1.00 37.43 400 SER F CA 1
ATOM 10663 C C . SER F 1 241 ? 89.195 -4.522 20.595 1.00 37.08 400 SER F C 1
ATOM 10664 O O . SER F 1 241 ? 89.160 -5.258 19.626 1.00 38.13 400 SER F O 1
ATOM 10667 N N . ARG F 1 242 ? 88.100 -4.053 21.167 1.00 36.05 401 ARG F N 1
ATOM 10668 C CA . ARG F 1 242 ? 86.781 -4.254 20.590 1.00 35.51 401 ARG F CA 1
ATOM 10669 C C . ARG F 1 242 ? 86.701 -3.713 19.157 1.00 35.80 401 ARG F C 1
ATOM 10670 O O . ARG F 1 242 ? 86.203 -4.403 18.276 1.00 35.36 401 ARG F O 1
ATOM 10678 N N . PHE F 1 243 ? 87.225 -2.502 18.933 1.00 34.74 402 PHE F N 1
ATOM 10679 C CA . PHE F 1 243 ? 87.278 -1.955 17.584 1.00 35.81 402 PHE F CA 1
ATOM 10680 C C . PHE F 1 243 ? 88.019 -2.895 16.658 1.00 36.16 402 PHE F C 1
ATOM 10681 O O . PHE F 1 243 ? 87.562 -3.154 15.546 1.00 35.85 402 PHE F O 1
ATOM 10689 N N . SER F 1 244 ? 89.173 -3.378 17.118 1.00 36.59 403 SER F N 1
ATOM 10690 C CA . SER F 1 244 ? 90.038 -4.224 16.311 1.00 35.91 403 SER F CA 1
ATOM 10691 C C . SER F 1 244 ? 89.378 -5.579 16.085 1.00 36.03 403 SER F C 1
ATOM 10692 O O . SER F 1 244 ? 89.493 -6.120 14.989 1.00 36.50 403 SER F O 1
ATOM 10695 N N . ASN F 1 245 ? 88.711 -6.142 17.112 1.00 35.76 404 ASN F N 1
ATOM 10696 C CA . ASN F 1 245 ? 87.904 -7.370 16.953 1.00 35.97 404 ASN F CA 1
ATOM 10697 C C . ASN F 1 245 ? 86.745 -7.197 15.958 1.00 35.57 404 ASN F C 1
ATOM 10698 O O . ASN F 1 245 ? 86.431 -8.103 15.209 1.00 35.90 404 ASN F O 1
ATOM 10703 N N . LEU F 1 246 ? 86.079 -6.051 15.976 1.00 35.93 405 LEU F N 1
ATOM 10704 C CA . LEU F 1 246 ? 84.993 -5.765 14.976 1.00 37.02 405 LEU F CA 1
ATOM 10705 C C . LEU F 1 246 ? 85.552 -5.710 13.536 1.00 37.04 405 LEU F C 1
ATOM 10706 O O . LEU F 1 246 ? 85.100 -6.430 12.636 1.00 37.43 405 LEU F O 1
ATOM 10711 N N . TRP F 1 247 ? 86.535 -4.843 13.350 1.00 36.42 406 TRP F N 1
ATOM 10712 C CA . TRP F 1 247 ? 87.259 -4.656 12.092 1.00 36.80 406 TRP F CA 1
ATOM 10713 C C . TRP F 1 247 ? 87.675 -6.032 11.555 1.00 37.40 406 TRP F C 1
ATOM 10714 O O . TRP F 1 247 ? 87.438 -6.380 10.403 1.00 37.25 406 TRP F O 1
ATOM 10725 N N . LYS F 1 248 ? 88.317 -6.803 12.426 1.00 37.49 407 LYS F N 1
ATOM 10726 C CA . LYS F 1 248 ? 88.807 -8.127 12.096 1.00 39.32 407 LYS F CA 1
ATOM 10727 C C . LYS F 1 248 ? 87.671 -9.134 11.754 1.00 38.34 407 LYS F C 1
ATOM 10728 O O . LYS F 1 248 ? 87.828 -9.962 10.853 1.00 37.89 407 LYS F O 1
ATOM 10734 N N . SER F 1 249 ? 86.529 -9.051 12.437 1.00 37.86 408 SER F N 1
ATOM 10735 C CA . SER F 1 249 ? 85.404 -9.927 12.098 1.00 37.40 408 SER F CA 1
ATOM 10736 C C . SER F 1 249 ? 84.904 -9.652 10.689 1.00 36.70 408 SER F C 1
ATOM 10737 O O . SER F 1 249 ? 84.520 -10.610 9.981 1.00 38.88 408 SER F O 1
ATOM 10740 N N . TYR F 1 250 ? 84.873 -8.387 10.279 1.00 35.66 409 TYR F N 1
ATOM 10741 C CA . TYR F 1 250 ? 84.401 -8.007 8.927 1.00 35.56 409 TYR F CA 1
ATOM 10742 C C . TYR F 1 250 ? 85.293 -8.503 7.818 1.00 34.76 409 TYR F C 1
ATOM 10743 O O . TYR F 1 250 ? 84.823 -8.738 6.731 1.00 33.78 409 TYR F O 1
ATOM 10752 N N . LEU F 1 251 ? 86.589 -8.622 8.109 1.00 33.84 410 LEU F N 1
ATOM 10753 C CA . LEU F 1 251 ? 87.597 -9.118 7.178 1.00 33.59 410 LEU F CA 1
ATOM 10754 C C . LEU F 1 251 ? 87.763 -10.630 7.228 1.00 32.85 410 LEU F C 1
ATOM 10755 O O . LEU F 1 251 ? 88.045 -11.228 6.183 1.00 31.68 410 LEU F O 1
ATOM 10760 N N . GLU F 1 252 ? 87.604 -11.238 8.413 1.00 33.11 411 GLU F N 1
ATOM 10761 C CA . GLU F 1 252 ? 87.645 -12.717 8.536 1.00 35.50 411 GLU F CA 1
ATOM 10762 C C . GLU F 1 252 ? 86.370 -13.340 8.019 1.00 36.04 411 GLU F C 1
ATOM 10763 O O . GLU F 1 252 ? 86.394 -14.412 7.406 1.00 36.40 411 GLU F O 1
ATOM 10769 N N . ASN F 1 253 ? 85.252 -12.636 8.212 1.00 37.31 412 ASN F N 1
ATOM 10770 C CA . ASN F 1 253 ? 83.959 -13.056 7.626 1.00 37.75 412 ASN F CA 1
ATOM 10771 C C . ASN F 1 253 ? 83.343 -11.899 6.801 1.00 37.68 412 ASN F C 1
ATOM 10772 O O . ASN F 1 253 ? 82.504 -11.149 7.317 1.00 37.03 412 ASN F O 1
ATOM 10777 N N . PRO F 1 254 ? 83.786 -11.711 5.550 1.00 36.82 413 PRO F N 1
ATOM 10778 C CA . PRO F 1 254 ? 83.330 -10.552 4.751 1.00 37.32 413 PRO F CA 1
ATOM 10779 C C . PRO F 1 254 ? 81.800 -10.438 4.541 1.00 38.63 413 PRO F C 1
ATOM 10780 O O . PRO F 1 254 ? 81.290 -9.421 4.079 1.00 38.69 413 PRO F O 1
ATOM 10784 N N . ALA F 1 255 ? 81.095 -11.497 4.900 1.00 39.56 414 ALA F N 1
ATOM 10785 C CA . ALA F 1 255 ? 79.678 -11.600 4.742 1.00 40.37 414 ALA F CA 1
ATOM 10786 C C . ALA F 1 255 ? 79.029 -10.802 5.820 1.00 40.31 414 ALA F C 1
ATOM 10787 O O . ALA F 1 255 ? 77.866 -10.428 5.699 1.00 40.29 414 ALA F O 1
ATOM 10789 N N . PHE F 1 256 ? 79.755 -10.581 6.903 1.00 40.13 415 PHE F N 1
ATOM 10790 C CA . PHE F 1 256 ? 79.240 -9.714 7.947 1.00 41.69 415 PHE F CA 1
ATOM 10791 C C . PHE F 1 256 ? 79.123 -8.264 7.438 1.00 41.73 415 PHE F C 1
ATOM 10792 O O . PHE F 1 256 ? 78.322 -7.522 7.983 1.00 43.21 415 PHE F O 1
ATOM 10800 N N . MET F 1 257 ? 79.907 -7.870 6.418 1.00 40.62 416 MET F N 1
ATOM 10801 C CA . MET F 1 257 ? 79.783 -6.535 5.806 1.00 40.94 416 MET F CA 1
ATOM 10802 C C . MET F 1 257 ? 78.547 -6.408 4.944 1.00 40.59 416 MET F C 1
ATOM 10803 O O . MET F 1 257 ? 77.922 -5.368 4.898 1.00 42.15 416 MET F O 1
ATOM 10808 N N . LEU F 1 258 ? 78.201 -7.481 4.249 1.00 39.60 417 LEU F N 1
ATOM 10809 C CA . LEU F 1 258 ? 77.036 -7.533 3.383 1.00 38.97 417 LEU F CA 1
ATOM 10810 C C . LEU F 1 258 ? 75.705 -7.298 4.128 1.00 38.63 417 LEU F C 1
ATOM 10811 O O . LEU F 1 258 ? 74.772 -6.719 3.562 1.00 39.57 417 LEU F O 1
ATOM 10816 N N . LEU F 1 259 ? 75.625 -7.743 5.391 1.00 37.62 418 LEU F N 1
ATOM 10817 C CA . LEU F 1 259 ? 74.450 -7.541 6.217 1.00 36.34 418 LEU F CA 1
ATOM 10818 C C . LEU F 1 259 ? 73.973 -6.092 6.329 1.00 36.18 418 LEU F C 1
ATOM 10819 O O . LEU F 1 259 ? 72.770 -5.823 6.139 1.00 34.23 418 LEU F O 1
ATOM 10824 N N . ASP F 1 260 ? 74.889 -5.162 6.603 1.00 36.01 419 ASP F N 1
ATOM 10825 C CA . ASP F 1 260 ? 74.495 -3.747 6.864 1.00 37.93 419 ASP F CA 1
ATOM 10826 C C . ASP F 1 260 ? 74.779 -2.680 5.802 1.00 37.52 419 ASP F C 1
ATOM 10827 O O . ASP F 1 260 ? 74.358 -1.539 5.961 1.00 38.32 419 ASP F O 1
ATOM 10832 N N . LEU F 1 261 ? 75.480 -3.032 4.730 1.00 37.31 420 LEU F N 1
ATOM 10833 C CA . LEU F 1 261 ? 75.675 -2.091 3.629 1.00 36.69 420 LEU F CA 1
ATOM 10834 C C . LEU F 1 261 ? 74.419 -1.902 2.733 1.00 36.18 420 LEU F C 1
ATOM 10835 O O . LEU F 1 261 ? 73.613 -2.805 2.621 1.00 36.15 420 LEU F O 1
ATOM 10840 N N . LYS F 1 262 ? 74.288 -0.737 2.091 1.00 36.07 421 LYS F N 1
ATOM 10841 C CA . LYS F 1 262 ? 73.037 -0.297 1.428 1.00 37.27 421 LYS F CA 1
ATOM 10842 C C . LYS F 1 262 ? 73.224 -0.031 -0.059 1.00 36.56 421 LYS F C 1
ATOM 10843 O O . LYS F 1 262 ? 72.311 -0.154 -0.831 1.00 34.89 421 LYS F O 1
ATOM 10850 N N . GLY G 1 29 ? 131.004 -47.581 -63.658 1.00 49.97 188 GLY G N 1
ATOM 10851 C CA . GLY G 1 29 ? 130.591 -48.714 -64.547 1.00 49.60 188 GLY G CA 1
ATOM 10852 C C . GLY G 1 29 ? 130.260 -48.228 -65.951 1.00 49.38 188 GLY G C 1
ATOM 10853 O O . GLY G 1 29 ? 130.322 -47.027 -66.230 1.00 49.58 188 GLY G O 1
ATOM 10854 N N . LYS G 1 30 ? 129.936 -49.172 -66.837 1.00 48.82 189 LYS G N 1
ATOM 10855 C CA . LYS G 1 30 ? 129.371 -48.869 -68.160 1.00 48.00 189 LYS G CA 1
ATOM 10856 C C . LYS G 1 30 ? 128.142 -49.776 -68.408 1.00 47.27 189 LYS G C 1
ATOM 10857 O O . LYS G 1 30 ? 128.017 -50.841 -67.779 1.00 46.50 189 LYS G O 1
ATOM 10863 N N . ASP G 1 31 ? 127.241 -49.335 -69.298 1.00 46.42 190 ASP G N 1
ATOM 10864 C CA . ASP G 1 31 ? 126.055 -50.133 -69.686 1.00 46.00 190 ASP G CA 1
ATOM 10865 C C . ASP G 1 31 ? 126.496 -51.344 -70.515 1.00 45.92 190 ASP G C 1
ATOM 10866 O O . ASP G 1 31 ? 127.362 -51.216 -71.388 1.00 46.49 190 ASP G O 1
ATOM 10871 N N . ARG G 1 32 ? 125.921 -52.505 -70.230 1.00 45.55 191 ARG G N 1
ATOM 10872 C CA . ARG G 1 32 ? 126.221 -53.739 -70.950 1.00 46.06 191 ARG G CA 1
ATOM 10873 C C . ARG G 1 32 ? 124.972 -54.294 -71.634 1.00 45.74 191 ARG G C 1
ATOM 10874 O O . ARG G 1 32 ? 124.086 -54.798 -70.957 1.00 45.15 191 ARG G O 1
ATOM 10882 N N . THR G 1 33 ? 124.904 -54.219 -72.965 1.00 45.99 192 THR G N 1
ATOM 10883 C CA . THR G 1 33 ? 123.859 -54.948 -73.690 1.00 45.98 192 THR G CA 1
ATOM 10884 C C . THR G 1 33 ? 124.238 -56.422 -73.897 1.00 46.31 192 THR G C 1
ATOM 10885 O O . THR G 1 33 ? 125.412 -56.771 -74.116 1.00 45.92 192 THR G O 1
ATOM 10889 N N . GLU G 1 34 ? 123.218 -57.267 -73.864 1.00 46.34 193 GLU G N 1
ATOM 10890 C CA . GLU G 1 34 ? 123.402 -58.678 -73.631 1.00 47.29 193 GLU G CA 1
ATOM 10891 C C . GLU G 1 34 ? 122.166 -59.460 -74.067 1.00 47.34 193 GLU G C 1
ATOM 10892 O O . GLU G 1 34 ? 121.074 -59.200 -73.570 1.00 47.63 193 GLU G O 1
ATOM 10898 N N . PRO G 1 35 ? 122.329 -60.419 -75.003 1.00 47.73 194 PRO G N 1
ATOM 10899 C CA . PRO G 1 35 ? 121.203 -61.240 -75.484 1.00 47.79 194 PRO G CA 1
ATOM 10900 C C . PRO G 1 35 ? 120.503 -62.071 -74.414 1.00 48.06 194 PRO G C 1
ATOM 10901 O O . PRO G 1 35 ? 121.147 -62.619 -73.517 1.00 48.16 194 PRO G O 1
ATOM 10905 N N . VAL G 1 36 ? 119.177 -62.149 -74.512 1.00 48.53 195 VAL G N 1
ATOM 10906 C CA . VAL G 1 36 ? 118.403 -63.131 -73.766 1.00 48.43 195 VAL G CA 1
ATOM 10907 C C . VAL G 1 36 ? 118.593 -64.455 -74.517 1.00 49.38 195 VAL G C 1
ATOM 10908 O O . VAL G 1 36 ? 118.291 -64.539 -75.709 1.00 48.93 195 VAL G O 1
ATOM 10912 N N . LYS G 1 37 ? 119.094 -65.470 -73.816 1.00 50.49 196 LYS G N 1
ATOM 10913 C CA . LYS G 1 37 ? 119.615 -66.691 -74.451 1.00 52.15 196 LYS G CA 1
ATOM 10914 C C . LYS G 1 37 ? 119.212 -67.947 -73.706 1.00 52.46 196 LYS G C 1
ATOM 10915 O O . LYS G 1 37 ? 119.186 -67.963 -72.479 1.00 53.08 196 LYS G O 1
ATOM 10921 N N . GLY G 1 38 ? 118.933 -69.015 -74.447 1.00 53.32 197 GLY G N 1
ATOM 10922 C CA . GLY G 1 38 ? 118.637 -70.309 -73.833 1.00 53.84 197 GLY G CA 1
ATOM 10923 C C . GLY G 1 38 ? 117.269 -70.366 -73.180 1.00 54.32 197 GLY G C 1
ATOM 10924 O O . GLY G 1 38 ? 116.321 -69.759 -73.675 1.00 54.15 197 GLY G O 1
ATOM 10925 N N . PHE G 1 39 ? 117.171 -71.092 -72.067 1.00 54.64 198 PHE G N 1
ATOM 10926 C CA . PHE G 1 39 ? 115.881 -71.337 -71.412 1.00 55.81 198 PHE G CA 1
ATOM 10927 C C . PHE G 1 39 ? 115.324 -70.050 -70.773 1.00 54.99 198 PHE G C 1
ATOM 10928 O O . PHE G 1 39 ? 114.248 -70.062 -70.164 1.00 55.28 198 PHE G O 1
ATOM 10936 N N . HIS G 1 40 ? 116.062 -68.946 -70.943 1.00 53.72 199 HIS G N 1
ATOM 10937 C CA . HIS G 1 40 ? 115.631 -67.611 -70.503 1.00 51.99 199 HIS G CA 1
ATOM 10938 C C . HIS G 1 40 ? 114.608 -67.001 -71.453 1.00 50.03 199 HIS G C 1
ATOM 10939 O O . HIS G 1 40 ? 113.863 -66.106 -71.054 1.00 49.89 199 HIS G O 1
ATOM 10946 N N . LYS G 1 41 ? 114.607 -67.499 -72.698 1.00 47.53 200 LYS G N 1
ATOM 10947 C CA . LYS G 1 41 ? 113.605 -67.221 -73.728 1.00 45.32 200 LYS G CA 1
ATOM 10948 C C . LYS G 1 41 ? 112.247 -67.828 -73.403 1.00 44.12 200 LYS G C 1
ATOM 10949 O O . LYS G 1 41 ? 111.231 -67.302 -73.815 1.00 43.83 200 LYS G O 1
ATOM 10955 N N . ALA G 1 42 ? 112.226 -68.941 -72.680 1.00 42.79 201 ALA G N 1
ATOM 10956 C CA . ALA G 1 42 ? 110.959 -69.534 -72.229 1.00 42.28 201 ALA G CA 1
ATOM 10957 C C . ALA G 1 42 ? 110.088 -68.579 -71.427 1.00 41.70 201 ALA G C 1
ATOM 10958 O O . ALA G 1 42 ? 108.846 -68.612 -71.539 1.00 41.59 201 ALA G O 1
ATOM 10960 N N . MET G 1 43 ? 110.728 -67.770 -70.571 1.00 40.52 202 MET G N 1
ATOM 10961 C CA . MET G 1 43 ? 109.963 -66.953 -69.617 1.00 39.24 202 MET G CA 1
ATOM 10962 C C . MET G 1 43 ? 109.379 -65.751 -70.391 1.00 37.31 202 MET G C 1
ATOM 10963 O O . MET G 1 43 ? 108.229 -65.382 -70.205 1.00 36.31 202 MET G O 1
ATOM 10968 N N . VAL G 1 44 ? 110.173 -65.205 -71.294 1.00 36.10 203 VAL G N 1
ATOM 10969 C CA . VAL G 1 44 ? 109.732 -64.142 -72.202 1.00 36.02 203 VAL G CA 1
ATOM 10970 C C . VAL G 1 44 ? 108.444 -64.515 -72.950 1.00 36.51 203 VAL G C 1
ATOM 10971 O O . VAL G 1 44 ? 107.428 -63.821 -72.802 1.00 34.98 203 VAL G O 1
ATOM 10975 N N . LYS G 1 45 ? 108.503 -65.625 -73.712 1.00 36.86 204 LYS G N 1
ATOM 10976 C CA . LYS G 1 45 ? 107.364 -66.211 -74.448 1.00 37.38 204 LYS G CA 1
ATOM 10977 C C . LYS G 1 45 ? 106.158 -66.555 -73.556 1.00 36.45 204 LYS G C 1
ATOM 10978 O O . LYS G 1 45 ? 105.031 -66.253 -73.918 1.00 35.85 204 LYS G O 1
ATOM 10984 N N . THR G 1 46 ? 106.381 -67.150 -72.390 1.00 36.66 205 THR G N 1
ATOM 10985 C CA . THR G 1 46 ? 105.248 -67.457 -71.479 1.00 35.97 205 THR G CA 1
ATOM 10986 C C . THR G 1 46 ? 104.537 -66.226 -70.924 1.00 36.06 205 THR G C 1
ATOM 10987 O O . THR G 1 46 ? 103.297 -66.184 -70.761 1.00 34.02 205 THR G O 1
ATOM 10991 N N . MET G 1 47 ? 105.332 -65.234 -70.557 1.00 35.73 206 MET G N 1
ATOM 10992 C CA . MET G 1 47 ? 104.750 -64.130 -69.829 1.00 35.07 206 MET G CA 1
ATOM 10993 C C . MET G 1 47 ? 104.093 -63.195 -70.815 1.00 33.84 206 MET G C 1
ATOM 10994 O O . MET G 1 47 ? 103.069 -62.573 -70.492 1.00 33.44 206 MET G O 1
ATOM 10999 N N . SER G 1 48 ? 104.661 -63.141 -72.017 1.00 33.06 207 SER G N 1
ATOM 11000 C CA . SER G 1 48 ? 104.083 -62.384 -73.115 1.00 33.20 207 SER G CA 1
ATOM 11001 C C . SER G 1 48 ? 102.730 -62.999 -73.476 1.00 33.05 207 SER G C 1
ATOM 11002 O O . SER G 1 48 ? 101.808 -62.279 -73.793 1.00 32.76 207 SER G O 1
ATOM 11005 N N . ALA G 1 49 ? 102.611 -64.323 -73.410 1.00 32.36 208 ALA G N 1
ATOM 11006 C CA . ALA G 1 49 ? 101.354 -64.994 -73.737 1.00 32.93 208 ALA G CA 1
ATOM 11007 C C . ALA G 1 49 ? 100.279 -64.719 -72.643 1.00 33.29 208 ALA G C 1
ATOM 11008 O O . ALA G 1 49 ? 99.087 -64.646 -72.930 1.00 34.14 208 ALA G O 1
ATOM 11010 N N . ALA G 1 50 ? 100.711 -64.528 -71.395 1.00 33.07 209 ALA G N 1
ATOM 11011 C CA . ALA G 1 50 ? 99.790 -64.247 -70.295 1.00 32.72 209 ALA G CA 1
ATOM 11012 C C . ALA G 1 50 ? 99.097 -62.893 -70.466 1.00 32.47 209 ALA G C 1
ATOM 11013 O O . ALA G 1 50 ? 98.064 -62.649 -69.848 1.00 32.82 209 ALA G O 1
ATOM 11015 N N . LEU G 1 51 ? 99.668 -62.023 -71.294 1.00 32.12 210 LEU G N 1
ATOM 11016 C CA . LEU G 1 51 ? 99.071 -60.729 -71.627 1.00 32.58 210 LEU G CA 1
ATOM 11017 C C . LEU G 1 51 ? 97.679 -60.836 -72.253 1.00 33.84 210 LEU G C 1
ATOM 11018 O O . LEU G 1 51 ? 96.904 -59.889 -72.198 1.00 34.62 210 LEU G O 1
ATOM 11023 N N . LYS G 1 52 ? 97.375 -61.978 -72.860 1.00 34.36 211 LYS G N 1
ATOM 11024 C CA . LYS G 1 52 ? 96.071 -62.186 -73.485 1.00 35.10 211 LYS G CA 1
ATOM 11025 C C . LYS G 1 52 ? 94.991 -62.496 -72.456 1.00 33.98 211 LYS G C 1
ATOM 11026 O O . LYS G 1 52 ? 93.809 -62.545 -72.816 1.00 35.30 211 LYS G O 1
ATOM 11032 N N . ILE G 1 53 ? 95.395 -62.739 -71.207 1.00 32.41 212 ILE G N 1
ATOM 11033 C CA . ILE G 1 53 ? 94.499 -63.147 -70.122 1.00 31.10 212 ILE G CA 1
ATOM 11034 C C . ILE G 1 53 ? 94.120 -61.912 -69.269 1.00 32.57 212 ILE G C 1
ATOM 11035 O O . ILE G 1 53 ? 95.011 -61.256 -68.709 1.00 31.45 212 ILE G O 1
ATOM 11040 N N . PRO G 1 54 ? 92.809 -61.572 -69.193 1.00 33.43 213 PRO G N 1
ATOM 11041 C CA . PRO G 1 54 ? 92.424 -60.516 -68.245 1.00 33.66 213 PRO G CA 1
ATOM 11042 C C . PRO G 1 54 ? 92.449 -61.046 -66.790 1.00 34.05 213 PRO G C 1
ATOM 11043 O O . PRO G 1 54 ? 91.540 -61.788 -66.377 1.00 34.46 213 PRO G O 1
ATOM 11047 N N . HIS G 1 55 ? 93.490 -60.668 -66.035 1.00 33.89 214 HIS G N 1
ATOM 11048 C CA . HIS G 1 55 ? 93.723 -61.169 -64.681 1.00 34.74 214 HIS G CA 1
ATOM 11049 C C . HIS G 1 55 ? 92.766 -60.480 -63.732 1.00 36.26 214 HIS G C 1
ATOM 11050 O O . HIS G 1 55 ? 92.633 -59.267 -63.763 1.00 37.32 214 HIS G O 1
ATOM 11057 N N . PHE G 1 56 ? 92.093 -61.250 -62.886 1.00 37.23 215 PHE G N 1
ATOM 11058 C CA . PHE G 1 56 ? 91.374 -60.684 -61.748 1.00 37.73 215 PHE G CA 1
ATOM 11059 C C . PHE G 1 56 ? 92.205 -61.073 -60.540 1.00 37.38 215 PHE G C 1
ATOM 11060 O O . PHE G 1 56 ? 92.709 -62.171 -60.496 1.00 38.04 215 PHE G O 1
ATOM 11068 N N . GLY G 1 57 ? 92.379 -60.185 -59.564 1.00 36.95 216 GLY G N 1
ATOM 11069 C CA . GLY G 1 57 ? 93.099 -60.559 -58.356 1.00 36.03 216 GLY G CA 1
ATOM 11070 C C . GLY G 1 57 ? 92.166 -60.644 -57.173 1.00 36.37 216 GLY G C 1
ATOM 11071 O O . GLY G 1 57 ? 91.352 -59.763 -56.972 1.00 35.92 216 GLY G O 1
ATOM 11072 N N . TYR G 1 58 ? 92.295 -61.699 -56.376 1.00 36.41 217 TYR G N 1
ATOM 11073 C CA . TYR G 1 58 ? 91.506 -61.836 -55.147 1.00 36.28 217 TYR G CA 1
ATOM 11074 C C . TYR G 1 58 ? 92.416 -62.353 -54.040 1.00 36.34 217 TYR G C 1
ATOM 11075 O O . TYR G 1 58 ? 93.127 -63.369 -54.231 1.00 36.26 217 TYR G O 1
ATOM 11084 N N . CYS G 1 59 ? 92.461 -61.629 -52.913 1.00 36.32 218 CYS G N 1
ATOM 11085 C CA . CYS G 1 59 ? 93.426 -61.928 -51.841 1.00 35.86 218 CYS G CA 1
ATOM 11086 C C . CYS G 1 59 ? 92.741 -62.199 -50.525 1.00 35.86 218 CYS G C 1
ATOM 11087 O O . CYS G 1 59 ? 91.626 -61.739 -50.312 1.00 35.38 218 CYS G O 1
ATOM 11090 N N . ASP G 1 60 ? 93.443 -62.859 -49.603 1.00 36.56 219 ASP G N 1
ATOM 11091 C CA . ASP G 1 60 ? 92.880 -63.102 -48.244 1.00 37.25 219 ASP G CA 1
ATOM 11092 C C . ASP G 1 60 ? 93.988 -63.342 -47.220 1.00 37.60 219 ASP G C 1
ATOM 11093 O O . ASP G 1 60 ? 95.159 -63.435 -47.585 1.00 38.02 219 ASP G O 1
ATOM 11098 N N . GLU G 1 61 ? 93.643 -63.397 -45.936 1.00 38.44 220 GLU G N 1
ATOM 11099 C CA . GLU G 1 61 ? 94.578 -63.944 -44.939 1.00 38.82 220 GLU G CA 1
ATOM 11100 C C . GLU G 1 61 ? 93.983 -65.233 -44.375 1.00 38.45 220 GLU G C 1
ATOM 11101 O O . GLU G 1 61 ? 92.764 -65.382 -44.281 1.00 38.03 220 GLU G O 1
ATOM 11107 N N . VAL G 1 62 ? 94.856 -66.180 -44.056 1.00 38.13 221 VAL G N 1
ATOM 11108 C CA . VAL G 1 62 ? 94.448 -67.490 -43.583 1.00 37.45 221 VAL G CA 1
ATOM 11109 C C . VAL G 1 62 ? 95.119 -67.603 -42.247 1.00 37.74 221 VAL G C 1
ATOM 11110 O O . VAL G 1 62 ? 96.264 -67.203 -42.107 1.00 37.60 221 VAL G O 1
ATOM 11114 N N . ASP G 1 63 ? 94.404 -68.148 -41.260 1.00 37.82 222 ASP G N 1
ATOM 11115 C CA . ASP G 1 63 ? 94.967 -68.335 -39.935 1.00 37.38 222 ASP G CA 1
ATOM 11116 C C . ASP G 1 63 ? 95.471 -69.759 -39.838 1.00 37.40 222 ASP G C 1
ATOM 11117 O O . ASP G 1 63 ? 94.660 -70.689 -39.700 1.00 37.76 222 ASP G O 1
ATOM 11122 N N . LEU G 1 64 ? 96.801 -69.928 -39.886 1.00 36.65 223 LEU G N 1
ATOM 11123 C CA . LEU G 1 64 ? 97.410 -71.261 -39.813 1.00 36.21 223 LEU G CA 1
ATOM 11124 C C . LEU G 1 64 ? 97.980 -71.683 -38.471 1.00 36.16 223 LEU G C 1
ATOM 11125 O O . LEU G 1 64 ? 98.864 -72.551 -38.425 1.00 36.08 223 LEU G O 1
ATOM 11130 N N . THR G 1 65 ? 97.482 -71.096 -37.388 1.00 36.27 224 THR G N 1
ATOM 11131 C CA . THR G 1 65 ? 97.957 -71.419 -36.049 1.00 36.27 224 THR G CA 1
ATOM 11132 C C . THR G 1 65 ? 97.810 -72.931 -35.782 1.00 36.74 224 THR G C 1
ATOM 11133 O O . THR G 1 65 ? 98.756 -73.580 -35.273 1.00 35.80 224 THR G O 1
ATOM 11137 N N . GLU G 1 66 ? 96.630 -73.470 -36.115 1.00 36.54 225 GLU G N 1
ATOM 11138 C CA . GLU G 1 66 ? 96.371 -74.901 -36.034 1.00 37.94 225 GLU G CA 1
ATOM 11139 C C . GLU G 1 66 ? 97.279 -75.722 -36.945 1.00 37.01 225 GLU G C 1
ATOM 11140 O O . GLU G 1 66 ? 97.863 -76.693 -36.491 1.00 36.79 225 GLU G O 1
ATOM 11146 N N . LEU G 1 67 ? 97.371 -75.351 -38.228 1.00 36.77 226 LEU G N 1
ATOM 11147 C CA . LEU G 1 67 ? 98.278 -76.046 -39.184 1.00 36.72 226 LEU G CA 1
ATOM 11148 C C . LEU G 1 67 ? 99.757 -76.042 -38.788 1.00 36.21 226 LEU G C 1
ATOM 11149 O O . LEU G 1 67 ? 100.453 -77.044 -38.999 1.00 35.97 226 LEU G O 1
ATOM 11154 N N . VAL G 1 68 ? 100.230 -74.911 -38.250 1.00 35.43 227 VAL G N 1
ATOM 11155 C CA . VAL G 1 68 ? 101.590 -74.814 -37.705 1.00 35.10 227 VAL G CA 1
ATOM 11156 C C . VAL G 1 68 ? 101.799 -75.903 -36.637 1.00 34.89 227 VAL G C 1
ATOM 11157 O O . VAL G 1 68 ? 102.800 -76.619 -36.651 1.00 34.00 227 VAL G O 1
ATOM 11161 N N . LYS G 1 69 ? 100.855 -75.975 -35.702 1.00 35.47 228 LYS G N 1
ATOM 11162 C CA . LYS G 1 69 ? 100.871 -76.942 -34.590 1.00 36.40 228 LYS G CA 1
ATOM 11163 C C . LYS G 1 69 ? 100.775 -78.368 -35.136 1.00 36.23 228 LYS G C 1
ATOM 11164 O O . LYS G 1 69 ? 101.585 -79.217 -34.821 1.00 35.88 228 LYS G O 1
ATOM 11170 N N . LEU G 1 70 ? 99.784 -78.613 -35.976 1.00 36.66 229 LEU G N 1
ATOM 11171 C CA . LEU G 1 70 ? 99.598 -79.948 -36.515 1.00 37.88 229 LEU G CA 1
ATOM 11172 C C . LEU G 1 70 ? 100.836 -80.437 -37.296 1.00 37.51 229 LEU G C 1
ATOM 11173 O O . LEU G 1 70 ? 101.206 -81.590 -37.171 1.00 36.86 229 LEU G O 1
ATOM 11178 N N . ARG G 1 71 ? 101.474 -79.547 -38.068 1.00 37.88 230 ARG G N 1
ATOM 11179 C CA . ARG G 1 71 ? 102.753 -79.855 -38.772 1.00 38.23 230 ARG G CA 1
ATOM 11180 C C . ARG G 1 71 ? 103.927 -80.161 -37.841 1.00 38.23 230 ARG G C 1
ATOM 11181 O O . ARG G 1 71 ? 104.696 -81.080 -38.121 1.00 38.92 230 ARG G O 1
ATOM 11189 N N . GLU G 1 72 ? 104.077 -79.397 -36.760 1.00 38.40 231 GLU G N 1
ATOM 11190 C CA . GLU G 1 72 ? 105.026 -79.746 -35.694 1.00 39.44 231 GLU G CA 1
ATOM 11191 C C . GLU G 1 72 ? 104.823 -81.171 -35.155 1.00 39.45 231 GLU G C 1
ATOM 11192 O O . GLU G 1 72 ? 105.796 -81.901 -34.941 1.00 39.42 231 GLU G O 1
ATOM 11198 N N . GLU G 1 73 ? 103.569 -81.551 -34.926 1.00 39.36 232 GLU G N 1
ATOM 11199 C CA . GLU G 1 73 ? 103.218 -82.932 -34.522 1.00 40.41 232 GLU G CA 1
ATOM 11200 C C . GLU G 1 73 ? 103.565 -83.952 -35.631 1.00 40.45 232 GLU G C 1
ATOM 11201 O O . GLU G 1 73 ? 104.095 -85.017 -35.340 1.00 39.77 232 GLU G O 1
ATOM 11207 N N . LEU G 1 74 ? 103.290 -83.606 -36.893 1.00 40.96 233 LEU G N 1
ATOM 11208 C CA . LEU G 1 74 ? 103.575 -84.525 -38.017 1.00 42.45 233 LEU G CA 1
ATOM 11209 C C . LEU G 1 74 ? 105.067 -84.680 -38.423 1.00 43.58 233 LEU G C 1
ATOM 11210 O O . LEU G 1 74 ? 105.511 -85.781 -38.708 1.00 43.77 233 LEU G O 1
ATOM 11215 N N . LYS G 1 75 ? 105.816 -83.574 -38.431 1.00 45.01 234 LYS G N 1
ATOM 11216 C CA . LYS G 1 75 ? 107.274 -83.564 -38.710 1.00 45.55 234 LYS G CA 1
ATOM 11217 C C . LYS G 1 75 ? 108.091 -84.784 -38.246 1.00 45.27 234 LYS G C 1
ATOM 11218 O O . LYS G 1 75 ? 108.774 -85.383 -39.056 1.00 45.90 234 LYS G O 1
ATOM 11224 N N . PRO G 1 76 ? 108.063 -85.132 -36.946 1.00 45.40 235 PRO G N 1
ATOM 11225 C CA . PRO G 1 76 ? 108.708 -86.381 -36.495 1.00 45.08 235 PRO G CA 1
ATOM 11226 C C . PRO G 1 76 ? 108.349 -87.700 -37.233 1.00 44.99 235 PRO G C 1
ATOM 11227 O O . PRO G 1 76 ? 109.191 -88.605 -37.295 1.00 45.11 235 PRO G O 1
ATOM 11231 N N . ILE G 1 77 ? 107.129 -87.823 -37.762 1.00 44.50 236 ILE G N 1
ATOM 11232 C CA . ILE G 1 77 ? 106.742 -89.025 -38.529 1.00 44.39 236 ILE G CA 1
ATOM 11233 C C . ILE G 1 77 ? 107.368 -88.985 -39.925 1.00 44.23 236 ILE G C 1
ATOM 11234 O O . ILE G 1 77 ? 107.818 -90.017 -40.441 1.00 43.22 236 ILE G O 1
ATOM 11239 N N . ALA G 1 78 ? 107.362 -87.791 -40.537 1.00 44.24 237 ALA G N 1
ATOM 11240 C CA . ALA G 1 78 ? 107.964 -87.589 -41.854 1.00 44.61 237 ALA G CA 1
ATOM 11241 C C . ALA G 1 78 ? 109.495 -87.726 -41.812 1.00 44.72 237 ALA G C 1
ATOM 11242 O O . ALA G 1 78 ? 110.067 -88.375 -42.670 1.00 44.72 237 ALA G O 1
ATOM 11244 N N . PHE G 1 79 ? 110.151 -87.136 -40.816 1.00 45.41 238 PHE G N 1
ATOM 11245 C CA . PHE G 1 79 ? 111.602 -87.267 -40.682 1.00 46.07 238 PHE G CA 1
ATOM 11246 C C . PHE G 1 79 ? 112.011 -88.739 -40.519 1.00 45.30 238 PHE G C 1
ATOM 11247 O O . PHE G 1 79 ? 112.997 -89.173 -41.120 1.00 45.21 238 PHE G O 1
ATOM 11255 N N . ALA G 1 80 ? 111.231 -89.505 -39.751 1.00 43.69 239 ALA G N 1
ATOM 11256 C CA . ALA G 1 80 ? 111.483 -90.932 -39.575 1.00 42.55 239 ALA G CA 1
ATOM 11257 C C . ALA G 1 80 ? 111.176 -91.760 -40.833 1.00 41.83 239 ALA G C 1
ATOM 11258 O O . ALA G 1 80 ? 111.570 -92.931 -40.934 1.00 41.57 239 ALA G O 1
ATOM 11260 N N . ARG G 1 81 ? 110.473 -91.161 -41.786 1.00 40.20 240 ARG G N 1
ATOM 11261 C CA . ARG G 1 81 ? 110.211 -91.829 -43.053 1.00 39.95 240 ARG G CA 1
ATOM 11262 C C . ARG G 1 81 ? 111.123 -91.329 -44.180 1.00 40.16 240 ARG G C 1
ATOM 11263 O O . ARG G 1 81 ? 110.957 -91.761 -45.332 1.00 40.27 240 ARG G O 1
ATOM 11271 N N . GLY G 1 82 ? 112.052 -90.412 -43.851 1.00 39.56 241 GLY G N 1
ATOM 11272 C CA . GLY G 1 82 ? 112.979 -89.818 -44.824 1.00 39.83 241 GLY G CA 1
ATOM 11273 C C . GLY G 1 82 ? 112.417 -88.653 -45.649 1.00 40.26 241 GLY G C 1
ATOM 11274 O O . GLY G 1 82 ? 112.853 -88.402 -46.766 1.00 39.92 241 GLY G O 1
ATOM 11275 N N . ILE G 1 83 ? 111.450 -87.936 -45.095 1.00 40.59 242 ILE G N 1
ATOM 11276 C CA . ILE G 1 83 ? 110.805 -86.841 -45.814 1.00 41.77 242 ILE G CA 1
ATOM 11277 C C . ILE G 1 83 ? 110.819 -85.541 -45.001 1.00 42.11 242 ILE G C 1
ATOM 11278 O O . ILE G 1 83 ? 110.615 -85.541 -43.772 1.00 42.82 242 ILE G O 1
ATOM 11283 N N . LYS G 1 84 ? 111.102 -84.448 -45.704 1.00 41.93 243 LYS G N 1
ATOM 11284 C CA . LYS G 1 84 ? 110.874 -83.115 -45.191 1.00 42.04 243 LYS G CA 1
ATOM 11285 C C . LYS G 1 84 ? 109.417 -82.761 -45.547 1.00 40.94 243 LYS G C 1
ATOM 11286 O O . LYS G 1 84 ? 109.033 -82.735 -46.721 1.00 40.50 243 LYS G O 1
ATOM 11292 N N . LEU G 1 85 ? 108.614 -82.555 -44.506 1.00 40.03 244 LEU G N 1
ATOM 11293 C CA . LEU G 1 85 ? 107.220 -82.152 -44.614 1.00 38.72 244 LEU G CA 1
ATOM 11294 C C . LEU G 1 85 ? 107.148 -80.635 -44.374 1.00 38.03 244 LEU G C 1
ATOM 11295 O O . LEU G 1 85 ? 107.356 -80.166 -43.236 1.00 36.94 244 LEU G O 1
ATOM 11300 N N . SER G 1 86 ? 106.931 -79.875 -45.452 1.00 36.59 245 SER G N 1
ATOM 11301 C CA . SER G 1 86 ? 106.731 -78.442 -45.327 1.00 36.44 245 SER G CA 1
ATOM 11302 C C . SER G 1 86 ? 105.232 -78.175 -45.214 1.00 35.36 245 SER G C 1
ATOM 11303 O O . SER G 1 86 ? 104.447 -79.091 -45.007 1.00 35.06 245 SER G O 1
ATOM 11306 N N . PHE G 1 87 ? 104.826 -76.931 -45.414 1.00 35.48 246 PHE G N 1
ATOM 11307 C CA . PHE G 1 87 ? 103.410 -76.593 -45.474 1.00 35.08 246 PHE G CA 1
ATOM 11308 C C . PHE G 1 87 ? 102.813 -76.930 -46.829 1.00 35.82 246 PHE G C 1
ATOM 11309 O O . PHE G 1 87 ? 101.610 -77.177 -46.929 1.00 36.81 246 PHE G O 1
ATOM 11317 N N . MET G 1 88 ? 103.633 -76.971 -47.877 1.00 35.86 247 MET G N 1
ATOM 11318 C CA . MET G 1 88 ? 103.090 -77.091 -49.260 1.00 35.78 247 MET G CA 1
ATOM 11319 C C . MET G 1 88 ? 102.184 -78.300 -49.513 1.00 35.41 247 MET G C 1
ATOM 11320 O O . MET G 1 88 ? 101.193 -78.156 -50.256 1.00 35.83 247 MET G O 1
ATOM 11325 N N . PRO G 1 89 ? 102.545 -79.498 -48.958 1.00 34.89 248 PRO G N 1
ATOM 11326 C CA . PRO G 1 89 ? 101.709 -80.692 -49.152 1.00 34.93 248 PRO G CA 1
ATOM 11327 C C . PRO G 1 89 ? 100.306 -80.474 -48.615 1.00 34.31 248 PRO G C 1
ATOM 11328 O O . PRO G 1 89 ? 99.376 -81.023 -49.175 1.00 35.03 248 PRO G O 1
ATOM 11332 N N . PHE G 1 90 ? 100.188 -79.686 -47.548 1.00 33.76 249 PHE G N 1
ATOM 11333 C CA . PHE G 1 90 ? 98.893 -79.285 -46.972 1.00 35.67 249 PHE G CA 1
ATOM 11334 C C . PHE G 1 90 ? 98.182 -78.349 -47.927 1.00 35.52 249 PHE G C 1
ATOM 11335 O O . PHE G 1 90 ? 97.025 -78.602 -48.244 1.00 37.29 249 PHE G O 1
ATOM 11343 N N . PHE G 1 91 ? 98.872 -77.291 -48.392 1.00 35.43 250 PHE G N 1
ATOM 11344 C CA . PHE G 1 91 ? 98.288 -76.294 -49.311 1.00 34.86 250 PHE G CA 1
ATOM 11345 C C . PHE G 1 91 ? 97.898 -76.989 -50.590 1.00 35.25 250 PHE G C 1
ATOM 11346 O O . PHE G 1 91 ? 96.904 -76.650 -51.166 1.00 37.15 250 PHE G O 1
ATOM 11354 N N . LEU G 1 92 ? 98.670 -77.978 -51.026 1.00 35.47 251 LEU G N 1
ATOM 11355 C CA . LEU G 1 92 ? 98.388 -78.678 -52.279 1.00 36.37 251 LEU G CA 1
ATOM 11356 C C . LEU G 1 92 ? 97.171 -79.601 -52.184 1.00 36.27 251 LEU G C 1
ATOM 11357 O O . LEU G 1 92 ? 96.363 -79.652 -53.110 1.00 36.55 251 LEU G O 1
ATOM 11362 N N . LYS G 1 93 ? 97.059 -80.346 -51.085 1.00 36.22 252 LYS G N 1
ATOM 11363 C CA . LYS G 1 93 ? 95.890 -81.225 -50.879 1.00 35.69 252 LYS G CA 1
ATOM 11364 C C . LYS G 1 93 ? 94.636 -80.385 -50.666 1.00 35.20 252 LYS G C 1
ATOM 11365 O O . LYS G 1 93 ? 93.585 -80.685 -51.242 1.00 35.93 252 LYS G O 1
ATOM 11371 N N . ALA G 1 94 ? 94.740 -79.309 -49.898 1.00 34.08 253 ALA G N 1
ATOM 11372 C CA . ALA G 1 94 ? 93.556 -78.438 -49.748 1.00 34.45 253 ALA G CA 1
ATOM 11373 C C . ALA G 1 94 ? 93.096 -77.837 -51.073 1.00 34.26 253 ALA G C 1
ATOM 11374 O O . ALA G 1 94 ? 91.900 -77.781 -51.338 1.00 34.68 253 ALA G O 1
ATOM 11376 N N . ALA G 1 95 ? 94.033 -77.363 -51.891 1.00 33.67 254 ALA G N 1
ATOM 11377 C CA . ALA G 1 95 ? 93.735 -76.915 -53.257 1.00 33.93 254 ALA G CA 1
ATOM 11378 C C . ALA G 1 95 ? 93.018 -77.994 -54.069 1.00 34.32 254 ALA G C 1
ATOM 11379 O O . ALA G 1 95 ? 92.057 -77.692 -54.747 1.00 36.41 254 ALA G O 1
ATOM 11381 N N . SER G 1 96 ? 93.544 -79.213 -54.092 1.00 33.59 255 SER G N 1
ATOM 11382 C CA . SER G 1 96 ? 92.879 -80.318 -54.784 1.00 34.49 255 SER G CA 1
ATOM 11383 C C . SER G 1 96 ? 91.419 -80.514 -54.325 1.00 35.08 255 SER G C 1
ATOM 11384 O O . SER G 1 96 ? 90.512 -80.591 -55.156 1.00 35.41 255 SER G O 1
ATOM 11387 N N . LEU G 1 97 ? 91.213 -80.586 -53.003 1.00 35.30 256 LEU G N 1
ATOM 11388 C CA . LEU G 1 97 ? 89.884 -80.752 -52.408 1.00 36.48 256 LEU G CA 1
ATOM 11389 C C . LEU G 1 97 ? 88.988 -79.611 -52.846 1.00 37.57 256 LEU G C 1
ATOM 11390 O O . LEU G 1 97 ? 87.819 -79.840 -53.147 1.00 37.81 256 LEU G O 1
ATOM 11395 N N . GLY G 1 98 ? 89.546 -78.386 -52.894 1.00 37.50 257 GLY G N 1
ATOM 11396 C CA . GLY G 1 98 ? 88.823 -77.209 -53.387 1.00 37.78 257 GLY G CA 1
ATOM 11397 C C . GLY G 1 98 ? 88.436 -77.269 -54.872 1.00 38.17 257 GLY G C 1
ATOM 11398 O O . GLY G 1 98 ? 87.319 -76.891 -55.231 1.00 38.67 257 GLY G O 1
ATOM 11399 N N . LEU G 1 99 ? 89.356 -77.737 -55.724 1.00 37.17 258 LEU G N 1
ATOM 11400 C CA . LEU G 1 99 ? 89.130 -77.864 -57.158 1.00 36.75 258 LEU G CA 1
ATOM 11401 C C . LEU G 1 99 ? 88.053 -78.887 -57.551 1.00 38.23 258 LEU G C 1
ATOM 11402 O O . LEU G 1 99 ? 87.416 -78.744 -58.583 1.00 37.87 258 LEU G O 1
ATOM 11407 N N . LEU G 1 100 ? 87.893 -79.946 -56.753 1.00 38.50 259 LEU G N 1
ATOM 11408 C CA . LEU G 1 100 ? 86.829 -80.909 -56.920 1.00 38.74 259 LEU G CA 1
ATOM 11409 C C . LEU G 1 100 ? 85.459 -80.236 -56.847 1.00 39.21 259 LEU G C 1
ATOM 11410 O O . LEU G 1 100 ? 84.542 -80.663 -57.535 1.00 39.20 259 LEU G O 1
ATOM 11415 N N . GLN G 1 101 ? 85.348 -79.204 -56.009 1.00 38.77 260 GLN G N 1
ATOM 11416 C CA . GLN G 1 101 ? 84.135 -78.429 -55.850 1.00 39.92 260 GLN G CA 1
ATOM 11417 C C . GLN G 1 101 ? 83.997 -77.321 -56.889 1.00 39.23 260 GLN G C 1
ATOM 11418 O O . GLN G 1 101 ? 82.887 -76.934 -57.240 1.00 38.44 260 GLN G O 1
ATOM 11424 N N . PHE G 1 102 ? 85.136 -76.775 -57.320 1.00 38.19 261 PHE G N 1
ATOM 11425 C CA . PHE G 1 102 ? 85.165 -75.688 -58.286 1.00 37.25 261 PHE G CA 1
ATOM 11426 C C . PHE G 1 102 ? 86.048 -76.089 -59.446 1.00 36.42 261 PHE G C 1
ATOM 11427 O O . PHE G 1 102 ? 87.135 -75.524 -59.599 1.00 36.69 261 PHE G O 1
ATOM 11435 N N . PRO G 1 103 ? 85.581 -77.074 -60.264 1.00 35.94 262 PRO G N 1
ATOM 11436 C CA . PRO G 1 103 ? 86.413 -77.641 -61.323 1.00 35.82 262 PRO G CA 1
ATOM 11437 C C . PRO G 1 103 ? 86.794 -76.656 -62.424 1.00 36.55 262 PRO G C 1
ATOM 11438 O O . PRO G 1 103 ? 87.774 -76.896 -63.119 1.00 35.72 262 PRO G O 1
ATOM 11442 N N . ILE G 1 104 ? 86.058 -75.540 -62.562 1.00 36.80 263 ILE G N 1
ATOM 11443 C CA . ILE G 1 104 ? 86.387 -74.529 -63.590 1.00 37.21 263 ILE G CA 1
ATOM 11444 C C . ILE G 1 104 ? 87.759 -73.849 -63.364 1.00 37.01 263 ILE G C 1
ATOM 11445 O O . ILE G 1 104 ? 88.357 -73.296 -64.299 1.00 38.47 263 ILE G O 1
ATOM 11450 N N . LEU G 1 105 ? 88.250 -73.890 -62.131 1.00 35.84 264 LEU G N 1
ATOM 11451 C CA . LEU G 1 105 ? 89.593 -73.406 -61.766 1.00 35.20 264 LEU G CA 1
ATOM 11452 C C . LEU G 1 105 ? 90.742 -74.304 -62.250 1.00 34.53 264 LEU G C 1
ATOM 11453 O O . LEU G 1 105 ? 91.889 -73.876 -62.277 1.00 34.42 264 LEU G O 1
ATOM 11458 N N . ASN G 1 106 ? 90.409 -75.542 -62.639 1.00 35.44 265 ASN G N 1
ATOM 11459 C CA . ASN G 1 106 ? 91.332 -76.562 -63.143 1.00 35.88 265 ASN G CA 1
ATOM 11460 C C . ASN G 1 106 ? 90.991 -76.875 -64.593 1.00 37.26 265 ASN G C 1
ATOM 11461 O O . ASN G 1 106 ? 90.729 -78.015 -64.951 1.00 39.77 265 ASN G O 1
ATOM 11466 N N . ALA G 1 107 ? 91.001 -75.855 -65.431 1.00 37.54 266 ALA G N 1
ATOM 11467 C CA . ALA G 1 107 ? 90.531 -75.967 -66.777 1.00 37.61 266 ALA G CA 1
ATOM 11468 C C . ALA G 1 107 ? 91.367 -75.066 -67.686 1.00 38.07 266 ALA G C 1
ATOM 11469 O O . ALA G 1 107 ? 92.185 -74.273 -67.218 1.00 37.18 266 ALA G O 1
ATOM 11471 N N . SER G 1 108 ? 91.151 -75.191 -68.989 1.00 39.17 267 SER G N 1
ATOM 11472 C CA . SER G 1 108 ? 91.790 -74.335 -69.984 1.00 39.90 267 SER G CA 1
ATOM 11473 C C . SER G 1 108 ? 90.752 -73.763 -70.927 1.00 40.53 267 SER G C 1
ATOM 11474 O O . SER G 1 108 ? 89.721 -74.376 -71.157 1.00 40.71 267 SER G O 1
ATOM 11477 N N . VAL G 1 109 ? 91.043 -72.602 -71.506 1.00 41.80 268 VAL G N 1
ATOM 11478 C CA . VAL G 1 109 ? 90.244 -72.053 -72.596 1.00 42.77 268 VAL G CA 1
ATOM 11479 C C . VAL G 1 109 ? 91.068 -72.090 -73.901 1.00 43.99 268 VAL G C 1
ATOM 11480 O O . VAL G 1 109 ? 92.299 -72.148 -73.858 1.00 43.51 268 VAL G O 1
ATOM 11484 N N . ASP G 1 110 ? 90.392 -72.055 -75.047 1.00 45.50 269 ASP G N 1
ATOM 11485 C CA . ASP G 1 110 ? 91.077 -72.087 -76.350 1.00 47.38 269 ASP G CA 1
ATOM 11486 C C . ASP G 1 110 ? 91.487 -70.693 -76.807 1.00 48.47 269 ASP G C 1
ATOM 11487 O O . ASP G 1 110 ? 91.325 -69.712 -76.056 1.00 48.57 269 ASP G O 1
ATOM 11492 N N . GLU G 1 111 ? 91.995 -70.599 -78.035 1.00 50.10 270 GLU G N 1
ATOM 11493 C CA . GLU G 1 111 ? 92.603 -69.346 -78.499 1.00 50.50 270 GLU G CA 1
ATOM 11494 C C . GLU G 1 111 ? 91.634 -68.166 -78.375 1.00 50.32 270 GLU G C 1
ATOM 11495 O O . GLU G 1 111 ? 92.000 -67.106 -77.878 1.00 50.86 270 GLU G O 1
ATOM 11501 N N . ASN G 1 112 ? 90.385 -68.360 -78.766 1.00 49.72 271 ASN G N 1
ATOM 11502 C CA . ASN G 1 112 ? 89.450 -67.252 -78.708 1.00 49.43 271 ASN G CA 1
ATOM 11503 C C . ASN G 1 112 ? 88.564 -67.189 -77.446 1.00 48.51 271 ASN G C 1
ATOM 11504 O O . ASN G 1 112 ? 87.737 -66.288 -77.312 1.00 48.75 271 ASN G O 1
ATOM 11509 N N . CYS G 1 113 ? 88.790 -68.125 -76.519 1.00 46.27 272 CYS G N 1
ATOM 11510 C CA . CYS G 1 113 ? 87.957 -68.331 -75.341 1.00 45.27 272 CYS G CA 1
ATOM 11511 C C . CYS G 1 113 ? 86.501 -68.658 -75.711 1.00 44.52 272 CYS G C 1
ATOM 11512 O O . CYS G 1 113 ? 85.576 -68.084 -75.168 1.00 44.17 272 CYS G O 1
ATOM 11515 N N . GLN G 1 114 ? 86.288 -69.589 -76.642 1.00 44.76 273 GLN G N 1
ATOM 11516 C CA . GLN G 1 114 ? 84.914 -69.997 -76.945 1.00 44.41 273 GLN G CA 1
ATOM 11517 C C . GLN G 1 114 ? 84.554 -71.385 -76.427 1.00 44.33 273 GLN G C 1
ATOM 11518 O O . GLN G 1 114 ? 83.378 -71.814 -76.520 1.00 44.15 273 GLN G O 1
ATOM 11524 N N . ASN G 1 115 ? 85.560 -72.061 -75.857 1.00 43.05 274 ASN G N 1
ATOM 11525 C CA . ASN G 1 115 ? 85.425 -73.419 -75.362 1.00 42.57 274 ASN G CA 1
ATOM 11526 C C . ASN G 1 115 ? 86.279 -73.622 -74.114 1.00 42.10 274 ASN G C 1
ATOM 11527 O O . ASN G 1 115 ? 87.435 -73.224 -74.101 1.00 42.42 274 ASN G O 1
ATOM 11532 N N . ILE G 1 116 ? 85.695 -74.250 -73.093 1.00 41.55 275 ILE G N 1
ATOM 11533 C CA . ILE G 1 116 ? 86.366 -74.623 -71.854 1.00 41.94 275 ILE G CA 1
ATOM 11534 C C . ILE G 1 116 ? 86.614 -76.139 -71.860 1.00 41.53 275 ILE G C 1
ATOM 11535 O O . ILE G 1 116 ? 85.738 -76.911 -72.234 1.00 40.94 275 ILE G O 1
ATOM 11540 N N . THR G 1 117 ? 87.827 -76.545 -71.486 1.00 41.19 276 THR G N 1
ATOM 11541 C CA . THR G 1 117 ? 88.180 -77.946 -71.232 1.00 40.86 276 THR G CA 1
ATOM 11542 C C . THR G 1 117 ? 88.436 -78.094 -69.741 1.00 41.55 276 THR G C 1
ATOM 11543 O O . THR G 1 117 ? 89.395 -77.502 -69.216 1.00 42.17 276 THR G O 1
ATOM 11547 N N . TYR G 1 118 ? 87.565 -78.833 -69.059 1.00 41.57 277 TYR G N 1
ATOM 11548 C CA . TYR G 1 118 ? 87.709 -79.120 -67.626 1.00 41.10 277 TYR G CA 1
ATOM 11549 C C . TYR G 1 118 ? 88.610 -80.329 -67.563 1.00 41.17 277 TYR G C 1
ATOM 11550 O O . TYR G 1 118 ? 88.439 -81.265 -68.328 1.00 40.10 277 TYR G O 1
ATOM 11559 N N . LYS G 1 119 ? 89.581 -80.303 -66.658 1.00 40.37 278 LYS G N 1
ATOM 11560 C CA . LYS G 1 119 ? 90.630 -81.284 -66.703 1.00 39.11 278 LYS G CA 1
ATOM 11561 C C . LYS G 1 119 ? 90.481 -82.038 -65.412 1.00 38.87 278 LYS G C 1
ATOM 11562 O O . LYS G 1 119 ? 90.385 -81.437 -64.330 1.00 38.06 278 LYS G O 1
ATOM 11568 N N . ALA G 1 120 ? 90.412 -83.354 -65.550 1.00 37.65 279 ALA G N 1
ATOM 11569 C CA . ALA G 1 120 ? 90.209 -84.261 -64.432 1.00 37.99 279 ALA G CA 1
ATOM 11570 C C . ALA G 1 120 ? 91.398 -84.403 -63.479 1.00 37.62 279 ALA G C 1
ATOM 11571 O O . ALA G 1 120 ? 91.191 -84.517 -62.269 1.00 38.33 279 ALA G O 1
ATOM 11573 N N . SER G 1 121 ? 92.628 -84.432 -64.013 1.00 36.86 280 SER G N 1
ATOM 11574 C CA . SER G 1 121 ? 93.818 -84.648 -63.186 1.00 36.57 280 SER G CA 1
ATOM 11575 C C . SER G 1 121 ? 94.162 -83.329 -62.554 1.00 36.54 280 SER G C 1
ATOM 11576 O O . SER G 1 121 ? 94.137 -82.292 -63.249 1.00 36.29 280 SER G O 1
ATOM 11579 N N . HIS G 1 122 ? 94.417 -83.337 -61.238 1.00 35.53 281 HIS G N 1
ATOM 11580 C CA . HIS G 1 122 ? 94.935 -82.140 -60.624 1.00 35.31 281 HIS G CA 1
ATOM 11581 C C . HIS G 1 122 ? 96.447 -82.294 -60.689 1.00 35.43 281 HIS G C 1
ATOM 11582 O O . HIS G 1 122 ? 97.036 -82.975 -59.871 1.00 36.83 281 HIS G O 1
ATOM 11589 N N . ASN G 1 123 ? 97.073 -81.672 -61.685 1.00 35.64 282 ASN G N 1
ATOM 11590 C CA . ASN G 1 123 ? 98.533 -81.677 -61.823 1.00 34.31 282 ASN G CA 1
ATOM 11591 C C . ASN G 1 123 ? 98.968 -80.318 -61.430 1.00 34.25 282 ASN G C 1
ATOM 11592 O O . ASN G 1 123 ? 98.960 -79.388 -62.252 1.00 33.94 282 ASN G O 1
ATOM 11597 N N . ILE G 1 124 ? 99.312 -80.183 -60.145 1.00 34.84 283 ILE G N 1
ATOM 11598 C CA . ILE G 1 124 ? 99.443 -78.862 -59.533 1.00 34.08 283 ILE G CA 1
ATOM 11599 C C . ILE G 1 124 ? 100.883 -78.382 -59.617 1.00 34.70 283 ILE G C 1
ATOM 11600 O O . ILE G 1 124 ? 101.797 -79.043 -59.170 1.00 34.91 283 ILE G O 1
ATOM 11605 N N . GLY G 1 125 ? 101.073 -77.240 -60.265 1.00 35.45 284 GLY G N 1
ATOM 11606 C CA . GLY G 1 125 ? 102.412 -76.769 -60.556 1.00 35.87 284 GLY G CA 1
ATOM 11607 C C . GLY G 1 125 ? 102.958 -76.106 -59.344 1.00 35.70 284 GLY G C 1
ATOM 11608 O O . GLY G 1 125 ? 102.208 -75.547 -58.558 1.00 35.33 284 GLY G O 1
ATOM 11609 N N . ILE G 1 126 ? 104.267 -76.190 -59.207 1.00 36.52 285 ILE G N 1
ATOM 11610 C CA . ILE G 1 126 ? 105.000 -75.608 -58.092 1.00 37.80 285 ILE G CA 1
ATOM 11611 C C . ILE G 1 126 ? 105.957 -74.634 -58.761 1.00 37.86 285 ILE G C 1
ATOM 11612 O O . ILE G 1 126 ? 106.929 -75.075 -59.374 1.00 36.71 285 ILE G O 1
ATOM 11617 N N . ALA G 1 127 ? 105.659 -73.328 -58.684 1.00 38.72 286 ALA G N 1
ATOM 11618 C CA . ALA G 1 127 ? 106.580 -72.338 -59.241 1.00 40.51 286 ALA G CA 1
ATOM 11619 C C . ALA G 1 127 ? 107.857 -72.408 -58.394 1.00 41.58 286 ALA G C 1
ATOM 11620 O O . ALA G 1 127 ? 107.804 -72.442 -57.153 1.00 40.95 286 ALA G O 1
ATOM 11622 N N . MET G 1 128 ? 108.993 -72.563 -59.046 1.00 43.87 287 MET G N 1
ATOM 11623 C CA . MET G 1 128 ? 110.165 -72.759 -58.227 1.00 47.32 287 MET G CA 1
ATOM 11624 C C . MET G 1 128 ? 111.382 -71.993 -58.655 1.00 49.56 287 MET G C 1
ATOM 11625 O O . MET G 1 128 ? 111.606 -71.714 -59.850 1.00 49.89 287 MET G O 1
ATOM 11630 N N . ASP G 1 129 ? 112.083 -71.569 -57.603 1.00 51.98 288 ASP G N 1
ATOM 11631 C CA . ASP G 1 129 ? 113.216 -70.688 -57.670 1.00 54.24 288 ASP G CA 1
ATOM 11632 C C . ASP G 1 129 ? 114.453 -71.554 -57.784 1.00 55.17 288 ASP G C 1
ATOM 11633 O O . ASP G 1 129 ? 114.698 -72.399 -56.889 1.00 55.60 288 ASP G O 1
ATOM 11638 N N . THR G 1 130 ? 115.211 -71.374 -58.870 1.00 55.35 289 THR G N 1
ATOM 11639 C CA . THR G 1 130 ? 116.474 -72.121 -59.014 1.00 56.66 289 THR G CA 1
ATOM 11640 C C . THR G 1 130 ? 117.675 -71.168 -59.232 1.00 57.42 289 THR G C 1
ATOM 11641 O O . THR G 1 130 ? 117.502 -69.955 -59.475 1.00 57.96 289 THR G O 1
ATOM 11645 N N . GLU G 1 131 ? 118.887 -71.706 -59.125 1.00 57.90 290 GLU G N 1
ATOM 11646 C CA . GLU G 1 131 ? 120.078 -70.953 -59.500 1.00 58.46 290 GLU G CA 1
ATOM 11647 C C . GLU G 1 131 ? 120.097 -70.615 -61.010 1.00 58.20 290 GLU G C 1
ATOM 11648 O O . GLU G 1 131 ? 120.797 -69.686 -61.439 1.00 57.94 290 GLU G O 1
ATOM 11654 N N . GLN G 1 132 ? 119.293 -71.361 -61.783 1.00 58.08 291 GLN G N 1
ATOM 11655 C CA . GLN G 1 132 ? 119.193 -71.236 -63.248 1.00 57.91 291 GLN G CA 1
ATOM 11656 C C . GLN G 1 132 ? 118.065 -70.273 -63.656 1.00 57.53 291 GLN G C 1
ATOM 11657 O O . GLN G 1 132 ? 118.017 -69.781 -64.793 1.00 57.79 291 GLN G O 1
ATOM 11663 N N . GLY G 1 133 ? 117.186 -69.988 -62.696 1.00 56.32 292 GLY G N 1
ATOM 11664 C CA . GLY G 1 133 ? 116.017 -69.173 -62.916 1.00 54.46 292 GLY G CA 1
ATOM 11665 C C . GLY G 1 133 ? 114.773 -69.854 -62.369 1.00 53.45 292 GLY G C 1
ATOM 11666 O O . GLY G 1 133 ? 114.823 -70.724 -61.451 1.00 52.87 292 GLY G O 1
ATOM 11667 N N . LEU G 1 134 ? 113.644 -69.482 -62.957 1.00 51.94 293 LEU G N 1
ATOM 11668 C CA . LEU G 1 134 ? 112.374 -69.952 -62.442 1.00 49.96 293 LEU G CA 1
ATOM 11669 C C . LEU G 1 134 ? 111.630 -70.923 -63.447 1.00 49.13 293 LEU G C 1
ATOM 11670 O O . LEU G 1 134 ? 111.548 -70.688 -64.684 1.00 49.03 293 LEU G O 1
ATOM 11675 N N . ILE G 1 135 ? 111.153 -72.039 -62.876 1.00 46.27 294 ILE G N 1
ATOM 11676 C CA . ILE G 1 135 ? 110.682 -73.246 -63.602 1.00 42.92 294 ILE G CA 1
ATOM 11677 C C . ILE G 1 135 ? 109.470 -73.843 -62.837 1.00 41.11 294 ILE G C 1
ATOM 11678 O O . ILE G 1 135 ? 109.380 -73.716 -61.611 1.00 39.66 294 ILE G O 1
ATOM 11683 N N . VAL G 1 136 ? 108.550 -74.491 -63.556 1.00 39.80 295 VAL G N 1
ATOM 11684 C CA . VAL G 1 136 ? 107.303 -74.948 -62.961 1.00 37.53 295 VAL G CA 1
ATOM 11685 C C . VAL G 1 136 ? 107.012 -76.461 -63.171 1.00 37.11 295 VAL G C 1
ATOM 11686 O O . VAL G 1 136 ? 106.246 -76.837 -64.085 1.00 36.36 295 VAL G O 1
ATOM 11690 N N . PRO G 1 137 ? 107.603 -77.332 -62.310 1.00 35.79 296 PRO G N 1
ATOM 11691 C CA . PRO G 1 137 ? 107.253 -78.732 -62.370 1.00 35.69 296 PRO G CA 1
ATOM 11692 C C . PRO G 1 137 ? 105.939 -78.960 -61.614 1.00 36.11 296 PRO G C 1
ATOM 11693 O O . PRO G 1 137 ? 105.576 -78.159 -60.735 1.00 36.49 296 PRO G O 1
ATOM 11697 N N . ASN G 1 138 ? 105.211 -80.013 -61.947 1.00 35.59 297 ASN G N 1
ATOM 11698 C CA . ASN G 1 138 ? 103.949 -80.245 -61.235 1.00 35.77 297 ASN G CA 1
ATOM 11699 C C . ASN G 1 138 ? 103.884 -81.638 -60.603 1.00 35.84 297 ASN G C 1
ATOM 11700 O O . ASN G 1 138 ? 104.467 -82.596 -61.115 1.00 35.58 297 ASN G O 1
ATOM 11705 N N . VAL G 1 139 ? 103.228 -81.700 -59.459 1.00 36.30 298 VAL G N 1
ATOM 11706 C CA . VAL G 1 139 ? 102.791 -82.956 -58.854 1.00 35.86 298 VAL G CA 1
ATOM 11707 C C . VAL G 1 139 ? 101.557 -83.492 -59.587 1.00 35.71 298 VAL G C 1
ATOM 11708 O O . VAL G 1 139 ? 100.510 -82.864 -59.554 1.00 34.81 298 VAL G O 1
ATOM 11712 N N . LYS G 1 140 ? 101.682 -84.667 -60.216 1.00 35.52 299 LYS G N 1
ATOM 11713 C CA . LYS G 1 140 ? 100.605 -85.261 -61.031 1.00 35.66 299 LYS G CA 1
ATOM 11714 C C . LYS G 1 140 ? 99.479 -85.819 -60.187 1.00 35.85 299 LYS G C 1
ATOM 11715 O O . LYS G 1 140 ? 99.748 -86.427 -59.165 1.00 36.35 299 LYS G O 1
ATOM 11721 N N . ASN G 1 141 ? 98.230 -85.629 -60.617 1.00 35.22 300 ASN G N 1
ATOM 11722 C CA . ASN G 1 141 ? 97.116 -86.338 -60.013 1.00 35.85 300 ASN G CA 1
ATOM 11723 C C . ASN G 1 141 ? 97.053 -86.226 -58.500 1.00 36.03 300 ASN G C 1
ATOM 11724 O O . ASN G 1 141 ? 96.977 -87.216 -57.809 1.00 36.56 300 ASN G O 1
ATOM 11729 N N . VAL G 1 142 ? 97.099 -85.005 -57.995 1.00 36.37 301 VAL G N 1
ATOM 11730 C CA . VAL G 1 142 ? 97.138 -84.749 -56.533 1.00 35.98 301 VAL G CA 1
ATOM 11731 C C . VAL G 1 142 ? 95.876 -85.304 -55.853 1.00 36.61 301 VAL G C 1
ATOM 11732 O O . VAL G 1 142 ? 95.889 -85.639 -54.665 1.00 37.55 301 VAL G O 1
ATOM 11736 N N . GLN G 1 143 ? 94.780 -85.380 -56.612 1.00 36.05 302 GLN G N 1
ATOM 11737 C CA . GLN G 1 143 ? 93.491 -85.828 -56.082 1.00 35.91 302 GLN G CA 1
ATOM 11738 C C . GLN G 1 143 ? 93.514 -87.289 -55.569 1.00 36.20 302 GLN G C 1
ATOM 11739 O O . GLN G 1 143 ? 92.668 -87.679 -54.745 1.00 36.65 302 GLN G O 1
ATOM 11745 N N . ILE G 1 144 ? 94.478 -88.090 -56.035 1.00 36.04 303 ILE G N 1
ATOM 11746 C CA . ILE G 1 144 ? 94.537 -89.498 -55.601 1.00 36.23 303 ILE G CA 1
ATOM 11747 C C . ILE G 1 144 ? 95.727 -89.759 -54.696 1.00 35.29 303 ILE G C 1
ATOM 11748 O O . ILE G 1 144 ? 96.021 -90.897 -54.406 1.00 36.16 303 ILE G O 1
ATOM 11753 N N . ARG G 1 145 ? 96.399 -88.695 -54.254 1.00 33.53 304 ARG G N 1
ATOM 11754 C CA . ARG G 1 145 ? 97.576 -88.831 -53.447 1.00 33.97 304 ARG G CA 1
ATOM 11755 C C . ARG G 1 145 ? 97.319 -88.376 -52.025 1.00 33.11 304 ARG G C 1
ATOM 11756 O O . ARG G 1 145 ? 96.525 -87.486 -51.814 1.00 33.37 304 ARG G O 1
ATOM 11764 N N . SER G 1 146 ? 98.041 -88.943 -51.068 1.00 32.82 305 SER G N 1
ATOM 11765 C CA . SER G 1 146 ? 97.992 -88.477 -49.683 1.00 33.26 305 SER G CA 1
ATOM 11766 C C . SER G 1 146 ? 98.872 -87.242 -49.452 1.00 34.02 305 SER G C 1
ATOM 11767 O O . SER G 1 146 ? 99.725 -86.942 -50.267 1.00 34.05 305 SER G O 1
ATOM 11770 N N . ILE G 1 147 ? 98.698 -86.554 -48.324 1.00 34.20 306 ILE G N 1
ATOM 11771 C CA . ILE G 1 147 ? 99.587 -85.444 -47.964 1.00 34.12 306 ILE G CA 1
ATOM 11772 C C . ILE G 1 147 ? 101.059 -85.926 -47.965 1.00 35.10 306 ILE G C 1
ATOM 11773 O O . ILE G 1 147 ? 101.961 -85.245 -48.477 1.00 35.92 306 ILE G O 1
ATOM 11778 N N . PHE G 1 148 ? 101.281 -87.130 -47.446 1.00 35.63 307 PHE G N 1
ATOM 11779 C CA . PHE G 1 148 ? 102.617 -87.721 -47.399 1.00 34.75 307 PHE G CA 1
ATOM 11780 C C . PHE G 1 148 ? 103.194 -88.110 -48.780 1.00 34.52 307 PHE G C 1
ATOM 11781 O O . PHE G 1 148 ? 104.387 -87.965 -49.007 1.00 32.63 307 PHE G O 1
ATOM 11789 N N . GLU G 1 149 ? 102.363 -88.626 -49.681 1.00 34.61 308 GLU G N 1
ATOM 11790 C CA . GLU G 1 149 ? 102.811 -88.949 -51.032 1.00 35.81 308 GLU G CA 1
ATOM 11791 C C . GLU G 1 149 ? 103.131 -87.659 -51.812 1.00 36.08 308 GLU G C 1
ATOM 11792 O O . GLU G 1 149 ? 104.032 -87.644 -52.643 1.00 37.03 308 GLU G O 1
ATOM 11798 N N . ILE G 1 150 ? 102.344 -86.607 -51.564 1.00 36.27 309 ILE G N 1
ATOM 11799 C CA . ILE G 1 150 ? 102.597 -85.266 -52.096 1.00 35.66 309 ILE G CA 1
ATOM 11800 C C . ILE G 1 150 ? 103.901 -84.693 -51.508 1.00 35.59 309 ILE G C 1
ATOM 11801 O O . ILE G 1 150 ? 104.682 -84.113 -52.237 1.00 35.59 309 ILE G O 1
ATOM 11806 N N . ALA G 1 151 ? 104.143 -84.884 -50.207 1.00 34.96 310 ALA G N 1
ATOM 11807 C CA . ALA G 1 151 ? 105.400 -84.454 -49.597 1.00 35.62 310 ALA G CA 1
ATOM 11808 C C . ALA G 1 151 ? 106.621 -85.125 -50.250 1.00 35.31 310 ALA G C 1
ATOM 11809 O O . ALA G 1 151 ? 107.591 -84.459 -50.618 1.00 34.85 310 ALA G O 1
ATOM 11811 N N . THR G 1 152 ? 106.540 -86.438 -50.399 1.00 35.30 311 THR G N 1
ATOM 11812 C CA . THR G 1 152 ? 107.551 -87.259 -51.101 1.00 35.83 311 THR G CA 1
ATOM 11813 C C . THR G 1 152 ? 107.826 -86.739 -52.519 1.00 36.26 311 THR G C 1
ATOM 11814 O O . THR G 1 152 ? 108.973 -86.571 -52.917 1.00 36.85 311 THR G O 1
ATOM 11818 N N . GLU G 1 153 ? 106.767 -86.510 -53.282 1.00 36.48 312 GLU G N 1
ATOM 11819 C CA . GLU G 1 153 ? 106.895 -86.026 -54.647 1.00 37.81 312 GLU G CA 1
ATOM 11820 C C . GLU G 1 153 ? 107.559 -84.613 -54.704 1.00 37.90 312 GLU G C 1
ATOM 11821 O O . GLU G 1 153 ? 108.498 -84.366 -55.484 1.00 37.44 312 GLU G O 1
ATOM 11827 N N . LEU G 1 154 ? 107.055 -83.721 -53.850 1.00 37.82 313 LEU G N 1
ATOM 11828 C CA . LEU G 1 154 ? 107.595 -82.371 -53.639 1.00 38.46 313 LEU G CA 1
ATOM 11829 C C . LEU G 1 154 ? 109.102 -82.438 -53.349 1.00 37.86 313 LEU G C 1
ATOM 11830 O O . LEU G 1 154 ? 109.878 -81.726 -53.972 1.00 36.43 313 LEU G O 1
ATOM 11835 N N . ASN G 1 155 ? 109.499 -83.314 -52.419 1.00 36.70 314 ASN G N 1
ATOM 11836 C CA . ASN G 1 155 ? 110.893 -83.535 -52.129 1.00 36.02 314 ASN G CA 1
ATOM 11837 C C . ASN G 1 155 ? 111.664 -83.985 -53.363 1.00 35.63 314 ASN G C 1
ATOM 11838 O O . ASN G 1 155 ? 112.778 -83.479 -53.604 1.00 33.32 314 ASN G O 1
ATOM 11843 N N . ARG G 1 156 ? 111.079 -84.919 -54.136 1.00 34.98 315 ARG G N 1
ATOM 11844 C CA . ARG G 1 156 ? 111.743 -85.422 -55.363 1.00 35.18 315 ARG G CA 1
ATOM 11845 C C . ARG G 1 156 ? 111.965 -84.283 -56.370 1.00 34.94 315 ARG G C 1
ATOM 11846 O O . ARG G 1 156 ? 113.034 -84.128 -56.932 1.00 35.30 315 ARG G O 1
ATOM 11854 N N . LEU G 1 157 ? 110.914 -83.509 -56.599 1.00 35.45 316 LEU G N 1
ATOM 11855 C CA . LEU G 1 157 ? 110.936 -82.380 -57.510 1.00 35.39 316 LEU G CA 1
ATOM 11856 C C . LEU G 1 157 ? 111.921 -81.294 -57.035 1.00 35.89 316 LEU G C 1
ATOM 11857 O O . LEU G 1 157 ? 112.641 -80.707 -57.832 1.00 36.37 316 LEU G O 1
ATOM 11862 N N . GLN G 1 158 ? 111.976 -81.068 -55.730 1.00 36.49 317 GLN G N 1
ATOM 11863 C CA . GLN G 1 158 ? 112.868 -80.085 -55.129 1.00 37.23 317 GLN G CA 1
ATOM 11864 C C . GLN G 1 158 ? 114.346 -80.414 -55.404 1.00 36.73 317 GLN G C 1
ATOM 11865 O O . GLN G 1 158 ? 115.126 -79.536 -55.763 1.00 37.19 317 GLN G O 1
ATOM 11871 N N . LYS G 1 159 ? 114.741 -81.670 -55.242 1.00 35.66 318 LYS G N 1
ATOM 11872 C CA . LYS G 1 159 ? 116.129 -82.023 -55.442 1.00 35.82 318 LYS G CA 1
ATOM 11873 C C . LYS G 1 159 ? 116.531 -81.943 -56.931 1.00 34.34 318 LYS G C 1
ATOM 11874 O O . LYS G 1 159 ? 117.643 -81.544 -57.255 1.00 34.05 318 LYS G O 1
ATOM 11880 N N . LEU G 1 160 ? 115.618 -82.337 -57.816 1.00 33.64 319 LEU G N 1
ATOM 11881 C CA . LEU G 1 160 ? 115.835 -82.226 -59.256 1.00 32.44 319 LEU G CA 1
ATOM 11882 C C . LEU G 1 160 ? 115.893 -80.777 -59.733 1.00 31.56 319 LEU G C 1
ATOM 11883 O O . LEU G 1 160 ? 116.773 -80.438 -60.513 1.00 30.88 319 LEU G O 1
ATOM 11888 N N . GLY G 1 161 ? 114.942 -79.965 -59.266 1.00 30.79 320 GLY G N 1
ATOM 11889 C CA . GLY G 1 161 ? 114.920 -78.507 -59.434 1.00 30.56 320 GLY G CA 1
ATOM 11890 C C . GLY G 1 161 ? 116.237 -77.873 -59.049 1.00 30.46 320 GLY G C 1
ATOM 11891 O O . GLY G 1 161 ? 116.839 -77.167 -59.849 1.00 30.10 320 GLY G O 1
ATOM 11892 N N . SER G 1 162 ? 116.718 -78.171 -57.848 1.00 30.36 321 SER G N 1
ATOM 11893 C CA . SER G 1 162 ? 117.957 -77.596 -57.400 1.00 31.12 321 SER G CA 1
ATOM 11894 C C . SER G 1 162 ? 119.216 -78.193 -58.051 1.00 31.17 321 SER G C 1
ATOM 11895 O O . SER G 1 162 ? 120.295 -77.627 -57.892 1.00 32.37 321 SER G O 1
ATOM 11898 N N . ALA G 1 163 ? 119.103 -79.309 -58.778 1.00 30.20 322 ALA G N 1
ATOM 11899 C CA . ALA G 1 163 ? 120.241 -79.847 -59.549 1.00 29.25 322 ALA G CA 1
ATOM 11900 C C . ALA G 1 163 ? 120.151 -79.425 -61.006 1.00 29.03 322 ALA G C 1
ATOM 11901 O O . ALA G 1 163 ? 121.023 -79.748 -61.808 1.00 30.24 322 ALA G O 1
ATOM 11903 N N . GLY G 1 164 ? 119.114 -78.679 -61.349 1.00 29.56 323 GLY G N 1
ATOM 11904 C CA . GLY G 1 164 ? 118.778 -78.389 -62.751 1.00 30.27 323 GLY G CA 1
ATOM 11905 C C . GLY G 1 164 ? 118.535 -79.643 -63.602 1.00 30.80 323 GLY G C 1
ATOM 11906 O O . GLY G 1 164 ? 118.945 -79.696 -64.760 1.00 30.98 323 GLY G O 1
ATOM 11907 N N . GLN G 1 165 ? 117.862 -80.640 -63.028 1.00 30.56 324 GLN G N 1
ATOM 11908 C CA . GLN G 1 165 ? 117.688 -81.964 -63.656 1.00 31.18 324 GLN G CA 1
ATOM 11909 C C . GLN G 1 165 ? 116.212 -82.417 -63.762 1.00 31.45 324 GLN G C 1
ATOM 11910 O O . GLN G 1 165 ? 115.935 -83.600 -63.933 1.00 31.28 324 GLN G O 1
ATOM 11916 N N . LEU G 1 166 ? 115.273 -81.479 -63.686 1.00 31.26 325 LEU G N 1
ATOM 11917 C CA . LEU G 1 166 ? 113.866 -81.785 -63.936 1.00 31.96 325 LEU G CA 1
ATOM 11918 C C . LEU G 1 166 ? 113.695 -82.263 -65.366 1.00 32.69 325 LEU G C 1
ATOM 11919 O O . LEU G 1 166 ? 114.343 -81.761 -66.267 1.00 33.80 325 LEU G O 1
ATOM 11924 N N . SER G 1 167 ? 112.791 -83.205 -65.574 1.00 33.66 326 SER G N 1
ATOM 11925 C CA . SER G 1 167 ? 112.597 -83.809 -66.890 1.00 33.77 326 SER G CA 1
ATOM 11926 C C . SER G 1 167 ? 111.358 -83.215 -67.560 1.00 34.18 326 SER G C 1
ATOM 11927 O O . SER G 1 167 ? 110.544 -82.552 -66.900 1.00 32.34 326 SER G O 1
ATOM 11930 N N . THR G 1 168 ? 111.230 -83.466 -68.862 1.00 35.21 327 THR G N 1
ATOM 11931 C CA . THR G 1 168 ? 110.087 -83.032 -69.645 1.00 37.59 327 THR G CA 1
ATOM 11932 C C . THR G 1 168 ? 108.783 -83.477 -68.992 1.00 38.46 327 THR G C 1
ATOM 11933 O O . THR G 1 168 ? 107.861 -82.678 -68.837 1.00 38.86 327 THR G O 1
ATOM 11937 N N . ASN G 1 169 ? 108.719 -84.721 -68.540 1.00 40.12 328 ASN G N 1
ATOM 11938 C CA . ASN G 1 169 ? 107.508 -85.183 -67.865 1.00 41.63 328 ASN G CA 1
ATOM 11939 C C . ASN G 1 169 ? 107.188 -84.472 -66.546 1.00 41.54 328 ASN G C 1
ATOM 11940 O O . ASN G 1 169 ? 106.028 -84.370 -66.201 1.00 42.70 328 ASN G O 1
ATOM 11945 N N . ASP G 1 170 ? 108.193 -83.963 -65.825 1.00 40.89 329 ASP G N 1
ATOM 11946 C CA . ASP G 1 170 ? 107.948 -83.241 -64.557 1.00 39.92 329 ASP G CA 1
ATOM 11947 C C . ASP G 1 170 ? 107.319 -81.887 -64.853 1.00 39.27 329 ASP G C 1
ATOM 11948 O O . ASP G 1 170 ? 106.602 -81.340 -64.025 1.00 38.86 329 ASP G O 1
ATOM 11953 N N . LEU G 1 171 ? 107.616 -81.361 -66.046 1.00 38.77 330 LEU G N 1
ATOM 11954 C CA . LEU G 1 171 ? 107.255 -80.004 -66.476 1.00 38.26 330 LEU G CA 1
ATOM 11955 C C . LEU G 1 171 ? 105.939 -79.886 -67.251 1.00 38.15 330 LEU G C 1
ATOM 11956 O O . LEU G 1 171 ? 105.322 -78.815 -67.240 1.00 38.63 330 LEU G O 1
ATOM 11961 N N . ILE G 1 172 ? 105.524 -80.948 -67.947 1.00 37.54 331 ILE G N 1
ATOM 11962 C CA . ILE G 1 172 ? 104.292 -80.902 -68.766 1.00 37.79 331 ILE G CA 1
ATOM 11963 C C . ILE G 1 172 ? 103.013 -81.284 -68.004 1.00 36.71 331 ILE G C 1
ATOM 11964 O O . ILE G 1 172 ? 103.088 -81.894 -66.934 1.00 36.26 331 ILE G O 1
ATOM 11969 N N . GLY G 1 173 ? 101.852 -80.934 -68.584 1.00 36.01 332 GLY G N 1
ATOM 11970 C CA . GLY G 1 173 ? 100.551 -81.362 -68.064 1.00 34.65 332 GLY G CA 1
ATOM 11971 C C . GLY G 1 173 ? 99.974 -80.575 -66.888 1.00 34.41 332 GLY G C 1
ATOM 11972 O O . GLY G 1 173 ? 98.937 -80.947 -66.347 1.00 35.35 332 GLY G O 1
ATOM 11973 N N . GLY G 1 174 ? 100.614 -79.478 -66.499 1.00 33.41 333 GLY G N 1
ATOM 11974 C CA . GLY G 1 174 ? 100.153 -78.695 -65.354 1.00 32.70 333 GLY G CA 1
ATOM 11975 C C . GLY G 1 174 ? 98.751 -78.194 -65.586 1.00 33.08 333 GLY G C 1
ATOM 11976 O O . GLY G 1 174 ? 98.409 -77.851 -66.727 1.00 32.65 333 GLY G O 1
ATOM 11977 N N . THR G 1 175 ? 97.941 -78.114 -64.518 1.00 32.54 334 THR G N 1
ATOM 11978 C CA . THR G 1 175 ? 96.530 -77.675 -64.666 1.00 32.98 334 THR G CA 1
ATOM 11979 C C . THR G 1 175 ? 96.146 -76.443 -63.799 1.00 33.31 334 THR G C 1
ATOM 11980 O O . THR G 1 175 ? 95.133 -75.810 -64.039 1.00 32.73 334 THR G O 1
ATOM 11984 N N . PHE G 1 176 ? 96.995 -76.136 -62.819 1.00 33.15 335 PHE G N 1
ATOM 11985 C CA . PHE G 1 176 ? 96.780 -75.145 -61.796 1.00 33.88 335 PHE G CA 1
ATOM 11986 C C . PHE G 1 176 ? 98.144 -74.963 -61.133 1.00 33.88 335 PHE G C 1
ATOM 11987 O O . PHE G 1 176 ? 98.926 -75.890 -61.105 1.00 35.29 335 PHE G O 1
ATOM 11995 N N . THR G 1 177 ? 98.439 -73.789 -60.592 1.00 34.20 336 THR G N 1
ATOM 11996 C CA . THR G 1 177 ? 99.761 -73.532 -60.057 1.00 34.77 336 THR G CA 1
ATOM 11997 C C . THR G 1 177 ? 99.733 -72.813 -58.735 1.00 35.16 336 THR G C 1
ATOM 11998 O O . THR G 1 177 ? 98.933 -71.902 -58.533 1.00 34.19 336 THR G O 1
ATOM 12002 N N . LEU G 1 178 ? 100.615 -73.242 -57.828 1.00 36.21 337 LEU G N 1
ATOM 12003 C CA . LEU G 1 178 ? 100.878 -72.497 -56.607 1.00 36.96 337 LEU G CA 1
ATOM 12004 C C . LEU G 1 178 ? 102.298 -71.935 -56.660 1.00 37.54 337 LEU G C 1
ATOM 12005 O O . LEU G 1 178 ? 103.217 -72.552 -57.230 1.00 37.77 337 LEU G O 1
ATOM 12010 N N . SER G 1 179 ? 102.452 -70.743 -56.101 1.00 37.25 338 SER G N 1
ATOM 12011 C CA . SER G 1 179 ? 103.752 -70.110 -55.950 1.00 37.69 338 SER G CA 1
ATOM 12012 C C . SER G 1 179 ? 104.008 -69.729 -54.480 1.00 37.52 338 SER G C 1
ATOM 12013 O O . SER G 1 179 ? 103.409 -68.793 -53.962 1.00 38.23 338 SER G O 1
ATOM 12016 N N . ASN G 1 180 ? 104.899 -70.456 -53.817 1.00 37.36 339 ASN G N 1
ATOM 12017 C CA . ASN G 1 180 ? 105.284 -70.150 -52.450 1.00 37.15 339 ASN G CA 1
ATOM 12018 C C . ASN G 1 180 ? 106.374 -69.099 -52.416 1.00 36.74 339 ASN G C 1
ATOM 12019 O O . ASN G 1 180 ? 107.528 -69.394 -52.101 1.00 36.48 339 ASN G O 1
ATOM 12024 N N . ILE G 1 181 ? 106.018 -67.859 -52.755 1.00 36.24 340 ILE G N 1
ATOM 12025 C CA . ILE G 1 181 ? 106.988 -66.776 -52.663 1.00 37.16 340 ILE G CA 1
ATOM 12026 C C . ILE G 1 181 ? 107.420 -66.582 -51.201 1.00 37.09 340 ILE G C 1
ATOM 12027 O O . ILE G 1 181 ? 108.568 -66.190 -50.924 1.00 36.73 340 ILE G O 1
ATOM 12032 N N . GLY G 1 182 ? 106.503 -66.908 -50.286 1.00 36.16 341 GLY G N 1
ATOM 12033 C CA . GLY G 1 182 ? 106.750 -66.856 -48.850 1.00 35.50 341 GLY G CA 1
ATOM 12034 C C . GLY G 1 182 ? 107.916 -67.653 -48.332 1.00 36.03 341 GLY G C 1
ATOM 12035 O O . GLY G 1 182 ? 108.357 -67.462 -47.173 1.00 35.96 341 GLY G O 1
ATOM 12036 N N . SER G 1 183 ? 108.446 -68.555 -49.160 1.00 36.37 342 SER G N 1
ATOM 12037 C CA . SER G 1 183 ? 109.653 -69.260 -48.740 1.00 36.59 342 SER G CA 1
ATOM 12038 C C . SER G 1 183 ? 110.814 -68.285 -48.732 1.00 35.96 342 SER G C 1
ATOM 12039 O O . SER G 1 183 ? 111.814 -68.513 -48.042 1.00 35.64 342 SER G O 1
ATOM 12042 N N . ILE G 1 184 ? 110.674 -67.193 -49.490 1.00 35.08 343 ILE G N 1
ATOM 12043 C CA . ILE G 1 184 ? 111.684 -66.133 -49.518 1.00 34.19 343 ILE G CA 1
ATOM 12044 C C . ILE G 1 184 ? 111.212 -64.899 -48.743 1.00 34.22 343 ILE G C 1
ATOM 12045 O O . ILE G 1 184 ? 111.924 -64.417 -47.873 1.00 33.88 343 ILE G O 1
ATOM 12050 N N . GLY G 1 185 ? 110.016 -64.395 -49.059 1.00 33.79 344 GLY G N 1
ATOM 12051 C CA . GLY G 1 185 ? 109.482 -63.243 -48.365 1.00 32.95 344 GLY G CA 1
ATOM 12052 C C . GLY G 1 185 ? 108.083 -62.914 -48.833 1.00 32.77 344 GLY G C 1
ATOM 12053 O O . GLY G 1 185 ? 107.461 -63.682 -49.575 1.00 32.88 344 GLY G O 1
ATOM 12054 N N . GLY G 1 186 ? 107.589 -61.771 -48.384 1.00 33.06 345 GLY G N 1
ATOM 12055 C CA . GLY G 1 186 ? 106.398 -61.138 -48.970 1.00 33.30 345 GLY G CA 1
ATOM 12056 C C . GLY G 1 186 ? 105.121 -61.323 -48.177 1.00 34.81 345 GLY G C 1
ATOM 12057 O O . GLY G 1 186 ? 105.065 -62.103 -47.207 1.00 34.29 345 GLY G O 1
ATOM 12058 N N . THR G 1 187 ? 104.078 -60.587 -48.580 1.00 35.43 346 THR G N 1
ATOM 12059 C CA . THR G 1 187 ? 102.777 -60.746 -47.991 1.00 34.48 346 THR G CA 1
ATOM 12060 C C . THR G 1 187 ? 101.865 -61.111 -49.165 1.00 36.24 346 THR G C 1
ATOM 12061 O O . THR G 1 187 ? 101.718 -62.304 -49.540 1.00 35.55 346 THR G O 1
ATOM 12065 N N . TYR G 1 188 ? 101.296 -60.068 -49.776 1.00 36.45 347 TYR G N 1
ATOM 12066 C CA . TYR G 1 188 ? 100.518 -60.168 -50.979 1.00 35.82 347 TYR G CA 1
ATOM 12067 C C . TYR G 1 188 ? 101.433 -60.117 -52.216 1.00 36.07 347 TYR G C 1
ATOM 12068 O O . TYR G 1 188 ? 102.618 -59.770 -52.152 1.00 35.60 347 TYR G O 1
ATOM 12077 N N . ALA G 1 189 ? 100.868 -60.509 -53.349 1.00 37.16 348 ALA G N 1
ATOM 12078 C CA . ALA G 1 189 ? 101.574 -60.561 -54.615 1.00 35.94 348 ALA G CA 1
ATOM 12079 C C . ALA G 1 189 ? 100.513 -60.486 -55.691 1.00 36.44 348 ALA G C 1
ATOM 12080 O O . ALA G 1 189 ? 99.328 -60.583 -55.396 1.00 34.43 348 ALA G O 1
ATOM 12082 N N . LYS G 1 190 ? 100.941 -60.287 -56.945 1.00 36.45 349 LYS G N 1
ATOM 12083 C CA . LYS G 1 190 ? 100.036 -60.443 -58.058 1.00 37.39 349 LYS G CA 1
ATOM 12084 C C . LYS G 1 190 ? 100.714 -61.442 -59.026 1.00 36.33 349 LYS G C 1
ATOM 12085 O O . LYS G 1 190 ? 101.507 -61.029 -59.843 1.00 36.04 349 LYS G O 1
ATOM 12091 N N . PRO G 1 191 ? 100.464 -62.763 -58.858 1.00 35.56 350 PRO G N 1
ATOM 12092 C CA . PRO G 1 191 ? 101.042 -63.779 -59.736 1.00 35.56 350 PRO G CA 1
ATOM 12093 C C . PRO G 1 191 ? 100.463 -63.719 -61.137 1.00 35.82 350 PRO G C 1
ATOM 12094 O O . PRO G 1 191 ? 99.343 -63.243 -61.331 1.00 36.02 350 PRO G O 1
ATOM 12098 N N . VAL G 1 192 ? 101.234 -64.213 -62.099 1.00 35.84 351 VAL G N 1
ATOM 12099 C CA . VAL G 1 192 ? 100.843 -64.209 -63.479 1.00 35.57 351 VAL G CA 1
ATOM 12100 C C . VAL G 1 192 ? 100.351 -65.650 -63.820 1.00 37.29 351 VAL G C 1
ATOM 12101 O O . VAL G 1 192 ? 101.046 -66.655 -63.546 1.00 37.89 351 VAL G O 1
ATOM 12105 N N . ILE G 1 193 ? 99.163 -65.731 -64.410 1.00 36.67 352 ILE G N 1
ATOM 12106 C CA . ILE G 1 193 ? 98.631 -66.987 -64.862 1.00 37.05 352 ILE G CA 1
ATOM 12107 C C . ILE G 1 193 ? 99.490 -67.594 -66.005 1.00 37.86 352 ILE G C 1
ATOM 12108 O O . ILE G 1 193 ? 99.898 -66.898 -66.951 1.00 38.46 352 ILE G O 1
ATOM 12113 N N . LEU G 1 194 ? 99.731 -68.909 -65.904 1.00 37.42 353 LEU G N 1
ATOM 12114 C CA . LEU G 1 194 ? 100.561 -69.621 -66.856 1.00 37.02 353 LEU G CA 1
ATOM 12115 C C . LEU G 1 194 ? 99.680 -70.288 -67.884 1.00 36.65 353 LEU G C 1
ATOM 12116 O O . LEU G 1 194 ? 99.106 -71.314 -67.583 1.00 36.98 353 LEU G O 1
ATOM 12121 N N . PRO G 1 195 ? 99.590 -69.732 -69.116 1.00 36.42 354 PRO G N 1
ATOM 12122 C CA . PRO G 1 195 ? 98.671 -70.289 -70.120 1.00 36.41 354 PRO G CA 1
ATOM 12123 C C . PRO G 1 195 ? 99.109 -71.710 -70.384 1.00 36.70 354 PRO G C 1
ATOM 12124 O O . PRO G 1 195 ? 100.298 -71.962 -70.300 1.00 37.17 354 PRO G O 1
ATOM 12128 N N . PRO G 1 196 ? 98.173 -72.641 -70.703 1.00 36.65 355 PRO G N 1
ATOM 12129 C CA . PRO G 1 196 ? 96.731 -72.508 -70.889 1.00 35.70 355 PRO G CA 1
ATOM 12130 C C . PRO G 1 196 ? 95.905 -72.639 -69.585 1.00 36.09 355 PRO G C 1
ATOM 12131 O O . PRO G 1 196 ? 94.658 -72.776 -69.628 1.00 35.02 355 PRO G O 1
ATOM 12135 N N . GLU G 1 197 ? 96.574 -72.598 -68.438 1.00 35.71 356 GLU G N 1
ATOM 12136 C CA . GLU G 1 197 ? 95.851 -72.580 -67.139 1.00 35.32 356 GLU G CA 1
ATOM 12137 C C . GLU G 1 197 ? 95.025 -71.298 -66.969 1.00 35.25 356 GLU G C 1
ATOM 12138 O O . GLU G 1 197 ? 95.133 -70.356 -67.774 1.00 34.77 356 GLU G O 1
ATOM 12144 N N . VAL G 1 198 ? 94.127 -71.314 -65.993 1.00 34.99 357 VAL G N 1
ATOM 12145 C CA . VAL G 1 198 ? 93.235 -70.198 -65.747 1.00 34.92 357 VAL G CA 1
ATOM 12146 C C . VAL G 1 198 ? 93.409 -69.589 -64.342 1.00 35.69 357 VAL G C 1
ATOM 12147 O O . VAL G 1 198 ? 92.879 -68.525 -64.063 1.00 37.75 357 VAL G O 1
ATOM 12151 N N . ALA G 1 199 ? 94.166 -70.238 -63.461 1.00 36.09 358 ALA G N 1
ATOM 12152 C CA . ALA G 1 199 ? 94.354 -69.697 -62.128 1.00 36.70 358 ALA G CA 1
ATOM 12153 C C . ALA G 1 199 ? 95.745 -69.994 -61.528 1.00 36.55 358 ALA G C 1
ATOM 12154 O O . ALA G 1 199 ? 96.423 -70.941 -61.919 1.00 38.07 358 ALA G O 1
ATOM 12156 N N . ILE G 1 200 ? 96.142 -69.168 -60.563 1.00 35.58 359 ILE G N 1
ATOM 12157 C CA . ILE G 1 200 ? 97.374 -69.334 -59.817 1.00 33.46 359 ILE G CA 1
ATOM 12158 C C . ILE G 1 200 ? 97.230 -68.684 -58.467 1.00 33.88 359 ILE G C 1
ATOM 12159 O O . ILE G 1 200 ? 96.535 -67.677 -58.361 1.00 34.38 359 ILE G O 1
ATOM 12164 N N . GLY G 1 201 ? 97.911 -69.218 -57.452 1.00 33.39 360 GLY G N 1
ATOM 12165 C CA . GLY G 1 201 ? 97.968 -68.559 -56.163 1.00 33.93 360 GLY G CA 1
ATOM 12166 C C . GLY G 1 201 ? 99.389 -68.373 -55.664 1.00 35.64 360 GLY G C 1
ATOM 12167 O O . GLY G 1 201 ? 100.248 -69.211 -55.923 1.00 37.09 360 GLY G O 1
ATOM 12168 N N . ALA G 1 202 ? 99.640 -67.259 -54.976 1.00 35.22 361 ALA G N 1
ATOM 12169 C CA . ALA G 1 202 ? 100.922 -66.968 -54.394 1.00 35.15 361 ALA G CA 1
ATOM 12170 C C . ALA G 1 202 ? 100.676 -66.912 -52.924 1.00 35.35 361 ALA G C 1
ATOM 12171 O O . ALA G 1 202 ? 99.750 -66.195 -52.475 1.00 36.08 361 ALA G O 1
ATOM 12173 N N . LEU G 1 203 ? 101.463 -67.691 -52.176 1.00 34.71 362 LEU G N 1
ATOM 12174 C CA . LEU G 1 203 ? 101.415 -67.757 -50.696 1.00 35.21 362 LEU G CA 1
ATOM 12175 C C . LEU G 1 203 ? 102.518 -66.905 -50.091 1.00 35.46 362 LEU G C 1
ATOM 12176 O O . LEU G 1 203 ? 103.691 -67.096 -50.427 1.00 36.43 362 LEU G O 1
ATOM 12181 N N . GLY G 1 204 ? 102.174 -66.024 -49.151 1.00 34.58 363 GLY G N 1
ATOM 12182 C CA . GLY G 1 204 ? 103.175 -65.181 -48.535 1.00 34.01 363 GLY G CA 1
ATOM 12183 C C . GLY G 1 204 ? 103.836 -65.833 -47.337 1.00 35.23 363 GLY G C 1
ATOM 12184 O O . GLY G 1 204 ? 103.621 -67.026 -47.040 1.00 34.75 363 GLY G O 1
ATOM 12185 N N . THR G 1 205 ? 104.637 -65.047 -46.630 1.00 34.86 364 THR G N 1
ATOM 12186 C CA . THR G 1 205 ? 105.330 -65.541 -45.442 1.00 35.97 364 THR G CA 1
ATOM 12187 C C . THR G 1 205 ? 104.347 -65.671 -44.286 1.00 35.91 364 THR G C 1
ATOM 12188 O O . THR G 1 205 ? 103.635 -64.718 -43.953 1.00 36.19 364 THR G O 1
ATOM 12192 N N . ILE G 1 206 ? 104.315 -66.862 -43.690 1.00 36.59 365 ILE G N 1
ATOM 12193 C CA . ILE G 1 206 ? 103.642 -67.109 -42.417 1.00 37.24 365 ILE G CA 1
ATOM 12194 C C . ILE G 1 206 ? 104.372 -66.305 -41.307 1.00 37.37 365 ILE G C 1
ATOM 12195 O O . ILE G 1 206 ? 105.579 -66.459 -41.060 1.00 37.57 365 ILE G O 1
ATOM 12200 N N . LYS G 1 207 ? 103.605 -65.457 -40.637 1.00 38.10 366 LYS G N 1
ATOM 12201 C CA . LYS G 1 207 ? 104.101 -64.440 -39.708 1.00 38.71 366 LYS G CA 1
ATOM 12202 C C . LYS G 1 207 ? 103.164 -64.393 -38.478 1.00 38.31 366 LYS G C 1
ATOM 12203 O O . LYS G 1 207 ? 101.934 -64.543 -38.595 1.00 38.86 366 LYS G O 1
ATOM 12209 N N . ALA G 1 208 ? 103.731 -64.174 -37.305 1.00 38.05 367 ALA G N 1
ATOM 12210 C CA . ALA G 1 208 ? 102.946 -64.136 -36.082 1.00 37.85 367 ALA G CA 1
ATOM 12211 C C . ALA G 1 208 ? 102.439 -62.717 -35.866 1.00 37.82 367 ALA G C 1
ATOM 12212 O O . ALA G 1 208 ? 103.223 -61.770 -35.834 1.00 37.59 367 ALA G O 1
ATOM 12214 N N . LEU G 1 209 ? 101.120 -62.571 -35.750 1.00 37.59 368 LEU G N 1
ATOM 12215 C CA . LEU G 1 209 ? 100.491 -61.250 -35.580 1.00 37.39 368 LEU G CA 1
ATOM 12216 C C . LEU G 1 209 ? 99.511 -61.253 -34.416 1.00 37.37 368 LEU G C 1
ATOM 12217 O O . LEU G 1 209 ? 98.894 -62.287 -34.140 1.00 37.92 368 LEU G O 1
ATOM 12222 N N . PRO G 1 210 ? 99.367 -60.116 -33.711 1.00 36.72 369 PRO G N 1
ATOM 12223 C CA . PRO G 1 210 ? 98.209 -60.072 -32.790 1.00 37.13 369 PRO G CA 1
ATOM 12224 C C . PRO G 1 210 ? 96.842 -60.170 -33.513 1.00 37.15 369 PRO G C 1
ATOM 12225 O O . PRO G 1 210 ? 96.558 -59.380 -34.440 1.00 36.79 369 PRO G O 1
ATOM 12229 N N . ARG G 1 211 ? 96.045 -61.167 -33.122 1.00 37.30 370 ARG G N 1
ATOM 12230 C CA . ARG G 1 211 ? 94.634 -61.284 -33.532 1.00 37.76 370 ARG G CA 1
ATOM 12231 C C . ARG G 1 211 ? 93.760 -61.626 -32.339 1.00 37.70 370 ARG G C 1
ATOM 12232 O O . ARG G 1 211 ? 94.182 -62.354 -31.438 1.00 37.35 370 ARG G O 1
ATOM 12240 N N . PHE G 1 212 ? 92.531 -61.117 -32.357 1.00 37.85 371 PHE G N 1
ATOM 12241 C CA . PHE G 1 212 ? 91.531 -61.465 -31.363 1.00 38.40 371 PHE G CA 1
ATOM 12242 C C . PHE G 1 212 ? 91.063 -62.903 -31.521 1.00 39.42 371 PHE G C 1
ATOM 12243 O O . PHE G 1 212 ? 90.843 -63.372 -32.638 1.00 38.99 371 PHE G O 1
ATOM 12251 N N . ASN G 1 213 ? 90.939 -63.612 -30.399 1.00 41.27 372 ASN G N 1
ATOM 12252 C CA . ASN G 1 213 ? 90.250 -64.906 -30.397 1.00 42.93 372 ASN G CA 1
ATOM 12253 C C . ASN G 1 213 ? 88.740 -64.715 -30.148 1.00 44.44 372 ASN G C 1
ATOM 12254 O O . ASN G 1 213 ? 88.260 -63.578 -29.972 1.00 44.30 372 ASN G O 1
ATOM 12259 N N . GLU G 1 214 ? 88.000 -65.826 -30.154 1.00 45.93 373 GLU G N 1
ATOM 12260 C CA . GLU G 1 214 ? 86.563 -65.834 -29.833 1.00 47.54 373 GLU G CA 1
ATOM 12261 C C . GLU G 1 214 ? 86.256 -65.112 -28.517 1.00 47.47 373 GLU G C 1
ATOM 12262 O O . GLU G 1 214 ? 85.347 -64.270 -28.470 1.00 48.03 373 GLU G O 1
ATOM 12268 N N . LYS G 1 215 ? 87.027 -65.423 -27.466 1.00 47.04 374 LYS G N 1
ATOM 12269 C CA . LYS G 1 215 ? 86.893 -64.781 -26.132 1.00 46.27 374 LYS G CA 1
ATOM 12270 C C . LYS G 1 215 ? 87.274 -63.284 -26.086 1.00 45.70 374 LYS G C 1
ATOM 12271 O O . LYS G 1 215 ? 87.298 -62.672 -25.011 1.00 45.65 374 LYS G O 1
ATOM 12277 N N . GLY G 1 216 ? 87.583 -62.709 -27.245 1.00 44.76 375 GLY G N 1
ATOM 12278 C CA . GLY G 1 216 ? 87.862 -61.284 -27.356 1.00 43.76 375 GLY G CA 1
ATOM 12279 C C . GLY G 1 216 ? 89.244 -60.827 -26.927 1.00 43.11 375 GLY G C 1
ATOM 12280 O O . GLY G 1 216 ? 89.454 -59.625 -26.711 1.00 43.50 375 GLY G O 1
ATOM 12281 N N . GLU G 1 217 ? 90.186 -61.764 -26.827 1.00 42.46 376 GLU G N 1
ATOM 12282 C CA . GLU G 1 217 ? 91.532 -61.459 -26.344 1.00 42.51 376 GLU G CA 1
ATOM 12283 C C . GLU G 1 217 ? 92.631 -61.534 -27.435 1.00 42.22 376 GLU G C 1
ATOM 12284 O O . GLU G 1 217 ? 92.633 -62.428 -28.302 1.00 41.77 376 GLU G O 1
ATOM 12290 N N . VAL G 1 218 ? 93.554 -60.571 -27.372 1.00 41.93 377 VAL G N 1
ATOM 12291 C CA . VAL G 1 218 ? 94.777 -60.540 -28.189 1.00 42.14 377 VAL G CA 1
ATOM 12292 C C . VAL G 1 218 ? 95.661 -61.787 -27.961 1.00 42.88 377 VAL G C 1
ATOM 12293 O O . VAL G 1 218 ? 96.226 -61.972 -26.871 1.00 42.85 377 VAL G O 1
ATOM 12297 N N . CYS G 1 219 ? 95.779 -62.629 -28.987 1.00 42.95 378 CYS G N 1
ATOM 12298 C CA . CYS G 1 219 ? 96.604 -63.814 -28.899 1.00 44.18 378 CYS G CA 1
ATOM 12299 C C . CYS G 1 219 ? 97.569 -63.876 -30.106 1.00 43.95 378 CYS G C 1
ATOM 12300 O O . CYS G 1 219 ? 97.454 -63.082 -31.030 1.00 43.88 378 CYS G O 1
ATOM 12303 N N . LYS G 1 220 ? 98.523 -64.811 -30.089 1.00 44.01 379 LYS G N 1
ATOM 12304 C CA . LYS G 1 220 ? 99.521 -64.922 -31.156 1.00 43.71 379 LYS G CA 1
ATOM 12305 C C . LYS G 1 220 ? 98.906 -65.776 -32.227 1.00 42.78 379 LYS G C 1
ATOM 12306 O O . LYS G 1 220 ? 98.702 -66.973 -32.002 1.00 42.93 379 LYS G O 1
ATOM 12312 N N . ALA G 1 221 ? 98.582 -65.162 -33.367 1.00 41.11 380 ALA G N 1
ATOM 12313 C CA . ALA G 1 221 ? 98.073 -65.895 -34.532 1.00 40.06 380 ALA G CA 1
ATOM 12314 C C . ALA G 1 221 ? 99.122 -65.988 -35.630 1.00 39.11 380 ALA G C 1
ATOM 12315 O O . ALA G 1 221 ? 99.815 -65.022 -35.914 1.00 39.10 380 ALA G O 1
ATOM 12317 N N . GLN G 1 222 ? 99.248 -67.164 -36.235 1.00 39.19 381 GLN G N 1
ATOM 12318 C CA . GLN G 1 222 ? 100.172 -67.366 -37.352 1.00 38.27 381 GLN G CA 1
ATOM 12319 C C . GLN G 1 222 ? 99.388 -67.146 -38.621 1.00 38.06 381 GLN G C 1
ATOM 12320 O O . GLN G 1 222 ? 98.555 -67.979 -39.000 1.00 38.21 381 GLN G O 1
ATOM 12326 N N . ILE G 1 223 ? 99.658 -66.004 -39.261 1.00 37.57 382 ILE G N 1
ATOM 12327 C CA . ILE G 1 223 ? 98.867 -65.510 -40.366 1.00 36.08 382 ILE G CA 1
ATOM 12328 C C . ILE G 1 223 ? 99.681 -65.606 -41.646 1.00 36.51 382 ILE G C 1
ATOM 12329 O O . ILE G 1 223 ? 100.855 -65.200 -41.690 1.00 35.78 382 ILE G O 1
ATOM 12334 N N . MET G 1 224 ? 99.037 -66.115 -42.692 1.00 36.28 383 MET G N 1
ATOM 12335 C CA . MET G 1 224 ? 99.628 -66.194 -44.024 1.00 36.51 383 MET G CA 1
ATOM 12336 C C . MET G 1 224 ? 98.675 -65.529 -45.035 1.00 36.41 383 MET G C 1
ATOM 12337 O O . MET G 1 224 ? 97.456 -65.672 -44.956 1.00 35.34 383 MET G O 1
ATOM 12342 N N . ASN G 1 225 ? 99.248 -64.834 -46.006 1.00 36.10 384 ASN G N 1
ATOM 12343 C CA . ASN G 1 225 ? 98.460 -64.213 -47.034 1.00 35.77 384 ASN G CA 1
ATOM 12344 C C . ASN G 1 225 ? 98.433 -65.106 -48.236 1.00 36.00 384 ASN G C 1
ATOM 12345 O O . ASN G 1 225 ? 99.376 -65.857 -48.501 1.00 35.32 384 ASN G O 1
ATOM 12350 N N . VAL G 1 226 ? 97.342 -65.040 -48.975 1.00 36.13 385 VAL G N 1
ATOM 12351 C CA . VAL G 1 226 ? 97.251 -65.756 -50.225 1.00 35.55 385 VAL G CA 1
ATOM 12352 C C . VAL G 1 226 ? 96.685 -64.748 -51.231 1.00 36.07 385 VAL G C 1
ATOM 12353 O O . VAL G 1 226 ? 95.769 -63.966 -50.893 1.00 35.25 385 VAL G O 1
ATOM 12357 N N . SER G 1 227 ? 97.260 -64.761 -52.435 1.00 34.37 386 SER G N 1
ATOM 12358 C CA . SER G 1 227 ? 96.815 -63.936 -53.524 1.00 33.82 386 SER G CA 1
ATOM 12359 C C . SER G 1 227 ? 96.513 -64.833 -54.704 1.00 33.94 386 SER G C 1
ATOM 12360 O O . SER G 1 227 ? 97.409 -65.542 -55.183 1.00 34.82 386 SER G O 1
ATOM 12363 N N . TRP G 1 228 ? 95.254 -64.851 -55.137 1.00 34.19 387 TRP G N 1
ATOM 12364 C CA . TRP G 1 228 ? 94.820 -65.603 -56.322 1.00 33.81 387 TRP G CA 1
ATOM 12365 C C . TRP G 1 228 ? 94.693 -64.669 -57.511 1.00 34.40 387 TRP G C 1
ATOM 12366 O O . TRP G 1 228 ? 94.196 -63.563 -57.369 1.00 35.12 387 TRP G O 1
ATOM 12377 N N . SER G 1 229 ? 95.135 -65.122 -58.679 1.00 34.87 388 SER G N 1
ATOM 12378 C CA . SER G 1 229 ? 94.841 -64.478 -59.953 1.00 34.71 388 SER G CA 1
ATOM 12379 C C . SER G 1 229 ? 94.060 -65.504 -60.738 1.00 34.54 388 SER G C 1
ATOM 12380 O O . SER G 1 229 ? 94.358 -66.691 -60.622 1.00 35.22 388 SER G O 1
ATOM 12383 N N . ALA G 1 230 ? 93.075 -65.058 -61.523 1.00 33.24 389 ALA G N 1
ATOM 12384 C CA . ALA G 1 230 ? 92.189 -65.934 -62.259 1.00 32.17 389 ALA G CA 1
ATOM 12385 C C . ALA G 1 230 ? 91.829 -65.274 -63.551 1.00 32.14 389 ALA G C 1
ATOM 12386 O O . ALA G 1 230 ? 91.818 -64.055 -63.635 1.00 31.98 389 ALA G O 1
ATOM 12388 N N . ASP G 1 231 ? 91.565 -66.093 -64.569 1.00 32.64 390 ASP G N 1
ATOM 12389 C CA . ASP G 1 231 ? 91.208 -65.609 -65.891 1.00 33.38 390 ASP G CA 1
ATOM 12390 C C . ASP G 1 231 ? 89.750 -65.156 -65.827 1.00 33.93 390 ASP G C 1
ATOM 12391 O O . ASP G 1 231 ? 88.816 -65.977 -65.785 1.00 34.46 390 ASP G O 1
ATOM 12396 N N . HIS G 1 232 ? 89.544 -63.839 -65.821 1.00 34.46 391 HIS G N 1
ATOM 12397 C CA . HIS G 1 232 ? 88.219 -63.305 -65.599 1.00 33.93 391 HIS G CA 1
ATOM 12398 C C . HIS G 1 232 ? 87.291 -63.466 -66.817 1.00 34.88 391 HIS G C 1
ATOM 12399 O O . HIS G 1 232 ? 86.086 -63.165 -66.751 1.00 34.41 391 HIS G O 1
ATOM 12406 N N . ARG G 1 233 ? 87.832 -63.931 -67.927 1.00 34.44 392 ARG G N 1
ATOM 12407 C CA . ARG G 1 233 ? 86.972 -64.259 -69.042 1.00 35.04 392 ARG G CA 1
ATOM 12408 C C . ARG G 1 233 ? 85.970 -65.360 -68.703 1.00 35.46 392 ARG G C 1
ATOM 12409 O O . ARG G 1 233 ? 84.835 -65.296 -69.160 1.00 36.53 392 ARG G O 1
ATOM 12417 N N . ILE G 1 234 ? 86.393 -66.378 -67.946 1.00 36.25 393 ILE G N 1
ATOM 12418 C CA . ILE G 1 234 ? 85.524 -67.508 -67.588 1.00 36.64 393 ILE G CA 1
ATOM 12419 C C . ILE G 1 234 ? 85.367 -67.744 -66.071 1.00 36.04 393 ILE G C 1
ATOM 12420 O O . ILE G 1 234 ? 84.519 -68.561 -65.638 1.00 36.14 393 ILE G O 1
ATOM 12425 N N . ILE G 1 235 ? 86.195 -67.080 -65.268 1.00 35.25 394 ILE G N 1
ATOM 12426 C CA . ILE G 1 235 ? 86.107 -67.242 -63.825 1.00 34.92 394 ILE G CA 1
ATOM 12427 C C . ILE G 1 235 ? 85.615 -65.954 -63.185 1.00 36.13 394 ILE G C 1
ATOM 12428 O O . ILE G 1 235 ? 86.264 -64.938 -63.288 1.00 36.96 394 ILE G O 1
ATOM 12433 N N . ASP G 1 236 ? 84.454 -65.993 -62.542 1.00 36.86 395 ASP G N 1
ATOM 12434 C CA . ASP G 1 236 ? 83.965 -64.803 -61.869 1.00 38.23 395 ASP G CA 1
ATOM 12435 C C . ASP G 1 236 ? 84.471 -64.715 -60.427 1.00 37.61 395 ASP G C 1
ATOM 12436 O O . ASP G 1 236 ? 85.037 -65.681 -59.895 1.00 38.51 395 ASP G O 1
ATOM 12441 N N . GLY G 1 237 ? 84.313 -63.554 -59.801 1.00 37.89 396 GLY G N 1
ATOM 12442 C CA . GLY G 1 237 ? 84.905 -63.309 -58.484 1.00 37.33 396 GLY G CA 1
ATOM 12443 C C . GLY G 1 237 ? 84.353 -64.197 -57.390 1.00 37.63 396 GLY G C 1
ATOM 12444 O O . GLY G 1 237 ? 85.050 -64.530 -56.449 1.00 37.87 396 GLY G O 1
ATOM 12445 N N . ALA G 1 238 ? 83.074 -64.539 -57.492 1.00 38.41 397 ALA G N 1
ATOM 12446 C CA . ALA G 1 238 ? 82.436 -65.415 -56.512 1.00 38.60 397 ALA G CA 1
ATOM 12447 C C . ALA G 1 238 ? 83.031 -66.817 -56.490 1.00 37.93 397 ALA G C 1
ATOM 12448 O O . ALA G 1 238 ? 83.328 -67.323 -55.431 1.00 38.14 397 ALA G O 1
ATOM 12450 N N . THR G 1 239 ? 83.182 -67.447 -57.650 1.00 37.71 398 THR G N 1
ATOM 12451 C CA . THR G 1 239 ? 83.917 -68.726 -57.762 1.00 37.73 398 THR G CA 1
ATOM 12452 C C . THR G 1 239 ? 85.292 -68.737 -57.064 1.00 37.99 398 THR G C 1
ATOM 12453 O O . THR G 1 239 ? 85.643 -69.671 -56.360 1.00 36.99 398 THR G O 1
ATOM 12457 N N . VAL G 1 240 ? 86.097 -67.711 -57.305 1.00 37.83 399 VAL G N 1
ATOM 12458 C CA . VAL G 1 240 ? 87.453 -67.727 -56.757 1.00 37.90 399 VAL G CA 1
ATOM 12459 C C . VAL G 1 240 ? 87.394 -67.434 -55.242 1.00 37.78 399 VAL G C 1
ATOM 12460 O O . VAL G 1 240 ? 88.133 -68.022 -54.461 1.00 37.45 399 VAL G O 1
ATOM 12464 N N . SER G 1 241 ? 86.440 -66.600 -54.820 1.00 37.06 400 SER G N 1
ATOM 12465 C CA . SER G 1 241 ? 86.240 -66.353 -53.412 1.00 37.95 400 SER G CA 1
ATOM 12466 C C . SER G 1 241 ? 85.731 -67.571 -52.653 1.00 37.51 400 SER G C 1
ATOM 12467 O O . SER G 1 241 ? 86.263 -67.898 -51.610 1.00 38.74 400 SER G O 1
ATOM 12470 N N . ARG G 1 242 ? 84.698 -68.239 -53.162 1.00 36.88 401 ARG G N 1
ATOM 12471 C CA . ARG G 1 242 ? 84.235 -69.505 -52.577 1.00 37.00 401 ARG G CA 1
ATOM 12472 C C . ARG G 1 242 ? 85.285 -70.610 -52.607 1.00 36.70 401 ARG G C 1
ATOM 12473 O O . ARG G 1 242 ? 85.490 -71.295 -51.598 1.00 36.67 401 ARG G O 1
ATOM 12481 N N . PHE G 1 243 ? 85.929 -70.822 -53.745 1.00 35.90 402 PHE G N 1
ATOM 12482 C CA . PHE G 1 243 ? 87.095 -71.724 -53.752 1.00 37.11 402 PHE G CA 1
ATOM 12483 C C . PHE G 1 243 ? 88.106 -71.368 -52.636 1.00 38.25 402 PHE G C 1
ATOM 12484 O O . PHE G 1 243 ? 88.590 -72.264 -51.893 1.00 38.13 402 PHE G O 1
ATOM 12492 N N . SER G 1 244 ? 88.438 -70.070 -52.528 1.00 38.63 403 SER G N 1
ATOM 12493 C CA . SER G 1 244 ? 89.437 -69.623 -51.560 1.00 38.05 403 SER G CA 1
ATOM 12494 C C . SER G 1 244 ? 88.947 -69.859 -50.142 1.00 37.93 403 SER G C 1
ATOM 12495 O O . SER G 1 244 ? 89.728 -70.250 -49.252 1.00 37.21 403 SER G O 1
ATOM 12498 N N . ASN G 1 245 ? 87.657 -69.580 -49.911 1.00 38.33 404 ASN G N 1
ATOM 12499 C CA . ASN G 1 245 ? 87.040 -69.841 -48.594 1.00 38.47 404 ASN G CA 1
ATOM 12500 C C . ASN G 1 245 ? 87.105 -71.318 -48.249 1.00 38.35 404 ASN G C 1
ATOM 12501 O O . ASN G 1 245 ? 87.443 -71.681 -47.124 1.00 39.49 404 ASN G O 1
ATOM 12506 N N . LEU G 1 246 ? 86.815 -72.171 -49.223 1.00 37.80 405 LEU G N 1
ATOM 12507 C CA . LEU G 1 246 ? 86.899 -73.622 -48.998 1.00 37.80 405 LEU G CA 1
ATOM 12508 C C . LEU G 1 246 ? 88.323 -74.028 -48.607 1.00 37.58 405 LEU G C 1
ATOM 12509 O O . LEU G 1 246 ? 88.557 -74.580 -47.530 1.00 37.60 405 LEU G O 1
ATOM 12514 N N . TRP G 1 247 ? 89.270 -73.679 -49.469 1.00 37.42 406 TRP G N 1
ATOM 12515 C CA . TRP G 1 247 ? 90.700 -73.952 -49.281 1.00 37.18 406 TRP G CA 1
ATOM 12516 C C . TRP G 1 247 ? 91.153 -73.555 -47.893 1.00 37.35 406 TRP G C 1
ATOM 12517 O O . TRP G 1 247 ? 91.797 -74.340 -47.173 1.00 37.08 406 TRP G O 1
ATOM 12528 N N . LYS G 1 248 ? 90.775 -72.336 -47.526 1.00 37.10 407 LYS G N 1
ATOM 12529 C CA . LYS G 1 248 ? 91.129 -71.710 -46.269 1.00 37.99 407 LYS G CA 1
ATOM 12530 C C . LYS G 1 248 ? 90.493 -72.451 -45.087 1.00 38.07 407 LYS G C 1
ATOM 12531 O O . LYS G 1 248 ? 91.105 -72.597 -44.018 1.00 37.51 407 LYS G O 1
ATOM 12537 N N . SER G 1 249 ? 89.252 -72.912 -45.264 1.00 38.07 408 SER G N 1
ATOM 12538 C CA . SER G 1 249 ? 88.608 -73.609 -44.167 1.00 37.94 408 SER G CA 1
ATOM 12539 C C . SER G 1 249 ? 89.280 -74.952 -43.925 1.00 37.34 408 SER G C 1
ATOM 12540 O O . SER G 1 249 ? 89.331 -75.389 -42.780 1.00 38.02 408 SER G O 1
ATOM 12543 N N . TYR G 1 250 ? 89.825 -75.583 -44.979 1.00 36.84 409 TYR G N 1
ATOM 12544 C CA . TYR G 1 250 ? 90.574 -76.831 -44.855 1.00 36.39 409 TYR G CA 1
ATOM 12545 C C . TYR G 1 250 ? 91.884 -76.683 -44.137 1.00 36.03 409 TYR G C 1
ATOM 12546 O O . TYR G 1 250 ? 92.339 -77.629 -43.562 1.00 36.14 409 TYR G O 1
ATOM 12555 N N . LEU G 1 251 ? 92.517 -75.508 -44.216 1.00 35.69 410 LEU G N 1
ATOM 12556 C CA . LEU G 1 251 ? 93.790 -75.270 -43.563 1.00 34.94 410 LEU G CA 1
ATOM 12557 C C . LEU G 1 251 ? 93.596 -74.683 -42.163 1.00 34.33 410 LEU G C 1
ATOM 12558 O O . LEU G 1 251 ? 94.394 -74.952 -41.254 1.00 32.32 410 LEU G O 1
ATOM 12563 N N . GLU G 1 252 ? 92.566 -73.842 -41.996 1.00 34.72 411 GLU G N 1
ATOM 12564 C CA . GLU G 1 252 ? 92.256 -73.266 -40.659 1.00 35.11 411 GLU G CA 1
ATOM 12565 C C . GLU G 1 252 ? 91.628 -74.297 -39.789 1.00 35.45 411 GLU G C 1
ATOM 12566 O O . GLU G 1 252 ? 91.744 -74.194 -38.588 1.00 37.16 411 GLU G O 1
ATOM 12572 N N . ASN G 1 253 ? 90.953 -75.290 -40.371 1.00 35.86 412 ASN G N 1
ATOM 12573 C CA . ASN G 1 253 ? 90.364 -76.422 -39.586 1.00 36.47 412 ASN G CA 1
ATOM 12574 C C . ASN G 1 253 ? 90.646 -77.769 -40.266 1.00 36.90 412 ASN G C 1
ATOM 12575 O O . ASN G 1 253 ? 89.751 -78.306 -40.925 1.00 36.73 412 ASN G O 1
ATOM 12580 N N . PRO G 1 254 ? 91.881 -78.316 -40.116 1.00 36.80 413 PRO G N 1
ATOM 12581 C CA . PRO G 1 254 ? 92.328 -79.478 -40.908 1.00 36.98 413 PRO G CA 1
ATOM 12582 C C . PRO G 1 254 ? 91.526 -80.753 -40.685 1.00 37.85 413 PRO G C 1
ATOM 12583 O O . PRO G 1 254 ? 91.788 -81.740 -41.343 1.00 38.19 413 PRO G O 1
ATOM 12587 N N . ALA G 1 255 ? 90.556 -80.709 -39.768 1.00 38.12 414 ALA G N 1
ATOM 12588 C CA . ALA G 1 255 ? 89.734 -81.847 -39.417 1.00 38.70 414 ALA G CA 1
ATOM 12589 C C . ALA G 1 255 ? 88.701 -81.972 -40.499 1.00 39.21 414 ALA G C 1
ATOM 12590 O O . ALA G 1 255 ? 88.164 -83.077 -40.739 1.00 37.99 414 ALA G O 1
ATOM 12592 N N . PHE G 1 256 ? 88.424 -80.836 -41.153 1.00 39.76 415 PHE G N 1
ATOM 12593 C CA . PHE G 1 256 ? 87.546 -80.842 -42.305 1.00 41.06 415 PHE G CA 1
ATOM 12594 C C . PHE G 1 256 ? 88.115 -81.754 -43.414 1.00 41.16 415 PHE G C 1
ATOM 12595 O O . PHE G 1 256 ? 87.340 -82.349 -44.188 1.00 41.95 415 PHE G O 1
ATOM 12603 N N . MET G 1 257 ? 89.454 -81.861 -43.480 1.00 41.26 416 MET G N 1
ATOM 12604 C CA . MET G 1 257 ? 90.152 -82.703 -44.483 1.00 40.73 416 MET G CA 1
ATOM 12605 C C . MET G 1 257 ? 90.013 -84.170 -44.142 1.00 40.59 416 MET G C 1
ATOM 12606 O O . MET G 1 257 ? 89.744 -84.980 -44.996 1.00 42.59 416 MET G O 1
ATOM 12611 N N . LEU G 1 258 ? 90.162 -84.507 -42.872 1.00 38.98 417 LEU G N 1
ATOM 12612 C CA . LEU G 1 258 ? 89.969 -85.855 -42.382 1.00 37.50 417 LEU G CA 1
ATOM 12613 C C . LEU G 1 258 ? 88.646 -86.534 -42.807 1.00 37.26 417 LEU G C 1
ATOM 12614 O O . LEU G 1 258 ? 88.625 -87.754 -43.140 1.00 37.19 417 LEU G O 1
ATOM 12619 N N . LEU G 1 259 ? 87.545 -85.766 -42.785 1.00 35.18 418 LEU G N 1
ATOM 12620 C CA . LEU G 1 259 ? 86.217 -86.337 -42.968 1.00 33.58 418 LEU G CA 1
ATOM 12621 C C . LEU G 1 259 ? 86.070 -87.086 -44.304 1.00 33.23 418 LEU G C 1
ATOM 12622 O O . LEU G 1 259 ? 85.524 -88.174 -44.321 1.00 33.03 418 LEU G O 1
ATOM 12627 N N . ASP G 1 260 ? 86.610 -86.531 -45.390 1.00 33.24 419 ASP G N 1
ATOM 12628 C CA . ASP G 1 260 ? 86.378 -87.068 -46.747 1.00 33.63 419 ASP G CA 1
ATOM 12629 C C . ASP G 1 260 ? 87.509 -87.834 -47.404 1.00 33.98 419 ASP G C 1
ATOM 12630 O O . ASP G 1 260 ? 87.337 -88.385 -48.494 1.00 33.90 419 ASP G O 1
ATOM 12635 N N . LEU G 1 261 ? 88.642 -87.928 -46.716 1.00 34.53 420 LEU G N 1
ATOM 12636 C CA . LEU G 1 261 ? 89.763 -88.783 -47.193 1.00 34.38 420 LEU G CA 1
ATOM 12637 C C . LEU G 1 261 ? 89.665 -90.278 -46.899 1.00 33.81 420 LEU G C 1
ATOM 12638 O O . LEU G 1 261 ? 89.168 -90.676 -45.844 1.00 33.93 420 LEU G O 1
ATOM 12643 N N . LYS G 1 262 ? 90.211 -91.095 -47.812 1.00 33.92 421 LYS G N 1
ATOM 12644 C CA . LYS G 1 262 ? 90.024 -92.571 -47.832 1.00 34.56 421 LYS G CA 1
ATOM 12645 C C . LYS G 1 262 ? 91.326 -93.346 -47.565 1.00 33.83 421 LYS G C 1
ATOM 12646 O O . LYS G 1 262 ? 91.358 -94.535 -47.196 1.00 33.10 421 LYS G O 1
ATOM 12653 N N . GLY H 1 29 ? 68.691 -73.311 65.160 1.00 45.46 188 GLY H N 1
ATOM 12654 C CA . GLY H 1 29 ? 67.743 -73.659 66.260 1.00 45.11 188 GLY H CA 1
ATOM 12655 C C . GLY H 1 29 ? 67.823 -72.766 67.491 1.00 45.06 188 GLY H C 1
ATOM 12656 O O . GLY H 1 29 ? 67.116 -71.761 67.581 1.00 45.27 188 GLY H O 1
ATOM 12657 N N . LYS H 1 30 ? 68.667 -73.150 68.451 1.00 44.87 189 LYS H N 1
ATOM 12658 C CA . LYS H 1 30 ? 68.800 -72.447 69.739 1.00 44.75 189 LYS H CA 1
ATOM 12659 C C . LYS H 1 30 ? 70.280 -72.270 70.085 1.00 44.66 189 LYS H C 1
ATOM 12660 O O . LYS H 1 30 ? 71.139 -72.866 69.429 1.00 44.14 189 LYS H O 1
ATOM 12666 N N . ASP H 1 31 ? 70.575 -71.466 71.113 1.00 44.57 190 ASP H N 1
ATOM 12667 C CA . ASP H 1 31 ? 71.966 -71.285 71.579 1.00 44.14 190 ASP H CA 1
ATOM 12668 C C . ASP H 1 31 ? 72.463 -72.503 72.386 1.00 44.39 190 ASP H C 1
ATOM 12669 O O . ASP H 1 31 ? 71.717 -73.078 73.175 1.00 44.27 190 ASP H O 1
ATOM 12674 N N . ARG H 1 32 ? 73.713 -72.894 72.145 1.00 44.41 191 ARG H N 1
ATOM 12675 C CA . ARG H 1 32 ? 74.354 -74.032 72.797 1.00 45.31 191 ARG H CA 1
ATOM 12676 C C . ARG H 1 32 ? 75.696 -73.549 73.404 1.00 44.60 191 ARG H C 1
ATOM 12677 O O . ARG H 1 32 ? 76.643 -73.261 72.673 1.00 44.05 191 ARG H O 1
ATOM 12685 N N . THR H 1 33 ? 75.749 -73.405 74.732 1.00 44.68 192 THR H N 1
ATOM 12686 C CA . THR H 1 33 ? 77.017 -73.156 75.429 1.00 44.53 192 THR H CA 1
ATOM 12687 C C . THR H 1 33 ? 77.749 -74.485 75.674 1.00 45.10 192 THR H C 1
ATOM 12688 O O . THR H 1 33 ? 77.126 -75.541 75.836 1.00 45.25 192 THR H O 1
ATOM 12692 N N . GLU H 1 34 ? 79.069 -74.404 75.747 1.00 45.10 193 GLU H N 1
ATOM 12693 C CA . GLU H 1 34 ? 79.928 -75.563 75.631 1.00 45.69 193 GLU H CA 1
ATOM 12694 C C . GLU H 1 34 ? 81.295 -75.239 76.265 1.00 46.09 193 GLU H C 1
ATOM 12695 O O . GLU H 1 34 ? 81.868 -74.166 76.006 1.00 45.49 193 GLU H O 1
ATOM 12701 N N . PRO H 1 35 ? 81.820 -76.148 77.118 1.00 46.32 194 PRO H N 1
ATOM 12702 C CA . PRO H 1 35 ? 83.165 -75.913 77.640 1.00 46.02 194 PRO H CA 1
ATOM 12703 C C . PRO H 1 35 ? 84.188 -76.025 76.542 1.00 45.76 194 PRO H C 1
ATOM 12704 O O . PRO H 1 35 ? 83.978 -76.759 75.574 1.00 45.72 194 PRO H O 1
ATOM 12708 N N . VAL H 1 36 ? 85.262 -75.252 76.680 1.00 45.63 195 VAL H N 1
ATOM 12709 C CA . VAL H 1 36 ? 86.462 -75.417 75.875 1.00 45.67 195 VAL H CA 1
ATOM 12710 C C . VAL H 1 36 ? 87.330 -76.399 76.658 1.00 46.61 195 VAL H C 1
ATOM 12711 O O . VAL H 1 36 ? 87.697 -76.138 77.823 1.00 46.65 195 VAL H O 1
ATOM 12715 N N . LYS H 1 37 ? 87.640 -77.537 76.050 1.00 47.53 196 LYS H N 1
ATOM 12716 C CA . LYS H 1 37 ? 88.285 -78.613 76.814 1.00 48.95 196 LYS H CA 1
ATOM 12717 C C . LYS H 1 37 ? 89.425 -79.257 76.064 1.00 49.05 196 LYS H C 1
ATOM 12718 O O . LYS H 1 37 ? 89.516 -79.125 74.846 1.00 50.22 196 LYS H O 1
ATOM 12724 N N . GLY H 1 38 ? 90.297 -79.946 76.797 1.00 49.37 197 GLY H N 1
ATOM 12725 C CA . GLY H 1 38 ? 91.312 -80.802 76.194 1.00 49.94 197 GLY H CA 1
ATOM 12726 C C . GLY H 1 38 ? 92.345 -80.058 75.371 1.00 50.57 197 GLY H C 1
ATOM 12727 O O . GLY H 1 38 ? 92.855 -79.019 75.797 1.00 50.24 197 GLY H O 1
ATOM 12728 N N . PHE H 1 39 ? 92.662 -80.590 74.193 1.00 50.96 198 PHE H N 1
ATOM 12729 C CA . PHE H 1 39 ? 93.748 -80.034 73.423 1.00 52.02 198 PHE H CA 1
ATOM 12730 C C . PHE H 1 39 ? 93.389 -78.646 72.864 1.00 50.70 198 PHE H C 1
ATOM 12731 O O . PHE H 1 39 ? 94.251 -77.962 72.330 1.00 51.01 198 PHE H O 1
ATOM 12739 N N . HIS H 1 40 ? 92.129 -78.240 73.003 1.00 48.72 199 HIS H N 1
ATOM 12740 C CA . HIS H 1 40 ? 91.698 -76.890 72.610 1.00 47.38 199 HIS H CA 1
ATOM 12741 C C . HIS H 1 40 ? 92.129 -75.816 73.638 1.00 45.16 199 HIS H C 1
ATOM 12742 O O . HIS H 1 40 ? 92.112 -74.631 73.329 1.00 44.93 199 HIS H O 1
ATOM 12749 N N . LYS H 1 41 ? 92.494 -76.233 74.859 1.00 42.66 200 LYS H N 1
ATOM 12750 C CA . LYS H 1 41 ? 92.922 -75.313 75.900 1.00 39.35 200 LYS H CA 1
ATOM 12751 C C . LYS H 1 41 ? 94.285 -74.726 75.585 1.00 38.03 200 LYS H C 1
ATOM 12752 O O . LYS H 1 41 ? 94.565 -73.600 75.974 1.00 37.02 200 LYS H O 1
ATOM 12758 N N . ALA H 1 42 ? 95.104 -75.491 74.863 1.00 35.59 201 ALA H N 1
ATOM 12759 C CA . ALA H 1 42 ? 96.444 -75.084 74.428 1.00 35.64 201 ALA H CA 1
ATOM 12760 C C . ALA H 1 42 ? 96.487 -73.864 73.486 1.00 35.22 201 ALA H C 1
ATOM 12761 O O . ALA H 1 42 ? 97.402 -73.036 73.570 1.00 35.09 201 ALA H O 1
ATOM 12763 N N . MET H 1 43 ? 95.564 -73.807 72.527 1.00 33.97 202 MET H N 1
ATOM 12764 C CA . MET H 1 43 ? 95.547 -72.663 71.598 1.00 33.98 202 MET H CA 1
ATOM 12765 C C . MET H 1 43 ? 95.110 -71.409 72.390 1.00 33.00 202 MET H C 1
ATOM 12766 O O . MET H 1 43 ? 95.649 -70.338 72.211 1.00 33.35 202 MET H O 1
ATOM 12771 N N . VAL H 1 44 ? 94.167 -71.580 73.301 1.00 33.18 203 VAL H N 1
ATOM 12772 C CA . VAL H 1 44 ? 93.805 -70.513 74.232 1.00 33.42 203 VAL H CA 1
ATOM 12773 C C . VAL H 1 44 ? 95.029 -69.924 74.940 1.00 34.82 203 VAL H C 1
ATOM 12774 O O . VAL H 1 44 ? 95.257 -68.727 74.808 1.00 34.10 203 VAL H O 1
ATOM 12778 N N . LYS H 1 45 ? 95.787 -70.753 75.683 1.00 35.39 204 LYS H N 1
ATOM 12779 C CA . LYS H 1 45 ? 96.988 -70.317 76.425 1.00 37.04 204 LYS H CA 1
ATOM 12780 C C . LYS H 1 45 ? 98.046 -69.632 75.535 1.00 36.90 204 LYS H C 1
ATOM 12781 O O . LYS H 1 45 ? 98.509 -68.519 75.835 1.00 37.78 204 LYS H O 1
ATOM 12787 N N . THR H 1 46 ? 98.394 -70.290 74.438 1.00 37.36 205 THR H N 1
ATOM 12788 C CA . THR H 1 46 ? 99.358 -69.830 73.452 1.00 37.39 205 THR H CA 1
ATOM 12789 C C . THR H 1 46 ? 99.061 -68.445 72.880 1.00 37.58 205 THR H C 1
ATOM 12790 O O . THR H 1 46 ? 99.958 -67.568 72.809 1.00 36.65 205 THR H O 1
ATOM 12794 N N . MET H 1 47 ? 97.822 -68.266 72.411 1.00 36.72 206 MET H N 1
ATOM 12795 C CA . MET H 1 47 ? 97.458 -67.030 71.726 1.00 36.11 206 MET H CA 1
ATOM 12796 C C . MET H 1 47 ? 97.277 -65.909 72.771 1.00 35.44 206 MET H C 1
ATOM 12797 O O . MET H 1 47 ? 97.530 -64.734 72.495 1.00 35.33 206 MET H O 1
ATOM 12802 N N . SER H 1 48 ? 96.862 -66.283 73.966 1.00 34.10 207 SER H N 1
ATOM 12803 C CA . SER H 1 48 ? 96.830 -65.328 75.053 1.00 35.24 207 SER H CA 1
ATOM 12804 C C . SER H 1 48 ? 98.217 -64.774 75.377 1.00 35.55 207 SER H C 1
ATOM 12805 O O . SER H 1 48 ? 98.379 -63.591 75.490 1.00 38.05 207 SER H O 1
ATOM 12808 N N . ALA H 1 49 ? 99.203 -65.641 75.526 1.00 35.12 208 ALA H N 1
ATOM 12809 C CA . ALA H 1 49 ? 100.569 -65.267 75.788 1.00 34.35 208 ALA H CA 1
ATOM 12810 C C . ALA H 1 49 ? 101.110 -64.333 74.715 1.00 34.33 208 ALA H C 1
ATOM 12811 O O . ALA H 1 49 ? 101.941 -63.469 75.001 1.00 33.34 208 ALA H O 1
ATOM 12813 N N . ALA H 1 50 ? 100.616 -64.476 73.482 1.00 33.80 209 ALA H N 1
ATOM 12814 C CA . ALA H 1 50 ? 101.113 -63.671 72.351 1.00 33.38 209 ALA H CA 1
ATOM 12815 C C . ALA H 1 50 ? 100.681 -62.202 72.470 1.00 33.27 209 ALA H C 1
ATOM 12816 O O . ALA H 1 50 ? 101.242 -61.340 71.822 1.00 33.00 209 ALA H O 1
ATOM 12818 N N . LEU H 1 51 ? 99.690 -61.924 73.310 1.00 33.68 210 LEU H N 1
ATOM 12819 C CA . LEU H 1 51 ? 99.221 -60.572 73.548 1.00 32.98 210 LEU H CA 1
ATOM 12820 C C . LEU H 1 51 ? 100.324 -59.708 74.158 1.00 34.35 210 LEU H C 1
ATOM 12821 O O . LEU H 1 51 ? 100.261 -58.492 74.089 1.00 34.63 210 LEU H O 1
ATOM 12826 N N . LYS H 1 52 ? 101.312 -60.343 74.797 1.00 34.54 211 LYS H N 1
ATOM 12827 C CA . LYS H 1 52 ? 102.453 -59.650 75.380 1.00 34.23 211 LYS H CA 1
ATOM 12828 C C . LYS H 1 52 ? 103.462 -59.201 74.323 1.00 34.07 211 LYS H C 1
ATOM 12829 O O . LYS H 1 52 ? 104.351 -58.433 74.605 1.00 32.88 211 LYS H O 1
ATOM 12835 N N . ILE H 1 53 ? 103.347 -59.712 73.106 1.00 33.78 212 ILE H N 1
ATOM 12836 C CA . ILE H 1 53 ? 104.297 -59.360 72.067 1.00 34.48 212 ILE H CA 1
ATOM 12837 C C . ILE H 1 53 ? 103.689 -58.234 71.230 1.00 35.67 212 ILE H C 1
ATOM 12838 O O . ILE H 1 53 ? 102.598 -58.422 70.633 1.00 35.64 212 ILE H O 1
ATOM 12843 N N . PRO H 1 54 ? 104.371 -57.062 71.180 1.00 35.55 213 PRO H N 1
ATOM 12844 C CA . PRO H 1 54 ? 103.967 -56.000 70.247 1.00 34.83 213 PRO H CA 1
ATOM 12845 C C . PRO H 1 54 ? 104.339 -56.397 68.806 1.00 35.49 213 PRO H C 1
ATOM 12846 O O . PRO H 1 54 ? 105.522 -56.374 68.434 1.00 36.41 213 PRO H O 1
ATOM 12850 N N . HIS H 1 55 ? 103.337 -56.791 68.000 1.00 35.27 214 HIS H N 1
ATOM 12851 C CA . HIS H 1 55 ? 103.580 -57.328 66.664 1.00 34.23 214 HIS H CA 1
ATOM 12852 C C . HIS H 1 55 ? 103.775 -56.162 65.698 1.00 36.00 214 HIS H C 1
ATOM 12853 O O . HIS H 1 55 ? 102.962 -55.251 65.627 1.00 36.99 214 HIS H O 1
ATOM 12860 N N . PHE H 1 56 ? 104.818 -56.217 64.886 1.00 36.87 215 PHE H N 1
ATOM 12861 C CA . PHE H 1 56 ? 104.943 -55.279 63.764 1.00 37.25 215 PHE H CA 1
ATOM 12862 C C . PHE H 1 56 ? 104.602 -56.148 62.556 1.00 36.28 215 PHE H C 1
ATOM 12863 O O . PHE H 1 56 ? 105.057 -57.265 62.502 1.00 37.18 215 PHE H O 1
ATOM 12871 N N . GLY H 1 57 ? 103.832 -55.667 61.586 1.00 35.86 216 GLY H N 1
ATOM 12872 C CA . GLY H 1 57 ? 103.630 -56.459 60.359 1.00 33.70 216 GLY H CA 1
ATOM 12873 C C . GLY H 1 57 ? 104.345 -55.883 59.165 1.00 34.12 216 GLY H C 1
ATOM 12874 O O . GLY H 1 57 ? 104.356 -54.679 58.999 1.00 33.89 216 GLY H O 1
ATOM 12875 N N . TYR H 1 58 ? 104.906 -56.722 58.296 1.00 33.83 217 TYR H N 1
ATOM 12876 C CA . TYR H 1 58 ? 105.593 -56.251 57.105 1.00 33.96 217 TYR H CA 1
ATOM 12877 C C . TYR H 1 58 ? 105.257 -57.280 56.014 1.00 35.14 217 TYR H C 1
ATOM 12878 O O . TYR H 1 58 ? 105.480 -58.465 56.202 1.00 35.44 217 TYR H O 1
ATOM 12887 N N . CYS H 1 59 ? 104.663 -56.847 54.913 1.00 35.00 218 CYS H N 1
ATOM 12888 C CA . CYS H 1 59 ? 104.227 -57.751 53.833 1.00 35.04 218 CYS H CA 1
ATOM 12889 C C . CYS H 1 59 ? 104.897 -57.421 52.531 1.00 35.30 218 CYS H C 1
ATOM 12890 O O . CYS H 1 59 ? 105.444 -56.330 52.363 1.00 34.52 218 CYS H O 1
ATOM 12893 N N . ASP H 1 60 ? 104.807 -58.350 51.588 1.00 36.15 219 ASP H N 1
ATOM 12894 C CA . ASP H 1 60 ? 105.367 -58.143 50.265 1.00 35.26 219 ASP H CA 1
ATOM 12895 C C . ASP H 1 60 ? 104.735 -59.115 49.249 1.00 34.72 219 ASP H C 1
ATOM 12896 O O . ASP H 1 60 ? 104.010 -59.986 49.597 1.00 34.76 219 ASP H O 1
ATOM 12901 N N . GLU H 1 61 ? 104.991 -58.917 47.977 1.00 35.81 220 GLU H N 1
ATOM 12902 C CA . GLU H 1 61 ? 104.660 -59.885 46.967 1.00 37.25 220 GLU H CA 1
ATOM 12903 C C . GLU H 1 61 ? 105.995 -60.438 46.386 1.00 37.31 220 GLU H C 1
ATOM 12904 O O . GLU H 1 61 ? 107.020 -59.747 46.364 1.00 36.41 220 GLU H O 1
ATOM 12910 N N . VAL H 1 62 ? 105.967 -61.711 46.010 1.00 37.27 221 VAL H N 1
ATOM 12911 C CA . VAL H 1 62 ? 107.121 -62.484 45.531 1.00 37.51 221 VAL H CA 1
ATOM 12912 C C . VAL H 1 62 ? 106.758 -63.089 44.171 1.00 36.75 221 VAL H C 1
ATOM 12913 O O . VAL H 1 62 ? 105.654 -63.621 44.003 1.00 37.06 221 VAL H O 1
ATOM 12917 N N . ASP H 1 63 ? 107.631 -62.930 43.185 1.00 34.82 222 ASP H N 1
ATOM 12918 C CA . ASP H 1 63 ? 107.343 -63.427 41.842 1.00 33.89 222 ASP H CA 1
ATOM 12919 C C . ASP H 1 63 ? 107.917 -64.826 41.727 1.00 34.35 222 ASP H C 1
ATOM 12920 O O . ASP H 1 63 ? 109.155 -65.001 41.646 1.00 33.81 222 ASP H O 1
ATOM 12925 N N . LEU H 1 64 ? 107.013 -65.809 41.794 1.00 33.81 223 LEU H N 1
ATOM 12926 C CA . LEU H 1 64 ? 107.384 -67.245 41.860 1.00 33.53 223 LEU H CA 1
ATOM 12927 C C . LEU H 1 64 ? 107.324 -67.903 40.477 1.00 33.40 223 LEU H C 1
ATOM 12928 O O . LEU H 1 64 ? 107.331 -69.130 40.390 1.00 34.13 223 LEU H O 1
ATOM 12933 N N . THR H 1 65 ? 107.321 -67.101 39.400 1.00 32.99 224 THR H N 1
ATOM 12934 C CA . THR H 1 65 ? 107.322 -67.663 38.051 1.00 33.38 224 THR H CA 1
ATOM 12935 C C . THR H 1 65 ? 108.412 -68.728 37.838 1.00 34.57 224 THR H C 1
ATOM 12936 O O . THR H 1 65 ? 108.120 -69.853 37.316 1.00 32.92 224 THR H O 1
ATOM 12940 N N . GLU H 1 66 ? 109.645 -68.399 38.246 1.00 34.04 225 GLU H N 1
ATOM 12941 C CA . GLU H 1 66 ? 110.789 -69.328 38.064 1.00 35.86 225 GLU H CA 1
ATOM 12942 C C . GLU H 1 66 ? 110.703 -70.547 38.942 1.00 34.70 225 GLU H C 1
ATOM 12943 O O . GLU H 1 66 ? 111.011 -71.673 38.516 1.00 34.09 225 GLU H O 1
ATOM 12949 N N . LEU H 1 67 ? 110.355 -70.296 40.191 1.00 35.14 226 LEU H N 1
ATOM 12950 C CA . LEU H 1 67 ? 110.227 -71.349 41.181 1.00 36.12 226 LEU H CA 1
ATOM 12951 C C . LEU H 1 67 ? 109.183 -72.368 40.752 1.00 36.48 226 LEU H C 1
ATOM 12952 O O . LEU H 1 67 ? 109.418 -73.594 40.858 1.00 37.79 226 LEU H O 1
ATOM 12957 N N . VAL H 1 68 ? 108.041 -71.870 40.271 1.00 35.89 227 VAL H N 1
ATOM 12958 C CA . VAL H 1 68 ? 106.993 -72.747 39.706 1.00 35.64 227 VAL H CA 1
ATOM 12959 C C . VAL H 1 68 ? 107.545 -73.642 38.599 1.00 35.89 227 VAL H C 1
ATOM 12960 O O . VAL H 1 68 ? 107.284 -74.837 38.562 1.00 36.33 227 VAL H O 1
ATOM 12964 N N . LYS H 1 69 ? 108.256 -73.029 37.659 1.00 35.78 228 LYS H N 1
ATOM 12965 C CA . LYS H 1 69 ? 108.938 -73.755 36.594 1.00 36.44 228 LYS H CA 1
ATOM 12966 C C . LYS H 1 69 ? 109.935 -74.792 37.175 1.00 36.02 228 LYS H C 1
ATOM 12967 O O . LYS H 1 69 ? 109.922 -75.935 36.773 1.00 36.37 228 LYS H O 1
ATOM 12973 N N . LEU H 1 70 ? 110.777 -74.376 38.115 1.00 36.21 229 LEU H N 1
ATOM 12974 C CA . LEU H 1 70 ? 111.728 -75.272 38.775 1.00 37.50 229 LEU H CA 1
ATOM 12975 C C . LEU H 1 70 ? 111.064 -76.473 39.468 1.00 36.42 229 LEU H C 1
ATOM 12976 O O . LEU H 1 70 ? 111.533 -77.578 39.375 1.00 34.91 229 LEU H O 1
ATOM 12981 N N . ARG H 1 71 ? 109.969 -76.238 40.170 1.00 36.49 230 ARG H N 1
ATOM 12982 C CA . ARG H 1 71 ? 109.323 -77.308 40.910 1.00 37.16 230 ARG H CA 1
ATOM 12983 C C . ARG H 1 71 ? 108.659 -78.339 39.991 1.00 37.84 230 ARG H C 1
ATOM 12984 O O . ARG H 1 71 ? 108.680 -79.508 40.319 1.00 37.82 230 ARG H O 1
ATOM 12992 N N . GLU H 1 72 ? 108.120 -77.910 38.841 1.00 38.27 231 GLU H N 1
ATOM 12993 C CA . GLU H 1 72 ? 107.704 -78.818 37.765 1.00 39.33 231 GLU H CA 1
ATOM 12994 C C . GLU H 1 72 ? 108.853 -79.698 37.252 1.00 40.26 231 GLU H C 1
ATOM 12995 O O . GLU H 1 72 ? 108.648 -80.880 36.942 1.00 39.73 231 GLU H O 1
ATOM 13001 N N . GLU H 1 73 ? 110.049 -79.126 37.112 1.00 40.39 232 GLU H N 1
ATOM 13002 C CA . GLU H 1 73 ? 111.176 -79.939 36.614 1.00 41.31 232 GLU H CA 1
ATOM 13003 C C . GLU H 1 73 ? 111.574 -80.960 37.688 1.00 40.00 232 GLU H C 1
ATOM 13004 O O . GLU H 1 73 ? 111.952 -82.064 37.374 1.00 40.76 232 GLU H O 1
ATOM 13010 N N . LEU H 1 74 ? 111.486 -80.580 38.958 1.00 40.13 233 LEU H N 1
ATOM 13011 C CA . LEU H 1 74 ? 111.931 -81.459 40.040 1.00 40.12 233 LEU H CA 1
ATOM 13012 C C . LEU H 1 74 ? 110.879 -82.503 40.426 1.00 41.79 233 LEU H C 1
ATOM 13013 O O . LEU H 1 74 ? 111.241 -83.595 40.855 1.00 41.31 233 LEU H O 1
ATOM 13018 N N . LYS H 1 75 ? 109.587 -82.157 40.242 1.00 43.35 234 LYS H N 1
ATOM 13019 C CA . LYS H 1 75 ? 108.447 -83.071 40.509 1.00 45.04 234 LYS H CA 1
ATOM 13020 C C . LYS H 1 75 ? 108.679 -84.563 40.245 1.00 44.16 234 LYS H C 1
ATOM 13021 O O . LYS H 1 75 ? 108.588 -85.349 41.178 1.00 46.29 234 LYS H O 1
ATOM 13027 N N . PRO H 1 76 ? 108.971 -84.961 38.994 1.00 43.05 235 PRO H N 1
ATOM 13028 C CA . PRO H 1 76 ? 109.245 -86.348 38.660 1.00 41.99 235 PRO H CA 1
ATOM 13029 C C . PRO H 1 76 ? 110.411 -87.026 39.408 1.00 41.94 235 PRO H C 1
ATOM 13030 O O . PRO H 1 76 ? 110.421 -88.253 39.542 1.00 41.16 235 PRO H O 1
ATOM 13034 N N . ILE H 1 77 ? 111.402 -86.253 39.857 1.00 41.18 236 ILE H N 1
ATOM 13035 C CA . ILE H 1 77 ? 112.550 -86.830 40.574 1.00 40.89 236 ILE H CA 1
ATOM 13036 C C . ILE H 1 77 ? 112.113 -87.174 41.977 1.00 39.20 236 ILE H C 1
ATOM 13037 O O . ILE H 1 77 ? 112.384 -88.261 42.463 1.00 38.46 236 ILE H O 1
ATOM 13042 N N . ALA H 1 78 ? 111.463 -86.219 42.639 1.00 39.09 237 ALA H N 1
ATOM 13043 C CA . ALA H 1 78 ? 110.934 -86.421 43.970 1.00 38.48 237 ALA H CA 1
ATOM 13044 C C . ALA H 1 78 ? 109.953 -87.586 43.971 1.00 39.05 237 ALA H C 1
ATOM 13045 O O . ALA H 1 78 ? 110.022 -88.416 44.867 1.00 38.94 237 ALA H O 1
ATOM 13047 N N . PHE H 1 79 ? 109.091 -87.656 42.951 1.00 39.19 238 PHE H N 1
ATOM 13048 C CA . PHE H 1 79 ? 108.071 -88.700 42.816 1.00 39.88 238 PHE H CA 1
ATOM 13049 C C . PHE H 1 79 ? 108.658 -90.087 42.552 1.00 38.62 238 PHE H C 1
ATOM 13050 O O . PHE H 1 79 ? 108.151 -91.069 43.083 1.00 38.21 238 PHE H O 1
ATOM 13058 N N . ALA H 1 80 ? 109.719 -90.170 41.748 1.00 37.25 239 ALA H N 1
ATOM 13059 C CA . ALA H 1 80 ? 110.435 -91.412 41.572 1.00 36.56 239 ALA H CA 1
ATOM 13060 C C . ALA H 1 80 ? 111.012 -91.892 42.893 1.00 36.09 239 ALA H C 1
ATOM 13061 O O . ALA H 1 80 ? 111.200 -93.079 43.080 1.00 36.72 239 ALA H O 1
ATOM 13063 N N . ARG H 1 81 ? 111.276 -90.965 43.800 1.00 34.80 240 ARG H N 1
ATOM 13064 C CA . ARG H 1 81 ? 111.781 -91.261 45.124 1.00 34.71 240 ARG H CA 1
ATOM 13065 C C . ARG H 1 81 ? 110.682 -91.424 46.181 1.00 35.46 240 ARG H C 1
ATOM 13066 O O . ARG H 1 81 ? 111.011 -91.519 47.370 1.00 35.92 240 ARG H O 1
ATOM 13074 N N . GLY H 1 82 ? 109.401 -91.420 45.786 1.00 35.49 241 GLY H N 1
ATOM 13075 C CA . GLY H 1 82 ? 108.306 -91.642 46.733 1.00 37.19 241 GLY H CA 1
ATOM 13076 C C . GLY H 1 82 ? 107.991 -90.413 47.594 1.00 39.00 241 GLY H C 1
ATOM 13077 O O . GLY H 1 82 ? 107.438 -90.533 48.688 1.00 38.82 241 GLY H O 1
ATOM 13078 N N . ILE H 1 83 ? 108.319 -89.224 47.094 1.00 39.67 242 ILE H N 1
ATOM 13079 C CA . ILE H 1 83 ? 108.126 -87.965 47.854 1.00 40.78 242 ILE H CA 1
ATOM 13080 C C . ILE H 1 83 ? 107.261 -86.973 47.052 1.00 41.32 242 ILE H C 1
ATOM 13081 O O . ILE H 1 83 ? 107.407 -86.816 45.821 1.00 40.74 242 ILE H O 1
ATOM 13086 N N . LYS H 1 84 ? 106.304 -86.359 47.751 1.00 42.64 243 LYS H N 1
ATOM 13087 C CA . LYS H 1 84 ? 105.531 -85.267 47.193 1.00 44.31 243 LYS H CA 1
ATOM 13088 C C . LYS H 1 84 ? 106.310 -83.979 47.509 1.00 42.85 243 LYS H C 1
ATOM 13089 O O . LYS H 1 84 ? 106.607 -83.646 48.689 1.00 43.52 243 LYS H O 1
ATOM 13095 N N . LEU H 1 85 ? 106.698 -83.275 46.452 1.00 41.30 244 LEU H N 1
ATOM 13096 C CA . LEU H 1 85 ? 107.488 -82.026 46.592 1.00 39.27 244 LEU H CA 1
ATOM 13097 C C . LEU H 1 85 ? 106.569 -80.844 46.327 1.00 37.70 244 LEU H C 1
ATOM 13098 O O . LEU H 1 85 ? 106.123 -80.645 45.193 1.00 36.72 244 LEU H O 1
ATOM 13103 N N . SER H 1 86 ? 106.203 -80.126 47.395 1.00 36.73 245 SER H N 1
ATOM 13104 C CA . SER H 1 86 ? 105.445 -78.889 47.264 1.00 35.97 245 SER H CA 1
ATOM 13105 C C . SER H 1 86 ? 106.434 -77.691 47.181 1.00 35.53 245 SER H C 1
ATOM 13106 O O . SER H 1 86 ? 107.634 -77.892 47.010 1.00 34.78 245 SER H O 1
ATOM 13109 N N . PHE H 1 87 ? 105.906 -76.468 47.293 1.00 35.39 246 PHE H N 1
ATOM 13110 C CA . PHE H 1 87 ? 106.682 -75.244 47.393 1.00 34.07 246 PHE H CA 1
ATOM 13111 C C . PHE H 1 87 ? 107.311 -75.042 48.817 1.00 34.85 246 PHE H C 1
ATOM 13112 O O . PHE H 1 87 ? 108.342 -74.389 48.932 1.00 35.85 246 PHE H O 1
ATOM 13120 N N . MET H 1 88 ? 106.716 -75.595 49.871 1.00 34.16 247 MET H N 1
ATOM 13121 C CA . MET H 1 88 ? 107.229 -75.413 51.262 1.00 34.39 247 MET H CA 1
ATOM 13122 C C . MET H 1 88 ? 108.719 -75.752 51.505 1.00 34.16 247 MET H C 1
ATOM 13123 O O . MET H 1 88 ? 109.385 -75.031 52.206 1.00 33.61 247 MET H O 1
ATOM 13128 N N . PRO H 1 89 ? 109.224 -76.895 51.004 1.00 35.18 248 PRO H N 1
ATOM 13129 C CA . PRO H 1 89 ? 110.672 -77.148 51.233 1.00 35.30 248 PRO H CA 1
ATOM 13130 C C . PRO H 1 89 ? 111.556 -76.010 50.713 1.00 35.38 248 PRO H C 1
ATOM 13131 O O . PRO H 1 89 ? 112.561 -75.722 51.351 1.00 35.71 248 PRO H O 1
ATOM 13135 N N . PHE H 1 90 ? 111.211 -75.404 49.569 1.00 34.30 249 PHE H N 1
ATOM 13136 C CA . PHE H 1 90 ? 111.941 -74.192 49.081 1.00 35.58 249 PHE H CA 1
ATOM 13137 C C . PHE H 1 90 ? 111.803 -72.953 49.983 1.00 35.11 249 PHE H C 1
ATOM 13138 O O . PHE H 1 90 ? 112.774 -72.263 50.194 1.00 36.03 249 PHE H O 1
ATOM 13146 N N . PHE H 1 91 ? 110.574 -72.656 50.445 1.00 35.36 250 PHE H N 1
ATOM 13147 C CA . PHE H 1 91 ? 110.308 -71.554 51.360 1.00 34.85 250 PHE H CA 1
ATOM 13148 C C . PHE H 1 91 ? 111.120 -71.738 52.636 1.00 34.43 250 PHE H C 1
ATOM 13149 O O . PHE H 1 91 ? 111.653 -70.792 53.189 1.00 35.58 250 PHE H O 1
ATOM 13157 N N . LEU H 1 92 ? 111.160 -72.973 53.136 1.00 34.42 251 LEU H N 1
ATOM 13158 C CA . LEU H 1 92 ? 111.922 -73.321 54.327 1.00 34.80 251 LEU H CA 1
ATOM 13159 C C . LEU H 1 92 ? 113.435 -73.163 54.124 1.00 34.17 251 LEU H C 1
ATOM 13160 O O . LEU H 1 92 ? 114.154 -72.639 55.001 1.00 33.97 251 LEU H O 1
ATOM 13165 N N . LYS H 1 93 ? 113.927 -73.693 53.008 1.00 33.55 252 LYS H N 1
ATOM 13166 C CA . LYS H 1 93 ? 115.371 -73.659 52.782 1.00 33.64 252 LYS H CA 1
ATOM 13167 C C . LYS H 1 93 ? 115.803 -72.204 52.654 1.00 32.82 252 LYS H C 1
ATOM 13168 O O . LYS H 1 93 ? 116.784 -71.832 53.240 1.00 34.07 252 LYS H O 1
ATOM 13174 N N . ALA H 1 94 ? 115.034 -71.415 51.901 1.00 32.16 253 ALA H N 1
ATOM 13175 C CA . ALA H 1 94 ? 115.317 -70.006 51.654 1.00 32.66 253 ALA H CA 1
ATOM 13176 C C . ALA H 1 94 ? 115.206 -69.199 52.962 1.00 33.26 253 ALA H C 1
ATOM 13177 O O . ALA H 1 94 ? 115.967 -68.274 53.164 1.00 33.27 253 ALA H O 1
ATOM 13179 N N . ALA H 1 95 ? 114.250 -69.548 53.832 1.00 33.57 254 ALA H N 1
ATOM 13180 C CA . ALA H 1 95 ? 114.150 -68.957 55.201 1.00 33.68 254 ALA H CA 1
ATOM 13181 C C . ALA H 1 95 ? 115.347 -69.225 56.039 1.00 34.32 254 ALA H C 1
ATOM 13182 O O . ALA H 1 95 ? 115.838 -68.319 56.629 1.00 35.73 254 ALA H O 1
ATOM 13184 N N . SER H 1 96 ? 115.813 -70.469 56.098 1.00 34.51 255 SER H N 1
ATOM 13185 C CA . SER H 1 96 ? 117.051 -70.839 56.783 1.00 35.22 255 SER H CA 1
ATOM 13186 C C . SER H 1 96 ? 118.257 -70.007 56.334 1.00 35.74 255 SER H C 1
ATOM 13187 O O . SER H 1 96 ? 118.993 -69.438 57.150 1.00 35.46 255 SER H O 1
ATOM 13190 N N . LEU H 1 97 ? 118.450 -69.934 55.023 1.00 36.14 256 LEU H N 1
ATOM 13191 C CA . LEU H 1 97 ? 119.508 -69.135 54.453 1.00 35.59 256 LEU H CA 1
ATOM 13192 C C . LEU H 1 97 ? 119.451 -67.635 54.886 1.00 36.30 256 LEU H C 1
ATOM 13193 O O . LEU H 1 97 ? 120.487 -67.029 55.165 1.00 36.08 256 LEU H O 1
ATOM 13198 N N . GLY H 1 98 ? 118.250 -67.047 54.896 1.00 36.02 257 GLY H N 1
ATOM 13199 C CA . GLY H 1 98 ? 118.030 -65.667 55.328 1.00 35.31 257 GLY H CA 1
ATOM 13200 C C . GLY H 1 98 ? 118.338 -65.550 56.813 1.00 35.46 257 GLY H C 1
ATOM 13201 O O . GLY H 1 98 ? 118.917 -64.563 57.278 1.00 34.01 257 GLY H O 1
ATOM 13202 N N . LEU H 1 99 ? 117.932 -66.569 57.568 1.00 35.75 258 LEU H N 1
ATOM 13203 C CA . LEU H 1 99 ? 118.151 -66.577 59.013 1.00 36.67 258 LEU H CA 1
ATOM 13204 C C . LEU H 1 99 ? 119.624 -66.631 59.417 1.00 36.59 258 LEU H C 1
ATOM 13205 O O . LEU H 1 99 ? 119.985 -66.161 60.492 1.00 38.34 258 LEU H O 1
ATOM 13210 N N . LEU H 1 100 ? 120.471 -67.206 58.573 1.00 37.53 259 LEU H N 1
ATOM 13211 C CA . LEU H 1 100 ? 121.937 -67.159 58.797 1.00 38.15 259 LEU H CA 1
ATOM 13212 C C . LEU H 1 100 ? 122.476 -65.748 58.747 1.00 38.21 259 LEU H C 1
ATOM 13213 O O . LEU H 1 100 ? 123.424 -65.417 59.460 1.00 37.98 259 LEU H O 1
ATOM 13218 N N . GLN H 1 101 ? 121.866 -64.918 57.898 1.00 38.67 260 GLN H N 1
ATOM 13219 C CA . GLN H 1 101 ? 122.253 -63.531 57.732 1.00 39.03 260 GLN H CA 1
ATOM 13220 C C . GLN H 1 101 ? 121.625 -62.602 58.761 1.00 38.79 260 GLN H C 1
ATOM 13221 O O . GLN H 1 101 ? 122.233 -61.644 59.146 1.00 38.48 260 GLN H O 1
ATOM 13227 N N . PHE H 1 102 ? 120.390 -62.895 59.172 1.00 37.36 261 PHE H N 1
ATOM 13228 C CA . PHE H 1 102 ? 119.694 -62.146 60.200 1.00 36.50 261 PHE H CA 1
ATOM 13229 C C . PHE H 1 102 ? 119.361 -63.067 61.370 1.00 35.67 261 PHE H C 1
ATOM 13230 O O . PHE H 1 102 ? 118.212 -63.431 61.500 1.00 34.70 261 PHE H O 1
ATOM 13238 N N . PRO H 1 103 ? 120.385 -63.488 62.164 1.00 34.27 262 PRO H N 1
ATOM 13239 C CA . PRO H 1 103 ? 120.173 -64.468 63.224 1.00 35.68 262 PRO H CA 1
ATOM 13240 C C . PRO H 1 103 ? 119.225 -64.024 64.345 1.00 36.15 262 PRO H C 1
ATOM 13241 O O . PRO H 1 103 ? 118.665 -64.877 65.032 1.00 37.48 262 PRO H O 1
ATOM 13245 N N . ILE H 1 104 ? 119.046 -62.719 64.540 1.00 35.34 263 ILE H N 1
ATOM 13246 C CA . ILE H 1 104 ? 118.136 -62.218 65.579 1.00 35.61 263 ILE H CA 1
ATOM 13247 C C . ILE H 1 104 ? 116.681 -62.638 65.347 1.00 35.97 263 ILE H C 1
ATOM 13248 O O . ILE H 1 104 ? 115.891 -62.632 66.324 1.00 37.80 263 ILE H O 1
ATOM 13253 N N . LEU H 1 105 ? 116.303 -62.949 64.090 1.00 34.92 264 LEU H N 1
ATOM 13254 C CA . LEU H 1 105 ? 114.954 -63.530 63.779 1.00 35.77 264 LEU H CA 1
ATOM 13255 C C . LEU H 1 105 ? 114.723 -65.003 64.201 1.00 36.56 264 LEU H C 1
ATOM 13256 O O . LEU H 1 105 ? 113.582 -65.463 64.274 1.00 38.22 264 LEU H O 1
ATOM 13261 N N . ASN H 1 106 ? 115.812 -65.743 64.403 1.00 38.34 265 ASN H N 1
ATOM 13262 C CA . ASN H 1 106 ? 115.809 -67.084 64.990 1.00 37.71 265 ASN H CA 1
ATOM 13263 C C . ASN H 1 106 ? 116.359 -66.970 66.412 1.00 38.60 265 ASN H C 1
ATOM 13264 O O . ASN H 1 106 ? 117.481 -67.415 66.712 1.00 42.12 265 ASN H O 1
ATOM 13269 N N . ALA H 1 107 ? 115.601 -66.323 67.279 1.00 38.48 266 ALA H N 1
ATOM 13270 C CA . ALA H 1 107 ? 116.016 -65.965 68.624 1.00 37.21 266 ALA H CA 1
ATOM 13271 C C . ALA H 1 107 ? 114.765 -65.930 69.483 1.00 37.46 266 ALA H C 1
ATOM 13272 O O . ALA H 1 107 ? 113.633 -65.964 68.943 1.00 35.30 266 ALA H O 1
ATOM 13274 N N . SER H 1 108 ? 114.987 -65.842 70.797 1.00 37.15 267 SER H N 1
ATOM 13275 C CA . SER H 1 108 ? 113.975 -65.722 71.844 1.00 39.03 267 SER H CA 1
ATOM 13276 C C . SER H 1 108 ? 114.409 -64.661 72.823 1.00 39.72 267 SER H C 1
ATOM 13277 O O . SER H 1 108 ? 115.569 -64.341 72.923 1.00 38.07 267 SER H O 1
ATOM 13280 N N . VAL H 1 109 ? 113.440 -64.223 73.607 1.00 41.56 268 VAL H N 1
ATOM 13281 C CA . VAL H 1 109 ? 113.491 -63.079 74.461 1.00 44.00 268 VAL H CA 1
ATOM 13282 C C . VAL H 1 109 ? 112.841 -63.609 75.741 1.00 45.88 268 VAL H C 1
ATOM 13283 O O . VAL H 1 109 ? 111.916 -64.430 75.656 1.00 45.32 268 VAL H O 1
ATOM 13287 N N . ASP H 1 110 ? 113.355 -63.203 76.916 1.00 47.69 269 ASP H N 1
ATOM 13288 C CA . ASP H 1 110 ? 112.774 -63.628 78.207 1.00 49.82 269 ASP H CA 1
ATOM 13289 C C . ASP H 1 110 ? 111.453 -62.911 78.538 1.00 51.18 269 ASP H C 1
ATOM 13290 O O . ASP H 1 110 ? 110.852 -62.295 77.650 1.00 52.06 269 ASP H O 1
ATOM 13295 N N . GLU H 1 111 ? 110.988 -63.034 79.786 1.00 52.57 270 GLU H N 1
ATOM 13296 C CA . GLU H 1 111 ? 109.684 -62.475 80.188 1.00 53.48 270 GLU H CA 1
ATOM 13297 C C . GLU H 1 111 ? 109.595 -60.982 80.069 1.00 52.94 270 GLU H C 1
ATOM 13298 O O . GLU H 1 111 ? 108.590 -60.475 79.609 1.00 53.80 270 GLU H O 1
ATOM 13304 N N . ASN H 1 112 ? 110.618 -60.258 80.495 1.00 52.23 271 ASN H N 1
ATOM 13305 C CA . ASN H 1 112 ? 110.501 -58.800 80.429 1.00 51.91 271 ASN H CA 1
ATOM 13306 C C . ASN H 1 112 ? 111.362 -58.165 79.351 1.00 50.79 271 ASN H C 1
ATOM 13307 O O . ASN H 1 112 ? 111.757 -56.994 79.476 1.00 50.91 271 ASN H O 1
ATOM 13312 N N . CYS H 1 113 ? 111.627 -58.970 78.311 1.00 48.42 272 CYS H N 1
ATOM 13313 C CA . CYS H 1 113 ? 112.527 -58.652 77.214 1.00 47.25 272 CYS H CA 1
ATOM 13314 C C . CYS H 1 113 ? 113.826 -57.976 77.706 1.00 47.31 272 CYS H C 1
ATOM 13315 O O . CYS H 1 113 ? 114.157 -56.846 77.337 1.00 46.52 272 CYS H O 1
ATOM 13318 N N . GLN H 1 114 ? 114.545 -58.658 78.583 1.00 46.96 273 GLN H N 1
ATOM 13319 C CA . GLN H 1 114 ? 115.776 -58.103 79.087 1.00 47.49 273 GLN H CA 1
ATOM 13320 C C . GLN H 1 114 ? 116.996 -58.792 78.469 1.00 46.93 273 GLN H C 1
ATOM 13321 O O . GLN H 1 114 ? 118.096 -58.225 78.461 1.00 46.15 273 GLN H O 1
ATOM 13327 N N . ASN H 1 115 ? 116.784 -60.014 77.973 1.00 45.68 274 ASN H N 1
ATOM 13328 C CA . ASN H 1 115 ? 117.858 -60.851 77.459 1.00 44.90 274 ASN H CA 1
ATOM 13329 C C . ASN H 1 115 ? 117.390 -61.555 76.195 1.00 44.24 274 ASN H C 1
ATOM 13330 O O . ASN H 1 115 ? 116.244 -61.981 76.105 1.00 44.59 274 ASN H O 1
ATOM 13335 N N . ILE H 1 116 ? 118.288 -61.655 75.228 1.00 43.53 275 ILE H N 1
ATOM 13336 C CA . ILE H 1 116 ? 118.041 -62.338 73.990 1.00 43.34 275 ILE H CA 1
ATOM 13337 C C . ILE H 1 116 ? 118.920 -63.606 73.875 1.00 43.46 275 ILE H C 1
ATOM 13338 O O . ILE H 1 116 ? 120.145 -63.543 74.080 1.00 42.97 275 ILE H O 1
ATOM 13343 N N . THR H 1 117 ? 118.283 -64.740 73.571 1.00 41.93 276 THR H N 1
ATOM 13344 C CA . THR H 1 117 ? 118.982 -65.976 73.252 1.00 41.18 276 THR H CA 1
ATOM 13345 C C . THR H 1 117 ? 118.958 -66.218 71.749 1.00 41.24 276 THR H C 1
ATOM 13346 O O . THR H 1 117 ? 117.917 -66.478 71.151 1.00 40.79 276 THR H O 1
ATOM 13350 N N . TYR H 1 118 ? 120.114 -66.057 71.130 1.00 41.10 277 TYR H N 1
ATOM 13351 C CA . TYR H 1 118 ? 120.331 -66.403 69.744 1.00 40.76 277 TYR H CA 1
ATOM 13352 C C . TYR H 1 118 ? 120.372 -67.930 69.682 1.00 40.26 277 TYR H C 1
ATOM 13353 O O . TYR H 1 118 ? 121.123 -68.548 70.394 1.00 39.74 277 TYR H O 1
ATOM 13362 N N . LYS H 1 119 ? 119.531 -68.516 68.832 1.00 40.43 278 LYS H N 1
ATOM 13363 C CA . LYS H 1 119 ? 119.413 -69.961 68.723 1.00 40.00 278 LYS H CA 1
ATOM 13364 C C . LYS H 1 119 ? 120.108 -70.350 67.444 1.00 40.69 278 LYS H C 1
ATOM 13365 O O . LYS H 1 119 ? 119.885 -69.722 66.388 1.00 40.85 278 LYS H O 1
ATOM 13371 N N . ALA H 1 120 ? 120.967 -71.359 67.540 1.00 40.16 279 ALA H N 1
ATOM 13372 C CA . ALA H 1 120 ? 121.810 -71.758 66.429 1.00 40.94 279 ALA H CA 1
ATOM 13373 C C . ALA H 1 120 ? 121.064 -72.669 65.448 1.00 40.68 279 ALA H C 1
ATOM 13374 O O . ALA H 1 120 ? 121.217 -72.527 64.232 1.00 43.00 279 ALA H O 1
ATOM 13376 N N . SER H 1 121 ? 120.228 -73.568 65.974 1.00 39.56 280 SER H N 1
ATOM 13377 C CA . SER H 1 121 ? 119.417 -74.491 65.186 1.00 37.38 280 SER H CA 1
ATOM 13378 C C . SER H 1 121 ? 118.252 -73.782 64.555 1.00 36.30 280 SER H C 1
ATOM 13379 O O . SER H 1 121 ? 117.527 -73.020 65.226 1.00 36.38 280 SER H O 1
ATOM 13382 N N . HIS H 1 122 ? 118.055 -74.018 63.271 1.00 34.81 281 HIS H N 1
ATOM 13383 C CA . HIS H 1 122 ? 116.853 -73.483 62.582 1.00 34.92 281 HIS H CA 1
ATOM 13384 C C . HIS H 1 122 ? 115.830 -74.556 62.606 1.00 33.85 281 HIS H C 1
ATOM 13385 O O . HIS H 1 122 ? 115.814 -75.415 61.731 1.00 35.47 281 HIS H O 1
ATOM 13392 N N . ASN H 1 123 ? 115.040 -74.574 63.667 1.00 34.97 282 ASN H N 1
ATOM 13393 C CA . ASN H 1 123 ? 113.986 -75.590 63.870 1.00 33.72 282 ASN H CA 1
ATOM 13394 C C . ASN H 1 123 ? 112.699 -74.884 63.476 1.00 34.53 282 ASN H C 1
ATOM 13395 O O . ASN H 1 123 ? 112.060 -74.197 64.292 1.00 34.61 282 ASN H O 1
ATOM 13400 N N . ILE H 1 124 ? 112.327 -75.015 62.204 1.00 35.12 283 ILE H N 1
ATOM 13401 C CA . ILE H 1 124 ? 111.320 -74.172 61.645 1.00 34.32 283 ILE H CA 1
ATOM 13402 C C . ILE H 1 124 ? 109.942 -74.855 61.705 1.00 35.30 283 ILE H C 1
ATOM 13403 O O . ILE H 1 124 ? 109.774 -75.942 61.149 1.00 35.44 283 ILE H O 1
ATOM 13408 N N . GLY H 1 125 ? 108.985 -74.186 62.366 1.00 35.09 284 GLY H N 1
ATOM 13409 C CA . GLY H 1 125 ? 107.642 -74.708 62.596 1.00 34.04 284 GLY H CA 1
ATOM 13410 C C . GLY H 1 125 ? 106.781 -74.593 61.361 1.00 34.67 284 GLY H C 1
ATOM 13411 O O . GLY H 1 125 ? 106.947 -73.668 60.533 1.00 33.84 284 GLY H O 1
ATOM 13412 N N . ILE H 1 126 ? 105.878 -75.563 61.210 1.00 36.23 285 ILE H N 1
ATOM 13413 C CA . ILE H 1 126 ? 104.917 -75.605 60.088 1.00 37.22 285 ILE H CA 1
ATOM 13414 C C . ILE H 1 126 ? 103.568 -75.613 60.780 1.00 37.00 285 ILE H C 1
ATOM 13415 O O . ILE H 1 126 ? 103.205 -76.576 61.414 1.00 34.01 285 ILE H O 1
ATOM 13420 N N . ALA H 1 127 ? 102.869 -74.482 60.736 1.00 38.50 286 ALA H N 1
ATOM 13421 C CA . ALA H 1 127 ? 101.572 -74.379 61.421 1.00 41.29 286 ALA H CA 1
ATOM 13422 C C . ALA H 1 127 ? 100.598 -75.245 60.619 1.00 42.34 286 ALA H C 1
ATOM 13423 O O . ALA H 1 127 ? 100.512 -75.089 59.414 1.00 44.02 286 ALA H O 1
ATOM 13425 N N . MET H 1 128 ? 100.000 -76.240 61.255 1.00 43.58 287 MET H N 1
ATOM 13426 C CA . MET H 1 128 ? 98.926 -77.015 60.636 1.00 45.86 287 MET H CA 1
ATOM 13427 C C . MET H 1 128 ? 97.697 -76.985 61.556 1.00 44.51 287 MET H C 1
ATOM 13428 O O . MET H 1 128 ? 97.806 -76.680 62.734 1.00 44.89 287 MET H O 1
ATOM 13433 N N . ASP H 1 129 ? 96.516 -77.189 61.003 1.00 44.93 288 ASP H N 1
ATOM 13434 C CA . ASP H 1 129 ? 95.310 -77.313 61.852 1.00 45.18 288 ASP H CA 1
ATOM 13435 C C . ASP H 1 129 ? 94.750 -78.736 61.685 1.00 45.52 288 ASP H C 1
ATOM 13436 O O . ASP H 1 129 ? 94.703 -79.294 60.563 1.00 41.92 288 ASP H O 1
ATOM 13441 N N . THR H 1 130 ? 94.367 -79.306 62.818 1.00 47.36 289 THR H N 1
ATOM 13442 C CA . THR H 1 130 ? 93.700 -80.629 62.835 1.00 51.44 289 THR H CA 1
ATOM 13443 C C . THR H 1 130 ? 92.368 -80.565 63.631 1.00 52.98 289 THR H C 1
ATOM 13444 O O . THR H 1 130 ? 92.049 -79.525 64.244 1.00 52.13 289 THR H O 1
ATOM 13448 N N . GLU H 1 131 ? 91.600 -81.667 63.650 1.00 55.94 290 GLU H N 1
ATOM 13449 C CA . GLU H 1 131 ? 90.278 -81.626 64.303 1.00 58.26 290 GLU H CA 1
ATOM 13450 C C . GLU H 1 131 ? 90.422 -81.693 65.839 1.00 59.07 290 GLU H C 1
ATOM 13451 O O . GLU H 1 131 ? 89.619 -82.341 66.558 1.00 60.38 290 GLU H O 1
ATOM 13457 N N . GLN H 1 132 ? 91.488 -81.034 66.305 1.00 59.50 291 GLN H N 1
ATOM 13458 C CA . GLN H 1 132 ? 91.768 -80.757 67.726 1.00 59.84 291 GLN H CA 1
ATOM 13459 C C . GLN H 1 132 ? 92.767 -79.582 67.898 1.00 58.10 291 GLN H C 1
ATOM 13460 O O . GLN H 1 132 ? 93.520 -79.499 68.895 1.00 58.66 291 GLN H O 1
ATOM 13466 N N . GLY H 1 133 ? 92.746 -78.682 66.911 1.00 55.36 292 GLY H N 1
ATOM 13467 C CA . GLY H 1 133 ? 93.342 -77.363 67.047 1.00 52.51 292 GLY H CA 1
ATOM 13468 C C . GLY H 1 133 ? 94.582 -77.062 66.220 1.00 50.05 292 GLY H C 1
ATOM 13469 O O . GLY H 1 133 ? 94.894 -77.735 65.228 1.00 50.08 292 GLY H O 1
ATOM 13470 N N . LEU H 1 134 ? 95.279 -76.027 66.655 1.00 46.93 293 LEU H N 1
ATOM 13471 C CA . LEU H 1 134 ? 96.545 -75.646 66.079 1.00 44.78 293 LEU H CA 1
ATOM 13472 C C . LEU H 1 134 ? 97.631 -76.616 66.564 1.00 42.54 293 LEU H C 1
ATOM 13473 O O . LEU H 1 134 ? 97.816 -76.799 67.757 1.00 41.53 293 LEU H O 1
ATOM 13478 N N . ILE H 1 135 ? 98.360 -77.196 65.620 1.00 40.84 294 ILE H N 1
ATOM 13479 C CA . ILE H 1 135 ? 99.539 -78.003 65.944 1.00 39.53 294 ILE H CA 1
ATOM 13480 C C . ILE H 1 135 ? 100.694 -77.490 65.090 1.00 37.77 294 ILE H C 1
ATOM 13481 O O . ILE H 1 135 ? 100.533 -77.248 63.882 1.00 35.29 294 ILE H O 1
ATOM 13486 N N . VAL H 1 136 ? 101.850 -77.303 65.723 1.00 37.08 295 VAL H N 1
ATOM 13487 C CA . VAL H 1 136 ? 103.013 -76.729 65.045 1.00 35.22 295 VAL H CA 1
ATOM 13488 C C . VAL H 1 136 ? 104.256 -77.575 65.287 1.00 35.57 295 VAL H C 1
ATOM 13489 O O . VAL H 1 136 ? 105.139 -77.191 66.092 1.00 36.09 295 VAL H O 1
ATOM 13493 N N . PRO H 1 137 ? 104.390 -78.673 64.537 1.00 34.91 296 PRO H N 1
ATOM 13494 C CA . PRO H 1 137 ? 105.619 -79.459 64.615 1.00 34.74 296 PRO H CA 1
ATOM 13495 C C . PRO H 1 137 ? 106.738 -78.707 63.869 1.00 34.30 296 PRO H C 1
ATOM 13496 O O . PRO H 1 137 ? 106.452 -77.787 63.104 1.00 33.69 296 PRO H O 1
ATOM 13500 N N . ASN H 1 138 ? 108.001 -79.077 64.060 1.00 33.72 297 ASN H N 1
ATOM 13501 C CA . ASN H 1 138 ? 109.040 -78.344 63.304 1.00 32.38 297 ASN H CA 1
ATOM 13502 C C . ASN H 1 138 ? 110.010 -79.336 62.656 1.00 31.71 297 ASN H C 1
ATOM 13503 O O . ASN H 1 138 ? 110.039 -80.526 63.008 1.00 27.55 297 ASN H O 1
ATOM 13508 N N . VAL H 1 139 ? 110.703 -78.848 61.623 1.00 33.28 298 VAL H N 1
ATOM 13509 C CA . VAL H 1 139 ? 111.752 -79.596 60.897 1.00 32.71 298 VAL H CA 1
ATOM 13510 C C . VAL H 1 139 ? 113.018 -79.098 61.583 1.00 33.84 298 VAL H C 1
ATOM 13511 O O . VAL H 1 139 ? 113.288 -77.923 61.572 1.00 33.79 298 VAL H O 1
ATOM 13515 N N . LYS H 1 140 ? 113.767 -79.988 62.220 1.00 34.35 299 LYS H N 1
ATOM 13516 C CA . LYS H 1 140 ? 114.956 -79.628 62.967 1.00 34.52 299 LYS H CA 1
ATOM 13517 C C . LYS H 1 140 ? 116.136 -79.268 62.058 1.00 35.75 299 LYS H C 1
ATOM 13518 O O . LYS H 1 140 ? 116.391 -79.941 61.054 1.00 35.88 299 LYS H O 1
ATOM 13524 N N . ASN H 1 141 ? 116.893 -78.242 62.430 1.00 36.34 300 ASN H N 1
ATOM 13525 C CA . ASN H 1 141 ? 118.215 -78.081 61.860 1.00 36.97 300 ASN H CA 1
ATOM 13526 C C . ASN H 1 141 ? 118.145 -77.962 60.355 1.00 36.51 300 ASN H C 1
ATOM 13527 O O . ASN H 1 141 ? 118.867 -78.661 59.648 1.00 36.75 300 ASN H O 1
ATOM 13532 N N . VAL H 1 142 ? 117.271 -77.068 59.882 1.00 36.11 301 VAL H N 1
ATOM 13533 C CA . VAL H 1 142 ? 116.991 -76.917 58.474 1.00 34.89 301 VAL H CA 1
ATOM 13534 C C . VAL H 1 142 ? 118.258 -76.437 57.781 1.00 35.32 301 VAL H C 1
ATOM 13535 O O . VAL H 1 142 ? 118.419 -76.610 56.575 1.00 35.29 301 VAL H O 1
ATOM 13539 N N . GLN H 1 143 ? 119.174 -75.838 58.534 1.00 34.74 302 GLN H N 1
ATOM 13540 C CA . GLN H 1 143 ? 120.398 -75.298 57.909 1.00 35.33 302 GLN H CA 1
ATOM 13541 C C . GLN H 1 143 ? 121.367 -76.358 57.373 1.00 36.09 302 GLN H C 1
ATOM 13542 O O . GLN H 1 143 ? 122.273 -76.010 56.629 1.00 37.03 302 GLN H O 1
ATOM 13548 N N . ILE H 1 144 ? 121.181 -77.623 57.767 1.00 35.26 303 ILE H N 1
ATOM 13549 C CA . ILE H 1 144 ? 121.999 -78.724 57.273 1.00 36.01 303 ILE H CA 1
ATOM 13550 C C . ILE H 1 144 ? 121.208 -79.748 56.425 1.00 34.88 303 ILE H C 1
ATOM 13551 O O . ILE H 1 144 ? 121.679 -80.854 56.212 1.00 35.00 303 ILE H O 1
ATOM 13556 N N . ARG H 1 145 ? 119.999 -79.404 55.961 1.00 34.39 304 ARG H N 1
ATOM 13557 C CA . ARG H 1 145 ? 119.192 -80.336 55.177 1.00 34.37 304 ARG H CA 1
ATOM 13558 C C . ARG H 1 145 ? 119.055 -79.776 53.799 1.00 33.01 304 ARG H C 1
ATOM 13559 O O . ARG H 1 145 ? 118.995 -78.559 53.627 1.00 34.16 304 ARG H O 1
ATOM 13567 N N . SER H 1 146 ? 118.958 -80.650 52.814 1.00 31.86 305 SER H N 1
ATOM 13568 C CA . SER H 1 146 ? 118.732 -80.238 51.443 1.00 32.78 305 SER H CA 1
ATOM 13569 C C . SER H 1 146 ? 117.273 -80.036 51.272 1.00 33.55 305 SER H C 1
ATOM 13570 O O . SER H 1 146 ? 116.473 -80.569 52.049 1.00 35.13 305 SER H O 1
ATOM 13573 N N . ILE H 1 147 ? 116.901 -79.320 50.225 1.00 33.61 306 ILE H N 1
ATOM 13574 C CA . ILE H 1 147 ? 115.503 -79.186 49.861 1.00 31.94 306 ILE H CA 1
ATOM 13575 C C . ILE H 1 147 ? 114.787 -80.554 49.824 1.00 33.14 306 ILE H C 1
ATOM 13576 O O . ILE H 1 147 ? 113.637 -80.655 50.250 1.00 33.75 306 ILE H O 1
ATOM 13581 N N . PHE H 1 148 ? 115.449 -81.595 49.317 1.00 34.09 307 PHE H N 1
ATOM 13582 C CA . PHE H 1 148 ? 114.837 -82.939 49.298 1.00 33.90 307 PHE H CA 1
ATOM 13583 C C . PHE H 1 148 ? 114.664 -83.600 50.693 1.00 34.15 307 PHE H C 1
ATOM 13584 O O . PHE H 1 148 ? 113.685 -84.313 50.922 1.00 34.32 307 PHE H O 1
ATOM 13592 N N . GLU H 1 149 ? 115.614 -83.405 51.599 1.00 34.02 308 GLU H N 1
ATOM 13593 C CA . GLU H 1 149 ? 115.470 -83.886 52.977 1.00 34.08 308 GLU H CA 1
ATOM 13594 C C . GLU H 1 149 ? 114.360 -83.128 53.747 1.00 33.42 308 GLU H C 1
ATOM 13595 O O . GLU H 1 149 ? 113.674 -83.709 54.571 1.00 34.08 308 GLU H O 1
ATOM 13601 N N . ILE H 1 150 ? 114.189 -81.845 53.471 1.00 33.12 309 ILE H N 1
ATOM 13602 C CA . ILE H 1 150 ? 113.116 -81.051 54.087 1.00 32.89 309 ILE H CA 1
ATOM 13603 C C . ILE H 1 150 ? 111.738 -81.549 53.602 1.00 32.59 309 ILE H C 1
ATOM 13604 O O . ILE H 1 150 ? 110.863 -81.738 54.436 1.00 35.18 309 ILE H O 1
ATOM 13609 N N . ALA H 1 151 ? 111.579 -81.801 52.292 1.00 30.03 310 ALA H N 1
ATOM 13610 C CA . ALA H 1 151 ? 110.359 -82.335 51.693 1.00 30.83 310 ALA H CA 1
ATOM 13611 C C . ALA H 1 151 ? 109.997 -83.682 52.332 1.00 32.21 310 ALA H C 1
ATOM 13612 O O . ALA H 1 151 ? 108.864 -83.893 52.708 1.00 33.23 310 ALA H O 1
ATOM 13614 N N . THR H 1 152 ? 110.969 -84.581 52.421 1.00 32.35 311 THR H N 1
ATOM 13615 C CA . THR H 1 152 ? 110.826 -85.866 53.120 1.00 33.98 311 THR H CA 1
ATOM 13616 C C . THR H 1 152 ? 110.276 -85.739 54.580 1.00 34.56 311 THR H C 1
ATOM 13617 O O . THR H 1 152 ? 109.338 -86.439 54.970 1.00 34.76 311 THR H O 1
ATOM 13621 N N . GLU H 1 153 ? 110.894 -84.861 55.361 1.00 35.86 312 GLU H N 1
ATOM 13622 C CA . GLU H 1 153 ? 110.468 -84.565 56.725 1.00 37.17 312 GLU H CA 1
ATOM 13623 C C . GLU H 1 153 ? 109.097 -83.847 56.801 1.00 36.53 312 GLU H C 1
ATOM 13624 O O . GLU H 1 153 ? 108.272 -84.153 57.662 1.00 36.61 312 GLU H O 1
ATOM 13630 N N . LEU H 1 154 ? 108.848 -82.912 55.896 1.00 36.52 313 LEU H N 1
ATOM 13631 C CA . LEU H 1 154 ? 107.504 -82.297 55.825 1.00 36.51 313 LEU H CA 1
ATOM 13632 C C . LEU H 1 154 ? 106.440 -83.357 55.579 1.00 34.58 313 LEU H C 1
ATOM 13633 O O . LEU H 1 154 ? 105.372 -83.301 56.175 1.00 33.83 313 LEU H O 1
ATOM 13638 N N . ASN H 1 155 ? 106.704 -84.276 54.658 1.00 32.86 314 ASN H N 1
ATOM 13639 C CA . ASN H 1 155 ? 105.758 -85.363 54.370 1.00 33.47 314 ASN H CA 1
ATOM 13640 C C . ASN H 1 155 ? 105.533 -86.239 55.624 1.00 33.77 314 ASN H C 1
ATOM 13641 O O . ASN H 1 155 ? 104.435 -86.686 55.874 1.00 34.30 314 ASN H O 1
ATOM 13646 N N . ARG H 1 156 ? 106.611 -86.562 56.350 1.00 32.95 315 ARG H N 1
ATOM 13647 C CA . ARG H 1 156 ? 106.521 -87.368 57.588 1.00 31.88 315 ARG H CA 1
ATOM 13648 C C . ARG H 1 156 ? 105.687 -86.612 58.629 1.00 31.75 315 ARG H C 1
ATOM 13649 O O . ARG H 1 156 ? 104.787 -87.173 59.219 1.00 31.99 315 ARG H O 1
ATOM 13657 N N . LEU H 1 157 ? 106.002 -85.350 58.853 1.00 31.64 316 LEU H N 1
ATOM 13658 C CA . LEU H 1 157 ? 105.213 -84.501 59.748 1.00 33.06 316 LEU H CA 1
ATOM 13659 C C . LEU H 1 157 ? 103.722 -84.358 59.345 1.00 34.07 316 LEU H C 1
ATOM 13660 O O . LEU H 1 157 ? 102.858 -84.501 60.208 1.00 33.69 316 LEU H O 1
ATOM 13665 N N . GLN H 1 158 ? 103.422 -84.128 58.060 1.00 35.56 317 GLN H N 1
ATOM 13666 C CA . GLN H 1 158 ? 102.012 -84.099 57.576 1.00 38.94 317 GLN H CA 1
ATOM 13667 C C . GLN H 1 158 ? 101.250 -85.371 57.905 1.00 37.71 317 GLN H C 1
ATOM 13668 O O . GLN H 1 158 ? 100.157 -85.307 58.454 1.00 38.35 317 GLN H O 1
ATOM 13674 N N . LYS H 1 159 ? 101.826 -86.527 57.604 1.00 37.44 318 LYS H N 1
ATOM 13675 C CA . LYS H 1 159 ? 101.177 -87.803 57.870 1.00 37.35 318 LYS H CA 1
ATOM 13676 C C . LYS H 1 159 ? 100.896 -88.062 59.353 1.00 35.60 318 LYS H C 1
ATOM 13677 O O . LYS H 1 159 ? 99.807 -88.494 59.726 1.00 35.59 318 LYS H O 1
ATOM 13683 N N . LEU H 1 160 ? 101.911 -87.862 60.179 1.00 34.26 319 LEU H N 1
ATOM 13684 C CA . LEU H 1 160 ? 101.790 -87.976 61.619 1.00 32.06 319 LEU H CA 1
ATOM 13685 C C . LEU H 1 160 ? 100.765 -86.967 62.129 1.00 31.52 319 LEU H C 1
ATOM 13686 O O . LEU H 1 160 ? 99.942 -87.291 62.982 1.00 31.71 319 LEU H O 1
ATOM 13691 N N . GLY H 1 161 ? 100.804 -85.764 61.563 1.00 30.04 320 GLY H N 1
ATOM 13692 C CA . GLY H 1 161 ? 99.875 -84.689 61.846 1.00 30.71 320 GLY H CA 1
ATOM 13693 C C . GLY H 1 161 ? 98.429 -85.076 61.681 1.00 31.41 320 GLY H C 1
ATOM 13694 O O . GLY H 1 161 ? 97.650 -84.958 62.635 1.00 30.34 320 GLY H O 1
ATOM 13695 N N . SER H 1 162 ? 98.091 -85.598 60.497 1.00 32.37 321 SER H N 1
ATOM 13696 C CA . SER H 1 162 ? 96.757 -86.172 60.219 1.00 33.73 321 SER H CA 1
ATOM 13697 C C . SER H 1 162 ? 96.316 -87.346 61.060 1.00 33.14 321 SER H C 1
ATOM 13698 O O . SER H 1 162 ? 95.115 -87.545 61.207 1.00 33.94 321 SER H O 1
ATOM 13701 N N . ALA H 1 163 ? 97.267 -88.167 61.525 1.00 32.38 322 ALA H N 1
ATOM 13702 C CA . ALA H 1 163 ? 96.971 -89.322 62.341 1.00 32.14 322 ALA H CA 1
ATOM 13703 C C . ALA H 1 163 ? 96.967 -89.057 63.858 1.00 31.26 322 ALA H C 1
ATOM 13704 O O . ALA H 1 163 ? 96.640 -89.920 64.639 1.00 32.83 322 ALA H O 1
ATOM 13706 N N . GLY H 1 164 ? 97.344 -87.864 64.265 1.00 32.17 323 GLY H N 1
ATOM 13707 C CA . GLY H 1 164 ? 97.425 -87.504 65.675 1.00 31.35 323 GLY H CA 1
ATOM 13708 C C . GLY H 1 164 ? 98.565 -88.253 66.322 1.00 30.99 323 GLY H C 1
ATOM 13709 O O . GLY H 1 164 ? 98.467 -88.642 67.497 1.00 29.68 323 GLY H O 1
ATOM 13710 N N . GLN H 1 165 ? 99.647 -88.450 65.554 1.00 30.50 324 GLN H N 1
ATOM 13711 C CA . GLN H 1 165 ? 100.770 -89.240 66.039 1.00 30.57 324 GLN H CA 1
ATOM 13712 C C . GLN H 1 165 ? 102.097 -88.473 66.164 1.00 31.59 324 GLN H C 1
ATOM 13713 O O . GLN H 1 165 ? 103.131 -89.097 66.310 1.00 31.25 324 GLN H O 1
ATOM 13719 N N . LEU H 1 166 ? 102.087 -87.136 66.109 1.00 30.94 325 LEU H N 1
ATOM 13720 C CA . LEU H 1 166 ? 103.351 -86.394 66.291 1.00 32.10 325 LEU H CA 1
ATOM 13721 C C . LEU H 1 166 ? 103.912 -86.657 67.686 1.00 32.78 325 LEU H C 1
ATOM 13722 O O . LEU H 1 166 ? 103.172 -86.678 68.627 1.00 33.82 325 LEU H O 1
ATOM 13727 N N . SER H 1 167 ? 105.212 -86.906 67.821 1.00 33.78 326 SER H N 1
ATOM 13728 C CA . SER H 1 167 ? 105.811 -87.062 69.136 1.00 33.30 326 SER H CA 1
ATOM 13729 C C . SER H 1 167 ? 106.075 -85.715 69.834 1.00 33.92 326 SER H C 1
ATOM 13730 O O . SER H 1 167 ? 106.009 -84.635 69.237 1.00 31.56 326 SER H O 1
ATOM 13733 N N . THR H 1 168 ? 106.422 -85.787 71.110 1.00 33.86 327 THR H N 1
ATOM 13734 C CA . THR H 1 168 ? 106.795 -84.568 71.820 1.00 34.55 327 THR H CA 1
ATOM 13735 C C . THR H 1 168 ? 108.030 -83.913 71.196 1.00 34.08 327 THR H C 1
ATOM 13736 O O . THR H 1 168 ? 108.055 -82.693 71.072 1.00 34.90 327 THR H O 1
ATOM 13740 N N A ASN H 1 169 ? 109.017 -84.702 70.767 0.50 34.24 328 ASN H N 1
ATOM 13741 N N B ASN H 1 169 ? 109.002 -84.719 70.770 0.50 34.01 328 ASN H N 1
ATOM 13742 C CA A ASN H 1 169 ? 110.191 -84.156 70.059 0.50 34.44 328 ASN H CA 1
ATOM 13743 C CA B ASN H 1 169 ? 110.212 -84.241 70.077 0.50 33.91 328 ASN H CA 1
ATOM 13744 C C A ASN H 1 169 ? 109.783 -83.347 68.846 0.50 34.61 328 ASN H C 1
ATOM 13745 C C B ASN H 1 169 ? 109.927 -83.500 68.755 0.50 34.39 328 ASN H C 1
ATOM 13746 O O A ASN H 1 169 ? 110.271 -82.223 68.656 0.50 34.52 328 ASN H O 1
ATOM 13747 O O B ASN H 1 169 ? 110.646 -82.562 68.402 0.50 34.83 328 ASN H O 1
ATOM 13756 N N . ASP H 1 170 ? 108.872 -83.896 68.043 1.00 34.44 329 ASP H N 1
ATOM 13757 C CA . ASP H 1 170 ? 108.428 -83.188 66.819 1.00 34.98 329 ASP H CA 1
ATOM 13758 C C . ASP H 1 170 ? 107.905 -81.747 67.078 1.00 34.34 329 ASP H C 1
ATOM 13759 O O . ASP H 1 170 ? 108.045 -80.872 66.239 1.00 33.27 329 ASP H O 1
ATOM 13764 N N . LEU H 1 171 ? 107.320 -81.543 68.258 1.00 35.03 330 LEU H N 1
ATOM 13765 C CA . LEU H 1 171 ? 106.595 -80.335 68.644 1.00 35.88 330 LEU H CA 1
ATOM 13766 C C . LEU H 1 171 ? 107.411 -79.294 69.419 1.00 36.07 330 LEU H C 1
ATOM 13767 O O . LEU H 1 171 ? 107.074 -78.084 69.419 1.00 36.78 330 LEU H O 1
ATOM 13772 N N . ILE H 1 172 ? 108.447 -79.738 70.109 1.00 35.30 331 ILE H N 1
ATOM 13773 C CA . ILE H 1 172 ? 109.233 -78.818 70.964 1.00 35.79 331 ILE H CA 1
ATOM 13774 C C . ILE H 1 172 ? 110.427 -78.275 70.220 1.00 34.92 331 ILE H C 1
ATOM 13775 O O . ILE H 1 172 ? 110.837 -78.868 69.213 1.00 34.17 331 ILE H O 1
ATOM 13780 N N . GLY H 1 173 ? 111.023 -77.192 70.738 1.00 34.87 332 GLY H N 1
ATOM 13781 C CA . GLY H 1 173 ? 112.290 -76.675 70.202 1.00 34.18 332 GLY H CA 1
ATOM 13782 C C . GLY H 1 173 ? 112.160 -75.777 68.952 1.00 34.64 332 GLY H C 1
ATOM 13783 O O . GLY H 1 173 ? 113.163 -75.423 68.326 1.00 33.98 332 GLY H O 1
ATOM 13784 N N . GLY H 1 174 ? 110.947 -75.403 68.557 1.00 34.33 333 GLY H N 1
ATOM 13785 C CA . GLY H 1 174 ? 110.805 -74.546 67.363 1.00 33.66 333 GLY H CA 1
ATOM 13786 C C . GLY H 1 174 ? 111.464 -73.220 67.607 1.00 34.23 333 GLY H C 1
ATOM 13787 O O . GLY H 1 174 ? 111.476 -72.719 68.752 1.00 34.92 333 GLY H O 1
ATOM 13788 N N . THR H 1 175 ? 112.021 -72.625 66.551 1.00 34.44 334 THR H N 1
ATOM 13789 C CA . THR H 1 175 ? 112.733 -71.357 66.690 1.00 34.30 334 THR H CA 1
ATOM 13790 C C . THR H 1 175 ? 112.141 -70.218 65.810 1.00 35.19 334 THR H C 1
ATOM 13791 O O . THR H 1 175 ? 112.456 -69.031 66.006 1.00 33.64 334 THR H O 1
ATOM 13795 N N . PHE H 1 176 ? 111.272 -70.612 64.885 1.00 33.92 335 PHE H N 1
ATOM 13796 C CA . PHE H 1 176 ? 110.784 -69.774 63.800 1.00 35.42 335 PHE H CA 1
ATOM 13797 C C . PHE H 1 176 ? 109.642 -70.547 63.142 1.00 35.07 335 PHE H C 1
ATOM 13798 O O . PHE H 1 176 ? 109.688 -71.764 63.077 1.00 36.12 335 PHE H O 1
ATOM 13806 N N . THR H 1 177 ? 108.626 -69.868 62.647 1.00 36.11 336 THR H N 1
ATOM 13807 C CA . THR H 1 177 ? 107.448 -70.537 62.092 1.00 35.35 336 THR H CA 1
ATOM 13808 C C . THR H 1 177 ? 107.029 -69.960 60.746 1.00 36.78 336 THR H C 1
ATOM 13809 O O . THR H 1 177 ? 107.095 -68.719 60.537 1.00 35.81 336 THR H O 1
ATOM 13813 N N . LEU H 1 178 ? 106.648 -70.870 59.828 1.00 36.88 337 LEU H N 1
ATOM 13814 C CA . LEU H 1 178 ? 105.947 -70.511 58.598 1.00 37.29 337 LEU H CA 1
ATOM 13815 C C . LEU H 1 178 ? 104.575 -71.121 58.619 1.00 37.49 337 LEU H C 1
ATOM 13816 O O . LEU H 1 178 ? 104.397 -72.256 59.110 1.00 37.27 337 LEU H O 1
ATOM 13821 N N . SER H 1 179 ? 103.609 -70.376 58.106 1.00 36.76 338 SER H N 1
ATOM 13822 C CA . SER H 1 179 ? 102.220 -70.851 58.038 1.00 36.89 338 SER H CA 1
ATOM 13823 C C . SER H 1 179 ? 101.744 -70.766 56.566 1.00 36.55 338 SER H C 1
ATOM 13824 O O . SER H 1 179 ? 101.603 -69.680 56.015 1.00 38.42 338 SER H O 1
ATOM 13827 N N . ASN H 1 180 ? 101.560 -71.891 55.907 1.00 36.13 339 ASN H N 1
ATOM 13828 C CA . ASN H 1 180 ? 101.088 -71.897 54.522 1.00 36.62 339 ASN H CA 1
ATOM 13829 C C . ASN H 1 180 ? 99.577 -71.725 54.468 1.00 35.98 339 ASN H C 1
ATOM 13830 O O . ASN H 1 180 ? 98.855 -72.643 54.170 1.00 37.11 339 ASN H O 1
ATOM 13835 N N . ILE H 1 181 ? 99.062 -70.547 54.748 1.00 35.71 340 ILE H N 1
ATOM 13836 C CA . ILE H 1 181 ? 97.611 -70.438 54.706 1.00 36.60 340 ILE H CA 1
ATOM 13837 C C . ILE H 1 181 ? 97.101 -70.580 53.217 1.00 34.97 340 ILE H C 1
ATOM 13838 O O . ILE H 1 181 ? 95.976 -71.015 52.974 1.00 32.64 340 ILE H O 1
ATOM 13843 N N . GLY H 1 182 ? 97.977 -70.269 52.255 1.00 33.41 341 GLY H N 1
ATOM 13844 C CA . GLY H 1 182 ? 97.694 -70.420 50.822 1.00 33.44 341 GLY H CA 1
ATOM 13845 C C . GLY H 1 182 ? 97.401 -71.820 50.315 1.00 34.41 341 GLY H C 1
ATOM 13846 O O . GLY H 1 182 ? 96.943 -71.984 49.172 1.00 34.43 341 GLY H O 1
ATOM 13847 N N . SER H 1 183 ? 97.624 -72.852 51.147 1.00 34.64 342 SER H N 1
ATOM 13848 C CA . SER H 1 183 ? 97.288 -74.198 50.701 1.00 35.25 342 SER H CA 1
ATOM 13849 C C . SER H 1 183 ? 95.773 -74.296 50.733 1.00 35.81 342 SER H C 1
ATOM 13850 O O . SER H 1 183 ? 95.215 -75.189 50.108 1.00 37.56 342 SER H O 1
ATOM 13853 N N . ILE H 1 184 ? 95.124 -73.353 51.451 1.00 34.76 343 ILE H N 1
ATOM 13854 C CA . ILE H 1 184 ? 93.670 -73.192 51.491 1.00 33.61 343 ILE H CA 1
ATOM 13855 C C . ILE H 1 184 ? 93.185 -71.940 50.690 1.00 32.94 343 ILE H C 1
ATOM 13856 O O . ILE H 1 184 ? 92.315 -72.030 49.810 1.00 32.31 343 ILE H O 1
ATOM 13861 N N . GLY H 1 185 ? 93.707 -70.762 51.004 1.00 32.80 344 GLY H N 1
ATOM 13862 C CA . GLY H 1 185 ? 93.346 -69.587 50.203 1.00 32.74 344 GLY H CA 1
ATOM 13863 C C . GLY H 1 185 ? 94.074 -68.388 50.768 1.00 34.00 344 GLY H C 1
ATOM 13864 O O . GLY H 1 185 ? 94.917 -68.550 51.662 1.00 34.96 344 GLY H O 1
ATOM 13865 N N . GLY H 1 186 ? 93.758 -67.182 50.274 1.00 33.54 345 GLY H N 1
ATOM 13866 C CA . GLY H 1 186 ? 94.218 -65.936 50.969 1.00 33.25 345 GLY H CA 1
ATOM 13867 C C . GLY H 1 186 ? 95.284 -65.218 50.194 1.00 34.23 345 GLY H C 1
ATOM 13868 O O . GLY H 1 186 ? 95.879 -65.794 49.269 1.00 35.16 345 GLY H O 1
ATOM 13869 N N . THR H 1 187 ? 95.489 -63.944 50.536 1.00 34.02 346 THR H N 1
ATOM 13870 C CA . THR H 1 187 ? 96.537 -63.135 50.009 1.00 31.12 346 THR H CA 1
ATOM 13871 C C . THR H 1 187 ? 97.436 -62.780 51.159 1.00 32.73 346 THR H C 1
ATOM 13872 O O . THR H 1 187 ? 98.356 -63.537 51.474 1.00 33.07 346 THR H O 1
ATOM 13876 N N . TYR H 1 188 ? 97.131 -61.667 51.842 1.00 32.26 347 TYR H N 1
ATOM 13877 C CA . TYR H 1 188 ? 97.857 -61.194 52.996 1.00 33.21 347 TYR H CA 1
ATOM 13878 C C . TYR H 1 188 ? 97.227 -61.759 54.254 1.00 34.31 347 TYR H C 1
ATOM 13879 O O . TYR H 1 188 ? 96.110 -62.274 54.220 1.00 34.14 347 TYR H O 1
ATOM 13888 N N . ALA H 1 189 ? 97.961 -61.689 55.363 1.00 35.16 348 ALA H N 1
ATOM 13889 C CA . ALA H 1 189 ? 97.466 -62.143 56.673 1.00 35.69 348 ALA H CA 1
ATOM 13890 C C . ALA H 1 189 ? 98.146 -61.319 57.761 1.00 36.49 348 ALA H C 1
ATOM 13891 O O . ALA H 1 189 ? 99.096 -60.593 57.465 1.00 35.67 348 ALA H O 1
ATOM 13893 N N . LYS H 1 190 ? 97.669 -61.461 59.008 1.00 35.75 349 LYS H N 1
ATOM 13894 C CA . LYS H 1 190 ? 98.401 -61.043 60.195 1.00 36.81 349 LYS H CA 1
ATOM 13895 C C . LYS H 1 190 ? 98.620 -62.310 61.097 1.00 35.71 349 LYS H C 1
ATOM 13896 O O . LYS H 1 190 ? 97.780 -62.623 61.962 1.00 36.47 349 LYS H O 1
ATOM 13902 N N . PRO H 1 191 ? 99.705 -63.055 60.863 1.00 33.55 350 PRO H N 1
ATOM 13903 C CA . PRO H 1 191 ? 99.947 -64.265 61.697 1.00 34.07 350 PRO H CA 1
ATOM 13904 C C . PRO H 1 191 ? 100.343 -63.818 63.119 1.00 35.16 350 PRO H C 1
ATOM 13905 O O . PRO H 1 191 ? 100.881 -62.708 63.320 1.00 34.78 350 PRO H O 1
ATOM 13909 N N . VAL H 1 192 ? 100.080 -64.691 64.083 1.00 35.36 351 VAL H N 1
ATOM 13910 C CA . VAL H 1 192 ? 100.351 -64.407 65.447 1.00 35.25 351 VAL H CA 1
ATOM 13911 C C . VAL H 1 192 ? 101.675 -65.107 65.799 1.00 35.74 351 VAL H C 1
ATOM 13912 O O . VAL H 1 192 ? 101.851 -66.292 65.555 1.00 35.22 351 VAL H O 1
ATOM 13916 N N . ILE H 1 193 ? 102.582 -64.358 66.416 1.00 35.74 352 ILE H N 1
ATOM 13917 C CA . ILE H 1 193 ? 103.888 -64.885 66.783 1.00 35.09 352 ILE H CA 1
ATOM 13918 C C . ILE H 1 193 ? 103.679 -65.897 67.872 1.00 35.42 352 ILE H C 1
ATOM 13919 O O . ILE H 1 193 ? 102.863 -65.688 68.766 1.00 36.06 352 ILE H O 1
ATOM 13924 N N . LEU H 1 194 ? 104.445 -66.989 67.817 1.00 35.87 353 LEU H N 1
ATOM 13925 C CA . LEU H 1 194 ? 104.320 -68.029 68.835 1.00 35.61 353 LEU H CA 1
ATOM 13926 C C . LEU H 1 194 ? 105.408 -67.956 69.879 1.00 35.12 353 LEU H C 1
ATOM 13927 O O . LEU H 1 194 ? 106.496 -68.361 69.593 1.00 36.64 353 LEU H O 1
ATOM 13932 N N . PRO H 1 195 ? 105.096 -67.509 71.118 1.00 35.83 354 PRO H N 1
ATOM 13933 C CA . PRO H 1 195 ? 106.067 -67.459 72.209 1.00 35.70 354 PRO H CA 1
ATOM 13934 C C . PRO H 1 195 ? 106.759 -68.804 72.474 1.00 36.11 354 PRO H C 1
ATOM 13935 O O . PRO H 1 195 ? 106.113 -69.847 72.354 1.00 38.48 354 PRO H O 1
ATOM 13939 N N . PRO H 1 196 ? 108.075 -68.797 72.799 1.00 35.42 355 PRO H N 1
ATOM 13940 C CA . PRO H 1 196 ? 108.963 -67.636 72.859 1.00 35.07 355 PRO H CA 1
ATOM 13941 C C . PRO H 1 196 ? 109.633 -67.209 71.499 1.00 35.28 355 PRO H C 1
ATOM 13942 O O . PRO H 1 196 ? 110.640 -66.494 71.527 1.00 34.87 355 PRO H O 1
ATOM 13946 N N . GLU H 1 197 ? 109.069 -67.572 70.345 1.00 34.53 356 GLU H N 1
ATOM 13947 C CA . GLU H 1 197 ? 109.691 -67.117 69.093 1.00 35.40 356 GLU H CA 1
ATOM 13948 C C . GLU H 1 197 ? 109.459 -65.617 68.923 1.00 34.66 356 GLU H C 1
ATOM 13949 O O . GLU H 1 197 ? 108.728 -64.988 69.737 1.00 32.67 356 GLU H O 1
ATOM 13955 N N . VAL H 1 198 ? 110.176 -65.022 67.959 1.00 33.75 357 VAL H N 1
ATOM 13956 C CA . VAL H 1 198 ? 110.061 -63.572 67.754 1.00 32.41 357 VAL H CA 1
ATOM 13957 C C . VAL H 1 198 ? 109.552 -63.224 66.344 1.00 33.87 357 VAL H C 1
ATOM 13958 O O . VAL H 1 198 ? 109.335 -62.051 66.027 1.00 33.71 357 VAL H O 1
ATOM 13962 N N . ALA H 1 199 ? 109.343 -64.242 65.503 1.00 33.67 358 ALA H N 1
ATOM 13963 C CA . ALA H 1 199 ? 108.827 -63.976 64.187 1.00 34.13 358 ALA H CA 1
ATOM 13964 C C . ALA H 1 199 ? 108.078 -65.164 63.613 1.00 35.05 358 ALA H C 1
ATOM 13965 O O . ALA H 1 199 ? 108.336 -66.324 63.971 1.00 34.89 358 ALA H O 1
ATOM 13967 N N . ILE H 1 200 ? 107.176 -64.825 62.674 1.00 34.84 359 ILE H N 1
ATOM 13968 C CA . ILE H 1 200 ? 106.369 -65.803 61.949 1.00 34.56 359 ILE H CA 1
ATOM 13969 C C . ILE H 1 200 ? 106.064 -65.266 60.532 1.00 35.41 359 ILE H C 1
ATOM 13970 O O . ILE H 1 200 ? 105.873 -64.075 60.356 1.00 35.39 359 ILE H O 1
ATOM 13975 N N . GLY H 1 201 ? 106.052 -66.119 59.519 1.00 35.06 360 GLY H N 1
ATOM 13976 C CA . GLY H 1 201 ? 105.494 -65.670 58.251 1.00 35.57 360 GLY H CA 1
ATOM 13977 C C . GLY H 1 201 ? 104.336 -66.468 57.725 1.00 37.41 360 GLY H C 1
ATOM 13978 O O . GLY H 1 201 ? 104.284 -67.685 57.946 1.00 37.99 360 GLY H O 1
ATOM 13979 N N . ALA H 1 202 ? 103.451 -65.819 56.939 1.00 35.71 361 ALA H N 1
ATOM 13980 C CA . ALA H 1 202 ? 102.306 -66.476 56.436 1.00 34.82 361 ALA H CA 1
ATOM 13981 C C . ALA H 1 202 ? 102.359 -66.288 54.955 1.00 34.70 361 ALA H C 1
ATOM 13982 O O . ALA H 1 202 ? 102.486 -65.156 54.475 1.00 34.18 361 ALA H O 1
ATOM 13984 N N . LEU H 1 203 ? 102.226 -67.399 54.237 1.00 33.77 362 LEU H N 1
ATOM 13985 C CA . LEU H 1 203 ? 102.299 -67.425 52.751 1.00 35.22 362 LEU H CA 1
ATOM 13986 C C . LEU H 1 203 ? 100.920 -67.525 52.164 1.00 34.18 362 LEU H C 1
ATOM 13987 O O . LEU H 1 203 ? 100.181 -68.410 52.536 1.00 36.53 362 LEU H O 1
ATOM 13992 N N . GLY H 1 204 ? 100.596 -66.647 51.234 1.00 33.91 363 GLY H N 1
ATOM 13993 C CA . GLY H 1 204 ? 99.355 -66.668 50.557 1.00 33.67 363 GLY H CA 1
ATOM 13994 C C . GLY H 1 204 ? 99.269 -67.622 49.384 1.00 35.32 363 GLY H C 1
ATOM 13995 O O . GLY H 1 204 ? 100.189 -68.441 49.121 1.00 34.33 363 GLY H O 1
ATOM 13996 N N . THR H 1 205 ? 98.142 -67.533 48.686 1.00 35.08 364 THR H N 1
ATOM 13997 C CA . THR H 1 205 ? 97.895 -68.362 47.482 1.00 37.25 364 THR H CA 1
ATOM 13998 C C . THR H 1 205 ? 98.770 -67.875 46.303 1.00 38.23 364 THR H C 1
ATOM 13999 O O . THR H 1 205 ? 98.782 -66.647 45.992 1.00 38.46 364 THR H O 1
ATOM 14003 N N . ILE H 1 206 ? 99.502 -68.803 45.659 1.00 35.95 365 ILE H N 1
ATOM 14004 C CA . ILE H 1 206 ? 100.153 -68.450 44.413 1.00 36.06 365 ILE H CA 1
ATOM 14005 C C . ILE H 1 206 ? 99.153 -68.323 43.278 1.00 36.00 365 ILE H C 1
ATOM 14006 O O . ILE H 1 206 ? 98.427 -69.272 42.982 1.00 36.44 365 ILE H O 1
ATOM 14011 N N . LYS H 1 207 ? 99.151 -67.183 42.601 1.00 37.06 366 LYS H N 1
ATOM 14012 C CA . LYS H 1 207 ? 98.141 -66.842 41.555 1.00 38.41 366 LYS H CA 1
ATOM 14013 C C . LYS H 1 207 ? 98.806 -66.161 40.349 1.00 36.34 366 LYS H C 1
ATOM 14014 O O . LYS H 1 207 ? 99.728 -65.357 40.514 1.00 37.13 366 LYS H O 1
ATOM 14020 N N . ALA H 1 208 ? 98.288 -66.423 39.156 1.00 35.89 367 ALA H N 1
ATOM 14021 C CA . ALA H 1 208 ? 98.781 -65.859 37.893 1.00 35.00 367 ALA H CA 1
ATOM 14022 C C . ALA H 1 208 ? 98.190 -64.477 37.763 1.00 34.81 367 ALA H C 1
ATOM 14023 O O . ALA H 1 208 ? 96.970 -64.347 37.713 1.00 35.21 367 ALA H O 1
ATOM 14025 N N . LEU H 1 209 ? 99.043 -63.445 37.753 1.00 34.30 368 LEU H N 1
ATOM 14026 C CA . LEU H 1 209 ? 98.582 -62.033 37.578 1.00 33.54 368 LEU H CA 1
ATOM 14027 C C . LEU H 1 209 ? 99.289 -61.405 36.407 1.00 33.44 368 LEU H C 1
ATOM 14028 O O . LEU H 1 209 ? 100.437 -61.740 36.142 1.00 32.98 368 LEU H O 1
ATOM 14033 N N . PRO H 1 210 ? 98.647 -60.424 35.752 1.00 33.58 369 PRO H N 1
ATOM 1403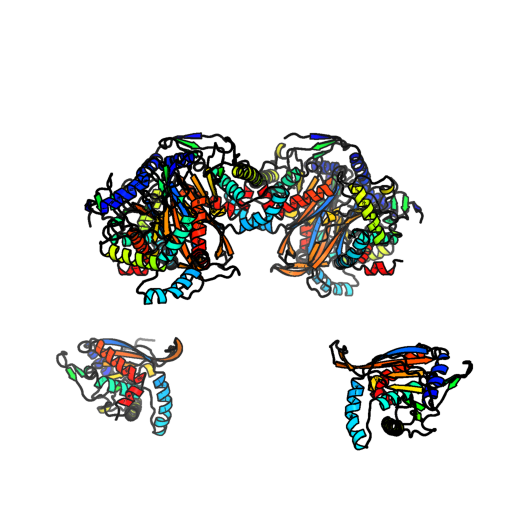4 C CA . PRO H 1 210 ? 99.365 -59.730 34.694 1.00 34.52 369 PRO H CA 1
ATOM 14035 C C . PRO H 1 210 ? 100.411 -58.767 35.305 1.00 35.84 369 PRO H C 1
ATOM 14036 O O . PRO H 1 210 ? 100.074 -57.955 36.199 1.00 36.69 369 PRO H O 1
ATOM 14040 N N . ARG H 1 211 ? 101.673 -58.901 34.879 1.00 35.45 370 ARG H N 1
ATOM 14041 C CA . ARG H 1 211 ? 102.794 -58.124 35.445 1.00 34.91 370 ARG H CA 1
ATOM 14042 C C . ARG H 1 211 ? 103.723 -57.738 34.295 1.00 34.85 370 ARG H C 1
ATOM 14043 O O . ARG H 1 211 ? 103.841 -58.490 33.312 1.00 33.59 370 ARG H O 1
ATOM 14051 N N . PHE H 1 212 ? 104.371 -56.577 34.404 1.00 34.90 371 PHE H N 1
ATOM 14052 C CA . PHE H 1 212 ? 105.352 -56.171 33.396 1.00 35.77 371 PHE H CA 1
ATOM 14053 C C . PHE H 1 212 ? 106.661 -56.973 33.446 1.00 37.50 371 PHE H C 1
ATOM 14054 O O . PHE H 1 212 ? 107.184 -57.290 34.538 1.00 36.92 371 PHE H O 1
ATOM 14062 N N . ASN H 1 213 ? 107.182 -57.296 32.262 1.00 39.69 372 ASN H N 1
ATOM 14063 C CA . ASN H 1 213 ? 108.599 -57.748 32.183 1.00 43.14 372 ASN H CA 1
ATOM 14064 C C . ASN H 1 213 ? 109.552 -56.554 32.033 1.00 44.84 372 ASN H C 1
ATOM 14065 O O . ASN H 1 213 ? 109.111 -55.392 32.129 1.00 45.07 372 ASN H O 1
ATOM 14070 N N . GLU H 1 214 ? 110.841 -56.832 31.824 1.00 47.22 373 GLU H N 1
ATOM 14071 C CA . GLU H 1 214 ? 111.837 -55.756 31.637 1.00 49.62 373 GLU H CA 1
ATOM 14072 C C . GLU H 1 214 ? 111.702 -55.006 30.313 1.00 49.24 373 GLU H C 1
ATOM 14073 O O . GLU H 1 214 ? 112.016 -53.821 30.229 1.00 49.72 373 GLU H O 1
ATOM 14079 N N . LYS H 1 215 ? 111.209 -55.687 29.285 1.00 48.76 374 LYS H N 1
ATOM 14080 C CA . LYS H 1 215 ? 110.787 -54.994 28.071 1.00 47.97 374 LYS H CA 1
ATOM 14081 C C . LYS H 1 215 ? 109.542 -54.089 28.256 1.00 47.04 374 LYS H C 1
ATOM 14082 O O . LYS H 1 215 ? 109.227 -53.295 27.374 1.00 47.99 374 LYS H O 1
ATOM 14088 N N . GLY H 1 216 ? 108.829 -54.216 29.377 1.00 45.73 375 GLY H N 1
ATOM 14089 C CA . GLY H 1 216 ? 107.591 -53.455 29.585 1.00 43.46 375 GLY H CA 1
ATOM 14090 C C . GLY H 1 216 ? 106.416 -54.081 28.857 1.00 42.00 375 GLY H C 1
ATOM 14091 O O . GLY H 1 216 ? 105.463 -53.387 28.461 1.00 41.56 375 GLY H O 1
ATOM 14092 N N . GLU H 1 217 ? 106.516 -55.393 28.639 1.00 40.38 376 GLU H N 1
ATOM 14093 C CA . GLU H 1 217 ? 105.447 -56.197 28.062 1.00 39.58 376 GLU H CA 1
ATOM 14094 C C . GLU H 1 217 ? 104.644 -56.861 29.190 1.00 37.95 376 GLU H C 1
ATOM 14095 O O . GLU H 1 217 ? 105.208 -57.283 30.197 1.00 37.04 376 GLU H O 1
ATOM 14101 N N . VAL H 1 218 ? 103.334 -56.962 28.989 1.00 37.37 377 VAL H N 1
ATOM 14102 C CA . VAL H 1 218 ? 102.440 -57.612 29.916 1.00 37.60 377 VAL H CA 1
ATOM 14103 C C . VAL H 1 218 ? 102.626 -59.127 29.828 1.00 38.17 377 VAL H C 1
ATOM 14104 O O . VAL H 1 218 ? 102.369 -59.730 28.796 1.00 39.42 377 VAL H O 1
ATOM 14108 N N . CYS H 1 219 ? 103.057 -59.725 30.927 1.00 38.37 378 CYS H N 1
ATOM 14109 C CA A CYS H 1 219 ? 103.327 -61.158 31.015 0.50 38.35 378 CYS H CA 1
ATOM 14110 C CA B CYS H 1 219 ? 103.272 -61.163 30.965 0.50 38.74 378 CYS H CA 1
ATOM 14111 C C . CYS H 1 219 ? 102.496 -61.793 32.114 1.00 37.99 378 CYS H C 1
ATOM 14112 O O . CYS H 1 219 ? 102.033 -61.094 33.016 1.00 38.75 378 CYS H O 1
ATOM 14117 N N . LYS H 1 220 ? 102.342 -63.117 32.058 1.00 37.62 379 LYS H N 1
ATOM 14118 C CA . LYS H 1 220 ? 101.730 -63.906 33.149 1.00 38.13 379 LYS H CA 1
ATOM 14119 C C . LYS H 1 220 ? 102.819 -64.202 34.176 1.00 37.17 379 LYS H C 1
ATOM 14120 O O . LYS H 1 220 ? 103.801 -64.882 33.865 1.00 37.19 379 LYS H O 1
ATOM 14126 N N . ALA H 1 221 ? 102.657 -63.668 35.386 1.00 35.17 380 ALA H N 1
ATOM 14127 C CA . ALA H 1 221 ? 103.563 -63.901 36.466 1.00 34.67 380 ALA H CA 1
ATOM 14128 C C . ALA H 1 221 ? 102.849 -64.622 37.601 1.00 34.73 380 ALA H C 1
ATOM 14129 O O . ALA H 1 221 ? 101.674 -64.341 37.919 1.00 34.38 380 ALA H O 1
ATOM 14131 N N . GLN H 1 222 ? 103.568 -65.558 38.210 1.00 34.64 381 GLN H N 1
ATOM 14132 C CA . GLN H 1 222 ? 103.009 -66.348 39.307 1.00 35.32 381 GLN H CA 1
ATOM 14133 C C . GLN H 1 222 ? 103.384 -65.631 40.596 1.00 34.88 381 GLN H C 1
ATOM 14134 O O . GLN H 1 222 ? 104.533 -65.677 41.005 1.00 36.02 381 GLN H O 1
ATOM 14140 N N . ILE H 1 223 ? 102.414 -64.974 41.215 1.00 34.84 382 ILE H N 1
ATOM 14141 C CA . ILE H 1 223 ? 102.655 -64.060 42.356 1.00 33.67 382 ILE H CA 1
ATOM 14142 C C . ILE H 1 223 ? 102.145 -64.691 43.653 1.00 34.35 382 ILE H C 1
ATOM 14143 O O . ILE H 1 223 ? 101.070 -65.263 43.672 1.00 33.13 382 ILE H O 1
ATOM 14148 N N . MET H 1 224 ? 102.895 -64.510 44.739 1.00 34.33 383 MET H N 1
ATOM 14149 C CA . MET H 1 224 ? 102.527 -65.016 46.038 1.00 34.77 383 MET H CA 1
ATOM 14150 C C . MET H 1 224 ? 102.753 -63.899 47.055 1.00 35.10 383 MET H C 1
ATOM 14151 O O . MET H 1 224 ? 103.770 -63.204 47.039 1.00 33.86 383 MET H O 1
ATOM 14156 N N . ASN H 1 225 ? 101.821 -63.740 47.986 1.00 35.62 384 ASN H N 1
ATOM 14157 C CA . ASN H 1 225 ? 102.056 -62.753 48.986 1.00 34.58 384 ASN H CA 1
ATOM 14158 C C . ASN H 1 225 ? 102.691 -63.387 50.183 1.00 35.13 384 ASN H C 1
ATOM 14159 O O . ASN H 1 225 ? 102.483 -64.576 50.458 1.00 34.33 384 ASN H O 1
ATOM 14164 N N . VAL H 1 226 ? 103.496 -62.597 50.902 1.00 34.92 385 VAL H N 1
ATOM 14165 C CA . VAL H 1 226 ? 104.056 -63.053 52.163 1.00 33.77 385 VAL H CA 1
ATOM 14166 C C . VAL H 1 226 ? 103.757 -61.975 53.206 1.00 34.59 385 VAL H C 1
ATOM 14167 O O . VAL H 1 226 ? 103.782 -60.800 52.872 1.00 34.65 385 VAL H O 1
ATOM 14171 N N . SER H 1 227 ? 103.424 -62.384 54.438 1.00 33.97 386 SER H N 1
ATOM 14172 C CA . SER H 1 227 ? 103.132 -61.495 55.526 1.00 34.53 386 SER H CA 1
ATOM 14173 C C . SER H 1 227 ? 103.939 -61.953 56.682 1.00 35.06 386 SER H C 1
ATOM 14174 O O . SER H 1 227 ? 103.809 -63.112 57.077 1.00 35.81 386 SER H O 1
ATOM 14177 N N . TRP H 1 228 ? 104.790 -61.073 57.206 1.00 34.24 387 TRP H N 1
ATOM 14178 C CA . TRP H 1 228 ? 105.699 -61.418 58.317 1.00 34.67 387 TRP H CA 1
ATOM 14179 C C . TRP H 1 228 ? 105.206 -60.698 59.551 1.00 35.19 387 TRP H C 1
ATOM 14180 O O . TRP H 1 228 ? 104.803 -59.567 59.429 1.00 36.16 387 TRP H O 1
ATOM 14191 N N . SER H 1 229 ? 105.219 -61.332 60.720 1.00 34.71 388 SER H N 1
ATOM 14192 C CA . SER H 1 229 ? 104.980 -60.605 61.991 1.00 34.58 388 SER H CA 1
ATOM 14193 C C . SER H 1 229 ? 106.247 -60.768 62.838 1.00 33.98 388 SER H C 1
ATOM 14194 O O . SER H 1 229 ? 106.829 -61.818 62.806 1.00 33.71 388 SER H O 1
ATOM 14197 N N . ALA H 1 230 ? 106.671 -59.724 63.548 1.00 32.61 389 ALA H N 1
ATOM 14198 C CA . ALA H 1 230 ? 107.956 -59.725 64.249 1.00 32.24 389 ALA H CA 1
ATOM 14199 C C . ALA H 1 230 ? 107.720 -58.942 65.497 1.00 32.54 389 ALA H C 1
ATOM 14200 O O . ALA H 1 230 ? 106.901 -58.023 65.515 1.00 32.55 389 ALA H O 1
ATOM 14202 N N . ASP H 1 231 ? 108.427 -59.329 66.535 1.00 33.46 390 ASP H N 1
ATOM 14203 C CA . ASP H 1 231 ? 108.328 -58.729 67.849 1.00 34.49 390 ASP H CA 1
ATOM 14204 C C . ASP H 1 231 ? 109.160 -57.454 67.811 1.00 35.73 390 ASP H C 1
ATOM 14205 O O . ASP H 1 231 ? 110.379 -57.520 67.872 1.00 37.28 390 ASP H O 1
ATOM 14210 N N . HIS H 1 232 ? 108.499 -56.297 67.761 1.00 36.98 391 HIS H N 1
ATOM 14211 C CA . HIS H 1 232 ? 109.202 -55.028 67.566 1.00 36.19 391 HIS H CA 1
ATOM 14212 C C . HIS H 1 232 ? 109.934 -54.499 68.820 1.00 35.83 391 HIS H C 1
ATOM 14213 O O . HIS H 1 232 ? 110.536 -53.430 68.778 1.00 34.32 391 HIS H O 1
ATOM 14220 N N . ARG H 1 233 ? 109.870 -55.223 69.941 1.00 35.77 392 ARG H N 1
ATOM 14221 C CA . ARG H 1 233 ? 110.676 -54.895 71.088 1.00 34.91 392 ARG H CA 1
ATOM 14222 C C . ARG H 1 233 ? 112.161 -55.075 70.764 1.00 35.23 392 ARG H C 1
ATOM 14223 O O . ARG H 1 233 ? 112.989 -54.355 71.278 1.00 35.26 392 ARG H O 1
ATOM 14231 N N . ILE H 1 234 ? 112.489 -56.042 69.917 1.00 36.18 393 ILE H N 1
ATOM 14232 C CA . ILE H 1 234 ? 113.879 -56.349 69.557 1.00 37.83 393 ILE H CA 1
ATOM 14233 C C . ILE H 1 234 ? 114.141 -56.452 68.029 1.00 36.91 393 ILE H C 1
ATOM 14234 O O . ILE H 1 234 ? 115.304 -56.452 67.593 1.00 36.03 393 ILE H O 1
ATOM 14239 N N . ILE H 1 235 ? 113.086 -56.619 67.235 1.00 36.80 394 ILE H N 1
ATOM 14240 C CA . ILE H 1 235 ? 113.258 -56.693 65.775 1.00 37.49 394 ILE H CA 1
ATOM 14241 C C . ILE H 1 235 ? 112.777 -55.386 65.119 1.00 37.62 394 ILE H C 1
ATOM 14242 O O . ILE H 1 235 ? 111.639 -54.987 65.312 1.00 37.59 394 ILE H O 1
ATOM 14247 N N . ASP H 1 236 ? 113.644 -54.716 64.364 1.00 37.96 395 ASP H N 1
ATOM 14248 C CA . ASP H 1 236 ? 113.247 -53.454 63.754 1.00 37.44 395 ASP H CA 1
ATOM 14249 C C . ASP H 1 236 ? 112.760 -53.674 62.345 1.00 35.74 395 ASP H C 1
ATOM 14250 O O . ASP H 1 236 ? 112.949 -54.756 61.772 1.00 36.27 395 ASP H O 1
ATOM 14255 N N . GLY H 1 237 ? 112.083 -52.672 61.799 1.00 36.48 396 GLY H N 1
ATOM 14256 C CA . GLY H 1 237 ? 111.510 -52.762 60.458 1.00 34.47 396 GLY H CA 1
ATOM 14257 C C . GLY H 1 237 ? 112.564 -53.115 59.444 1.00 33.95 396 GLY H C 1
ATOM 14258 O O . GLY H 1 237 ? 112.312 -53.905 58.583 1.00 35.88 396 GLY H O 1
ATOM 14259 N N . ALA H 1 238 ? 113.750 -52.539 59.550 1.00 33.79 397 ALA H N 1
ATOM 14260 C CA . ALA H 1 238 ? 114.836 -52.778 58.580 1.00 34.97 397 ALA H CA 1
ATOM 14261 C C . ALA H 1 238 ? 115.309 -54.216 58.521 1.00 34.68 397 ALA H C 1
ATOM 14262 O O . ALA H 1 238 ? 115.511 -54.718 57.440 1.00 34.77 397 ALA H O 1
ATOM 14264 N N . THR H 1 239 ? 115.521 -54.851 59.677 1.00 34.12 398 THR H N 1
ATOM 14265 C CA . THR H 1 239 ? 115.849 -56.264 59.748 1.00 35.46 398 THR H CA 1
ATOM 14266 C C . THR H 1 239 ? 114.820 -57.206 59.075 1.00 35.73 398 THR H C 1
ATOM 14267 O O . THR H 1 239 ? 115.187 -58.124 58.310 1.00 35.37 398 THR H O 1
ATOM 14271 N N . VAL H 1 240 ? 113.531 -56.976 59.330 1.00 35.57 399 VAL H N 1
ATOM 14272 C CA . VAL H 1 240 ? 112.501 -57.826 58.790 1.00 36.23 399 VAL H CA 1
ATOM 14273 C C . VAL H 1 240 ? 112.466 -57.665 57.264 1.00 35.87 399 VAL H C 1
ATOM 14274 O O . VAL H 1 240 ? 112.298 -58.608 56.514 1.00 35.35 399 VAL H O 1
ATOM 14278 N N . SER H 1 241 ? 112.586 -56.427 56.829 1.00 34.38 400 SER H N 1
ATOM 14279 C CA . SER H 1 241 ? 112.572 -56.078 55.437 1.00 35.97 400 SER H CA 1
ATOM 14280 C C . SER H 1 241 ? 113.747 -56.630 54.628 1.00 35.42 400 SER H C 1
ATOM 14281 O O . SER H 1 241 ? 113.584 -57.148 53.537 1.00 36.06 400 SER H O 1
ATOM 14284 N N . ARG H 1 242 ? 114.936 -56.407 55.146 1.00 33.76 401 ARG H N 1
ATOM 14285 C CA . ARG H 1 242 ? 116.136 -56.986 54.589 1.00 35.00 401 ARG H CA 1
ATOM 14286 C C . ARG H 1 242 ? 116.130 -58.527 54.627 1.00 35.07 401 ARG H C 1
ATOM 14287 O O . ARG H 1 242 ? 116.622 -59.164 53.687 1.00 35.37 401 ARG H O 1
ATOM 14295 N N . PHE H 1 243 ? 115.635 -59.113 55.706 1.00 33.45 402 PHE H N 1
ATOM 14296 C CA . PHE H 1 243 ? 115.548 -60.562 55.725 1.00 35.33 402 PHE H CA 1
ATOM 14297 C C . PHE H 1 243 ? 114.582 -61.035 54.608 1.00 35.80 402 PHE H C 1
ATOM 14298 O O . PHE H 1 243 ? 114.856 -62.023 53.904 1.00 36.78 402 PHE H O 1
ATOM 14306 N N . SER H 1 244 ? 113.439 -60.344 54.505 1.00 35.69 403 SER H N 1
ATOM 14307 C CA . SER H 1 244 ? 112.398 -60.658 53.546 1.00 35.75 403 SER H CA 1
ATOM 14308 C C . SER H 1 244 ? 112.840 -60.508 52.109 1.00 36.15 403 SER H C 1
ATOM 14309 O O . SER H 1 244 ? 112.464 -61.334 51.263 1.00 37.08 403 SER H O 1
ATOM 14312 N N . ASN H 1 245 ? 113.599 -59.450 51.804 1.00 35.34 404 ASN H N 1
ATOM 14313 C CA . ASN H 1 245 ? 114.175 -59.241 50.488 1.00 34.18 404 ASN H CA 1
ATOM 14314 C C . ASN H 1 245 ? 115.135 -60.366 50.100 1.00 34.77 404 ASN H C 1
ATOM 14315 O O . ASN H 1 245 ? 115.241 -60.738 48.921 1.00 35.26 404 ASN H O 1
ATOM 14320 N N . LEU H 1 246 ? 115.864 -60.862 51.070 1.00 34.57 405 LEU H N 1
ATOM 14321 C CA . LEU H 1 246 ? 116.827 -61.935 50.823 1.00 36.36 405 LEU H CA 1
ATOM 14322 C C . LEU H 1 246 ? 116.117 -63.278 50.615 1.00 36.02 405 LEU H C 1
ATOM 14323 O O . LEU H 1 246 ? 116.467 -64.055 49.719 1.00 37.37 405 LEU H O 1
ATOM 14328 N N . TRP H 1 247 ? 115.145 -63.559 51.467 1.00 36.35 406 TRP H N 1
ATOM 14329 C CA . TRP H 1 247 ? 114.277 -64.731 51.331 1.00 35.54 406 TRP H CA 1
ATOM 14330 C C . TRP H 1 247 ? 113.737 -64.719 49.916 1.00 36.77 406 TRP H C 1
ATOM 14331 O O . TRP H 1 247 ? 113.887 -65.659 49.189 1.00 37.94 406 TRP H O 1
ATOM 14342 N N . LYS H 1 248 ? 113.104 -63.616 49.541 1.00 36.69 407 LYS H N 1
ATOM 14343 C CA . LYS H 1 248 ? 112.505 -63.399 48.227 1.00 36.88 407 LYS H CA 1
ATOM 14344 C C . LYS H 1 248 ? 113.503 -63.509 47.036 1.00 36.73 407 LYS H C 1
ATOM 14345 O O . LYS H 1 248 ? 113.181 -64.081 45.990 1.00 36.46 407 LYS H O 1
ATOM 14351 N N . SER H 1 249 ? 114.737 -63.017 47.189 1.00 36.28 408 SER H N 1
ATOM 14352 C CA . SER H 1 249 ? 115.672 -63.129 46.105 1.00 36.34 408 SER H CA 1
ATOM 14353 C C . SER H 1 249 ? 116.079 -64.578 45.867 1.00 35.66 408 SER H C 1
ATOM 14354 O O . SER H 1 249 ? 116.357 -64.944 44.737 1.00 37.06 408 SER H O 1
ATOM 14357 N N . TYR H 1 250 ? 116.118 -65.388 46.917 1.00 35.44 409 TYR H N 1
ATOM 14358 C CA . TYR H 1 250 ? 116.456 -66.799 46.813 1.00 36.72 409 TYR H CA 1
ATOM 14359 C C . TYR H 1 250 ? 115.360 -67.546 46.044 1.00 36.45 409 TYR H C 1
ATOM 14360 O O . TYR H 1 250 ? 115.646 -68.451 45.299 1.00 36.23 409 TYR H O 1
ATOM 14369 N N . LEU H 1 251 ? 114.123 -67.103 46.214 1.00 36.21 410 LEU H N 1
ATOM 14370 C CA . LEU H 1 251 ? 112.938 -67.710 45.587 1.00 35.90 410 LEU H CA 1
ATOM 14371 C C . LEU H 1 251 ? 112.663 -67.161 44.237 1.00 35.64 410 LEU H C 1
ATOM 14372 O O . LEU H 1 251 ? 112.172 -67.897 43.355 1.00 35.86 410 LEU H O 1
ATOM 14377 N N . GLU H 1 252 ? 112.936 -65.864 44.045 1.00 36.55 411 GLU H N 1
ATOM 14378 C CA . GLU H 1 252 ? 112.836 -65.287 42.681 1.00 37.40 411 GLU H CA 1
ATOM 14379 C C . GLU H 1 252 ? 113.983 -65.737 41.762 1.00 37.25 411 GLU H C 1
ATOM 14380 O O . GLU H 1 252 ? 113.795 -65.881 40.533 1.00 38.79 411 GLU H O 1
ATOM 14386 N N . ASN H 1 253 ? 115.167 -65.958 42.349 1.00 36.97 412 ASN H N 1
ATOM 14387 C CA . ASN H 1 253 ? 116.368 -66.405 41.612 1.00 35.95 412 ASN H CA 1
ATOM 14388 C C . ASN H 1 253 ? 116.956 -67.622 42.325 1.00 36.20 412 ASN H C 1
ATOM 14389 O O . ASN H 1 253 ? 117.904 -67.463 43.117 1.00 33.68 412 ASN H O 1
ATOM 14394 N N . PRO H 1 254 ? 116.368 -68.831 42.087 1.00 35.49 413 PRO H N 1
ATOM 14395 C CA . PRO H 1 254 ? 116.795 -70.035 42.778 1.00 36.32 413 PRO H CA 1
ATOM 14396 C C . PRO H 1 254 ? 118.242 -70.419 42.535 1.00 37.08 413 PRO H C 1
ATOM 14397 O O . PRO H 1 254 ? 118.787 -71.187 43.304 1.00 37.74 413 PRO H O 1
ATOM 14401 N N . ALA H 1 255 ? 118.852 -69.873 41.486 1.00 37.72 414 ALA H N 1
ATOM 14402 C CA . ALA H 1 255 ? 120.251 -70.083 41.206 1.00 37.81 414 ALA H CA 1
ATOM 14403 C C . ALA H 1 255 ? 121.068 -69.449 42.320 1.00 38.28 414 ALA H C 1
ATOM 14404 O O . ALA H 1 255 ? 122.202 -69.869 42.602 1.00 37.46 414 ALA H O 1
ATOM 14406 N N . PHE H 1 256 ? 120.503 -68.418 42.950 1.00 37.35 415 PHE H N 1
ATOM 14407 C CA . PHE H 1 256 ? 121.170 -67.840 44.094 1.00 38.75 415 PHE H CA 1
ATOM 14408 C C . PHE H 1 256 ? 121.348 -68.907 45.193 1.00 38.57 415 PHE H C 1
ATOM 14409 O O . PHE H 1 256 ? 122.341 -68.913 45.886 1.00 37.65 415 PHE H O 1
ATOM 14417 N N . MET H 1 257 ? 120.383 -69.817 45.342 1.00 39.62 416 MET H N 1
ATOM 14418 C CA . MET H 1 257 ? 120.510 -70.893 46.325 1.00 41.59 416 MET H CA 1
ATOM 14419 C C . MET H 1 257 ? 121.606 -71.900 46.022 1.00 42.27 416 MET H C 1
ATOM 14420 O O . MET H 1 257 ? 122.292 -72.307 46.924 1.00 44.74 416 MET H O 1
ATOM 14425 N N . LEU H 1 258 ? 121.810 -72.230 44.745 1.00 40.36 417 LEU H N 1
ATOM 14426 C CA . LEU H 1 258 ? 122.788 -73.197 44.285 1.00 40.48 417 LEU H CA 1
ATOM 14427 C C . LEU H 1 258 ? 124.226 -72.816 44.629 1.00 40.05 417 LEU H C 1
ATOM 14428 O O . LEU H 1 258 ? 125.079 -73.697 44.885 1.00 39.44 417 LEU H O 1
ATOM 14433 N N . LEU H 1 259 ? 124.499 -71.508 44.555 1.00 38.49 418 LEU H N 1
ATOM 14434 C CA . LEU H 1 259 ? 125.826 -70.963 44.697 1.00 37.30 418 LEU H CA 1
ATOM 14435 C C . LEU H 1 259 ? 126.469 -71.410 45.978 1.00 36.49 418 LEU H C 1
ATOM 14436 O O . LEU H 1 259 ? 127.635 -71.801 45.939 1.00 36.37 418 LEU H O 1
ATOM 14441 N N . ASP H 1 260 ? 125.737 -71.340 47.102 1.00 36.01 419 ASP H N 1
ATOM 14442 C CA . ASP H 1 260 ? 126.308 -71.590 48.460 1.00 37.81 419 ASP H CA 1
ATOM 14443 C C . ASP H 1 260 ? 125.999 -72.902 49.203 1.00 38.17 419 ASP H C 1
ATOM 14444 O O . ASP H 1 260 ? 126.552 -73.157 50.295 1.00 38.80 419 ASP H O 1
ATOM 14449 N N . LEU H 1 261 ? 125.188 -73.758 48.582 1.00 38.41 420 LEU H N 1
ATOM 14450 C CA . LEU H 1 261 ? 124.904 -75.123 49.080 1.00 37.47 420 LEU H CA 1
ATOM 14451 C C . LEU H 1 261 ? 125.981 -76.132 48.714 1.00 38.05 420 LEU H C 1
ATOM 14452 O O . LEU H 1 261 ? 126.591 -76.037 47.663 1.00 37.88 420 LEU H O 1
ATOM 14457 N N . LYS H 1 262 ? 126.200 -77.100 49.607 1.00 38.15 421 LYS H N 1
ATOM 14458 C CA . LYS H 1 262 ? 127.297 -78.060 49.556 1.00 39.11 421 LYS H CA 1
ATOM 14459 C C . LYS H 1 262 ? 126.788 -79.508 49.446 1.00 38.73 421 LYS H C 1
ATOM 14460 O O . LYS H 1 262 ? 127.537 -80.420 49.047 1.00 36.86 421 LYS H O 1
#

B-factor: mean 39.14, std 6.74, range [19.3, 82.84]

Nearest PDB structures (foldseek):
  2ihw-assembly1_A  TM=1.003E+00  e=4.698E-50  Bos taurus
  8eqn-assembly1_A  TM=9.549E-01  e=6.390E-29  Human immunodeficiency virus 1
  1eaa-assembly1_A-24  TM=9.545E-01  e=1.054E-26  Azotobacter vinelandii
  1dpc-assembly1_A  TM=9.539E-01  e=1.054E-26  Azotobacter vinelandii
  1dpd-assembly1_A  TM=9.549E-01  e=3.161E-26  Azotobacter vinelandii

Foldseek 3Di:
DDDDDDDQDDLSVVCVVQQVVLVLFPKDKDKDKFFQQVVVVVCVVCQVVQVVVVFGADCVLLLLLLLLVLCVVQQQQQWFADDNRPDIGRDDKQFEWEWDQEVSGTATFTDIRSVQDDSSRSRVVVVVCVVCRNVVNDDPNRRPDHREYEYACQVPADAEDRDGAGPRHFKYKYKGHFDFDFDQDPVRDTDTTGMIMMMMIGRCVRAPPVSVVVSVVSSSCCSNPVVVVVVPDD/DDDDDDDQDDLSVVVVVFQVVLVLFPKDKDKDKFFQQVVVVVCVVCQVVLVVVVFGQDCVLLLLLLLLVLCVVLQQQQWFADPVSPDIGRDDKQFEWEWDAEPSGTATFTDIRSVQDHSSRSRVVVVVCVVCVHVVNDDPNRRPDHREYEYAPQVPADAEDRDGDGPRGFKYKYKHHFDWDFDQDPVGDTDTTRMIMMMMIGRPVRDPPVSVVSSVVSSSCCSNPVVVSVPPDD/DDDDDDDQDDPSVVVVVQQVVLVVFPKDKDKDKFFQQVVVVVCVVCQVVQVVVVFGQDCVLLLLLLLLVLCVVQQQQQWFADDVRPDIGRDDKAFEWEFDQEVHDRATFTDIRSVPADSSRSRVVVVVCVVCRNVVNDDPNRRPDHREYEYAPQVPADAEDADGDGPRHFKYKYKGHFDWDFDQDPVRDTDTTGMIMMMMIGRCVPDDPVSVVVSVVSSSCCSNPVVVVVVPDD/DDDDDDDPDDLSVVVVVFLVLLVLFDKDKDKDKFFQQVVVVVCVVCQVVQVVVVFGQDCVLLLLLLLLVLCVVQQQQLWFADDNRPDIGRDPKQFEWEWDQEVSGTATFTHIRSVPDDSSVSRVVVVVCVVCVHVVNQDPNRRDDHREYEYAPQVPADAEDRDRDGPRGFKYKYKHHFAWDFDQDPVRDTDTTGMIMMMMIGRCVPAPDVSVVSSVVSSSCCSNPVVVVVVPDD/DDDDDDDQDDPSVVVVVFLVVLVLFPKDKDKDKFFQQVVVVVCVVCQVVLVVVVFGADCVLLLLLLLLVLCVVVQQQQWFADSVSPDIGRDDWQFEWEFDQEPVGTATFTDTRSVPDDSSRVRVVVVVVVVCRHVVHDDPNRRPDHREYEYACQVPADAEDRDRDGPRGFKYKYKGHFDFDFDQDPVGDTDTTGMIMMMMIGRCVRDPPVSVVVSVVSSSCCSNPVVVVVVPDD/DDDDDDDDDDLLVVVVVQQVVLVLFDKDKDKDKFFLQVVVVVCVVCQVVQVVVPFDQDCVLLLLLLLLVLCVVQQQQQWFADDVRPDIGRDDKQFEWEWDQEPSGTATFTDIRSVPDDSSRSRVVVVVVVVCVHVVHQDPNRRPDHREYEYACQVPADAEDRDGDGPRGFKYKYKGHFDWDFDQDPVRDTDTTGMIMMMMIGRVVPDPPVSVVSSVVSSSCCSNPVVVVVVPDD/DDDDDDDQDDCSVVVVVQQVVLVVFDKDKDKDKFFQPVVVVVVVVCQVVQVVVVFDQDCVLLLLLLLLVLCVVQQQQQWFADPVRPDIGRDDKQFEWEFDQEPVGTATFTDIRSVPDDSSRSRVVVVVVVVCRHVVNDDPNRRPDHREYEYAPQVPADADDRDGDGPRGFKYKYKGHFDWDFDQDPVGDTDTTGMIMMMMIGRCVPDPPVSVVSSVVSSSCCSNPVVVVVPPDD/DDDDDDDQDDLSVVVVVFLVVLVPFPKDKDKDKFFQQVVVVVCVVCQVVLVVVVFGQDCVLLLLLLLLVLCVVLQQQLWFADDVRPDIGRDDKQFEWEWDADPRGTATFTDIRSPPDDSSRSRVVVVVCVVCVHVVNDDPNRRPDHREYEYAPQVPADAEDDDGDGPRGFKYKYKGHFDFDFDQDPVRDTDTTGMIMMMMIGRCVPDPPVSVVSSVVSSSCCSNPVVVVVVPDD

Secondary structure (DSSP, 8-state):
---EEEE--GGGHHHHHHHHHGGGS-EEEEEEEEE-HHHHHHHHHHHHHHHHTT----SHHHHHHHHHHHHHH-GGGSEEE-TTS-EEEE-SS--EEE-EEETTEEE--EETTGGG--HHHHHHHHHHHHHHHHHT---HHHHS---EEEE-GGGT--S-EEPPP-TT--EEEEE---EEEEEE-TTS-EEEEEEEEEEEEEETTT--HHHHHHHHHHHHHHHHSTHHHHHH--/---EEEE--TTHHHHHHHHHHHTTS-EEEEEEEEE-HHHHHHHHHHHHHHHHTT----SHHHHHHHHHHHHHH-GGGSEEE-TTS-EEEE-SS--EEE-EEETTEEE--EETTGGGS-HHHHHHHHHHHHHHHHTT---HHHHTT--EEEEEGGGT--S-EEPPP-TT-SEEEEE---EEEEEE-TT--EEEEEEEEEEEEEETTT--HHHHHHHHHHHHHHHHSTHHHHHH--/---EEEE--TTHHHHHHHHHHGGGS-EEEEEEEEE-HHHHHHHHHHHHHHHHTT----SHHHHHHHHHHHHHH-GGGGEEE-SSS-EEEE-SS--EEE-EE-SS-EE--EETTGGG--HHHHHHHHHHHHHHHHTT---HHHHS---EEEE-GGGT--S-EEPPP-TT--EEEEE---EEEEEE-TTS-EEEEEEEEEEEEEETTT--HHHHHHHHHHHHHHHHSTHHHHHH--/---EEEE--GGGHHHHHHHHHHTTS-EEEEEEEEE-HHHHHHHHHHHHHHHHTT----SHHHHHHHHHHHHHH-GGGGEEE-TTS-EEEE-SS--EEE-EEETTEEE--EETTGGG--HHHHHHHHHHHHHHHHHT---HHHHS---EEEE-GGGT--S-EEPPP-TTBSEEEEE---EEEEEE-TTS-EEEEEEEEEEEEEETTT--HHHHHHHHHHHHHHHHSTHHHHHH--/---EEEE--TTHHHHHHHHHHGGGS-EEEEEEEEE-HHHHHHHHHHHHHHHHTT----SHHHHHHHHHHHHHH-GGGGEEE-TTS-EEEE-SS--EEE-B--BTB-B--EETTGGG--HHHHHHHHHHHHHHHHHT---HHHHS---EEEE-GGGT--S-EEPPP-TT--EEEEE---EEEEEE-TTS-EEEEEEEEEEEEEETTT--HHHHHHHHHHHHHHHHSTHHHHTT--/---EEEE--STTHHHHHHHHHHTTS-EEEEEEEEE-HHHHHHHHHHHHHHHHTT----SHHHHHHHHHHHHHH-GGGSEEE-TTS-EEEE-SS--EEEEEEETTEEE--EETTGGG--HHHHHHHHHHHHHHHHHT---HHHHS---EEEE-GGGT--S-EEPPP-TT-SEEEEE---EEEEEE-TTS-EEEEEEEEEEEEEETTT--HHHHHHHHHHHHHHHHSTHHHHHH--/---------GGGHHHHHHHHHHTTS-EEEEEEEEE-HHHHHHHHHHHHHHHTTT----SHHHHHHHHHHHHHH-GGGSEEE-TTS--EEE-SS--EEE-EE-SS-EE--EETTGGGS-HHHHHHHHHHHHHHHHTT---HHHHS---EEEE-GGGT--S---PPP-TT--EEEEE---EEEEEE-TTS-EEEEEEEEEEEEEETTT--HHHHHHHHHHHHHHHHSTHHHHHH--/---------GGGHHHHHHHHHGGGS-EEEEEEEEE-HHHHHHHHHHHHHHHHTT----SHHHHHHHHHHHHHHSGGGSEEE-TTS--EEE--S--EEE-EEETTEEE--EES-GGG--HHHHHHHHHHHHHHHHHT---HHHHS---EEEE-GGGT--S---PPP-TT--EEEEE---EEEEEE-TTS-EEEEEEEEEEEEEETTT--HHHHHHHHHHHHHHHH-THHHHHH--

Organism: Bos taurus (NCBI:txid9913)

CATH classification: 3.30.559.10

Solvent-accessible surface area: 85780 Å² total; per-residue (Å²): 118,193,88,123,88,54,70,13,130,56,106,96,114,54,20,16,166,46,3,43,45,2,62,152,12,5,13,11,7,0,11,5,18,0,52,0,58,72,0,38,112,9,42,88,64,0,72,75,58,1,171,85,106,65,26,178,7,47,37,13,1,0,2,0,2,0,0,1,16,0,0,94,118,45,68,36,2,1,1,11,24,62,169,106,4,103,50,14,34,36,52,32,38,6,16,0,1,16,25,35,45,40,185,103,12,38,25,32,0,2,0,61,50,0,42,112,61,1,0,34,59,0,0,55,25,7,32,103,0,100,157,48,4,105,60,63,123,22,58,97,109,14,54,93,44,20,8,0,0,0,18,47,16,15,90,61,6,0,6,19,10,40,3,6,0,17,46,80,14,0,3,7,0,1,0,2,39,46,47,35,17,2,29,44,59,190,168,32,94,59,46,113,2,37,5,2,16,0,1,6,1,1,1,10,18,12,1,27,14,9,27,3,2,117,1,0,46,45,0,38,28,25,0,49,55,10,12,46,1,2,2,42,2,98,113,186,92,123,90,64,79,12,134,50,88,88,121,45,18,17,170,43,4,42,39,2,62,119,11,4,16,10,6,0,11,0,23,0,55,0,56,85,0,38,121,48,43,90,105,57,80,85,88,5,163,88,142,65,22,158,10,45,36,11,1,2,3,0,8,0,0,1,15,0,0,97,113,45,71,41,2,1,0,10,20,64,127,102,3,100,50,8,34,40,55,29,37,7,16,0,1,14,24,34,46,41,177,117,9,28,20,30,0,2,0,59,50,0,48,137,59,54,35,61,85,0,0,57,21,7,21,106,0,96,135,48,4,96,68,67,118,32,54,96,103,14,68,97,44,17,6,0,0,0,20,47,14,16,86,58,6,1,13,20,10,36,3,7,0,19,52,76,15,0,3,8,0,1,0,2,53,44,83,30,15,3,36,44,54,193,181,34,100,59,48,115,6,33,8,1,16,1,1,5,1,1,0,12,21,18,0,16,14,6,25,2,1,120,2,0,46,42,0,36,27,24,0,51,56,19,74,107,8,142,153,93,70,256,118,172,76,124,91,63,69,10,130,56,99,93,90,41,17,6,130,44,3,40,34,2,63,143,12,5,15,11,7,0,12,6,14,0,57,0,55,84,0,36,123,46,46,81,105,68,80,83,99,6,170,84,142,67,23,178,14,50,37,12,1,1,3,0,10,0,0,1,18,0,0,96,120,44,61,36,1,1,1,10,21,60,164,107,3,106,48,13,29,36,54,32,37,7,16,0,1,12,26,31,45,42,171,93,8,29,25,29,0,3,0,59,47,0,53,136,61,54,34,64,84,0,0,58,29,8,31,100,0,99,159,46,2,104,59,49,120,23,56,95,106,13,59,101,43,18,6,0,0,0,19,46,18,15,90,57,6,1,15,20,10,37,5,7,0,18,47,80,15,0,3,7,0,1,0,3,49,44,87,29,16,2,28,45,55,193,165,35,93,60,48,116,6,38,7,2,16,0,1,4,1,0,0,10,20,16,0,18,13,8,26,2,1,118,2,0,46,46,0,44,28,25,0,49,55,21,70,105,6,143,152,91,71,257,110,168,67,133,80,58,71,16,136,51,152,83,123,49,12,21,153,37,3,42,35,2,63,115,10,5,15,11,6,1,11,4,22,0,57,0,58,82,0,36,127,44,42,89,108,60,78,80,96,6,173,87,142,64,22,177,12,50,36,12,0,2,4,0,13,0,0,1,16,0,0,94,111,46,68,43,1,0,0,9,16,64,111,100,2,115,48,6,30,36,49,34,37,7,17,0,1,14,24,34,45,35,164,106,5,39,37,29,0,3,0,40,48,0,50,134,58,54,34,63,85,0,0,56,20,8,33,109,0,99,160,45,4,100,67,65,116,29,56,99,91,8,68,98,44,19,5,0,0,0,21,46,16,15,88,53,6,1,6,18,10,44,4,7,0,18,50,78,16,0,2,7,0,0,0,3,40,43,55,31,16,2,33,46,40,158,154,36,102,58,42,116,5,39,5,1,17,0,1,5,1,0,1,12,16,14,0,18,14,9,27,3,1,126,1,0,45,47,0,44,25,22,0,50,61,15,66,105,7,146,146,83,68,256,116,192,83,118,89,66,66,8,125,56,114,94,94,48,32,14,154,49,6,41,39,3,63,120,11,5,13,13,7,0,11,1,23,0,54,0,59,81,0,36,120,42,40,98,102,65,88,73,91,4,165,84,143,62,23,173,13,48,36,10,1,0,4,0,14,0,0,1,19,0,0,95,117,47,67,41,2,1,1,10,20,64,127,102,2,110,49,6,33,41,51,37,36,7,14,0,2,10,20,16,64,25,178,121,12,44,27,42,0,4,0,48,45,0,52,132,62,55,33,61,86,0,0,57,26,9,12,106,0,90,139,50,3,95,67,59,118,26,58,102,92,12,62,94,45,19,6,0,0,0,19,43,14,12,90,39,6,3,11,20,11,44,3,6,0,24,47,77,14,1,3,7,0,2,0,2,44,43,62,32,20,2,34,44,54,193,161,35,93,58,43,123,5,42,6,1,18,0,1,5,1,0,1,12,20,18,0,17,14,15,27,3,2,125,2,0,44,45,0,38,28,25,0,52,58,19,71,106,6,142,149,90,68,255,116,190,83,135,89,41,95,16,122,54,158,52,130,51,11,19,154,40,4,42,30,3,64,116,12,5,12,12,6,0,11,1,18,0,53,0,57,68,0,34,102,12,44,89,76,0,76,84,46,1,172,87,105,61,26,175,6,44,35,11,0,0,3,0,3,0,0,2,17,0,0,98,120,44,56,39,2,1,1,10,22,63,122,115,2,106,48,15,34,29,51,31,38,7,18,0,1,13,22,38,49,34,180,107,4,43,44,29,0,2,0,44,46,0,45,112,55,2,0,38,58,0,0,54,20,2,9,105,0,92,133,42,4,101,63,69,117,22,57,100,92,12,64,93,47,17,6,1,0,0,19,43,17,16,88,59,6,1,5,18,10,41,3,8,0,18,47,81,15,1,3,7,0,0,0,3,46,45,65,26,13,2,33,46,54,192,177,36,102,58,46,119,6,41,5,1,17,0,1,6,2,1,1,8,22,15,0,20,8,11,27,3,0,98,2,0,46,42,0,30,28,23,0,53,47,5,16,47,0,3,3,42,4,90,132,196,154,196,149,117,100,87,148,56,144,103,112,38,105,81,149,48,72,61,43,3,154,140,15,66,49,59,50,48,61,35,54,0,52,0,56,78,0,37,114,43,43,99,114,70,84,83,90,6,174,90,143,64,23,157,10,40,33,10,0,4,2,0,14,0,0,1,19,0,1,101,116,45,65,35,1,0,1,10,24,60,134,110,32,138,96,63,76,123,68,95,38,6,16,0,1,11,32,22,92,23,178,136,26,114,34,47,0,4,0,49,48,0,54,136,60,54,34,62,87,0,0,56,24,9,21,107,0,84,157,51,2,92,61,48,119,26,55,104,96,13,54,93,44,18,6,0,0,0,24,45,67,14,88,124,26,44,62,115,41,133,15,48,0,25,48,79,15,0,2,7,0,4,0,2,45,45,85,44,52,94,86,152,64,189,184,49,117,102,57,153,3,38,6,1,14,0,1,3,1,0,1,80,92,36,0,81,21,48,24,2,24,144,1,0,78,44,0,45,30,25,0,48,59,18,67,106,6,136,153,90,73,256,127,192,154,196,143,107,90,91,132,54,112,90,108,47,86,81,155,47,60,58,40,3,155,134,14,68,46,62,51,51,59,31,51,0,53,0,58,83,0,36,117,49,31,90,104,60,86,86,90,6,165,90,137,65,27,169,10,46,38,11,1,0,2,0,10,0,0,1,17,0,1,97,111,47,67,41,3,1,1,10,18,66,130,119,34,142,102,58,80,120,65,96,38,7,17,0,1,14,23,34,115,42,186,86,15,39,22,29,0,3,0,44,51,0,52,137,63,54,35,62,87,0,0,53,24,5,21,106,0,99,152,45,2,102,69,57,120,23,56,111,89,10,59,105,46,21,6,0,0,0,24,46,73,15,88,153,27,41,63,115,42,137,15,45,0,18,50,80,16,1,3,8,0,4,0,3,38,45,97,52,60,94,86,154,60,192,174,48,91,107,46,156,6,41,5,1,16,0,1,5,1,1,1,81,93,47,1,74,22,46,25,2,26,149,2,0,79,44,0,45,28,27,0,51,56,18,69,107,6,141,149,87,71,259

GO terms:
  GO:0005759 mitochondrial matrix (C, IDA)
  GO:0043754 dihydrolipoamide branched chain acyltransferase activity (F, IDA)
  GO:0160157 branched-chain alpha-ketoacid dehydrogenase complex (C, IDA)
  GO:0120552 branched-chain alpha-keto acid decarboxylation to branched-chain acyl-CoA (P, IDA)

Radius of gyration: 53.56 Å; Cα contacts (8 Å, |Δi|>4): 4094; chains: 8; bounding box: 116×114×159 Å

InterPro domains:
  IPR000089 Biotin/lipoyl attachment [PF00364] (66-138)
  IPR000089 Biotin/lipoyl attachment [PS50968] (64-139)
  IPR001078 2-oxoacid dehydrogenase acyltransferase, catalytic domain [PF00198] (250-479)
  IPR003016 2-oxo acid dehydrogenase, lipoyl-binding site [PS00189] (89-118)
  IPR004167 Peripheral subunit-binding domain [PF02817] (172-206)
  IPR004167 Peripheral subunit-binding domain [PS51826] (172-209)
  IPR011053 Single hybrid motif [SSF51230] (64-146)
  IPR023213 Chloramphenicol acetyltransferase-like domain superfamily [G3DSA:3.30.559.10] (249-481)
  IPR036625 E3-binding domain superfamily [G3DSA:4.10.320.10] (164-214)
  IPR036625 E3-binding domain superfamily [SSF47005] (168-210)
  IPR050743 2-oxoacid dehydrogenase family, E2 component [PTHR43178] (53-482)

Sequence (1872 aa):
GKDRTEPVKGFHKAMVKTMSAALKIPHFGYCDEVDLTELVKLREELKPIAFARGIKLSFMPFFLKAASLGLLQFPILNASVDENCQNITYKASHNIGIAMDTEQGLIVPNVKNVQIRSIFEIATELNRLQKLGSAGQLSTNNDLIGGTFTLSNIGSIGGTYAKPVILPPEVAIGALGTIKALPRFNEKGEVCCKAQIMNVSWSADHRIIDGATVSRFSNLWKSYLENPAFMLLDLKGKDRTEPVKGFHKAMVKTMSAALKIPHFGYCDEVDLTELVKLREELKPIAFARGIKLSFMPFFLKAASLGLLQFPILNASVDENCQNITYKASHNIGIAMDTEQGLIVPNVKNVQIRSIFEIATELNRLQKLGSAGQLSTNNDLIGGTFTLSNIGSIGGTYAKPVILPPEVAIGALGTIKALPRFNEKGEVCCKAQIMNVSWSADHRIIDGATVSRFSNLWKSYLENPAFMLLDLKGKDRTEPVKGFHKAMVKTMSAALKIPHFGYCDEVDLTELVKLREELKPIAFARGIKLSFMPFFLKAASLGLLQFPILNASVDENCQNITYKASHNIGIAMDTEQGLIVPNVKNVQIRSIFEIATELNRLQKLGSAGQLSTNDLIGGTFTLSNIGSIGGTYAKPVILPPEVAIGALGTIKALPRFNEKGEVCCKAQIMNVSWSADHRIIDGATVSRFSNLWKSYLENPAFMLLDLKGKDRTEPVKGFHKAMVKTMSAALKIPHFGYCDEVDLTELVKLREELKPIAFARGIKLSFMPFFLKAASLGLLQFPILNASVDENCQNITYKASHNIGIAMDTEQGLIVPNVKNVQIRSIFEIATELNRLQKLGSAGQLSTNDLIGGTFTLSNIGSIGGTYAKPVILPPEVAIGALGTIKALPRFNEKGEVCKAQIMNVSWSADHRIIDGATVSRFSNLWKSYLENPAFMLLDLKGKDRTEPVKGFHKAMVKTMSAALKIPHFGYCDEVDLTELVKLREELKPIAFARGIKLSFMPFFLKAASLGLLQFPILNASVDENCQNITYKASHNIGIAMDTEQGLIVPNVKNVQIRSIFEIATELNRLQKLGSAGQLSTNDLIGGTFTLSNIGSIGGTYAKPVILPPEVAIGALGTIKALPRFNEKGEVCCKAQIMNVSWSADHRIIDGATVSRFSNLWKSYLENPAFMLLDLKGKDRTEPVKGFHKAMVKTMSAALKIPHFGYCDEVDLTELVKLREELKPIAFARGIKLSFMPFFLKAASLGLLQFPILNASVDENCQNITYKASHNIGIAMDTEQGLIVPNVKNVQIRSIFEIATELNRLQKLGSAGQLSTNDLIGGTFTLSNIGSIGGTYAKPVILPPEVAIGALGTIKALPRFNEKGEVCCKAQIMNVSWSADHRIIDGATVSRFSNLWKSYLENPAFMLLDLKGKDRTEPVKGFHKAMVKTMSAALKIPHFGYCDEVDLTELVKLREELKPIAFARGIKLSFMPFFLKAASLGLLQFPILNASVDENCQNITYKASHNIGIAMDTEQGLIVPNVKNVQIRSIFEIATELNRLQKLGSAGQLSTNDLIGGTFTLSNIGSIGGTYAKPVILPPEVAIGALGTIKALPRFNEKGEVCKAQIMNVSWSADHRIIDGATVSRFSNLWKSYLENPAFMLLDLKGKDRTEPVKGFHKAMVKTMSAALKIPHFGYCDEVDLTELVKLREELKPIAFARGIKLSFMPFFLKAASLGLLQFPILNASVDENCQNITYKASHNIGIAMDTEQGLIVPNVKNVQIRSIFEIATELNRLQKLGSAGQLSTNNDLIGGTFTLSNIGSIGGTYAKPVILPPEVAIGALGTIKALPRFNEKGEVCCKAQIMNVSWSADHRIIDGATVSRFSNLWKSYLENPAFMLLDLK